Protein 2JO7 (pdb70)

Structure (mmCIF, N/CA/C/O backbone):
data_2JO7
#
_entry.id   2JO7
#
_cell.length_a   1.000
_cell.length_b   1.000
_cell.length_c   1.000
_cell.angle_alpha   90.00
_cell.angle_beta   90.00
_cell.angle_gamma   90.00
#
_symmetry.space_group_name_H-M   'P 1'
#
loop_
_atom_site.group_PDB
_atom_site.id
_atom_site.type_symbol
_atom_site.label_atom_id
_atom_site.label_alt_id
_atom_site.label_comp_id
_atom_site.label_asym_id
_atom_site.label_entity_id
_atom_site.label_seq_id
_atom_site.pdbx_PDB_ins_code
_atom_site.Cartn_x
_atom_site.Cartn_y
_atom_site.Cartn_z
_atom_site.occupancy
_atom_site.B_iso_or_equiv
_atom_site.auth_seq_id
_atom_site.auth_comp_id
_atom_site.auth_asym_id
_atom_site.auth_atom_id
_atom_site.pdbx_PDB_model_num
ATOM 1 N N . VAL A 1 1 ? 3.517 22.359 -19.857 1.00 0.00 69 VAL A N 1
ATOM 2 C CA . VAL A 1 1 ? 4.353 21.131 -19.629 1.00 0.00 69 VAL A CA 1
ATOM 3 C C . VAL A 1 1 ? 4.020 20.463 -18.285 1.00 0.00 69 VAL A C 1
ATOM 4 O O . VAL A 1 1 ? 3.612 21.144 -17.344 1.00 0.00 69 VAL A O 1
ATOM 17 N N . LYS A 1 2 ? 4.181 19.133 -18.180 1.00 0.00 70 LYS A N 1
ATOM 18 C CA . LYS A 1 2 ? 3.989 18.367 -16.926 1.00 0.00 70 LYS A CA 1
ATOM 19 C C . LYS A 1 2 ? 5.002 18.781 -15.838 1.00 0.00 70 LYS A C 1
ATOM 20 O O . LYS A 1 2 ? 6.111 19.219 -16.148 1.00 0.00 70 LYS A O 1
ATOM 39 N N . THR A 1 3 ? 4.630 18.602 -14.568 1.00 0.00 71 THR A N 1
ATOM 40 C CA . THR A 1 3 ? 5.452 18.889 -13.376 1.00 0.00 71 THR A CA 1
ATOM 41 C C . THR A 1 3 ? 5.323 17.758 -12.353 1.00 0.00 71 THR A C 1
ATOM 42 O O . THR A 1 3 ? 4.423 16.921 -12.446 1.00 0.00 71 THR A O 1
ATOM 53 N N . LEU A 1 4 ? 6.170 17.774 -11.319 1.00 0.00 72 LEU A N 1
ATOM 54 C CA . LEU A 1 4 ? 6.090 16.839 -10.187 1.00 0.00 72 LEU A CA 1
ATOM 55 C C . LEU A 1 4 ? 4.724 16.876 -9.475 1.00 0.00 72 LEU A C 1
ATOM 56 O O . LEU A 1 4 ? 4.219 15.839 -9.061 1.00 0.00 72 LEU A O 1
ATOM 72 N N . ASP A 1 5 ? 4.076 18.041 -9.383 1.00 0.00 73 ASP A N 1
ATOM 73 C CA . ASP A 1 5 ? 2.746 18.162 -8.769 1.00 0.00 73 ASP A CA 1
ATOM 74 C C . ASP A 1 5 ? 1.629 17.670 -9.698 1.00 0.00 73 ASP A C 1
ATOM 75 O O . ASP A 1 5 ? 0.634 17.125 -9.220 1.00 0.00 73 ASP A O 1
ATOM 84 N N . VAL A 1 6 ? 1.812 17.779 -11.020 1.00 0.00 74 VAL A N 1
ATOM 85 C CA . VAL A 1 6 ? 0.879 17.198 -11.996 1.00 0.00 74 VAL A CA 1
ATOM 86 C C . VAL A 1 6 ? 0.965 15.665 -11.934 1.00 0.00 74 VAL A C 1
ATOM 87 O O . VAL A 1 6 ? -0.064 14.996 -11.936 1.00 0.00 74 VAL A O 1
ATOM 100 N N . LEU A 1 7 ? 2.169 15.099 -11.768 1.00 0.00 75 LEU A N 1
ATOM 101 C CA . LEU A 1 7 ? 2.390 13.656 -11.565 1.00 0.00 75 LEU A CA 1
ATOM 102 C C . LEU A 1 7 ? 1.742 13.122 -10.281 1.00 0.00 75 LEU A C 1
ATOM 103 O O . LEU A 1 7 ? 1.134 12.052 -10.265 1.00 0.00 75 LEU A O 1
ATOM 119 N N . ARG A 1 8 ? 1.863 13.916 -9.213 1.00 0.00 76 ARG A N 1
ATOM 120 C CA . ARG A 1 8 ? 1.171 13.616 -7.944 1.00 0.00 76 ARG A CA 1
ATOM 121 C C . ARG A 1 8 ? -0.353 13.667 -8.141 1.00 0.00 76 ARG A C 1
ATOM 122 O O . ARG A 1 8 ? -1.072 12.787 -7.679 1.00 0.00 76 ARG A O 1
ATOM 143 N N . GLY A 1 9 ? -0.807 14.658 -8.905 1.00 0.00 77 GLY A N 1
ATOM 144 C CA . GLY A 1 9 ? -2.225 14.747 -9.283 1.00 0.00 77 GLY A CA 1
ATOM 145 C C . GLY A 1 9 ? -2.725 13.533 -10.067 1.00 0.00 77 GLY A C 1
ATOM 146 O O . GLY A 1 9 ? -3.796 13.004 -9.773 1.00 0.00 77 GLY A O 1
ATOM 150 N N . GLU A 1 10 ? -1.918 13.026 -11.001 1.00 0.00 78 GLU A N 1
ATOM 151 C CA . GLU A 1 10 ? -2.274 11.815 -11.759 1.00 0.00 78 GLU A CA 1
ATOM 152 C C . GLU A 1 10 ? -2.340 10.569 -10.866 1.00 0.00 78 GLU A C 1
ATOM 153 O O . GLU A 1 10 ? -3.254 9.752 -11.005 1.00 0.00 78 GLU A O 1
ATOM 165 N N . LEU A 1 11 ? -1.430 10.459 -9.890 1.00 0.00 79 LEU A N 1
ATOM 166 C CA . LEU A 1 11 ? -1.443 9.401 -8.876 1.00 0.00 79 LEU A CA 1
ATOM 167 C C . LEU A 1 11 ? -2.733 9.473 -8.046 1.00 0.00 79 LEU A C 1
ATOM 168 O O . LEU A 1 11 ? -3.390 8.457 -7.822 1.00 0.00 79 LEU A O 1
ATOM 184 N N . ARG A 1 12 ? -3.148 10.684 -7.655 1.00 0.00 80 ARG A N 1
ATOM 185 C CA . ARG A 1 12 ? -4.422 10.884 -6.942 1.00 0.00 80 ARG A CA 1
ATOM 186 C C . ARG A 1 12 ? -5.650 10.526 -7.770 1.00 0.00 80 ARG A C 1
ATOM 187 O O . ARG A 1 12 ? -6.610 10.007 -7.219 1.00 0.00 80 ARG A O 1
ATOM 208 N N . GLY A 1 13 ? -5.575 10.723 -9.083 1.00 0.00 81 GLY A N 1
ATOM 209 C CA . GLY A 1 13 ? -6.637 10.279 -9.987 1.00 0.00 81 GLY A CA 1
ATOM 210 C C . GLY A 1 13 ? -6.761 8.753 -9.965 1.00 0.00 81 GLY A C 1
ATOM 211 O O . GLY A 1 13 ? -7.850 8.208 -9.811 1.00 0.00 81 GLY A O 1
ATOM 215 N N . GLN A 1 14 ? -5.605 8.086 -10.031 1.00 0.00 82 GLN A N 1
ATOM 216 C CA . GLN A 1 14 ? -5.578 6.613 -9.984 1.00 0.00 82 GLN A CA 1
ATOM 217 C C . GLN A 1 14 ? -6.117 6.058 -8.665 1.00 0.00 82 GLN A C 1
ATOM 218 O O . GLN A 1 14 ? -6.869 5.085 -8.647 1.00 0.00 82 GLN A O 1
ATOM 232 N N . ARG A 1 15 ? -5.787 6.727 -7.558 1.00 0.00 83 ARG A N 1
ATOM 233 C CA . ARG A 1 15 ? -6.343 6.384 -6.234 1.00 0.00 83 ARG A CA 1
ATOM 234 C C . ARG A 1 15 ? -7.846 6.651 -6.160 1.00 0.00 83 ARG A C 1
ATOM 235 O O . ARG A 1 15 ? -8.613 5.793 -5.732 1.00 0.00 83 ARG A O 1
ATOM 256 N N . GLU A 1 16 ? -8.263 7.807 -6.655 1.00 0.00 84 GLU A N 1
ATOM 257 C CA . GLU A 1 16 ? -9.682 8.167 -6.674 1.00 0.00 84 GLU A CA 1
ATOM 258 C C . GLU A 1 16 ? -10.501 7.208 -7.534 1.00 0.00 84 GLU A C 1
ATOM 259 O O . GLU A 1 16 ? -11.624 6.898 -7.164 1.00 0.00 84 GLU A O 1
ATOM 271 N N . ALA A 1 17 ? -9.950 6.685 -8.630 1.00 0.00 85 ALA A N 1
ATOM 272 C CA . ALA A 1 17 ? -10.644 5.677 -9.434 1.00 0.00 85 ALA A CA 1
ATOM 273 C C . ALA A 1 17 ? -10.964 4.404 -8.634 1.00 0.00 85 ALA A C 1
ATOM 274 O O . ALA A 1 17 ? -12.089 3.905 -8.711 1.00 0.00 85 ALA A O 1
ATOM 281 N N . PHE A 1 18 ? -10.023 3.916 -7.809 1.00 0.00 86 PHE A N 1
ATOM 282 C CA . PHE A 1 18 ? -10.351 2.772 -6.916 1.00 0.00 86 PHE A CA 1
ATOM 283 C C . PHE A 1 18 ? -11.354 3.183 -5.824 1.00 0.00 86 PHE A C 1
ATOM 284 O O . PHE A 1 18 ? -12.269 2.424 -5.520 1.00 0.00 86 PHE A O 1
ATOM 301 N N . LEU A 1 19 ? -11.251 4.397 -5.268 1.00 0.00 87 LEU A N 1
ATOM 302 C CA . LEU A 1 19 ? -12.208 4.874 -4.255 1.00 0.00 87 LEU A CA 1
ATOM 303 C C . LEU A 1 19 ? -13.626 5.070 -4.824 1.00 0.00 87 LEU A C 1
ATOM 304 O O . LEU A 1 19 ? -14.610 4.759 -4.155 1.00 0.00 87 LEU A O 1
ATOM 320 N N . SER A 1 20 ? -13.714 5.526 -6.076 1.00 0.00 88 SER A N 1
ATOM 321 C CA . SER A 1 20 ? -14.988 5.620 -6.791 1.00 0.00 88 SER A CA 1
ATOM 322 C C . SER A 1 20 ? -15.597 4.226 -6.979 1.00 0.00 88 SER A C 1
ATOM 323 O O . SER A 1 20 ? -16.774 4.004 -6.706 1.00 0.00 88 SER A O 1
ATOM 331 N N . GLU A 1 21 ? -14.760 3.263 -7.377 1.00 0.00 89 GLU A N 1
ATOM 332 C CA . GLU A 1 21 ? -15.230 1.879 -7.535 1.00 0.00 89 GLU A CA 1
ATOM 333 C C . GLU A 1 21 ? -15.675 1.262 -6.211 1.00 0.00 89 GLU A C 1
ATOM 334 O O . GLU A 1 21 ? -16.651 0.519 -6.182 1.00 0.00 89 GLU A O 1
ATOM 346 N N . ILE A 1 22 ? -15.020 1.627 -5.113 1.00 0.00 90 ILE A N 1
ATOM 347 C CA . ILE A 1 22 ? -15.424 1.228 -3.766 1.00 0.00 90 ILE A CA 1
ATOM 348 C C . ILE A 1 22 ? -16.817 1.786 -3.444 1.00 0.00 90 ILE A C 1
ATOM 349 O O . ILE A 1 22 ? -17.658 1.062 -2.910 1.00 0.00 90 ILE A O 1
ATOM 365 N N . ILE A 1 23 ? -17.103 3.044 -3.808 1.00 0.00 91 ILE A N 1
ATOM 366 C CA . ILE A 1 23 ? -18.438 3.621 -3.545 1.00 0.00 91 ILE A CA 1
ATOM 367 C C . ILE A 1 23 ? -19.512 3.079 -4.493 1.00 0.00 91 ILE A C 1
ATOM 368 O O . ILE A 1 23 ? -20.643 2.853 -4.057 1.00 0.00 91 ILE A O 1
ATOM 384 N N . LYS A 1 24 ? -19.149 2.798 -5.750 1.00 0.00 92 LYS A N 1
ATOM 385 C CA . LYS A 1 24 ? -20.073 2.139 -6.691 1.00 0.00 92 LYS A CA 1
ATOM 386 C C . LYS A 1 24 ? -20.262 0.631 -6.425 1.00 0.00 92 LYS A C 1
ATOM 387 O O . LYS A 1 24 ? -21.250 0.061 -6.890 1.00 0.00 92 LYS A O 1
ATOM 406 N N . SER A 1 25 ? -19.360 -0.013 -5.676 1.00 0.00 93 SER A N 1
ATOM 407 C CA . SER A 1 25 ? -19.348 -1.467 -5.464 1.00 0.00 93 SER A CA 1
ATOM 408 C C . SER A 1 25 ? -18.820 -1.865 -4.081 1.00 0.00 93 SER A C 1
ATOM 409 O O . SER A 1 25 ? -17.622 -1.827 -3.794 1.00 0.00 93 SER A O 1
ATOM 417 N N . ASP A 1 26 ? -19.749 -2.295 -3.227 1.00 0.00 94 ASP A N 1
ATOM 418 C CA . ASP A 1 26 ? -19.563 -2.624 -1.815 1.00 0.00 94 ASP A CA 1
ATOM 419 C C . ASP A 1 26 ? -19.755 -4.133 -1.528 1.00 0.00 94 ASP A C 1
ATOM 420 O O . ASP A 1 26 ? -20.229 -4.545 -0.466 1.00 0.00 94 ASP A O 1
ATOM 429 N N . GLY A 1 27 ? -19.441 -4.947 -2.536 1.00 0.00 95 GLY A N 1
ATOM 430 C CA . GLY A 1 27 ? -19.553 -6.412 -2.550 1.00 0.00 95 GLY A CA 1
ATOM 431 C C . GLY A 1 27 ? -18.444 -7.128 -1.758 1.00 0.00 95 GLY A C 1
ATOM 432 O O . GLY A 1 27 ? -17.743 -6.483 -0.981 1.00 0.00 95 GLY A O 1
ATOM 436 N N . PRO A 1 28 ? -18.279 -8.455 -1.938 1.00 0.00 96 PRO A N 1
ATOM 437 C CA . PRO A 1 28 ? -17.211 -9.300 -1.378 1.00 0.00 96 PRO A CA 1
ATOM 438 C C . PRO A 1 28 ? -15.764 -8.752 -1.413 1.00 0.00 96 PRO A C 1
ATOM 439 O O . PRO A 1 28 ? -14.940 -9.154 -2.236 1.00 0.00 96 PRO A O 1
ATOM 450 N N . PHE A 1 29 ? -15.444 -7.836 -0.494 1.00 0.00 97 PHE A N 1
ATOM 451 C CA . PHE A 1 29 ? -14.120 -7.257 -0.224 1.00 0.00 97 PHE A CA 1
ATOM 452 C C . PHE A 1 29 ? -13.097 -8.320 0.227 1.00 0.00 97 PHE A C 1
ATOM 453 O O . PHE A 1 29 ? -12.802 -8.434 1.418 1.00 0.00 97 PHE A O 1
ATOM 470 N N . THR A 1 30 ? -12.561 -9.114 -0.712 1.00 0.00 98 THR A N 1
ATOM 471 C CA . THR A 1 30 ? -11.495 -10.103 -0.440 1.00 0.00 98 THR A CA 1
ATOM 472 C C . THR A 1 30 ? -10.351 -9.481 0.354 1.00 0.00 98 THR A C 1
ATOM 473 O O . THR A 1 30 ? -10.061 -8.291 0.221 1.00 0.00 98 THR A O 1
ATOM 484 N N . ILE A 1 31 ? -9.621 -10.262 1.154 1.00 0.00 99 ILE A N 1
ATOM 485 C CA . ILE A 1 31 ? -8.593 -9.709 2.057 1.00 0.00 99 ILE A CA 1
ATOM 486 C C . ILE A 1 31 ? -7.338 -9.158 1.368 1.00 0.00 99 ILE A C 1
ATOM 487 O O . ILE A 1 31 ? -6.383 -8.809 2.058 1.00 0.00 99 ILE A O 1
ATOM 503 N N . LEU A 1 32 ? -7.380 -9.021 0.033 1.00 0.00 100 LEU A N 1
ATOM 504 C CA . LEU A 1 32 ? -6.214 -8.355 -0.577 1.00 0.00 100 LEU A CA 1
ATOM 505 C C . LEU A 1 32 ? -6.795 -6.940 -0.883 1.00 0.00 100 LEU A C 1
ATOM 506 O O . LEU A 1 32 ? -6.268 -5.920 -0.458 1.00 0.00 100 LEU A O 1
ATOM 522 N N . GLN A 1 33 ? -7.992 -6.892 -1.509 1.00 0.00 101 GLN A N 1
ATOM 523 C CA . GLN A 1 33 ? -8.826 -5.696 -1.779 1.00 0.00 101 GLN A CA 1
ATOM 524 C C . GLN A 1 33 ? -9.230 -4.950 -0.505 1.00 0.00 101 GLN A C 1
ATOM 525 O O . GLN A 1 33 ? -9.438 -3.742 -0.560 1.00 0.00 101 GLN A O 1
ATOM 539 N N . LEU A 1 34 ? -9.302 -5.601 0.661 1.00 0.00 102 LEU A N 1
ATOM 540 C CA . LEU A 1 34 ? -9.597 -4.913 1.926 1.00 0.00 102 LEU A CA 1
ATOM 541 C C . LEU A 1 34 ? -8.438 -3.981 2.314 1.00 0.00 102 LEU A C 1
ATOM 542 O O . LEU A 1 34 ? -8.661 -2.789 2.479 1.00 0.00 102 LEU A O 1
ATOM 558 N N . VAL A 1 35 ? -7.182 -4.462 2.340 1.00 0.00 103 VAL A N 1
ATOM 559 C CA . VAL A 1 35 ? -5.976 -3.585 2.501 1.00 0.00 103 VAL A CA 1
ATOM 560 C C . VAL A 1 35 ? -5.797 -2.647 1.251 1.00 0.00 103 VAL A C 1
ATOM 561 O O . VAL A 1 35 ? -5.126 -1.625 1.247 1.00 0.00 103 VAL A O 1
ATOM 574 N N . GLY A 1 36 ? -6.577 -3.096 0.278 1.00 0.00 104 GLY A N 1
ATOM 575 C CA . GLY A 1 36 ? -6.779 -2.370 -0.971 1.00 0.00 104 GLY A CA 1
ATOM 576 C C . GLY A 1 36 ? -7.469 -1.021 -0.712 1.00 0.00 104 GLY A C 1
ATOM 577 O O . GLY A 1 36 ? -6.908 0.013 -1.047 1.00 0.00 104 GLY A O 1
ATOM 581 N N . TYR A 1 37 ? -8.596 -0.987 -0.003 1.00 0.00 105 TYR A N 1
ATOM 582 C CA . TYR A 1 37 ? -9.279 0.265 0.408 1.00 0.00 105 TYR A CA 1
ATOM 583 C C . TYR A 1 37 ? -8.332 1.201 1.177 1.00 0.00 105 TYR A C 1
ATOM 584 O O . TYR A 1 37 ? -8.239 2.392 0.881 1.00 0.00 105 TYR A O 1
ATOM 602 N N . LEU A 1 38 ? -7.576 0.638 2.124 1.00 0.00 106 LEU A N 1
ATOM 603 C CA . LEU A 1 38 ? -6.606 1.446 2.880 1.00 0.00 106 LEU A CA 1
ATOM 604 C C . LEU A 1 38 ? -5.350 1.852 2.097 1.00 0.00 106 LEU A C 1
ATOM 605 O O . LEU A 1 38 ? -4.800 2.900 2.379 1.00 0.00 106 LEU A O 1
ATOM 621 N N . ARG A 1 39 ? -4.942 1.110 1.065 1.00 0.00 107 ARG A N 1
ATOM 622 C CA . ARG A 1 39 ? -3.823 1.447 0.134 1.00 0.00 107 ARG A CA 1
ATOM 623 C C . ARG A 1 39 ? -4.110 2.745 -0.587 1.00 0.00 107 ARG A C 1
ATOM 624 O O . ARG A 1 39 ? -3.219 3.556 -0.809 1.00 0.00 107 ARG A O 1
ATOM 645 N N . VAL A 1 40 ? -5.387 2.917 -0.912 1.00 0.00 108 VAL A N 1
ATOM 646 C CA . VAL A 1 40 ? -5.871 4.179 -1.483 1.00 0.00 108 VAL A CA 1
ATOM 647 C C . VAL A 1 40 ? -5.515 5.348 -0.573 1.00 0.00 108 VAL A C 1
ATOM 648 O O . VAL A 1 40 ? -4.808 6.245 -1.012 1.00 0.00 108 VAL A O 1
ATOM 661 N N . VAL A 1 41 ? -5.917 5.305 0.699 1.00 0.00 109 VAL A N 1
ATOM 662 C CA . VAL A 1 41 ? -5.630 6.410 1.637 1.00 0.00 109 VAL A CA 1
ATOM 663 C C . VAL A 1 41 ? -4.155 6.465 2.050 1.00 0.00 109 VAL A C 1
ATOM 664 O O . VAL A 1 41 ? -3.575 7.548 2.097 1.00 0.00 109 VAL A O 1
ATOM 677 N N . ASP A 1 42 ? -3.521 5.317 2.295 1.00 0.00 110 ASP A N 1
ATOM 678 C CA . ASP A 1 42 ? -2.140 5.333 2.791 1.00 0.00 110 ASP A CA 1
ATOM 679 C C . ASP A 1 42 ? -1.118 5.895 1.802 1.00 0.00 110 ASP A C 1
ATOM 680 O O . ASP A 1 42 ? -0.187 6.586 2.213 1.00 0.00 110 ASP A O 1
ATOM 689 N N . THR A 1 43 ? -1.312 5.652 0.500 1.00 0.00 111 THR A N 1
ATOM 690 C CA . THR A 1 43 ? -0.443 6.241 -0.531 1.00 0.00 111 THR A CA 1
ATOM 691 C C . THR A 1 43 ? -0.845 7.702 -0.852 1.00 0.00 111 THR A C 1
ATOM 692 O O . THR A 1 43 ? 0.016 8.539 -1.103 1.00 0.00 111 THR A O 1
ATOM 703 N N . ASP A 1 44 ? -2.139 8.046 -0.773 1.00 0.00 112 ASP A N 1
ATOM 704 C CA . ASP A 1 44 ? -2.712 9.404 -0.908 1.00 0.00 112 ASP A CA 1
ATOM 705 C C . ASP A 1 44 ? -2.232 10.377 0.188 1.00 0.00 112 ASP A C 1
ATOM 706 O O . ASP A 1 44 ? -2.209 11.593 -0.015 1.00 0.00 112 ASP A O 1
ATOM 715 N N . LEU A 1 45 ? -1.744 9.858 1.325 1.00 0.00 113 LEU A N 1
ATOM 716 C CA . LEU A 1 45 ? -1.118 10.642 2.401 1.00 0.00 113 LEU A CA 1
ATOM 717 C C . LEU A 1 45 ? 0.086 11.468 1.910 1.00 0.00 113 LEU A C 1
ATOM 718 O O . LEU A 1 45 ? 0.401 12.508 2.487 1.00 0.00 113 LEU A O 1
ATOM 734 N N . LEU A 1 46 ? 0.724 11.061 0.804 1.00 0.00 114 LEU A N 1
ATOM 735 C CA . LEU A 1 46 ? 1.823 11.803 0.168 1.00 0.00 114 LEU A CA 1
ATOM 736 C C . LEU A 1 46 ? 1.371 13.056 -0.620 1.00 0.00 114 LEU A C 1
ATOM 737 O O . LEU A 1 46 ? 2.206 13.731 -1.223 1.00 0.00 114 LEU A O 1
ATOM 753 N N . LEU A 1 47 ? 0.079 13.401 -0.614 1.00 0.00 115 LEU A N 1
ATOM 754 C CA . LEU A 1 47 ? -0.450 14.635 -1.206 1.00 0.00 115 LEU A CA 1
ATOM 755 C C . LEU A 1 47 ? -1.511 15.261 -0.289 1.00 0.00 115 LEU A C 1
ATOM 756 O O . LEU A 1 47 ? -1.242 16.309 0.298 1.00 0.00 115 LEU A O 1
ATOM 772 N N . LYS A 1 48 ? -2.671 14.608 -0.122 1.00 0.00 116 LYS A N 1
ATOM 773 C CA . LYS A 1 48 ? -3.729 15.020 0.836 1.00 0.00 116 LYS A CA 1
ATOM 774 C C . LYS A 1 48 ? -4.779 13.921 1.000 1.00 0.00 116 LYS A C 1
ATOM 775 O O . LYS A 1 48 ? -5.219 13.368 0.004 1.00 0.00 116 LYS A O 1
ATOM 794 N N . VAL A 1 49 ? -5.232 13.650 2.226 1.00 0.00 117 VAL A N 1
ATOM 795 C CA . VAL A 1 49 ? -6.226 12.607 2.523 1.00 0.00 117 VAL A CA 1
ATOM 796 C C . VAL A 1 49 ? -7.564 13.217 2.933 1.00 0.00 117 VAL A C 1
ATOM 797 O O . VAL A 1 49 ? -7.730 13.702 4.052 1.00 0.00 117 VAL A O 1
ATOM 810 N N . ASP A 1 50 ? -8.520 13.237 2.000 1.00 0.00 118 ASP A N 1
ATOM 811 C CA . ASP A 1 50 ? -9.859 13.791 2.239 1.00 0.00 118 ASP A CA 1
ATOM 812 C C . ASP A 1 50 ? -10.655 12.865 3.175 1.00 0.00 118 ASP A C 1
ATOM 813 O O . ASP A 1 50 ? -10.992 11.726 2.842 1.00 0.00 118 ASP A O 1
ATOM 822 N N . SER A 1 51 ? -10.959 13.377 4.360 1.00 0.00 119 SER A N 1
ATOM 823 C CA . SER A 1 51 ? -11.591 12.631 5.457 1.00 0.00 119 SER A CA 1
ATOM 824 C C . SER A 1 51 ? -12.984 12.113 5.098 1.00 0.00 119 SER A C 1
ATOM 825 O O . SER A 1 51 ? -13.290 10.947 5.341 1.00 0.00 119 SER A O 1
ATOM 833 N N . THR A 1 52 ? -13.811 12.941 4.459 1.00 0.00 120 THR A N 1
ATOM 834 C CA . THR A 1 52 ? -15.194 12.607 4.087 1.00 0.00 120 THR A CA 1
ATOM 835 C C . THR A 1 52 ? -15.260 11.497 3.041 1.00 0.00 120 THR A C 1
ATOM 836 O O . THR A 1 52 ? -16.052 10.569 3.195 1.00 0.00 120 THR A O 1
ATOM 847 N N . LYS A 1 53 ? -14.410 11.535 2.003 1.00 0.00 121 LYS A N 1
ATOM 848 C CA . LYS A 1 53 ? -14.404 10.501 0.948 1.00 0.00 121 LYS A CA 1
ATOM 849 C C . LYS A 1 53 ? -13.842 9.165 1.437 1.00 0.00 121 LYS A C 1
ATOM 850 O O . LYS A 1 53 ? -14.397 8.118 1.116 1.00 0.00 121 LYS A O 1
ATOM 869 N N . VAL A 1 54 ? -12.786 9.186 2.253 1.00 0.00 122 VAL A N 1
ATOM 870 C CA . VAL A 1 54 ? -12.247 7.973 2.904 1.00 0.00 122 VAL A CA 1
ATOM 871 C C . VAL A 1 54 ? -13.275 7.393 3.883 1.00 0.00 122 VAL A C 1
ATOM 872 O O . VAL A 1 54 ? -13.465 6.183 3.894 1.00 0.00 122 VAL A O 1
ATOM 885 N N . ASP A 1 55 ? -14.011 8.226 4.623 1.00 0.00 123 ASP A N 1
ATOM 886 C CA . ASP A 1 55 ? -15.083 7.747 5.504 1.00 0.00 123 ASP A CA 1
ATOM 887 C C . ASP A 1 55 ? -16.240 7.108 4.715 1.00 0.00 123 ASP A C 1
ATOM 888 O O . ASP A 1 55 ? -16.659 5.993 5.019 1.00 0.00 123 ASP A O 1
ATOM 897 N N . GLU A 1 56 ? -16.702 7.802 3.670 1.00 0.00 124 GLU A N 1
ATOM 898 C CA . GLU A 1 56 ? -17.765 7.277 2.799 1.00 0.00 124 GLU A CA 1
ATOM 899 C C . GLU A 1 56 ? -17.375 5.944 2.148 1.00 0.00 124 GLU A C 1
ATOM 900 O O . GLU A 1 56 ? -18.178 5.015 2.113 1.00 0.00 124 GLU A O 1
ATOM 912 N N . ALA A 1 57 ? -16.139 5.824 1.663 1.00 0.00 125 ALA A N 1
ATOM 913 C CA . ALA A 1 57 ? -15.597 4.575 1.133 1.00 0.00 125 ALA A CA 1
ATOM 914 C C . ALA A 1 57 ? -15.401 3.479 2.188 1.00 0.00 125 ALA A C 1
ATOM 915 O O . ALA A 1 57 ? -15.780 2.328 1.968 1.00 0.00 125 ALA A O 1
ATOM 922 N N . GLY A 1 58 ? -14.883 3.830 3.363 1.00 0.00 126 GLY A N 1
ATOM 923 C CA . GLY A 1 58 ? -14.714 2.910 4.486 1.00 0.00 126 GLY A CA 1
ATOM 924 C C . GLY A 1 58 ? -16.061 2.388 4.987 1.00 0.00 126 GLY A C 1
ATOM 925 O O . GLY A 1 58 ? -16.194 1.208 5.302 1.00 0.00 126 GLY A O 1
ATOM 929 N N . LYS A 1 59 ? -17.097 3.233 4.948 1.00 0.00 127 LYS A N 1
ATOM 930 C CA . LYS A 1 59 ? -18.471 2.796 5.264 1.00 0.00 127 LYS A CA 1
ATOM 931 C C . LYS A 1 59 ? -18.937 1.682 4.328 1.00 0.00 127 LYS A C 1
ATOM 932 O O . LYS A 1 59 ? -19.634 0.788 4.781 1.00 0.00 127 LYS A O 1
ATOM 951 N N . LYS A 1 60 ? -18.494 1.676 3.065 1.00 0.00 128 LYS A N 1
ATOM 952 C CA . LYS A 1 60 ? -18.797 0.547 2.150 1.00 0.00 128 LYS A CA 1
ATOM 953 C C . LYS A 1 60 ? -18.127 -0.747 2.591 1.00 0.00 128 LYS A C 1
ATOM 954 O O . LYS A 1 60 ? -18.764 -1.796 2.607 1.00 0.00 128 LYS A O 1
ATOM 973 N N . VAL A 1 61 ? -16.872 -0.660 3.033 1.00 0.00 129 VAL A N 1
ATOM 974 C CA . VAL A 1 61 ? -16.154 -1.800 3.620 1.00 0.00 129 VAL A CA 1
ATOM 975 C C . VAL A 1 61 ? -16.888 -2.314 4.851 1.00 0.00 129 VAL A C 1
ATOM 976 O O . VAL A 1 61 ? -17.167 -3.506 4.961 1.00 0.00 129 VAL A O 1
ATOM 989 N N . LYS A 1 62 ? -17.265 -1.419 5.767 1.00 0.00 130 LYS A N 1
ATOM 990 C CA . LYS A 1 62 ? -17.943 -1.826 7.004 1.00 0.00 130 LYS A CA 1
ATOM 991 C C . LYS A 1 62 ? -19.343 -2.365 6.736 1.00 0.00 130 LYS A C 1
ATOM 992 O O . LYS A 1 62 ? -19.752 -3.339 7.357 1.00 0.00 130 LYS A O 1
ATOM 1011 N N . ALA A 1 63 ? -20.031 -1.782 5.758 1.00 0.00 131 ALA A N 1
ATOM 1012 C CA . ALA A 1 63 ? -21.329 -2.242 5.291 1.00 0.00 131 ALA A CA 1
ATOM 1013 C C . ALA A 1 63 ? -21.247 -3.657 4.724 1.00 0.00 131 ALA A C 1
ATOM 1014 O O . ALA A 1 63 ? -22.144 -4.446 4.992 1.00 0.00 131 ALA A O 1
ATOM 1021 N N . TYR A 1 64 ? -20.167 -4.025 4.028 1.00 0.00 132 TYR A N 1
ATOM 1022 C CA . TYR A 1 64 ? -19.969 -5.407 3.583 1.00 0.00 132 TYR A CA 1
ATOM 1023 C C . TYR A 1 64 ? -19.853 -6.363 4.780 1.00 0.00 132 TYR A C 1
ATOM 1024 O O . TYR A 1 64 ? -20.539 -7.385 4.827 1.00 0.00 132 TYR A O 1
ATOM 1042 N N . LEU A 1 65 ? -19.038 -6.004 5.779 1.00 0.00 133 LEU A N 1
ATOM 1043 C CA . LEU A 1 65 ? -18.862 -6.824 6.982 1.00 0.00 133 LEU A CA 1
ATOM 1044 C C . LEU A 1 65 ? -20.196 -6.997 7.732 1.00 0.00 133 LEU A C 1
ATOM 1045 O O . LEU A 1 65 ? -20.549 -8.100 8.140 1.00 0.00 133 LEU A O 1
ATOM 1061 N N . GLU A 1 66 ? -20.964 -5.913 7.843 1.00 0.00 134 GLU A N 1
ATOM 1062 C CA . GLU A 1 66 ? -22.318 -5.984 8.414 1.00 0.00 134 GLU A CA 1
ATOM 1063 C C . GLU A 1 66 ? -23.290 -6.868 7.619 1.00 0.00 134 GLU A C 1
ATOM 1064 O O . GLU A 1 66 ? -23.984 -7.730 8.161 1.00 0.00 134 GLU A O 1
ATOM 1076 N N . LYS A 1 67 ? -23.243 -6.629 6.313 1.00 0.00 135 LYS A N 1
ATOM 1077 C CA . LYS A 1 67 ? -24.094 -7.349 5.353 1.00 0.00 135 LYS A CA 1
ATOM 1078 C C . LYS A 1 67 ? -23.876 -8.867 5.395 1.00 0.00 135 LYS A C 1
ATOM 1079 O O . LYS A 1 67 ? -24.835 -9.631 5.273 1.00 0.00 135 LYS A O 1
ATOM 1098 N N . ILE A 1 68 ? -22.635 -9.295 5.630 1.00 0.00 136 ILE A N 1
ATOM 1099 C CA . ILE A 1 68 ? -22.238 -10.702 5.744 1.00 0.00 136 ILE A CA 1
ATOM 1100 C C . ILE A 1 68 ? -22.223 -11.227 7.201 1.00 0.00 136 ILE A C 1
ATOM 1101 O O . ILE A 1 68 ? -22.051 -12.430 7.405 1.00 0.00 136 ILE A O 1
ATOM 1117 N N . GLY A 1 69 ? -22.434 -10.383 8.228 1.00 0.00 137 GLY A N 1
ATOM 1118 C CA . GLY A 1 69 ? -22.278 -10.848 9.622 1.00 0.00 137 GLY A CA 1
ATOM 1119 C C . GLY A 1 69 ? -22.142 -9.826 10.764 1.00 0.00 137 GLY A C 1
ATOM 1120 O O . GLY A 1 69 ? -21.368 -10.112 11.675 1.00 0.00 137 GLY A O 1
ATOM 1124 N N . ILE A 1 70 ? -22.814 -8.663 10.710 1.00 0.00 138 ILE A N 1
ATOM 1125 C CA . ILE A 1 70 ? -22.899 -7.570 11.740 1.00 0.00 138 ILE A CA 1
ATOM 1126 C C . ILE A 1 70 ? -21.954 -7.713 12.952 1.00 0.00 138 ILE A C 1
ATOM 1127 O O . ILE A 1 70 ? -22.141 -8.563 13.829 1.00 0.00 138 ILE A O 1
ATOM 1143 N N . ARG A 1 71 ? -20.972 -6.812 13.021 1.00 0.00 139 ARG A N 1
ATOM 1144 C CA . ARG A 1 71 ? -19.852 -6.785 13.992 1.00 0.00 139 ARG A CA 1
ATOM 1145 C C . ARG A 1 71 ? -19.724 -5.436 14.731 1.00 0.00 139 ARG A C 1
ATOM 1146 O O . ARG A 1 71 ? -20.054 -4.379 14.192 1.00 0.00 139 ARG A O 1
ATOM 1167 N N . GLY A 1 72 ? -19.195 -5.482 15.959 1.00 0.00 140 GLY A N 1
ATOM 1168 C CA . GLY A 1 72 ? -19.096 -4.347 16.900 1.00 0.00 140 GLY A CA 1
ATOM 1169 C C . GLY A 1 72 ? -17.972 -3.331 16.660 1.00 0.00 140 GLY A C 1
ATOM 1170 O O . GLY A 1 72 ? -18.025 -2.204 17.156 1.00 0.00 140 GLY A O 1
ATOM 1174 N N . ASP A 1 73 ? -16.946 -3.756 15.930 1.00 0.00 141 ASP A N 1
ATOM 1175 C CA . ASP A 1 73 ? -15.786 -2.967 15.476 1.00 0.00 141 ASP A CA 1
ATOM 1176 C C . ASP A 1 73 ? -16.124 -1.742 14.585 1.00 0.00 141 ASP A C 1
ATOM 1177 O O . ASP A 1 73 ? -17.286 -1.421 14.325 1.00 0.00 141 ASP A O 1
ATOM 1186 N N . SER A 1 74 ? -15.086 -1.053 14.094 1.00 0.00 142 SER A N 1
ATOM 1187 C CA . SER A 1 74 ? -15.120 0.178 13.306 1.00 0.00 142 SER A CA 1
ATOM 1188 C C . SER A 1 74 ? -14.131 0.095 12.146 1.00 0.00 142 SER A C 1
ATOM 1189 O O . SER A 1 74 ? -13.224 -0.736 12.167 1.00 0.00 142 SER A O 1
ATOM 1197 N N . VAL A 1 75 ? -14.228 0.980 11.147 1.00 0.00 143 VAL A N 1
ATOM 1198 C CA . VAL A 1 75 ? -13.221 1.059 10.063 1.00 0.00 143 VAL A CA 1
ATOM 1199 C C . VAL A 1 75 ? -11.825 1.366 10.616 1.00 0.00 143 VAL A C 1
ATOM 1200 O O . VAL A 1 75 ? -10.837 0.888 10.067 1.00 0.00 143 VAL A O 1
ATOM 1213 N N . GLU A 1 76 ? -11.739 2.109 11.727 1.00 0.00 144 GLU A N 1
ATOM 1214 C CA . GLU A 1 76 ? -10.416 2.411 12.292 1.00 0.00 144 GLU A CA 1
ATOM 1215 C C . GLU A 1 76 ? -9.776 1.157 12.906 1.00 0.00 144 GLU A C 1
ATOM 1216 O O . GLU A 1 76 ? -8.595 0.884 12.689 1.00 0.00 144 GLU A O 1
ATOM 1228 N N . ALA A 1 77 ? -10.563 0.363 13.642 1.00 0.00 145 ALA A N 1
ATOM 1229 C CA . ALA A 1 77 ? -10.098 -0.903 14.191 1.00 0.00 145 ALA A CA 1
ATOM 1230 C C . ALA A 1 77 ? -9.831 -1.963 13.120 1.00 0.00 145 ALA A C 1
ATOM 1231 O O . ALA A 1 77 ? -8.804 -2.644 13.166 1.00 0.00 145 ALA A O 1
ATOM 1238 N N . ALA A 1 78 ? -10.711 -2.075 12.122 1.00 0.00 146 ALA A N 1
ATOM 1239 C CA . ALA A 1 78 ? -10.542 -3.041 11.052 1.00 0.00 146 ALA A CA 1
ATOM 1240 C C . ALA A 1 78 ? -9.320 -2.741 10.183 1.00 0.00 146 ALA A C 1
ATOM 1241 O O . ALA A 1 78 ? -8.600 -3.670 9.823 1.00 0.00 146 ALA A O 1
ATOM 1248 N N . LEU A 1 79 ? -9.040 -1.467 9.875 1.00 0.00 147 LEU A N 1
ATOM 1249 C CA . LEU A 1 79 ? -7.913 -1.141 9.001 1.00 0.00 147 LEU A CA 1
ATOM 1250 C C . LEU A 1 79 ? -6.568 -1.452 9.656 1.00 0.00 147 LEU A C 1
ATOM 1251 O O . LEU A 1 79 ? -5.668 -1.961 8.988 1.00 0.00 147 LEU A O 1
ATOM 1267 N N . ASP A 1 80 ? -6.448 -1.226 10.968 1.00 0.00 148 ASP A N 1
ATOM 1268 C CA . ASP A 1 80 ? -5.222 -1.543 11.688 1.00 0.00 148 ASP A CA 1
ATOM 1269 C C . ASP A 1 80 ? -5.038 -3.048 11.826 1.00 0.00 148 ASP A C 1
ATOM 1270 O O . ASP A 1 80 ? -3.983 -3.591 11.491 1.00 0.00 148 ASP A O 1
ATOM 1279 N N . ASN A 1 81 ? -6.104 -3.730 12.249 1.00 0.00 149 ASN A N 1
ATOM 1280 C CA . ASN A 1 81 ? -6.065 -5.163 12.482 1.00 0.00 149 ASN A CA 1
ATOM 1281 C C . ASN A 1 81 ? -5.798 -5.940 11.201 1.00 0.00 149 ASN A C 1
ATOM 1282 O O . ASN A 1 81 ? -4.982 -6.856 11.198 1.00 0.00 149 ASN A O 1
ATOM 1293 N N . LEU A 1 82 ? -6.437 -5.553 10.098 1.00 0.00 150 LEU A N 1
ATOM 1294 C CA . LEU A 1 82 ? -6.291 -6.271 8.839 1.00 0.00 150 LEU A CA 1
ATOM 1295 C C . LEU A 1 82 ? -4.877 -6.148 8.266 1.00 0.00 150 LEU A C 1
ATOM 1296 O O . LEU A 1 82 ? -4.344 -7.140 7.769 1.00 0.00 150 LEU A O 1
ATOM 1312 N N . MET A 1 83 ? -4.223 -4.988 8.405 1.00 0.00 151 MET A N 1
ATOM 1313 C CA . MET A 1 83 ? -2.837 -4.846 7.960 1.00 0.00 151 MET A CA 1
ATOM 1314 C C . MET A 1 83 ? -1.906 -5.806 8.687 1.00 0.00 151 MET A C 1
ATOM 1315 O O . MET A 1 83 ? -1.196 -6.592 8.053 1.00 0.00 151 MET A O 1
ATOM 1329 N N . ILE A 1 84 ? -2.021 -5.842 10.012 1.00 0.00 152 ILE A N 1
ATOM 1330 C CA . ILE A 1 84 ? -1.156 -6.678 10.829 1.00 0.00 152 ILE A CA 1
ATOM 1331 C C . ILE A 1 84 ? -1.538 -8.144 10.683 1.00 0.00 152 ILE A C 1
ATOM 1332 O O . ILE A 1 84 ? -0.663 -8.997 10.751 1.00 0.00 152 ILE A O 1
ATOM 1348 N N . LYS A 1 85 ? -2.819 -8.441 10.418 1.00 0.00 153 LYS A N 1
ATOM 1349 C CA . LYS A 1 85 ? -3.264 -9.810 10.193 1.00 0.00 153 LYS A CA 1
ATOM 1350 C C . LYS A 1 85 ? -2.7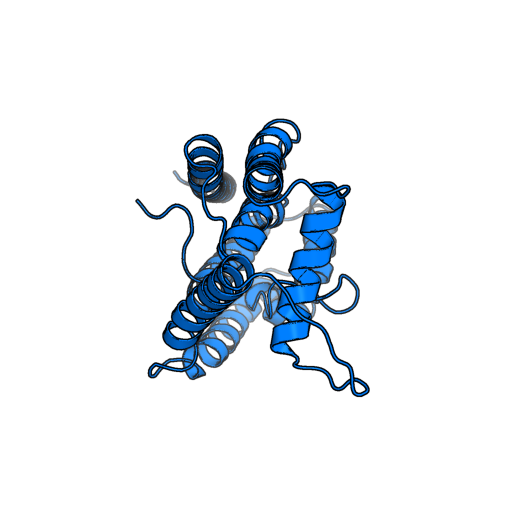08 -10.374 8.905 1.00 0.00 153 LYS A C 1
ATOM 1351 O O . LYS A 1 85 ? -2.236 -11.506 8.929 1.00 0.00 153 LYS A O 1
ATOM 1370 N N . VAL A 1 86 ? -2.653 -9.631 7.797 1.00 0.00 154 VAL A N 1
ATOM 1371 C CA . VAL A 1 86 ? -2.051 -10.146 6.552 1.00 0.00 154 VAL A CA 1
ATOM 1372 C C . VAL A 1 86 ? -0.550 -10.352 6.753 1.00 0.00 154 VAL A C 1
ATOM 1373 O O . VAL A 1 86 ? -0.001 -11.384 6.372 1.00 0.00 154 VAL A O 1
ATOM 1386 N N . TYR A 1 87 ? 0.090 -9.388 7.414 1.00 0.00 155 TYR A N 1
ATOM 1387 C CA . TYR A 1 87 ? 1.515 -9.520 7.725 1.00 0.00 155 TYR A CA 1
ATOM 1388 C C . TYR A 1 87 ? 1.809 -10.722 8.632 1.00 0.00 155 TYR A C 1
ATOM 1389 O O . TYR A 1 87 ? 2.727 -11.492 8.364 1.00 0.00 155 TYR A O 1
ATOM 1407 N N . GLU A 1 88 ? 0.972 -10.957 9.638 1.00 0.00 156 GLU A N 1
ATOM 1408 C CA . GLU A 1 88 ? 1.095 -12.103 10.543 1.00 0.00 156 GLU A CA 1
ATOM 1409 C C . GLU A 1 88 ? 0.910 -13.433 9.797 1.00 0.00 156 GLU A C 1
ATOM 1410 O O . GLU A 1 88 ? 1.673 -14.376 10.009 1.00 0.00 156 GLU A O 1
ATOM 1422 N N . ILE A 1 89 ? -0.051 -13.491 8.866 1.00 0.00 157 ILE A N 1
ATOM 1423 C CA . ILE A 1 89 ? -0.256 -14.646 7.983 1.00 0.00 157 ILE A CA 1
ATOM 1424 C C . ILE A 1 89 ? 0.996 -14.868 7.117 1.00 0.00 157 ILE A C 1
ATOM 1425 O O . ILE A 1 89 ? 1.446 -16.003 6.958 1.00 0.00 157 ILE A O 1
ATOM 1441 N N . THR A 1 90 ? 1.590 -13.779 6.611 1.00 0.00 158 THR A N 1
ATOM 1442 C CA . THR A 1 90 ? 2.818 -13.866 5.802 1.00 0.00 158 THR A CA 1
ATOM 1443 C C . THR A 1 90 ? 4.012 -14.384 6.616 1.00 0.00 158 THR A C 1
ATOM 1444 O O . THR A 1 90 ? 4.808 -15.170 6.097 1.00 0.00 158 THR A O 1
ATOM 1455 N N . LYS A 1 91 ? 4.124 -14.001 7.899 1.00 0.00 159 LYS A N 1
ATOM 1456 C CA . LYS A 1 91 ? 5.160 -14.524 8.814 1.00 0.00 159 LYS A CA 1
ATOM 1457 C C . LYS A 1 91 ? 4.934 -15.977 9.242 1.00 0.00 159 LYS A C 1
ATOM 1458 O O . LYS A 1 91 ? 5.894 -16.716 9.464 1.00 0.00 159 LYS A O 1
ATOM 1477 N N . GLY A 1 92 ? 3.671 -16.381 9.327 1.00 0.00 160 GLY A N 1
ATOM 1478 C CA . GLY A 1 92 ? 3.224 -17.720 9.721 1.00 0.00 160 GLY A CA 1
ATOM 1479 C C . GLY A 1 92 ? 3.709 -18.118 11.120 1.00 0.00 160 GLY A C 1
ATOM 1480 O O . GLY A 1 92 ? 4.123 -19.258 11.342 1.00 0.00 160 GLY A O 1
ATOM 1484 N N . THR A 1 93 ? 3.714 -17.146 12.038 1.00 0.00 161 THR A N 1
ATOM 1485 C CA . THR A 1 93 ? 4.256 -17.243 13.407 1.00 0.00 161 THR A CA 1
ATOM 1486 C C . THR A 1 93 ? 3.721 -18.449 14.197 1.00 0.00 161 THR A C 1
ATOM 1487 O O . THR A 1 93 ? 2.552 -18.829 14.083 1.00 0.00 161 THR A O 1
ATOM 1498 N N . VAL A 1 94 ? 4.585 -19.037 15.030 1.00 0.00 162 VAL A N 1
ATOM 1499 C CA . VAL A 1 94 ? 4.299 -20.205 15.872 1.00 0.00 162 VAL A CA 1
ATOM 1500 C C . VAL A 1 94 ? 3.544 -19.771 17.132 1.00 0.00 162 VAL A C 1
ATOM 1501 O O . VAL A 1 94 ? 3.923 -18.816 17.813 1.00 0.00 162 VAL A O 1
ATOM 1514 N N . GLU A 1 95 ? 2.492 -20.518 17.453 1.00 0.00 163 GLU A N 1
ATOM 1515 C CA . GLU A 1 95 ? 1.649 -20.376 18.649 1.00 0.00 163 GLU A CA 1
ATOM 1516 C C . GLU A 1 95 ? 1.263 -21.751 19.238 1.00 0.00 163 GLU A C 1
ATOM 1517 O O . GLU A 1 95 ? 1.373 -22.784 18.569 1.00 0.00 163 GLU A O 1
ATOM 1529 N N . SER A 1 96 ? 0.801 -21.769 20.496 1.00 0.00 164 SER A N 1
ATOM 1530 C CA . SER A 1 96 ? 0.308 -22.978 21.175 1.00 0.00 164 SER A CA 1
ATOM 1531 C C . SER A 1 96 ? -0.935 -23.586 20.494 1.00 0.00 164 SER A C 1
ATOM 1532 O O . SER A 1 96 ? -1.668 -22.901 19.771 1.00 0.00 164 SER A O 1
ATOM 1540 N N . SER A 1 97 ? -1.186 -24.879 20.731 1.00 0.00 165 SER A N 1
ATOM 1541 C CA . SER A 1 97 ? -2.329 -25.621 20.175 1.00 0.00 165 SER A CA 1
ATOM 1542 C C . SER A 1 97 ? -3.687 -25.030 20.600 1.00 0.00 165 SER A C 1
ATOM 1543 O O . SER A 1 97 ? -3.859 -24.582 21.739 1.00 0.00 165 SER A O 1
ATOM 1551 N N . ALA A 1 98 ? -4.661 -25.050 19.683 1.00 0.00 166 ALA A N 1
ATOM 1552 C CA . ALA A 1 98 ? -6.026 -24.550 19.874 1.00 0.00 166 ALA A CA 1
ATOM 1553 C C . ALA A 1 98 ? -7.031 -25.281 18.957 1.00 0.00 166 ALA A C 1
ATOM 1554 O O . ALA A 1 98 ? -6.641 -25.949 17.994 1.00 0.00 166 ALA A O 1
ATOM 1561 N N . GLN A 1 99 ? -8.330 -25.133 19.240 1.00 0.00 167 GLN A N 1
ATOM 1562 C CA . GLN A 1 99 ? -9.449 -25.702 18.468 1.00 0.00 167 GLN A CA 1
ATOM 1563 C C . GLN A 1 99 ? -10.633 -24.716 18.385 1.00 0.00 167 GLN A C 1
ATOM 1564 O O . GLN A 1 99 ? -10.807 -23.850 19.249 1.00 0.00 167 GLN A O 1
ATOM 1578 N N . GLY A 1 100 ? -11.463 -24.867 17.349 1.00 0.00 168 GLY A N 1
ATOM 1579 C CA . GLY A 1 100 ? -12.663 -24.056 17.096 1.00 0.00 168 GLY A CA 1
ATOM 1580 C C . GLY A 1 100 ? -13.311 -24.364 15.739 1.00 0.00 168 GLY A C 1
ATOM 1581 O O . GLY A 1 100 ? -12.768 -25.136 14.943 1.00 0.00 168 GLY A O 1
ATOM 1585 N N . THR A 1 101 ? -14.478 -23.768 15.468 1.00 0.00 169 THR A N 1
ATOM 1586 C CA . THR A 1 101 ? -15.231 -23.946 14.214 1.00 0.00 169 THR A CA 1
ATOM 1587 C C . THR A 1 101 ? -16.101 -22.737 13.844 1.00 0.00 169 THR A C 1
ATOM 1588 O O . THR A 1 101 ? -16.279 -21.795 14.621 1.00 0.00 169 THR A O 1
ATOM 1599 N N . ASP A 1 102 ? -16.649 -22.786 12.633 1.00 0.00 170 ASP A N 1
ATOM 1600 C CA . ASP A 1 102 ? -17.470 -21.790 11.955 1.00 0.00 170 ASP A CA 1
ATOM 1601 C C . ASP A 1 102 ? -18.474 -22.479 11.005 1.00 0.00 170 ASP A C 1
ATOM 1602 O O . ASP A 1 102 ? -18.306 -23.651 10.650 1.00 0.00 170 ASP A O 1
ATOM 1611 N N . SER A 1 103 ? -19.515 -21.751 10.576 1.00 0.00 171 SER A N 1
ATOM 1612 C CA . SER A 1 103 ? -20.467 -22.227 9.565 1.00 0.00 171 SER A CA 1
ATOM 1613 C C . SER A 1 103 ? -19.744 -22.594 8.268 1.00 0.00 171 SER A C 1
ATOM 1614 O O . SER A 1 103 ? -18.790 -21.929 7.864 1.00 0.00 171 SER A O 1
ATOM 1622 N N . GLU A 1 104 ? -20.211 -23.653 7.611 1.00 0.00 172 GLU A N 1
ATOM 1623 C CA . GLU A 1 104 ? -19.562 -24.169 6.394 1.00 0.00 172 GLU A CA 1
ATOM 1624 C C . GLU A 1 104 ? -19.499 -23.134 5.260 1.00 0.00 172 GLU A C 1
ATOM 1625 O O . GLU A 1 104 ? -18.494 -23.034 4.555 1.00 0.00 172 GLU A O 1
ATOM 1637 N N . GLU A 1 105 ? -20.548 -22.320 5.133 1.00 0.00 173 GLU A N 1
ATOM 1638 C CA . GLU A 1 105 ? -20.566 -21.220 4.164 1.00 0.00 173 GLU A CA 1
ATOM 1639 C C . GLU A 1 105 ? -19.564 -20.118 4.535 1.00 0.00 173 GLU A C 1
ATOM 1640 O O . GLU A 1 105 ? -18.763 -19.705 3.698 1.00 0.00 173 GLU A O 1
ATOM 1652 N N . LEU A 1 106 ? -19.574 -19.706 5.809 1.00 0.00 174 LEU A N 1
ATOM 1653 C CA . LEU A 1 106 ? -18.629 -18.673 6.271 1.00 0.00 174 LEU A CA 1
ATOM 1654 C C . LEU A 1 106 ? -17.170 -19.142 6.111 1.00 0.00 174 LEU A C 1
ATOM 1655 O O . LEU A 1 106 ? -16.316 -18.397 5.628 1.00 0.00 174 LEU A O 1
ATOM 1671 N N . LYS A 1 107 ? -16.909 -20.417 6.415 1.00 0.00 175 LYS A N 1
ATOM 1672 C CA . LYS A 1 107 ? -15.575 -21.012 6.233 1.00 0.00 175 LYS A CA 1
ATOM 1673 C C . LYS A 1 107 ? -15.169 -21.067 4.761 1.00 0.00 175 LYS A C 1
ATOM 1674 O O . LYS A 1 107 ? -14.064 -20.675 4.396 1.00 0.00 175 LYS A O 1
ATOM 1693 N N . THR A 1 108 ? -16.110 -21.509 3.930 1.00 0.00 176 THR A N 1
ATOM 1694 C CA . THR A 1 108 ? -15.908 -21.542 2.469 1.00 0.00 176 THR A CA 1
ATOM 1695 C C . THR A 1 108 ? -15.597 -20.146 1.937 1.00 0.00 176 THR A C 1
ATOM 1696 O O . THR A 1 108 ? -14.688 -19.983 1.125 1.00 0.00 176 THR A O 1
ATOM 1707 N N . LEU A 1 109 ? -16.282 -19.124 2.454 1.00 0.00 177 LEU A N 1
ATOM 1708 C CA . LEU A 1 109 ? -16.026 -17.741 2.042 1.00 0.00 177 LEU A CA 1
ATOM 1709 C C . LEU A 1 109 ? -14.647 -17.243 2.487 1.00 0.00 177 LEU A C 1
ATOM 1710 O O . LEU A 1 109 ? -13.972 -16.562 1.719 1.00 0.00 177 LEU A O 1
ATOM 1726 N N . LEU A 1 110 ? -14.189 -17.626 3.680 1.00 0.00 178 LEU A N 1
ATOM 1727 C CA . LEU A 1 110 ? -12.835 -17.316 4.142 1.00 0.00 178 LEU A CA 1
ATOM 1728 C C . LEU A 1 110 ? -11.770 -18.045 3.312 1.00 0.00 178 LEU A C 1
ATOM 1729 O O . LEU A 1 110 ? -10.729 -17.465 3.012 1.00 0.00 178 LEU A O 1
ATOM 1745 N N . LEU A 1 111 ? -12.034 -19.280 2.875 1.00 0.00 179 LEU A N 1
ATOM 1746 C CA . LEU A 1 111 ? -11.130 -19.985 1.961 1.00 0.00 179 LEU A CA 1
ATOM 1747 C C . LEU A 1 111 ? -11.081 -19.295 0.592 1.00 0.00 179 LEU A C 1
ATOM 1748 O O . LEU A 1 111 ? -10.007 -19.115 0.040 1.00 0.00 179 LEU A O 1
ATOM 1764 N N . LYS A 1 112 ? -12.241 -18.844 0.111 1.00 0.00 180 LYS A N 1
ATOM 1765 C CA . LYS A 1 112 ? -12.318 -18.037 -1.121 1.00 0.00 180 LYS A CA 1
ATOM 1766 C C . LYS A 1 112 ? -11.494 -16.747 -0.975 1.00 0.00 180 LYS A C 1
ATOM 1767 O O . LYS A 1 112 ? -10.688 -16.419 -1.841 1.00 0.00 180 LYS A O 1
ATOM 1786 N N . PHE A 1 113 ? -11.628 -16.088 0.175 1.00 0.00 181 PHE A N 1
ATOM 1787 C CA . PHE A 1 113 ? -10.798 -14.915 0.492 1.00 0.00 181 PHE A CA 1
ATOM 1788 C C . PHE A 1 113 ? -9.296 -15.210 0.525 1.00 0.00 181 PHE A C 1
ATOM 1789 O O . PHE A 1 113 ? -8.506 -14.473 -0.066 1.00 0.00 181 PHE A O 1
ATOM 1806 N N . SER A 1 114 ? -8.922 -16.319 1.152 1.00 0.00 182 SER A N 1
ATOM 1807 C CA . SER A 1 114 ? -7.510 -16.723 1.227 1.00 0.00 182 SER A CA 1
ATOM 1808 C C . SER A 1 114 ? -6.961 -17.155 -0.140 1.00 0.00 182 SER A C 1
ATOM 1809 O O . SER A 1 114 ? -5.839 -16.815 -0.515 1.00 0.00 182 SER A O 1
ATOM 1817 N N . GLU A 1 115 ? -7.791 -17.836 -0.930 1.00 0.00 183 GLU A N 1
ATOM 1818 C CA . GLU A 1 115 ? -7.480 -18.323 -2.269 1.00 0.00 183 GLU A CA 1
ATOM 1819 C C . GLU A 1 115 ? -7.293 -17.172 -3.253 1.00 0.00 183 GLU A C 1
ATOM 1820 O O . GLU A 1 115 ? -6.385 -17.232 -4.074 1.00 0.00 183 GLU A O 1
ATOM 1832 N N . ASP A 1 116 ? -8.081 -16.100 -3.138 1.00 0.00 184 ASP A N 1
ATOM 1833 C CA . ASP A 1 116 ? -7.884 -14.903 -3.950 1.00 0.00 184 ASP A CA 1
ATOM 1834 C C . ASP A 1 116 ? -6.524 -14.256 -3.675 1.00 0.00 184 ASP A C 1
ATOM 1835 O O . ASP A 1 116 ? -5.767 -13.966 -4.607 1.00 0.00 184 ASP A O 1
ATOM 1844 N N . LEU A 1 117 ? -6.190 -14.086 -2.390 1.00 0.00 185 LEU A N 1
ATOM 1845 C CA . LEU A 1 117 ? -4.913 -13.467 -2.028 1.00 0.00 185 LEU A CA 1
ATOM 1846 C C . LEU A 1 117 ? -3.732 -14.320 -2.479 1.00 0.00 185 LEU A C 1
ATOM 1847 O O . LEU A 1 117 ? -2.770 -13.795 -3.042 1.00 0.00 185 LEU A O 1
ATOM 1863 N N . LYS A 1 118 ? -3.829 -15.638 -2.296 1.00 0.00 186 LYS A N 1
ATOM 1864 C CA . LYS A 1 118 ? -2.806 -16.586 -2.745 1.00 0.00 186 LYS A CA 1
ATOM 1865 C C . LYS A 1 118 ? -2.667 -16.555 -4.265 1.00 0.00 186 LYS A C 1
ATOM 1866 O O . LYS A 1 118 ? -1.557 -16.543 -4.772 1.00 0.00 186 LYS A O 1
ATOM 1885 N N . ALA A 1 119 ? -3.808 -16.551 -4.941 1.00 0.00 187 ALA A N 1
ATOM 1886 C CA . ALA A 1 119 ? -3.786 -16.655 -6.404 1.00 0.00 187 ALA A CA 1
ATOM 1887 C C . ALA A 1 119 ? -3.065 -15.459 -7.046 1.00 0.00 187 ALA A C 1
ATOM 1888 O O . ALA A 1 119 ? -2.305 -15.628 -8.001 1.00 0.00 187 ALA A O 1
ATOM 1895 N N . GLU A 1 120 ? -3.262 -14.259 -6.497 1.00 0.00 188 GLU A N 1
ATOM 1896 C CA . GLU A 1 120 ? -2.514 -13.075 -6.928 1.00 0.00 188 GLU A CA 1
ATOM 1897 C C . GLU A 1 120 ? -1.056 -13.124 -6.487 1.00 0.00 188 GLU A C 1
ATOM 1898 O O . GLU A 1 120 ? -0.162 -12.809 -7.278 1.00 0.00 188 GLU A O 1
ATOM 1910 N N . GLN A 1 121 ? -0.794 -13.519 -5.240 1.00 0.00 189 GLN A N 1
ATOM 1911 C CA . GLN A 1 121 ? 0.582 -13.553 -4.743 1.00 0.00 189 GLN A CA 1
ATOM 1912 C C . GLN A 1 121 ? 1.420 -14.605 -5.490 1.00 0.00 189 GLN A C 1
ATOM 1913 O O . GLN A 1 121 ? 2.578 -14.341 -5.788 1.00 0.00 189 GLN A O 1
ATOM 1927 N N . GLU A 1 122 ? 0.817 -15.734 -5.875 1.00 0.00 190 GLU A N 1
ATOM 1928 C CA . GLU A 1 122 ? 1.541 -16.746 -6.665 1.00 0.00 190 GLU A CA 1
ATOM 1929 C C . GLU A 1 122 ? 1.936 -16.220 -8.049 1.00 0.00 190 GLU A C 1
ATOM 1930 O O . GLU A 1 122 ? 3.060 -16.427 -8.508 1.00 0.00 190 GLU A O 1
ATOM 1942 N N . LEU A 1 123 ? 1.042 -15.452 -8.675 1.00 0.00 191 LEU A N 1
ATOM 1943 C CA . LEU A 1 123 ? 1.323 -14.769 -9.939 1.00 0.00 191 LEU A CA 1
ATOM 1944 C C . LEU A 1 123 ? 2.460 -13.736 -9.783 1.00 0.00 191 LEU A C 1
ATOM 1945 O O . LEU A 1 123 ? 3.282 -13.572 -10.685 1.00 0.00 191 LEU A O 1
ATOM 1961 N N . HIS A 1 124 ? 2.528 -13.070 -8.620 1.00 0.00 192 HIS A N 1
ATOM 1962 C CA . HIS A 1 124 ? 3.547 -12.055 -8.294 1.00 0.00 192 HIS A CA 1
ATOM 1963 C C . HIS A 1 124 ? 4.902 -12.601 -7.801 1.00 0.00 192 HIS A C 1
ATOM 1964 O O . HIS A 1 124 ? 5.922 -11.970 -8.070 1.00 0.00 192 HIS A O 1
ATOM 1979 N N . SER A 1 125 ? 4.941 -13.743 -7.097 1.00 0.00 193 SER A N 1
ATOM 1980 C CA . SER A 1 125 ? 6.166 -14.268 -6.463 1.00 0.00 193 SER A CA 1
ATOM 1981 C C . SER A 1 125 ? 6.388 -15.791 -6.493 1.00 0.00 193 SER A C 1
ATOM 1982 O O . SER A 1 125 ? 7.100 -16.341 -5.652 1.00 0.00 193 SER A O 1
ATOM 1990 N N . GLU A 1 126 ? 5.823 -16.488 -7.479 1.00 0.00 194 GLU A N 1
ATOM 1991 C CA . GLU A 1 126 ? 6.080 -17.926 -7.688 1.00 0.00 194 GLU A CA 1
ATOM 1992 C C . GLU A 1 126 ? 6.114 -18.333 -9.175 1.00 0.00 194 GLU A C 1
ATOM 1993 O O . GLU A 1 126 ? 6.964 -19.125 -9.584 1.00 0.00 194 GLU A O 1
ATOM 2005 N N . ALA A 1 127 ? 5.232 -17.761 -10.001 1.00 0.00 195 ALA A N 1
ATOM 2006 C CA . ALA A 1 127 ? 5.082 -18.014 -11.436 1.00 0.00 195 ALA A CA 1
ATOM 2007 C C . ALA A 1 127 ? 6.231 -17.438 -12.309 1.00 0.00 195 ALA A C 1
ATOM 2008 O O . ALA A 1 127 ? 5.999 -16.570 -13.156 1.00 0.00 195 ALA A O 1
ATOM 2015 N N . LYS A 1 128 ? 7.474 -17.906 -12.092 1.00 0.00 196 LYS A N 1
ATOM 2016 C CA . LYS A 1 128 ? 8.712 -17.472 -12.785 1.00 0.00 196 LYS A CA 1
ATOM 2017 C C . LYS A 1 128 ? 8.887 -15.943 -12.735 1.00 0.00 196 LYS A C 1
ATOM 2018 O O . LYS A 1 128 ? 8.871 -15.252 -13.756 1.00 0.00 196 LYS A O 1
ATOM 2037 N N . GLY A 1 129 ? 9.019 -15.423 -11.509 1.00 0.00 197 GLY A N 1
ATOM 2038 C CA . GLY A 1 129 ? 9.056 -13.976 -11.244 1.00 0.00 197 GLY A CA 1
ATOM 2039 C C . GLY A 1 129 ? 9.373 -13.480 -9.823 1.00 0.00 197 GLY A C 1
ATOM 2040 O O . GLY A 1 129 ? 9.620 -12.287 -9.690 1.00 0.00 197 GLY A O 1
ATOM 2044 N N . GLY A 1 130 ? 9.437 -14.302 -8.759 1.00 0.00 198 GLY A N 1
ATOM 2045 C CA . GLY A 1 130 ? 9.839 -13.804 -7.419 1.00 0.00 198 GLY A CA 1
ATOM 2046 C C . GLY A 1 130 ? 11.195 -13.093 -7.363 1.00 0.00 198 GLY A C 1
ATOM 2047 O O . GLY A 1 130 ? 11.354 -12.105 -6.649 1.00 0.00 198 GLY A O 1
ATOM 2051 N N . GLU A 1 131 ? 12.153 -13.515 -8.192 1.00 0.00 199 GLU A N 1
ATOM 2052 C CA . GLU A 1 131 ? 13.457 -12.852 -8.351 1.00 0.00 199 GLU A CA 1
ATOM 2053 C C . GLU A 1 131 ? 13.332 -11.399 -8.856 1.00 0.00 199 GLU A C 1
ATOM 2054 O O . GLU A 1 131 ? 14.207 -10.571 -8.602 1.00 0.00 199 GLU A O 1
ATOM 2066 N N . ALA A 1 132 ? 12.230 -11.050 -9.529 1.00 0.00 200 ALA A N 1
ATOM 2067 C CA . ALA A 1 132 ? 11.930 -9.695 -9.981 1.00 0.00 200 ALA A CA 1
ATOM 2068 C C . ALA A 1 132 ? 11.690 -8.722 -8.819 1.00 0.00 200 ALA A C 1
ATOM 2069 O O . ALA A 1 132 ? 12.002 -7.540 -8.946 1.00 0.00 200 ALA A O 1
ATOM 2076 N N . LEU A 1 133 ? 11.197 -9.205 -7.669 1.00 0.00 201 LEU A N 1
ATOM 2077 C CA . LEU A 1 133 ? 11.058 -8.383 -6.464 1.00 0.00 201 LEU A CA 1
ATOM 2078 C C . LEU A 1 133 ? 12.439 -7.940 -5.976 1.00 0.00 201 LEU A C 1
ATOM 2079 O O . LEU A 1 133 ? 12.686 -6.748 -5.789 1.00 0.00 201 LEU A O 1
ATOM 2095 N N . LEU A 1 134 ? 13.366 -8.903 -5.899 1.00 0.00 202 LEU A N 1
ATOM 2096 C CA . LEU A 1 134 ? 14.737 -8.571 -5.488 1.00 0.00 202 LEU A CA 1
ATOM 2097 C C . LEU A 1 134 ? 15.464 -7.725 -6.528 1.00 0.00 202 LEU A C 1
ATOM 2098 O O . LEU A 1 134 ? 16.186 -6.787 -6.188 1.00 0.00 202 LEU A O 1
ATOM 2114 N N . SER A 1 135 ? 15.219 -8.023 -7.800 1.00 0.00 203 SER A N 1
ATOM 2115 C CA . SER A 1 135 ? 15.827 -7.287 -8.899 1.00 0.00 203 SER A CA 1
ATOM 2116 C C . SER A 1 135 ? 15.364 -5.839 -8.910 1.00 0.00 203 SER A C 1
ATOM 2117 O O . SER A 1 135 ? 16.201 -4.944 -8.995 1.00 0.00 203 SER A O 1
ATOM 2125 N N . SER A 1 136 ? 14.063 -5.588 -8.721 1.00 0.00 204 SER A N 1
ATOM 2126 C CA . SER A 1 136 ? 13.520 -4.229 -8.780 1.00 0.00 204 SER A CA 1
ATOM 2127 C C . SER A 1 136 ? 14.057 -3.375 -7.638 1.00 0.00 204 SER A C 1
ATOM 2128 O O . SER A 1 136 ? 14.509 -2.247 -7.841 1.00 0.00 204 SER A O 1
ATOM 2136 N N . MET A 1 137 ? 14.125 -3.947 -6.431 1.00 0.00 205 MET A N 1
ATOM 2137 C CA . MET A 1 137 ? 14.636 -3.224 -5.271 1.00 0.00 205 MET A CA 1
ATOM 2138 C C . MET A 1 137 ? 16.119 -2.883 -5.404 1.00 0.00 205 MET A C 1
ATOM 2139 O O . MET A 1 137 ? 16.518 -1.773 -5.053 1.00 0.00 205 MET A O 1
ATOM 2153 N N . LYS A 1 138 ? 16.925 -3.768 -6.005 1.00 0.00 206 LYS A N 1
ATOM 2154 C CA . LYS A 1 138 ? 18.338 -3.492 -6.262 1.00 0.00 206 LYS A CA 1
ATOM 2155 C C . LYS A 1 138 ? 18.548 -2.454 -7.359 1.00 0.00 206 LYS A C 1
ATOM 2156 O O . LYS A 1 138 ? 19.284 -1.493 -7.141 1.00 0.00 206 LYS A O 1
ATOM 2175 N N . THR A 1 139 ? 17.863 -2.577 -8.494 1.00 0.00 207 THR A N 1
ATOM 2176 C CA . THR A 1 139 ? 18.066 -1.674 -9.633 1.00 0.00 207 THR A CA 1
ATOM 2177 C C . THR A 1 139 ? 17.503 -0.287 -9.361 1.00 0.00 207 THR A C 1
ATOM 2178 O O . THR A 1 139 ? 18.127 0.708 -9.730 1.00 0.00 207 THR A O 1
ATOM 2189 N N . GLN A 1 140 ? 16.379 -0.191 -8.638 1.00 0.00 208 GLN A N 1
ATOM 2190 C CA . GLN A 1 140 ? 15.809 1.101 -8.286 1.00 0.00 208 GLN A CA 1
ATOM 2191 C C . GLN A 1 140 ? 16.649 1.815 -7.242 1.00 0.00 208 GLN A C 1
ATOM 2192 O O . GLN A 1 140 ? 16.848 3.020 -7.348 1.00 0.00 208 GLN A O 1
ATOM 2206 N N . HIS A 1 141 ? 17.189 1.084 -6.262 1.00 0.00 209 HIS A N 1
ATOM 2207 C CA . HIS A 1 141 ? 18.114 1.666 -5.295 1.00 0.00 209 HIS A CA 1
ATOM 2208 C C . HIS A 1 141 ? 19.365 2.186 -5.971 1.00 0.00 209 HIS A C 1
ATOM 2209 O O . HIS A 1 141 ? 19.720 3.338 -5.775 1.00 0.00 209 HIS A O 1
ATOM 2224 N N . ASP A 1 142 ? 19.982 1.358 -6.802 1.00 0.00 210 ASP A N 1
ATOM 2225 C CA . ASP A 1 142 ? 21.276 1.767 -7.354 1.00 0.00 210 ASP A CA 1
ATOM 2226 C C . ASP A 1 142 ? 21.204 2.964 -8.298 1.00 0.00 210 ASP A C 1
ATOM 2227 O O . ASP A 1 142 ? 22.122 3.781 -8.308 1.00 0.00 210 ASP A O 1
ATOM 2236 N N . GLU A 1 143 ? 20.123 3.124 -9.058 1.00 0.00 211 GLU A N 1
ATOM 2237 C CA . GLU A 1 143 ? 19.936 4.324 -9.875 1.00 0.00 211 GLU A CA 1
ATOM 2238 C C . GLU A 1 143 ? 19.461 5.512 -9.047 1.00 0.00 211 GLU A C 1
ATOM 2239 O O . GLU A 1 143 ? 19.993 6.613 -9.201 1.00 0.00 211 GLU A O 1
ATOM 2251 N N . LEU A 1 144 ? 18.513 5.314 -8.125 1.00 0.00 212 LEU A N 1
ATOM 2252 C CA . LEU A 1 144 ? 17.936 6.435 -7.388 1.00 0.00 212 LEU A CA 1
ATOM 2253 C C . LEU A 1 144 ? 18.955 6.973 -6.380 1.00 0.00 212 LEU A C 1
ATOM 2254 O O . LEU A 1 144 ? 19.060 8.184 -6.227 1.00 0.00 212 LEU A O 1
ATOM 2270 N N . LEU A 1 145 ? 19.807 6.122 -5.794 1.00 0.00 213 LEU A N 1
ATOM 2271 C CA . LEU A 1 145 ? 20.859 6.553 -4.875 1.00 0.00 213 LEU A CA 1
ATOM 2272 C C . LEU A 1 145 ? 21.835 7.521 -5.543 1.00 0.00 213 LEU A C 1
ATOM 2273 O O . LEU A 1 145 ? 22.172 8.538 -4.941 1.00 0.00 213 LEU A O 1
ATOM 2289 N N . LYS A 1 146 ? 22.211 7.275 -6.808 1.00 0.00 214 LYS A N 1
ATOM 2290 C CA . LYS A 1 146 ? 23.057 8.216 -7.550 1.00 0.00 214 LYS A CA 1
ATOM 2291 C C . LYS A 1 146 ? 22.368 9.558 -7.711 1.00 0.00 214 LYS A C 1
ATOM 2292 O O . LYS A 1 146 ? 22.971 10.579 -7.410 1.00 0.00 214 LYS A O 1
ATOM 2311 N N . LYS A 1 147 ? 21.087 9.572 -8.086 1.00 0.00 215 LYS A N 1
ATOM 2312 C CA . LYS A 1 147 ? 20.340 10.832 -8.255 1.00 0.00 215 LYS A CA 1
ATOM 2313 C C . LYS A 1 147 ? 20.192 11.601 -6.936 1.00 0.00 215 LYS A C 1
ATOM 2314 O O . LYS A 1 147 ? 20.515 12.783 -6.863 1.00 0.00 215 LYS A O 1
ATOM 2333 N N . PHE A 1 148 ? 19.763 10.915 -5.878 1.00 0.00 216 PHE A N 1
ATOM 2334 C CA . PHE A 1 148 ? 19.495 11.497 -4.556 1.00 0.00 216 PHE A CA 1
ATOM 2335 C C . PHE A 1 148 ? 20.778 11.981 -3.845 1.00 0.00 216 PHE A C 1
ATOM 2336 O O . PHE A 1 148 ? 20.707 12.913 -3.043 1.00 0.00 216 PHE A O 1
ATOM 2353 N N . ALA A 1 149 ? 21.948 11.394 -4.146 1.00 0.00 217 ALA A N 1
ATOM 2354 C CA . ALA A 1 149 ? 23.244 11.831 -3.616 1.00 0.00 217 ALA A CA 1
ATOM 2355 C C . ALA A 1 149 ? 24.004 12.803 -4.544 1.00 0.00 217 ALA A C 1
ATOM 2356 O O . ALA A 1 149 ? 24.824 13.580 -4.059 1.00 0.00 217 ALA A O 1
ATOM 2363 N N . ALA A 1 150 ? 23.729 12.815 -5.855 1.00 0.00 218 ALA A N 1
ATOM 2364 C CA . ALA A 1 150 ? 24.313 13.775 -6.798 1.00 0.00 218 ALA A CA 1
ATOM 2365 C C . ALA A 1 150 ? 23.712 15.185 -6.645 1.00 0.00 218 ALA A C 1
ATOM 2366 O O . ALA A 1 150 ? 24.387 16.184 -6.899 1.00 0.00 218 ALA A O 1
ATOM 2373 N N . LEU A 1 151 ? 22.459 15.261 -6.177 1.00 0.00 219 LEU A N 1
ATOM 2374 C CA . LEU A 1 151 ? 21.722 16.490 -5.897 1.00 0.00 219 LEU A CA 1
ATOM 2375 C C . LEU A 1 151 ? 21.627 16.701 -4.373 1.00 0.00 219 LEU A C 1
ATOM 2376 O O . LEU A 1 151 ? 20.553 16.709 -3.771 1.00 0.00 219 LEU A O 1
ATOM 2392 N N . THR A 1 152 ? 22.805 16.792 -3.755 1.00 0.00 220 THR A N 1
ATOM 2393 C CA . THR A 1 152 ? 23.043 17.113 -2.340 1.00 0.00 220 THR A CA 1
ATOM 2394 C C . THR A 1 152 ? 22.199 18.286 -1.780 1.00 0.00 220 THR A C 1
ATOM 2395 O O . THR A 1 152 ? 21.824 19.196 -2.532 1.00 0.00 220 THR A O 1
ATOM 2406 N N . PRO A 1 153 ? 21.949 18.326 -0.450 1.00 0.00 221 PRO A N 1
ATOM 2407 C CA . PRO A 1 153 ? 22.339 17.322 0.546 1.00 0.00 221 PRO A CA 1
ATOM 2408 C C . PRO A 1 153 ? 21.585 15.997 0.389 1.00 0.00 221 PRO A C 1
ATOM 2409 O O . PRO A 1 153 ? 20.426 15.953 -0.021 1.00 0.00 221 PRO A O 1
ATOM 2420 N N . THR A 1 154 ? 22.279 14.905 0.710 1.00 0.00 222 THR A N 1
ATOM 2421 C CA . THR A 1 154 ? 21.756 13.533 0.615 1.00 0.00 222 THR A CA 1
ATOM 2422 C C . THR A 1 154 ? 20.625 13.349 1.635 1.00 0.00 222 THR A C 1
ATOM 2423 O O . THR A 1 154 ? 20.868 13.260 2.838 1.00 0.00 222 THR A O 1
ATOM 2434 N N . PHE A 1 155 ? 19.381 13.324 1.146 1.00 0.00 223 PHE A N 1
ATOM 2435 C CA . PHE A 1 155 ? 18.152 13.309 1.965 1.00 0.00 223 PHE A CA 1
ATOM 2436 C C . PHE A 1 155 ? 18.056 12.208 3.044 1.00 0.00 223 PHE A C 1
ATOM 2437 O O . PHE A 1 155 ? 17.492 12.443 4.114 1.00 0.00 223 PHE A O 1
ATOM 2454 N N . LEU A 1 156 ? 18.582 11.009 2.755 1.00 0.00 224 LEU A N 1
ATOM 2455 C CA . LEU A 1 156 ? 18.458 9.792 3.576 1.00 0.00 224 LEU A CA 1
ATOM 2456 C C . LEU A 1 156 ? 19.697 8.865 3.532 1.00 0.00 224 LEU A C 1
ATOM 2457 O O . LEU A 1 156 ? 20.606 9.068 2.727 1.00 0.00 224 LEU A O 1
ATOM 2473 N N . THR A 1 157 ? 19.722 7.830 4.387 1.00 0.00 225 THR A N 1
ATOM 2474 C CA . THR A 1 157 ? 20.741 6.761 4.394 1.00 0.00 225 THR A CA 1
ATOM 2475 C C . THR A 1 157 ? 20.540 5.811 3.212 1.00 0.00 225 THR A C 1
ATOM 2476 O O . THR A 1 157 ? 19.494 5.817 2.559 1.00 0.00 225 THR A O 1
ATOM 2487 N N . SER A 1 158 ? 21.529 4.954 2.939 1.00 0.00 226 SER A N 1
ATOM 2488 C CA . SER A 1 158 ? 21.450 4.014 1.817 1.00 0.00 226 SER A CA 1
ATOM 2489 C C . SER A 1 158 ? 20.301 3.024 1.977 1.00 0.00 226 SER A C 1
ATOM 2490 O O . SER A 1 158 ? 19.516 2.867 1.038 1.00 0.00 226 SER A O 1
ATOM 2498 N N . GLU A 1 159 ? 20.098 2.446 3.168 1.00 0.00 227 GLU A N 1
ATOM 2499 C CA . GLU A 1 159 ? 18.948 1.550 3.362 1.00 0.00 227 GLU A CA 1
ATOM 2500 C C . GLU A 1 159 ? 17.613 2.285 3.483 1.00 0.00 227 GLU A C 1
ATOM 2501 O O . GLU A 1 159 ? 16.581 1.724 3.124 1.00 0.00 227 GLU A O 1
ATOM 2513 N N . ASP A 1 160 ? 17.590 3.537 3.947 1.00 0.00 228 ASP A N 1
ATOM 2514 C CA . ASP A 1 160 ? 16.344 4.299 3.939 1.00 0.00 228 ASP A CA 1
ATOM 2515 C C . ASP A 1 160 ? 15.893 4.625 2.509 1.00 0.00 228 ASP A C 1
ATOM 2516 O O . ASP A 1 160 ? 14.692 4.635 2.236 1.00 0.00 228 ASP A O 1
ATOM 2525 N N . ILE A 1 161 ? 16.830 4.840 1.576 1.00 0.00 229 ILE A N 1
ATOM 2526 C CA . ILE A 1 161 ? 16.501 5.025 0.164 1.00 0.00 229 ILE A CA 1
ATOM 2527 C C . ILE A 1 161 ? 16.024 3.719 -0.462 1.00 0.00 229 ILE A C 1
ATOM 2528 O O . ILE A 1 161 ? 14.976 3.725 -1.112 1.00 0.00 229 ILE A O 1
ATOM 2544 N N . SER A 1 162 ? 16.703 2.586 -0.240 1.00 0.00 230 SER A N 1
ATOM 2545 C CA . SER A 1 162 ? 16.207 1.311 -0.769 1.00 0.00 230 SER A CA 1
ATOM 2546 C C . SER A 1 162 ? 14.864 0.955 -0.148 1.00 0.00 230 SER A C 1
ATOM 2547 O O . SER A 1 162 ? 13.915 0.648 -0.869 1.00 0.00 230 SER A O 1
ATOM 2555 N N . GLY A 1 163 ? 14.742 1.085 1.173 1.00 0.00 231 GLY A N 1
ATOM 2556 C CA . GLY A 1 163 ? 13.485 0.671 1.782 1.00 0.00 231 GLY A CA 1
ATOM 2557 C C . GLY A 1 163 ? 12.296 1.538 1.456 1.00 0.00 231 GLY A C 1
ATOM 2558 O O . GLY A 1 163 ? 11.184 1.013 1.499 1.00 0.00 231 GLY A O 1
ATOM 2562 N N . TYR A 1 164 ? 12.495 2.818 1.104 1.00 0.00 232 TYR A N 1
ATOM 2563 C CA . TYR A 1 164 ? 11.309 3.539 0.652 1.00 0.00 232 TYR A CA 1
ATOM 2564 C C . TYR A 1 164 ? 10.847 2.937 -0.687 1.00 0.00 232 TYR A C 1
ATOM 2565 O O . TYR A 1 164 ? 9.670 2.641 -0.886 1.00 0.00 232 TYR A O 1
ATOM 2583 N N . LEU A 1 165 ? 11.814 2.724 -1.601 1.00 0.00 233 LEU A N 1
ATOM 2584 C CA . LEU A 1 165 ? 11.574 2.178 -2.944 1.00 0.00 233 LEU A CA 1
ATOM 2585 C C . LEU A 1 165 ? 10.943 0.778 -2.924 1.00 0.00 233 LEU A C 1
ATOM 2586 O O . LEU A 1 165 ? 10.126 0.437 -3.773 1.00 0.00 233 LEU A O 1
ATOM 2602 N N . THR A 1 166 ? 11.312 -0.022 -1.927 1.00 0.00 234 THR A N 1
ATOM 2603 C CA . THR A 1 166 ? 10.916 -1.430 -1.801 1.00 0.00 234 THR A CA 1
ATOM 2604 C C . THR A 1 166 ? 9.438 -1.627 -1.431 1.00 0.00 234 THR A C 1
ATOM 2605 O O . THR A 1 166 ? 8.864 -2.627 -1.851 1.00 0.00 234 THR A O 1
ATOM 2616 N N . VAL A 1 167 ? 8.818 -0.694 -0.680 1.00 0.00 235 VAL A N 1
ATOM 2617 C CA . VAL A 1 167 ? 7.443 -0.772 -0.118 1.00 0.00 235 VAL A CA 1
ATOM 2618 C C . VAL A 1 167 ? 7.108 -2.231 0.328 1.00 0.00 235 VAL A C 1
ATOM 2619 O O . VAL A 1 167 ? 6.160 -2.851 -0.161 1.00 0.00 235 VAL A O 1
ATOM 2632 N N . PRO A 1 168 ? 7.939 -2.825 1.218 1.00 0.00 236 PRO A N 1
ATOM 2633 C CA . PRO A 1 168 ? 7.861 -4.238 1.601 1.00 0.00 236 PRO A CA 1
ATOM 2634 C C . PRO A 1 168 ? 6.655 -4.629 2.466 1.00 0.00 236 PRO A C 1
ATOM 2635 O O . PRO A 1 168 ? 6.140 -3.828 3.243 1.00 0.00 236 PRO A O 1
ATOM 2646 N N . GLU A 1 169 ? 6.281 -5.913 2.346 1.00 0.00 237 GLU A N 1
ATOM 2647 C CA . GLU A 1 169 ? 5.265 -6.656 3.121 1.00 0.00 237 GLU A CA 1
ATOM 2648 C C . GLU A 1 169 ? 4.097 -5.793 3.657 1.00 0.00 237 GLU A C 1
ATOM 2649 O O . GLU A 1 169 ? 3.853 -5.729 4.866 1.00 0.00 237 GLU A O 1
ATOM 2661 N N . TYR A 1 170 ? 3.409 -5.079 2.752 1.00 0.00 238 TYR A N 1
ATOM 2662 C CA . TYR A 1 170 ? 2.349 -4.102 3.053 1.00 0.00 238 TYR A CA 1
ATOM 2663 C C . TYR A 1 170 ? 1.320 -4.641 4.079 1.00 0.00 238 TYR A C 1
ATOM 2664 O O . TYR A 1 170 ? 0.491 -5.501 3.775 1.00 0.00 238 TYR A O 1
ATOM 2682 N N . GLY A 1 171 ? 1.425 -4.145 5.322 1.00 0.00 239 GLY A N 1
ATOM 2683 C CA . GLY A 1 171 ? 0.670 -4.599 6.504 1.00 0.00 239 GLY A CA 1
ATOM 2684 C C . GLY A 1 171 ? 1.516 -4.639 7.788 1.00 0.00 239 GLY A C 1
ATOM 2685 O O . GLY A 1 171 ? 0.956 -4.677 8.881 1.00 0.00 239 GLY A O 1
ATOM 2689 N N . ALA A 1 172 ? 2.852 -4.606 7.678 1.00 0.00 240 ALA A N 1
ATOM 2690 C CA . ALA A 1 172 ? 3.766 -4.628 8.826 1.00 0.00 240 ALA A CA 1
ATOM 2691 C C . ALA A 1 172 ? 3.444 -3.551 9.902 1.00 0.00 240 ALA A C 1
ATOM 2692 O O . ALA A 1 172 ? 3.053 -2.436 9.542 1.00 0.00 240 ALA A O 1
ATOM 2699 N N . PRO A 1 173 ? 3.622 -3.860 11.209 1.00 0.00 241 PRO A N 1
ATOM 2700 C CA . PRO A 1 173 ? 3.436 -2.931 12.326 1.00 0.00 241 PRO A CA 1
ATOM 2701 C C . PRO A 1 173 ? 4.160 -1.587 12.164 1.00 0.00 241 PRO A C 1
ATOM 2702 O O . PRO A 1 173 ? 5.238 -1.526 11.570 1.00 0.00 241 PRO A O 1
ATOM 2713 N N . MET A 1 174 ? 3.682 -0.526 12.823 1.00 0.00 242 MET A N 1
ATOM 2714 C CA . MET A 1 174 ? 4.328 0.808 12.839 1.00 0.00 242 MET A CA 1
ATOM 2715 C C . MET A 1 174 ? 5.537 0.907 13.802 1.00 0.00 242 MET A C 1
ATOM 2716 O O . MET A 1 174 ? 5.827 1.934 14.416 1.00 0.00 242 MET A O 1
ATOM 2730 N N . ASN A 1 175 ? 6.252 -0.213 13.895 1.00 0.00 243 ASN A N 1
ATOM 2731 C CA . ASN A 1 175 ? 7.523 -0.447 14.598 1.00 0.00 243 ASN A CA 1
ATOM 2732 C C . ASN A 1 175 ? 8.289 -1.610 13.919 1.00 0.00 243 ASN A C 1
ATOM 2733 O O . ASN A 1 175 ? 8.889 -2.475 14.559 1.00 0.00 243 ASN A O 1
ATOM 2744 N N . ALA A 1 176 ? 8.169 -1.639 12.587 1.00 0.00 244 ALA A N 1
ATOM 2745 C CA . ALA A 1 176 ? 8.660 -2.675 11.664 1.00 0.00 244 ALA A CA 1
ATOM 2746 C C . ALA A 1 176 ? 8.594 -2.208 10.192 1.00 0.00 244 ALA A C 1
ATOM 2747 O O . ALA A 1 176 ? 9.501 -2.484 9.408 1.00 0.00 244 ALA A O 1
ATOM 2754 N N . ALA A 1 177 ? 7.538 -1.465 9.824 1.00 0.00 245 ALA A N 1
ATOM 2755 C CA . ALA A 1 177 ? 7.334 -0.819 8.521 1.00 0.00 245 ALA A CA 1
ATOM 2756 C C . ALA A 1 177 ? 8.349 0.306 8.217 1.00 0.00 245 ALA A C 1
ATOM 2757 O O . ALA A 1 177 ? 8.012 1.492 8.234 1.00 0.00 245 ALA A O 1
ATOM 2764 N N . LYS A 1 178 ? 9.602 -0.059 7.906 1.00 0.00 246 LYS A N 1
ATOM 2765 C CA . LYS A 1 178 ? 10.703 0.883 7.593 1.00 0.00 246 LYS A CA 1
ATOM 2766 C C . LYS A 1 178 ? 10.345 1.924 6.537 1.00 0.00 246 LYS A C 1
ATOM 2767 O O . LYS A 1 178 ? 10.661 3.098 6.697 1.00 0.00 246 LYS A O 1
ATOM 2786 N N . TRP A 1 179 ? 9.613 1.518 5.502 1.00 0.00 247 TRP A N 1
ATOM 2787 C CA . TRP A 1 179 ? 9.196 2.428 4.420 1.00 0.00 247 TRP A CA 1
ATOM 2788 C C . TRP A 1 179 ? 8.306 3.546 4.950 1.00 0.00 247 TRP A C 1
ATOM 2789 O O . TRP A 1 179 ? 8.565 4.714 4.679 1.00 0.00 247 TRP A O 1
ATOM 2810 N N . LYS A 1 180 ? 7.324 3.201 5.790 1.00 0.00 248 LYS A N 1
ATOM 2811 C CA . LYS A 1 180 ? 6.448 4.209 6.400 1.00 0.00 248 LYS A CA 1
ATOM 2812 C C . LYS A 1 180 ? 7.184 5.112 7.397 1.00 0.00 248 LYS A C 1
ATOM 2813 O O . LYS A 1 180 ? 6.898 6.305 7.456 1.00 0.00 248 LYS A O 1
ATOM 2832 N N . LYS A 1 181 ? 8.192 4.600 8.117 1.00 0.00 249 LYS A N 1
ATOM 2833 C CA . LYS A 1 181 ? 9.033 5.450 8.997 1.00 0.00 249 LYS A CA 1
ATOM 2834 C C . LYS A 1 181 ? 9.815 6.482 8.181 1.00 0.00 249 LYS A C 1
ATOM 2835 O O . LYS A 1 181 ? 9.831 7.666 8.519 1.00 0.00 249 LYS A O 1
ATOM 2854 N N . VAL A 1 182 ? 10.389 6.049 7.058 1.00 0.00 250 VAL A N 1
ATOM 2855 C CA . VAL A 1 182 ? 11.049 6.937 6.091 1.00 0.00 250 VAL A CA 1
ATOM 2856 C C . VAL A 1 182 ? 10.038 7.907 5.466 1.00 0.00 250 VAL A C 1
ATOM 2857 O O . VAL A 1 182 ? 10.354 9.079 5.287 1.00 0.00 250 VAL A O 1
ATOM 2870 N N . GLU A 1 183 ? 8.809 7.462 5.187 1.00 0.00 251 GLU A N 1
ATOM 2871 C CA . GLU A 1 183 ? 7.769 8.338 4.636 1.00 0.00 251 GLU A CA 1
ATOM 2872 C C . GLU A 1 183 ? 7.422 9.490 5.576 1.00 0.00 251 GLU A C 1
ATOM 2873 O O . GLU A 1 183 ? 7.335 10.635 5.132 1.00 0.00 251 GLU A O 1
ATOM 2885 N N . GLY A 1 184 ? 7.354 9.221 6.882 1.00 0.00 252 GLY A N 1
ATOM 2886 C CA . GLY A 1 184 ? 7.160 10.262 7.887 1.00 0.00 252 GLY A CA 1
ATOM 2887 C C . GLY A 1 184 ? 8.293 11.288 7.896 1.00 0.00 252 GLY A C 1
ATOM 2888 O O . GLY A 1 184 ? 8.035 12.492 7.917 1.00 0.00 252 GLY A O 1
ATOM 2892 N N . MET A 1 185 ? 9.542 10.830 7.767 1.00 0.00 253 MET A N 1
ATOM 2893 C CA . MET A 1 185 ? 10.695 11.734 7.630 1.00 0.00 253 MET A CA 1
ATOM 2894 C C . MET A 1 185 ? 10.678 12.542 6.320 1.00 0.00 253 MET A C 1
ATOM 2895 O O . MET A 1 185 ? 10.996 13.732 6.312 1.00 0.00 253 MET A O 1
ATOM 2909 N N . ILE A 1 186 ? 10.236 11.914 5.226 1.00 0.00 254 ILE A N 1
ATOM 2910 C CA . ILE A 1 186 ? 10.100 12.603 3.928 1.00 0.00 254 ILE A CA 1
ATOM 2911 C C . ILE A 1 186 ? 9.046 13.707 4.010 1.00 0.00 254 ILE A C 1
ATOM 2912 O O . ILE A 1 186 ? 9.295 14.842 3.603 1.00 0.00 254 ILE A O 1
ATOM 2928 N N . HIS A 1 187 ? 7.896 13.398 4.610 1.00 0.00 255 HIS A N 1
ATOM 2929 C CA . HIS A 1 187 ? 6.804 14.353 4.787 1.00 0.00 255 HIS A CA 1
ATOM 2930 C C . HIS A 1 187 ? 7.218 15.483 5.738 1.00 0.00 255 HIS A C 1
ATOM 2931 O O . HIS A 1 187 ? 6.987 16.653 5.447 1.00 0.00 255 HIS A O 1
ATOM 2946 N N . GLY A 1 188 ? 7.954 15.149 6.801 1.00 0.00 256 GLY A N 1
ATOM 2947 C CA . GLY A 1 188 ? 8.433 16.102 7.801 1.00 0.00 256 GLY A CA 1
ATOM 2948 C C . GLY A 1 188 ? 9.494 17.065 7.278 1.00 0.00 256 GLY A C 1
ATOM 2949 O O . GLY A 1 188 ? 9.422 18.258 7.574 1.00 0.00 256 GLY A O 1
ATOM 2953 N N . LYS A 1 189 ? 10.426 16.595 6.434 1.00 0.00 257 LYS A N 1
ATOM 2954 C CA . LYS A 1 189 ? 11.409 17.477 5.790 1.00 0.00 257 LYS A CA 1
ATOM 2955 C C . LYS A 1 189 ? 10.755 18.434 4.790 1.00 0.00 257 LYS A C 1
ATOM 2956 O O . LYS A 1 189 ? 11.106 19.611 4.772 1.00 0.00 257 LYS A O 1
ATOM 2975 N N . LEU A 1 190 ? 9.765 17.961 4.024 1.00 0.00 258 LEU A N 1
ATOM 2976 C CA . LEU A 1 190 ? 9.029 18.817 3.086 1.00 0.00 258 LEU A CA 1
ATOM 2977 C C . LEU A 1 190 ? 8.115 19.837 3.798 1.00 0.00 258 LEU A C 1
ATOM 2978 O O . LEU A 1 190 ? 7.943 20.953 3.307 1.00 0.00 258 LEU A O 1
ATOM 2994 N N . GLU A 1 191 ? 7.577 19.495 4.973 1.00 0.00 259 GLU A N 1
ATOM 2995 C CA . GLU A 1 191 ? 6.801 20.399 5.836 1.00 0.00 259 GLU A CA 1
ATOM 2996 C C . GLU A 1 191 ? 7.660 21.416 6.623 1.00 0.00 259 GLU A C 1
ATOM 2997 O O . GLU A 1 191 ? 7.105 22.304 7.279 1.00 0.00 259 GLU A O 1
ATOM 3009 N N . SER A 1 192 ? 8.994 21.320 6.546 1.00 0.00 260 SER A N 1
ATOM 3010 C CA . SER A 1 192 ? 9.939 22.128 7.344 1.00 0.00 260 SER A CA 1
ATOM 3011 C C . SER A 1 192 ? 10.982 22.872 6.487 1.00 0.00 260 SER A C 1
ATOM 3012 O O . SER A 1 192 ? 10.713 23.992 6.043 1.00 0.00 260 SER A O 1
ATOM 3020 N N . SER A 1 193 ? 12.175 22.301 6.272 1.00 0.00 261 SER A N 1
ATOM 3021 C CA . SER A 1 193 ? 13.303 22.944 5.580 1.00 0.00 261 SER A CA 1
ATOM 3022 C C . SER A 1 193 ? 13.047 23.211 4.088 1.00 0.00 261 SER A C 1
ATOM 3023 O O . SER A 1 193 ? 12.252 22.527 3.439 1.00 0.00 261 SER A O 1
ATOM 3031 N N . GLU A 1 194 ? 13.750 24.198 3.520 1.00 0.00 262 GLU A N 1
ATOM 3032 C CA . GLU A 1 194 ? 13.719 24.477 2.079 1.00 0.00 262 GLU A CA 1
ATOM 3033 C C . GLU A 1 194 ? 14.364 23.334 1.261 1.00 0.00 262 GLU A C 1
ATOM 3034 O O . GLU A 1 194 ? 15.341 22.716 1.695 1.00 0.00 262 GLU A O 1
ATOM 3046 N N . VAL A 1 195 ? 13.825 23.060 0.064 1.00 0.00 263 VAL A N 1
ATOM 3047 C CA . VAL A 1 195 ? 14.269 21.977 -0.840 1.00 0.00 263 VAL A CA 1
ATOM 3048 C C . VAL A 1 195 ? 14.173 22.463 -2.303 1.00 0.00 263 VAL A C 1
ATOM 3049 O O . VAL A 1 195 ? 13.116 22.981 -2.677 1.00 0.00 263 VAL A O 1
ATOM 3062 N N . PRO A 1 196 ? 15.225 22.309 -3.143 1.00 0.00 264 PRO A N 1
ATOM 3063 C CA . PRO A 1 196 ? 15.184 22.673 -4.568 1.00 0.00 264 PRO A CA 1
ATOM 3064 C C . PRO A 1 196 ? 14.045 21.988 -5.324 1.00 0.00 264 PRO A C 1
ATOM 3065 O O . PRO A 1 196 ? 13.773 20.816 -5.076 1.00 0.00 264 PRO A O 1
ATOM 3076 N N . ALA A 1 197 ? 13.442 22.645 -6.317 1.00 0.00 265 ALA A N 1
ATOM 3077 C CA . ALA A 1 197 ? 12.374 22.055 -7.138 1.00 0.00 265 ALA A CA 1
ATOM 3078 C C . ALA A 1 197 ? 12.828 20.780 -7.874 1.00 0.00 265 ALA A C 1
ATOM 3079 O O . ALA A 1 197 ? 12.095 19.794 -7.933 1.00 0.00 265 ALA A O 1
ATOM 3086 N N . ASN A 1 198 ? 14.081 20.752 -8.342 1.00 0.00 266 ASN A N 1
ATOM 3087 C CA . ASN A 1 198 ? 14.675 19.563 -8.962 1.00 0.00 266 ASN A CA 1
ATOM 3088 C C . ASN A 1 198 ? 14.846 18.405 -7.958 1.00 0.00 266 ASN A C 1
ATOM 3089 O O . ASN A 1 198 ? 14.532 17.260 -8.269 1.00 0.00 266 ASN A O 1
ATOM 3100 N N . LEU A 1 199 ? 15.229 18.693 -6.707 1.00 0.00 267 LEU A N 1
ATOM 3101 C CA . LEU A 1 199 ? 15.285 17.676 -5.643 1.00 0.00 267 LEU A CA 1
ATOM 3102 C C . LEU A 1 199 ? 13.871 17.155 -5.312 1.00 0.00 267 LEU A C 1
ATOM 3103 O O . LEU A 1 199 ? 13.677 15.955 -5.168 1.00 0.00 267 LEU A O 1
ATOM 3119 N N . LYS A 1 200 ? 12.853 18.027 -5.299 1.00 0.00 268 LYS A N 1
ATOM 3120 C CA . LYS A 1 200 ? 11.448 17.596 -5.133 1.00 0.00 268 LYS A CA 1
ATOM 3121 C C . LYS A 1 200 ? 11.014 16.664 -6.270 1.00 0.00 268 LYS A C 1
ATOM 3122 O O . LYS A 1 200 ? 10.295 15.702 -6.023 1.00 0.00 268 LYS A O 1
ATOM 3141 N N . ALA A 1 201 ? 11.472 16.899 -7.503 1.00 0.00 269 ALA A N 1
ATOM 3142 C CA . ALA A 1 201 ? 11.232 15.985 -8.617 1.00 0.00 269 ALA A CA 1
ATOM 3143 C C . ALA A 1 201 ? 11.904 14.627 -8.346 1.00 0.00 269 ALA A C 1
ATOM 3144 O O . ALA A 1 201 ? 11.286 13.590 -8.558 1.00 0.00 269 ALA A O 1
ATOM 3151 N N . LEU A 1 202 ? 13.137 14.642 -7.824 1.00 0.00 270 LEU A N 1
ATOM 3152 C CA . LEU A 1 202 ? 13.776 13.385 -7.408 1.00 0.00 270 LEU A CA 1
ATOM 3153 C C . LEU A 1 202 ? 12.966 12.669 -6.325 1.00 0.00 270 LEU A C 1
ATOM 3154 O O . LEU A 1 202 ? 12.845 11.448 -6.376 1.00 0.00 270 LEU A O 1
ATOM 3170 N N . VAL A 1 203 ? 12.374 13.396 -5.371 1.00 0.00 271 VAL A N 1
ATOM 3171 C CA . VAL A 1 203 ? 11.460 12.807 -4.374 1.00 0.00 271 VAL A CA 1
ATOM 3172 C C . VAL A 1 203 ? 10.246 12.195 -5.073 1.00 0.00 271 VAL A C 1
ATOM 3173 O O . VAL A 1 203 ? 9.873 11.071 -4.755 1.00 0.00 271 VAL A O 1
ATOM 3186 N N . ALA A 1 204 ? 9.668 12.865 -6.071 1.00 0.00 272 ALA A N 1
ATOM 3187 C CA . ALA A 1 204 ? 8.595 12.290 -6.879 1.00 0.00 272 ALA A CA 1
ATOM 3188 C C . ALA A 1 204 ? 9.066 11.030 -7.638 1.00 0.00 272 ALA A C 1
ATOM 3189 O O . ALA A 1 204 ? 8.322 10.059 -7.744 1.00 0.00 272 ALA A O 1
ATOM 3196 N N . GLU A 1 205 ? 10.317 11.005 -8.103 1.00 0.00 273 GLU A N 1
ATOM 3197 C CA . GLU A 1 205 ? 10.873 9.791 -8.714 1.00 0.00 273 GLU A CA 1
ATOM 3198 C C . GLU A 1 205 ? 11.005 8.663 -7.683 1.00 0.00 273 GLU A C 1
ATOM 3199 O O . GLU A 1 205 ? 10.681 7.512 -7.976 1.00 0.00 273 GLU A O 1
ATOM 3211 N N . LEU A 1 206 ? 11.413 8.980 -6.449 1.00 0.00 274 LEU A N 1
ATOM 3212 C CA . LEU A 1 206 ? 11.425 8.005 -5.364 1.00 0.00 274 LEU A CA 1
ATOM 3213 C C . LEU A 1 206 ? 10.014 7.460 -5.104 1.00 0.00 274 LEU A C 1
ATOM 3214 O O . LEU A 1 206 ? 9.858 6.254 -4.902 1.00 0.00 274 LEU A O 1
ATOM 3230 N N . ILE A 1 207 ? 8.977 8.308 -5.166 1.00 0.00 275 ILE A N 1
ATOM 3231 C CA . ILE A 1 207 ? 7.598 7.844 -5.016 1.00 0.00 275 ILE A CA 1
ATOM 3232 C C . ILE A 1 207 ? 7.144 7.021 -6.211 1.00 0.00 275 ILE A C 1
ATOM 3233 O O . ILE A 1 207 ? 6.482 6.004 -6.008 1.00 0.00 275 ILE A O 1
ATOM 3249 N N . GLU A 1 208 ? 7.525 7.343 -7.450 1.00 0.00 276 GLU A N 1
ATOM 3250 C CA . GLU A 1 208 ? 7.004 6.580 -8.595 1.00 0.00 276 GLU A CA 1
ATOM 3251 C C . GLU A 1 208 ? 7.700 5.226 -8.750 1.00 0.00 276 GLU A C 1
ATOM 3252 O O . GLU A 1 208 ? 7.065 4.247 -9.137 1.00 0.00 276 GLU A O 1
ATOM 3264 N N . LEU A 1 209 ? 8.978 5.124 -8.373 1.00 0.00 277 LEU A N 1
ATOM 3265 C CA . LEU A 1 209 ? 9.673 3.843 -8.361 1.00 0.00 277 LEU A CA 1
ATOM 3266 C C . LEU A 1 209 ? 9.028 2.900 -7.329 1.00 0.00 277 LEU A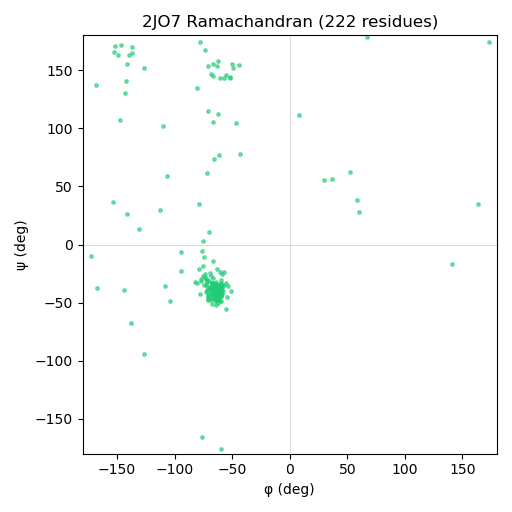 C 1
ATOM 3267 O O . LEU A 1 209 ? 8.798 1.729 -7.640 1.00 0.00 277 LEU A O 1
ATOM 3283 N N . ARG A 1 210 ? 8.632 3.403 -6.144 1.00 0.00 278 ARG A N 1
ATOM 3284 C CA . ARG A 1 210 ? 7.881 2.591 -5.177 1.00 0.00 278 ARG A CA 1
ATOM 3285 C C . ARG A 1 210 ? 6.516 2.184 -5.724 1.00 0.00 278 ARG A C 1
ATOM 3286 O O . ARG A 1 210 ? 6.090 1.072 -5.462 1.00 0.00 278 ARG A O 1
ATOM 3307 N N . GLU A 1 211 ? 5.812 3.039 -6.474 1.00 0.00 279 GLU A N 1
ATOM 3308 C CA . GLU A 1 211 ? 4.559 2.657 -7.144 1.00 0.00 279 GLU A CA 1
ATOM 3309 C C . GLU A 1 211 ? 4.784 1.507 -8.131 1.00 0.00 279 GLU A C 1
ATOM 3310 O O . GLU A 1 211 ? 4.044 0.525 -8.100 1.00 0.00 279 GLU A O 1
ATOM 3322 N N . GLN A 1 212 ? 5.855 1.566 -8.933 1.00 0.00 280 GLN A N 1
ATOM 3323 C CA . GLN A 1 212 ? 6.217 0.467 -9.838 1.00 0.00 280 GLN A CA 1
ATOM 3324 C C . GLN A 1 212 ? 6.486 -0.833 -9.064 1.00 0.00 280 GLN A C 1
ATOM 3325 O O . GLN A 1 212 ? 6.016 -1.904 -9.445 1.00 0.00 280 GLN A O 1
ATOM 3339 N N . MET A 1 213 ? 7.187 -0.733 -7.932 1.00 0.00 281 MET A N 1
ATOM 3340 C CA . MET A 1 213 ? 7.436 -1.857 -7.034 1.00 0.00 281 MET A CA 1
ATOM 3341 C C . MET A 1 213 ? 6.152 -2.366 -6.365 1.00 0.00 281 MET A C 1
ATOM 3342 O O . MET A 1 213 ? 5.966 -3.570 -6.242 1.00 0.00 281 MET A O 1
ATOM 3356 N N . MET A 1 214 ? 5.226 -1.482 -5.980 1.00 0.00 282 MET A N 1
ATOM 3357 C CA . MET A 1 214 ? 3.950 -1.861 -5.363 1.00 0.00 282 MET A CA 1
ATOM 3358 C C . MET A 1 214 ? 3.045 -2.598 -6.348 1.00 0.00 282 MET A C 1
ATOM 3359 O O . MET A 1 214 ? 2.298 -3.480 -5.953 1.00 0.00 282 MET A O 1
ATOM 3373 N N . ASP A 1 215 ? 3.124 -2.250 -7.627 1.00 0.00 283 ASP A N 1
ATOM 3374 C CA . ASP A 1 215 ? 2.425 -2.986 -8.675 1.00 0.00 283 ASP A CA 1
ATOM 3375 C C . ASP A 1 215 ? 3.069 -4.359 -8.891 1.00 0.00 283 ASP A C 1
ATOM 3376 O O . ASP A 1 215 ? 2.404 -5.392 -8.938 1.00 0.00 283 ASP A O 1
ATOM 3385 N N . LEU A 1 216 ? 4.396 -4.368 -8.956 1.00 0.00 284 LEU A N 1
ATOM 3386 C CA . LEU A 1 216 ? 5.126 -5.617 -9.201 1.00 0.00 284 LEU A CA 1
ATOM 3387 C C . LEU A 1 216 ? 5.184 -6.583 -8.013 1.00 0.00 284 LEU A C 1
ATOM 3388 O O . LEU A 1 216 ? 5.551 -7.745 -8.169 1.00 0.00 284 LEU A O 1
ATOM 3404 N N . LEU A 1 217 ? 4.763 -6.093 -6.853 1.00 0.00 285 LEU A N 1
ATOM 3405 C CA . LEU A 1 217 ? 4.633 -6.919 -5.655 1.00 0.00 285 LEU A CA 1
ATOM 3406 C C . LEU A 1 217 ? 3.174 -7.180 -5.273 1.00 0.00 285 LEU A C 1
ATOM 3407 O O . LEU A 1 217 ? 2.858 -8.291 -4.849 1.00 0.00 285 LEU A O 1
ATOM 3423 N N . TYR A 1 218 ? 2.314 -6.180 -5.492 1.00 0.00 286 TYR A N 1
ATOM 3424 C CA . TYR A 1 218 ? 0.930 -6.342 -5.008 1.00 0.00 286 TYR A CA 1
ATOM 3425 C C . TYR A 1 218 ? -0.139 -6.016 -6.064 1.00 0.00 286 TYR A C 1
ATOM 3426 O O . TYR A 1 218 ? -1.320 -5.880 -5.740 1.00 0.00 286 TYR A O 1
ATOM 3444 N N . GLY A 1 219 ? 0.264 -5.905 -7.336 1.00 0.00 287 GLY A N 1
ATOM 3445 C CA . GLY A 1 219 ? -0.650 -5.687 -8.472 1.00 0.00 287 GLY A CA 1
ATOM 3446 C C . GLY A 1 219 ? -1.362 -4.325 -8.511 1.00 0.00 287 GLY A C 1
ATOM 3447 O O . GLY A 1 219 ? -1.170 -3.488 -7.619 1.00 0.00 287 GLY A O 1
ATOM 3451 N N . PRO A 1 220 ? -2.182 -4.085 -9.552 1.00 0.00 288 PRO A N 1
ATOM 3452 C CA . PRO A 1 220 ? -2.959 -2.859 -9.720 1.00 0.00 288 PRO A CA 1
ATOM 3453 C C . PRO A 1 220 ? -4.223 -2.832 -8.843 1.00 0.00 288 PRO A C 1
ATOM 3454 O O . PRO A 1 220 ? -4.597 -3.814 -8.201 1.00 0.00 288 PRO A O 1
ATOM 3465 N N . ILE A 1 221 ? -4.904 -1.684 -8.872 1.00 0.00 289 ILE A N 1
ATOM 3466 C CA . ILE A 1 221 ? -6.200 -1.413 -8.217 1.00 0.00 289 ILE A CA 1
ATOM 3467 C C . ILE A 1 221 ? -7.064 -0.514 -9.112 1.00 0.00 289 ILE A C 1
ATOM 3468 O O . ILE A 1 221 ? -6.539 0.407 -9.728 1.00 0.00 289 ILE A O 1
ATOM 3484 N N . GLY A 1 222 ? -8.377 -0.759 -9.190 1.00 0.00 290 GLY A N 1
ATOM 3485 C CA . GLY A 1 222 ? -9.313 0.027 -10.020 1.00 0.00 290 GLY A CA 1
ATOM 3486 C C . GLY A 1 222 ? -8.993 0.024 -11.525 1.00 0.00 290 GLY A C 1
ATOM 3487 O O . GLY A 1 222 ? -9.277 1.000 -12.219 1.00 0.00 290 GLY A O 1
ATOM 3491 N N . HIS A 1 223 ? -8.358 -1.046 -12.025 1.00 0.00 291 HIS A N 1
ATOM 3492 C CA . HIS A 1 223 ? -7.853 -1.177 -13.404 1.00 0.00 291 HIS A CA 1
ATOM 3493 C C . HIS A 1 223 ? -8.967 -1.116 -14.469 1.00 0.00 291 HIS A C 1
ATOM 3494 O O . HIS A 1 223 ? -9.766 -2.048 -14.593 1.00 0.00 291 HIS A O 1
ATOM 3509 N N . HIS A 1 224 ? -8.968 -0.041 -15.264 1.00 0.00 292 HIS A N 1
ATOM 3510 C CA . HIS A 1 224 ? -9.838 0.196 -16.431 1.00 0.00 292 HIS A CA 1
ATOM 3511 C C . HIS A 1 224 ? -9.087 0.956 -17.542 1.00 0.00 292 HIS A C 1
ATOM 3512 O O . HIS A 1 224 ? -8.336 1.910 -17.230 1.00 0.00 292 HIS A O 1
ATOM 3527 N N . VAL A 1 1 ? 3.969 20.608 -21.889 1.00 0.00 69 VAL A N 2
ATOM 3528 C CA . VAL A 1 1 ? 4.257 19.162 -22.173 1.00 0.00 69 VAL A CA 2
ATOM 3529 C C . VAL A 1 1 ? 4.160 18.310 -20.903 1.00 0.00 69 VAL A C 2
ATOM 3530 O O . VAL A 1 1 ? 4.332 18.806 -19.790 1.00 0.00 69 VAL A O 2
ATOM 3543 N N . LYS A 1 2 ? 3.850 17.022 -21.079 1.00 0.00 70 LYS A N 2
ATOM 3544 C CA . LYS A 1 2 ? 3.722 16.011 -20.002 1.00 0.00 70 LYS A CA 2
ATOM 3545 C C . LYS A 1 2 ? 5.062 15.771 -19.275 1.00 0.00 70 LYS A C 2
ATOM 3546 O O . LYS A 1 2 ? 6.128 15.851 -19.888 1.00 0.00 70 LYS A O 2
ATOM 3565 N N . THR A 1 3 ? 5.003 15.450 -17.980 1.00 0.00 71 THR A N 2
ATOM 3566 C CA . THR A 1 3 ? 6.163 15.220 -17.091 1.00 0.00 71 THR A CA 2
ATOM 3567 C C . THR A 1 3 ? 5.863 14.107 -16.081 1.00 0.00 71 THR A C 2
ATOM 3568 O O . THR A 1 3 ? 4.719 13.668 -15.948 1.00 0.00 71 THR A O 2
ATOM 3579 N N . LEU A 1 4 ? 6.866 13.693 -15.299 1.00 0.00 72 LEU A N 2
ATOM 3580 C CA . LEU A 1 4 ? 6.681 12.738 -14.196 1.00 0.00 72 LEU A CA 2
ATOM 3581 C C . LEU A 1 4 ? 5.718 13.302 -13.130 1.00 0.00 72 LEU A C 2
ATOM 3582 O O . LEU A 1 4 ? 4.908 12.568 -12.569 1.00 0.00 72 LEU A O 2
ATOM 3598 N N . ASP A 1 5 ? 5.730 14.622 -12.897 1.00 0.00 73 ASP A N 2
ATOM 3599 C CA . ASP A 1 5 ? 4.772 15.277 -11.992 1.00 0.00 73 ASP A CA 2
ATOM 3600 C C . ASP A 1 5 ? 3.324 15.208 -12.509 1.00 0.00 73 ASP A C 2
ATOM 3601 O O . ASP A 1 5 ? 2.385 15.063 -11.724 1.00 0.00 73 ASP A O 2
ATOM 3610 N N . VAL A 1 6 ? 3.143 15.265 -13.834 1.00 0.00 74 VAL A N 2
ATOM 3611 C CA . VAL A 1 6 ? 1.827 15.053 -14.448 1.00 0.00 74 VAL A CA 2
ATOM 3612 C C . VAL A 1 6 ? 1.406 13.585 -14.335 1.00 0.00 74 VAL A C 2
ATOM 3613 O O . VAL A 1 6 ? 0.254 13.293 -14.025 1.00 0.00 74 VAL A O 2
ATOM 3626 N N . LEU A 1 7 ? 2.339 12.646 -14.533 1.00 0.00 75 LEU A N 2
ATOM 3627 C CA . LEU A 1 7 ? 2.075 11.210 -14.452 1.00 0.00 75 LEU A CA 2
ATOM 3628 C C . LEU A 1 7 ? 1.704 10.737 -13.046 1.00 0.00 75 LEU A C 2
ATOM 3629 O O . LEU A 1 7 ? 0.793 9.924 -12.902 1.00 0.00 75 LEU A O 2
ATOM 3645 N N . ARG A 1 8 ? 2.343 11.268 -11.996 1.00 0.00 76 ARG A N 2
ATOM 3646 C CA . ARG A 1 8 ? 1.936 10.969 -10.608 1.00 0.00 76 ARG A CA 2
ATOM 3647 C C . ARG A 1 8 ? 0.535 11.540 -10.343 1.00 0.00 76 ARG A C 2
ATOM 3648 O O . ARG A 1 8 ? -0.303 10.860 -9.766 1.00 0.00 76 ARG A O 2
ATOM 3669 N N . GLY A 1 9 ? 0.280 12.743 -10.865 1.00 0.00 77 GLY A N 2
ATOM 3670 C CA . GLY A 1 9 ? -1.077 13.320 -10.795 1.00 0.00 77 GLY A CA 2
ATOM 3671 C C . GLY A 1 9 ? -2.139 12.456 -11.484 1.00 0.00 77 GLY A C 2
ATOM 3672 O O . GLY A 1 9 ? -3.254 12.320 -10.986 1.00 0.00 77 GLY A O 2
ATOM 3676 N N . GLU A 1 10 ? -1.777 11.799 -12.586 1.00 0.00 78 GLU A N 2
ATOM 3677 C CA . GLU A 1 10 ? -2.667 10.835 -13.243 1.00 0.00 78 GLU A CA 2
ATOM 3678 C C . GLU A 1 10 ? -2.855 9.558 -12.404 1.00 0.00 78 GLU A C 2
ATOM 3679 O O . GLU A 1 10 ? -3.964 9.031 -12.310 1.00 0.00 78 GLU A O 2
ATOM 3691 N N . LEU A 1 11 ? -1.804 9.099 -11.714 1.00 0.00 79 LEU A N 2
ATOM 3692 C CA . LEU A 1 11 ? -1.867 7.978 -10.773 1.00 0.00 79 LEU A CA 2
ATOM 3693 C C . LEU A 1 11 ? -2.802 8.316 -9.598 1.00 0.00 79 LEU A C 2
ATOM 3694 O O . LEU A 1 11 ? -3.637 7.500 -9.222 1.00 0.00 79 LEU A O 2
ATOM 3710 N N . ARG A 1 12 ? -2.751 9.550 -9.078 1.00 0.00 80 ARG A N 2
ATOM 3711 C CA . ARG A 1 12 ? -3.719 10.004 -8.045 1.00 0.00 80 ARG A CA 2
ATOM 3712 C C . ARG A 1 12 ? -5.164 9.954 -8.550 1.00 0.00 80 ARG A C 2
ATOM 3713 O O . ARG A 1 12 ? -6.072 9.593 -7.809 1.00 0.00 80 ARG A O 2
ATOM 3734 N N . GLY A 1 13 ? -5.303 10.227 -9.842 1.00 0.00 81 GLY A N 2
ATOM 3735 C CA . GLY A 1 13 ? -6.597 10.074 -10.506 1.00 0.00 81 GLY A CA 2
ATOM 3736 C C . GLY A 1 13 ? -7.059 8.609 -10.530 1.00 0.00 81 GLY A C 2
ATOM 3737 O O . GLY A 1 13 ? -8.218 8.318 -10.255 1.00 0.00 81 GLY A O 2
ATOM 3741 N N . GLN A 1 14 ? -6.124 7.690 -10.787 1.00 0.00 82 GLN A N 2
ATOM 3742 C CA . GLN A 1 14 ? -6.415 6.254 -10.730 1.00 0.00 82 GLN A CA 2
ATOM 3743 C C . GLN A 1 14 ? -6.785 5.765 -9.326 1.00 0.00 82 GLN A C 2
ATOM 3744 O O . GLN A 1 14 ? -7.696 4.952 -9.165 1.00 0.00 82 GLN A O 2
ATOM 3758 N N . ARG A 1 15 ? -6.111 6.290 -8.297 1.00 0.00 83 ARG A N 2
ATOM 3759 C CA . ARG A 1 15 ? -6.470 6.004 -6.889 1.00 0.00 83 ARG A CA 2
ATOM 3760 C C . ARG A 1 15 ? -7.880 6.534 -6.586 1.00 0.00 83 ARG A C 2
ATOM 3761 O O . ARG A 1 15 ? -8.715 5.817 -6.040 1.00 0.00 83 ARG A O 2
ATOM 3782 N N . GLU A 1 16 ? -8.150 7.761 -7.029 1.00 0.00 84 GLU A N 2
ATOM 3783 C CA . GLU A 1 16 ? -9.497 8.344 -6.857 1.00 0.00 84 GLU A CA 2
ATOM 3784 C C . GLU A 1 16 ? -10.567 7.547 -7.619 1.00 0.00 84 GLU A C 2
ATOM 3785 O O . GLU A 1 16 ? -11.670 7.345 -7.109 1.00 0.00 84 GLU A O 2
ATOM 3797 N N . ALA A 1 17 ? -10.218 7.017 -8.794 1.00 0.00 85 ALA A N 2
ATOM 3798 C CA . ALA A 1 17 ? -11.112 6.146 -9.548 1.00 0.00 85 ALA A CA 2
ATOM 3799 C C . ALA A 1 17 ? -11.433 4.857 -8.779 1.00 0.00 85 ALA A C 2
ATOM 3800 O O . ALA A 1 17 ? -12.598 4.471 -8.720 1.00 0.00 85 ALA A O 2
ATOM 3807 N N . PHE A 1 18 ? -10.450 4.245 -8.102 1.00 0.00 86 PHE A N 2
ATOM 3808 C CA . PHE A 1 18 ? -10.717 3.082 -7.239 1.00 0.00 86 PHE A CA 2
ATOM 3809 C C . PHE A 1 18 ? -11.639 3.443 -6.066 1.00 0.00 86 PHE A C 2
ATOM 3810 O O . PHE A 1 18 ? -12.535 2.670 -5.753 1.00 0.00 86 PHE A O 2
ATOM 3827 N N . LEU A 1 19 ? -11.503 4.630 -5.464 1.00 0.00 87 LEU A N 2
ATOM 3828 C CA . LEU A 1 19 ? -12.424 5.083 -4.405 1.00 0.00 87 LEU A CA 2
ATOM 3829 C C . LEU A 1 19 ? -13.862 5.277 -4.918 1.00 0.00 87 LEU A C 2
ATOM 3830 O O . LEU A 1 19 ? -14.821 4.820 -4.295 1.00 0.00 87 LEU A O 2
ATOM 3846 N N . SER A 1 20 ? -13.974 5.885 -6.097 1.00 0.00 88 SER A N 2
ATOM 3847 C CA . SER A 1 20 ? -15.267 6.020 -6.773 1.00 0.00 88 SER A CA 2
ATOM 3848 C C . SER A 1 20 ? -15.891 4.641 -7.040 1.00 0.00 88 SER A C 2
ATOM 3849 O O . SER A 1 20 ? -17.053 4.391 -6.717 1.00 0.00 88 SER A O 2
ATOM 3857 N N . GLU A 1 21 ? -15.077 3.717 -7.551 1.00 0.00 89 GLU A N 2
ATOM 3858 C CA . GLU A 1 21 ? -15.565 2.370 -7.855 1.00 0.00 89 GLU A CA 2
ATOM 3859 C C . GLU A 1 21 ? -15.871 1.563 -6.596 1.00 0.00 89 GLU A C 2
ATOM 3860 O O . GLU A 1 21 ? -16.786 0.753 -6.622 1.00 0.00 89 GLU A O 2
ATOM 3872 N N . ILE A 1 22 ? -15.154 1.780 -5.492 1.00 0.00 90 ILE A N 2
ATOM 3873 C CA . ILE A 1 22 ? -15.466 1.177 -4.190 1.00 0.00 90 ILE A CA 2
ATOM 3874 C C . ILE A 1 22 ? -16.864 1.641 -3.765 1.00 0.00 90 ILE A C 2
ATOM 3875 O O . ILE A 1 22 ? -17.704 0.822 -3.397 1.00 0.00 90 ILE A O 2
ATOM 3891 N N . ILE A 1 23 ? -17.133 2.947 -3.888 1.00 0.00 91 ILE A N 2
ATOM 3892 C CA . ILE A 1 23 ? -18.461 3.498 -3.575 1.00 0.00 91 ILE A CA 2
ATOM 3893 C C . ILE A 1 23 ? -19.548 2.904 -4.488 1.00 0.00 91 ILE A C 2
ATOM 3894 O O . ILE A 1 23 ? -20.633 2.564 -4.014 1.00 0.00 91 ILE A O 2
ATOM 3910 N N . LYS A 1 24 ? -19.221 2.721 -5.771 1.00 0.00 92 LYS A N 2
ATOM 3911 C CA . LYS A 1 24 ? -20.166 2.133 -6.746 1.00 0.00 92 LYS A CA 2
ATOM 3912 C C . LYS A 1 24 ? -20.211 0.586 -6.769 1.00 0.00 92 LYS A C 2
ATOM 3913 O O . LYS A 1 24 ? -21.056 0.013 -7.457 1.00 0.00 92 LYS A O 2
ATOM 3932 N N . SER A 1 25 ? -19.346 -0.104 -6.017 1.00 0.00 93 SER A N 2
ATOM 3933 C CA . SER A 1 25 ? -19.176 -1.568 -6.065 1.00 0.00 93 SER A CA 2
ATOM 3934 C C . SER A 1 25 ? -18.784 -2.179 -4.712 1.00 0.00 93 SER A C 2
ATOM 3935 O O . SER A 1 25 ? -17.814 -2.927 -4.573 1.00 0.00 93 SER A O 2
ATOM 3943 N N . ASP A 1 26 ? -19.587 -1.871 -3.697 1.00 0.00 94 ASP A N 2
ATOM 3944 C CA . ASP A 1 26 ? -19.539 -2.369 -2.313 1.00 0.00 94 ASP A CA 2
ATOM 3945 C C . ASP A 1 26 ? -19.921 -3.859 -2.115 1.00 0.00 94 ASP A C 2
ATOM 3946 O O . ASP A 1 26 ? -20.325 -4.273 -1.025 1.00 0.00 94 ASP A O 2
ATOM 3955 N N . GLY A 1 27 ? -19.837 -4.649 -3.187 1.00 0.00 95 GLY A N 2
ATOM 3956 C CA . GLY A 1 27 ? -20.050 -6.105 -3.216 1.00 0.00 95 GLY A CA 2
ATOM 3957 C C . GLY A 1 27 ? -19.060 -6.913 -2.352 1.00 0.00 95 GLY A C 2
ATOM 3958 O O . GLY A 1 27 ? -18.238 -6.322 -1.661 1.00 0.00 95 GLY A O 2
ATOM 3962 N N . PRO A 1 28 ? -19.085 -8.259 -2.408 1.00 0.00 96 PRO A N 2
ATOM 3963 C CA . PRO A 1 28 ? -18.309 -9.199 -1.570 1.00 0.00 96 PRO A CA 2
ATOM 3964 C C . PRO A 1 28 ? -16.787 -9.014 -1.330 1.00 0.00 96 PRO A C 2
ATOM 3965 O O . PRO A 1 28 ? -16.226 -9.810 -0.579 1.00 0.00 96 PRO A O 2
ATOM 3976 N N . PHE A 1 29 ? -16.112 -8.012 -1.923 1.00 0.00 97 PHE A N 2
ATOM 3977 C CA . PHE A 1 29 ? -14.670 -7.706 -1.784 1.00 0.00 97 PHE A CA 2
ATOM 3978 C C . PHE A 1 29 ? -13.721 -8.934 -1.929 1.00 0.00 97 PHE A C 2
ATOM 3979 O O . PHE A 1 29 ? -14.092 -9.981 -2.463 1.00 0.00 97 PHE A O 2
ATOM 3996 N N . THR A 1 30 ? -12.453 -8.767 -1.531 1.00 0.00 98 THR A N 2
ATOM 3997 C CA . THR A 1 30 ? -11.382 -9.780 -1.442 1.00 0.00 98 THR A CA 2
ATOM 3998 C C . THR A 1 30 ? -10.360 -9.282 -0.434 1.00 0.00 98 THR A C 2
ATOM 3999 O O . THR A 1 30 ? -10.185 -8.071 -0.286 1.00 0.00 98 THR A O 2
ATOM 4010 N N . ILE A 1 31 ? -9.584 -10.159 0.200 1.00 0.00 99 ILE A N 2
ATOM 4011 C CA . ILE A 1 31 ? -8.529 -9.730 1.134 1.00 0.00 99 ILE A CA 2
ATOM 4012 C C . ILE A 1 31 ? -7.440 -8.885 0.471 1.00 0.00 99 ILE A C 2
ATOM 4013 O O . ILE A 1 31 ? -6.620 -8.318 1.195 1.00 0.00 99 ILE A O 2
ATOM 4029 N N . LEU A 1 32 ? -7.464 -8.764 -0.870 1.00 0.00 100 LEU A N 2
ATOM 4030 C CA . LEU A 1 32 ? -6.297 -8.085 -1.440 1.00 0.00 100 LEU A CA 2
ATOM 4031 C C . LEU A 1 32 ? -6.827 -6.649 -1.705 1.00 0.00 100 LEU A C 2
ATOM 4032 O O . LEU A 1 32 ? -6.218 -5.667 -1.298 1.00 0.00 100 LEU A O 2
ATOM 4048 N N . GLN A 1 33 ? -8.051 -6.530 -2.261 1.00 0.00 101 GLN A N 2
ATOM 4049 C CA . GLN A 1 33 ? -8.792 -5.268 -2.459 1.00 0.00 101 GLN A CA 2
ATOM 4050 C C . GLN A 1 33 ? -9.218 -4.617 -1.127 1.00 0.00 101 GLN A C 2
ATOM 4051 O O . GLN A 1 33 ? -9.413 -3.409 -1.110 1.00 0.00 101 GLN A O 2
ATOM 4065 N N . LEU A 1 34 ? -9.300 -5.338 0.005 1.00 0.00 102 LEU A N 2
ATOM 4066 C CA . LEU A 1 34 ? -9.559 -4.708 1.321 1.00 0.00 102 LEU A CA 2
ATOM 4067 C C . LEU A 1 34 ? -8.378 -3.807 1.728 1.00 0.00 102 LEU A C 2
ATOM 4068 O O . LEU A 1 34 ? -8.566 -2.627 2.010 1.00 0.00 102 LEU A O 2
ATOM 4084 N N . VAL A 1 35 ? -7.139 -4.319 1.690 1.00 0.00 103 VAL A N 2
ATOM 4085 C CA . VAL A 1 35 ? -5.929 -3.468 1.882 1.00 0.00 103 VAL A CA 2
ATOM 4086 C C . VAL A 1 35 ? -5.754 -2.490 0.676 1.00 0.00 103 VAL A C 2
ATOM 4087 O O . VAL A 1 35 ? -5.126 -1.451 0.732 1.00 0.00 103 VAL A O 2
ATOM 4100 N N . GLY A 1 36 ? -6.465 -2.901 -0.362 1.00 0.00 104 GLY A N 2
ATOM 4101 C CA . GLY A 1 36 ? -6.634 -2.093 -1.576 1.00 0.00 104 GLY A CA 2
ATOM 4102 C C . GLY A 1 36 ? -7.348 -0.768 -1.245 1.00 0.00 104 GLY A C 2
ATOM 4103 O O . GLY A 1 36 ? -6.808 0.301 -1.506 1.00 0.00 104 GLY A O 2
ATOM 4107 N N . TYR A 1 37 ? -8.496 -0.815 -0.566 1.00 0.00 105 TYR A N 2
ATOM 4108 C CA . TYR A 1 37 ? -9.223 0.364 -0.056 1.00 0.00 105 TYR A CA 2
ATOM 4109 C C . TYR A 1 37 ? -8.312 1.220 0.837 1.00 0.00 105 TYR A C 2
ATOM 4110 O O . TYR A 1 37 ? -8.206 2.432 0.660 1.00 0.00 105 TYR A O 2
ATOM 4128 N N . LEU A 1 38 ? -7.617 0.572 1.774 1.00 0.00 106 LEU A N 2
ATOM 4129 C CA . LEU A 1 38 ? -6.735 1.297 2.684 1.00 0.00 106 LEU A CA 2
ATOM 4130 C C . LEU A 1 38 ? -5.422 1.811 2.063 1.00 0.00 106 LEU A C 2
ATOM 4131 O O . LEU A 1 38 ? -4.872 2.780 2.564 1.00 0.00 106 LEU A O 2
ATOM 4147 N N . ARG A 1 39 ? -4.967 1.264 0.929 1.00 0.00 107 ARG A N 2
ATOM 4148 C CA . ARG A 1 39 ? -3.809 1.737 0.132 1.00 0.00 107 ARG A CA 2
ATOM 4149 C C . ARG A 1 39 ? -4.130 3.060 -0.519 1.00 0.00 107 ARG A C 2
ATOM 4150 O O . ARG A 1 39 ? -3.280 3.936 -0.587 1.00 0.00 107 ARG A O 2
ATOM 4171 N N . VAL A 1 40 ? -5.380 3.199 -0.945 1.00 0.00 108 VAL A N 2
ATOM 4172 C CA . VAL A 1 40 ? -5.863 4.478 -1.492 1.00 0.00 108 VAL A CA 2
ATOM 4173 C C . VAL A 1 40 ? -5.620 5.610 -0.490 1.00 0.00 108 VAL A C 2
ATOM 4174 O O . VAL A 1 40 ? -5.057 6.629 -0.874 1.00 0.00 108 VAL A O 2
ATOM 4187 N N . VAL A 1 41 ? -5.973 5.431 0.787 1.00 0.00 109 VAL A N 2
ATOM 4188 C CA . VAL A 1 41 ? -5.620 6.430 1.818 1.00 0.00 109 VAL A CA 2
ATOM 4189 C C . VAL A 1 41 ? -4.135 6.408 2.204 1.00 0.00 109 VAL A C 2
ATOM 4190 O O . VAL A 1 41 ? -3.499 7.458 2.231 1.00 0.00 109 VAL A O 2
ATOM 4203 N N . ASP A 1 42 ? -3.561 5.230 2.456 1.00 0.00 110 ASP A N 2
ATOM 4204 C CA . ASP A 1 42 ? -2.180 5.152 2.970 1.00 0.00 110 ASP A CA 2
ATOM 4205 C C . ASP A 1 42 ? -1.108 5.750 2.059 1.00 0.00 110 ASP A C 2
ATOM 4206 O O . ASP A 1 42 ? -0.138 6.339 2.531 1.00 0.00 110 ASP A O 2
ATOM 4215 N N . THR A 1 43 ? -1.300 5.621 0.749 1.00 0.00 111 THR A N 2
ATOM 4216 C CA . THR A 1 43 ? -0.397 6.217 -0.243 1.00 0.00 111 THR A CA 2
ATOM 4217 C C . THR A 1 43 ? -0.641 7.725 -0.421 1.00 0.00 111 THR A C 2
ATOM 4218 O O . THR A 1 43 ? 0.307 8.486 -0.597 1.00 0.00 111 THR A O 2
ATOM 4229 N N . ASP A 1 44 ? -1.899 8.185 -0.364 1.00 0.00 112 ASP A N 2
ATOM 4230 C CA . ASP A 1 44 ? -2.293 9.591 -0.479 1.00 0.00 112 ASP A CA 2
ATOM 4231 C C . ASP A 1 44 ? -2.040 10.409 0.796 1.00 0.00 112 ASP A C 2
ATOM 4232 O O . ASP A 1 44 ? -2.083 11.636 0.748 1.00 0.00 112 ASP A O 2
ATOM 4241 N N . LEU A 1 45 ? -1.701 9.753 1.917 1.00 0.00 113 LEU A N 2
ATOM 4242 C CA . LEU A 1 45 ? -1.285 10.383 3.179 1.00 0.00 113 LEU A CA 2
ATOM 4243 C C . LEU A 1 45 ? -0.153 11.401 2.936 1.00 0.00 113 LEU A C 2
ATOM 4244 O O . LEU A 1 45 ? -0.114 12.458 3.565 1.00 0.00 113 LEU A O 2
ATOM 4260 N N . LEU A 1 46 ? 0.730 11.116 1.966 1.00 0.00 114 LEU A N 2
ATOM 4261 C CA . LEU A 1 46 ? 1.846 12.004 1.596 1.00 0.00 114 LEU A CA 2
ATOM 4262 C C . LEU A 1 46 ? 1.436 13.243 0.767 1.00 0.00 114 LEU A C 2
ATOM 4263 O O . LEU A 1 46 ? 2.272 14.101 0.486 1.00 0.00 114 LEU A O 2
ATOM 4279 N N . LEU A 1 47 ? 0.165 13.331 0.369 1.00 0.00 115 LEU A N 2
ATOM 4280 C CA . LEU A 1 47 ? -0.391 14.346 -0.525 1.00 0.00 115 LEU A CA 2
ATOM 4281 C C . LEU A 1 47 ? -1.442 15.176 0.225 1.00 0.00 115 LEU A C 2
ATOM 4282 O O . LEU A 1 47 ? -1.231 16.373 0.437 1.00 0.00 115 LEU A O 2
ATOM 4298 N N . LYS A 1 48 ? -2.541 14.544 0.668 1.00 0.00 116 LYS A N 2
ATOM 4299 C CA . LYS A 1 48 ? -3.568 15.173 1.523 1.00 0.00 116 LYS A CA 2
ATOM 4300 C C . LYS A 1 48 ? -4.365 14.133 2.329 1.00 0.00 116 LYS A C 2
ATOM 4301 O O . LYS A 1 48 ? -4.886 13.169 1.768 1.00 0.00 116 LYS A O 2
ATOM 4320 N N . VAL A 1 49 ? -4.472 14.338 3.647 1.00 0.00 117 VAL A N 2
ATOM 4321 C CA . VAL A 1 49 ? -5.309 13.517 4.544 1.00 0.00 117 VAL A CA 2
ATOM 4322 C C . VAL A 1 49 ? -6.810 13.654 4.250 1.00 0.00 117 VAL A C 2
ATOM 4323 O O . VAL A 1 49 ? -7.269 14.660 3.706 1.00 0.00 117 VAL A O 2
ATOM 4336 N N . ASP A 1 50 ? -7.586 12.651 4.667 1.00 0.00 118 ASP A N 2
ATOM 4337 C CA . ASP A 1 50 ? -9.050 12.664 4.611 1.00 0.00 118 ASP A CA 2
ATOM 4338 C C . ASP A 1 50 ? -9.659 11.806 5.732 1.00 0.00 118 ASP A C 2
ATOM 4339 O O . ASP A 1 50 ? -9.060 10.857 6.244 1.00 0.00 118 ASP A O 2
ATOM 4348 N N . SER A 1 51 ? -10.884 12.179 6.078 1.00 0.00 119 SER A N 2
ATOM 4349 C CA . SER A 1 51 ? -11.721 11.610 7.147 1.00 0.00 119 SER A CA 2
ATOM 4350 C C . SER A 1 51 ? -13.221 11.558 6.784 1.00 0.00 119 SER A C 2
ATOM 4351 O O . SER A 1 51 ? -14.066 11.380 7.667 1.00 0.00 119 SER A O 2
ATOM 4359 N N . THR A 1 52 ? -13.566 11.668 5.490 1.00 0.00 120 THR A N 2
ATOM 4360 C CA . THR A 1 52 ? -14.954 11.768 4.997 1.00 0.00 120 THR A CA 2
ATOM 4361 C C . THR A 1 52 ? -15.201 10.892 3.770 1.00 0.00 120 THR A C 2
ATOM 4362 O O . THR A 1 52 ? -16.035 9.995 3.832 1.00 0.00 120 THR A O 2
ATOM 4373 N N . LYS A 1 53 ? -14.455 11.067 2.673 1.00 0.00 121 LYS A N 2
ATOM 4374 C CA . LYS A 1 53 ? -14.551 10.187 1.487 1.00 0.00 121 LYS A CA 2
ATOM 4375 C C . LYS A 1 53 ? -13.956 8.807 1.764 1.00 0.00 121 LYS A C 2
ATOM 4376 O O . LYS A 1 53 ? -14.522 7.797 1.356 1.00 0.00 121 LYS A O 2
ATOM 4395 N N . VAL A 1 54 ? -12.855 8.753 2.512 1.00 0.00 122 VAL A N 2
ATOM 4396 C CA . VAL A 1 54 ? -12.239 7.502 2.997 1.00 0.00 122 VAL A CA 2
ATOM 4397 C C . VAL A 1 54 ? -13.185 6.805 3.977 1.00 0.00 122 VAL A C 2
ATOM 4398 O O . VAL A 1 54 ? -13.347 5.595 3.896 1.00 0.00 122 VAL A O 2
ATOM 4411 N N . ASP A 1 55 ? -13.887 7.552 4.833 1.00 0.00 123 ASP A N 2
ATOM 4412 C CA . ASP A 1 55 ? -14.902 6.973 5.721 1.00 0.00 123 ASP A CA 2
ATOM 4413 C C . ASP A 1 55 ? -16.089 6.388 4.931 1.00 0.00 123 ASP A C 2
ATOM 4414 O O . ASP A 1 55 ? -16.477 5.246 5.150 1.00 0.00 123 ASP A O 2
ATOM 4423 N N . GLU A 1 56 ? -16.608 7.155 3.969 1.00 0.00 124 GLU A N 2
ATOM 4424 C CA . GLU A 1 56 ? -17.686 6.663 3.090 1.00 0.00 124 GLU A CA 2
ATOM 4425 C C . GLU A 1 56 ? -17.267 5.402 2.312 1.00 0.00 124 GLU A C 2
ATOM 4426 O O . GLU A 1 56 ? -18.051 4.463 2.181 1.00 0.00 124 GLU A O 2
ATOM 4438 N N . ALA A 1 57 ? -16.029 5.347 1.816 1.00 0.00 125 ALA A N 2
ATOM 4439 C CA . ALA A 1 57 ? -15.468 4.146 1.187 1.00 0.00 125 ALA A CA 2
ATOM 4440 C C . ALA A 1 57 ? -15.251 2.981 2.170 1.00 0.00 125 ALA A C 2
ATOM 4441 O O . ALA A 1 57 ? -15.564 1.833 1.851 1.00 0.00 125 ALA A O 2
ATOM 4448 N N . GLY A 1 58 ? -14.799 3.259 3.392 1.00 0.00 126 GLY A N 2
ATOM 4449 C CA . GLY A 1 58 ? -14.619 2.257 4.444 1.00 0.00 126 GLY A CA 2
ATOM 4450 C C . GLY A 1 58 ? -15.964 1.669 4.883 1.00 0.00 126 GLY A C 2
ATOM 4451 O O . GLY A 1 58 ? -16.093 0.464 5.091 1.00 0.00 126 GLY A O 2
ATOM 4455 N N . LYS A 1 59 ? -17.003 2.511 4.917 1.00 0.00 127 LYS A N 2
ATOM 4456 C CA . LYS A 1 59 ? -18.381 2.044 5.172 1.00 0.00 127 LYS A CA 2
ATOM 4457 C C . LYS A 1 59 ? -18.833 1.012 4.143 1.00 0.00 127 LYS A C 2
ATOM 4458 O O . LYS A 1 59 ? -19.557 0.096 4.504 1.00 0.00 127 LYS A O 2
ATOM 4477 N N . LYS A 1 60 ? -18.369 1.110 2.890 1.00 0.00 128 LYS A N 2
ATOM 4478 C CA . LYS A 1 60 ? -18.656 0.062 1.887 1.00 0.00 128 LYS A CA 2
ATOM 4479 C C . LYS A 1 60 ? -18.031 -1.274 2.270 1.00 0.00 128 LYS A C 2
ATOM 4480 O O . LYS A 1 60 ? -18.695 -2.305 2.194 1.00 0.00 128 LYS A O 2
ATOM 4499 N N . VAL A 1 61 ? -16.796 -1.253 2.771 1.00 0.00 129 VAL A N 2
ATOM 4500 C CA . VAL A 1 61 ? -16.145 -2.458 3.315 1.00 0.00 129 VAL A CA 2
ATOM 4501 C C . VAL A 1 61 ? -16.943 -3.011 4.498 1.00 0.00 129 VAL A C 2
ATOM 4502 O O . VAL A 1 61 ? -17.248 -4.202 4.545 1.00 0.00 129 VAL A O 2
ATOM 4515 N N . LYS A 1 62 ? -17.345 -2.140 5.428 1.00 0.00 130 LYS A N 2
ATOM 4516 C CA . LYS A 1 62 ? -18.090 -2.584 6.624 1.00 0.00 130 LYS A CA 2
ATOM 4517 C C . LYS A 1 62 ? -19.482 -3.119 6.277 1.00 0.00 130 LYS A C 2
ATOM 4518 O O . LYS A 1 62 ? -19.922 -4.107 6.856 1.00 0.00 130 LYS A O 2
ATOM 4537 N N . ALA A 1 63 ? -20.127 -2.519 5.281 1.00 0.00 131 ALA A N 2
ATOM 4538 C CA . ALA A 1 63 ? -21.398 -2.971 4.726 1.00 0.00 131 ALA A CA 2
ATOM 4539 C C . ALA A 1 63 ? -21.275 -4.361 4.087 1.00 0.00 131 ALA A C 2
ATOM 4540 O O . ALA A 1 63 ? -22.184 -5.175 4.227 1.00 0.00 131 ALA A O 2
ATOM 4547 N N . TYR A 1 64 ? -20.143 -4.667 3.442 1.00 0.00 132 TYR A N 2
ATOM 4548 C CA . TYR A 1 64 ? -19.884 -6.017 2.937 1.00 0.00 132 TYR A CA 2
ATOM 4549 C C . TYR A 1 64 ? -19.828 -7.019 4.100 1.00 0.00 132 TYR A C 2
ATOM 4550 O O . TYR A 1 64 ? -20.492 -8.055 4.050 1.00 0.00 132 TYR A O 2
ATOM 4568 N N . LEU A 1 65 ? -19.117 -6.689 5.184 1.00 0.00 133 LEU A N 2
ATOM 4569 C CA . LEU A 1 65 ? -19.054 -7.558 6.361 1.00 0.00 133 LEU A CA 2
ATOM 4570 C C . LEU A 1 65 ? -20.456 -7.765 6.959 1.00 0.00 133 LEU A C 2
ATOM 4571 O O . LEU A 1 65 ? -20.863 -8.889 7.228 1.00 0.00 133 LEU A O 2
ATOM 4587 N N . GLU A 1 66 ? -21.225 -6.682 7.085 1.00 0.00 134 GLU A N 2
ATOM 4588 C CA . GLU A 1 66 ? -22.628 -6.769 7.533 1.00 0.00 134 GLU A CA 2
ATOM 4589 C C . GLU A 1 66 ? -23.481 -7.684 6.643 1.00 0.00 134 GLU A C 2
ATOM 4590 O O . GLU A 1 66 ? -24.300 -8.458 7.146 1.00 0.00 134 GLU A O 2
ATOM 4602 N N . LYS A 1 67 ? -23.216 -7.640 5.335 1.00 0.00 135 LYS A N 2
ATOM 4603 C CA . LYS A 1 67 ? -23.916 -8.496 4.368 1.00 0.00 135 LYS A CA 2
ATOM 4604 C C . LYS A 1 67 ? -23.637 -9.991 4.574 1.00 0.00 135 LYS A C 2
ATOM 4605 O O . LYS A 1 67 ? -24.552 -10.801 4.421 1.00 0.00 135 LYS A O 2
ATOM 4624 N N . ILE A 1 68 ? -22.416 -10.359 4.982 1.00 0.00 136 ILE A N 2
ATOM 4625 C CA . ILE A 1 68 ? -22.034 -11.753 5.257 1.00 0.00 136 ILE A CA 2
ATOM 4626 C C . ILE A 1 68 ? -22.199 -12.196 6.728 1.00 0.00 136 ILE A C 2
ATOM 4627 O O . ILE A 1 68 ? -21.981 -13.373 7.024 1.00 0.00 136 ILE A O 2
ATOM 4643 N N . GLY A 1 69 ? -22.593 -11.299 7.645 1.00 0.00 137 GLY A N 2
ATOM 4644 C CA . GLY A 1 69 ? -22.904 -11.651 9.046 1.00 0.00 137 GLY A CA 2
ATOM 4645 C C . GLY A 1 69 ? -22.476 -10.669 10.152 1.00 0.00 137 GLY A C 2
ATOM 4646 O O . GLY A 1 69 ? -22.733 -10.960 11.318 1.00 0.00 137 GLY A O 2
ATOM 4650 N N . ILE A 1 70 ? -21.853 -9.535 9.791 1.00 0.00 138 ILE A N 2
ATOM 4651 C CA . ILE A 1 70 ? -21.289 -8.464 10.702 1.00 0.00 138 ILE A CA 2
ATOM 4652 C C . ILE A 1 70 ? -20.114 -8.929 11.595 1.00 0.00 138 ILE A C 2
ATOM 4653 O O . ILE A 1 70 ? -19.882 -10.117 11.812 1.00 0.00 138 ILE A O 2
ATOM 4669 N N . ARG A 1 71 ? -19.350 -7.950 12.104 1.00 0.00 139 ARG A N 2
ATOM 4670 C CA . ARG A 1 71 ? -18.213 -8.078 13.045 1.00 0.00 139 ARG A CA 2
ATOM 4671 C C . ARG A 1 71 ? -18.234 -6.897 14.035 1.00 0.00 139 ARG A C 2
ATOM 4672 O O . ARG A 1 71 ? -18.750 -5.829 13.703 1.00 0.00 139 ARG A O 2
ATOM 4693 N N . GLY A 1 72 ? -17.630 -7.070 15.211 1.00 0.00 140 GLY A N 2
ATOM 4694 C CA . GLY A 1 72 ? -17.613 -6.085 16.313 1.00 0.00 140 GLY A CA 2
ATOM 4695 C C . GLY A 1 72 ? -16.778 -4.817 16.083 1.00 0.00 140 GLY A C 2
ATOM 4696 O O . GLY A 1 72 ? -16.975 -3.800 16.750 1.00 0.00 140 GLY A O 2
ATOM 4700 N N . ASP A 1 73 ? -15.823 -4.911 15.161 1.00 0.00 141 ASP A N 2
ATOM 4701 C CA . ASP A 1 73 ? -14.827 -3.894 14.785 1.00 0.00 141 ASP A CA 2
ATOM 4702 C C . ASP A 1 73 ? -15.401 -2.557 14.237 1.00 0.00 141 ASP A C 2
ATOM 4703 O O . ASP A 1 73 ? -16.609 -2.347 14.121 1.00 0.00 141 ASP A O 2
ATOM 4712 N N . SER A 1 74 ? -14.490 -1.675 13.819 1.00 0.00 142 SER A N 2
ATOM 4713 C CA . SER A 1 74 ? -14.641 -0.384 13.145 1.00 0.00 142 SER A CA 2
ATOM 4714 C C . SER A 1 74 ? -13.719 -0.371 11.928 1.00 0.00 142 SER A C 2
ATOM 4715 O O . SER A 1 74 ? -12.795 -1.182 11.867 1.00 0.00 142 SER A O 2
ATOM 4723 N N . VAL A 1 75 ? -13.866 0.542 10.960 1.00 0.00 143 VAL A N 2
ATOM 4724 C CA . VAL A 1 75 ? -12.899 0.671 9.846 1.00 0.00 143 VAL A CA 2
ATOM 4725 C C . VAL A 1 75 ? -11.483 0.951 10.355 1.00 0.00 143 VAL A C 2
ATOM 4726 O O . VAL A 1 75 ? -10.525 0.513 9.730 1.00 0.00 143 VAL A O 2
ATOM 4739 N N . GLU A 1 76 ? -11.338 1.621 11.505 1.00 0.00 144 GLU A N 2
ATOM 4740 C CA . GLU A 1 76 ? -9.988 1.888 12.023 1.00 0.00 144 GLU A CA 2
ATOM 4741 C C . GLU A 1 76 ? -9.314 0.603 12.519 1.00 0.00 144 GLU A C 2
ATOM 4742 O O . GLU A 1 76 ? -8.161 0.331 12.176 1.00 0.00 144 GLU A O 2
ATOM 4754 N N . ALA A 1 77 ? -10.045 -0.226 13.276 1.00 0.00 145 ALA A N 2
ATOM 4755 C CA . ALA A 1 77 ? -9.541 -1.519 13.724 1.00 0.00 145 ALA A CA 2
ATOM 4756 C C . ALA A 1 77 ? -9.367 -2.516 12.569 1.00 0.00 145 ALA A C 2
ATOM 4757 O O . ALA A 1 77 ? -8.373 -3.244 12.523 1.00 0.00 145 ALA A O 2
ATOM 4764 N N . ALA A 1 78 ? -10.286 -2.509 11.595 1.00 0.00 146 ALA A N 2
ATOM 4765 C CA . ALA A 1 78 ? -10.172 -3.363 10.425 1.00 0.00 146 ALA A CA 2
ATOM 4766 C C . ALA A 1 78 ? -8.979 -2.985 9.544 1.00 0.00 146 ALA A C 2
ATOM 4767 O O . ALA A 1 78 ? -8.302 -3.872 9.040 1.00 0.00 146 ALA A O 2
ATOM 4774 N N . LEU A 1 79 ? -8.683 -1.694 9.372 1.00 0.00 147 LEU A N 2
ATOM 4775 C CA . LEU A 1 79 ? -7.572 -1.218 8.567 1.00 0.00 147 LEU A CA 2
ATOM 4776 C C . LEU A 1 79 ? -6.235 -1.751 9.075 1.00 0.00 147 LEU A C 2
ATOM 4777 O O . LEU A 1 79 ? -5.438 -2.269 8.291 1.00 0.00 147 LEU A O 2
ATOM 4793 N N . ASP A 1 80 ? -6.020 -1.689 10.388 1.00 0.00 148 ASP A N 2
ATOM 4794 C CA . ASP A 1 80 ? -4.799 -2.210 10.994 1.00 0.00 148 ASP A CA 2
ATOM 4795 C C . ASP A 1 80 ? -4.728 -3.733 10.903 1.00 0.00 148 ASP A C 2
ATOM 4796 O O . ASP A 1 80 ? -3.706 -4.307 10.519 1.00 0.00 148 ASP A O 2
ATOM 4805 N N . ASN A 1 81 ? -5.857 -4.385 11.184 1.00 0.00 149 ASN A N 2
ATOM 4806 C CA . ASN A 1 81 ? -5.964 -5.831 11.129 1.00 0.00 149 ASN A CA 2
ATOM 4807 C C . ASN A 1 81 ? -5.693 -6.365 9.731 1.00 0.00 149 ASN A C 2
ATOM 4808 O O . ASN A 1 81 ? -4.904 -7.289 9.591 1.00 0.00 149 ASN A O 2
ATOM 4819 N N . LEU A 1 82 ? -6.285 -5.773 8.695 1.00 0.00 150 LEU A N 2
ATOM 4820 C CA . LEU A 1 82 ? -6.165 -6.292 7.333 1.00 0.00 150 LEU A CA 2
ATOM 4821 C C . LEU A 1 82 ? -4.734 -6.238 6.806 1.00 0.00 150 LEU A C 2
ATOM 4822 O O . LEU A 1 82 ? -4.302 -7.172 6.130 1.00 0.00 150 LEU A O 2
ATOM 4838 N N . MET A 1 83 ? -3.978 -5.190 7.150 1.00 0.00 151 MET A N 2
ATOM 4839 C CA . MET A 1 83 ? -2.566 -5.124 6.779 1.00 0.00 151 MET A CA 2
ATOM 4840 C C . MET A 1 83 ? -1.771 -6.265 7.407 1.00 0.00 151 MET A C 2
ATOM 4841 O O . MET A 1 83 ? -1.090 -7.023 6.713 1.00 0.00 151 MET A O 2
ATOM 4855 N N . ILE A 1 84 ? -1.981 -6.476 8.701 1.00 0.00 152 ILE A N 2
ATOM 4856 C CA . ILE A 1 84 ? -1.282 -7.509 9.455 1.00 0.00 152 ILE A CA 2
ATOM 4857 C C . ILE A 1 84 ? -1.766 -8.888 9.026 1.00 0.00 152 ILE A C 2
ATOM 4858 O O . ILE A 1 84 ? -0.967 -9.815 8.976 1.00 0.00 152 ILE A O 2
ATOM 4874 N N . LYS A 1 85 ? -3.038 -9.024 8.633 1.00 0.00 153 LYS A N 2
ATOM 4875 C CA . LYS A 1 85 ? -3.575 -10.299 8.173 1.00 0.00 153 LYS A CA 2
ATOM 4876 C C . LYS A 1 85 ? -2.926 -10.727 6.877 1.00 0.00 153 LYS A C 2
ATOM 4877 O O . LYS A 1 85 ? -2.575 -11.898 6.756 1.00 0.00 153 LYS A O 2
ATOM 4896 N N . VAL A 1 86 ? -2.655 -9.820 5.935 1.00 0.00 154 VAL A N 2
ATOM 4897 C CA . VAL A 1 86 ? -1.955 -10.196 4.695 1.00 0.00 154 VAL A CA 2
ATOM 4898 C C . VAL A 1 86 ? -0.528 -10.627 5.027 1.00 0.00 154 VAL A C 2
ATOM 4899 O O . VAL A 1 86 ? -0.048 -11.664 4.568 1.00 0.00 154 VAL A O 2
ATOM 4912 N N . TYR A 1 87 ? 0.111 -9.823 5.871 1.00 0.00 155 TYR A N 2
ATOM 4913 C CA . TYR A 1 87 ? 1.485 -10.127 6.280 1.00 0.00 155 TYR A CA 2
ATOM 4914 C C . TYR A 1 87 ? 1.593 -11.464 7.028 1.00 0.00 155 TYR A C 2
ATOM 4915 O O . TYR A 1 87 ? 2.512 -12.245 6.787 1.00 0.00 155 TYR A O 2
ATOM 4933 N N . GLU A 1 88 ? 0.609 -11.775 7.865 1.00 0.00 156 GLU A N 2
ATOM 4934 C CA . GLU A 1 88 ? 0.537 -13.030 8.615 1.00 0.00 156 GLU A CA 2
ATOM 4935 C C . GLU A 1 88 ? 0.405 -14.232 7.675 1.00 0.00 156 GLU A C 2
ATOM 4936 O O . GLU A 1 88 ? 1.080 -15.245 7.869 1.00 0.00 156 GLU A O 2
ATOM 4948 N N . ILE A 1 89 ? -0.402 -14.103 6.614 1.00 0.00 157 ILE A N 2
ATOM 4949 C CA . ILE A 1 89 ? -0.504 -15.130 5.573 1.00 0.00 157 ILE A CA 2
ATOM 4950 C C . ILE A 1 89 ? 0.844 -15.268 4.847 1.00 0.00 157 ILE A C 2
ATOM 4951 O O . ILE A 1 89 ? 1.304 -16.385 4.607 1.00 0.00 157 ILE A O 2
ATOM 4967 N N . THR A 1 90 ? 1.507 -14.140 4.558 1.00 0.00 158 THR A N 2
ATOM 4968 C CA . THR A 1 90 ? 2.818 -14.159 3.879 1.00 0.00 158 THR A CA 2
ATOM 4969 C C . THR A 1 90 ? 3.887 -14.877 4.711 1.00 0.00 158 THR A C 2
ATOM 4970 O O . THR A 1 90 ? 4.688 -15.641 4.168 1.00 0.00 158 THR A O 2
ATOM 4981 N N . LYS A 1 91 ? 3.871 -14.679 6.037 1.00 0.00 159 LYS A N 2
ATOM 4982 C CA . LYS A 1 91 ? 4.751 -15.365 7.000 1.00 0.00 159 LYS A CA 2
ATOM 4983 C C . LYS A 1 91 ? 4.321 -16.804 7.329 1.00 0.00 159 LYS A C 2
ATOM 4984 O O . LYS A 1 91 ? 5.112 -17.585 7.858 1.00 0.00 159 LYS A O 2
ATOM 5003 N N . GLY A 1 92 ? 3.080 -17.153 6.996 1.00 0.00 160 GLY A N 2
ATOM 5004 C CA . GLY A 1 92 ? 2.422 -18.431 7.282 1.00 0.00 160 GLY A CA 2
ATOM 5005 C C . GLY A 1 92 ? 2.317 -18.758 8.775 1.00 0.00 160 GLY A C 2
ATOM 5006 O O . GLY A 1 92 ? 2.355 -19.926 9.171 1.00 0.00 160 GLY A O 2
ATOM 5010 N N . THR A 1 93 ? 2.230 -17.718 9.601 1.00 0.00 161 THR A N 2
ATOM 5011 C CA . THR A 1 93 ? 2.246 -17.803 11.069 1.00 0.00 161 THR A CA 2
ATOM 5012 C C . THR A 1 93 ? 0.974 -18.455 11.625 1.00 0.00 161 THR A C 2
ATOM 5013 O O . THR A 1 93 ? -0.118 -18.276 11.079 1.00 0.00 161 THR A O 2
ATOM 5024 N N . VAL A 1 94 ? 1.099 -19.190 12.736 1.00 0.00 162 VAL A N 2
ATOM 5025 C CA . VAL A 1 94 ? -0.038 -19.758 13.470 1.00 0.00 162 VAL A CA 2
ATOM 5026 C C . VAL A 1 94 ? -0.900 -18.613 14.021 1.00 0.00 162 VAL A C 2
ATOM 5027 O O . VAL A 1 94 ? -0.403 -17.670 14.644 1.00 0.00 162 VAL A O 2
ATOM 5040 N N . GLU A 1 95 ? -2.194 -18.667 13.722 1.00 0.00 163 GLU A N 2
ATOM 5041 C CA . GLU A 1 95 ? -3.162 -17.619 14.084 1.00 0.00 163 GLU A CA 2
ATOM 5042 C C . GLU A 1 95 ? -3.300 -17.440 15.612 1.00 0.00 163 GLU A C 2
ATOM 5043 O O . GLU A 1 95 ? -3.175 -18.399 16.383 1.00 0.00 163 GLU A O 2
ATOM 5055 N N . SER A 1 96 ? -3.572 -16.205 16.053 1.00 0.00 164 SER A N 2
ATOM 5056 C CA . SER A 1 96 ? -3.730 -15.858 17.474 1.00 0.00 164 SER A CA 2
ATOM 5057 C C . SER A 1 96 ? -4.929 -16.560 18.145 1.00 0.00 164 SER A C 2
ATOM 5058 O O . SER A 1 96 ? -5.885 -16.975 17.479 1.00 0.00 164 SER A O 2
ATOM 5066 N N . SER A 1 97 ? -4.886 -16.681 19.476 1.00 0.00 165 SER A N 2
ATOM 5067 C CA . SER A 1 97 ? -5.961 -17.263 20.298 1.00 0.00 165 SER A CA 2
ATOM 5068 C C . SER A 1 97 ? -7.274 -16.455 20.227 1.00 0.00 165 SER A C 2
ATOM 5069 O O . SER A 1 97 ? -7.274 -15.260 19.912 1.00 0.00 165 SER A O 2
ATOM 5077 N N . ALA A 1 98 ? -8.398 -17.105 20.545 1.00 0.00 166 ALA A N 2
ATOM 5078 C CA . ALA A 1 98 ? -9.749 -16.536 20.508 1.00 0.00 166 ALA A CA 2
ATOM 5079 C C . ALA A 1 98 ? -10.675 -17.160 21.574 1.00 0.00 166 ALA A C 2
ATOM 5080 O O . ALA A 1 98 ? -10.368 -18.204 22.156 1.00 0.00 166 ALA A O 2
ATOM 5087 N N . GLN A 1 99 ? -11.832 -16.528 21.811 1.00 0.00 167 GLN A N 2
ATOM 5088 C CA . GLN A 1 99 ? -12.873 -16.951 22.767 1.00 0.00 167 GLN A CA 2
ATOM 5089 C C . GLN A 1 99 ? -14.268 -16.837 22.124 1.00 0.00 167 GLN A C 2
ATOM 5090 O O . GLN A 1 99 ? -15.178 -16.166 22.619 1.00 0.00 167 GLN A O 2
ATOM 5104 N N . GLY A 1 100 ? -14.401 -17.482 20.965 1.00 0.00 168 GLY A N 2
ATOM 5105 C CA . GLY A 1 100 ? -15.604 -17.502 20.123 1.00 0.00 168 GLY A CA 2
ATOM 5106 C C . GLY A 1 100 ? -15.494 -18.476 18.942 1.00 0.00 168 GLY A C 2
ATOM 5107 O O . GLY A 1 100 ? -14.459 -19.122 18.746 1.00 0.00 168 GLY A O 2
ATOM 5111 N N . THR A 1 101 ? -16.567 -18.586 18.152 1.00 0.00 169 THR A N 2
ATOM 5112 C CA . THR A 1 101 ? -16.705 -19.537 17.032 1.00 0.00 169 THR A CA 2
ATOM 5113 C C . THR A 1 101 ? -17.581 -18.948 15.913 1.00 0.00 169 THR A C 2
ATOM 5114 O O . THR A 1 101 ? -18.451 -18.112 16.164 1.00 0.00 169 THR A O 2
ATOM 5125 N N . ASP A 1 102 ? -17.382 -19.415 14.677 1.00 0.00 170 ASP A N 2
ATOM 5126 C CA . ASP A 1 102 ? -18.133 -19.058 13.475 1.00 0.00 170 ASP A CA 2
ATOM 5127 C C . ASP A 1 102 ? -18.434 -20.305 12.614 1.00 0.00 170 ASP A C 2
ATOM 5128 O O . ASP A 1 102 ? -17.805 -21.356 12.769 1.00 0.00 170 ASP A O 2
ATOM 5137 N N . SER A 1 103 ? -19.405 -20.186 11.701 1.00 0.00 171 SER A N 2
ATOM 5138 C CA . SER A 1 103 ? -19.820 -21.247 10.775 1.00 0.00 171 SER A CA 2
ATOM 5139 C C . SER A 1 103 ? -18.691 -21.715 9.844 1.00 0.00 171 SER A C 2
ATOM 5140 O O . SER A 1 103 ? -17.794 -20.954 9.478 1.00 0.00 171 SER A O 2
ATOM 5148 N N . GLU A 1 104 ? -18.794 -22.972 9.406 1.00 0.00 172 GLU A N 2
ATOM 5149 C CA . GLU A 1 104 ? -17.876 -23.526 8.398 1.00 0.00 172 GLU A CA 2
ATOM 5150 C C . GLU A 1 104 ? -17.936 -22.748 7.068 1.00 0.00 172 GLU A C 2
ATOM 5151 O O . GLU A 1 104 ? -16.947 -22.644 6.348 1.00 0.00 172 GLU A O 2
ATOM 5163 N N . GLU A 1 105 ? -19.108 -22.178 6.780 1.00 0.00 173 GLU A N 2
ATOM 5164 C CA . GLU A 1 105 ? -19.295 -21.324 5.603 1.00 0.00 173 GLU A CA 2
ATOM 5165 C C . GLU A 1 105 ? -18.386 -20.085 5.701 1.00 0.00 173 GLU A C 2
ATOM 5166 O O . GLU A 1 105 ? -17.555 -19.831 4.829 1.00 0.00 173 GLU A O 2
ATOM 5178 N N . LEU A 1 106 ? -18.492 -19.369 6.827 1.00 0.00 174 LEU A N 2
ATOM 5179 C CA . LEU A 1 106 ? -17.625 -18.205 7.092 1.00 0.00 174 LEU A CA 2
ATOM 5180 C C . LEU A 1 106 ? -16.131 -18.582 7.167 1.00 0.00 174 LEU A C 2
ATOM 5181 O O . LEU A 1 106 ? -15.280 -17.868 6.636 1.00 0.00 174 LEU A O 2
ATOM 5197 N N . LYS A 1 107 ? -15.824 -19.747 7.753 1.00 0.00 175 LYS A N 2
ATOM 5198 C CA . LYS A 1 107 ? -14.441 -20.248 7.788 1.00 0.00 175 LYS A CA 2
ATOM 5199 C C . LYS A 1 107 ? -13.896 -20.511 6.380 1.00 0.00 175 LYS A C 2
ATOM 5200 O O . LYS A 1 107 ? -12.802 -20.073 6.031 1.00 0.00 175 LYS A O 2
ATOM 5219 N N . THR A 1 108 ? -14.713 -21.171 5.562 1.00 0.00 176 THR A N 2
ATOM 5220 C CA . THR A 1 108 ? -14.373 -21.427 4.154 1.00 0.00 176 THR A CA 2
ATOM 5221 C C . THR A 1 108 ? -14.211 -20.131 3.366 1.00 0.00 176 THR A C 2
ATOM 5222 O O . THR A 1 108 ? -13.292 -20.030 2.557 1.00 0.00 176 THR A O 2
ATOM 5233 N N . LEU A 1 109 ? -15.031 -19.114 3.643 1.00 0.00 177 LEU A N 2
ATOM 5234 C CA . LEU A 1 109 ? -14.873 -17.795 3.023 1.00 0.00 177 LEU A CA 2
ATOM 5235 C C . LEU A 1 109 ? -13.528 -17.156 3.386 1.00 0.00 177 LEU A C 2
ATOM 5236 O O . LEU A 1 109 ? -12.834 -16.649 2.506 1.00 0.00 177 LEU A O 2
ATOM 5252 N N . LEU A 1 110 ? -13.106 -17.239 4.650 1.00 0.00 178 LEU A N 2
ATOM 5253 C CA . LEU A 1 110 ? -11.798 -16.749 5.083 1.00 0.00 178 LEU A CA 2
ATOM 5254 C C . LEU A 1 110 ? -10.636 -17.548 4.475 1.00 0.00 178 LEU A C 2
ATOM 5255 O O . LEU A 1 110 ? -9.619 -16.960 4.118 1.00 0.00 178 LEU A O 2
ATOM 5271 N N . LEU A 1 111 ? -10.787 -18.864 4.296 1.00 0.00 179 LEU A N 2
ATOM 5272 C CA . LEU A 1 111 ? -9.788 -19.672 3.591 1.00 0.00 179 LEU A CA 2
ATOM 5273 C C . LEU A 1 111 ? -9.705 -19.251 2.113 1.00 0.00 179 LEU A C 2
ATOM 5274 O O . LEU A 1 111 ? -8.614 -19.077 1.577 1.00 0.00 179 LEU A O 2
ATOM 5290 N N . LYS A 1 112 ? -10.872 -19.010 1.505 1.00 0.00 180 LYS A N 2
ATOM 5291 C CA . LYS A 1 112 ? -10.942 -18.509 0.118 1.00 0.00 180 LYS A CA 2
ATOM 5292 C C . LYS A 1 112 ? -10.201 -17.170 0.018 1.00 0.00 180 LYS A C 2
ATOM 5293 O O . LYS A 1 112 ? -9.387 -16.974 -0.876 1.00 0.00 180 LYS A O 2
ATOM 5312 N N . PHE A 1 113 ? -10.411 -16.304 1.007 1.00 0.00 181 PHE A N 2
ATOM 5313 C CA . PHE A 1 113 ? -9.655 -15.047 1.120 1.00 0.00 181 PHE A CA 2
ATOM 5314 C C . PHE A 1 113 ? -8.133 -15.246 1.289 1.00 0.00 181 PHE A C 2
ATOM 5315 O O . PHE A 1 113 ? -7.350 -14.490 0.722 1.00 0.00 181 PHE A O 2
ATOM 5332 N N . SER A 1 114 ? -7.728 -16.307 1.990 1.00 0.00 182 SER A N 2
ATOM 5333 C CA . SER A 1 114 ? -6.290 -16.614 2.093 1.00 0.00 182 SER A CA 2
ATOM 5334 C C . SER A 1 114 ? -5.706 -17.162 0.777 1.00 0.00 182 SER A C 2
ATOM 5335 O O . SER A 1 114 ? -4.626 -16.761 0.342 1.00 0.00 182 SER A O 2
ATOM 5343 N N . GLU A 1 115 ? -6.458 -18.028 0.092 1.00 0.00 183 GLU A N 2
ATOM 5344 C CA . GLU A 1 115 ? -6.094 -18.629 -1.196 1.00 0.00 183 GLU A CA 2
ATOM 5345 C C . GLU A 1 115 ? -6.008 -17.576 -2.310 1.00 0.00 183 GLU A C 2
ATOM 5346 O O . GLU A 1 115 ? -5.112 -17.618 -3.145 1.00 0.00 183 GLU A O 2
ATOM 5358 N N . ASP A 1 116 ? -6.925 -16.611 -2.262 1.00 0.00 184 ASP A N 2
ATOM 5359 C CA . ASP A 1 116 ? -6.937 -15.500 -3.206 1.00 0.00 184 ASP A CA 2
ATOM 5360 C C . ASP A 1 116 ? -5.641 -14.687 -3.127 1.00 0.00 184 ASP A C 2
ATOM 5361 O O . ASP A 1 116 ? -5.002 -14.422 -4.151 1.00 0.00 184 ASP A O 2
ATOM 5370 N N . LEU A 1 117 ? -5.209 -14.371 -1.901 1.00 0.00 185 LEU A N 2
ATOM 5371 C CA . LEU A 1 117 ? -3.941 -13.670 -1.705 1.00 0.00 185 LEU A CA 2
ATOM 5372 C C . LEU A 1 117 ? -2.763 -14.512 -2.167 1.00 0.00 185 LEU A C 2
ATOM 5373 O O . LEU A 1 117 ? -1.889 -14.005 -2.871 1.00 0.00 185 LEU A O 2
ATOM 5389 N N . LYS A 1 118 ? -2.748 -15.794 -1.790 1.00 0.00 186 LYS A N 2
ATOM 5390 C CA . LYS A 1 118 ? -1.660 -16.701 -2.153 1.00 0.00 186 LYS A CA 2
ATOM 5391 C C . LYS A 1 118 ? -1.536 -16.800 -3.671 1.00 0.00 186 LYS A C 2
ATOM 5392 O O . LYS A 1 118 ? -0.434 -16.745 -4.198 1.00 0.00 186 LYS A O 2
ATOM 5411 N N . ALA A 1 119 ? -2.678 -16.909 -4.343 1.00 0.00 187 ALA A N 2
ATOM 5412 C CA . ALA A 1 119 ? -2.653 -17.143 -5.785 1.00 0.00 187 ALA A CA 2
ATOM 5413 C C . ALA A 1 119 ? -2.070 -15.951 -6.558 1.00 0.00 187 ALA A C 2
ATOM 5414 O O . ALA A 1 119 ? -1.314 -16.139 -7.514 1.00 0.00 187 ALA A O 2
ATOM 5421 N N . GLU A 1 120 ? -2.371 -14.725 -6.122 1.00 0.00 188 GLU A N 2
ATOM 5422 C CA . GLU A 1 120 ? -1.766 -13.523 -6.699 1.00 0.00 188 GLU A CA 2
ATOM 5423 C C . GLU A 1 120 ? -0.292 -13.379 -6.319 1.00 0.00 188 GLU A C 2
ATOM 5424 O O . GLU A 1 120 ? 0.550 -13.092 -7.175 1.00 0.00 188 GLU A O 2
ATOM 5436 N N . GLN A 1 121 ? 0.023 -13.604 -5.041 1.00 0.00 189 GLN A N 2
ATOM 5437 C CA . GLN A 1 121 ? 1.401 -13.483 -4.560 1.00 0.00 189 GLN A CA 2
ATOM 5438 C C . GLN A 1 121 ? 2.328 -14.525 -5.204 1.00 0.00 189 GLN A C 2
ATOM 5439 O O . GLN A 1 121 ? 3.450 -14.190 -5.563 1.00 0.00 189 GLN A O 2
ATOM 5453 N N . GLU A 1 122 ? 1.851 -15.753 -5.428 1.00 0.00 190 GLU A N 2
ATOM 5454 C CA . GLU A 1 122 ? 2.668 -16.789 -6.079 1.00 0.00 190 GLU A CA 2
ATOM 5455 C C . GLU A 1 122 ? 2.958 -16.455 -7.547 1.00 0.00 190 GLU A C 2
ATOM 5456 O O . GLU A 1 122 ? 4.084 -16.621 -8.019 1.00 0.00 190 GLU A O 2
ATOM 5468 N N . LEU A 1 123 ? 1.967 -15.899 -8.253 1.00 0.00 191 LEU A N 2
ATOM 5469 C CA . LEU A 1 123 ? 2.138 -15.424 -9.625 1.00 0.00 191 LEU A CA 2
ATOM 5470 C C . LEU A 1 123 ? 3.162 -14.276 -9.698 1.00 0.00 191 LEU A C 2
ATOM 5471 O O . LEU A 1 123 ? 3.936 -14.189 -10.652 1.00 0.00 191 LEU A O 2
ATOM 5487 N N . HIS A 1 124 ? 3.194 -13.422 -8.665 1.00 0.00 192 HIS A N 2
ATOM 5488 C CA . HIS A 1 124 ? 4.103 -12.269 -8.572 1.00 0.00 192 HIS A CA 2
ATOM 5489 C C . HIS A 1 124 ? 5.506 -12.562 -8.012 1.00 0.00 192 HIS A C 2
ATOM 5490 O O . HIS A 1 124 ? 6.451 -11.890 -8.422 1.00 0.00 192 HIS A O 2
ATOM 5505 N N . SER A 1 125 ? 5.665 -13.548 -7.119 1.00 0.00 193 SER A N 2
ATOM 5506 C CA . SER A 1 125 ? 6.935 -13.818 -6.423 1.00 0.00 193 SER A CA 2
ATOM 5507 C C . SER A 1 125 ? 7.390 -15.285 -6.324 1.00 0.00 193 SER A C 2
ATOM 5508 O O . SER A 1 125 ? 8.189 -15.647 -5.459 1.00 0.00 193 SER A O 2
ATOM 5516 N N . GLU A 1 126 ? 6.926 -16.146 -7.235 1.00 0.00 194 GLU A N 2
ATOM 5517 C CA . GLU A 1 126 ? 7.401 -17.541 -7.326 1.00 0.00 194 GLU A CA 2
ATOM 5518 C C . GLU A 1 126 ? 7.348 -18.146 -8.744 1.00 0.00 194 GLU A C 2
ATOM 5519 O O . GLU A 1 126 ? 8.232 -18.918 -9.116 1.00 0.00 194 GLU A O 2
ATOM 5531 N N . ALA A 1 127 ? 6.349 -17.780 -9.553 1.00 0.00 195 ALA A N 2
ATOM 5532 C CA . ALA A 1 127 ? 6.077 -18.305 -10.898 1.00 0.00 195 ALA A CA 2
ATOM 5533 C C . ALA A 1 127 ? 7.084 -17.849 -11.989 1.00 0.00 195 ALA A C 2
ATOM 5534 O O . ALA A 1 127 ? 6.704 -17.201 -12.969 1.00 0.00 195 ALA A O 2
ATOM 5541 N N . LYS A 1 128 ? 8.375 -18.181 -11.816 1.00 0.00 196 LYS A N 2
ATOM 5542 C CA . LYS A 1 128 ? 9.503 -17.854 -12.721 1.00 0.00 196 LYS A CA 2
ATOM 5543 C C . LYS A 1 128 ? 9.546 -16.349 -13.061 1.00 0.00 196 LYS A C 2
ATOM 5544 O O . LYS A 1 128 ? 9.480 -15.940 -14.223 1.00 0.00 196 LYS A O 2
ATOM 5563 N N . GLY A 1 129 ? 9.618 -15.523 -12.010 1.00 0.00 197 GLY A N 2
ATOM 5564 C CA . GLY A 1 129 ? 9.535 -14.058 -12.118 1.00 0.00 197 GLY A CA 2
ATOM 5565 C C . GLY A 1 129 ? 9.755 -13.221 -10.850 1.00 0.00 197 GLY A C 2
ATOM 5566 O O . GLY A 1 129 ? 9.922 -12.014 -10.992 1.00 0.00 197 GLY A O 2
ATOM 5570 N N . GLY A 1 130 ? 9.817 -13.782 -9.626 1.00 0.00 198 GLY A N 2
ATOM 5571 C CA . GLY A 1 130 ? 10.077 -12.982 -8.406 1.00 0.00 198 GLY A CA 2
ATOM 5572 C C . GLY A 1 130 ? 11.361 -12.150 -8.424 1.00 0.00 198 GLY A C 2
ATOM 5573 O O . GLY A 1 130 ? 11.401 -11.062 -7.851 1.00 0.00 198 GLY A O 2
ATOM 5577 N N . GLU A 1 131 ? 12.385 -12.602 -9.153 1.00 0.00 199 GLU A N 2
ATOM 5578 C CA . GLU A 1 131 ? 13.630 -11.853 -9.376 1.00 0.00 199 GLU A CA 2
ATOM 5579 C C . GLU A 1 131 ? 13.379 -10.458 -9.989 1.00 0.00 199 GLU A C 2
ATOM 5580 O O . GLU A 1 131 ? 14.150 -9.532 -9.740 1.00 0.00 199 GLU A O 2
ATOM 5592 N N . ALA A 1 132 ? 12.269 -10.272 -10.718 1.00 0.00 200 ALA A N 2
ATOM 5593 C CA . ALA A 1 132 ? 11.874 -8.986 -11.290 1.00 0.00 200 ALA A CA 2
ATOM 5594 C C . ALA A 1 132 ? 11.589 -7.904 -10.232 1.00 0.00 200 ALA A C 2
ATOM 5595 O O . ALA A 1 132 ? 11.825 -6.718 -10.475 1.00 0.00 200 ALA A O 2
ATOM 5602 N N . LEU A 1 133 ? 11.106 -8.293 -9.041 1.00 0.00 201 LEU A N 2
ATOM 5603 C CA . LEU A 1 133 ? 10.931 -7.357 -7.932 1.00 0.00 201 LEU A CA 2
ATOM 5604 C C . LEU A 1 133 ? 12.300 -6.857 -7.454 1.00 0.00 201 LEU A C 2
ATOM 5605 O O . LEU A 1 133 ? 12.499 -5.653 -7.304 1.00 0.00 201 LEU A O 2
ATOM 5621 N N . LEU A 1 134 ? 13.260 -7.773 -7.281 1.00 0.00 202 LEU A N 2
ATOM 5622 C CA . LEU A 1 134 ? 14.597 -7.401 -6.823 1.00 0.00 202 LEU A CA 2
ATOM 5623 C C . LEU A 1 134 ? 15.353 -6.582 -7.870 1.00 0.00 202 LEU A C 2
ATOM 5624 O O . LEU A 1 134 ? 15.986 -5.588 -7.520 1.00 0.00 202 LEU A O 2
ATOM 5640 N N . SER A 1 135 ? 15.242 -6.924 -9.154 1.00 0.00 203 SER A N 2
ATOM 5641 C CA . SER A 1 135 ? 15.891 -6.155 -10.217 1.00 0.00 203 SER A CA 2
ATOM 5642 C C . SER A 1 135 ? 15.315 -4.741 -10.328 1.00 0.00 203 SER A C 2
ATOM 5643 O O . SER A 1 135 ? 16.074 -3.781 -10.478 1.00 0.00 203 SER A O 2
ATOM 5651 N N . SER A 1 136 ? 13.998 -4.578 -10.142 1.00 0.00 204 SER A N 2
ATOM 5652 C CA . SER A 1 136 ? 13.376 -3.251 -10.098 1.00 0.00 204 SER A CA 2
ATOM 5653 C C . SER A 1 136 ? 13.796 -2.465 -8.857 1.00 0.00 204 SER A C 2
ATOM 5654 O O . SER A 1 136 ? 14.164 -1.298 -8.952 1.00 0.00 204 SER A O 2
ATOM 5662 N N . MET A 1 137 ? 13.886 -3.141 -7.712 1.00 0.00 205 MET A N 2
ATOM 5663 C CA . MET A 1 137 ? 14.364 -2.515 -6.476 1.00 0.00 205 MET A CA 2
ATOM 5664 C C . MET A 1 137 ? 15.799 -2.026 -6.637 1.00 0.00 205 MET A C 2
ATOM 5665 O O . MET A 1 137 ? 16.093 -0.873 -6.329 1.00 0.00 205 MET A O 2
ATOM 5679 N N . LYS A 1 138 ? 16.676 -2.844 -7.222 1.00 0.00 206 LYS A N 2
ATOM 5680 C CA . LYS A 1 138 ? 18.080 -2.489 -7.444 1.00 0.00 206 LYS A CA 2
ATOM 5681 C C . LYS A 1 138 ? 18.227 -1.352 -8.447 1.00 0.00 206 LYS A C 2
ATOM 5682 O O . LYS A 1 138 ? 18.956 -0.398 -8.188 1.00 0.00 206 LYS A O 2
ATOM 5701 N N . THR A 1 139 ? 17.473 -1.406 -9.541 1.00 0.00 207 THR A N 2
ATOM 5702 C CA . THR A 1 139 ? 17.547 -0.408 -10.615 1.00 0.00 207 THR A CA 2
ATOM 5703 C C . THR A 1 139 ? 16.936 0.921 -10.191 1.00 0.00 207 THR A C 2
ATOM 5704 O O . THR A 1 139 ? 17.512 1.975 -10.461 1.00 0.00 207 THR A O 2
ATOM 5715 N N . GLN A 1 140 ? 15.812 0.898 -9.463 1.00 0.00 208 GLN A N 2
ATOM 5716 C CA . GLN A 1 140 ? 15.193 2.125 -8.983 1.00 0.00 208 GLN A CA 2
ATOM 5717 C C . GLN A 1 140 ? 16.002 2.734 -7.846 1.00 0.00 208 GLN A C 2
ATOM 5718 O O . GLN A 1 140 ? 16.112 3.953 -7.779 1.00 0.00 208 GLN A O 2
ATOM 5732 N N . HIS A 1 141 ? 16.630 1.916 -6.989 1.00 0.00 209 HIS A N 2
ATOM 5733 C CA . HIS A 1 141 ? 17.533 2.421 -5.957 1.00 0.00 209 HIS A CA 2
ATOM 5734 C C . HIS A 1 141 ? 18.714 3.121 -6.598 1.00 0.00 209 HIS A C 2
ATOM 5735 O O . HIS A 1 141 ? 19.003 4.249 -6.242 1.00 0.00 209 HIS A O 2
ATOM 5750 N N . ASP A 1 142 ? 19.353 2.463 -7.558 1.00 0.00 210 ASP A N 2
ATOM 5751 C CA . ASP A 1 142 ? 20.582 3.062 -8.101 1.00 0.00 210 ASP A CA 2
ATOM 5752 C C . ASP A 1 142 ? 20.344 4.393 -8.819 1.00 0.00 210 ASP A C 2
ATOM 5753 O O . ASP A 1 142 ? 21.161 5.307 -8.718 1.00 0.00 210 ASP A O 2
ATOM 5762 N N . GLU A 1 143 ? 19.200 4.558 -9.481 1.00 0.00 211 GLU A N 2
ATOM 5763 C CA . GLU A 1 143 ? 18.876 5.841 -10.111 1.00 0.00 211 GLU A CA 2
ATOM 5764 C C . GLU A 1 143 ? 18.390 6.879 -9.102 1.00 0.00 211 GLU A C 2
ATOM 5765 O O . GLU A 1 143 ? 18.818 8.033 -9.155 1.00 0.00 211 GLU A O 2
ATOM 5777 N N . LEU A 1 144 ? 17.566 6.469 -8.133 1.00 0.00 212 LEU A N 2
ATOM 5778 C CA . LEU A 1 144 ? 17.043 7.398 -7.131 1.00 0.00 212 LEU A CA 2
ATOM 5779 C C . LEU A 1 144 ? 18.165 7.847 -6.194 1.00 0.00 212 LEU A C 2
ATOM 5780 O O . LEU A 1 144 ? 18.289 9.035 -5.922 1.00 0.00 212 LEU A O 2
ATOM 5796 N N . LEU A 1 145 ? 19.052 6.944 -5.773 1.00 0.00 213 LEU A N 2
ATOM 5797 C CA . LEU A 1 145 ? 20.136 7.248 -4.841 1.00 0.00 213 LEU A CA 2
ATOM 5798 C C . LEU A 1 145 ? 21.101 8.275 -5.423 1.00 0.00 213 LEU A C 2
ATOM 5799 O O . LEU A 1 145 ? 21.484 9.199 -4.710 1.00 0.00 213 LEU A O 2
ATOM 5815 N N . LYS A 1 146 ? 21.439 8.181 -6.719 1.00 0.00 214 LYS A N 2
ATOM 5816 C CA . LYS A 1 146 ? 22.318 9.175 -7.349 1.00 0.00 214 LYS A CA 2
ATOM 5817 C C . LYS A 1 146 ? 21.694 10.568 -7.323 1.00 0.00 214 LYS A C 2
ATOM 5818 O O . LYS A 1 146 ? 22.374 11.524 -6.971 1.00 0.00 214 LYS A O 2
ATOM 5837 N N . LYS A 1 147 ? 20.382 10.676 -7.564 1.00 0.00 215 LYS A N 2
ATOM 5838 C CA . LYS A 1 147 ? 19.641 11.942 -7.430 1.00 0.00 215 LYS A CA 2
ATOM 5839 C C . LYS A 1 147 ? 19.618 12.432 -5.976 1.00 0.00 215 LYS A C 2
ATOM 5840 O O . LYS A 1 147 ? 20.037 13.548 -5.683 1.00 0.00 215 LYS A O 2
ATOM 5859 N N . PHE A 1 148 ? 19.196 11.572 -5.049 1.00 0.00 216 PHE A N 2
ATOM 5860 C CA . PHE A 1 148 ? 19.002 11.899 -3.627 1.00 0.00 216 PHE A CA 2
ATOM 5861 C C . PHE A 1 148 ? 20.315 12.246 -2.895 1.00 0.00 216 PHE A C 2
ATOM 5862 O O . PHE A 1 148 ? 20.297 13.009 -1.929 1.00 0.00 216 PHE A O 2
ATOM 5879 N N . ALA A 1 149 ? 21.453 11.720 -3.362 1.00 0.00 217 ALA A N 2
ATOM 5880 C CA . ALA A 1 149 ? 22.784 12.028 -2.849 1.00 0.00 217 ALA A CA 2
ATOM 5881 C C . ALA A 1 149 ? 23.469 13.187 -3.598 1.00 0.00 217 ALA A C 2
ATOM 5882 O O . ALA A 1 149 ? 24.279 13.884 -2.996 1.00 0.00 217 ALA A O 2
ATOM 5889 N N . ALA A 1 150 ? 23.131 13.450 -4.868 1.00 0.00 218 ALA A N 2
ATOM 5890 C CA . ALA A 1 150 ? 23.643 14.614 -5.598 1.00 0.00 218 ALA A CA 2
ATOM 5891 C C . ALA A 1 150 ? 23.087 15.931 -5.025 1.00 0.00 218 ALA A C 2
ATOM 5892 O O . ALA A 1 150 ? 23.799 16.934 -4.948 1.00 0.00 218 ALA A O 2
ATOM 5899 N N . LEU A 1 151 ? 21.834 15.905 -4.553 1.00 0.00 219 LEU A N 2
ATOM 5900 C CA . LEU A 1 151 ? 21.162 17.010 -3.862 1.00 0.00 219 LEU A CA 2
ATOM 5901 C C . LEU A 1 151 ? 21.472 16.974 -2.347 1.00 0.00 219 LEU A C 2
ATOM 5902 O O . LEU A 1 151 ? 20.584 16.937 -1.494 1.00 0.00 219 LEU A O 2
ATOM 5918 N N . THR A 1 152 ? 22.767 16.905 -2.036 1.00 0.00 220 THR A N 2
ATOM 5919 C CA . THR A 1 152 ? 23.372 16.956 -0.698 1.00 0.00 220 THR A CA 2
ATOM 5920 C C . THR A 1 152 ? 22.755 17.989 0.280 1.00 0.00 220 THR A C 2
ATOM 5921 O O . THR A 1 152 ? 22.304 19.059 -0.148 1.00 0.00 220 THR A O 2
ATOM 5932 N N . PRO A 1 153 ? 22.790 17.720 1.606 1.00 0.00 221 PRO A N 2
ATOM 5933 C CA . PRO A 1 153 ? 23.263 16.480 2.234 1.00 0.00 221 PRO A CA 2
ATOM 5934 C C . PRO A 1 153 ? 22.314 15.300 1.981 1.00 0.00 221 PRO A C 2
ATOM 5935 O O . PRO A 1 153 ? 21.108 15.471 1.805 1.00 0.00 221 PRO A O 2
ATOM 5946 N N . THR A 1 154 ? 22.881 14.093 1.942 1.00 0.00 222 THR A N 2
ATOM 5947 C CA . THR A 1 154 ? 22.154 12.843 1.645 1.00 0.00 222 THR A CA 2
ATOM 5948 C C . THR A 1 154 ? 21.019 12.617 2.656 1.00 0.00 222 THR A C 2
ATOM 5949 O O . THR A 1 154 ? 21.257 12.380 3.840 1.00 0.00 222 THR A O 2
ATOM 5960 N N . PHE A 1 155 ? 19.778 12.708 2.166 1.00 0.00 223 PHE A N 2
ATOM 5961 C CA . PHE A 1 155 ? 18.524 12.675 2.943 1.00 0.00 223 PHE A CA 2
ATOM 5962 C C . PHE A 1 155 ? 18.373 11.510 3.950 1.00 0.00 223 PHE A C 2
ATOM 5963 O O . PHE A 1 155 ? 17.921 11.725 5.076 1.00 0.00 223 PHE A O 2
ATOM 5980 N N . LEU A 1 156 ? 18.735 10.286 3.537 1.00 0.00 224 LEU A N 2
ATOM 5981 C CA . LEU A 1 156 ? 18.559 9.017 4.271 1.00 0.00 224 LEU A CA 2
ATOM 5982 C C . LEU A 1 156 ? 19.715 8.018 4.023 1.00 0.00 224 LEU A C 2
ATOM 5983 O O . LEU A 1 156 ? 20.595 8.286 3.202 1.00 0.00 224 LEU A O 2
ATOM 5999 N N . THR A 1 157 ? 19.741 6.872 4.726 1.00 0.00 225 THR A N 2
ATOM 6000 C CA . THR A 1 157 ? 20.750 5.818 4.515 1.00 0.00 225 THR A CA 2
ATOM 6001 C C . THR A 1 157 ? 20.508 5.088 3.196 1.00 0.00 225 THR A C 2
ATOM 6002 O O . THR A 1 157 ? 19.420 5.153 2.618 1.00 0.00 225 THR A O 2
ATOM 6013 N N . SER A 1 158 ? 21.518 4.359 2.714 1.00 0.00 226 SER A N 2
ATOM 6014 C CA . SER A 1 158 ? 21.415 3.644 1.444 1.00 0.00 226 SER A CA 2
ATOM 6015 C C . SER A 1 158 ? 20.337 2.581 1.481 1.00 0.00 226 SER A C 2
ATOM 6016 O O . SER A 1 158 ? 19.502 2.558 0.571 1.00 0.00 226 SER A O 2
ATOM 6024 N N . GLU A 1 159 ? 20.219 1.774 2.539 1.00 0.00 227 GLU A N 2
ATOM 6025 C CA . GLU A 1 159 ? 19.135 0.796 2.604 1.00 0.00 227 GLU A CA 2
ATOM 6026 C C . GLU A 1 159 ? 17.781 1.425 2.900 1.00 0.00 227 GLU A C 2
ATOM 6027 O O . GLU A 1 159 ? 16.792 0.937 2.367 1.00 0.00 227 GLU A O 2
ATOM 6039 N N . ASP A 1 160 ? 17.699 2.509 3.677 1.00 0.00 228 ASP A N 2
ATOM 6040 C CA . ASP A 1 160 ? 16.406 3.141 3.949 1.00 0.00 228 ASP A CA 2
ATOM 6041 C C . ASP A 1 160 ? 15.792 3.721 2.668 1.00 0.00 228 ASP A C 2
ATOM 6042 O O . ASP A 1 160 ? 14.575 3.669 2.494 1.00 0.00 228 ASP A O 2
ATOM 6051 N N . ILE A 1 161 ? 16.619 4.226 1.740 1.00 0.00 229 ILE A N 2
ATOM 6052 C CA . ILE A 1 161 ? 16.155 4.671 0.426 1.00 0.00 229 ILE A CA 2
ATOM 6053 C C . ILE A 1 161 ? 15.760 3.478 -0.440 1.00 0.00 229 ILE A C 2
ATOM 6054 O O . ILE A 1 161 ? 14.732 3.538 -1.117 1.00 0.00 229 ILE A O 2
ATOM 6070 N N . SER A 1 162 ? 16.523 2.377 -0.407 1.00 0.00 230 SER A N 2
ATOM 6071 C CA . SER A 1 162 ? 16.139 1.177 -1.163 1.00 0.00 230 SER A CA 2
ATOM 6072 C C . SER A 1 162 ? 14.840 0.567 -0.637 1.00 0.00 230 SER A C 2
ATOM 6073 O O . SER A 1 162 ? 13.895 0.394 -1.401 1.00 0.00 230 SER A O 2
ATOM 6081 N N . GLY A 1 163 ? 14.707 0.410 0.685 1.00 0.00 231 GLY A N 2
ATOM 6082 C CA . GLY A 1 163 ? 13.475 -0.203 1.199 1.00 0.00 231 GLY A CA 2
ATOM 6083 C C . GLY A 1 163 ? 12.235 0.667 1.133 1.00 0.00 231 GLY A C 2
ATOM 6084 O O . GLY A 1 163 ? 11.130 0.129 1.211 1.00 0.00 231 GLY A O 2
ATOM 6088 N N . TYR A 1 164 ? 12.391 1.991 0.990 1.00 0.00 232 TYR A N 2
ATOM 6089 C CA . TYR A 1 164 ? 11.198 2.797 0.763 1.00 0.00 232 TYR A CA 2
ATOM 6090 C C . TYR A 1 164 ? 10.610 2.433 -0.613 1.00 0.00 232 TYR A C 2
ATOM 6091 O O . TYR A 1 164 ? 9.399 2.289 -0.752 1.00 0.00 232 TYR A O 2
ATOM 6109 N N . LEU A 1 165 ? 11.480 2.213 -1.619 1.00 0.00 233 LEU A N 2
ATOM 6110 C CA . LEU A 1 165 ? 11.083 1.783 -2.967 1.00 0.00 233 LEU A CA 2
ATOM 6111 C C . LEU A 1 165 ? 10.387 0.413 -3.038 1.00 0.00 233 LEU A C 2
ATOM 6112 O O . LEU A 1 165 ? 9.483 0.225 -3.848 1.00 0.00 233 LEU A O 2
ATOM 6128 N N . THR A 1 166 ? 10.783 -0.528 -2.185 1.00 0.00 234 THR A N 2
ATOM 6129 C CA . THR A 1 166 ? 10.319 -1.931 -2.210 1.00 0.00 234 THR A CA 2
ATOM 6130 C C . THR A 1 166 ? 8.909 -2.165 -1.655 1.00 0.00 234 THR A C 2
ATOM 6131 O O . THR A 1 166 ? 8.248 -3.113 -2.071 1.00 0.00 234 THR A O 2
ATOM 6142 N N . VAL A 1 167 ? 8.439 -1.313 -0.727 1.00 0.00 235 VAL A N 2
ATOM 6143 C CA . VAL A 1 167 ? 7.176 -1.448 0.038 1.00 0.00 235 VAL A CA 2
ATOM 6144 C C . VAL A 1 167 ? 6.976 -2.912 0.538 1.00 0.00 235 VAL A C 2
ATOM 6145 O O . VAL A 1 167 ? 6.012 -3.570 0.141 1.00 0.00 235 VAL A O 2
ATOM 6158 N N . PRO A 1 168 ? 7.908 -3.458 1.361 1.00 0.00 236 PRO A N 2
ATOM 6159 C CA . PRO A 1 168 ? 7.957 -4.863 1.808 1.00 0.00 236 PRO A CA 2
ATOM 6160 C C . PRO A 1 168 ? 6.616 -5.561 2.111 1.00 0.00 236 PRO A C 2
ATOM 6161 O O . PRO A 1 168 ? 6.051 -5.403 3.193 1.00 0.00 236 PRO A O 2
ATOM 6172 N N . GLU A 1 169 ? 6.131 -6.354 1.143 1.00 0.00 237 GLU A N 2
ATOM 6173 C CA . GLU A 1 169 ? 4.896 -7.168 1.180 1.00 0.00 237 GLU A CA 2
ATOM 6174 C C . GLU A 1 169 ? 3.694 -6.491 1.885 1.00 0.00 237 GLU A C 2
ATOM 6175 O O . GLU A 1 169 ? 2.981 -7.126 2.664 1.00 0.00 237 GLU A O 2
ATOM 6187 N N . TYR A 1 170 ? 3.518 -5.185 1.617 1.00 0.00 238 TYR A N 2
ATOM 6188 C CA . TYR A 1 170 ? 2.496 -4.249 2.140 1.00 0.00 238 TYR A CA 2
ATOM 6189 C C . TYR A 1 170 ? 1.492 -4.826 3.164 1.00 0.00 238 TYR A C 2
ATOM 6190 O O . TYR A 1 170 ? 0.440 -5.379 2.829 1.00 0.00 238 TYR A O 2
ATOM 6208 N N . GLY A 1 171 ? 1.848 -4.670 4.445 1.00 0.00 239 GLY A N 2
ATOM 6209 C CA . GLY A 1 171 ? 1.076 -5.172 5.589 1.00 0.00 239 GLY A CA 2
ATOM 6210 C C . GLY A 1 171 ? 1.881 -5.360 6.880 1.00 0.00 239 GLY A C 2
ATOM 6211 O O . GLY A 1 171 ? 1.291 -5.532 7.945 1.00 0.00 239 GLY A O 2
ATOM 6215 N N . ALA A 1 172 ? 3.217 -5.341 6.795 1.00 0.00 240 ALA A N 2
ATOM 6216 C CA . ALA A 1 172 ? 4.108 -5.639 7.923 1.00 0.00 240 ALA A CA 2
ATOM 6217 C C . ALA A 1 172 ? 3.871 -4.775 9.197 1.00 0.00 240 ALA A C 2
ATOM 6218 O O . ALA A 1 172 ? 3.605 -3.572 9.082 1.00 0.00 240 ALA A O 2
ATOM 6225 N N . PRO A 1 173 ? 3.995 -5.366 10.408 1.00 0.00 241 PRO A N 2
ATOM 6226 C CA . PRO A 1 173 ? 3.810 -4.704 11.698 1.00 0.00 241 PRO A CA 2
ATOM 6227 C C . PRO A 1 173 ? 5.026 -3.840 12.097 1.00 0.00 241 PRO A C 2
ATOM 6228 O O . PRO A 1 173 ? 6.036 -3.777 11.388 1.00 0.00 241 PRO A O 2
ATOM 6239 N N . MET A 1 174 ? 4.941 -3.181 13.260 1.00 0.00 242 MET A N 2
ATOM 6240 C CA . MET A 1 174 ? 6.065 -2.436 13.854 1.00 0.00 242 MET A CA 2
ATOM 6241 C C . MET A 1 174 ? 7.255 -3.374 14.159 1.00 0.00 242 MET A C 2
ATOM 6242 O O . MET A 1 174 ? 7.069 -4.573 14.376 1.00 0.00 242 MET A O 2
ATOM 6256 N N . ASN A 1 175 ? 8.474 -2.810 14.194 1.00 0.00 243 ASN A N 2
ATOM 6257 C CA . ASN A 1 175 ? 9.762 -3.557 14.395 1.00 0.00 243 ASN A CA 2
ATOM 6258 C C . ASN A 1 175 ? 9.849 -4.917 13.654 1.00 0.00 243 ASN A C 2
ATOM 6259 O O . ASN A 1 175 ? 10.282 -5.933 14.204 1.00 0.00 243 ASN A O 2
ATOM 6270 N N . ALA A 1 176 ? 9.465 -4.890 12.374 1.00 0.00 244 ALA A N 2
ATOM 6271 C CA . ALA A 1 176 ? 9.549 -6.013 11.424 1.00 0.00 244 ALA A CA 2
ATOM 6272 C C . ALA A 1 176 ? 9.898 -5.563 9.988 1.00 0.00 244 ALA A C 2
ATOM 6273 O O . ALA A 1 176 ? 10.578 -6.286 9.255 1.00 0.00 244 ALA A O 2
ATOM 6280 N N . ALA A 1 177 ? 9.477 -4.350 9.604 1.00 0.00 245 ALA A N 2
ATOM 6281 C CA . ALA A 1 177 ? 9.808 -3.673 8.345 1.00 0.00 245 ALA A CA 2
ATOM 6282 C C . ALA A 1 177 ? 10.036 -2.167 8.594 1.00 0.00 245 ALA A C 2
ATOM 6283 O O . ALA A 1 177 ? 9.683 -1.649 9.656 1.00 0.00 245 ALA A O 2
ATOM 6290 N N . LYS A 1 178 ? 10.596 -1.456 7.601 1.00 0.00 246 LYS A N 2
ATOM 6291 C CA . LYS A 1 178 ? 11.008 -0.039 7.741 1.00 0.00 246 LYS A CA 2
ATOM 6292 C C . LYS A 1 178 ? 10.282 0.990 6.885 1.00 0.00 246 LYS A C 2
ATOM 6293 O O . LYS A 1 178 ? 10.359 2.160 7.229 1.00 0.00 246 LYS A O 2
ATOM 6312 N N . TRP A 1 179 ? 9.575 0.634 5.811 1.00 0.00 247 TRP A N 2
ATOM 6313 C CA . TRP A 1 179 ? 8.980 1.631 4.887 1.00 0.00 247 TRP A CA 2
ATOM 6314 C C . TRP A 1 179 ? 8.057 2.610 5.603 1.00 0.00 247 TRP A C 2
ATOM 6315 O O . TRP A 1 179 ? 8.182 3.818 5.438 1.00 0.00 247 TRP A O 2
ATOM 6336 N N . LYS A 1 180 ? 7.207 2.085 6.490 1.00 0.00 248 LYS A N 2
ATOM 6337 C CA . LYS A 1 180 ? 6.283 2.940 7.257 1.00 0.00 248 LYS A CA 2
ATOM 6338 C C . LYS A 1 180 ? 7.018 3.880 8.227 1.00 0.00 248 LYS A C 2
ATOM 6339 O O . LYS A 1 180 ? 6.634 5.038 8.362 1.00 0.00 248 LYS A O 2
ATOM 6358 N N . LYS A 1 181 ? 8.123 3.419 8.831 1.00 0.00 249 LYS A N 2
ATOM 6359 C CA . LYS A 1 181 ? 8.967 4.287 9.698 1.00 0.00 249 LYS A CA 2
ATOM 6360 C C . LYS A 1 181 ? 9.752 5.336 8.908 1.00 0.00 249 LYS A C 2
ATOM 6361 O O . LYS A 1 181 ? 9.771 6.510 9.269 1.00 0.00 249 LYS A O 2
ATOM 6380 N N . VAL A 1 182 ? 10.342 4.924 7.787 1.00 0.00 250 VAL A N 2
ATOM 6381 C CA . VAL A 1 182 ? 11.028 5.797 6.824 1.00 0.00 250 VAL A CA 2
ATOM 6382 C C . VAL A 1 182 ? 10.067 6.849 6.270 1.00 0.00 250 VAL A C 2
ATOM 6383 O O . VAL A 1 182 ? 10.448 8.002 6.110 1.00 0.00 250 VAL A O 2
ATOM 6396 N N . GLU A 1 183 ? 8.801 6.499 6.031 1.00 0.00 251 GLU A N 2
ATOM 6397 C CA . GLU A 1 183 ? 7.789 7.479 5.604 1.00 0.00 251 GLU A CA 2
ATOM 6398 C C . GLU A 1 183 ? 7.615 8.603 6.628 1.00 0.00 251 GLU A C 2
ATOM 6399 O O . GLU A 1 183 ? 7.567 9.778 6.262 1.00 0.00 251 GLU A O 2
ATOM 6411 N N . GLY A 1 184 ? 7.614 8.251 7.915 1.00 0.00 252 GLY A N 2
ATOM 6412 C CA . GLY A 1 184 ? 7.594 9.222 9.006 1.00 0.00 252 GLY A CA 2
ATOM 6413 C C . GLY A 1 184 ? 8.820 10.135 8.985 1.00 0.00 252 GLY A C 2
ATOM 6414 O O . GLY A 1 184 ? 8.684 11.352 9.106 1.00 0.00 252 GLY A O 2
ATOM 6418 N N . MET A 1 185 ? 10.003 9.572 8.718 1.00 0.00 253 MET A N 2
ATOM 6419 C CA . MET A 1 185 ? 11.227 10.371 8.537 1.00 0.00 253 MET A CA 2
ATOM 6420 C C . MET A 1 185 ? 11.135 11.314 7.329 1.00 0.00 253 MET A C 2
ATOM 6421 O O . MET A 1 185 ? 11.531 12.472 7.411 1.00 0.00 253 MET A O 2
ATOM 6435 N N . ILE A 1 186 ? 10.552 10.832 6.230 1.00 0.00 254 ILE A N 2
ATOM 6436 C CA . ILE A 1 186 ? 10.398 11.636 5.006 1.00 0.00 254 ILE A CA 2
ATOM 6437 C C . ILE A 1 186 ? 9.442 12.809 5.242 1.00 0.00 254 ILE A C 2
ATOM 6438 O O . ILE A 1 186 ? 9.734 13.935 4.838 1.00 0.00 254 ILE A O 2
ATOM 6454 N N . HIS A 1 187 ? 8.352 12.585 5.985 1.00 0.00 255 HIS A N 2
ATOM 6455 C CA . HIS A 1 187 ? 7.427 13.652 6.376 1.00 0.00 255 HIS A CA 2
ATOM 6456 C C . HIS A 1 187 ? 8.090 14.635 7.357 1.00 0.00 255 HIS A C 2
ATOM 6457 O O . HIS A 1 187 ? 7.985 15.847 7.186 1.00 0.00 255 HIS A O 2
ATOM 6472 N N . GLY A 1 188 ? 8.883 14.122 8.303 1.00 0.00 256 GLY A N 2
ATOM 6473 C CA . GLY A 1 188 ? 9.639 14.908 9.283 1.00 0.00 256 GLY A CA 2
ATOM 6474 C C . GLY A 1 188 ? 10.700 15.810 8.653 1.00 0.00 256 GLY A C 2
ATOM 6475 O O . GLY A 1 188 ? 10.814 16.978 9.019 1.00 0.00 256 GLY A O 2
ATOM 6479 N N . LYS A 1 189 ? 11.425 15.317 7.637 1.00 0.00 257 LYS A N 2
ATOM 6480 C CA . LYS A 1 189 ? 12.417 16.106 6.889 1.00 0.00 257 LYS A CA 2
ATOM 6481 C C . LYS A 1 189 ? 11.788 17.286 6.142 1.00 0.00 257 LYS A C 2
ATOM 6482 O O . LYS A 1 189 ? 12.387 18.359 6.099 1.00 0.00 257 LYS A O 2
ATOM 6501 N N . LEU A 1 190 ? 10.570 17.117 5.614 1.00 0.00 258 LEU A N 2
ATOM 6502 C CA . LEU A 1 190 ? 9.830 18.222 4.996 1.00 0.00 258 LEU A CA 2
ATOM 6503 C C . LEU A 1 190 ? 9.227 19.203 6.018 1.00 0.00 258 LEU A C 2
ATOM 6504 O O . LEU A 1 190 ? 9.149 20.399 5.742 1.00 0.00 258 LEU A O 2
ATOM 6520 N N . GLU A 1 191 ? 8.846 18.730 7.208 1.00 0.00 259 GLU A N 2
ATOM 6521 C CA . GLU A 1 191 ? 8.384 19.584 8.312 1.00 0.00 259 GLU A CA 2
ATOM 6522 C C . GLU A 1 191 ? 9.517 20.379 8.993 1.00 0.00 259 GLU A C 2
ATOM 6523 O O . GLU A 1 191 ? 9.261 21.363 9.693 1.00 0.00 259 GLU A O 2
ATOM 6535 N N . SER A 1 192 ? 10.766 19.959 8.779 1.00 0.00 260 SER A N 2
ATOM 6536 C CA . SER A 1 192 ? 11.962 20.506 9.453 1.00 0.00 260 SER A CA 2
ATOM 6537 C C . SER A 1 192 ? 12.236 22.008 9.220 1.00 0.00 260 SER A C 2
ATOM 6538 O O . SER A 1 192 ? 12.364 22.774 10.181 1.00 0.00 260 SER A O 2
ATOM 6546 N N . SER A 1 193 ? 12.338 22.439 7.957 1.00 0.00 261 SER A N 2
ATOM 6547 C CA . SER A 1 193 ? 12.714 23.782 7.503 1.00 0.00 261 SER A CA 2
ATOM 6548 C C . SER A 1 193 ? 12.397 23.925 6.008 1.00 0.00 261 SER A C 2
ATOM 6549 O O . SER A 1 193 ? 11.863 23.005 5.383 1.00 0.00 261 SER A O 2
ATOM 6557 N N . GLU A 1 194 ? 12.703 25.087 5.440 1.00 0.00 262 GLU A N 2
ATOM 6558 C CA . GLU A 1 194 ? 12.605 25.371 3.999 1.00 0.00 262 GLU A CA 2
ATOM 6559 C C . GLU A 1 194 ? 13.330 24.301 3.146 1.00 0.00 262 GLU A C 2
ATOM 6560 O O . GLU A 1 194 ? 14.381 23.781 3.540 1.00 0.00 262 GLU A O 2
ATOM 6572 N N . VAL A 1 195 ? 12.797 23.999 1.951 1.00 0.00 263 VAL A N 2
ATOM 6573 C CA . VAL A 1 195 ? 13.278 22.909 1.072 1.00 0.00 263 VAL A CA 2
ATOM 6574 C C . VAL A 1 195 ? 13.446 23.399 -0.379 1.00 0.00 263 VAL A C 2
ATOM 6575 O O . VAL A 1 195 ? 12.514 24.017 -0.905 1.00 0.00 263 VAL A O 2
ATOM 6588 N N . PRO A 1 196 ? 14.593 23.138 -1.048 1.00 0.00 264 PRO A N 2
ATOM 6589 C CA . PRO A 1 196 ? 14.781 23.445 -2.471 1.00 0.00 264 PRO A CA 2
ATOM 6590 C C . PRO A 1 196 ? 13.715 22.775 -3.341 1.00 0.00 264 PRO A C 2
ATOM 6591 O O . PRO A 1 196 ? 13.396 21.607 -3.119 1.00 0.00 264 PRO A O 2
ATOM 6602 N N . ALA A 1 197 ? 13.231 23.441 -4.390 1.00 0.00 265 ALA A N 2
ATOM 6603 C CA . ALA A 1 197 ? 12.240 22.861 -5.306 1.00 0.00 265 ALA A CA 2
ATOM 6604 C C . ALA A 1 197 ? 12.742 21.563 -5.967 1.00 0.00 265 ALA A C 2
ATOM 6605 O O . ALA A 1 197 ? 11.987 20.601 -6.113 1.00 0.00 265 ALA A O 2
ATOM 6612 N N . ASN A 1 198 ? 14.045 21.491 -6.273 1.00 0.00 266 ASN A N 2
ATOM 6613 C CA . ASN A 1 198 ? 14.671 20.278 -6.812 1.00 0.00 266 ASN A CA 2
ATOM 6614 C C . ASN A 1 198 ? 14.698 19.120 -5.807 1.00 0.00 266 ASN A C 2
ATOM 6615 O O . ASN A 1 198 ? 14.433 17.979 -6.183 1.00 0.00 266 ASN A O 2
ATOM 6626 N N . LEU A 1 199 ? 14.939 19.395 -4.519 1.00 0.00 267 LEU A N 2
ATOM 6627 C CA . LEU A 1 199 ? 14.850 18.365 -3.480 1.00 0.00 267 LEU A CA 2
ATOM 6628 C C . LEU A 1 199 ? 13.402 17.884 -3.292 1.00 0.00 267 LEU A C 2
ATOM 6629 O O . LEU A 1 199 ? 13.164 16.689 -3.153 1.00 0.00 267 LEU A O 2
ATOM 6645 N N . LYS A 1 200 ? 12.427 18.799 -3.363 1.00 0.00 268 LYS A N 2
ATOM 6646 C CA . LYS A 1 200 ? 11.004 18.428 -3.266 1.00 0.00 268 LYS A CA 2
ATOM 6647 C C . LYS A 1 200 ? 10.574 17.540 -4.436 1.00 0.00 268 LYS A C 2
ATOM 6648 O O . LYS A 1 200 ? 9.871 16.555 -4.227 1.00 0.00 268 LYS A O 2
ATOM 6667 N N . ALA A 1 201 ? 11.063 17.822 -5.644 1.00 0.00 269 ALA A N 2
ATOM 6668 C CA . ALA A 1 201 ? 10.838 16.972 -6.809 1.00 0.00 269 ALA A CA 2
ATOM 6669 C C . ALA A 1 201 ? 11.471 15.585 -6.612 1.00 0.00 269 ALA A C 2
ATOM 6670 O O . ALA A 1 201 ? 10.824 14.574 -6.859 1.00 0.00 269 ALA A O 2
ATOM 6677 N N . LEU A 1 202 ? 12.702 15.561 -6.094 1.00 0.00 270 LEU A N 2
ATOM 6678 C CA . LEU A 1 202 ? 13.347 14.291 -5.737 1.00 0.00 270 LEU A CA 2
ATOM 6679 C C . LEU A 1 202 ? 12.511 13.462 -4.767 1.00 0.00 270 LEU A C 2
ATOM 6680 O O . LEU A 1 202 ? 12.344 12.262 -4.966 1.00 0.00 270 LEU A O 2
ATOM 6696 N N . VAL A 1 203 ? 11.961 14.095 -3.732 1.00 0.00 271 VAL A N 2
ATOM 6697 C CA . VAL A 1 203 ? 11.060 13.425 -2.782 1.00 0.00 271 VAL A CA 2
ATOM 6698 C C . VAL A 1 203 ? 9.796 12.934 -3.485 1.00 0.00 271 VAL A C 2
ATOM 6699 O O . VAL A 1 203 ? 9.387 11.796 -3.267 1.00 0.00 271 VAL A O 2
ATOM 6712 N N . ALA A 1 204 ? 9.225 13.727 -4.392 1.00 0.00 272 ALA A N 2
ATOM 6713 C CA . ALA A 1 204 ? 8.090 13.303 -5.201 1.00 0.00 272 ALA A CA 2
ATOM 6714 C C . ALA A 1 204 ? 8.432 12.076 -6.069 1.00 0.00 272 ALA A C 2
ATOM 6715 O O . ALA A 1 204 ? 7.633 11.149 -6.176 1.00 0.00 272 ALA A O 2
ATOM 6722 N N . GLU A 1 205 ? 9.643 12.034 -6.628 1.00 0.00 273 GLU A N 2
ATOM 6723 C CA . GLU A 1 205 ? 10.102 10.859 -7.373 1.00 0.00 273 GLU A CA 2
ATOM 6724 C C . GLU A 1 205 ? 10.291 9.645 -6.470 1.00 0.00 273 GLU A C 2
ATOM 6725 O O . GLU A 1 205 ? 9.876 8.551 -6.843 1.00 0.00 273 GLU A O 2
ATOM 6737 N N . LEU A 1 206 ? 10.835 9.809 -5.260 1.00 0.00 274 LEU A N 2
ATOM 6738 C CA . LEU A 1 206 ? 10.938 8.695 -4.318 1.00 0.00 274 LEU A CA 2
ATOM 6739 C C . LEU A 1 206 ? 9.566 8.103 -3.977 1.00 0.00 274 LEU A C 2
ATOM 6740 O O . LEU A 1 206 ? 9.410 6.879 -3.956 1.00 0.00 274 LEU A O 2
ATOM 6756 N N . ILE A 1 207 ? 8.560 8.954 -3.769 1.00 0.00 275 ILE A N 2
ATOM 6757 C CA . ILE A 1 207 ? 7.201 8.493 -3.503 1.00 0.00 275 ILE A CA 2
ATOM 6758 C C . ILE A 1 207 ? 6.485 7.958 -4.736 1.00 0.00 275 ILE A C 2
ATOM 6759 O O . ILE A 1 207 ? 5.648 7.071 -4.583 1.00 0.00 275 ILE A O 2
ATOM 6775 N N . GLU A 1 208 ? 6.813 8.389 -5.955 1.00 0.00 276 GLU A N 2
ATOM 6776 C CA . GLU A 1 208 ? 6.219 7.778 -7.146 1.00 0.00 276 GLU A CA 2
ATOM 6777 C C . GLU A 1 208 ? 6.862 6.444 -7.523 1.00 0.00 276 GLU A C 2
ATOM 6778 O O . GLU A 1 208 ? 6.155 5.496 -7.861 1.00 0.00 276 GLU A O 2
ATOM 6790 N N . LEU A 1 209 ? 8.191 6.334 -7.445 1.00 0.00 277 LEU A N 2
ATOM 6791 C CA . LEU A 1 209 ? 8.888 5.129 -7.893 1.00 0.00 277 LEU A CA 2
ATOM 6792 C C . LEU A 1 209 ? 8.518 3.931 -7.009 1.00 0.00 277 LEU A C 2
ATOM 6793 O O . LEU A 1 209 ? 8.414 2.807 -7.510 1.00 0.00 277 LEU A O 2
ATOM 6809 N N . ARG A 1 210 ? 8.241 4.152 -5.710 1.00 0.00 278 ARG A N 2
ATOM 6810 C CA . ARG A 1 210 ? 7.735 3.084 -4.841 1.00 0.00 278 ARG A CA 2
ATOM 6811 C C . ARG A 1 210 ? 6.318 2.671 -5.232 1.00 0.00 278 ARG A C 2
ATOM 6812 O O . ARG A 1 210 ? 6.019 1.486 -5.227 1.00 0.00 278 ARG A O 2
ATOM 6833 N N . GLU A 1 211 ? 5.451 3.610 -5.625 1.00 0.00 279 GLU A N 2
ATOM 6834 C CA . GLU A 1 211 ? 4.112 3.289 -6.133 1.00 0.00 279 GLU A CA 2
ATOM 6835 C C . GLU A 1 211 ? 4.181 2.448 -7.402 1.00 0.00 279 GLU A C 2
ATOM 6836 O O . GLU A 1 211 ? 3.489 1.442 -7.507 1.00 0.00 279 GLU A O 2
ATOM 6848 N N . GLN A 1 212 ? 5.053 2.815 -8.340 1.00 0.00 280 GLN A N 2
ATOM 6849 C CA . GLN A 1 212 ? 5.171 2.119 -9.622 1.00 0.00 280 GLN A CA 2
ATOM 6850 C C . GLN A 1 212 ? 5.640 0.670 -9.444 1.00 0.00 280 GLN A C 2
ATOM 6851 O O . GLN A 1 212 ? 5.118 -0.230 -10.104 1.00 0.00 280 GLN A O 2
ATOM 6865 N N . MET A 1 213 ? 6.570 0.425 -8.513 1.00 0.00 281 MET A N 2
ATOM 6866 C CA . MET A 1 213 ? 6.980 -0.934 -8.165 1.00 0.00 281 MET A CA 2
ATOM 6867 C C . MET A 1 213 ? 5.898 -1.666 -7.373 1.00 0.00 281 MET A C 2
ATOM 6868 O O . MET A 1 213 ? 5.651 -2.840 -7.628 1.00 0.00 281 MET A O 2
ATOM 6882 N N . MET A 1 214 ? 5.233 -0.986 -6.438 1.00 0.00 282 MET A N 2
ATOM 6883 C CA . MET A 1 214 ? 4.183 -1.563 -5.599 1.00 0.00 282 MET A CA 2
ATOM 6884 C C . MET A 1 214 ? 2.995 -2.027 -6.433 1.00 0.00 282 MET A C 2
ATOM 6885 O O . MET A 1 214 ? 2.398 -3.051 -6.129 1.00 0.00 282 MET A O 2
ATOM 6899 N N . ASP A 1 215 ? 2.664 -1.270 -7.473 1.00 0.00 283 ASP A N 2
ATOM 6900 C CA . ASP A 1 215 ? 1.496 -1.583 -8.281 1.00 0.00 283 ASP A CA 2
ATOM 6901 C C . ASP A 1 215 ? 1.688 -2.858 -9.083 1.00 0.00 283 ASP A C 2
ATOM 6902 O O . ASP A 1 215 ? 0.768 -3.660 -9.213 1.00 0.00 283 ASP A O 2
ATOM 6911 N N . LEU A 1 216 ? 2.908 -3.081 -9.564 1.00 0.00 284 LEU A N 2
ATOM 6912 C CA . LEU A 1 216 ? 3.225 -4.350 -10.233 1.00 0.00 284 LEU A CA 2
ATOM 6913 C C . LEU A 1 216 ? 3.320 -5.484 -9.198 1.00 0.00 284 LEU A C 2
ATOM 6914 O O . LEU A 1 216 ? 2.742 -6.551 -9.360 1.00 0.00 284 LEU A O 2
ATOM 6930 N N . LEU A 1 217 ? 4.053 -5.142 -8.143 1.00 0.00 285 LEU A N 2
ATOM 6931 C CA . LEU A 1 217 ? 4.393 -6.117 -7.094 1.00 0.00 285 LEU A CA 2
ATOM 6932 C C . LEU A 1 217 ? 3.108 -6.685 -6.465 1.00 0.00 285 LEU A C 2
ATOM 6933 O O . LEU A 1 217 ? 2.990 -7.899 -6.301 1.00 0.00 285 LEU A O 2
ATOM 6949 N N . TYR A 1 218 ? 2.133 -5.809 -6.202 1.00 0.00 286 TYR A N 2
ATOM 6950 C CA . TYR A 1 218 ? 0.925 -6.270 -5.486 1.00 0.00 286 TYR A CA 2
ATOM 6951 C C . TYR A 1 218 ? -0.330 -6.382 -6.375 1.00 0.00 286 TYR A C 2
ATOM 6952 O O . TYR A 1 218 ? -1.368 -6.877 -5.936 1.00 0.00 286 TYR A O 2
ATOM 6970 N N . GLY A 1 219 ? -0.229 -5.969 -7.639 1.00 0.00 287 GLY A N 2
ATOM 6971 C CA . GLY A 1 219 ? -1.326 -5.933 -8.612 1.00 0.00 287 GLY A CA 2
ATOM 6972 C C . GLY A 1 219 ? -2.021 -4.557 -8.701 1.00 0.00 287 GLY A C 2
ATOM 6973 O O . GLY A 1 219 ? -1.993 -3.776 -7.737 1.00 0.00 287 GLY A O 2
ATOM 6977 N N . PRO A 1 220 ? -2.656 -4.247 -9.849 1.00 0.00 288 PRO A N 2
ATOM 6978 C CA . PRO A 1 220 ? -3.243 -2.939 -10.122 1.00 0.00 288 PRO A CA 2
ATOM 6979 C C . PRO A 1 220 ? -4.548 -2.682 -9.353 1.00 0.00 288 PRO A C 2
ATOM 6980 O O . PRO A 1 220 ? -5.166 -3.582 -8.778 1.00 0.00 288 PRO A O 2
ATOM 6991 N N . ILE A 1 221 ? -4.983 -1.422 -9.410 1.00 0.00 289 ILE A N 2
ATOM 6992 C CA . ILE A 1 221 ? -6.225 -0.892 -8.821 1.00 0.00 289 ILE A CA 2
ATOM 6993 C C . ILE A 1 221 ? -6.949 0.042 -9.804 1.00 0.00 289 ILE A C 2
ATOM 6994 O O . ILE A 1 221 ? -6.325 0.619 -10.695 1.00 0.00 289 ILE A O 2
ATOM 7010 N N . GLY A 1 222 ? -8.260 0.221 -9.620 1.00 0.00 290 GLY A N 2
ATOM 7011 C CA . GLY A 1 222 ? -9.064 1.158 -10.425 1.00 0.00 290 GLY A CA 2
ATOM 7012 C C . GLY A 1 222 ? -10.557 0.827 -10.486 1.00 0.00 290 GLY A C 2
ATOM 7013 O O . GLY A 1 222 ? -11.372 1.741 -10.534 1.00 0.00 290 GLY A O 2
ATOM 7017 N N . HIS A 1 223 ? -10.917 -0.464 -10.433 1.00 0.00 291 HIS A N 2
ATOM 7018 C CA . HIS A 1 223 ? -12.293 -0.990 -10.500 1.00 0.00 291 HIS A CA 2
ATOM 7019 C C . HIS A 1 223 ? -12.449 -2.293 -9.682 1.00 0.00 291 HIS A C 2
ATOM 7020 O O . HIS A 1 223 ? -11.462 -2.971 -9.391 1.00 0.00 291 HIS A O 2
ATOM 7035 N N . HIS A 1 224 ? -13.695 -2.638 -9.338 1.00 0.00 292 HIS A N 2
ATOM 7036 C CA . HIS A 1 224 ? -14.110 -3.884 -8.676 1.00 0.00 292 HIS A CA 2
ATOM 7037 C C . HIS A 1 224 ? -15.422 -4.404 -9.300 1.00 0.00 292 HIS A C 2
ATOM 7038 O O . HIS A 1 224 ? -16.436 -3.670 -9.258 1.00 0.00 292 HIS A O 2
ATOM 7053 N N . VAL A 1 1 ? 5.766 18.805 -22.413 1.00 0.00 69 VAL A N 3
ATOM 7054 C CA . VAL A 1 1 ? 6.219 17.413 -22.085 1.00 0.00 69 VAL A CA 3
ATOM 7055 C C . VAL A 1 1 ? 5.742 16.993 -20.686 1.00 0.00 69 VAL A C 3
ATOM 7056 O O . VAL A 1 1 ? 5.637 17.831 -19.790 1.00 0.00 69 VAL A O 3
ATOM 7069 N N . LYS A 1 2 ? 5.443 15.702 -20.490 1.00 0.00 70 LYS A N 3
ATOM 7070 C CA . LYS A 1 2 ? 5.064 15.114 -19.184 1.00 0.00 70 LYS A CA 3
ATOM 7071 C C . LYS A 1 2 ? 6.214 15.206 -18.157 1.00 0.00 70 LYS A C 3
ATOM 7072 O O . LYS A 1 2 ? 7.386 15.213 -18.533 1.00 0.00 70 LYS A O 3
ATOM 7091 N N . THR A 1 3 ? 5.874 15.247 -16.865 1.00 0.00 71 THR A N 3
ATOM 7092 C CA . THR A 1 3 ? 6.814 15.382 -15.734 1.00 0.00 71 THR A CA 3
ATOM 7093 C C . THR A 1 3 ? 6.416 14.454 -14.582 1.00 0.00 71 THR A C 3
ATOM 7094 O O . THR A 1 3 ? 5.322 13.892 -14.573 1.00 0.00 71 THR A O 3
ATOM 7105 N N . LEU A 1 4 ? 7.269 14.338 -13.562 1.00 0.00 72 LEU A N 3
ATOM 7106 C CA . LEU A 1 4 ? 6.968 13.594 -12.327 1.00 0.00 72 LEU A CA 3
ATOM 7107 C C . LEU A 1 4 ? 5.762 14.181 -11.569 1.00 0.00 72 LEU A C 3
ATOM 7108 O O . LEU A 1 4 ? 4.965 13.436 -11.007 1.00 0.00 72 LEU A O 3
ATOM 7124 N N . ASP A 1 5 ? 5.577 15.504 -11.609 1.00 0.00 73 ASP A N 3
ATOM 7125 C CA . ASP A 1 5 ? 4.398 16.170 -11.033 1.00 0.00 73 ASP A CA 3
ATOM 7126 C C . ASP A 1 5 ? 3.105 15.789 -11.775 1.00 0.00 73 ASP A C 3
ATOM 7127 O O . ASP A 1 5 ? 2.083 15.512 -11.143 1.00 0.00 73 ASP A O 3
ATOM 7136 N N . VAL A 1 6 ? 3.174 15.684 -13.110 1.00 0.00 74 VAL A N 3
ATOM 7137 C CA . VAL A 1 6 ? 2.053 15.200 -13.927 1.00 0.00 74 VAL A CA 3
ATOM 7138 C C . VAL A 1 6 ? 1.790 13.710 -13.676 1.00 0.00 74 VAL A C 3
ATOM 7139 O O . VAL A 1 6 ? 0.635 13.314 -13.540 1.00 0.00 74 VAL A O 3
ATOM 7152 N N . LEU A 1 7 ? 2.835 12.883 -13.541 1.00 0.00 75 LEU A N 3
ATOM 7153 C CA . LEU A 1 7 ? 2.703 11.457 -13.218 1.00 0.00 75 LEU A CA 3
ATOM 7154 C C . LEU A 1 7 ? 2.046 11.223 -11.852 1.00 0.00 75 LEU A C 3
ATOM 7155 O O . LEU A 1 7 ? 1.189 10.345 -11.730 1.00 0.00 75 LEU A O 3
ATOM 7171 N N . ARG A 1 8 ? 2.388 12.040 -10.845 1.00 0.00 76 ARG A N 3
ATOM 7172 C CA . ARG A 1 8 ? 1.704 11.997 -9.545 1.00 0.00 76 ARG A CA 3
ATOM 7173 C C . ARG A 1 8 ? 0.234 12.381 -9.726 1.00 0.00 76 ARG A C 3
ATOM 7174 O O . ARG A 1 8 ? -0.647 11.725 -9.187 1.00 0.00 76 ARG A O 3
ATOM 7195 N N . GLY A 1 9 ? -0.003 13.420 -10.525 1.00 0.00 77 GLY A N 3
ATOM 7196 C CA . GLY A 1 9 ? -1.375 13.829 -10.851 1.00 0.00 77 GLY A CA 3
ATOM 7197 C C . GLY A 1 9 ? -2.201 12.698 -11.470 1.00 0.00 77 GLY A C 3
ATOM 7198 O O . GLY A 1 9 ? -3.340 12.460 -11.069 1.00 0.00 77 GLY A O 3
ATOM 7202 N N . GLU A 1 10 ? -1.590 11.931 -12.373 1.00 0.00 78 GLU A N 3
ATOM 7203 C CA . GLU A 1 10 ? -2.246 10.759 -12.967 1.00 0.00 78 GLU A CA 3
ATOM 7204 C C . GLU A 1 10 ? -2.452 9.612 -11.967 1.00 0.00 78 GLU A C 3
ATOM 7205 O O . GLU A 1 10 ? -3.508 8.976 -11.975 1.00 0.00 78 GLU A O 3
ATOM 7217 N N . LEU A 1 11 ? -1.504 9.396 -11.047 1.00 0.00 79 LEU A N 3
ATOM 7218 C CA . LEU A 1 11 ? -1.640 8.425 -9.957 1.00 0.00 79 LEU A CA 3
ATOM 7219 C C . LEU A 1 11 ? -2.829 8.799 -9.068 1.00 0.00 79 LEU A C 3
ATOM 7220 O O . LEU A 1 11 ? -3.653 7.951 -8.728 1.00 0.00 79 LEU A O 3
ATOM 7236 N N . ARG A 1 12 ? -2.935 10.090 -8.729 1.00 0.00 80 ARG A N 3
ATOM 7237 C CA . ARG A 1 12 ? -4.035 10.583 -7.876 1.00 0.00 80 ARG A CA 3
ATOM 7238 C C . ARG A 1 12 ? -5.395 10.367 -8.506 1.00 0.00 80 ARG A C 3
ATOM 7239 O O . ARG A 1 12 ? -6.314 9.957 -7.810 1.00 0.00 80 ARG A O 3
ATOM 7260 N N . GLY A 1 13 ? -5.437 10.525 -9.820 1.00 0.00 81 GLY A N 3
ATOM 7261 C CA . GLY A 1 13 ? -6.646 10.216 -10.583 1.00 0.00 81 GLY A CA 3
ATOM 7262 C C . GLY A 1 13 ? -6.992 8.728 -10.558 1.00 0.00 81 GLY A C 3
ATOM 7263 O O . GLY A 1 13 ? -8.132 8.360 -10.293 1.00 0.00 81 GLY A O 3
ATOM 7267 N N . GLN A 1 14 ? -5.985 7.868 -10.743 1.00 0.00 82 GLN A N 3
ATOM 7268 C CA . GLN A 1 14 ? -6.217 6.415 -10.726 1.00 0.00 82 GLN A CA 3
ATOM 7269 C C . GLN A 1 14 ? -6.673 5.908 -9.351 1.00 0.00 82 GLN A C 3
ATOM 7270 O O . GLN A 1 14 ? -7.557 5.060 -9.233 1.00 0.00 82 GLN A O 3
ATOM 7284 N N . ARG A 1 15 ? -6.100 6.491 -8.297 1.00 0.00 83 ARG A N 3
ATOM 7285 C CA . ARG A 1 15 ? -6.492 6.243 -6.895 1.00 0.00 83 ARG A CA 3
ATOM 7286 C C . ARG A 1 15 ? -7.935 6.709 -6.657 1.00 0.00 83 ARG A C 3
ATOM 7287 O O . ARG A 1 15 ? -8.752 5.980 -6.106 1.00 0.00 83 ARG A O 3
ATOM 7308 N N . GLU A 1 16 ? -8.228 7.907 -7.159 1.00 0.00 84 GLU A N 3
ATOM 7309 C CA . GLU A 1 16 ? -9.594 8.459 -7.054 1.00 0.00 84 GLU A CA 3
ATOM 7310 C C . GLU A 1 16 ? -10.610 7.573 -7.778 1.00 0.00 84 GLU A C 3
ATOM 7311 O O . GLU A 1 16 ? -11.716 7.382 -7.288 1.00 0.00 84 GLU A O 3
ATOM 7323 N N . ALA A 1 17 ? -10.211 6.977 -8.904 1.00 0.00 85 ALA A N 3
ATOM 7324 C CA . ALA A 1 17 ? -11.072 6.052 -9.634 1.00 0.00 85 ALA A CA 3
ATOM 7325 C C . ALA A 1 17 ? -11.391 4.787 -8.822 1.00 0.00 85 ALA A C 3
ATOM 7326 O O . ALA A 1 17 ? -12.549 4.371 -8.784 1.00 0.00 85 ALA A O 3
ATOM 7333 N N . PHE A 1 18 ? -10.414 4.223 -8.095 1.00 0.00 86 PHE A N 3
ATOM 7334 C CA . PHE A 1 18 ? -10.707 3.089 -7.197 1.00 0.00 86 PHE A CA 3
ATOM 7335 C C . PHE A 1 18 ? -11.605 3.519 -6.027 1.00 0.00 86 PHE A C 3
ATOM 7336 O O . PHE A 1 18 ? -12.523 2.795 -5.660 1.00 0.00 86 PHE A O 3
ATOM 7353 N N . LEU A 1 19 ? -11.397 4.724 -5.483 1.00 0.00 87 LEU A N 3
ATOM 7354 C CA . LEU A 1 19 ? -12.267 5.268 -4.430 1.00 0.00 87 LEU A CA 3
ATOM 7355 C C . LEU A 1 19 ? -13.706 5.486 -4.937 1.00 0.00 87 LEU A C 3
ATOM 7356 O O . LEU A 1 19 ? -14.664 5.123 -4.259 1.00 0.00 87 LEU A O 3
ATOM 7372 N N . SER A 1 20 ? -13.826 5.991 -6.164 1.00 0.00 88 SER A N 3
ATOM 7373 C CA . SER A 1 20 ? -15.125 6.124 -6.831 1.00 0.00 88 SER A CA 3
ATOM 7374 C C . SER A 1 20 ? -15.818 4.762 -6.954 1.00 0.00 88 SER A C 3
ATOM 7375 O O . SER A 1 20 ? -16.991 4.611 -6.617 1.00 0.00 88 SER A O 3
ATOM 7383 N N . GLU A 1 21 ? -15.058 3.744 -7.364 1.00 0.00 89 GLU A N 3
ATOM 7384 C CA . GLU A 1 21 ? -15.617 2.392 -7.494 1.00 0.00 89 GLU A CA 3
ATOM 7385 C C . GLU A 1 21 ? -15.988 1.771 -6.151 1.00 0.00 89 GLU A C 3
ATOM 7386 O O . GLU A 1 21 ? -16.978 1.049 -6.072 1.00 0.00 89 GLU A O 3
ATOM 7398 N N . ILE A 1 22 ? -15.247 2.091 -5.092 1.00 0.00 90 ILE A N 3
ATOM 7399 C CA . ILE A 1 22 ? -15.578 1.686 -3.728 1.00 0.00 90 ILE A CA 3
ATOM 7400 C C . ILE A 1 22 ? -16.916 2.316 -3.324 1.00 0.00 90 ILE A C 3
ATOM 7401 O O . ILE A 1 22 ? -17.787 1.629 -2.794 1.00 0.00 90 ILE A O 3
ATOM 7417 N N . ILE A 1 23 ? -17.114 3.610 -3.610 1.00 0.00 91 ILE A N 3
ATOM 7418 C CA . ILE A 1 23 ? -18.367 4.274 -3.189 1.00 0.00 91 ILE A CA 3
ATOM 7419 C C . ILE A 1 23 ? -19.558 3.854 -4.059 1.00 0.00 91 ILE A C 3
ATOM 7420 O O . ILE A 1 23 ? -20.674 3.734 -3.549 1.00 0.00 91 ILE A O 3
ATOM 7436 N N . LYS A 1 24 ? -19.306 3.564 -5.342 1.00 0.00 92 LYS A N 3
ATOM 7437 C CA . LYS A 1 24 ? -20.340 3.016 -6.236 1.00 0.00 92 LYS A CA 3
ATOM 7438 C C . LYS A 1 24 ? -20.629 1.519 -6.009 1.00 0.00 92 LYS A C 3
ATOM 7439 O O . LYS A 1 24 ? -21.691 1.051 -6.426 1.00 0.00 92 LYS A O 3
ATOM 7458 N N . SER A 1 25 ? -19.738 0.765 -5.351 1.00 0.00 93 SER A N 3
ATOM 7459 C CA . SER A 1 25 ? -19.860 -0.693 -5.207 1.00 0.00 93 SER A CA 3
ATOM 7460 C C . SER A 1 25 ? -19.249 -1.231 -3.908 1.00 0.00 93 SER A C 3
ATOM 7461 O O . SER A 1 25 ? -18.035 -1.201 -3.695 1.00 0.00 93 SER A O 3
ATOM 7469 N N . ASP A 1 26 ? -20.112 -1.785 -3.052 1.00 0.00 94 ASP A N 3
ATOM 7470 C CA . ASP A 1 26 ? -19.812 -2.253 -1.701 1.00 0.00 94 ASP A CA 3
ATOM 7471 C C . ASP A 1 26 ? -20.014 -3.780 -1.531 1.00 0.00 94 ASP A C 3
ATOM 7472 O O . ASP A 1 26 ? -20.457 -4.271 -0.489 1.00 0.00 94 ASP A O 3
ATOM 7481 N N . GLY A 1 27 ? -19.751 -4.507 -2.618 1.00 0.00 95 GLY A N 3
ATOM 7482 C CA . GLY A 1 27 ? -19.867 -5.968 -2.764 1.00 0.00 95 GLY A CA 3
ATOM 7483 C C . GLY A 1 27 ? -18.880 -6.791 -1.911 1.00 0.00 95 GLY A C 3
ATOM 7484 O O . GLY A 1 27 ? -18.298 -6.266 -0.962 1.00 0.00 95 GLY A O 3
ATOM 7488 N N . PRO A 1 28 ? -18.685 -8.095 -2.209 1.00 0.00 96 PRO A N 3
ATOM 7489 C CA . PRO A 1 28 ? -17.806 -8.999 -1.455 1.00 0.00 96 PRO A CA 3
ATOM 7490 C C . PRO A 1 28 ? -16.306 -8.633 -1.550 1.00 0.00 96 PRO A C 3
ATOM 7491 O O . PRO A 1 28 ? -15.536 -9.259 -2.283 1.00 0.00 96 PRO A O 3
ATOM 7502 N N . PHE A 1 29 ? -15.893 -7.601 -0.808 1.00 0.00 97 PHE A N 3
ATOM 7503 C CA . PHE A 1 29 ? -14.518 -7.111 -0.671 1.00 0.00 97 PHE A CA 3
ATOM 7504 C C . PHE A 1 29 ? -13.525 -8.211 -0.251 1.00 0.00 97 PHE A C 3
ATOM 7505 O O . PHE A 1 29 ? -13.417 -8.547 0.931 1.00 0.00 97 PHE A O 3
ATOM 7522 N N . THR A 1 30 ? -12.791 -8.781 -1.211 1.00 0.00 98 THR A N 3
ATOM 7523 C CA . THR A 1 30 ? -11.702 -9.734 -0.932 1.00 0.00 98 THR A CA 3
ATOM 7524 C C . THR A 1 30 ? -10.685 -9.154 0.061 1.00 0.00 98 THR A C 3
ATOM 7525 O O . THR A 1 30 ? -10.475 -7.939 0.131 1.00 0.00 98 THR A O 3
ATOM 7536 N N . ILE A 1 31 ? -9.930 -10.011 0.759 1.00 0.00 99 ILE A N 3
ATOM 7537 C CA . ILE A 1 31 ? -8.823 -9.553 1.632 1.00 0.00 99 ILE A CA 3
ATOM 7538 C C . ILE A 1 31 ? -7.664 -8.911 0.846 1.00 0.00 99 ILE A C 3
ATOM 7539 O O . ILE A 1 31 ? -6.678 -8.490 1.448 1.00 0.00 99 ILE A O 3
ATOM 7555 N N . LEU A 1 32 ? -7.817 -8.799 -0.483 1.00 0.00 100 LEU A N 3
ATOM 7556 C CA . LEU A 1 32 ? -6.703 -8.192 -1.223 1.00 0.00 100 LEU A CA 3
ATOM 7557 C C . LEU A 1 32 ? -7.155 -6.730 -1.472 1.00 0.00 100 LEU A C 3
ATOM 7558 O O . LEU A 1 32 ? -6.434 -5.775 -1.214 1.00 0.00 100 LEU A O 3
ATOM 7574 N N . GLN A 1 33 ? -8.428 -6.559 -1.878 1.00 0.00 101 GLN A N 3
ATOM 7575 C CA . GLN A 1 33 ? -9.135 -5.276 -2.033 1.00 0.00 101 GLN A CA 3
ATOM 7576 C C . GLN A 1 33 ? -9.342 -4.563 -0.697 1.00 0.00 101 GLN A C 3
ATOM 7577 O O . GLN A 1 33 ? -9.454 -3.346 -0.701 1.00 0.00 101 GLN A O 3
ATOM 7591 N N . LEU A 1 34 ? -9.349 -5.244 0.457 1.00 0.00 102 LEU A N 3
ATOM 7592 C CA . LEU A 1 34 ? -9.427 -4.572 1.768 1.00 0.00 102 LEU A CA 3
ATOM 7593 C C . LEU A 1 34 ? -8.203 -3.673 2.001 1.00 0.00 102 LEU A C 3
ATOM 7594 O O . LEU A 1 34 ? -8.339 -2.473 2.231 1.00 0.00 102 LEU A O 3
ATOM 7610 N N . VAL A 1 35 ? -6.990 -4.227 1.842 1.00 0.00 103 VAL A N 3
ATOM 7611 C CA . VAL A 1 35 ? -5.732 -3.442 1.864 1.00 0.00 103 VAL A CA 3
ATOM 7612 C C . VAL A 1 35 ? -5.640 -2.518 0.621 1.00 0.00 103 VAL A C 3
ATOM 7613 O O . VAL A 1 35 ? -4.897 -1.553 0.555 1.00 0.00 103 VAL A O 3
ATOM 7626 N N . GLY A 1 36 ? -6.549 -2.818 -0.300 1.00 0.00 104 GLY A N 3
ATOM 7627 C CA . GLY A 1 36 ? -6.761 -1.991 -1.473 1.00 0.00 104 GLY A CA 3
ATOM 7628 C C . GLY A 1 36 ? -7.471 -0.678 -1.091 1.00 0.00 104 GLY A C 3
ATOM 7629 O O . GLY A 1 36 ? -6.955 0.402 -1.361 1.00 0.00 104 GLY A O 3
ATOM 7633 N N . TYR A 1 37 ? -8.588 -0.747 -0.363 1.00 0.00 105 TYR A N 3
ATOM 7634 C CA . TYR A 1 37 ? -9.281 0.430 0.192 1.00 0.00 105 TYR A CA 3
ATOM 7635 C C . TYR A 1 37 ? -8.320 1.239 1.071 1.00 0.00 105 TYR A C 3
ATOM 7636 O O . TYR A 1 37 ? -8.246 2.460 0.974 1.00 0.00 105 TYR A O 3
ATOM 7654 N N . LEU A 1 38 ? -7.545 0.564 1.923 1.00 0.00 106 LEU A N 3
ATOM 7655 C CA . LEU A 1 38 ? -6.604 1.245 2.802 1.00 0.00 106 LEU A CA 3
ATOM 7656 C C . LEU A 1 38 ? -5.348 1.808 2.108 1.00 0.00 106 LEU A C 3
ATOM 7657 O O . LEU A 1 38 ? -4.816 2.801 2.590 1.00 0.00 106 LEU A O 3
ATOM 7673 N N . ARG A 1 39 ? -4.928 1.306 0.932 1.00 0.00 107 ARG A N 3
ATOM 7674 C CA . ARG A 1 39 ? -3.819 1.914 0.154 1.00 0.00 107 ARG A CA 3
ATOM 7675 C C . ARG A 1 39 ? -4.242 3.221 -0.492 1.00 0.00 107 ARG A C 3
ATOM 7676 O O . ARG A 1 39 ? -3.452 4.147 -0.620 1.00 0.00 107 ARG A O 3
ATOM 7697 N N . VAL A 1 40 ? -5.523 3.271 -0.853 1.00 0.00 108 VAL A N 3
ATOM 7698 C CA . VAL A 1 40 ? -6.140 4.508 -1.360 1.00 0.00 108 VAL A CA 3
ATOM 7699 C C . VAL A 1 40 ? -5.948 5.648 -0.358 1.00 0.00 108 VAL A C 3
ATOM 7700 O O . VAL A 1 40 ? -5.618 6.743 -0.788 1.00 0.00 108 VAL A O 3
ATOM 7713 N N . VAL A 1 41 ? -6.146 5.427 0.949 1.00 0.00 109 VAL A N 3
ATOM 7714 C CA . VAL A 1 41 ? -5.806 6.441 1.972 1.00 0.00 109 VAL A CA 3
ATOM 7715 C C . VAL A 1 41 ? -4.297 6.525 2.243 1.00 0.00 109 VAL A C 3
ATOM 7716 O O . VAL A 1 41 ? -3.744 7.620 2.263 1.00 0.00 109 VAL A O 3
ATOM 7729 N N . ASP A 1 42 ? -3.617 5.385 2.416 1.00 0.00 110 ASP A N 3
ATOM 7730 C CA . ASP A 1 42 ? -2.194 5.397 2.820 1.00 0.00 110 ASP A CA 3
ATOM 7731 C C . ASP A 1 42 ? -1.261 6.158 1.867 1.00 0.00 110 ASP A C 3
ATOM 7732 O O . ASP A 1 42 ? -0.359 6.875 2.298 1.00 0.00 110 ASP A O 3
ATOM 7741 N N . THR A 1 43 ? -1.512 6.044 0.562 1.00 0.00 111 THR A N 3
ATOM 7742 C CA . THR A 1 43 ? -0.752 6.771 -0.471 1.00 0.00 111 THR A CA 3
ATOM 7743 C C . THR A 1 43 ? -1.153 8.251 -0.575 1.00 0.00 111 THR A C 3
ATOM 7744 O O . THR A 1 43 ? -0.348 9.082 -0.987 1.00 0.00 111 THR A O 3
ATOM 7755 N N . ASP A 1 44 ? -2.379 8.603 -0.176 1.00 0.00 112 ASP A N 3
ATOM 7756 C CA . ASP A 1 44 ? -2.910 9.968 -0.133 1.00 0.00 112 ASP A CA 3
ATOM 7757 C C . ASP A 1 44 ? -2.378 10.774 1.068 1.00 0.00 112 ASP A C 3
ATOM 7758 O O . ASP A 1 44 ? -2.173 11.983 0.971 1.00 0.00 112 ASP A O 3
ATOM 7767 N N . LEU A 1 45 ? -2.108 10.097 2.195 1.00 0.00 113 LEU A N 3
ATOM 7768 C CA . LEU A 1 45 ? -1.646 10.677 3.467 1.00 0.00 113 LEU A CA 3
ATOM 7769 C C . LEU A 1 45 ? -0.368 11.512 3.296 1.00 0.00 113 LEU A C 3
ATOM 7770 O O . LEU A 1 45 ? -0.205 12.553 3.934 1.00 0.00 113 LEU A O 3
ATOM 7786 N N . LEU A 1 46 ? 0.511 11.104 2.378 1.00 0.00 114 LEU A N 3
ATOM 7787 C CA . LEU A 1 46 ? 1.757 11.808 2.061 1.00 0.00 114 LEU A CA 3
ATOM 7788 C C . LEU A 1 46 ? 1.596 13.016 1.109 1.00 0.00 114 LEU A C 3
ATOM 7789 O O . LEU A 1 46 ? 2.597 13.612 0.709 1.00 0.00 114 LEU A O 3
ATOM 7805 N N . LEU A 1 47 ? 0.356 13.406 0.776 1.00 0.00 115 LEU A N 3
ATOM 7806 C CA . LEU A 1 47 ? 0.037 14.535 -0.104 1.00 0.00 115 LEU A CA 3
ATOM 7807 C C . LEU A 1 47 ? -1.085 15.402 0.499 1.00 0.00 115 LEU A C 3
ATOM 7808 O O . LEU A 1 47 ? -0.825 16.541 0.889 1.00 0.00 115 LEU A O 3
ATOM 7824 N N . LYS A 1 48 ? -2.304 14.855 0.627 1.00 0.00 116 LYS A N 3
ATOM 7825 C CA . LYS A 1 48 ? -3.467 15.478 1.295 1.00 0.00 116 LYS A CA 3
ATOM 7826 C C . LYS A 1 48 ? -4.546 14.427 1.598 1.00 0.00 116 LYS A C 3
ATOM 7827 O O . LYS A 1 48 ? -4.859 13.604 0.744 1.00 0.00 116 LYS A O 3
ATOM 7846 N N . VAL A 1 49 ? -5.165 14.504 2.779 1.00 0.00 117 VAL A N 3
ATOM 7847 C CA . VAL A 1 49 ? -6.305 13.674 3.195 1.00 0.00 117 VAL A CA 3
ATOM 7848 C C . VAL A 1 49 ? -7.385 14.501 3.896 1.00 0.00 117 VAL A C 3
ATOM 7849 O O . VAL A 1 49 ? -7.121 15.591 4.407 1.00 0.00 117 VAL A O 3
ATOM 7862 N N . ASP A 1 50 ? -8.597 13.952 3.941 1.00 0.00 118 ASP A N 3
ATOM 7863 C CA . ASP A 1 50 ? -9.755 14.456 4.661 1.00 0.00 118 ASP A CA 3
ATOM 7864 C C . ASP A 1 50 ? -10.513 13.259 5.255 1.00 0.00 118 ASP A C 3
ATOM 7865 O O . ASP A 1 50 ? -10.502 12.150 4.714 1.00 0.00 118 ASP A O 3
ATOM 7874 N N . SER A 1 51 ? -11.196 13.498 6.367 1.00 0.00 119 SER A N 3
ATOM 7875 C CA . SER A 1 51 ? -11.867 12.460 7.164 1.00 0.00 119 SER A CA 3
ATOM 7876 C C . SER A 1 51 ? -13.134 11.888 6.521 1.00 0.00 119 SER A C 3
ATOM 7877 O O . SER A 1 51 ? -13.291 10.669 6.466 1.00 0.00 119 SER A O 3
ATOM 7885 N N . THR A 1 52 ? -14.010 12.732 5.967 1.00 0.00 120 THR A N 3
ATOM 7886 C CA . THR A 1 52 ? -15.331 12.326 5.446 1.00 0.00 120 THR A CA 3
ATOM 7887 C C . THR A 1 52 ? -15.230 11.328 4.295 1.00 0.00 120 THR A C 3
ATOM 7888 O O . THR A 1 52 ? -16.004 10.377 4.232 1.00 0.00 120 THR A O 3
ATOM 7899 N N . LYS A 1 53 ? -14.256 11.506 3.393 1.00 0.00 121 LYS A N 3
ATOM 7900 C CA . LYS A 1 53 ? -14.105 10.645 2.200 1.00 0.00 121 LYS A CA 3
ATOM 7901 C C . LYS A 1 53 ? -13.602 9.232 2.536 1.00 0.00 121 LYS A C 3
ATOM 7902 O O . LYS A 1 53 ? -14.165 8.246 2.069 1.00 0.00 121 LYS A O 3
ATOM 7921 N N . VAL A 1 54 ? -12.587 9.134 3.394 1.00 0.00 122 VAL A N 3
ATOM 7922 C CA . VAL A 1 54 ? -12.058 7.856 3.932 1.00 0.00 122 VAL A CA 3
ATOM 7923 C C . VAL A 1 54 ? -13.098 7.176 4.828 1.00 0.00 122 VAL A C 3
ATOM 7924 O O . VAL A 1 54 ? -13.212 5.954 4.791 1.00 0.00 122 VAL A O 3
ATOM 7937 N N . ASP A 1 55 ? -13.891 7.957 5.566 1.00 0.00 123 ASP A N 3
ATOM 7938 C CA . ASP A 1 55 ? -14.983 7.416 6.378 1.00 0.00 123 ASP A CA 3
ATOM 7939 C C . ASP A 1 55 ? -16.103 6.824 5.511 1.00 0.00 123 ASP A C 3
ATOM 7940 O O . ASP A 1 55 ? -16.496 5.682 5.720 1.00 0.00 123 ASP A O 3
ATOM 7949 N N . GLU A 1 56 ? -16.554 7.563 4.495 1.00 0.00 124 GLU A N 3
ATOM 7950 C CA . GLU A 1 56 ? -17.563 7.060 3.551 1.00 0.00 124 GLU A CA 3
ATOM 7951 C C . GLU A 1 56 ? -17.094 5.791 2.836 1.00 0.00 124 GLU A C 3
ATOM 7952 O O . GLU A 1 56 ? -17.814 4.796 2.814 1.00 0.00 124 GLU A O 3
ATOM 7964 N N . ALA A 1 57 ? -15.878 5.792 2.288 1.00 0.00 125 ALA A N 3
ATOM 7965 C CA . ALA A 1 57 ? -15.325 4.630 1.588 1.00 0.00 125 ALA A CA 3
ATOM 7966 C C . ALA A 1 57 ? -15.079 3.429 2.516 1.00 0.00 125 ALA A C 3
ATOM 7967 O O . ALA A 1 57 ? -15.392 2.293 2.156 1.00 0.00 125 ALA A O 3
ATOM 7974 N N . GLY A 1 58 ? -14.627 3.674 3.747 1.00 0.00 126 GLY A N 3
ATOM 7975 C CA . GLY A 1 58 ? -14.454 2.625 4.753 1.00 0.00 126 GLY A CA 3
ATOM 7976 C C . GLY A 1 58 ? -15.796 2.078 5.237 1.00 0.00 126 GLY A C 3
ATOM 7977 O O . GLY A 1 58 ? -15.944 0.877 5.439 1.00 0.00 126 GLY A O 3
ATOM 7981 N N . LYS A 1 59 ? -16.819 2.934 5.324 1.00 0.00 127 LYS A N 3
ATOM 7982 C CA . LYS A 1 59 ? -18.190 2.488 5.635 1.00 0.00 127 LYS A CA 3
ATOM 7983 C C . LYS A 1 59 ? -18.731 1.516 4.590 1.00 0.00 127 LYS A C 3
ATOM 7984 O O . LYS A 1 59 ? -19.459 0.606 4.961 1.00 0.00 127 LYS A O 3
ATOM 8003 N N . LYS A 1 60 ? -18.347 1.645 3.312 1.00 0.00 128 LYS A N 3
ATOM 8004 C CA . LYS A 1 60 ? -18.728 0.640 2.289 1.00 0.00 128 LYS A CA 3
ATOM 8005 C C . LYS A 1 60 ? -18.131 -0.729 2.622 1.00 0.00 128 LYS A C 3
ATOM 8006 O O . LYS A 1 60 ? -18.830 -1.738 2.579 1.00 0.00 128 LYS A O 3
ATOM 8025 N N . VAL A 1 61 ? -16.869 -0.756 3.057 1.00 0.00 129 VAL A N 3
ATOM 8026 C CA . VAL A 1 61 ? -16.220 -1.984 3.548 1.00 0.00 129 VAL A CA 3
ATOM 8027 C C . VAL A 1 61 ? -16.935 -2.524 4.790 1.00 0.00 129 VAL A C 3
ATOM 8028 O O . VAL A 1 61 ? -17.240 -3.712 4.868 1.00 0.00 129 VAL A O 3
ATOM 8041 N N . LYS A 1 62 ? -17.264 -1.650 5.747 1.00 0.00 130 LYS A N 3
ATOM 8042 C CA . LYS A 1 62 ? -17.932 -2.081 6.988 1.00 0.00 130 LYS A CA 3
ATOM 8043 C C . LYS A 1 62 ? -19.357 -2.593 6.740 1.00 0.00 130 LYS A C 3
ATOM 8044 O O . LYS A 1 62 ? -19.785 -3.569 7.350 1.00 0.00 130 LYS A O 3
ATOM 8063 N N . ALA A 1 63 ? -20.060 -1.978 5.792 1.00 0.00 131 ALA A N 3
ATOM 8064 C CA . ALA A 1 63 ? -21.372 -2.410 5.330 1.00 0.00 131 ALA A CA 3
ATOM 8065 C C . ALA A 1 63 ? -21.298 -3.800 4.685 1.00 0.00 131 ALA A C 3
ATOM 8066 O O . ALA A 1 63 ? -22.170 -4.627 4.926 1.00 0.00 131 ALA A O 3
ATOM 8073 N N . TYR A 1 64 ? -20.234 -4.094 3.928 1.00 0.00 132 TYR A N 3
ATOM 8074 C CA . TYR A 1 64 ? -20.009 -5.442 3.393 1.00 0.00 132 TYR A CA 3
ATOM 8075 C C . TYR A 1 64 ? -19.897 -6.472 4.524 1.00 0.00 132 TYR A C 3
ATOM 8076 O O . TYR A 1 64 ? -20.554 -7.512 4.465 1.00 0.00 132 TYR A O 3
ATOM 8094 N N . LEU A 1 65 ? -19.137 -6.159 5.581 1.00 0.00 133 LEU A N 3
ATOM 8095 C CA . LEU A 1 65 ? -18.980 -7.056 6.727 1.00 0.00 133 LEU A CA 3
ATOM 8096 C C . LEU A 1 65 ? -20.344 -7.334 7.381 1.00 0.00 133 LEU A C 3
ATOM 8097 O O . LEU A 1 65 ? -20.694 -8.486 7.632 1.00 0.00 133 LEU A O 3
ATOM 8113 N N . GLU A 1 66 ? -21.166 -6.299 7.553 1.00 0.00 134 GLU A N 3
ATOM 8114 C CA . GLU A 1 66 ? -22.528 -6.481 8.076 1.00 0.00 134 GLU A CA 3
ATOM 8115 C C . GLU A 1 66 ? -23.434 -7.291 7.128 1.00 0.00 134 GLU A C 3
ATOM 8116 O O . GLU A 1 66 ? -24.219 -8.126 7.585 1.00 0.00 134 GLU A O 3
ATOM 8128 N N . LYS A 1 67 ? -23.275 -7.089 5.814 1.00 0.00 135 LYS A N 3
ATOM 8129 C CA . LYS A 1 67 ? -24.046 -7.835 4.807 1.00 0.00 135 LYS A CA 3
ATOM 8130 C C . LYS A 1 67 ? -23.725 -9.329 4.763 1.00 0.00 135 LYS A C 3
ATOM 8131 O O . LYS A 1 67 ? -24.633 -10.145 4.592 1.00 0.00 135 LYS A O 3
ATOM 8150 N N . ILE A 1 68 ? -22.456 -9.686 4.952 1.00 0.00 136 ILE A N 3
ATOM 8151 C CA . ILE A 1 68 ? -22.020 -11.095 5.034 1.00 0.00 136 ILE A CA 3
ATOM 8152 C C . ILE A 1 68 ? -22.309 -11.743 6.407 1.00 0.00 136 ILE A C 3
ATOM 8153 O O . ILE A 1 68 ? -22.362 -12.970 6.508 1.00 0.00 136 ILE A O 3
ATOM 8169 N N . GLY A 1 69 ? -22.551 -10.937 7.452 1.00 0.00 137 GLY A N 3
ATOM 8170 C CA . GLY A 1 69 ? -22.985 -11.395 8.782 1.00 0.00 137 GLY A CA 3
ATOM 8171 C C . GLY A 1 69 ? -22.024 -11.146 9.954 1.00 0.00 137 GLY A C 3
ATOM 8172 O O . GLY A 1 69 ? -22.013 -11.935 10.901 1.00 0.00 137 GLY A O 3
ATOM 8176 N N . ILE A 1 70 ? -21.209 -10.086 9.904 1.00 0.00 138 ILE A N 3
ATOM 8177 C CA . ILE A 1 70 ? -20.145 -9.778 10.881 1.00 0.00 138 ILE A CA 3
ATOM 8178 C C . ILE A 1 70 ? -20.354 -8.367 11.462 1.00 0.00 138 ILE A C 3
ATOM 8179 O O . ILE A 1 70 ? -20.688 -7.426 10.741 1.00 0.00 138 ILE A O 3
ATOM 8195 N N . ARG A 1 71 ? -20.126 -8.217 12.774 1.00 0.00 139 ARG A N 3
ATOM 8196 C CA . ARG A 1 71 ? -20.242 -6.957 13.543 1.00 0.00 139 ARG A CA 3
ATOM 8197 C C . ARG A 1 71 ? -19.111 -6.808 14.575 1.00 0.00 139 ARG A C 3
ATOM 8198 O O . ARG A 1 71 ? -18.483 -7.790 14.974 1.00 0.00 139 ARG A O 3
ATOM 8219 N N . GLY A 1 72 ? -18.868 -5.563 14.992 1.00 0.00 140 GLY A N 3
ATOM 8220 C CA . GLY A 1 72 ? -17.768 -5.136 15.870 1.00 0.00 140 GLY A CA 3
ATOM 8221 C C . GLY A 1 72 ? -16.988 -3.967 15.253 1.00 0.00 140 GLY A C 3
ATOM 8222 O O . GLY A 1 72 ? -17.432 -3.383 14.265 1.00 0.00 140 GLY A O 3
ATOM 8226 N N . ASP A 1 73 ? -15.825 -3.652 15.831 1.00 0.00 141 ASP A N 3
ATOM 8227 C CA . ASP A 1 73 ? -14.808 -2.684 15.389 1.00 0.00 141 ASP A CA 3
ATOM 8228 C C . ASP A 1 73 ? -15.243 -1.293 14.839 1.00 0.00 141 ASP A C 3
ATOM 8229 O O . ASP A 1 73 ? -16.387 -0.849 14.960 1.00 0.00 141 ASP A O 3
ATOM 8238 N N . SER A 1 74 ? -14.268 -0.567 14.282 1.00 0.00 142 SER A N 3
ATOM 8239 C CA . SER A 1 74 ? -14.330 0.731 13.612 1.00 0.00 142 SER A CA 3
ATOM 8240 C C . SER A 1 74 ? -13.505 0.671 12.323 1.00 0.00 142 SER A C 3
ATOM 8241 O O . SER A 1 74 ? -12.597 -0.152 12.215 1.00 0.00 142 SER A O 3
ATOM 8249 N N . VAL A 1 75 ? -13.732 1.568 11.354 1.00 0.00 143 VAL A N 3
ATOM 8250 C CA . VAL A 1 75 ? -12.882 1.651 10.140 1.00 0.00 143 VAL A CA 3
ATOM 8251 C C . VAL A 1 75 ? -11.401 1.876 10.476 1.00 0.00 143 VAL A C 3
ATOM 8252 O O . VAL A 1 75 ? -10.529 1.369 9.770 1.00 0.00 143 VAL A O 3
ATOM 8265 N N . GLU A 1 76 ? -11.117 2.579 11.580 1.00 0.00 144 GLU A N 3
ATOM 8266 C CA . GLU A 1 76 ? -9.713 2.786 11.962 1.00 0.00 144 GLU A CA 3
ATOM 8267 C C . GLU A 1 76 ? -9.070 1.482 12.455 1.00 0.00 144 GLU A C 3
ATOM 8268 O O . GLU A 1 76 ? -7.961 1.133 12.044 1.00 0.00 144 GLU A O 3
ATOM 8280 N N . ALA A 1 77 ? -9.784 0.727 13.299 1.00 0.00 145 ALA A N 3
ATOM 8281 C CA . ALA A 1 77 ? -9.315 -0.561 13.786 1.00 0.00 145 ALA A CA 3
ATOM 8282 C C . ALA A 1 77 ? -9.254 -1.627 12.691 1.00 0.00 145 ALA A C 3
ATOM 8283 O O . ALA A 1 77 ? -8.296 -2.399 12.633 1.00 0.00 145 ALA A O 3
ATOM 8290 N N . ALA A 1 78 ? -10.236 -1.644 11.789 1.00 0.00 146 ALA A N 3
ATOM 8291 C CA . ALA A 1 78 ? -10.292 -2.632 10.730 1.00 0.00 146 ALA A CA 3
ATOM 8292 C C . ALA A 1 78 ? -9.144 -2.463 9.745 1.00 0.00 146 ALA A C 3
ATOM 8293 O O . ALA A 1 78 ? -8.525 -3.456 9.376 1.00 0.00 146 ALA A O 3
ATOM 8300 N N . LEU A 1 79 ? -8.798 -1.232 9.352 1.00 0.00 147 LEU A N 3
ATOM 8301 C CA . LEU A 1 79 ? -7.737 -1.042 8.374 1.00 0.00 147 LEU A CA 3
ATOM 8302 C C . LEU A 1 79 ? -6.364 -1.389 8.952 1.00 0.00 147 LEU A C 3
ATOM 8303 O O . LEU A 1 79 ? -5.542 -1.988 8.263 1.00 0.00 147 LEU A O 3
ATOM 8319 N N . ASP A 1 80 ? -6.144 -1.119 10.239 1.00 0.00 148 ASP A N 3
ATOM 8320 C CA . ASP A 1 80 ? -4.906 -1.504 10.901 1.00 0.00 148 ASP A CA 3
ATOM 8321 C C . ASP A 1 80 ? -4.799 -3.015 11.075 1.00 0.00 148 ASP A C 3
ATOM 8322 O O . ASP A 1 80 ? -3.815 -3.641 10.678 1.00 0.00 148 ASP A O 3
ATOM 8331 N N . ASN A 1 81 ? -5.856 -3.620 11.609 1.00 0.00 149 ASN A N 3
ATOM 8332 C CA . ASN A 1 81 ? -5.851 -5.041 11.892 1.00 0.00 149 ASN A CA 3
ATOM 8333 C C . ASN A 1 81 ? -5.769 -5.866 10.618 1.00 0.00 149 ASN A C 3
ATOM 8334 O O . ASN A 1 81 ? -4.972 -6.792 10.532 1.00 0.00 149 ASN A O 3
ATOM 8345 N N . LEU A 1 82 ? -6.577 -5.519 9.619 1.00 0.00 150 LEU A N 3
ATOM 8346 C CA . LEU A 1 82 ? -6.637 -6.267 8.372 1.00 0.00 150 LEU A CA 3
ATOM 8347 C C . LEU A 1 82 ? -5.342 -6.150 7.563 1.00 0.00 150 LEU A C 3
ATOM 8348 O O . LEU A 1 82 ? -4.900 -7.151 7.000 1.00 0.00 150 LEU A O 3
ATOM 8364 N N . MET A 1 83 ? -4.674 -4.986 7.553 1.00 0.00 151 MET A N 3
ATOM 8365 C CA . MET A 1 83 ? -3.379 -4.879 6.880 1.00 0.00 151 MET A CA 3
ATOM 8366 C C . MET A 1 83 ? -2.311 -5.733 7.577 1.00 0.00 151 MET A C 3
ATOM 8367 O O . MET A 1 83 ? -1.585 -6.478 6.915 1.00 0.00 151 MET A O 3
ATOM 8381 N N . ILE A 1 84 ? -2.289 -5.710 8.915 1.00 0.00 152 ILE A N 3
ATOM 8382 C CA . ILE A 1 84 ? -1.384 -6.529 9.718 1.00 0.00 152 ILE A CA 3
ATOM 8383 C C . ILE A 1 84 ? -1.706 -8.013 9.565 1.00 0.00 152 ILE A C 3
ATOM 8384 O O . ILE A 1 84 ? -0.782 -8.816 9.475 1.00 0.00 152 ILE A O 3
ATOM 8400 N N . LYS A 1 85 ? -2.985 -8.394 9.466 1.00 0.00 153 LYS A N 3
ATOM 8401 C CA . LYS A 1 85 ? -3.363 -9.793 9.276 1.00 0.00 153 LYS A CA 3
ATOM 8402 C C . LYS A 1 85 ? -2.888 -10.328 7.933 1.00 0.00 153 LYS A C 3
ATOM 8403 O O . LYS A 1 85 ? -2.388 -11.448 7.888 1.00 0.00 153 LYS A O 3
ATOM 8422 N N . VAL A 1 86 ? -2.950 -9.540 6.856 1.00 0.00 154 VAL A N 3
ATOM 8423 C CA . VAL A 1 86 ? -2.380 -9.947 5.561 1.00 0.00 154 VAL A CA 3
ATOM 8424 C C . VAL A 1 86 ? -0.878 -10.159 5.713 1.00 0.00 154 VAL A C 3
ATOM 8425 O O . VAL A 1 86 ? -0.375 -11.229 5.386 1.00 0.00 154 VAL A O 3
ATOM 8438 N N . TYR A 1 87 ? -0.205 -9.169 6.303 1.00 0.00 155 TYR A N 3
ATOM 8439 C CA . TYR A 1 87 ? 1.247 -9.240 6.484 1.00 0.00 155 TYR A CA 3
ATOM 8440 C C . TYR A 1 87 ? 1.677 -10.423 7.368 1.00 0.00 155 TYR A C 3
ATOM 8441 O O . TYR A 1 87 ? 2.674 -11.083 7.082 1.00 0.00 155 TYR A O 3
ATOM 8459 N N . GLU A 1 88 ? 0.889 -10.758 8.391 1.00 0.00 156 GLU A N 3
ATOM 8460 C CA . GLU A 1 88 ? 1.116 -11.923 9.248 1.00 0.00 156 GLU A CA 3
ATOM 8461 C C . GLU A 1 88 ? 1.044 -13.235 8.454 1.00 0.00 156 GLU A C 3
ATOM 8462 O O . GLU A 1 88 ? 1.888 -14.120 8.628 1.00 0.00 156 GLU A O 3
ATOM 8474 N N . ILE A 1 89 ? 0.074 -13.348 7.540 1.00 0.00 157 ILE A N 3
ATOM 8475 C CA . ILE A 1 89 ? -0.023 -14.482 6.623 1.00 0.00 157 ILE A CA 3
ATOM 8476 C C . ILE A 1 89 ? 1.184 -14.484 5.665 1.00 0.00 157 ILE A C 3
ATOM 8477 O O . ILE A 1 89 ? 1.769 -15.543 5.433 1.00 0.00 157 ILE A O 3
ATOM 8493 N N . THR A 1 90 ? 1.624 -13.314 5.178 1.00 0.00 158 THR A N 3
ATOM 8494 C CA . THR A 1 90 ? 2.800 -13.232 4.287 1.00 0.00 158 THR A CA 3
ATOM 8495 C C . THR A 1 90 ? 4.083 -13.706 4.978 1.00 0.00 158 THR A C 3
ATOM 8496 O O . THR A 1 90 ? 4.896 -14.395 4.356 1.00 0.00 158 THR A O 3
ATOM 8507 N N . LYS A 1 91 ? 4.239 -13.412 6.280 1.00 0.00 159 LYS A N 3
ATOM 8508 C CA . LYS A 1 91 ? 5.350 -13.907 7.119 1.00 0.00 159 LYS A CA 3
ATOM 8509 C C . LYS A 1 91 ? 5.342 -15.428 7.351 1.00 0.00 159 LYS A C 3
ATOM 8510 O O . LYS A 1 91 ? 6.347 -15.984 7.794 1.00 0.00 159 LYS A O 3
ATOM 8529 N N . GLY A 1 92 ? 4.238 -16.105 7.032 1.00 0.00 160 GLY A N 3
ATOM 8530 C CA . GLY A 1 92 ? 4.104 -17.562 7.070 1.00 0.00 160 GLY A CA 3
ATOM 8531 C C . GLY A 1 92 ? 4.130 -18.132 8.490 1.00 0.00 160 GLY A C 3
ATOM 8532 O O . GLY A 1 92 ? 4.758 -19.165 8.736 1.00 0.00 160 GLY A O 3
ATOM 8536 N N . THR A 1 93 ? 3.506 -17.414 9.432 1.00 0.00 161 THR A N 3
ATOM 8537 C CA . THR A 1 93 ? 3.484 -17.783 10.862 1.00 0.00 161 THR A CA 3
ATOM 8538 C C . THR A 1 93 ? 2.891 -19.174 11.152 1.00 0.00 161 THR A C 3
ATOM 8539 O O . THR A 1 93 ? 2.201 -19.781 10.327 1.00 0.00 161 THR A O 3
ATOM 8550 N N . VAL A 1 94 ? 3.165 -19.669 12.360 1.00 0.00 162 VAL A N 3
ATOM 8551 C CA . VAL A 1 94 ? 2.745 -20.976 12.873 1.00 0.00 162 VAL A CA 3
ATOM 8552 C C . VAL A 1 94 ? 1.219 -21.109 12.920 1.00 0.00 162 VAL A C 3
ATOM 8553 O O . VAL A 1 94 ? 0.496 -20.263 13.449 1.00 0.00 162 VAL A O 3
ATOM 8566 N N . GLU A 1 95 ? 0.736 -22.216 12.370 1.00 0.00 163 GLU A N 3
ATOM 8567 C CA . GLU A 1 95 ? -0.669 -22.651 12.334 1.00 0.00 163 GLU A CA 3
ATOM 8568 C C . GLU A 1 95 ? -1.161 -23.224 13.683 1.00 0.00 163 GLU A C 3
ATOM 8569 O O . GLU A 1 95 ? -1.685 -24.337 13.782 1.00 0.00 163 GLU A O 3
ATOM 8581 N N . SER A 1 96 ? -0.946 -22.447 14.746 1.00 0.00 164 SER A N 3
ATOM 8582 C CA . SER A 1 96 ? -1.262 -22.798 16.136 1.00 0.00 164 SER A CA 3
ATOM 8583 C C . SER A 1 96 ? -2.759 -23.086 16.348 1.00 0.00 164 SER A C 3
ATOM 8584 O O . SER A 1 96 ? -3.617 -22.293 15.944 1.00 0.00 164 SER A O 3
ATOM 8592 N N . SER A 1 97 ? -3.070 -24.215 16.994 1.00 0.00 165 SER A N 3
ATOM 8593 C CA . SER A 1 97 ? -4.430 -24.712 17.237 1.00 0.00 165 SER A CA 3
ATOM 8594 C C . SER A 1 97 ? -4.591 -25.383 18.611 1.00 0.00 165 SER A C 3
ATOM 8595 O O . SER A 1 97 ? -3.608 -25.747 19.265 1.00 0.00 165 SER A O 3
ATOM 8603 N N . ALA A 1 98 ? -5.846 -25.580 19.030 1.00 0.00 166 ALA A N 3
ATOM 8604 C CA . ALA A 1 98 ? -6.236 -26.244 20.279 1.00 0.00 166 ALA A CA 3
ATOM 8605 C C . ALA A 1 98 ? -7.530 -27.065 20.098 1.00 0.00 166 ALA A C 3
ATOM 8606 O O . ALA A 1 98 ? -8.508 -26.922 20.837 1.00 0.00 166 ALA A O 3
ATOM 8613 N N . GLN A 1 99 ? -7.514 -27.906 19.058 1.00 0.00 167 GLN A N 3
ATOM 8614 C CA . GLN A 1 99 ? -8.641 -28.721 18.565 1.00 0.00 167 GLN A CA 3
ATOM 8615 C C . GLN A 1 99 ? -9.961 -27.929 18.452 1.00 0.00 167 GLN A C 3
ATOM 8616 O O . GLN A 1 99 ? -11.003 -28.296 19.007 1.00 0.00 167 GLN A O 3
ATOM 8630 N N . GLY A 1 100 ? -9.882 -26.800 17.740 1.00 0.00 168 GLY A N 3
ATOM 8631 C CA . GLY A 1 100 ? -10.981 -25.844 17.549 1.00 0.00 168 GLY A CA 3
ATOM 8632 C C . GLY A 1 100 ? -12.024 -26.261 16.497 1.00 0.00 168 GLY A C 3
ATOM 8633 O O . GLY A 1 100 ? -11.896 -27.296 15.834 1.00 0.00 168 GLY A O 3
ATOM 8637 N N . THR A 1 101 ? -13.044 -25.412 16.329 1.00 0.00 169 THR A N 3
ATOM 8638 C CA . THR A 1 101 ? -14.204 -25.614 15.438 1.00 0.00 169 THR A CA 3
ATOM 8639 C C . THR A 1 101 ? -14.611 -24.284 14.781 1.00 0.00 169 THR A C 3
ATOM 8640 O O . THR A 1 101 ? -14.344 -23.206 15.320 1.00 0.00 169 THR A O 3
ATOM 8651 N N . ASP A 1 102 ? -15.273 -24.344 13.624 1.00 0.00 170 ASP A N 3
ATOM 8652 C CA . ASP A 1 102 ? -15.670 -23.207 12.796 1.00 0.00 170 ASP A CA 3
ATOM 8653 C C . ASP A 1 102 ? -17.050 -23.399 12.134 1.00 0.00 170 ASP A C 3
ATOM 8654 O O . ASP A 1 102 ? -17.494 -24.520 11.867 1.00 0.00 170 ASP A O 3
ATOM 8663 N N . SER A 1 103 ? -17.734 -22.277 11.874 1.00 0.00 171 SER A N 3
ATOM 8664 C CA . SER A 1 103 ? -18.993 -22.218 11.131 1.00 0.00 171 SER A CA 3
ATOM 8665 C C . SER A 1 103 ? -18.736 -22.271 9.620 1.00 0.00 171 SER A C 3
ATOM 8666 O O . SER A 1 103 ? -17.677 -21.857 9.142 1.00 0.00 171 SER A O 3
ATOM 8674 N N . GLU A 1 104 ? -19.726 -22.735 8.856 1.00 0.00 172 GLU A N 3
ATOM 8675 C CA . GLU A 1 104 ? -19.619 -22.798 7.390 1.00 0.00 172 GLU A CA 3
ATOM 8676 C C . GLU A 1 104 ? -19.254 -21.436 6.775 1.00 0.00 172 GLU A C 3
ATOM 8677 O O . GLU A 1 104 ? -18.254 -21.319 6.071 1.00 0.00 172 GLU A O 3
ATOM 8689 N N . GLU A 1 105 ? -20.000 -20.391 7.151 1.00 0.00 173 GLU A N 3
ATOM 8690 C CA . GLU A 1 105 ? -19.752 -19.023 6.652 1.00 0.00 173 GLU A CA 3
ATOM 8691 C C . GLU A 1 105 ? -18.474 -18.357 7.218 1.00 0.00 173 GLU A C 3
ATOM 8692 O O . GLU A 1 105 ? -18.118 -17.237 6.839 1.00 0.00 173 GLU A O 3
ATOM 8704 N N . LEU A 1 106 ? -17.822 -19.083 8.137 1.00 0.00 174 LEU A N 3
ATOM 8705 C CA . LEU A 1 106 ? -16.522 -18.611 8.609 1.00 0.00 174 LEU A CA 3
ATOM 8706 C C . LEU A 1 106 ? -15.421 -19.273 7.777 1.00 0.00 174 LEU A C 3
ATOM 8707 O O . LEU A 1 106 ? -14.508 -18.607 7.284 1.00 0.00 174 LEU A O 3
ATOM 8723 N N . LYS A 1 107 ? -15.566 -20.586 7.558 1.00 0.00 175 LYS A N 3
ATOM 8724 C CA . LYS A 1 107 ? -14.583 -21.366 6.807 1.00 0.00 175 LYS A CA 3
ATOM 8725 C C . LYS A 1 107 ? -14.520 -20.978 5.343 1.00 0.00 175 LYS A C 3
ATOM 8726 O O . LYS A 1 107 ? -13.429 -20.788 4.811 1.00 0.00 175 LYS A O 3
ATOM 8745 N N . THR A 1 108 ? -15.684 -20.795 4.723 1.00 0.00 176 THR A N 3
ATOM 8746 C CA . THR A 1 108 ? -15.761 -20.317 3.345 1.00 0.00 176 THR A CA 3
ATOM 8747 C C . THR A 1 108 ? -15.086 -18.966 3.211 1.00 0.00 176 THR A C 3
ATOM 8748 O O . THR A 1 108 ? -14.293 -18.775 2.288 1.00 0.00 176 THR A O 3
ATOM 8759 N N . LEU A 1 109 ? -15.321 -18.055 4.162 1.00 0.00 177 LEU A N 3
ATOM 8760 C CA . LEU A 1 109 ? -14.770 -16.708 4.022 1.00 0.00 177 LEU A CA 3
ATOM 8761 C C . LEU A 1 109 ? -13.258 -16.681 4.210 1.00 0.00 177 LEU A C 3
ATOM 8762 O O . LEU A 1 109 ? -12.555 -15.999 3.468 1.00 0.00 177 LEU A O 3
ATOM 8778 N N . LEU A 1 110 ? -12.747 -17.479 5.143 1.00 0.00 178 LEU A N 3
ATOM 8779 C CA . LEU A 1 110 ? -11.316 -17.582 5.381 1.00 0.00 178 LEU A CA 3
ATOM 8780 C C . LEU A 1 110 ? -10.615 -18.313 4.235 1.00 0.00 178 LEU A C 3
ATOM 8781 O O . LEU A 1 110 ? -9.512 -17.931 3.856 1.00 0.00 178 LEU A O 3
ATOM 8797 N N . LEU A 1 111 ? -11.262 -19.319 3.643 1.00 0.00 179 LEU A N 3
ATOM 8798 C CA . LEU A 1 111 ? -10.724 -19.987 2.458 1.00 0.00 179 LEU A CA 3
ATOM 8799 C C . LEU A 1 111 ? -10.677 -19.039 1.259 1.00 0.00 179 LEU A C 3
ATOM 8800 O O . LEU A 1 111 ? -9.661 -18.983 0.574 1.00 0.00 179 LEU A O 3
ATOM 8816 N N . LYS A 1 112 ? -11.732 -18.239 1.069 1.00 0.00 180 LYS A N 3
ATOM 8817 C CA . LYS A 1 112 ? -11.740 -17.194 0.040 1.00 0.00 180 LYS A CA 3
ATOM 8818 C C . LYS A 1 112 ? -10.592 -16.209 0.293 1.00 0.00 180 LYS A C 3
ATOM 8819 O O . LYS A 1 112 ? -9.802 -15.929 -0.604 1.00 0.00 180 LYS A O 3
ATOM 8838 N N . PHE A 1 113 ? -10.453 -15.771 1.548 1.00 0.00 181 PHE A N 3
ATOM 8839 C CA . PHE A 1 113 ? -9.384 -14.846 1.908 1.00 0.00 181 PHE A CA 3
ATOM 8840 C C . PHE A 1 113 ? -7.988 -15.421 1.661 1.00 0.00 181 PHE A C 3
ATOM 8841 O O . PHE A 1 113 ? -7.124 -14.751 1.096 1.00 0.00 181 PHE A O 3
ATOM 8858 N N . SER A 1 114 ? -7.796 -16.688 2.012 1.00 0.00 182 SER A N 3
ATOM 8859 C CA . SER A 1 114 ? -6.505 -17.360 1.825 1.00 0.00 182 SER A CA 3
ATOM 8860 C C . SER A 1 114 ? -6.206 -17.616 0.350 1.00 0.00 182 SER A C 3
ATOM 8861 O O . SER A 1 114 ? -5.066 -17.472 -0.086 1.00 0.00 182 SER A O 3
ATOM 8869 N N . GLU A 1 115 ? -7.233 -17.931 -0.437 1.00 0.00 183 GLU A N 3
ATOM 8870 C CA . GLU A 1 115 ? -7.131 -18.139 -1.877 1.00 0.00 183 GLU A CA 3
ATOM 8871 C C . GLU A 1 115 ? -6.728 -16.860 -2.601 1.00 0.00 183 GLU A C 3
ATOM 8872 O O . GLU A 1 115 ? -5.814 -16.896 -3.417 1.00 0.00 183 GLU A O 3
ATOM 8884 N N . ASP A 1 116 ? -7.355 -15.729 -2.274 1.00 0.00 184 ASP A N 3
ATOM 8885 C CA . ASP A 1 116 ? -7.013 -14.454 -2.901 1.00 0.00 184 ASP A CA 3
ATOM 8886 C C . ASP A 1 116 ? -5.588 -14.024 -2.543 1.00 0.00 184 ASP A C 3
ATOM 8887 O O . ASP A 1 116 ? -4.814 -13.612 -3.411 1.00 0.00 184 ASP A O 3
ATOM 8896 N N . LEU A 1 117 ? -5.242 -14.170 -1.260 1.00 0.00 185 LEU A N 3
ATOM 8897 C CA . LEU A 1 117 ? -3.923 -13.755 -0.790 1.00 0.00 185 LEU A CA 3
ATOM 8898 C C . LEU A 1 117 ? -2.818 -14.603 -1.420 1.00 0.00 185 LEU A C 3
ATOM 8899 O O . LEU A 1 117 ? -1.827 -14.057 -1.909 1.00 0.00 185 LEU A O 3
ATOM 8915 N N . LYS A 1 118 ? -3.027 -15.921 -1.504 1.00 0.00 186 LYS A N 3
ATOM 8916 C CA . LYS A 1 118 ? -2.087 -16.825 -2.169 1.00 0.00 186 LYS A CA 3
ATOM 8917 C C . LYS A 1 118 ? -2.016 -16.533 -3.669 1.00 0.00 186 LYS A C 3
ATOM 8918 O O . LYS A 1 118 ? -0.928 -16.480 -4.228 1.00 0.00 186 LYS A O 3
ATOM 8937 N N . ALA A 1 119 ? -3.183 -16.319 -4.267 1.00 0.00 187 ALA A N 3
ATOM 8938 C CA . ALA A 1 119 ? -3.258 -16.152 -5.718 1.00 0.00 187 ALA A CA 3
ATOM 8939 C C . ALA A 1 119 ? -2.500 -14.907 -6.197 1.00 0.00 187 ALA A C 3
ATOM 8940 O O . ALA A 1 119 ? -1.870 -14.940 -7.255 1.00 0.00 187 ALA A O 3
ATOM 8947 N N . GLU A 1 120 ? -2.536 -13.815 -5.427 1.00 0.00 188 GLU A N 3
ATOM 8948 C CA . GLU A 1 120 ? -1.713 -12.646 -5.752 1.00 0.00 188 GLU A CA 3
ATOM 8949 C C . GLU A 1 120 ? -0.230 -12.919 -5.485 1.00 0.00 188 GLU A C 3
ATOM 8950 O O . GLU A 1 120 ? 0.631 -12.634 -6.322 1.00 0.00 188 GLU A O 3
ATOM 8962 N N . GLN A 1 121 ? 0.061 -13.498 -4.314 1.00 0.00 189 GLN A N 3
ATOM 8963 C CA . GLN A 1 121 ? 1.446 -13.742 -3.919 1.00 0.00 189 GLN A CA 3
ATOM 8964 C C . GLN A 1 121 ? 2.146 -14.671 -4.921 1.00 0.00 189 GLN A C 3
ATOM 8965 O O . GLN A 1 121 ? 3.289 -14.417 -5.281 1.00 0.00 189 GLN A O 3
ATOM 8979 N N . GLU A 1 122 ? 1.463 -15.705 -5.412 1.00 0.00 190 GLU A N 3
ATOM 8980 C CA . GLU A 1 122 ? 2.085 -16.637 -6.367 1.00 0.00 190 GLU A CA 3
ATOM 8981 C C . GLU A 1 122 ? 2.315 -15.998 -7.739 1.00 0.00 190 GLU A C 3
ATOM 8982 O O . GLU A 1 122 ? 3.348 -16.226 -8.368 1.00 0.00 190 GLU A O 3
ATOM 8994 N N . LEU A 1 123 ? 1.392 -15.135 -8.179 1.00 0.00 191 LEU A N 3
ATOM 8995 C CA . LEU A 1 123 ? 1.515 -14.406 -9.436 1.00 0.00 191 LEU A CA 3
ATOM 8996 C C . LEU A 1 123 ? 2.716 -13.448 -9.399 1.00 0.00 191 LEU A C 3
ATOM 8997 O O . LEU A 1 123 ? 3.446 -13.331 -10.385 1.00 0.00 191 LEU A O 3
ATOM 9013 N N . HIS A 1 124 ? 2.930 -12.783 -8.255 1.00 0.00 192 HIS A N 3
ATOM 9014 C CA . HIS A 1 124 ? 4.027 -11.822 -8.065 1.00 0.00 192 HIS A CA 3
ATOM 9015 C C . HIS A 1 124 ? 5.357 -12.405 -7.550 1.00 0.00 192 HIS A C 3
ATOM 9016 O O . HIS A 1 124 ? 6.402 -11.802 -7.786 1.00 0.00 192 HIS A O 3
ATOM 9031 N N . SER A 1 125 ? 5.344 -13.561 -6.877 1.00 0.00 193 SER A N 3
ATOM 9032 C CA . SER A 1 125 ? 6.519 -14.157 -6.217 1.00 0.00 193 SER A CA 3
ATOM 9033 C C . SER A 1 125 ? 6.673 -15.690 -6.320 1.00 0.00 193 SER A C 3
ATOM 9034 O O . SER A 1 125 ? 7.302 -16.313 -5.464 1.00 0.00 193 SER A O 3
ATOM 9042 N N . GLU A 1 126 ? 6.143 -16.322 -7.375 1.00 0.00 194 GLU A N 3
ATOM 9043 C CA . GLU A 1 126 ? 6.359 -17.766 -7.624 1.00 0.00 194 GLU A CA 3
ATOM 9044 C C . GLU A 1 126 ? 6.258 -18.190 -9.105 1.00 0.00 194 GLU A C 3
ATOM 9045 O O . GLU A 1 126 ? 6.966 -19.103 -9.529 1.00 0.00 194 GLU A O 3
ATOM 9057 N N . ALA A 1 127 ? 5.415 -17.523 -9.903 1.00 0.00 195 ALA A N 3
ATOM 9058 C CA . ALA A 1 127 ? 5.096 -17.814 -11.308 1.00 0.00 195 ALA A CA 3
ATOM 9059 C C . ALA A 1 127 ? 6.251 -17.542 -12.310 1.00 0.00 195 ALA A C 3
ATOM 9060 O O . ALA A 1 127 ? 6.134 -16.705 -13.210 1.00 0.00 195 ALA A O 3
ATOM 9067 N N . LYS A 1 128 ? 7.376 -18.258 -12.145 1.00 0.00 196 LYS A N 3
ATOM 9068 C CA . LYS A 1 128 ? 8.574 -18.246 -13.023 1.00 0.00 196 LYS A CA 3
ATOM 9069 C C . LYS A 1 128 ? 9.132 -16.826 -13.253 1.00 0.00 196 LYS A C 3
ATOM 9070 O O . LYS A 1 128 ? 9.418 -16.414 -14.380 1.00 0.00 196 LYS A O 3
ATOM 9089 N N . GLY A 1 129 ? 9.255 -16.073 -12.156 1.00 0.00 197 GLY A N 3
ATOM 9090 C CA . GLY A 1 129 ? 9.641 -14.656 -12.161 1.00 0.00 197 GLY A CA 3
ATOM 9091 C C . GLY A 1 129 ? 9.674 -13.915 -10.816 1.00 0.00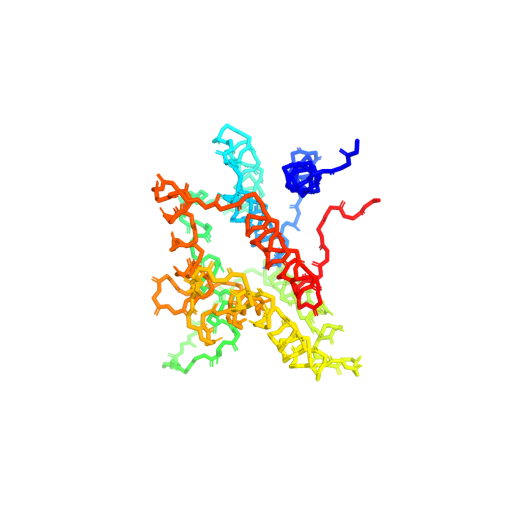 197 GLY A C 3
ATOM 9092 O O . GLY A 1 129 ? 9.865 -12.704 -10.844 1.00 0.00 197 GLY A O 3
ATOM 9096 N N . GLY A 1 130 ? 9.534 -14.558 -9.641 1.00 0.00 198 GLY A N 3
ATOM 9097 C CA . GLY A 1 130 ? 9.661 -13.860 -8.342 1.00 0.00 198 GLY A CA 3
ATOM 9098 C C . GLY A 1 130 ? 10.966 -13.094 -8.138 1.00 0.00 198 GLY A C 3
ATOM 9099 O O . GLY A 1 130 ? 10.967 -12.048 -7.496 1.00 0.00 198 GLY A O 3
ATOM 9103 N N . GLU A 1 131 ? 12.061 -13.535 -8.760 1.00 0.00 199 GLU A N 3
ATOM 9104 C CA . GLU A 1 131 ? 13.342 -12.811 -8.758 1.00 0.00 199 GLU A CA 3
ATOM 9105 C C . GLU A 1 131 ? 13.200 -11.368 -9.291 1.00 0.00 199 GLU A C 3
ATOM 9106 O O . GLU A 1 131 ? 13.933 -10.477 -8.869 1.00 0.00 199 GLU A O 3
ATOM 9118 N N . ALA A 1 132 ? 12.207 -11.103 -10.152 1.00 0.00 200 ALA A N 3
ATOM 9119 C CA . ALA A 1 132 ? 11.927 -9.781 -10.703 1.00 0.00 200 ALA A CA 3
ATOM 9120 C C . ALA A 1 132 ? 11.501 -8.757 -9.643 1.00 0.00 200 ALA A C 3
ATOM 9121 O O . ALA A 1 132 ? 11.828 -7.577 -9.785 1.00 0.00 200 ALA A O 3
ATOM 9128 N N . LEU A 1 133 ? 10.828 -9.183 -8.562 1.00 0.00 201 LEU A N 3
ATOM 9129 C CA . LEU A 1 133 ? 10.510 -8.287 -7.447 1.00 0.00 201 LEU A CA 3
ATOM 9130 C C . LEU A 1 133 ? 11.809 -7.784 -6.815 1.00 0.00 201 LEU A C 3
ATOM 9131 O O . LEU A 1 133 ? 11.991 -6.574 -6.673 1.00 0.00 201 LEU A O 3
ATOM 9147 N N . LEU A 1 134 ? 12.753 -8.701 -6.567 1.00 0.00 202 LEU A N 3
ATOM 9148 C CA . LEU A 1 134 ? 14.034 -8.315 -5.975 1.00 0.00 202 LEU A CA 3
ATOM 9149 C C . LEU A 1 134 ? 14.878 -7.474 -6.929 1.00 0.00 202 LEU A C 3
ATOM 9150 O O . LEU A 1 134 ? 15.487 -6.486 -6.516 1.00 0.00 202 LEU A O 3
ATOM 9166 N N . SER A 1 135 ? 14.870 -7.822 -8.212 1.00 0.00 203 SER A N 3
ATOM 9167 C CA . SER A 1 135 ? 15.631 -7.082 -9.211 1.00 0.00 203 SER A CA 3
ATOM 9168 C C . SER A 1 135 ? 15.115 -5.662 -9.377 1.00 0.00 203 SER A C 3
ATOM 9169 O O . SER A 1 135 ? 15.919 -4.734 -9.394 1.00 0.00 203 SER A O 3
ATOM 9177 N N . SER A 1 136 ? 13.793 -5.463 -9.396 1.00 0.00 204 SER A N 3
ATOM 9178 C CA . SER A 1 136 ? 13.214 -4.128 -9.559 1.00 0.00 204 SER A CA 3
ATOM 9179 C C . SER A 1 136 ? 13.547 -3.231 -8.373 1.00 0.00 204 SER A C 3
ATOM 9180 O O . SER A 1 136 ? 13.935 -2.079 -8.541 1.00 0.00 204 SER A O 3
ATOM 9188 N N . MET A 1 137 ? 13.447 -3.781 -7.160 1.00 0.00 205 MET A N 3
ATOM 9189 C CA . MET A 1 137 ? 13.755 -3.021 -5.950 1.00 0.00 205 MET A CA 3
ATOM 9190 C C . MET A 1 137 ? 15.240 -2.676 -5.881 1.00 0.00 205 MET A C 3
ATOM 9191 O O . MET A 1 137 ? 15.584 -1.541 -5.558 1.00 0.00 205 MET A O 3
ATOM 9205 N N . LYS A 1 138 ? 16.120 -3.595 -6.293 1.00 0.00 206 LYS A N 3
ATOM 9206 C CA . LYS A 1 138 ? 17.565 -3.370 -6.287 1.00 0.00 206 LYS A CA 3
ATOM 9207 C C . LYS A 1 138 ? 17.996 -2.328 -7.310 1.00 0.00 206 LYS A C 3
ATOM 9208 O O . LYS A 1 138 ? 18.720 -1.403 -6.951 1.00 0.00 206 LYS A O 3
ATOM 9227 N N . THR A 1 139 ? 17.507 -2.412 -8.546 1.00 0.00 207 THR A N 3
ATOM 9228 C CA . THR A 1 139 ? 17.895 -1.468 -9.598 1.00 0.00 207 THR A CA 3
ATOM 9229 C C . THR A 1 139 ? 17.314 -0.087 -9.344 1.00 0.00 207 THR A C 3
ATOM 9230 O O . THR A 1 139 ? 18.017 0.913 -9.489 1.00 0.00 207 THR A O 3
ATOM 9241 N N . GLN A 1 140 ? 16.064 -0.013 -8.872 1.00 0.00 208 GLN A N 3
ATOM 9242 C CA . GLN A 1 140 ? 15.421 1.270 -8.626 1.00 0.00 208 GLN A CA 3
ATOM 9243 C C . GLN A 1 140 ? 16.023 1.950 -7.399 1.00 0.00 208 GLN A C 3
ATOM 9244 O O . GLN A 1 140 ? 16.172 3.170 -7.397 1.00 0.00 208 GLN A O 3
ATOM 9258 N N . HIS A 1 141 ? 16.442 1.179 -6.386 1.00 0.00 209 HIS A N 3
ATOM 9259 C CA . HIS A 1 141 ? 17.170 1.730 -5.243 1.00 0.00 209 HIS A CA 3
ATOM 9260 C C . HIS A 1 141 ? 18.511 2.278 -5.696 1.00 0.00 209 HIS A C 3
ATOM 9261 O O . HIS A 1 141 ? 18.815 3.424 -5.403 1.00 0.00 209 HIS A O 3
ATOM 9276 N N . ASP A 1 142 ? 19.267 1.477 -6.436 1.00 0.00 210 ASP A N 3
ATOM 9277 C CA . ASP A 1 142 ? 20.619 1.915 -6.808 1.00 0.00 210 ASP A CA 3
ATOM 9278 C C . ASP A 1 142 ? 20.642 3.179 -7.673 1.00 0.00 210 ASP A C 3
ATOM 9279 O O . ASP A 1 142 ? 21.479 4.058 -7.463 1.00 0.00 210 ASP A O 3
ATOM 9288 N N . GLU A 1 143 ? 19.686 3.321 -8.589 1.00 0.00 211 GLU A N 3
ATOM 9289 C CA . GLU A 1 143 ? 19.591 4.521 -9.420 1.00 0.00 211 GLU A CA 3
ATOM 9290 C C . GLU A 1 143 ? 19.060 5.714 -8.632 1.00 0.00 211 GLU A C 3
ATOM 9291 O O . GLU A 1 143 ? 19.608 6.813 -8.743 1.00 0.00 211 GLU A O 3
ATOM 9303 N N . LEU A 1 144 ? 18.045 5.509 -7.785 1.00 0.00 212 LEU A N 3
ATOM 9304 C CA . LEU A 1 144 ? 17.471 6.600 -7.001 1.00 0.00 212 LEU A CA 3
ATOM 9305 C C . LEU A 1 144 ? 18.478 7.084 -5.960 1.00 0.00 212 LEU A C 3
ATOM 9306 O O . LEU A 1 144 ? 18.660 8.287 -5.810 1.00 0.00 212 LEU A O 3
ATOM 9322 N N . LEU A 1 145 ? 19.217 6.173 -5.322 1.00 0.00 213 LEU A N 3
ATOM 9323 C CA . LEU A 1 145 ? 20.187 6.491 -4.275 1.00 0.00 213 LEU A CA 3
ATOM 9324 C C . LEU A 1 145 ? 21.268 7.421 -4.806 1.00 0.00 213 LEU A C 3
ATOM 9325 O O . LEU A 1 145 ? 21.554 8.436 -4.174 1.00 0.00 213 LEU A O 3
ATOM 9341 N N . LYS A 1 146 ? 21.806 7.143 -5.999 1.00 0.00 214 LYS A N 3
ATOM 9342 C CA . LYS A 1 146 ? 22.843 7.997 -6.584 1.00 0.00 214 LYS A CA 3
ATOM 9343 C C . LYS A 1 146 ? 22.329 9.404 -6.866 1.00 0.00 214 LYS A C 3
ATOM 9344 O O . LYS A 1 146 ? 23.013 10.374 -6.558 1.00 0.00 214 LYS A O 3
ATOM 9363 N N . LYS A 1 147 ? 21.092 9.535 -7.351 1.00 0.00 215 LYS A N 3
ATOM 9364 C CA . LYS A 1 147 ? 20.442 10.837 -7.581 1.00 0.00 215 LYS A CA 3
ATOM 9365 C C . LYS A 1 147 ? 20.124 11.592 -6.280 1.00 0.00 215 LYS A C 3
ATOM 9366 O O . LYS A 1 147 ? 20.467 12.764 -6.150 1.00 0.00 215 LYS A O 3
ATOM 9385 N N . PHE A 1 148 ? 19.560 10.913 -5.277 1.00 0.00 216 PHE A N 3
ATOM 9386 C CA . PHE A 1 148 ? 19.242 11.480 -3.952 1.00 0.00 216 PHE A CA 3
ATOM 9387 C C . PHE A 1 148 ? 20.505 11.928 -3.182 1.00 0.00 216 PHE A C 3
ATOM 9388 O O . PHE A 1 148 ? 20.458 12.891 -2.419 1.00 0.00 216 PHE A O 3
ATOM 9405 N N . ALA A 1 149 ? 21.639 11.252 -3.404 1.00 0.00 217 ALA A N 3
ATOM 9406 C CA . ALA A 1 149 ? 22.944 11.581 -2.828 1.00 0.00 217 ALA A CA 3
ATOM 9407 C C . ALA A 1 149 ? 23.716 12.636 -3.643 1.00 0.00 217 ALA A C 3
ATOM 9408 O O . ALA A 1 149 ? 24.482 13.412 -3.070 1.00 0.00 217 ALA A O 3
ATOM 9415 N N . ALA A 1 150 ? 23.478 12.733 -4.959 1.00 0.00 218 ALA A N 3
ATOM 9416 C CA . ALA A 1 150 ? 24.069 13.769 -5.805 1.00 0.00 218 ALA A CA 3
ATOM 9417 C C . ALA A 1 150 ? 23.507 15.154 -5.439 1.00 0.00 218 ALA A C 3
ATOM 9418 O O . ALA A 1 150 ? 24.241 16.143 -5.428 1.00 0.00 218 ALA A O 3
ATOM 9425 N N . LEU A 1 151 ? 22.228 15.210 -5.041 1.00 0.00 219 LEU A N 3
ATOM 9426 C CA . LEU A 1 151 ? 21.567 16.414 -4.522 1.00 0.00 219 LEU A CA 3
ATOM 9427 C C . LEU A 1 151 ? 21.765 16.510 -2.989 1.00 0.00 219 LEU A C 3
ATOM 9428 O O . LEU A 1 151 ? 20.828 16.651 -2.203 1.00 0.00 219 LEU A O 3
ATOM 9444 N N . THR A 1 152 ? 23.025 16.348 -2.577 1.00 0.00 220 THR A N 3
ATOM 9445 C CA . THR A 1 152 ? 23.531 16.434 -1.195 1.00 0.00 220 THR A CA 3
ATOM 9446 C C . THR A 1 152 ? 23.070 17.714 -0.449 1.00 0.00 220 THR A C 3
ATOM 9447 O O . THR A 1 152 ? 22.947 18.769 -1.086 1.00 0.00 220 THR A O 3
ATOM 9458 N N . PRO A 1 153 ? 22.834 17.672 0.885 1.00 0.00 221 PRO A N 3
ATOM 9459 C CA . PRO A 1 153 ? 22.958 16.508 1.768 1.00 0.00 221 PRO A CA 3
ATOM 9460 C C . PRO A 1 153 ? 21.916 15.422 1.504 1.00 0.00 221 PRO A C 3
ATOM 9461 O O . PRO A 1 153 ? 20.752 15.686 1.196 1.00 0.00 221 PRO A O 3
ATOM 9472 N N . THR A 1 154 ? 22.372 14.178 1.621 1.00 0.00 222 THR A N 3
ATOM 9473 C CA . THR A 1 154 ? 21.582 12.972 1.338 1.00 0.00 222 THR A CA 3
ATOM 9474 C C . THR A 1 154 ? 20.405 12.868 2.316 1.00 0.00 222 THR A C 3
ATOM 9475 O O . THR A 1 154 ? 20.604 12.738 3.524 1.00 0.00 222 THR A O 3
ATOM 9486 N N . PHE A 1 155 ? 19.181 12.942 1.782 1.00 0.00 223 PHE A N 3
ATOM 9487 C CA . PHE A 1 155 ? 17.916 12.995 2.550 1.00 0.00 223 PHE A CA 3
ATOM 9488 C C . PHE A 1 155 ? 17.794 11.921 3.659 1.00 0.00 223 PHE A C 3
ATOM 9489 O O . PHE A 1 155 ? 17.348 12.217 4.769 1.00 0.00 223 PHE A O 3
ATOM 9506 N N . LEU A 1 156 ? 18.190 10.675 3.354 1.00 0.00 224 LEU A N 3
ATOM 9507 C CA . LEU A 1 156 ? 18.050 9.474 4.195 1.00 0.00 224 LEU A CA 3
ATOM 9508 C C . LEU A 1 156 ? 19.245 8.501 4.016 1.00 0.00 224 LEU A C 3
ATOM 9509 O O . LEU A 1 156 ? 20.091 8.720 3.149 1.00 0.00 224 LEU A O 3
ATOM 9525 N N . THR A 1 157 ? 19.329 7.424 4.814 1.00 0.00 225 THR A N 3
ATOM 9526 C CA . THR A 1 157 ? 20.347 6.363 4.651 1.00 0.00 225 THR A CA 3
ATOM 9527 C C . THR A 1 157 ? 20.059 5.512 3.417 1.00 0.00 225 THR A C 3
ATOM 9528 O O . THR A 1 157 ? 18.958 5.553 2.864 1.00 0.00 225 THR A O 3
ATOM 9539 N N . SER A 1 158 ? 21.029 4.706 2.976 1.00 0.00 226 SER A N 3
ATOM 9540 C CA . SER A 1 158 ? 20.852 3.858 1.793 1.00 0.00 226 SER A CA 3
ATOM 9541 C C . SER A 1 158 ? 19.714 2.862 1.982 1.00 0.00 226 SER A C 3
ATOM 9542 O O . SER A 1 158 ? 18.842 2.763 1.115 1.00 0.00 226 SER A O 3
ATOM 9550 N N . GLU A 1 159 ? 19.623 2.203 3.144 1.00 0.00 227 GLU A N 3
ATOM 9551 C CA . GLU A 1 159 ? 18.494 1.298 3.385 1.00 0.00 227 GLU A CA 3
ATOM 9552 C C . GLU A 1 159 ? 17.179 2.027 3.649 1.00 0.00 227 GLU A C 3
ATOM 9553 O O . GLU A 1 159 ? 16.135 1.522 3.251 1.00 0.00 227 GLU A O 3
ATOM 9565 N N . ASP A 1 160 ? 17.194 3.218 4.252 1.00 0.00 228 ASP A N 3
ATOM 9566 C CA . ASP A 1 160 ? 15.972 4.015 4.410 1.00 0.00 228 ASP A CA 3
ATOM 9567 C C . ASP A 1 160 ? 15.408 4.463 3.052 1.00 0.00 228 ASP A C 3
ATOM 9568 O O . ASP A 1 160 ? 14.193 4.467 2.851 1.00 0.00 228 ASP A O 3
ATOM 9577 N N . ILE A 1 161 ? 16.272 4.792 2.087 1.00 0.00 229 ILE A N 3
ATOM 9578 C CA . ILE A 1 161 ? 15.869 5.110 0.716 1.00 0.00 229 ILE A CA 3
ATOM 9579 C C . ILE A 1 161 ? 15.301 3.874 0.008 1.00 0.00 229 ILE A C 3
ATOM 9580 O O . ILE A 1 161 ? 14.239 3.964 -0.612 1.00 0.00 229 ILE A O 3
ATOM 9596 N N . SER A 1 162 ? 15.942 2.705 0.138 1.00 0.00 230 SER A N 3
ATOM 9597 C CA . SER A 1 162 ? 15.392 1.467 -0.437 1.00 0.00 230 SER A CA 3
ATOM 9598 C C . SER A 1 162 ? 14.058 1.097 0.217 1.00 0.00 230 SER A C 3
ATOM 9599 O O . SER A 1 162 ? 13.070 0.828 -0.465 1.00 0.00 230 SER A O 3
ATOM 9607 N N . GLY A 1 163 ? 14.015 1.161 1.548 1.00 0.00 231 GLY A N 3
ATOM 9608 C CA . GLY A 1 163 ? 12.780 0.840 2.256 1.00 0.00 231 GLY A CA 3
ATOM 9609 C C . GLY A 1 163 ? 11.605 1.751 1.966 1.00 0.00 231 GLY A C 3
ATOM 9610 O O . GLY A 1 163 ? 10.476 1.274 2.069 1.00 0.00 231 GLY A O 3
ATOM 9614 N N . TYR A 1 164 ? 11.824 3.016 1.569 1.00 0.00 232 TYR A N 3
ATOM 9615 C CA . TYR A 1 164 ? 10.665 3.801 1.143 1.00 0.00 232 TYR A CA 3
ATOM 9616 C C . TYR A 1 164 ? 10.115 3.177 -0.145 1.00 0.00 232 TYR A C 3
ATOM 9617 O O . TYR A 1 164 ? 8.927 2.903 -0.267 1.00 0.00 232 TYR A O 3
ATOM 9635 N N . LEU A 1 165 ? 11.029 2.899 -1.083 1.00 0.00 233 LEU A N 3
ATOM 9636 C CA . LEU A 1 165 ? 10.752 2.416 -2.435 1.00 0.00 233 LEU A CA 3
ATOM 9637 C C . LEU A 1 165 ? 10.084 1.028 -2.472 1.00 0.00 233 LEU A C 3
ATOM 9638 O O . LEU A 1 165 ? 9.157 0.789 -3.234 1.00 0.00 233 LEU A O 3
ATOM 9654 N N . THR A 1 166 ? 10.523 0.132 -1.598 1.00 0.00 234 THR A N 3
ATOM 9655 C CA . THR A 1 166 ? 10.137 -1.289 -1.561 1.00 0.00 234 THR A CA 3
ATOM 9656 C C . THR A 1 166 ? 8.748 -1.603 -0.980 1.00 0.00 234 THR A C 3
ATOM 9657 O O . THR A 1 166 ? 8.187 -2.646 -1.302 1.00 0.00 234 THR A O 3
ATOM 9668 N N . VAL A 1 167 ? 8.164 -0.715 -0.159 1.00 0.00 235 VAL A N 3
ATOM 9669 C CA . VAL A 1 167 ? 6.904 -0.921 0.597 1.00 0.00 235 VAL A CA 3
ATOM 9670 C C . VAL A 1 167 ? 6.848 -2.350 1.218 1.00 0.00 235 VAL A C 3
ATOM 9671 O O . VAL A 1 167 ? 5.921 -3.107 0.921 1.00 0.00 235 VAL A O 3
ATOM 9684 N N . PRO A 1 168 ? 7.862 -2.770 2.016 1.00 0.00 236 PRO A N 3
ATOM 9685 C CA . PRO A 1 168 ? 8.012 -4.141 2.538 1.00 0.00 236 PRO A CA 3
ATOM 9686 C C . PRO A 1 168 ? 6.725 -4.876 2.953 1.00 0.00 236 PRO A C 3
ATOM 9687 O O . PRO A 1 168 ? 6.118 -4.563 3.978 1.00 0.00 236 PRO A O 3
ATOM 9698 N N . GLU A 1 169 ? 6.340 -5.878 2.147 1.00 0.00 237 GLU A N 3
ATOM 9699 C CA . GLU A 1 169 ? 5.211 -6.804 2.377 1.00 0.00 237 GLU A CA 3
ATOM 9700 C C . GLU A 1 169 ? 3.897 -6.088 2.791 1.00 0.00 237 GLU A C 3
ATOM 9701 O O . GLU A 1 169 ? 3.188 -6.558 3.681 1.00 0.00 237 GLU A O 3
ATOM 9713 N N . TYR A 1 170 ? 3.619 -4.928 2.163 1.00 0.00 238 TYR A N 3
ATOM 9714 C CA . TYR A 1 170 ? 2.519 -3.966 2.423 1.00 0.00 238 TYR A CA 3
ATOM 9715 C C . TYR A 1 170 ? 1.426 -4.433 3.419 1.00 0.00 238 TYR A C 3
ATOM 9716 O O . TYR A 1 170 ? 0.504 -5.178 3.076 1.00 0.00 238 TYR A O 3
ATOM 9734 N N . GLY A 1 171 ? 1.560 -3.978 4.675 1.00 0.00 239 GLY A N 3
ATOM 9735 C CA . GLY A 1 171 ? 0.723 -4.392 5.813 1.00 0.00 239 GLY A CA 3
ATOM 9736 C C . GLY A 1 171 ? 1.450 -4.415 7.164 1.00 0.00 239 GLY A C 3
ATOM 9737 O O . GLY A 1 171 ? 0.797 -4.584 8.189 1.00 0.00 239 GLY A O 3
ATOM 9741 N N . ALA A 1 172 ? 2.781 -4.248 7.186 1.00 0.00 240 ALA A N 3
ATOM 9742 C CA . ALA A 1 172 ? 3.589 -4.270 8.410 1.00 0.00 240 ALA A CA 3
ATOM 9743 C C . ALA A 1 172 ? 3.069 -3.312 9.517 1.00 0.00 240 ALA A C 3
ATOM 9744 O O . ALA A 1 172 ? 2.655 -2.190 9.201 1.00 0.00 240 ALA A O 3
ATOM 9751 N N . PRO A 1 173 ? 3.121 -3.713 10.809 1.00 0.00 241 PRO A N 3
ATOM 9752 C CA . PRO A 1 173 ? 2.769 -2.875 11.957 1.00 0.00 241 PRO A CA 3
ATOM 9753 C C . PRO A 1 173 ? 3.423 -1.483 11.948 1.00 0.00 241 PRO A C 3
ATOM 9754 O O . PRO A 1 173 ? 4.602 -1.345 11.623 1.00 0.00 241 PRO A O 3
ATOM 9765 N N . MET A 1 174 ? 2.681 -0.446 12.357 1.00 0.00 242 MET A N 3
ATOM 9766 C CA . MET A 1 174 ? 3.158 0.950 12.415 1.00 0.00 242 MET A CA 3
ATOM 9767 C C . MET A 1 174 ? 4.032 1.216 13.661 1.00 0.00 242 MET A C 3
ATOM 9768 O O . MET A 1 174 ? 3.695 2.014 14.536 1.00 0.00 242 MET A O 3
ATOM 9782 N N . ASN A 1 175 ? 5.167 0.512 13.733 1.00 0.00 243 ASN A N 3
ATOM 9783 C CA . ASN A 1 175 ? 6.135 0.526 14.834 1.00 0.00 243 ASN A CA 3
ATOM 9784 C C . ASN A 1 175 ? 7.559 0.737 14.273 1.00 0.00 243 ASN A C 3
ATOM 9785 O O . ASN A 1 175 ? 8.379 -0.182 14.237 1.00 0.00 243 ASN A O 3
ATOM 9796 N N . ALA A 1 176 ? 7.803 1.952 13.757 1.00 0.00 244 ALA A N 3
ATOM 9797 C CA . ALA A 1 176 ? 9.055 2.359 13.073 1.00 0.00 244 ALA A CA 3
ATOM 9798 C C . ALA A 1 176 ? 9.474 1.425 11.903 1.00 0.00 244 ALA A C 3
ATOM 9799 O O . ALA A 1 176 ? 10.662 1.189 11.670 1.00 0.00 244 ALA A O 3
ATOM 9806 N N . ALA A 1 177 ? 8.490 0.895 11.160 1.00 0.00 245 ALA A N 3
ATOM 9807 C CA . ALA A 1 177 ? 8.704 0.002 10.010 1.00 0.00 245 ALA A CA 3
ATOM 9808 C C . ALA A 1 177 ? 9.445 0.682 8.840 1.00 0.00 245 ALA A C 3
ATOM 9809 O O . ALA A 1 177 ? 9.297 1.881 8.607 1.00 0.00 245 ALA A O 3
ATOM 9816 N N . LYS A 1 178 ? 10.170 -0.111 8.036 1.00 0.00 246 LYS A N 3
ATOM 9817 C CA . LYS A 1 178 ? 11.066 0.330 6.935 1.00 0.00 246 LYS A CA 3
ATOM 9818 C C . LYS A 1 178 ? 10.459 1.225 5.842 1.00 0.00 246 LYS A C 3
ATOM 9819 O O . LYS A 1 178 ? 11.215 1.885 5.141 1.00 0.00 246 LYS A O 3
ATOM 9838 N N . TRP A 1 179 ? 9.130 1.276 5.710 1.00 0.00 247 TRP A N 3
ATOM 9839 C CA . TRP A 1 179 ? 8.409 2.186 4.791 1.00 0.00 247 TRP A CA 3
ATOM 9840 C C . TRP A 1 179 ? 7.688 3.307 5.541 1.00 0.00 247 TRP A C 3
ATOM 9841 O O . TRP A 1 179 ? 7.962 4.482 5.301 1.00 0.00 247 TRP A O 3
ATOM 9862 N N . LYS A 1 180 ? 6.829 2.963 6.507 1.00 0.00 248 LYS A N 3
ATOM 9863 C CA . LYS A 1 180 ? 6.035 3.997 7.197 1.00 0.00 248 LYS A CA 3
ATOM 9864 C C . LYS A 1 180 ? 6.902 5.004 7.967 1.00 0.00 248 LYS A C 3
ATOM 9865 O O . LYS A 1 180 ? 6.581 6.191 7.995 1.00 0.00 248 LYS A O 3
ATOM 9884 N N . LYS A 1 181 ? 8.044 4.550 8.508 1.00 0.00 249 LYS A N 3
ATOM 9885 C CA . LYS A 1 181 ? 8.986 5.445 9.236 1.00 0.00 249 LYS A CA 3
ATOM 9886 C C . LYS A 1 181 ? 9.560 6.522 8.316 1.00 0.00 249 LYS A C 3
ATOM 9887 O O . LYS A 1 181 ? 9.510 7.709 8.620 1.00 0.00 249 LYS A O 3
ATOM 9906 N N . VAL A 1 182 ? 10.058 6.102 7.155 1.00 0.00 250 VAL A N 3
ATOM 9907 C CA . VAL A 1 182 ? 10.686 6.985 6.169 1.00 0.00 250 VAL A CA 3
ATOM 9908 C C . VAL A 1 182 ? 9.663 7.906 5.520 1.00 0.00 250 VAL A C 3
ATOM 9909 O O . VAL A 1 182 ? 9.960 9.076 5.321 1.00 0.00 250 VAL A O 3
ATOM 9922 N N . GLU A 1 183 ? 8.442 7.431 5.249 1.00 0.00 251 GLU A N 3
ATOM 9923 C CA . GLU A 1 183 ? 7.367 8.302 4.766 1.00 0.00 251 GLU A CA 3
ATOM 9924 C C . GLU A 1 183 ? 7.076 9.424 5.765 1.00 0.00 251 GLU A C 3
ATOM 9925 O O . GLU A 1 183 ? 7.005 10.586 5.367 1.00 0.00 251 GLU A O 3
ATOM 9937 N N . GLY A 1 184 ? 7.082 9.114 7.064 1.00 0.00 252 GLY A N 3
ATOM 9938 C CA . GLY A 1 184 ? 6.954 10.118 8.121 1.00 0.00 252 GLY A CA 3
ATOM 9939 C C . GLY A 1 184 ? 8.109 11.125 8.149 1.00 0.00 252 GLY A C 3
ATOM 9940 O O . GLY A 1 184 ? 7.877 12.328 8.266 1.00 0.00 252 GLY A O 3
ATOM 9944 N N . MET A 1 185 ? 9.345 10.660 7.941 1.00 0.00 253 MET A N 3
ATOM 9945 C CA . MET A 1 185 ? 10.515 11.555 7.837 1.00 0.00 253 MET A CA 3
ATOM 9946 C C . MET A 1 185 ? 10.449 12.473 6.600 1.00 0.00 253 MET A C 3
ATOM 9947 O O . MET A 1 185 ? 10.768 13.658 6.672 1.00 0.00 253 MET A O 3
ATOM 9961 N N . ILE A 1 186 ? 9.954 11.920 5.491 1.00 0.00 254 ILE A N 3
ATOM 9962 C CA . ILE A 1 186 ? 9.723 12.701 4.264 1.00 0.00 254 ILE A CA 3
ATOM 9963 C C . ILE A 1 186 ? 8.618 13.743 4.489 1.00 0.00 254 ILE A C 3
ATOM 9964 O O . ILE A 1 186 ? 8.781 14.905 4.116 1.00 0.00 254 ILE A O 3
ATOM 9980 N N . HIS A 1 187 ? 7.554 13.378 5.212 1.00 0.00 255 HIS A N 3
ATOM 9981 C CA . HIS A 1 187 ? 6.482 14.292 5.625 1.00 0.00 255 HIS A CA 3
ATOM 9982 C C . HIS A 1 187 ? 7.021 15.434 6.495 1.00 0.00 255 HIS A C 3
ATOM 9983 O O . HIS A 1 187 ? 6.736 16.600 6.235 1.00 0.00 255 HIS A O 3
ATOM 9998 N N . GLY A 1 188 ? 7.882 15.107 7.461 1.00 0.00 256 GLY A N 3
ATOM 9999 C CA . GLY A 1 188 ? 8.477 16.077 8.378 1.00 0.00 256 GLY A CA 3
ATOM 10000 C C . GLY A 1 188 ? 9.435 17.045 7.693 1.00 0.00 256 GLY A C 3
ATOM 10001 O O . GLY A 1 188 ? 9.410 18.239 7.995 1.00 0.00 256 GLY A O 3
ATOM 10005 N N . LYS A 1 189 ? 10.219 16.579 6.711 1.00 0.00 257 LYS A N 3
ATOM 10006 C CA . LYS A 1 189 ? 11.070 17.469 5.909 1.00 0.00 257 LYS A CA 3
ATOM 10007 C C . LYS A 1 189 ? 10.242 18.452 5.074 1.00 0.00 257 LYS A C 3
ATOM 10008 O O . LYS A 1 189 ? 10.589 19.628 5.015 1.00 0.00 257 LYS A O 3
ATOM 10027 N N . LEU A 1 190 ? 9.121 18.003 4.495 1.00 0.00 258 LEU A N 3
ATOM 10028 C CA . LEU A 1 190 ? 8.225 18.892 3.742 1.00 0.00 258 LEU A CA 3
ATOM 10029 C C . LEU A 1 190 ? 7.477 19.893 4.650 1.00 0.00 258 LEU A C 3
ATOM 10030 O O . LEU A 1 190 ? 7.218 21.022 4.237 1.00 0.00 258 LEU A O 3
ATOM 10046 N N . GLU A 1 191 ? 7.169 19.512 5.895 1.00 0.00 259 GLU A N 3
ATOM 10047 C CA . GLU A 1 191 ? 6.582 20.392 6.917 1.00 0.00 259 GLU A CA 3
ATOM 10048 C C . GLU A 1 191 ? 7.578 21.407 7.522 1.00 0.00 259 GLU A C 3
ATOM 10049 O O . GLU A 1 191 ? 7.169 22.356 8.197 1.00 0.00 259 GLU A O 3
ATOM 10061 N N . SER A 1 192 ? 8.875 21.244 7.252 1.00 0.00 260 SER A N 3
ATOM 10062 C CA . SER A 1 192 ? 9.981 22.076 7.767 1.00 0.00 260 SER A CA 3
ATOM 10063 C C . SER A 1 192 ? 10.367 23.194 6.777 1.00 0.00 260 SER A C 3
ATOM 10064 O O . SER A 1 192 ? 11.547 23.395 6.471 1.00 0.00 260 SER A O 3
ATOM 10072 N N . SER A 1 193 ? 9.361 23.926 6.275 1.00 0.00 261 SER A N 3
ATOM 10073 C CA . SER A 1 193 ? 9.476 24.951 5.218 1.00 0.00 261 SER A CA 3
ATOM 10074 C C . SER A 1 193 ? 9.872 24.372 3.848 1.00 0.00 261 SER A C 3
ATOM 10075 O O . SER A 1 193 ? 10.053 23.163 3.674 1.00 0.00 261 SER A O 3
ATOM 10083 N N . GLU A 1 194 ? 9.921 25.242 2.841 1.00 0.00 262 GLU A N 3
ATOM 10084 C CA . GLU A 1 194 ? 10.241 24.896 1.450 1.00 0.00 262 GLU A CA 3
ATOM 10085 C C . GLU A 1 194 ? 11.606 24.202 1.258 1.00 0.00 262 GLU A C 3
ATOM 10086 O O . GLU A 1 194 ? 12.532 24.324 2.069 1.00 0.00 262 GLU A O 3
ATOM 10098 N N . VAL A 1 195 ? 11.728 23.503 0.125 1.00 0.00 263 VAL A N 3
ATOM 10099 C CA . VAL A 1 195 ? 12.862 22.634 -0.253 1.00 0.00 263 VAL A CA 3
ATOM 10100 C C . VAL A 1 195 ? 13.289 22.934 -1.710 1.00 0.00 263 VAL A C 3
ATOM 10101 O O . VAL A 1 195 ? 12.429 23.323 -2.506 1.00 0.00 263 VAL A O 3
ATOM 10114 N N . PRO A 1 196 ? 14.573 22.748 -2.100 1.00 0.00 264 PRO A N 3
ATOM 10115 C CA . PRO A 1 196 ? 15.033 22.892 -3.489 1.00 0.00 264 PRO A CA 3
ATOM 10116 C C . PRO A 1 196 ? 14.143 22.163 -4.499 1.00 0.00 264 PRO A C 3
ATOM 10117 O O . PRO A 1 196 ? 13.858 20.983 -4.320 1.00 0.00 264 PRO A O 3
ATOM 10128 N N . ALA A 1 197 ? 13.743 22.827 -5.586 1.00 0.00 265 ALA A N 3
ATOM 10129 C CA . ALA A 1 197 ? 12.796 22.275 -6.563 1.00 0.00 265 ALA A CA 3
ATOM 10130 C C . ALA A 1 197 ? 13.312 20.991 -7.234 1.00 0.00 265 ALA A C 3
ATOM 10131 O O . ALA A 1 197 ? 12.549 20.050 -7.455 1.00 0.00 265 ALA A O 3
ATOM 10138 N N . ASN A 1 198 ? 14.626 20.907 -7.472 1.00 0.00 266 ASN A N 3
ATOM 10139 C CA . ASN A 1 198 ? 15.256 19.687 -7.987 1.00 0.00 266 ASN A CA 3
ATOM 10140 C C . ASN A 1 198 ? 15.157 18.523 -6.989 1.00 0.00 266 ASN A C 3
ATOM 10141 O O . ASN A 1 198 ? 14.780 17.415 -7.365 1.00 0.00 266 ASN A O 3
ATOM 10152 N N . LEU A 1 199 ? 15.382 18.786 -5.697 1.00 0.00 267 LEU A N 3
ATOM 10153 C CA . LEU A 1 199 ? 15.204 17.776 -4.648 1.00 0.00 267 LEU A CA 3
ATOM 10154 C C . LEU A 1 199 ? 13.737 17.337 -4.517 1.00 0.00 267 LEU A C 3
ATOM 10155 O O . LEU A 1 199 ? 13.469 16.154 -4.335 1.00 0.00 267 LEU A O 3
ATOM 10171 N N . LYS A 1 200 ? 12.783 18.263 -4.682 1.00 0.00 268 LYS A N 3
ATOM 10172 C CA . LYS A 1 200 ? 11.348 17.921 -4.672 1.00 0.00 268 LYS A CA 3
ATOM 10173 C C . LYS A 1 200 ? 10.979 16.999 -5.834 1.00 0.00 268 LYS A C 3
ATOM 10174 O O . LYS A 1 200 ? 10.221 16.051 -5.642 1.00 0.00 268 LYS A O 3
ATOM 10193 N N . ALA A 1 201 ? 11.568 17.209 -7.012 1.00 0.00 269 ALA A N 3
ATOM 10194 C CA . ALA A 1 201 ? 11.404 16.302 -8.142 1.00 0.00 269 ALA A CA 3
ATOM 10195 C C . ALA A 1 201 ? 12.003 14.926 -7.808 1.00 0.00 269 ALA A C 3
ATOM 10196 O O . ALA A 1 201 ? 11.360 13.909 -8.032 1.00 0.00 269 ALA A O 3
ATOM 10203 N N . LEU A 1 202 ? 13.201 14.914 -7.215 1.00 0.00 270 LEU A N 3
ATOM 10204 C CA . LEU A 1 202 ? 13.797 13.641 -6.783 1.00 0.00 270 LEU A CA 3
ATOM 10205 C C . LEU A 1 202 ? 12.906 12.892 -5.787 1.00 0.00 270 LEU A C 3
ATOM 10206 O O . LEU A 1 202 ? 12.754 11.679 -5.902 1.00 0.00 270 LEU A O 3
ATOM 10222 N N . VAL A 1 203 ? 12.266 13.600 -4.854 1.00 0.00 271 VAL A N 3
ATOM 10223 C CA . VAL A 1 203 ? 11.272 13.015 -3.930 1.00 0.00 271 VAL A CA 3
ATOM 10224 C C . VAL A 1 203 ? 10.087 12.442 -4.707 1.00 0.00 271 VAL A C 3
ATOM 10225 O O . VAL A 1 203 ? 9.662 11.323 -4.430 1.00 0.00 271 VAL A O 3
ATOM 10238 N N . ALA A 1 204 ? 9.589 13.155 -5.721 1.00 0.00 272 ALA A N 3
ATOM 10239 C CA . ALA A 1 204 ? 8.556 12.629 -6.605 1.00 0.00 272 ALA A CA 3
ATOM 10240 C C . ALA A 1 204 ? 9.050 11.385 -7.367 1.00 0.00 272 ALA A C 3
ATOM 10241 O O . ALA A 1 204 ? 8.290 10.443 -7.553 1.00 0.00 272 ALA A O 3
ATOM 10248 N N . GLU A 1 205 ? 10.325 11.349 -7.766 1.00 0.00 273 GLU A N 3
ATOM 10249 C CA . GLU A 1 205 ? 10.868 10.153 -8.426 1.00 0.00 273 GLU A CA 3
ATOM 10250 C C . GLU A 1 205 ? 10.935 8.966 -7.471 1.00 0.00 273 GLU A C 3
ATOM 10251 O O . GLU A 1 205 ? 10.587 7.854 -7.857 1.00 0.00 273 GLU A O 3
ATOM 10263 N N . LEU A 1 206 ? 11.318 9.192 -6.211 1.00 0.00 274 LEU A N 3
ATOM 10264 C CA . LEU A 1 206 ? 11.269 8.140 -5.198 1.00 0.00 274 LEU A CA 3
ATOM 10265 C C . LEU A 1 206 ? 9.838 7.625 -5.005 1.00 0.00 274 LEU A C 3
ATOM 10266 O O . LEU A 1 206 ? 9.625 6.417 -4.909 1.00 0.00 274 LEU A O 3
ATOM 10282 N N . ILE A 1 207 ? 8.865 8.539 -5.002 1.00 0.00 275 ILE A N 3
ATOM 10283 C CA . ILE A 1 207 ? 7.454 8.174 -4.962 1.00 0.00 275 ILE A CA 3
ATOM 10284 C C . ILE A 1 207 ? 7.080 7.370 -6.202 1.00 0.00 275 ILE A C 3
ATOM 10285 O O . ILE A 1 207 ? 6.471 6.315 -6.068 1.00 0.00 275 ILE A O 3
ATOM 10301 N N . GLU A 1 208 ? 7.490 7.756 -7.408 1.00 0.00 276 GLU A N 3
ATOM 10302 C CA . GLU A 1 208 ? 7.079 7.010 -8.608 1.00 0.00 276 GLU A CA 3
ATOM 10303 C C . GLU A 1 208 ? 7.733 5.633 -8.683 1.00 0.00 276 GLU A C 3
ATOM 10304 O O . GLU A 1 208 ? 7.094 4.659 -9.084 1.00 0.00 276 GLU A O 3
ATOM 10316 N N . LEU A 1 209 ? 8.986 5.523 -8.246 1.00 0.00 277 LEU A N 3
ATOM 10317 C CA . LEU A 1 209 ? 9.670 4.244 -8.136 1.00 0.00 277 LEU A CA 3
ATOM 10318 C C . LEU A 1 209 ? 8.964 3.380 -7.080 1.00 0.00 277 LEU A C 3
ATOM 10319 O O . LEU A 1 209 ? 8.803 2.178 -7.291 1.00 0.00 277 LEU A O 3
ATOM 10335 N N . ARG A 1 210 ? 8.451 3.974 -5.989 1.00 0.00 278 ARG A N 3
ATOM 10336 C CA . ARG A 1 210 ? 7.622 3.254 -5.022 1.00 0.00 278 ARG A CA 3
ATOM 10337 C C . ARG A 1 210 ? 6.378 2.694 -5.706 1.00 0.00 278 ARG A C 3
ATOM 10338 O O . ARG A 1 210 ? 6.058 1.527 -5.506 1.00 0.00 278 ARG A O 3
ATOM 10359 N N . GLU A 1 211 ? 5.697 3.477 -6.544 1.00 0.00 279 GLU A N 3
ATOM 10360 C CA . GLU A 1 211 ? 4.544 2.979 -7.295 1.00 0.00 279 GLU A CA 3
ATOM 10361 C C . GLU A 1 211 ? 4.913 1.817 -8.213 1.00 0.00 279 GLU A C 3
ATOM 10362 O O . GLU A 1 211 ? 4.197 0.818 -8.246 1.00 0.00 279 GLU A O 3
ATOM 10374 N N . GLN A 1 212 ? 6.051 1.903 -8.905 1.00 0.00 280 GLN A N 3
ATOM 10375 C CA . GLN A 1 212 ? 6.515 0.816 -9.761 1.00 0.00 280 GLN A CA 3
ATOM 10376 C C . GLN A 1 212 ? 6.810 -0.456 -8.959 1.00 0.00 280 GLN A C 3
ATOM 10377 O O . GLN A 1 212 ? 6.429 -1.547 -9.375 1.00 0.00 280 GLN A O 3
ATOM 10391 N N . MET A 1 213 ? 7.415 -0.332 -7.777 1.00 0.00 281 MET A N 3
ATOM 10392 C CA . MET A 1 213 ? 7.658 -1.466 -6.890 1.00 0.00 281 MET A CA 3
ATOM 10393 C C . MET A 1 213 ? 6.353 -2.034 -6.319 1.00 0.00 281 MET A C 3
ATOM 10394 O O . MET A 1 213 ? 6.173 -3.249 -6.287 1.00 0.00 281 MET A O 3
ATOM 10408 N N . MET A 1 214 ? 5.407 -1.173 -5.922 1.00 0.00 282 MET A N 3
ATOM 10409 C CA . MET A 1 214 ? 4.123 -1.606 -5.368 1.00 0.00 282 MET A CA 3
ATOM 10410 C C . MET A 1 214 ? 3.259 -2.298 -6.423 1.00 0.00 282 MET A C 3
ATOM 10411 O O . MET A 1 214 ? 2.555 -3.244 -6.104 1.00 0.00 282 MET A O 3
ATOM 10425 N N . ASP A 1 215 ? 3.340 -1.868 -7.677 1.00 0.00 283 ASP A N 3
ATOM 10426 C CA . ASP A 1 215 ? 2.674 -2.556 -8.778 1.00 0.00 283 ASP A CA 3
ATOM 10427 C C . ASP A 1 215 ? 3.338 -3.910 -9.047 1.00 0.00 283 ASP A C 3
ATOM 10428 O O . ASP A 1 215 ? 2.689 -4.948 -9.161 1.00 0.00 283 ASP A O 3
ATOM 10437 N N . LEU A 1 216 ? 4.666 -3.890 -9.096 1.00 0.00 284 LEU A N 3
ATOM 10438 C CA . LEU A 1 216 ? 5.418 -5.102 -9.428 1.00 0.00 284 LEU A CA 3
ATOM 10439 C C . LEU A 1 216 ? 5.505 -6.140 -8.308 1.00 0.00 284 LEU A C 3
ATOM 10440 O O . LEU A 1 216 ? 6.094 -7.204 -8.492 1.00 0.00 284 LEU A O 3
ATOM 10456 N N . LEU A 1 217 ? 4.944 -5.799 -7.151 1.00 0.00 285 LEU A N 3
ATOM 10457 C CA . LEU A 1 217 ? 4.815 -6.739 -6.037 1.00 0.00 285 LEU A CA 3
ATOM 10458 C C . LEU A 1 217 ? 3.347 -6.974 -5.643 1.00 0.00 285 LEU A C 3
ATOM 10459 O O . LEU A 1 217 ? 2.993 -8.089 -5.266 1.00 0.00 285 LEU A O 3
ATOM 10475 N N . TYR A 1 218 ? 2.506 -5.943 -5.792 1.00 0.00 286 TYR A N 3
ATOM 10476 C CA . TYR A 1 218 ? 1.108 -6.095 -5.344 1.00 0.00 286 TYR A CA 3
ATOM 10477 C C . TYR A 1 218 ? 0.075 -5.530 -6.338 1.00 0.00 286 TYR A C 3
ATOM 10478 O O . TYR A 1 218 ? -1.069 -5.246 -5.972 1.00 0.00 286 TYR A O 3
ATOM 10496 N N . GLY A 1 219 ? 0.480 -5.360 -7.602 1.00 0.00 287 GLY A N 3
ATOM 10497 C CA . GLY A 1 219 ? -0.410 -4.966 -8.710 1.00 0.00 287 GLY A CA 3
ATOM 10498 C C . GLY A 1 219 ? -1.114 -3.593 -8.625 1.00 0.00 287 GLY A C 3
ATOM 10499 O O . GLY A 1 219 ? -0.944 -2.842 -7.655 1.00 0.00 287 GLY A O 3
ATOM 10503 N N . PRO A 1 220 ? -1.906 -3.250 -9.661 1.00 0.00 288 PRO A N 3
ATOM 10504 C CA . PRO A 1 220 ? -2.623 -1.977 -9.789 1.00 0.00 288 PRO A CA 3
ATOM 10505 C C . PRO A 1 220 ? -3.957 -1.936 -9.017 1.00 0.00 288 PRO A C 3
ATOM 10506 O O . PRO A 1 220 ? -4.410 -2.922 -8.435 1.00 0.00 288 PRO A O 3
ATOM 10517 N N . ILE A 1 221 ? -4.600 -0.763 -9.068 1.00 0.00 289 ILE A N 3
ATOM 10518 C CA . ILE A 1 221 ? -5.949 -0.467 -8.546 1.00 0.00 289 ILE A CA 3
ATOM 10519 C C . ILE A 1 221 ? -6.741 0.399 -9.541 1.00 0.00 289 ILE A C 3
ATOM 10520 O O . ILE A 1 221 ? -6.148 1.059 -10.394 1.00 0.00 289 ILE A O 3
ATOM 10536 N N . GLY A 1 222 ? -8.075 0.429 -9.424 1.00 0.00 290 GLY A N 3
ATOM 10537 C CA . GLY A 1 222 ? -8.947 1.319 -10.217 1.00 0.00 290 GLY A CA 3
ATOM 10538 C C . GLY A 1 222 ? -8.917 1.082 -11.734 1.00 0.00 290 GLY A C 3
ATOM 10539 O O . GLY A 1 222 ? -9.101 2.025 -12.508 1.00 0.00 290 GLY A O 3
ATOM 10543 N N . HIS A 1 223 ? -8.627 -0.155 -12.159 1.00 0.00 291 HIS A N 3
ATOM 10544 C CA . HIS A 1 223 ? -8.459 -0.556 -13.565 1.00 0.00 291 HIS A CA 3
ATOM 10545 C C . HIS A 1 223 ? -8.830 -2.034 -13.787 1.00 0.00 291 HIS A C 3
ATOM 10546 O O . HIS A 1 223 ? -8.739 -2.845 -12.860 1.00 0.00 291 HIS A O 3
ATOM 10561 N N . HIS A 1 224 ? -9.227 -2.382 -15.018 1.00 0.00 292 HIS A N 3
ATOM 10562 C CA . HIS A 1 224 ? -9.483 -3.768 -15.449 1.00 0.00 292 HIS A CA 3
ATOM 10563 C C . HIS A 1 224 ? -8.203 -4.633 -15.364 1.00 0.00 292 HIS A C 3
ATOM 10564 O O . HIS A 1 224 ? -7.090 -4.095 -15.587 1.00 0.00 292 HIS A O 3
ATOM 10579 N N . VAL A 1 1 ? 3.683 20.255 -21.765 1.00 0.00 69 VAL A N 4
ATOM 10580 C CA . VAL A 1 1 ? 4.481 18.985 -21.672 1.00 0.00 69 VAL A CA 4
ATOM 10581 C C . VAL A 1 1 ? 4.292 18.300 -20.309 1.00 0.00 69 VAL A C 4
ATOM 10582 O O . VAL A 1 1 ? 4.054 18.974 -19.308 1.00 0.00 69 VAL A O 4
ATOM 10595 N N . LYS A 1 2 ? 4.391 16.961 -20.251 1.00 0.00 70 LYS A N 4
ATOM 10596 C CA . LYS A 1 2 ? 4.332 16.175 -18.997 1.00 0.00 70 LYS A CA 4
ATOM 10597 C C . LYS A 1 2 ? 5.518 16.492 -18.066 1.00 0.00 70 LYS A C 4
ATOM 10598 O O . LYS A 1 2 ? 6.624 16.773 -18.530 1.00 0.00 70 LYS A O 4
ATOM 10617 N N . THR A 1 3 ? 5.287 16.401 -16.755 1.00 0.00 71 THR A N 4
ATOM 10618 C CA . THR A 1 3 ? 6.266 16.622 -15.671 1.00 0.00 71 THR A CA 4
ATOM 10619 C C . THR A 1 3 ? 5.995 15.654 -14.515 1.00 0.00 71 THR A C 4
ATOM 10620 O O . THR A 1 3 ? 4.956 14.992 -14.481 1.00 0.00 71 THR A O 4
ATOM 10631 N N . LEU A 1 4 ? 6.883 15.608 -13.519 1.00 0.00 72 LEU A N 4
ATOM 10632 C CA . LEU A 1 4 ? 6.675 14.828 -12.291 1.00 0.00 72 LEU A CA 4
ATOM 10633 C C . LEU A 1 4 ? 5.419 15.276 -11.522 1.00 0.00 72 LEU A C 4
ATOM 10634 O O . LEU A 1 4 ? 4.690 14.438 -11.005 1.00 0.00 72 LEU A O 4
ATOM 10650 N N . ASP A 1 5 ? 5.104 16.575 -11.510 1.00 0.00 73 ASP A N 4
ATOM 10651 C CA . ASP A 1 5 ? 3.863 17.100 -10.914 1.00 0.00 73 ASP A CA 4
ATOM 10652 C C . ASP A 1 5 ? 2.610 16.598 -11.655 1.00 0.00 73 ASP A C 4
ATOM 10653 O O . ASP A 1 5 ? 1.621 16.212 -11.026 1.00 0.00 73 ASP A O 4
ATOM 10662 N N . VAL A 1 6 ? 2.685 16.522 -12.992 1.00 0.00 74 VAL A N 4
ATOM 10663 C CA . VAL A 1 6 ? 1.617 15.932 -13.814 1.00 0.00 74 VAL A CA 4
ATOM 10664 C C . VAL A 1 6 ? 1.497 14.424 -13.553 1.00 0.00 74 VAL A C 4
ATOM 10665 O O . VAL A 1 6 ? 0.388 13.898 -13.543 1.00 0.00 74 VAL A O 4
ATOM 10678 N N . LEU A 1 7 ? 2.604 13.723 -13.274 1.00 0.00 75 LEU A N 4
ATOM 10679 C CA . LEU A 1 7 ? 2.595 12.304 -12.895 1.00 0.00 75 LEU A CA 4
ATOM 10680 C C . LEU A 1 7 ? 1.848 12.051 -11.587 1.00 0.00 75 LEU A C 4
ATOM 10681 O O . LEU A 1 7 ? 1.063 11.109 -11.490 1.00 0.00 75 LEU A O 4
ATOM 10697 N N . ARG A 1 8 ? 2.063 12.915 -10.590 1.00 0.00 76 ARG A N 4
ATOM 10698 C CA . ARG A 1 8 ? 1.291 12.862 -9.331 1.00 0.00 76 ARG A CA 4
ATOM 10699 C C . ARG A 1 8 ? -0.196 13.105 -9.616 1.00 0.00 76 ARG A C 4
ATOM 10700 O O . ARG A 1 8 ? -1.059 12.407 -9.097 1.00 0.00 76 ARG A O 4
ATOM 10721 N N . GLY A 1 9 ? -0.443 14.084 -10.482 1.00 0.00 77 GLY A N 4
ATOM 10722 C CA . GLY A 1 9 ? -1.811 14.357 -10.953 1.00 0.00 77 GLY A CA 4
ATOM 10723 C C . GLY A 1 9 ? -2.470 13.121 -11.577 1.00 0.00 77 GLY A C 4
ATOM 10724 O O . GLY A 1 9 ? -3.620 12.798 -11.279 1.00 0.00 77 GLY A O 4
ATOM 10728 N N . GLU A 1 10 ? -1.702 12.375 -12.368 1.00 0.00 78 GLU A N 4
ATOM 10729 C CA . GLU A 1 10 ? -2.193 11.119 -12.951 1.00 0.00 78 GLU A CA 4
ATOM 10730 C C . GLU A 1 10 ? -2.443 10.039 -11.886 1.00 0.00 78 GLU A C 4
ATOM 10731 O O . GLU A 1 10 ? -3.448 9.328 -11.944 1.00 0.00 78 GLU A O 4
ATOM 10743 N N . LEU A 1 11 ? -1.581 9.958 -10.864 1.00 0.00 79 LEU A N 4
ATOM 10744 C CA . LEU A 1 11 ? -1.777 9.073 -9.712 1.00 0.00 79 LEU A CA 4
ATOM 10745 C C . LEU A 1 11 ? -3.064 9.447 -8.969 1.00 0.00 79 LEU A C 4
ATOM 10746 O O . LEU A 1 11 ? -3.833 8.567 -8.592 1.00 0.00 79 LEU A O 4
ATOM 10762 N N . ARG A 1 12 ? -3.340 10.747 -8.808 1.00 0.00 80 ARG A N 4
ATOM 10763 C CA . ARG A 1 12 ? -4.595 11.197 -8.168 1.00 0.00 80 ARG A CA 4
ATOM 10764 C C . ARG A 1 12 ? -5.827 10.697 -8.911 1.00 0.00 80 ARG A C 4
ATOM 10765 O O . ARG A 1 12 ? -6.786 10.251 -8.297 1.00 0.00 80 ARG A O 4
ATOM 10786 N N . GLY A 1 13 ? -5.732 10.692 -10.231 1.00 0.00 81 GLY A N 4
ATOM 10787 C CA . GLY A 1 13 ? -6.774 10.095 -11.076 1.00 0.00 81 GLY A CA 4
ATOM 10788 C C . GLY A 1 13 ? -6.887 8.577 -10.851 1.00 0.00 81 GLY A C 4
ATOM 10789 O O . GLY A 1 13 ? -7.978 8.031 -10.701 1.00 0.00 81 GLY A O 4
ATOM 10793 N N . GLN A 1 14 ? -5.728 7.919 -10.763 1.00 0.00 82 GLN A N 4
ATOM 10794 C CA . GLN A 1 14 ? -5.691 6.468 -10.520 1.00 0.00 82 GLN A CA 4
ATOM 10795 C C . GLN A 1 14 ? -6.280 6.075 -9.156 1.00 0.00 82 GLN A C 4
ATOM 10796 O O . GLN A 1 14 ? -6.978 5.069 -9.030 1.00 0.00 82 GLN A O 4
ATOM 10810 N N . ARG A 1 15 ? -6.041 6.910 -8.139 1.00 0.00 83 ARG A N 4
ATOM 10811 C CA . ARG A 1 15 ? -6.636 6.778 -6.795 1.00 0.00 83 ARG A CA 4
ATOM 10812 C C . ARG A 1 15 ? -8.151 6.951 -6.883 1.00 0.00 83 ARG A C 4
ATOM 10813 O O . ARG A 1 15 ? -8.913 6.134 -6.374 1.00 0.00 83 ARG A O 4
ATOM 10834 N N . GLU A 1 16 ? -8.527 8.005 -7.605 1.00 0.00 84 GLU A N 4
ATOM 10835 C CA . GLU A 1 16 ? -9.961 8.304 -7.747 1.00 0.00 84 GLU A CA 4
ATOM 10836 C C . GLU A 1 16 ? -10.685 7.144 -8.421 1.00 0.00 84 GLU A C 4
ATOM 10837 O O . GLU A 1 16 ? -11.800 6.803 -8.034 1.00 0.00 84 GLU A O 4
ATOM 10849 N N . ALA A 1 17 ? -10.010 6.484 -9.360 1.00 0.00 85 ALA A N 4
ATOM 10850 C CA . ALA A 1 17 ? -10.596 5.348 -10.053 1.00 0.00 85 ALA A CA 4
ATOM 10851 C C . ALA A 1 17 ? -10.824 4.158 -9.123 1.00 0.00 85 ALA A C 4
ATOM 10852 O O . ALA A 1 17 ? -11.905 3.573 -9.151 1.00 0.00 85 ALA A O 4
ATOM 10859 N N . PHE A 1 18 ? -9.874 3.842 -8.238 1.00 0.00 86 PHE A N 4
ATOM 10860 C CA . PHE A 1 18 ? -10.095 2.733 -7.291 1.00 0.00 86 PHE A CA 4
ATOM 10861 C C . PHE A 1 18 ? -11.174 3.088 -6.260 1.00 0.00 86 PHE A C 4
ATOM 10862 O O . PHE A 1 18 ? -12.003 2.248 -5.916 1.00 0.00 86 PHE A O 4
ATOM 10879 N N . LEU A 1 19 ? -11.216 4.344 -5.794 1.00 0.00 87 LEU A N 4
ATOM 10880 C CA . LEU A 1 19 ? -12.224 4.770 -4.814 1.00 0.00 87 LEU A CA 4
ATOM 10881 C C . LEU A 1 19 ? -13.631 4.807 -5.429 1.00 0.00 87 LEU A C 4
ATOM 10882 O O . LEU A 1 19 ? -14.600 4.398 -4.790 1.00 0.00 87 LEU A O 4
ATOM 10898 N N . SER A 1 20 ? -13.726 5.227 -6.692 1.00 0.00 88 SER A N 4
ATOM 10899 C CA . SER A 1 20 ? -14.983 5.175 -7.439 1.00 0.00 88 SER A CA 4
ATOM 10900 C C . SER A 1 20 ? -15.428 3.723 -7.626 1.00 0.00 88 SER A C 4
ATOM 10901 O O . SER A 1 20 ? -16.590 3.399 -7.407 1.00 0.00 88 SER A O 4
ATOM 10909 N N . GLU A 1 21 ? -14.485 2.839 -7.967 1.00 0.00 89 GLU A N 4
ATOM 10910 C CA . GLU A 1 21 ? -14.834 1.422 -8.163 1.00 0.00 89 GLU A CA 4
ATOM 10911 C C . GLU A 1 21 ? -15.316 0.767 -6.871 1.00 0.00 89 GLU A C 4
ATOM 10912 O O . GLU A 1 21 ? -16.210 -0.070 -6.915 1.00 0.00 89 GLU A O 4
ATOM 10924 N N . ILE A 1 22 ? -14.789 1.186 -5.721 1.00 0.00 90 ILE A N 4
ATOM 10925 C CA . ILE A 1 22 ? -15.288 0.749 -4.410 1.00 0.00 90 ILE A CA 4
ATOM 10926 C C . ILE A 1 22 ? -16.731 1.232 -4.233 1.00 0.00 90 ILE A C 4
ATOM 10927 O O . ILE A 1 22 ? -17.603 0.458 -3.844 1.00 0.00 90 ILE A O 4
ATOM 10943 N N . ILE A 1 23 ? -16.986 2.506 -4.552 1.00 0.00 91 ILE A N 4
ATOM 10944 C CA . ILE A 1 23 ? -18.327 3.085 -4.386 1.00 0.00 91 ILE A CA 4
ATOM 10945 C C . ILE A 1 23 ? -19.344 2.389 -5.311 1.00 0.00 91 ILE A C 4
ATOM 10946 O O . ILE A 1 23 ? -20.441 2.028 -4.878 1.00 0.00 91 ILE A O 4
ATOM 10962 N N . LYS A 1 24 ? -18.931 2.150 -6.559 1.00 0.00 92 LYS A N 4
ATOM 10963 C CA . LYS A 1 24 ? -19.760 1.418 -7.536 1.00 0.00 92 LYS A CA 4
ATOM 10964 C C . LYS A 1 24 ? -19.856 -0.103 -7.298 1.00 0.00 92 LYS A C 4
ATOM 10965 O O . LYS A 1 24 ? -20.761 -0.746 -7.830 1.00 0.00 92 LYS A O 4
ATOM 10984 N N . SER A 1 25 ? -18.959 -0.681 -6.493 1.00 0.00 93 SER A N 4
ATOM 10985 C CA . SER A 1 25 ? -18.824 -2.132 -6.292 1.00 0.00 93 SER A CA 4
ATOM 10986 C C . SER A 1 25 ? -18.586 -2.512 -4.827 1.00 0.00 93 SER A C 4
ATOM 10987 O O . SER A 1 25 ? -17.610 -3.161 -4.449 1.00 0.00 93 SER A O 4
ATOM 10995 N N . ASP A 1 26 ? -19.538 -2.121 -3.984 1.00 0.00 94 ASP A N 4
ATOM 10996 C CA . ASP A 1 26 ? -19.640 -2.455 -2.556 1.00 0.00 94 ASP A CA 4
ATOM 10997 C C . ASP A 1 26 ? -20.079 -3.921 -2.280 1.00 0.00 94 ASP A C 4
ATOM 10998 O O . ASP A 1 26 ? -20.761 -4.222 -1.297 1.00 0.00 94 ASP A O 4
ATOM 11007 N N . GLY A 1 27 ? -19.733 -4.810 -3.215 1.00 0.00 95 GLY A N 4
ATOM 11008 C CA . GLY A 1 27 ? -20.085 -6.235 -3.300 1.00 0.00 95 GLY A CA 4
ATOM 11009 C C . GLY A 1 27 ? -19.400 -7.136 -2.253 1.00 0.00 95 GLY A C 4
ATOM 11010 O O . GLY A 1 27 ? -19.019 -6.664 -1.186 1.00 0.00 95 GLY A O 4
ATOM 11014 N N . PRO A 1 28 ? -19.222 -8.445 -2.526 1.00 0.00 96 PRO A N 4
ATOM 11015 C CA . PRO A 1 28 ? -18.636 -9.398 -1.572 1.00 0.00 96 PRO A CA 4
ATOM 11016 C C . PRO A 1 28 ? -17.146 -9.171 -1.217 1.00 0.00 96 PRO A C 4
ATOM 11017 O O . PRO A 1 28 ? -16.634 -9.877 -0.349 1.00 0.00 96 PRO A O 4
ATOM 11028 N N . PHE A 1 29 ? -16.455 -8.205 -1.855 1.00 0.00 97 PHE A N 4
ATOM 11029 C CA . PHE A 1 29 ? -15.029 -7.877 -1.648 1.00 0.00 97 PHE A CA 4
ATOM 11030 C C . PHE A 1 29 ? -14.071 -9.104 -1.717 1.00 0.00 97 PHE A C 4
ATOM 11031 O O . PHE A 1 29 ? -14.438 -10.192 -2.168 1.00 0.00 97 PHE A O 4
ATOM 11048 N N . THR A 1 30 ? -12.801 -8.907 -1.340 1.00 0.00 98 THR A N 4
ATOM 11049 C CA . THR A 1 30 ? -11.739 -9.927 -1.228 1.00 0.00 98 THR A CA 4
ATOM 11050 C C . THR A 1 30 ? -10.709 -9.481 -0.200 1.00 0.00 98 THR A C 4
ATOM 11051 O O . THR A 1 30 ? -10.519 -8.278 0.002 1.00 0.00 98 THR A O 4
ATOM 11062 N N . ILE A 1 31 ? -9.974 -10.417 0.406 1.00 0.00 99 ILE A N 4
ATOM 11063 C CA . ILE A 1 31 ? -8.943 -10.043 1.387 1.00 0.00 99 ILE A CA 4
ATOM 11064 C C . ILE A 1 31 ? -7.859 -9.100 0.866 1.00 0.00 99 ILE A C 4
ATOM 11065 O O . ILE A 1 31 ? -7.169 -8.507 1.696 1.00 0.00 99 ILE A O 4
ATOM 11081 N N . LEU A 1 32 ? -7.699 -8.941 -0.458 1.00 0.00 100 LEU A N 4
ATOM 11082 C CA . LEU A 1 32 ? -6.580 -8.099 -0.886 1.00 0.00 100 LEU A CA 4
ATOM 11083 C C . LEU A 1 32 ? -7.202 -6.730 -1.220 1.00 0.00 100 LEU A C 4
ATOM 11084 O O . LEU A 1 32 ? -6.665 -5.700 -0.844 1.00 0.00 100 LEU A O 4
ATOM 11100 N N . GLN A 1 33 ? -8.400 -6.707 -1.829 1.00 0.00 101 GLN A N 4
ATOM 11101 C CA . GLN A 1 33 ? -9.193 -5.497 -2.097 1.00 0.00 101 GLN A CA 4
ATOM 11102 C C . GLN A 1 33 ? -9.642 -4.786 -0.814 1.00 0.00 101 GLN A C 4
ATOM 11103 O O . GLN A 1 33 ? -9.839 -3.577 -0.863 1.00 0.00 101 GLN A O 4
ATOM 11117 N N . LEU A 1 34 ? -9.763 -5.453 0.345 1.00 0.00 102 LEU A N 4
ATOM 11118 C CA . LEU A 1 34 ? -10.050 -4.762 1.622 1.00 0.00 102 LEU A CA 4
ATOM 11119 C C . LEU A 1 34 ? -8.885 -3.819 1.983 1.00 0.00 102 LEU A C 4
ATOM 11120 O O . LEU A 1 34 ? -9.082 -2.626 2.194 1.00 0.00 102 LEU A O 4
ATOM 11136 N N . VAL A 1 35 ? -7.646 -4.323 1.999 1.00 0.00 103 VAL A N 4
ATOM 11137 C CA . VAL A 1 35 ? -6.436 -3.482 2.151 1.00 0.00 103 VAL A CA 4
ATOM 11138 C C . VAL A 1 35 ? -6.216 -2.607 0.894 1.00 0.00 103 VAL A C 4
ATOM 11139 O O . VAL A 1 35 ? -5.642 -1.539 0.935 1.00 0.00 103 VAL A O 4
ATOM 11152 N N . GLY A 1 36 ? -6.853 -3.080 -0.163 1.00 0.00 104 GLY A N 4
ATOM 11153 C CA . GLY A 1 36 ? -6.952 -2.343 -1.424 1.00 0.00 104 GLY A CA 4
ATOM 11154 C C . GLY A 1 36 ? -7.667 -1.009 -1.186 1.00 0.00 104 GLY A C 4
ATOM 11155 O O . GLY A 1 36 ? -7.146 0.033 -1.558 1.00 0.00 104 GLY A O 4
ATOM 11159 N N . TYR A 1 37 ? -8.793 -0.992 -0.466 1.00 0.00 105 TYR A N 4
ATOM 11160 C CA . TYR A 1 37 ? -9.472 0.249 -0.052 1.00 0.00 105 TYR A CA 4
ATOM 11161 C C . TYR A 1 37 ? -8.537 1.122 0.802 1.00 0.00 105 TYR A C 4
ATOM 11162 O O . TYR A 1 37 ? -8.375 2.314 0.539 1.00 0.00 105 TYR A O 4
ATOM 11180 N N . LEU A 1 38 ? -7.867 0.514 1.786 1.00 0.00 106 LEU A N 4
ATOM 11181 C CA . LEU A 1 38 ? -6.998 1.272 2.687 1.00 0.00 106 LEU A CA 4
ATOM 11182 C C . LEU A 1 38 ? -5.679 1.736 2.033 1.00 0.00 106 LEU A C 4
ATOM 11183 O O . LEU A 1 38 ? -5.101 2.717 2.476 1.00 0.00 106 LEU A O 4
ATOM 11199 N N . ARG A 1 39 ? -5.263 1.120 0.919 1.00 0.00 107 ARG A N 4
ATOM 11200 C CA . ARG A 1 39 ? -4.121 1.477 0.048 1.00 0.00 107 ARG A CA 4
ATOM 11201 C C . ARG A 1 39 ? -4.400 2.798 -0.610 1.00 0.00 107 ARG A C 4
ATOM 11202 O O . ARG A 1 39 ? -3.509 3.634 -0.704 1.00 0.00 107 ARG A O 4
ATOM 11223 N N . VAL A 1 40 ? -5.650 2.976 -1.030 1.00 0.00 108 VAL A N 4
ATOM 11224 C CA . VAL A 1 40 ? -6.081 4.237 -1.634 1.00 0.00 108 VAL A CA 4
ATOM 11225 C C . VAL A 1 40 ? -5.792 5.405 -0.701 1.00 0.00 108 VAL A C 4
ATOM 11226 O O . VAL A 1 40 ? -5.164 6.356 -1.137 1.00 0.00 108 VAL A O 4
ATOM 11239 N N . VAL A 1 41 ? -6.171 5.321 0.579 1.00 0.00 109 VAL A N 4
ATOM 11240 C CA . VAL A 1 41 ? -5.796 6.365 1.555 1.00 0.00 109 VAL A CA 4
ATOM 11241 C C . VAL A 1 41 ? -4.327 6.333 1.988 1.00 0.00 109 VAL A C 4
ATOM 11242 O O . VAL A 1 41 ? -3.677 7.375 2.012 1.00 0.00 109 VAL A O 4
ATOM 11255 N N . ASP A 1 42 ? -3.774 5.158 2.295 1.00 0.00 110 ASP A N 4
ATOM 11256 C CA . ASP A 1 42 ? -2.416 5.088 2.858 1.00 0.00 110 ASP A CA 4
ATOM 11257 C C . ASP A 1 42 ? -1.325 5.617 1.934 1.00 0.00 110 ASP A C 4
ATOM 11258 O O . ASP A 1 42 ? -0.394 6.283 2.386 1.00 0.00 110 ASP A O 4
ATOM 11267 N N . THR A 1 43 ? -1.466 5.359 0.632 1.00 0.00 111 THR A N 4
ATOM 11268 C CA . THR A 1 43 ? -0.506 5.863 -0.358 1.00 0.00 111 THR A CA 4
ATOM 11269 C C . THR A 1 43 ? -0.783 7.338 -0.711 1.00 0.00 111 THR A C 4
ATOM 11270 O O . THR A 1 43 ? 0.148 8.092 -0.986 1.00 0.00 111 THR A O 4
ATOM 11281 N N . ASP A 1 44 ? -2.045 7.785 -0.624 1.00 0.00 112 ASP A N 4
ATOM 11282 C CA . ASP A 1 44 ? -2.501 9.167 -0.840 1.00 0.00 112 ASP A CA 4
ATOM 11283 C C . ASP A 1 44 ? -2.132 10.147 0.289 1.00 0.00 112 ASP A C 4
ATOM 11284 O O . ASP A 1 44 ? -2.080 11.353 0.053 1.00 0.00 112 ASP A O 4
ATOM 11293 N N . LEU A 1 45 ? -1.800 9.658 1.496 1.00 0.00 113 LEU A N 4
ATOM 11294 C CA . LEU A 1 45 ? -1.289 10.488 2.608 1.00 0.00 113 LEU A CA 4
ATOM 11295 C C . LEU A 1 45 ? -0.077 11.342 2.151 1.00 0.00 113 LEU A C 4
ATOM 11296 O O . LEU A 1 45 ? 0.143 12.460 2.609 1.00 0.00 113 LEU A O 4
ATOM 11312 N N . LEU A 1 46 ? 0.684 10.821 1.181 1.00 0.00 114 LEU A N 4
ATOM 11313 C CA . LEU A 1 46 ? 1.859 11.437 0.556 1.00 0.00 114 LEU A CA 4
ATOM 11314 C C . LEU A 1 46 ? 1.523 12.376 -0.620 1.00 0.00 114 LEU A C 4
ATOM 11315 O O . LEU A 1 46 ? 2.397 12.702 -1.422 1.00 0.00 114 LEU A O 4
ATOM 11331 N N . LEU A 1 47 ? 0.260 12.775 -0.763 1.00 0.00 115 LEU A N 4
ATOM 11332 C CA . LEU A 1 47 ? -0.236 13.746 -1.744 1.00 0.00 115 LEU A CA 4
ATOM 11333 C C . LEU A 1 47 ? -1.178 14.758 -1.064 1.00 0.00 115 LEU A C 4
ATOM 11334 O O . LEU A 1 47 ? -0.838 15.941 -0.996 1.00 0.00 115 LEU A O 4
ATOM 11350 N N . LYS A 1 48 ? -2.316 14.309 -0.513 1.00 0.00 116 LYS A N 4
ATOM 11351 C CA . LYS A 1 48 ? -3.253 15.130 0.288 1.00 0.00 116 LYS A CA 4
ATOM 11352 C C . LYS A 1 48 ? -4.180 14.231 1.128 1.00 0.00 116 LYS A C 4
ATOM 11353 O O . LYS A 1 48 ? -4.766 13.296 0.595 1.00 0.00 116 LYS A O 4
ATOM 11372 N N . VAL A 1 49 ? -4.331 14.506 2.430 1.00 0.00 117 VAL A N 4
ATOM 11373 C CA . VAL A 1 49 ? -5.233 13.742 3.322 1.00 0.00 117 VAL A CA 4
ATOM 11374 C C . VAL A 1 49 ? -6.727 13.941 3.015 1.00 0.00 117 VAL A C 4
ATOM 11375 O O . VAL A 1 49 ? -7.137 14.953 2.444 1.00 0.00 117 VAL A O 4
ATOM 11388 N N . ASP A 1 50 ? -7.546 12.984 3.461 1.00 0.00 118 ASP A N 4
ATOM 11389 C CA . ASP A 1 50 ? -9.012 13.036 3.413 1.00 0.00 118 ASP A CA 4
ATOM 11390 C C . ASP A 1 50 ? -9.626 12.274 4.600 1.00 0.00 118 ASP A C 4
ATOM 11391 O O . ASP A 1 50 ? -9.033 11.361 5.180 1.00 0.00 118 ASP A O 4
ATOM 11400 N N . SER A 1 51 ? -10.844 12.683 4.929 1.00 0.00 119 SER A N 4
ATOM 11401 C CA . SER A 1 51 ? -11.660 12.220 6.063 1.00 0.00 119 SER A CA 4
ATOM 11402 C C . SER A 1 51 ? -13.169 12.112 5.745 1.00 0.00 119 SER A C 4
ATOM 11403 O O . SER A 1 51 ? -13.980 11.958 6.661 1.00 0.00 119 SER A O 4
ATOM 11411 N N . THR A 1 52 ? -13.560 12.167 4.460 1.00 0.00 120 THR A N 4
ATOM 11412 C CA . THR A 1 52 ? -14.973 12.210 4.018 1.00 0.00 120 THR A CA 4
ATOM 11413 C C . THR A 1 52 ? -15.257 11.276 2.842 1.00 0.00 120 THR A C 4
ATOM 11414 O O . THR A 1 52 ? -16.131 10.417 2.950 1.00 0.00 120 THR A O 4
ATOM 11425 N N . LYS A 1 53 ? -14.511 11.370 1.734 1.00 0.00 121 LYS A N 4
ATOM 11426 C CA . LYS A 1 53 ? -14.626 10.426 0.602 1.00 0.00 121 LYS A CA 4
ATOM 11427 C C . LYS A 1 53 ? -14.051 9.056 0.961 1.00 0.00 121 LYS A C 4
ATOM 11428 O O . LYS A 1 53 ? -14.635 8.030 0.621 1.00 0.00 121 LYS A O 4
ATOM 11447 N N . VAL A 1 54 ? -12.940 9.037 1.701 1.00 0.00 122 VAL A N 4
ATOM 11448 C CA . VAL A 1 54 ? -12.343 7.809 2.260 1.00 0.00 122 VAL A CA 4
ATOM 11449 C C . VAL A 1 54 ? -13.320 7.165 3.245 1.00 0.00 122 VAL A C 4
ATOM 11450 O O . VAL A 1 54 ? -13.526 5.960 3.185 1.00 0.00 122 VAL A O 4
ATOM 11463 N N . ASP A 1 55 ? -14.001 7.960 4.077 1.00 0.00 123 ASP A N 4
ATOM 11464 C CA . ASP A 1 55 ? -15.040 7.440 4.975 1.00 0.00 123 ASP A CA 4
ATOM 11465 C C . ASP A 1 55 ? -16.222 6.835 4.195 1.00 0.00 123 ASP A C 4
ATOM 11466 O O . ASP A 1 55 ? -16.640 5.718 4.476 1.00 0.00 123 ASP A O 4
ATOM 11475 N N . GLU A 1 56 ? -16.708 7.564 3.189 1.00 0.00 124 GLU A N 4
ATOM 11476 C CA . GLU A 1 56 ? -17.824 7.069 2.362 1.00 0.00 124 GLU A CA 4
ATOM 11477 C C . GLU A 1 56 ? -17.485 5.736 1.673 1.00 0.00 124 GLU A C 4
ATOM 11478 O O . GLU A 1 56 ? -18.291 4.806 1.675 1.00 0.00 124 GLU A O 4
ATOM 11490 N N . ALA A 1 57 ? -16.281 5.618 1.115 1.00 0.00 125 ALA A N 4
ATOM 11491 C CA . ALA A 1 57 ? -15.772 4.364 0.545 1.00 0.00 125 ALA A CA 4
ATOM 11492 C C . ALA A 1 57 ? -15.511 3.266 1.590 1.00 0.00 125 ALA A C 4
ATOM 11493 O O . ALA A 1 57 ? -15.846 2.104 1.364 1.00 0.00 125 ALA A O 4
ATOM 11500 N N . GLY A 1 58 ? -14.994 3.618 2.768 1.00 0.00 126 GLY A N 4
ATOM 11501 C CA . GLY A 1 58 ? -14.791 2.690 3.884 1.00 0.00 126 GLY A CA 4
ATOM 11502 C C . GLY A 1 58 ? -16.124 2.133 4.384 1.00 0.00 126 GLY A C 4
ATOM 11503 O O . GLY A 1 58 ? -16.253 0.944 4.659 1.00 0.00 126 GLY A O 4
ATOM 11507 N N . LYS A 1 59 ? -17.153 2.983 4.401 1.00 0.00 127 LYS A N 4
ATOM 11508 C CA . LYS A 1 59 ? -18.526 2.541 4.709 1.00 0.00 127 LYS A CA 4
ATOM 11509 C C . LYS A 1 59 ? -19.013 1.474 3.732 1.00 0.00 127 LYS A C 4
ATOM 11510 O O . LYS A 1 59 ? -19.753 0.591 4.142 1.00 0.00 127 LYS A O 4
ATOM 11529 N N . LYS A 1 60 ? -18.572 1.514 2.467 1.00 0.00 128 LYS A N 4
ATOM 11530 C CA . LYS A 1 60 ? -18.886 0.413 1.525 1.00 0.00 128 LYS A CA 4
ATOM 11531 C C . LYS A 1 60 ? -18.282 -0.913 1.981 1.00 0.00 128 LYS A C 4
ATOM 11532 O O . LYS A 1 60 ? -18.960 -1.937 1.953 1.00 0.00 128 LYS A O 4
ATOM 11551 N N . VAL A 1 61 ? -17.043 -0.889 2.480 1.00 0.00 129 VAL A N 4
ATOM 11552 C CA . VAL A 1 61 ? -16.417 -2.075 3.094 1.00 0.00 129 VAL A CA 4
ATOM 11553 C C . VAL A 1 61 ? -17.224 -2.517 4.318 1.00 0.00 129 VAL A C 4
ATOM 11554 O O . VAL A 1 61 ? -17.567 -3.690 4.452 1.00 0.00 129 VAL A O 4
ATOM 11567 N N . LYS A 1 62 ? -17.591 -1.569 5.187 1.00 0.00 130 LYS A N 4
ATOM 11568 C CA . LYS A 1 62 ? -18.322 -1.920 6.424 1.00 0.00 130 LYS A CA 4
ATOM 11569 C C . LYS A 1 62 ? -19.719 -2.474 6.144 1.00 0.00 130 LYS A C 4
ATOM 11570 O O . LYS A 1 62 ? -20.162 -3.406 6.809 1.00 0.00 130 LYS A O 4
ATOM 11589 N N . ALA A 1 63 ? -20.370 -1.941 5.116 1.00 0.00 131 ALA A N 4
ATOM 11590 C CA . ALA A 1 63 ? -21.649 -2.424 4.618 1.00 0.00 131 ALA A CA 4
ATOM 11591 C C . ALA A 1 63 ? -21.541 -3.864 4.103 1.00 0.00 131 ALA A C 4
ATOM 11592 O O . ALA A 1 63 ? -22.457 -4.652 4.327 1.00 0.00 131 ALA A O 4
ATOM 11599 N N . TYR A 1 64 ? -20.418 -4.243 3.479 1.00 0.00 132 TYR A N 4
ATOM 11600 C CA . TYR A 1 64 ? -20.182 -5.634 3.088 1.00 0.00 132 TYR A CA 4
ATOM 11601 C C . TYR A 1 64 ? -20.082 -6.538 4.322 1.00 0.00 132 TYR A C 4
ATOM 11602 O O . TYR A 1 64 ? -20.737 -7.581 4.365 1.00 0.00 132 TYR A O 4
ATOM 11620 N N . LEU A 1 65 ? -19.346 -6.117 5.358 1.00 0.00 133 LEU A N 4
ATOM 11621 C CA . LEU A 1 65 ? -19.223 -6.904 6.587 1.00 0.00 133 LEU A CA 4
ATOM 11622 C C . LEU A 1 65 ? -20.611 -7.115 7.218 1.00 0.00 133 LEU A C 4
ATOM 11623 O O . LEU A 1 65 ? -20.991 -8.239 7.542 1.00 0.00 133 LEU A O 4
ATOM 11639 N N . GLU A 1 66 ? -21.402 -6.044 7.286 1.00 0.00 134 GLU A N 4
ATOM 11640 C CA . GLU A 1 66 ? -22.775 -6.150 7.803 1.00 0.00 134 GLU A CA 4
ATOM 11641 C C . GLU A 1 66 ? -23.662 -7.064 6.936 1.00 0.00 134 GLU A C 4
ATOM 11642 O O . GLU A 1 66 ? -24.464 -7.843 7.457 1.00 0.00 134 GLU A O 4
ATOM 11654 N N . LYS A 1 67 ? -23.452 -7.004 5.616 1.00 0.00 135 LYS A N 4
ATOM 11655 C CA . LYS A 1 67 ? -24.195 -7.848 4.668 1.00 0.00 135 LYS A CA 4
ATOM 11656 C C . LYS A 1 67 ? -23.901 -9.345 4.848 1.00 0.00 135 LYS A C 4
ATOM 11657 O O . LYS A 1 67 ? -24.822 -10.159 4.751 1.00 0.00 135 LYS A O 4
ATOM 11676 N N . ILE A 1 68 ? -22.654 -9.708 5.168 1.00 0.00 136 ILE A N 4
ATOM 11677 C CA . ILE A 1 68 ? -22.249 -11.095 5.471 1.00 0.00 136 ILE A CA 4
ATOM 11678 C C . ILE A 1 68 ? -22.467 -11.483 6.957 1.00 0.00 136 ILE A C 4
ATOM 11679 O O . ILE A 1 68 ? -22.170 -12.608 7.360 1.00 0.00 136 ILE A O 4
ATOM 11695 N N . GLY A 1 69 ? -23.024 -10.580 7.777 1.00 0.00 137 GLY A N 4
ATOM 11696 C CA . GLY A 1 69 ? -23.418 -10.852 9.169 1.00 0.00 137 GLY A CA 4
ATOM 11697 C C . GLY A 1 69 ? -22.342 -10.587 10.230 1.00 0.00 137 GLY A C 4
ATOM 11698 O O . GLY A 1 69 ? -22.344 -11.241 11.275 1.00 0.00 137 GLY A O 4
ATOM 11702 N N . ILE A 1 70 ? -21.421 -9.649 9.978 1.00 0.00 138 ILE A N 4
ATOM 11703 C CA . ILE A 1 70 ? -20.273 -9.322 10.845 1.00 0.00 138 ILE A CA 4
ATOM 11704 C C . ILE A 1 70 ? -20.342 -7.846 11.274 1.00 0.00 138 ILE A C 4
ATOM 11705 O O . ILE A 1 70 ? -20.605 -6.956 10.465 1.00 0.00 138 ILE A O 4
ATOM 11721 N N . ARG A 1 71 ? -20.092 -7.600 12.566 1.00 0.00 139 ARG A N 4
ATOM 11722 C CA . ARG A 1 71 ? -20.124 -6.274 13.225 1.00 0.00 139 ARG A CA 4
ATOM 11723 C C . ARG A 1 71 ? -19.344 -6.243 14.552 1.00 0.00 139 ARG A C 4
ATOM 11724 O O . ARG A 1 71 ? -19.067 -7.290 15.137 1.00 0.00 139 ARG A O 4
ATOM 11745 N N . GLY A 1 72 ? -19.008 -5.037 15.018 1.00 0.00 140 GLY A N 4
ATOM 11746 C CA . GLY A 1 72 ? -18.324 -4.764 16.297 1.00 0.00 140 GLY A CA 4
ATOM 11747 C C . GLY A 1 72 ? -17.212 -3.712 16.176 1.00 0.00 140 GLY A C 4
ATOM 11748 O O . GLY A 1 72 ? -17.021 -2.886 17.068 1.00 0.00 140 GLY A O 4
ATOM 11752 N N . ASP A 1 73 ? -16.498 -3.734 15.047 1.00 0.00 141 ASP A N 4
ATOM 11753 C CA . ASP A 1 73 ? -15.392 -2.823 14.713 1.00 0.00 141 ASP A CA 4
ATOM 11754 C C . ASP A 1 73 ? -15.869 -1.484 14.096 1.00 0.00 141 ASP A C 4
ATOM 11755 O O . ASP A 1 73 ? -17.064 -1.208 13.969 1.00 0.00 141 ASP A O 4
ATOM 11764 N N . SER A 1 74 ? -14.906 -0.679 13.644 1.00 0.00 142 SER A N 4
ATOM 11765 C CA . SER A 1 74 ? -14.995 0.575 12.899 1.00 0.00 142 SER A CA 4
ATOM 11766 C C . SER A 1 74 ? -14.053 0.455 11.703 1.00 0.00 142 SER A C 4
ATOM 11767 O O . SER A 1 74 ? -13.141 -0.370 11.748 1.00 0.00 142 SER A O 4
ATOM 11775 N N . VAL A 1 75 ? -14.152 1.256 10.637 1.00 0.00 143 VAL A N 4
ATOM 11776 C CA . VAL A 1 75 ? -13.152 1.238 9.545 1.00 0.00 143 VAL A CA 4
ATOM 11777 C C . VAL A 1 75 ? -11.740 1.543 10.056 1.00 0.00 143 VAL A C 4
ATOM 11778 O O . VAL A 1 75 ? -10.773 1.042 9.491 1.00 0.00 143 VAL A O 4
ATOM 11791 N N . GLU A 1 76 ? -11.625 2.328 11.135 1.00 0.00 144 GLU A N 4
ATOM 11792 C CA . GLU A 1 76 ? -10.267 2.636 11.608 1.00 0.00 144 GLU A CA 4
ATOM 11793 C C . GLU A 1 76 ? -9.623 1.383 12.218 1.00 0.00 144 GLU A C 4
ATOM 11794 O O . GLU A 1 76 ? -8.474 1.047 11.929 1.00 0.00 144 GLU A O 4
ATOM 11806 N N . ALA A 1 77 ? -10.390 0.654 13.037 1.00 0.00 145 ALA A N 4
ATOM 11807 C CA . ALA A 1 77 ? -9.943 -0.610 13.601 1.00 0.00 145 ALA A CA 4
ATOM 11808 C C . ALA A 1 77 ? -9.796 -1.729 12.566 1.00 0.00 145 ALA A C 4
ATOM 11809 O O . ALA A 1 77 ? -8.843 -2.510 12.634 1.00 0.00 145 ALA A O 4
ATOM 11816 N N . ALA A 1 78 ? -10.697 -1.796 11.584 1.00 0.00 146 ALA A N 4
ATOM 11817 C CA . ALA A 1 78 ? -10.641 -2.819 10.558 1.00 0.00 146 ALA A CA 4
ATOM 11818 C C . ALA A 1 78 ? -9.474 -2.608 9.595 1.00 0.00 146 ALA A C 4
ATOM 11819 O O . ALA A 1 78 ? -8.828 -3.583 9.225 1.00 0.00 146 ALA A O 4
ATOM 11826 N N . LEU A 1 79 ? -9.154 -1.365 9.211 1.00 0.00 147 LEU A N 4
ATOM 11827 C CA . LEU A 1 79 ? -8.060 -1.120 8.281 1.00 0.00 147 LEU A CA 4
ATOM 11828 C C . LEU A 1 79 ? -6.713 -1.496 8.909 1.00 0.00 147 LEU A C 4
ATOM 11829 O O . LEU A 1 79 ? -5.894 -2.154 8.265 1.00 0.00 147 LEU A O 4
ATOM 11845 N N . ASP A 1 80 ? -6.510 -1.184 10.191 1.00 0.00 148 ASP A N 4
ATOM 11846 C CA . ASP A 1 80 ? -5.237 -1.491 10.829 1.00 0.00 148 ASP A CA 4
ATOM 11847 C C . ASP A 1 80 ? -5.046 -2.991 11.019 1.00 0.00 148 ASP A C 4
ATOM 11848 O O . ASP A 1 80 ? -4.002 -3.552 10.679 1.00 0.00 148 ASP A O 4
ATOM 11857 N N . ASN A 1 81 ? -6.095 -3.660 11.498 1.00 0.00 149 ASN A N 4
ATOM 11858 C CA . ASN A 1 81 ? -6.044 -5.097 11.681 1.00 0.00 149 ASN A CA 4
ATOM 11859 C C . ASN A 1 81 ? -5.953 -5.850 10.361 1.00 0.00 149 ASN A C 4
ATOM 11860 O O . ASN A 1 81 ? -5.153 -6.770 10.261 1.00 0.00 149 ASN A O 4
ATOM 11871 N N . LEU A 1 82 ? -6.707 -5.467 9.329 1.00 0.00 150 LEU A N 4
ATOM 11872 C CA . LEU A 1 82 ? -6.711 -6.217 8.076 1.00 0.00 150 LEU A CA 4
ATOM 11873 C C . LEU A 1 82 ? -5.363 -6.129 7.358 1.00 0.00 150 LEU A C 4
ATOM 11874 O O . LEU A 1 82 ? -4.872 -7.152 6.879 1.00 0.00 150 LEU A O 4
ATOM 11890 N N . MET A 1 83 ? -4.712 -4.956 7.335 1.00 0.00 151 MET A N 4
ATOM 11891 C CA . MET A 1 83 ? -3.421 -4.846 6.651 1.00 0.00 151 MET A CA 4
ATOM 11892 C C . MET A 1 83 ? -2.355 -5.720 7.331 1.00 0.00 151 MET A C 4
ATOM 11893 O O . MET A 1 83 ? -1.637 -6.469 6.666 1.00 0.00 151 MET A O 4
ATOM 11907 N N . ILE A 1 84 ? -2.347 -5.721 8.667 1.00 0.00 152 ILE A N 4
ATOM 11908 C CA . ILE A 1 84 ? -1.469 -6.549 9.492 1.00 0.00 152 ILE A CA 4
ATOM 11909 C C . ILE A 1 84 ? -1.851 -8.023 9.398 1.00 0.00 152 ILE A C 4
ATOM 11910 O O . ILE A 1 84 ? -0.966 -8.872 9.395 1.00 0.00 152 ILE A O 4
ATOM 11926 N N . LYS A 1 85 ? -3.140 -8.348 9.249 1.00 0.00 153 LYS A N 4
ATOM 11927 C CA . LYS A 1 85 ? -3.577 -9.732 9.078 1.00 0.00 153 LYS A CA 4
ATOM 11928 C C . LYS A 1 85 ? -3.101 -10.336 7.771 1.00 0.00 153 LYS A C 4
ATOM 11929 O O . LYS A 1 85 ? -2.684 -11.490 7.791 1.00 0.00 153 LYS A O 4
ATOM 11948 N N . VAL A 1 86 ? -3.038 -9.609 6.651 1.00 0.00 154 VAL A N 4
ATOM 11949 C CA . VAL A 1 86 ? -2.452 -10.146 5.409 1.00 0.00 154 VAL A CA 4
ATOM 11950 C C . VAL A 1 86 ? -0.958 -10.403 5.594 1.00 0.00 154 VAL A C 4
ATOM 11951 O O . VAL A 1 86 ? -0.459 -11.463 5.221 1.00 0.00 154 VAL A O 4
ATOM 11964 N N . TYR A 1 87 ? -0.273 -9.452 6.231 1.00 0.00 155 TYR A N 4
ATOM 11965 C CA . TYR A 1 87 ? 1.150 -9.640 6.543 1.00 0.00 155 TYR A CA 4
ATOM 11966 C C . TYR A 1 87 ? 1.381 -10.837 7.474 1.00 0.00 155 TYR A C 4
ATOM 11967 O O . TYR A 1 87 ? 2.271 -11.647 7.232 1.00 0.00 155 TYR A O 4
ATOM 11985 N N . GLU A 1 88 ? 0.519 -11.023 8.470 1.00 0.00 156 GLU A N 4
ATOM 11986 C CA . GLU A 1 88 ? 0.590 -12.148 9.403 1.00 0.00 156 GLU A CA 4
ATOM 11987 C C . GLU A 1 88 ? 0.383 -13.493 8.694 1.00 0.00 156 GLU A C 4
ATOM 11988 O O . GLU A 1 88 ? 1.104 -14.454 8.972 1.00 0.00 156 GLU A O 4
ATOM 12000 N N . ILE A 1 89 ? -0.538 -13.549 7.725 1.00 0.00 157 ILE A N 4
ATOM 12001 C CA . ILE A 1 89 ? -0.733 -14.732 6.881 1.00 0.00 157 ILE A CA 4
ATOM 12002 C C . ILE A 1 89 ? 0.523 -14.971 6.028 1.00 0.00 157 ILE A C 4
ATOM 12003 O O . ILE A 1 89 ? 0.998 -16.104 5.929 1.00 0.00 157 ILE A O 4
ATOM 12019 N N . THR A 1 90 ? 1.098 -13.901 5.462 1.00 0.00 158 THR A N 4
ATOM 12020 C CA . THR A 1 90 ? 2.294 -14.022 4.608 1.00 0.00 158 THR A CA 4
ATOM 12021 C C . THR A 1 90 ? 3.524 -14.517 5.379 1.00 0.00 158 THR A C 4
ATOM 12022 O O . THR A 1 90 ? 4.308 -15.306 4.847 1.00 0.00 158 THR A O 4
ATOM 12033 N N . LYS A 1 91 ? 3.682 -14.092 6.641 1.00 0.00 159 LYS A N 4
ATOM 12034 C CA . LYS A 1 91 ? 4.806 -14.477 7.515 1.00 0.00 159 LYS A CA 4
ATOM 12035 C C . LYS A 1 91 ? 4.566 -15.769 8.312 1.00 0.00 159 LYS A C 4
ATOM 12036 O O . LYS A 1 91 ? 5.508 -16.344 8.858 1.00 0.00 159 LYS A O 4
ATOM 12055 N N . GLY A 1 92 ? 3.323 -16.250 8.331 1.00 0.00 160 GLY A N 4
ATOM 12056 C CA . GLY A 1 92 ? 2.889 -17.501 8.960 1.00 0.00 160 GLY A CA 4
ATOM 12057 C C . GLY A 1 92 ? 3.085 -17.534 10.477 1.00 0.00 160 GLY A C 4
ATOM 12058 O O . GLY A 1 92 ? 3.382 -18.583 11.053 1.00 0.00 160 GLY A O 4
ATOM 12062 N N . THR A 1 93 ? 2.963 -16.368 11.112 1.00 0.00 161 THR A N 4
ATOM 12063 C CA . THR A 1 93 ? 3.201 -16.156 12.550 1.00 0.00 161 THR A CA 4
ATOM 12064 C C . THR A 1 93 ? 2.238 -16.983 13.417 1.00 0.00 161 THR A C 4
ATOM 12065 O O . THR A 1 93 ? 1.082 -17.205 13.044 1.00 0.00 161 THR A O 4
ATOM 12076 N N . VAL A 1 94 ? 2.699 -17.421 14.595 1.00 0.00 162 VAL A N 4
ATOM 12077 C CA . VAL A 1 94 ? 1.973 -18.317 15.507 1.00 0.00 162 VAL A CA 4
ATOM 12078 C C . VAL A 1 94 ? 2.207 -17.966 16.985 1.00 0.00 162 VAL A C 4
ATOM 12079 O O . VAL A 1 94 ? 3.271 -17.476 17.366 1.00 0.00 162 VAL A O 4
ATOM 12092 N N . GLU A 1 95 ? 1.199 -18.229 17.817 1.00 0.00 163 GLU A N 4
ATOM 12093 C CA . GLU A 1 95 ? 1.167 -17.991 19.267 1.00 0.00 163 GLU A CA 4
ATOM 12094 C C . GLU A 1 95 ? 0.439 -19.135 20.002 1.00 0.00 163 GLU A C 4
ATOM 12095 O O . GLU A 1 95 ? -0.221 -19.974 19.379 1.00 0.00 163 GLU A O 4
ATOM 12107 N N . SER A 1 96 ? 0.540 -19.165 21.336 1.00 0.00 164 SER A N 4
ATOM 12108 C CA . SER A 1 96 ? -0.195 -20.109 22.197 1.00 0.00 164 SER A CA 4
ATOM 12109 C C . SER A 1 96 ? -1.712 -20.055 21.936 1.00 0.00 164 SER A C 4
ATOM 12110 O O . SER A 1 96 ? -2.309 -18.972 21.909 1.00 0.00 164 SER A O 4
ATOM 12118 N N . SER A 1 97 ? -2.338 -21.223 21.749 1.00 0.00 165 SER A N 4
ATOM 12119 C CA . SER A 1 97 ? -3.746 -21.376 21.356 1.00 0.00 165 SER A CA 4
ATOM 12120 C C . SER A 1 97 ? -4.466 -22.527 22.078 1.00 0.00 165 SER A C 4
ATOM 12121 O O . SER A 1 97 ? -3.859 -23.304 22.822 1.00 0.00 165 SER A O 4
ATOM 12129 N N . ALA A 1 98 ? -5.774 -22.632 21.839 1.00 0.00 166 ALA A N 4
ATOM 12130 C CA . ALA A 1 98 ? -6.685 -23.630 22.411 1.00 0.00 166 ALA A CA 4
ATOM 12131 C C . ALA A 1 98 ? -7.740 -24.107 21.387 1.00 0.00 166 ALA A C 4
ATOM 12132 O O . ALA A 1 98 ? -7.923 -23.503 20.324 1.00 0.00 166 ALA A O 4
ATOM 12139 N N . GLN A 1 99 ? -8.434 -25.205 21.709 1.00 0.00 167 GLN A N 4
ATOM 12140 C CA . GLN A 1 99 ? -9.476 -25.802 20.857 1.00 0.00 167 GLN A CA 4
ATOM 12141 C C . GLN A 1 99 ? -10.682 -24.862 20.629 1.00 0.00 167 GLN A C 4
ATOM 12142 O O . GLN A 1 99 ? -11.006 -24.015 21.468 1.00 0.00 167 GLN A O 4
ATOM 12156 N N . GLY A 1 100 ? -11.373 -25.048 19.500 1.00 0.00 168 GLY A N 4
ATOM 12157 C CA . GLY A 1 100 ? -12.560 -24.281 19.096 1.00 0.00 168 GLY A CA 4
ATOM 12158 C C . GLY A 1 100 ? -13.170 -24.774 17.776 1.00 0.00 168 GLY A C 4
ATOM 12159 O O . GLY A 1 100 ? -12.628 -25.678 17.131 1.00 0.00 168 GLY A O 4
ATOM 12163 N N . THR A 1 101 ? -14.298 -24.178 17.371 1.00 0.00 169 THR A N 4
ATOM 12164 C CA . THR A 1 101 ? -15.075 -24.559 16.175 1.00 0.00 169 THR A CA 4
ATOM 12165 C C . THR A 1 101 ? -15.683 -23.328 15.483 1.00 0.00 169 THR A C 4
ATOM 12166 O O . THR A 1 101 ? -16.014 -22.335 16.132 1.00 0.00 169 THR A O 4
ATOM 12177 N N . ASP A 1 102 ? -15.881 -23.417 14.166 1.00 0.00 170 ASP A N 4
ATOM 12178 C CA . ASP A 1 102 ? -16.515 -22.426 13.299 1.00 0.00 170 ASP A CA 4
ATOM 12179 C C . ASP A 1 102 ? -17.420 -23.122 12.261 1.00 0.00 170 ASP A C 4
ATOM 12180 O O . ASP A 1 102 ? -17.195 -24.284 11.908 1.00 0.00 170 ASP A O 4
ATOM 12189 N N . SER A 1 103 ? -18.444 -22.415 11.766 1.00 0.00 171 SER A N 4
ATOM 12190 C CA . SER A 1 103 ? -19.358 -22.922 10.737 1.00 0.00 171 SER A CA 4
ATOM 12191 C C . SER A 1 103 ? -18.636 -23.237 9.425 1.00 0.00 171 SER A C 4
ATOM 12192 O O . SER A 1 103 ? -17.692 -22.550 9.036 1.00 0.00 171 SER A O 4
ATOM 12200 N N . GLU A 1 104 ? -19.110 -24.271 8.730 1.00 0.00 172 GLU A N 4
ATOM 12201 C CA . GLU A 1 104 ? -18.495 -24.720 7.468 1.00 0.00 172 GLU A CA 4
ATOM 12202 C C . GLU A 1 104 ? -18.479 -23.617 6.394 1.00 0.00 172 GLU A C 4
ATOM 12203 O O . GLU A 1 104 ? -17.494 -23.447 5.679 1.00 0.00 172 GLU A O 4
ATOM 12215 N N . GLU A 1 105 ? -19.557 -22.831 6.346 1.00 0.00 173 GLU A N 4
ATOM 12216 C CA . GLU A 1 105 ? -19.645 -21.685 5.431 1.00 0.00 173 GLU A CA 4
ATOM 12217 C C . GLU A 1 105 ? -18.645 -20.575 5.800 1.00 0.00 173 GLU A C 4
ATOM 12218 O O . GLU A 1 105 ? -17.863 -20.144 4.951 1.00 0.00 173 GLU A O 4
ATOM 12230 N N . LEU A 1 106 ? -18.610 -20.187 7.084 1.00 0.00 174 LEU A N 4
ATOM 12231 C CA . LEU A 1 106 ? -17.656 -19.150 7.532 1.00 0.00 174 LEU A CA 4
ATOM 12232 C C . LEU A 1 106 ? -16.195 -19.584 7.319 1.00 0.00 174 LEU A C 4
ATOM 12233 O O . LEU A 1 106 ? -15.371 -18.813 6.821 1.00 0.00 174 LEU A O 4
ATOM 12249 N N . LYS A 1 107 ? -15.910 -20.856 7.614 1.00 0.00 175 LYS A N 4
ATOM 12250 C CA . LYS A 1 107 ? -14.574 -21.426 7.400 1.00 0.00 175 LYS A CA 4
ATOM 12251 C C . LYS A 1 107 ? -14.193 -21.442 5.924 1.00 0.00 175 LYS A C 4
ATOM 12252 O O . LYS A 1 107 ? -13.114 -20.992 5.549 1.00 0.00 175 LYS A O 4
ATOM 12271 N N . THR A 1 108 ? -15.118 -21.923 5.097 1.00 0.00 176 THR A N 4
ATOM 12272 C CA . THR A 1 108 ? -14.918 -21.964 3.641 1.00 0.00 176 THR A CA 4
ATOM 12273 C C . THR A 1 108 ? -14.691 -20.569 3.079 1.00 0.00 176 THR A C 4
ATOM 12274 O O . THR A 1 108 ? -13.812 -20.394 2.239 1.00 0.00 176 THR A O 4
ATOM 12285 N N . LEU A 1 109 ? -15.403 -19.559 3.583 1.00 0.00 177 LEU A N 4
ATOM 12286 C CA . LEU A 1 109 ? -15.226 -18.184 3.112 1.00 0.00 177 LEU A CA 4
ATOM 12287 C C . LEU A 1 109 ? -13.851 -17.617 3.474 1.00 0.00 177 LEU A C 4
ATOM 12288 O O . LEU A 1 109 ? -13.217 -16.969 2.645 1.00 0.00 177 LEU A O 4
ATOM 12304 N N . LEU A 1 110 ? -13.356 -17.905 4.677 1.00 0.00 178 LEU A N 4
ATOM 12305 C CA . LEU A 1 110 ? -12.025 -17.490 5.113 1.00 0.00 178 LEU A CA 4
ATOM 12306 C C . LEU A 1 110 ? -10.931 -18.241 4.353 1.00 0.00 178 LEU A C 4
ATOM 12307 O O . LEU A 1 110 ? -9.921 -17.642 3.991 1.00 0.00 178 LEU A O 4
ATOM 12323 N N . LEU A 1 111 ? -11.138 -19.519 4.027 1.00 0.00 179 LEU A N 4
ATOM 12324 C CA . LEU A 1 111 ? -10.209 -20.262 3.176 1.00 0.00 179 LEU A CA 4
ATOM 12325 C C . LEU A 1 111 ? -10.196 -19.668 1.761 1.00 0.00 179 LEU A C 4
ATOM 12326 O O . LEU A 1 111 ? -9.133 -19.444 1.201 1.00 0.00 179 LEU A O 4
ATOM 12342 N N . LYS A 1 112 ? -11.383 -19.327 1.254 1.00 0.00 180 LYS A N 4
ATOM 12343 C CA . LYS A 1 112 ? -11.511 -18.672 -0.060 1.00 0.00 180 LYS A CA 4
ATOM 12344 C C . LYS A 1 112 ? -10.725 -17.351 -0.053 1.00 0.00 180 LYS A C 4
ATOM 12345 O O . LYS A 1 112 ? -9.939 -17.081 -0.957 1.00 0.00 180 LYS A O 4
ATOM 12364 N N . PHE A 1 113 ? -10.863 -16.596 1.039 1.00 0.00 181 PHE A N 4
ATOM 12365 C CA . PHE A 1 113 ? -10.068 -15.379 1.247 1.00 0.00 181 PHE A CA 4
ATOM 12366 C C . PHE A 1 113 ? -8.551 -15.644 1.385 1.00 0.00 181 PHE A C 4
ATOM 12367 O O . PHE A 1 113 ? -7.742 -14.885 0.859 1.00 0.00 181 PHE A O 4
ATOM 12384 N N . SER A 1 114 ? -8.168 -16.766 1.994 1.00 0.00 182 SER A N 4
ATOM 12385 C CA . SER A 1 114 ? -6.747 -17.141 2.094 1.00 0.00 182 SER A CA 4
ATOM 12386 C C . SER A 1 114 ? -6.153 -17.599 0.751 1.00 0.00 182 SER A C 4
ATOM 12387 O O . SER A 1 114 ? -5.024 -17.252 0.412 1.00 0.00 182 SER A O 4
ATOM 12395 N N . GLU A 1 115 ? -6.922 -18.341 -0.047 1.00 0.00 183 GLU A N 4
ATOM 12396 C CA . GLU A 1 115 ? -6.539 -18.814 -1.382 1.00 0.00 183 GLU A CA 4
ATOM 12397 C C . GLU A 1 115 ? -6.408 -17.651 -2.370 1.00 0.00 183 GLU A C 4
ATOM 12398 O O . GLU A 1 115 ? -5.520 -17.656 -3.214 1.00 0.00 183 GLU A O 4
ATOM 12410 N N . ASP A 1 116 ? -7.267 -16.644 -2.214 1.00 0.00 184 ASP A N 4
ATOM 12411 C CA . ASP A 1 116 ? -7.171 -15.415 -3.000 1.00 0.00 184 ASP A CA 4
ATOM 12412 C C . ASP A 1 116 ? -5.830 -14.698 -2.772 1.00 0.00 184 ASP A C 4
ATOM 12413 O O . ASP A 1 116 ? -5.134 -14.345 -3.729 1.00 0.00 184 ASP A O 4
ATOM 12422 N N . LEU A 1 117 ? -5.437 -14.566 -1.498 1.00 0.00 185 LEU A N 4
ATOM 12423 C CA . LEU A 1 117 ? -4.144 -13.970 -1.160 1.00 0.00 185 LEU A CA 4
ATOM 12424 C C . LEU A 1 117 ? -2.985 -14.753 -1.738 1.00 0.00 185 LEU A C 4
ATOM 12425 O O . LEU A 1 117 ? -2.094 -14.163 -2.352 1.00 0.00 185 LEU A O 4
ATOM 12441 N N . LYS A 1 118 ? -3.019 -16.076 -1.590 1.00 0.00 186 LYS A N 4
ATOM 12442 C CA . LYS A 1 118 ? -1.947 -16.928 -2.099 1.00 0.00 186 LYS A CA 4
ATOM 12443 C C . LYS A 1 118 ? -1.868 -16.854 -3.620 1.00 0.00 186 LYS A C 4
ATOM 12444 O O . LYS A 1 118 ? -0.784 -16.753 -4.177 1.00 0.00 186 LYS A O 4
ATOM 12463 N N . ALA A 1 119 ? -3.035 -16.873 -4.253 1.00 0.00 187 ALA A N 4
ATOM 12464 C CA . ALA A 1 119 ? -3.075 -16.941 -5.713 1.00 0.00 187 ALA A CA 4
ATOM 12465 C C . ALA A 1 119 ? -2.519 -15.670 -6.367 1.00 0.00 187 ALA A C 4
ATOM 12466 O O . ALA A 1 119 ? -1.814 -15.755 -7.374 1.00 0.00 187 ALA A O 4
ATOM 12473 N N . GLU A 1 120 ? -2.780 -14.498 -5.778 1.00 0.00 188 GLU A N 4
ATOM 12474 C CA . GLU A 1 120 ? -2.176 -13.257 -6.264 1.00 0.00 188 GLU A CA 4
ATOM 12475 C C . GLU A 1 120 ? -0.680 -13.195 -5.949 1.00 0.00 188 GLU A C 4
ATOM 12476 O O . GLU A 1 120 ? 0.124 -12.824 -6.811 1.00 0.00 188 GLU A O 4
ATOM 12488 N N . GLN A 1 121 ? -0.318 -13.564 -4.715 1.00 0.00 189 GLN A N 4
ATOM 12489 C CA . GLN A 1 121 ? 1.085 -13.469 -4.296 1.00 0.00 189 GLN A CA 4
ATOM 12490 C C . GLN A 1 121 ? 1.973 -14.453 -5.076 1.00 0.00 189 GLN A C 4
ATOM 12491 O O . GLN A 1 121 ? 3.088 -14.099 -5.444 1.00 0.00 189 GLN A O 4
ATOM 12505 N N . GLU A 1 122 ? 1.455 -15.639 -5.414 1.00 0.00 190 GLU A N 4
ATOM 12506 C CA . GLU A 1 122 ? 2.199 -16.600 -6.243 1.00 0.00 190 GLU A CA 4
ATOM 12507 C C . GLU A 1 122 ? 2.419 -16.075 -7.665 1.00 0.00 190 GLU A C 4
ATOM 12508 O O . GLU A 1 122 ? 3.524 -16.165 -8.203 1.00 0.00 190 GLU A O 4
ATOM 12520 N N . LEU A 1 123 ? 1.390 -15.454 -8.254 1.00 0.00 191 LEU A N 4
ATOM 12521 C CA . LEU A 1 123 ? 1.484 -14.839 -9.578 1.00 0.00 191 LEU A CA 4
ATOM 12522 C C . LEU A 1 123 ? 2.502 -13.684 -9.600 1.00 0.00 191 LEU A C 4
ATOM 12523 O O . LEU A 1 123 ? 3.198 -13.485 -10.597 1.00 0.00 191 LEU A O 4
ATOM 12539 N N . HIS A 1 124 ? 2.615 -12.947 -8.485 1.00 0.00 192 HIS A N 4
ATOM 12540 C CA . HIS A 1 124 ? 3.529 -11.802 -8.338 1.00 0.00 192 HIS A CA 4
ATOM 12541 C C . HIS A 1 124 ? 4.957 -12.145 -7.889 1.00 0.00 192 HIS A C 4
ATOM 12542 O O . HIS A 1 124 ? 5.879 -11.440 -8.287 1.00 0.00 192 HIS A O 4
ATOM 12557 N N . SER A 1 125 ? 5.162 -13.201 -7.093 1.00 0.00 193 SER A N 4
ATOM 12558 C CA . SER A 1 125 ? 6.471 -13.525 -6.503 1.00 0.00 193 SER A CA 4
ATOM 12559 C C . SER A 1 125 ? 6.881 -15.011 -6.489 1.00 0.00 193 SER A C 4
ATOM 12560 O O . SER A 1 125 ? 7.674 -15.428 -5.643 1.00 0.00 193 SER A O 4
ATOM 12568 N N . GLU A 1 126 ? 6.392 -15.818 -7.439 1.00 0.00 194 GLU A N 4
ATOM 12569 C CA . GLU A 1 126 ? 6.830 -17.223 -7.591 1.00 0.00 194 GLU A CA 4
ATOM 12570 C C . GLU A 1 126 ? 6.682 -17.794 -9.017 1.00 0.00 194 GLU A C 4
ATOM 12571 O O . GLU A 1 126 ? 7.507 -18.604 -9.437 1.00 0.00 194 GLU A O 4
ATOM 12583 N N . ALA A 1 127 ? 5.667 -17.362 -9.776 1.00 0.00 195 ALA A N 4
ATOM 12584 C CA . ALA A 1 127 ? 5.311 -17.821 -11.125 1.00 0.00 195 ALA A CA 4
ATOM 12585 C C . ALA A 1 127 ? 6.321 -17.428 -12.238 1.00 0.00 195 ALA A C 4
ATOM 12586 O O . ALA A 1 127 ? 5.991 -16.687 -13.168 1.00 0.00 195 ALA A O 4
ATOM 12593 N N . LYS A 1 128 ? 7.561 -17.931 -12.133 1.00 0.00 196 LYS A N 4
ATOM 12594 C CA . LYS A 1 128 ? 8.668 -17.783 -13.109 1.00 0.00 196 LYS A CA 4
ATOM 12595 C C . LYS A 1 128 ? 8.942 -16.316 -13.498 1.00 0.00 196 LYS A C 4
ATOM 12596 O O . LYS A 1 128 ? 9.029 -15.963 -14.677 1.00 0.00 196 LYS A O 4
ATOM 12615 N N . GLY A 1 129 ? 9.047 -15.456 -12.479 1.00 0.00 197 GLY A N 4
ATOM 12616 C CA . GLY A 1 129 ? 9.202 -14.003 -12.645 1.00 0.00 197 GLY A CA 4
ATOM 12617 C C . GLY A 1 129 ? 9.298 -13.142 -11.377 1.00 0.00 197 GLY A C 4
ATOM 12618 O O . GLY A 1 129 ? 9.504 -11.940 -11.518 1.00 0.00 197 GLY A O 4
ATOM 12622 N N . GLY A 1 130 ? 9.197 -13.679 -10.147 1.00 0.00 198 GLY A N 4
ATOM 12623 C CA . GLY A 1 130 ? 9.283 -12.854 -8.923 1.00 0.00 198 GLY A CA 4
ATOM 12624 C C . GLY A 1 130 ? 10.568 -12.039 -8.773 1.00 0.00 198 GLY A C 4
ATOM 12625 O O . GLY A 1 130 ? 10.545 -10.923 -8.260 1.00 0.00 198 GLY A O 4
ATOM 12629 N N . GLU A 1 131 ? 11.681 -12.555 -9.300 1.00 0.00 199 GLU A N 4
ATOM 12630 C CA . GLU A 1 131 ? 12.972 -11.854 -9.360 1.00 0.00 199 GLU A CA 4
ATOM 12631 C C . GLU A 1 131 ? 12.882 -10.498 -10.087 1.00 0.00 199 GLU A C 4
ATOM 12632 O O . GLU A 1 131 ? 13.645 -9.585 -9.780 1.00 0.00 199 GLU A O 4
ATOM 12644 N N . ALA A 1 132 ? 11.926 -10.324 -11.008 1.00 0.00 200 ALA A N 4
ATOM 12645 C CA . ALA A 1 132 ? 11.702 -9.070 -11.727 1.00 0.00 200 ALA A CA 4
ATOM 12646 C C . ALA A 1 132 ? 11.225 -7.926 -10.817 1.00 0.00 200 ALA A C 4
ATOM 12647 O O . ALA A 1 132 ? 11.591 -6.771 -11.036 1.00 0.00 200 ALA A O 4
ATOM 12654 N N . LEU A 1 133 ? 10.451 -8.238 -9.771 1.00 0.00 201 LEU A N 4
ATOM 12655 C CA . LEU A 1 133 ? 9.961 -7.266 -8.792 1.00 0.00 201 LEU A CA 4
ATOM 12656 C C . LEU A 1 133 ? 11.131 -6.707 -7.978 1.00 0.00 201 LEU A C 4
ATOM 12657 O O . LEU A 1 133 ? 11.292 -5.489 -7.885 1.00 0.00 201 LEU A O 4
ATOM 12673 N N . LEU A 1 134 ? 12.021 -7.583 -7.503 1.00 0.00 202 LEU A N 4
ATOM 12674 C CA . LEU A 1 134 ? 13.243 -7.150 -6.826 1.00 0.00 202 LEU A CA 4
ATOM 12675 C C . LEU A 1 134 ? 14.223 -6.453 -7.777 1.00 0.00 202 LEU A C 4
ATOM 12676 O O . LEU A 1 134 ? 14.824 -5.447 -7.406 1.00 0.00 202 LEU A O 4
ATOM 12692 N N . SER A 1 135 ? 14.348 -6.934 -9.014 1.00 0.00 203 SER A N 4
ATOM 12693 C CA . SER A 1 135 ? 15.252 -6.349 -10.008 1.00 0.00 203 SER A CA 4
ATOM 12694 C C . SER A 1 135 ? 14.830 -4.937 -10.406 1.00 0.00 203 SER A C 4
ATOM 12695 O O . SER A 1 135 ? 15.681 -4.056 -10.488 1.00 0.00 203 SER A O 4
ATOM 12703 N N . SER A 1 136 ? 13.526 -4.686 -10.563 1.00 0.00 204 SER A N 4
ATOM 12704 C CA . SER A 1 136 ? 13.026 -3.343 -10.885 1.00 0.00 204 SER A CA 4
ATOM 12705 C C . SER A 1 136 ? 13.273 -2.379 -9.724 1.00 0.00 204 SER A C 4
ATOM 12706 O O . SER A 1 136 ? 13.691 -1.239 -9.909 1.00 0.00 204 SER A O 4
ATOM 12714 N N . MET A 1 137 ? 13.085 -2.884 -8.503 1.00 0.00 205 MET A N 4
ATOM 12715 C CA . MET A 1 137 ? 13.389 -2.112 -7.297 1.00 0.00 205 MET A CA 4
ATOM 12716 C C . MET A 1 137 ? 14.879 -1.763 -7.251 1.00 0.00 205 MET A C 4
ATOM 12717 O O . MET A 1 137 ? 15.237 -0.604 -7.056 1.00 0.00 205 MET A O 4
ATOM 12731 N N . LYS A 1 138 ? 15.750 -2.733 -7.540 1.00 0.00 206 LYS A N 4
ATOM 12732 C CA . LYS A 1 138 ? 17.207 -2.558 -7.527 1.00 0.00 206 LYS A CA 4
ATOM 12733 C C . LYS A 1 138 ? 17.675 -1.537 -8.559 1.00 0.00 206 LYS A C 4
ATOM 12734 O O . LYS A 1 138 ? 18.455 -0.651 -8.215 1.00 0.00 206 LYS A O 4
ATOM 12753 N N . THR A 1 139 ? 17.157 -1.596 -9.783 1.00 0.00 207 THR A N 4
ATOM 12754 C CA . THR A 1 139 ? 17.540 -0.666 -10.853 1.00 0.00 207 THR A CA 4
ATOM 12755 C C . THR A 1 139 ? 16.983 0.735 -10.628 1.00 0.00 207 THR A C 4
ATOM 12756 O O . THR A 1 139 ? 17.687 1.718 -10.865 1.00 0.00 207 THR A O 4
ATOM 12767 N N . GLN A 1 140 ? 15.759 0.856 -10.097 1.00 0.00 208 GLN A N 4
ATOM 12768 C CA . GLN A 1 140 ? 15.181 2.157 -9.778 1.00 0.00 208 GLN A CA 4
ATOM 12769 C C . GLN A 1 140 ? 15.876 2.792 -8.572 1.00 0.00 208 GLN A C 4
ATOM 12770 O O . GLN A 1 140 ? 16.087 4.003 -8.560 1.00 0.00 208 GLN A O 4
ATOM 12784 N N . HIS A 1 141 ? 16.301 1.986 -7.587 1.00 0.00 209 HIS A N 4
ATOM 12785 C CA . HIS A 1 141 ? 17.106 2.480 -6.468 1.00 0.00 209 HIS A CA 4
ATOM 12786 C C . HIS A 1 141 ? 18.427 3.023 -6.988 1.00 0.00 209 HIS A C 4
ATOM 12787 O O . HIS A 1 141 ? 18.784 4.142 -6.668 1.00 0.00 209 HIS A O 4
ATOM 12802 N N . ASP A 1 142 ? 19.107 2.228 -7.805 1.00 0.00 210 ASP A N 4
ATOM 12803 C CA . ASP A 1 142 ? 20.443 2.655 -8.256 1.00 0.00 210 ASP A CA 4
ATOM 12804 C C . ASP A 1 142 ? 20.451 3.976 -9.041 1.00 0.00 210 ASP A C 4
ATOM 12805 O O . ASP A 1 142 ? 21.350 4.800 -8.861 1.00 0.00 210 ASP A O 4
ATOM 12814 N N . GLU A 1 143 ? 19.410 4.227 -9.840 1.00 0.00 211 GLU A N 4
ATOM 12815 C CA . GLU A 1 143 ? 19.255 5.511 -10.537 1.00 0.00 211 GLU A CA 4
ATOM 12816 C C . GLU A 1 143 ? 18.849 6.635 -9.582 1.00 0.00 211 GLU A C 4
ATOM 12817 O O . GLU A 1 143 ? 19.439 7.717 -9.610 1.00 0.00 211 GLU A O 4
ATOM 12829 N N . LEU A 1 144 ? 17.880 6.383 -8.699 1.00 0.00 212 LEU A N 4
ATOM 12830 C CA . LEU A 1 144 ? 17.409 7.395 -7.758 1.00 0.00 212 LEU A CA 4
ATOM 12831 C C . LEU A 1 144 ? 18.511 7.771 -6.764 1.00 0.00 212 LEU A C 4
ATOM 12832 O O . LEU A 1 144 ? 18.694 8.950 -6.478 1.00 0.00 212 LEU A O 4
ATOM 12848 N N . LEU A 1 145 ? 19.297 6.804 -6.291 1.00 0.00 213 LEU A N 4
ATOM 12849 C CA . LEU A 1 145 ? 20.386 7.005 -5.341 1.00 0.00 213 LEU A CA 4
ATOM 12850 C C . LEU A 1 145 ? 21.449 7.943 -5.907 1.00 0.00 213 LEU A C 4
ATOM 12851 O O . LEU A 1 145 ? 21.892 8.847 -5.201 1.00 0.00 213 LEU A O 4
ATOM 12867 N N . LYS A 1 146 ? 21.792 7.801 -7.194 1.00 0.00 214 LYS A N 4
ATOM 12868 C CA . LYS A 1 146 ? 22.738 8.702 -7.860 1.00 0.00 214 LYS A CA 4
ATOM 12869 C C . LYS A 1 146 ? 22.214 10.135 -7.873 1.00 0.00 214 LYS A C 4
ATOM 12870 O O . LYS A 1 146 ? 22.956 11.050 -7.532 1.00 0.00 214 LYS A O 4
ATOM 12889 N N . LYS A 1 147 ? 20.918 10.328 -8.140 1.00 0.00 215 LYS A N 4
ATOM 12890 C CA . LYS A 1 147 ? 20.269 11.651 -8.054 1.00 0.00 215 LYS A CA 4
ATOM 12891 C C . LYS A 1 147 ? 20.254 12.199 -6.618 1.00 0.00 215 LYS A C 4
ATOM 12892 O O . LYS A 1 147 ? 20.692 13.319 -6.376 1.00 0.00 215 LYS A O 4
ATOM 12911 N N . PHE A 1 148 ? 19.822 11.391 -5.647 1.00 0.00 216 PHE A N 4
ATOM 12912 C CA . PHE A 1 148 ? 19.715 11.759 -4.224 1.00 0.00 216 PHE A CA 4
ATOM 12913 C C . PHE A 1 148 ? 21.078 12.130 -3.602 1.00 0.00 216 PHE A C 4
ATOM 12914 O O . PHE A 1 148 ? 21.145 13.009 -2.744 1.00 0.00 216 PHE A O 4
ATOM 12931 N N . ALA A 1 149 ? 22.161 11.490 -4.055 1.00 0.00 217 ALA A N 4
ATOM 12932 C CA . ALA A 1 149 ? 23.532 11.768 -3.631 1.00 0.00 217 ALA A CA 4
ATOM 12933 C C . ALA A 1 149 ? 24.175 12.929 -4.416 1.00 0.00 217 ALA A C 4
ATOM 12934 O O . ALA A 1 149 ? 25.005 13.654 -3.868 1.00 0.00 217 ALA A O 4
ATOM 12941 N N . ALA A 1 150 ? 23.763 13.162 -5.671 1.00 0.00 218 ALA A N 4
ATOM 12942 C CA . ALA A 1 150 ? 24.228 14.298 -6.466 1.00 0.00 218 ALA A CA 4
ATOM 12943 C C . ALA A 1 150 ? 23.712 15.629 -5.889 1.00 0.00 218 ALA A C 4
ATOM 12944 O O . ALA A 1 150 ? 24.428 16.632 -5.898 1.00 0.00 218 ALA A O 4
ATOM 12951 N N . LEU A 1 151 ? 22.504 15.613 -5.308 1.00 0.00 219 LEU A N 4
ATOM 12952 C CA . LEU A 1 151 ? 21.900 16.741 -4.588 1.00 0.00 219 LEU A CA 4
ATOM 12953 C C . LEU A 1 151 ? 22.159 16.618 -3.067 1.00 0.00 219 LEU A C 4
ATOM 12954 O O . LEU A 1 151 ? 21.262 16.773 -2.240 1.00 0.00 219 LEU A O 4
ATOM 12970 N N . THR A 1 152 ? 23.412 16.306 -2.714 1.00 0.00 220 THR A N 4
ATOM 12971 C CA . THR A 1 152 ? 23.956 16.239 -1.344 1.00 0.00 220 THR A CA 4
ATOM 12972 C C . THR A 1 152 ? 23.576 17.465 -0.470 1.00 0.00 220 THR A C 4
ATOM 12973 O O . THR A 1 152 ? 23.514 18.583 -1.000 1.00 0.00 220 THR A O 4
ATOM 12984 N N . PRO A 1 153 ? 23.334 17.309 0.854 1.00 0.00 221 PRO A N 4
ATOM 12985 C CA . PRO A 1 153 ? 23.454 16.076 1.639 1.00 0.00 221 PRO A CA 4
ATOM 12986 C C . PRO A 1 153 ? 22.404 15.016 1.304 1.00 0.00 221 PRO A C 4
ATOM 12987 O O . PRO A 1 153 ? 21.233 15.300 1.054 1.00 0.00 221 PRO A O 4
ATOM 12998 N N . THR A 1 154 ? 22.865 13.767 1.308 1.00 0.00 222 THR A N 4
ATOM 12999 C CA . THR A 1 154 ? 22.066 12.583 0.970 1.00 0.00 222 THR A CA 4
ATOM 13000 C C . THR A 1 154 ? 20.998 12.356 2.046 1.00 0.00 222 THR A C 4
ATOM 13001 O O . THR A 1 154 ? 21.318 12.016 3.185 1.00 0.00 222 THR A O 4
ATOM 13012 N N . PHE A 1 155 ? 19.729 12.573 1.680 1.00 0.00 223 PHE A N 4
ATOM 13013 C CA . PHE A 1 155 ? 18.556 12.544 2.583 1.00 0.00 223 PHE A CA 4
ATOM 13014 C C . PHE A 1 155 ? 18.476 11.341 3.552 1.00 0.00 223 PHE A C 4
ATOM 13015 O O . PHE A 1 155 ? 18.038 11.489 4.694 1.00 0.00 223 PHE A O 4
ATOM 13032 N N . LEU A 1 156 ? 18.878 10.151 3.084 1.00 0.00 224 LEU A N 4
ATOM 13033 C CA . LEU A 1 156 ? 18.768 8.856 3.772 1.00 0.00 224 LEU A CA 4
ATOM 13034 C C . LEU A 1 156 ? 19.957 7.914 3.474 1.00 0.00 224 LEU A C 4
ATOM 13035 O O . LEU A 1 156 ? 20.763 8.185 2.581 1.00 0.00 224 LEU A O 4
ATOM 13051 N N . THR A 1 157 ? 20.055 6.793 4.204 1.00 0.00 225 THR A N 4
ATOM 13052 C CA . THR A 1 157 ? 21.042 5.724 3.951 1.00 0.00 225 THR A CA 4
ATOM 13053 C C . THR A 1 157 ? 20.685 4.944 2.685 1.00 0.00 225 THR A C 4
ATOM 13054 O O . THR A 1 157 ? 19.550 4.992 2.205 1.00 0.00 225 THR A O 4
ATOM 13065 N N . SER A 1 158 ? 21.639 4.182 2.137 1.00 0.00 226 SER A N 4
ATOM 13066 C CA . SER A 1 158 ? 21.409 3.421 0.904 1.00 0.00 226 SER A CA 4
ATOM 13067 C C . SER A 1 158 ? 20.286 2.400 1.054 1.00 0.00 226 SER A C 4
ATOM 13068 O O . SER A 1 158 ? 19.394 2.371 0.201 1.00 0.00 226 SER A O 4
ATOM 13076 N N . GLU A 1 159 ? 20.230 1.642 2.157 1.00 0.00 227 GLU A N 4
ATOM 13077 C CA . GLU A 1 159 ? 19.132 0.699 2.380 1.00 0.00 227 GLU A CA 4
ATOM 13078 C C . GLU A 1 159 ? 17.813 1.366 2.791 1.00 0.00 227 GLU A C 4
ATOM 13079 O O . GLU A 1 159 ? 16.748 0.828 2.495 1.00 0.00 227 GLU A O 4
ATOM 13091 N N . ASP A 1 160 ? 17.832 2.538 3.440 1.00 0.00 228 ASP A N 4
ATOM 13092 C CA . ASP A 1 160 ? 16.586 3.253 3.714 1.00 0.00 228 ASP A CA 4
ATOM 13093 C C . ASP A 1 160 ? 15.940 3.763 2.422 1.00 0.00 228 ASP A C 4
ATOM 13094 O O . ASP A 1 160 ? 14.714 3.770 2.316 1.00 0.00 228 ASP A O 4
ATOM 13103 N N . ILE A 1 161 ? 16.741 4.146 1.419 1.00 0.00 229 ILE A N 4
ATOM 13104 C CA . ILE A 1 161 ? 16.225 4.522 0.103 1.00 0.00 229 ILE A CA 4
ATOM 13105 C C . ILE A 1 161 ? 15.701 3.297 -0.648 1.00 0.00 229 ILE A C 4
ATOM 13106 O O . ILE A 1 161 ? 14.595 3.356 -1.188 1.00 0.00 229 ILE A O 4
ATOM 13122 N N . SER A 1 162 ? 16.433 2.172 -0.668 1.00 0.00 230 SER A N 4
ATOM 13123 C CA . SER A 1 162 ? 15.929 0.956 -1.326 1.00 0.00 230 SER A CA 4
ATOM 13124 C C . SER A 1 162 ? 14.667 0.443 -0.641 1.00 0.00 230 SER A C 4
ATOM 13125 O O . SER A 1 162 ? 13.654 0.211 -1.304 1.00 0.00 230 SER A O 4
ATOM 13133 N N . GLY A 1 163 ? 14.661 0.377 0.691 1.00 0.00 231 GLY A N 4
ATOM 13134 C CA . GLY A 1 163 ? 13.470 -0.107 1.382 1.00 0.00 231 GLY A CA 4
ATOM 13135 C C . GLY A 1 163 ? 12.268 0.813 1.296 1.00 0.00 231 GLY A C 4
ATOM 13136 O O . GLY A 1 163 ? 11.147 0.310 1.380 1.00 0.00 231 GLY A O 4
ATOM 13140 N N . TYR A 1 164 ? 12.462 2.125 1.094 1.00 0.00 232 TYR A N 4
ATOM 13141 C CA . TYR A 1 164 ? 11.287 2.955 0.863 1.00 0.00 232 TYR A CA 4
ATOM 13142 C C . TYR A 1 164 ? 10.646 2.563 -0.483 1.00 0.00 232 TYR A C 4
ATOM 13143 O O . TYR A 1 164 ? 9.440 2.357 -0.577 1.00 0.00 232 TYR A O 4
ATOM 13161 N N . LEU A 1 165 ? 11.491 2.385 -1.515 1.00 0.00 233 LEU A N 4
ATOM 13162 C CA . LEU A 1 165 ? 11.110 1.922 -2.859 1.00 0.00 233 LEU A CA 4
ATOM 13163 C C . LEU A 1 165 ? 10.432 0.538 -2.869 1.00 0.00 233 LEU A C 4
ATOM 13164 O O . LEU A 1 165 ? 9.524 0.281 -3.655 1.00 0.00 233 LEU A O 4
ATOM 13180 N N . THR A 1 166 ? 10.873 -0.346 -1.976 1.00 0.00 234 THR A N 4
ATOM 13181 C CA . THR A 1 166 ? 10.459 -1.759 -1.893 1.00 0.00 234 THR A CA 4
ATOM 13182 C C . THR A 1 166 ? 9.020 -1.966 -1.399 1.00 0.00 234 THR A C 4
ATOM 13183 O O . THR A 1 166 ? 8.364 -2.904 -1.847 1.00 0.00 234 THR A O 4
ATOM 13194 N N . VAL A 1 167 ? 8.520 -1.096 -0.507 1.00 0.00 235 VAL A N 4
ATOM 13195 C CA . VAL A 1 167 ? 7.221 -1.200 0.198 1.00 0.00 235 VAL A CA 4
ATOM 13196 C C . VAL A 1 167 ? 6.992 -2.659 0.692 1.00 0.00 235 VAL A C 4
ATOM 13197 O O . VAL A 1 167 ? 6.075 -3.332 0.218 1.00 0.00 235 VAL A O 4
ATOM 13210 N N . PRO A 1 168 ? 7.868 -3.191 1.582 1.00 0.00 236 PRO A N 4
ATOM 13211 C CA . PRO A 1 168 ? 7.885 -4.592 2.034 1.00 0.00 236 PRO A CA 4
ATOM 13212 C C . PRO A 1 168 ? 6.515 -5.235 2.309 1.00 0.00 236 PRO A C 4
ATOM 13213 O O . PRO A 1 168 ? 5.857 -4.920 3.302 1.00 0.00 236 PRO A O 4
ATOM 13224 N N . GLU A 1 169 ? 6.115 -6.145 1.411 1.00 0.00 237 GLU A N 4
ATOM 13225 C CA . GLU A 1 169 ? 4.884 -6.956 1.412 1.00 0.00 237 GLU A CA 4
ATOM 13226 C C . GLU A 1 169 ? 3.653 -6.248 2.043 1.00 0.00 237 GLU A C 4
ATOM 13227 O O . GLU A 1 169 ? 3.031 -6.773 2.970 1.00 0.00 237 GLU A O 4
ATOM 13239 N N . TYR A 1 170 ? 3.359 -5.028 1.562 1.00 0.00 238 TYR A N 4
ATOM 13240 C CA . TYR A 1 170 ? 2.340 -4.063 2.034 1.00 0.00 238 TYR A CA 4
ATOM 13241 C C . TYR A 1 170 ? 1.294 -4.585 3.058 1.00 0.00 238 TYR A C 4
ATOM 13242 O O . TYR A 1 170 ? 0.375 -5.339 2.725 1.00 0.00 238 TYR A O 4
ATOM 13260 N N . GLY A 1 171 ? 1.449 -4.153 4.322 1.00 0.00 239 GLY A N 4
ATOM 13261 C CA . GLY A 1 171 ? 0.634 -4.584 5.475 1.00 0.00 239 GLY A CA 4
ATOM 13262 C C . GLY A 1 171 ? 1.385 -4.637 6.811 1.00 0.00 239 GLY A C 4
ATOM 13263 O O . GLY A 1 171 ? 0.741 -4.733 7.852 1.00 0.00 239 GLY A O 4
ATOM 13267 N N . ALA A 1 172 ? 2.722 -4.577 6.800 1.00 0.00 240 ALA A N 4
ATOM 13268 C CA . ALA A 1 172 ? 3.564 -4.719 7.994 1.00 0.00 240 ALA A CA 4
ATOM 13269 C C . ALA A 1 172 ? 3.184 -3.782 9.185 1.00 0.00 240 ALA A C 4
ATOM 13270 O O . ALA A 1 172 ? 2.761 -2.641 8.965 1.00 0.00 240 ALA A O 4
ATOM 13277 N N . PRO A 1 173 ? 3.350 -4.248 10.444 1.00 0.00 241 PRO A N 4
ATOM 13278 C CA . PRO A 1 173 ? 2.935 -3.557 11.669 1.00 0.00 241 PRO A CA 4
ATOM 13279 C C . PRO A 1 173 ? 3.833 -2.367 12.059 1.00 0.00 241 PRO A C 4
ATOM 13280 O O . PRO A 1 173 ? 4.950 -2.205 11.560 1.00 0.00 241 PRO A O 4
ATOM 13291 N N . MET A 1 174 ? 3.339 -1.530 12.981 1.00 0.00 242 MET A N 4
ATOM 13292 C CA . MET A 1 174 ? 4.062 -0.361 13.515 1.00 0.00 242 MET A CA 4
ATOM 13293 C C . MET A 1 174 ? 5.399 -0.729 14.196 1.00 0.00 242 MET A C 4
ATOM 13294 O O . MET A 1 174 ? 5.563 -1.835 14.714 1.00 0.00 242 MET A O 4
ATOM 13308 N N . ASN A 1 175 ? 6.348 0.225 14.188 1.00 0.00 243 ASN A N 4
ATOM 13309 C CA . ASN A 1 175 ? 7.759 0.042 14.673 1.00 0.00 243 ASN A CA 4
ATOM 13310 C C . ASN A 1 175 ? 8.373 -1.327 14.290 1.00 0.00 243 ASN A C 4
ATOM 13311 O O . ASN A 1 175 ? 9.038 -2.001 15.081 1.00 0.00 243 ASN A O 4
ATOM 13322 N N . ALA A 1 176 ? 8.141 -1.698 13.028 1.00 0.00 244 ALA A N 4
ATOM 13323 C CA . ALA A 1 176 ? 8.653 -2.899 12.353 1.00 0.00 244 ALA A CA 4
ATOM 13324 C C . ALA A 1 176 ? 8.664 -2.710 10.822 1.00 0.00 244 ALA A C 4
ATOM 13325 O O . ALA A 1 176 ? 9.627 -3.090 10.157 1.00 0.00 244 ALA A O 4
ATOM 13332 N N . ALA A 1 177 ? 7.616 -2.079 10.270 1.00 0.00 245 ALA A N 4
ATOM 13333 C CA . ALA A 1 177 ? 7.503 -1.682 8.864 1.00 0.00 245 ALA A CA 4
ATOM 13334 C C . ALA A 1 177 ? 8.554 -0.617 8.484 1.00 0.00 245 ALA A C 4
ATOM 13335 O O . ALA A 1 177 ? 8.316 0.582 8.636 1.00 0.00 245 ALA A O 4
ATOM 13342 N N . LYS A 1 178 ? 9.722 -1.038 7.978 1.00 0.00 246 LYS A N 4
ATOM 13343 C CA . LYS A 1 178 ? 10.866 -0.143 7.686 1.00 0.00 246 LYS A CA 4
ATOM 13344 C C . LYS A 1 178 ? 10.519 1.018 6.757 1.00 0.00 246 LYS A C 4
ATOM 13345 O O . LYS A 1 178 ? 10.901 2.153 7.017 1.00 0.00 246 LYS A O 4
ATOM 13364 N N . TRP A 1 179 ? 9.709 0.754 5.732 1.00 0.00 247 TRP A N 4
ATOM 13365 C CA . TRP A 1 179 ? 9.250 1.798 4.795 1.00 0.00 247 TRP A CA 4
ATOM 13366 C C . TRP A 1 179 ? 8.374 2.838 5.482 1.00 0.00 247 TRP A C 4
ATOM 13367 O O . TRP A 1 179 ? 8.593 4.027 5.298 1.00 0.00 247 TRP A O 4
ATOM 13388 N N . LYS A 1 180 ? 7.462 2.400 6.356 1.00 0.00 248 LYS A N 4
ATOM 13389 C CA . LYS A 1 180 ? 6.631 3.329 7.141 1.00 0.00 248 LYS A CA 4
ATOM 13390 C C . LYS A 1 180 ? 7.459 4.162 8.129 1.00 0.00 248 LYS A C 4
ATOM 13391 O O . LYS A 1 180 ? 7.197 5.350 8.287 1.00 0.00 248 LYS A O 4
ATOM 13410 N N . LYS A 1 181 ? 8.517 3.589 8.721 1.00 0.00 249 LYS A N 4
ATOM 13411 C CA . LYS A 1 181 ? 9.406 4.378 9.616 1.00 0.00 249 LYS A CA 4
ATOM 13412 C C . LYS A 1 181 ? 10.199 5.430 8.840 1.00 0.00 249 LYS A C 4
ATOM 13413 O O . LYS A 1 181 ? 10.271 6.588 9.248 1.00 0.00 249 LYS A O 4
ATOM 13432 N N . VAL A 1 182 ? 10.719 5.041 7.675 1.00 0.00 250 VAL A N 4
ATOM 13433 C CA . VAL A 1 182 ? 11.378 5.954 6.728 1.00 0.00 250 VAL A CA 4
ATOM 13434 C C . VAL A 1 182 ? 10.384 7.014 6.237 1.00 0.00 250 VAL A C 4
ATOM 13435 O O . VAL A 1 182 ? 10.750 8.176 6.095 1.00 0.00 250 VAL A O 4
ATOM 13448 N N . GLU A 1 183 ? 9.118 6.646 6.020 1.00 0.00 251 GLU A N 4
ATOM 13449 C CA . GLU A 1 183 ? 8.090 7.604 5.593 1.00 0.00 251 GLU A CA 4
ATOM 13450 C C . GLU A 1 183 ? 7.890 8.719 6.613 1.00 0.00 251 GLU A C 4
ATOM 13451 O O . GLU A 1 183 ? 7.839 9.888 6.237 1.00 0.00 251 GLU A O 4
ATOM 13463 N N . GLY A 1 184 ? 7.873 8.375 7.901 1.00 0.00 252 GLY A N 4
ATOM 13464 C CA . GLY A 1 184 ? 7.808 9.366 8.971 1.00 0.00 252 GLY A CA 4
ATOM 13465 C C . GLY A 1 184 ? 8.992 10.329 8.934 1.00 0.00 252 GLY A C 4
ATOM 13466 O O . GLY A 1 184 ? 8.806 11.543 9.022 1.00 0.00 252 GLY A O 4
ATOM 13470 N N . MET A 1 185 ? 10.196 9.807 8.684 1.00 0.00 253 MET A N 4
ATOM 13471 C CA . MET A 1 185 ? 11.386 10.649 8.493 1.00 0.00 253 MET A CA 4
ATOM 13472 C C . MET A 1 185 ? 11.301 11.548 7.250 1.00 0.00 253 MET A C 4
ATOM 13473 O O . MET A 1 185 ? 11.664 12.723 7.304 1.00 0.00 253 MET A O 4
ATOM 13487 N N . ILE A 1 186 ? 10.752 11.027 6.149 1.00 0.00 254 ILE A N 4
ATOM 13488 C CA . ILE A 1 186 ? 10.588 11.807 4.911 1.00 0.00 254 ILE A CA 4
ATOM 13489 C C . ILE A 1 186 ? 9.579 12.937 5.114 1.00 0.00 254 ILE A C 4
ATOM 13490 O O . ILE A 1 186 ? 9.841 14.085 4.758 1.00 0.00 254 ILE A O 4
ATOM 13506 N N . HIS A 1 187 ? 8.448 12.626 5.749 1.00 0.00 255 HIS A N 4
ATOM 13507 C CA . HIS A 1 187 ? 7.378 13.593 5.996 1.00 0.00 255 HIS A CA 4
ATOM 13508 C C . HIS A 1 187 ? 7.836 14.650 7.010 1.00 0.00 255 HIS A C 4
ATOM 13509 O O . HIS A 1 187 ? 7.625 15.842 6.807 1.00 0.00 255 HIS A O 4
ATOM 13524 N N . GLY A 1 188 ? 8.594 14.225 8.025 1.00 0.00 256 GLY A N 4
ATOM 13525 C CA . GLY A 1 188 ? 9.130 15.086 9.075 1.00 0.00 256 GLY A CA 4
ATOM 13526 C C . GLY A 1 188 ? 10.192 16.065 8.582 1.00 0.00 256 GLY A C 4
ATOM 13527 O O . GLY A 1 188 ? 10.166 17.234 8.970 1.00 0.00 256 GLY A O 4
ATOM 13531 N N . LYS A 1 189 ? 11.079 15.641 7.670 1.00 0.00 257 LYS A N 4
ATOM 13532 C CA . LYS A 1 189 ? 12.073 16.543 7.073 1.00 0.00 257 LYS A CA 4
ATOM 13533 C C . LYS A 1 189 ? 11.445 17.601 6.161 1.00 0.00 257 LYS A C 4
ATOM 13534 O O . LYS A 1 189 ? 11.883 18.747 6.195 1.00 0.00 257 LYS A O 4
ATOM 13553 N N . LEU A 1 190 ? 10.392 17.252 5.412 1.00 0.00 258 LEU A N 4
ATOM 13554 C CA . LEU A 1 190 ? 9.661 18.231 4.600 1.00 0.00 258 LEU A CA 4
ATOM 13555 C C . LEU A 1 190 ? 8.809 19.198 5.453 1.00 0.00 258 LEU A C 4
ATOM 13556 O O . LEU A 1 190 ? 8.673 20.369 5.100 1.00 0.00 258 LEU A O 4
ATOM 13572 N N . GLU A 1 191 ? 8.286 18.743 6.597 1.00 0.00 259 GLU A N 4
ATOM 13573 C CA . GLU A 1 191 ? 7.568 19.568 7.581 1.00 0.00 259 GLU A CA 4
ATOM 13574 C C . GLU A 1 191 ? 8.480 20.458 8.461 1.00 0.00 259 GLU A C 4
ATOM 13575 O O . GLU A 1 191 ? 7.971 21.249 9.260 1.00 0.00 259 GLU A O 4
ATOM 13587 N N . SER A 1 192 ? 9.810 20.355 8.326 1.00 0.00 260 SER A N 4
ATOM 13588 C CA . SER A 1 192 ? 10.786 21.046 9.193 1.00 0.00 260 SER A CA 4
ATOM 13589 C C . SER A 1 192 ? 11.990 21.652 8.442 1.00 0.00 260 SER A C 4
ATOM 13590 O O . SER A 1 192 ? 11.914 22.816 8.038 1.00 0.00 260 SER A O 4
ATOM 13598 N N . SER A 1 193 ? 13.100 20.918 8.259 1.00 0.00 261 SER A N 4
ATOM 13599 C CA . SER A 1 193 ? 14.353 21.428 7.674 1.00 0.00 261 SER A CA 4
ATOM 13600 C C . SER A 1 193 ? 14.200 22.042 6.270 1.00 0.00 261 SER A C 4
ATOM 13601 O O . SER A 1 193 ? 13.448 21.549 5.427 1.00 0.00 261 SER A O 4
ATOM 13609 N N . GLU A 1 194 ? 14.963 23.107 5.993 1.00 0.00 262 GLU A N 4
ATOM 13610 C CA . GLU A 1 194 ? 15.039 23.732 4.666 1.00 0.00 262 GLU A CA 4
ATOM 13611 C C . GLU A 1 194 ? 15.624 22.762 3.618 1.00 0.00 262 GLU A C 4
ATOM 13612 O O . GLU A 1 194 ? 16.579 22.030 3.899 1.00 0.00 262 GLU A O 4
ATOM 13624 N N . VAL A 1 195 ? 15.071 22.773 2.396 1.00 0.00 263 VAL A N 4
ATOM 13625 C CA . VAL A 1 195 ? 15.412 21.831 1.317 1.00 0.00 263 VAL A CA 4
ATOM 13626 C C . VAL A 1 195 ? 15.527 22.516 -0.063 1.00 0.00 263 VAL A C 4
ATOM 13627 O O . VAL A 1 195 ? 14.684 23.360 -0.387 1.00 0.00 263 VAL A O 4
ATOM 13640 N N . PRO A 1 196 ? 16.554 22.199 -0.886 1.00 0.00 264 PRO A N 4
ATOM 13641 C CA . PRO A 1 196 ? 16.652 22.688 -2.266 1.00 0.00 264 PRO A CA 4
ATOM 13642 C C . PRO A 1 196 ? 15.446 22.238 -3.095 1.00 0.00 264 PRO A C 4
ATOM 13643 O O . PRO A 1 196 ? 14.987 21.109 -2.928 1.00 0.00 264 PRO A O 4
ATOM 13654 N N . ALA A 1 197 ? 14.985 23.037 -4.061 1.00 0.00 265 ALA A N 4
ATOM 13655 C CA . ALA A 1 197 ? 13.860 22.657 -4.929 1.00 0.00 265 ALA A CA 4
ATOM 13656 C C . ALA A 1 197 ? 14.154 21.386 -5.752 1.00 0.00 265 ALA A C 4
ATOM 13657 O O . ALA A 1 197 ? 13.297 20.510 -5.881 1.00 0.00 265 ALA A O 4
ATOM 13664 N N . ASN A 1 198 ? 15.396 21.230 -6.226 1.00 0.00 266 ASN A N 4
ATOM 13665 C CA . ASN A 1 198 ? 15.831 20.024 -6.946 1.00 0.00 266 ASN A CA 4
ATOM 13666 C C . ASN A 1 198 ? 15.841 18.771 -6.057 1.00 0.00 266 ASN A C 4
ATOM 13667 O O . ASN A 1 198 ? 15.425 17.699 -6.495 1.00 0.00 266 ASN A O 4
ATOM 13678 N N . LEU A 1 199 ? 16.239 18.901 -4.786 1.00 0.00 267 LEU A N 4
ATOM 13679 C CA . LEU A 1 199 ? 16.163 17.797 -3.821 1.00 0.00 267 LEU A CA 4
ATOM 13680 C C . LEU A 1 199 ? 14.707 17.449 -3.465 1.00 0.00 267 LEU A C 4
ATOM 13681 O O . LEU A 1 199 ? 14.375 16.274 -3.359 1.00 0.00 267 LEU A O 4
ATOM 13697 N N . LYS A 1 200 ? 13.817 18.444 -3.364 1.00 0.00 268 LYS A N 4
ATOM 13698 C CA . LYS A 1 200 ? 12.381 18.196 -3.148 1.00 0.00 268 LYS A CA 4
ATOM 13699 C C . LYS A 1 200 ? 11.743 17.450 -4.324 1.00 0.00 268 LYS A C 4
ATOM 13700 O O . LYS A 1 200 ? 10.973 16.518 -4.105 1.00 0.00 268 LYS A O 4
ATOM 13719 N N . ALA A 1 201 ? 12.118 17.788 -5.559 1.00 0.00 269 ALA A N 4
ATOM 13720 C CA . ALA A 1 201 ? 11.684 17.054 -6.746 1.00 0.00 269 ALA A CA 4
ATOM 13721 C C . ALA A 1 201 ? 12.193 15.607 -6.699 1.00 0.00 269 ALA A C 4
ATOM 13722 O O . ALA A 1 201 ? 11.431 14.676 -6.929 1.00 0.00 269 ALA A O 4
ATOM 13729 N N . LEU A 1 202 ? 13.464 15.434 -6.325 1.00 0.00 270 LEU A N 4
ATOM 13730 C CA . LEU A 1 202 ? 14.009 14.088 -6.116 1.00 0.00 270 LEU A CA 4
ATOM 13731 C C . LEU A 1 202 ? 13.222 13.297 -5.081 1.00 0.00 270 LEU A C 4
ATOM 13732 O O . LEU A 1 202 ? 12.915 12.136 -5.324 1.00 0.00 270 LEU A O 4
ATOM 13748 N N . VAL A 1 203 ? 12.857 13.912 -3.957 1.00 0.00 271 VAL A N 4
ATOM 13749 C CA . VAL A 1 203 ? 12.018 13.268 -2.933 1.00 0.00 271 VAL A CA 4
ATOM 13750 C C . VAL A 1 203 ? 10.670 12.864 -3.519 1.00 0.00 271 VAL A C 4
ATOM 13751 O O . VAL A 1 203 ? 10.219 11.747 -3.283 1.00 0.00 271 VAL A O 4
ATOM 13764 N N . ALA A 1 204 ? 10.059 13.709 -4.349 1.00 0.00 272 ALA A N 4
ATOM 13765 C CA . ALA A 1 204 ? 8.844 13.334 -5.059 1.00 0.00 272 ALA A CA 4
ATOM 13766 C C . ALA A 1 204 ? 9.100 12.175 -6.038 1.00 0.00 272 ALA A C 4
ATOM 13767 O O . ALA A 1 204 ? 8.281 11.267 -6.122 1.00 0.00 272 ALA A O 4
ATOM 13774 N N . GLU A 1 205 ? 10.249 12.146 -6.719 1.00 0.00 273 GLU A N 4
ATOM 13775 C CA . GLU A 1 205 ? 10.575 11.026 -7.615 1.00 0.00 273 GLU A CA 4
ATOM 13776 C C . GLU A 1 205 ? 10.737 9.726 -6.828 1.00 0.00 273 GLU A C 4
ATOM 13777 O O . GLU A 1 205 ? 10.189 8.706 -7.224 1.00 0.00 273 GLU A O 4
ATOM 13789 N N . LEU A 1 206 ? 11.413 9.762 -5.679 1.00 0.00 274 LEU A N 4
ATOM 13790 C CA . LEU A 1 206 ? 11.517 8.619 -4.767 1.00 0.00 274 LEU A CA 4
ATOM 13791 C C . LEU A 1 206 ? 10.124 8.145 -4.307 1.00 0.00 274 LEU A C 4
ATOM 13792 O O . LEU A 1 206 ? 9.837 6.945 -4.302 1.00 0.00 274 LEU A O 4
ATOM 13808 N N . ILE A 1 207 ? 9.230 9.092 -4.015 1.00 0.00 275 ILE A N 4
ATOM 13809 C CA . ILE A 1 207 ? 7.835 8.779 -3.691 1.00 0.00 275 ILE A CA 4
ATOM 13810 C C . ILE A 1 207 ? 7.085 8.170 -4.875 1.00 0.00 275 ILE A C 4
ATOM 13811 O O . ILE A 1 207 ? 6.337 7.213 -4.683 1.00 0.00 275 ILE A O 4
ATOM 13827 N N . GLU A 1 208 ? 7.286 8.613 -6.112 1.00 0.00 276 GLU A N 4
ATOM 13828 C CA . GLU A 1 208 ? 6.586 8.022 -7.253 1.00 0.00 276 GLU A CA 4
ATOM 13829 C C . GLU A 1 208 ? 7.226 6.707 -7.716 1.00 0.00 276 GLU A C 4
ATOM 13830 O O . GLU A 1 208 ? 6.530 5.833 -8.219 1.00 0.00 276 GLU A O 4
ATOM 13842 N N . LEU A 1 209 ? 8.524 6.493 -7.496 1.00 0.00 277 LEU A N 4
ATOM 13843 C CA . LEU A 1 209 ? 9.188 5.221 -7.776 1.00 0.00 277 LEU A CA 4
ATOM 13844 C C . LEU A 1 209 ? 8.636 4.121 -6.864 1.00 0.00 277 LEU A C 4
ATOM 13845 O O . LEU A 1 209 ? 8.324 3.034 -7.349 1.00 0.00 277 LEU A O 4
ATOM 13861 N N . ARG A 1 210 ? 8.426 4.399 -5.566 1.00 0.00 278 ARG A N 4
ATOM 13862 C CA . ARG A 1 210 ? 7.761 3.437 -4.675 1.00 0.00 278 ARG A CA 4
ATOM 13863 C C . ARG A 1 210 ? 6.323 3.223 -5.095 1.00 0.00 278 ARG A C 4
ATOM 13864 O O . ARG A 1 210 ? 5.857 2.096 -5.053 1.00 0.00 278 ARG A O 4
ATOM 13885 N N . GLU A 1 211 ? 5.623 4.263 -5.543 1.00 0.00 279 GLU A N 4
ATOM 13886 C CA . GLU A 1 211 ? 4.272 4.113 -6.075 1.00 0.00 279 GLU A CA 4
ATOM 13887 C C . GLU A 1 211 ? 4.242 3.179 -7.281 1.00 0.00 279 GLU A C 4
ATOM 13888 O O . GLU A 1 211 ? 3.492 2.206 -7.273 1.00 0.00 279 GLU A O 4
ATOM 13900 N N . GLN A 1 212 ? 5.114 3.402 -8.265 1.00 0.00 280 GLN A N 4
ATOM 13901 C CA . GLN A 1 212 ? 5.099 2.609 -9.492 1.00 0.00 280 GLN A CA 4
ATOM 13902 C C . GLN A 1 212 ? 5.498 1.152 -9.237 1.00 0.00 280 GLN A C 4
ATOM 13903 O O . GLN A 1 212 ? 4.925 0.231 -9.820 1.00 0.00 280 GLN A O 4
ATOM 13917 N N . MET A 1 213 ? 6.444 0.936 -8.318 1.00 0.00 281 MET A N 4
ATOM 13918 C CA . MET A 1 213 ? 6.888 -0.394 -7.915 1.00 0.00 281 MET A CA 4
ATOM 13919 C C . MET A 1 213 ? 5.843 -1.121 -7.074 1.00 0.00 281 MET A C 4
ATOM 13920 O O . MET A 1 213 ? 5.588 -2.301 -7.292 1.00 0.00 281 MET A O 4
ATOM 13934 N N . MET A 1 214 ? 5.202 -0.413 -6.144 1.00 0.00 282 MET A N 4
ATOM 13935 C CA . MET A 1 214 ? 4.171 -0.957 -5.268 1.00 0.00 282 MET A CA 4
ATOM 13936 C C . MET A 1 214 ? 2.937 -1.364 -6.057 1.00 0.00 282 MET A C 4
ATOM 13937 O O . MET A 1 214 ? 2.316 -2.367 -5.732 1.00 0.00 282 MET A O 4
ATOM 13951 N N . ASP A 1 215 ? 2.592 -0.594 -7.084 1.00 0.00 283 ASP A N 4
ATOM 13952 C CA . ASP A 1 215 ? 1.388 -0.863 -7.854 1.00 0.00 283 ASP A CA 4
ATOM 13953 C C . ASP A 1 215 ? 1.511 -2.170 -8.615 1.00 0.00 283 ASP A C 4
ATOM 13954 O O . ASP A 1 215 ? 0.599 -2.987 -8.598 1.00 0.00 283 ASP A O 4
ATOM 13963 N N . LEU A 1 216 ? 2.680 -2.441 -9.191 1.00 0.00 284 LEU A N 4
ATOM 13964 C CA . LEU A 1 216 ? 2.923 -3.733 -9.846 1.00 0.00 284 LEU A CA 4
ATOM 13965 C C . LEU A 1 216 ? 2.999 -4.860 -8.797 1.00 0.00 284 LEU A C 4
ATOM 13966 O O . LEU A 1 216 ? 2.411 -5.924 -8.954 1.00 0.00 284 LEU A O 4
ATOM 13982 N N . LEU A 1 217 ? 3.752 -4.530 -7.748 1.00 0.00 285 LEU A N 4
ATOM 13983 C CA . LEU A 1 217 ? 4.069 -5.514 -6.697 1.00 0.00 285 LEU A CA 4
ATOM 13984 C C . LEU A 1 217 ? 2.774 -6.013 -6.024 1.00 0.00 285 LEU A C 4
ATOM 13985 O O . LEU A 1 217 ? 2.618 -7.215 -5.816 1.00 0.00 285 LEU A O 4
ATOM 14001 N N . TYR A 1 218 ? 1.816 -5.110 -5.789 1.00 0.00 286 TYR A N 4
ATOM 14002 C CA . TYR A 1 218 ? 0.567 -5.522 -5.111 1.00 0.00 286 TYR A CA 4
ATOM 14003 C C . TYR A 1 218 ? -0.621 -5.812 -6.056 1.00 0.00 286 TYR A C 4
ATOM 14004 O O . TYR A 1 218 ? -1.595 -6.448 -5.647 1.00 0.00 286 TYR A O 4
ATOM 14022 N N . GLY A 1 219 ? -0.540 -5.383 -7.319 1.00 0.00 287 GLY A N 4
ATOM 14023 C CA . GLY A 1 219 ? -1.621 -5.458 -8.314 1.00 0.00 287 GLY A CA 4
ATOM 14024 C C . GLY A 1 219 ? -2.067 -4.041 -8.726 1.00 0.00 287 GLY A C 4
ATOM 14025 O O . GLY A 1 219 ? -2.487 -3.279 -7.848 1.00 0.00 287 GLY A O 4
ATOM 14029 N N . PRO A 1 220 ? -2.010 -3.673 -10.025 1.00 0.00 288 PRO A N 4
ATOM 14030 C CA . PRO A 1 220 ? -2.265 -2.312 -10.483 1.00 0.00 288 PRO A CA 4
ATOM 14031 C C . PRO A 1 220 ? -3.702 -1.849 -10.226 1.00 0.00 288 PRO A C 4
ATOM 14032 O O . PRO A 1 220 ? -4.660 -2.406 -10.773 1.00 0.00 288 PRO A O 4
ATOM 14043 N N . ILE A 1 221 ? -3.855 -0.819 -9.390 1.00 0.00 289 ILE A N 4
ATOM 14044 C CA . ILE A 1 221 ? -5.167 -0.240 -9.053 1.00 0.00 289 ILE A CA 4
ATOM 14045 C C . ILE A 1 221 ? -5.847 0.383 -10.293 1.00 0.00 289 ILE A C 4
ATOM 14046 O O . ILE A 1 221 ? -5.213 1.115 -11.053 1.00 0.00 289 ILE A O 4
ATOM 14062 N N . GLY A 1 222 ? -7.145 0.115 -10.497 1.00 0.00 290 GLY A N 4
ATOM 14063 C CA . GLY A 1 222 ? -7.919 0.727 -11.595 1.00 0.00 290 GLY A CA 4
ATOM 14064 C C . GLY A 1 222 ? -9.334 0.177 -11.841 1.00 0.00 290 GLY A C 4
ATOM 14065 O O . GLY A 1 222 ? -10.193 0.930 -12.299 1.00 0.00 290 GLY A O 4
ATOM 14069 N N . HIS A 1 223 ? -9.604 -1.101 -11.523 1.00 0.00 291 HIS A N 4
ATOM 14070 C CA . HIS A 1 223 ? -10.909 -1.757 -11.731 1.00 0.00 291 HIS A CA 4
ATOM 14071 C C . HIS A 1 223 ? -11.247 -2.789 -10.636 1.00 0.00 291 HIS A C 4
ATOM 14072 O O . HIS A 1 223 ? -10.362 -3.525 -10.193 1.00 0.00 291 HIS A O 4
ATOM 14087 N N . HIS A 1 224 ? -12.536 -2.864 -10.272 1.00 0.00 292 HIS A N 4
ATOM 14088 C CA . HIS A 1 224 ? -13.155 -3.802 -9.317 1.00 0.00 292 HIS A CA 4
ATOM 14089 C C . HIS A 1 224 ? -12.307 -4.054 -8.039 1.00 0.00 292 HIS A C 4
ATOM 14090 O O . HIS A 1 224 ? -12.020 -5.226 -7.689 1.00 0.00 292 HIS A O 4
ATOM 14105 N N . VAL A 1 1 ? 5.964 16.252 -25.405 1.00 0.00 69 VAL A N 5
ATOM 14106 C CA . VAL A 1 1 ? 6.228 14.788 -25.204 1.00 0.00 69 VAL A CA 5
ATOM 14107 C C . VAL A 1 1 ? 5.912 14.398 -23.750 1.00 0.00 69 VAL A C 5
ATOM 14108 O O . VAL A 1 1 ? 6.083 15.207 -22.838 1.00 0.00 69 VAL A O 5
ATOM 14121 N N . LYS A 1 2 ? 5.435 13.168 -23.529 1.00 0.00 70 LYS A N 5
ATOM 14122 C CA . LYS A 1 2 ? 5.119 12.601 -22.196 1.00 0.00 70 LYS A CA 5
ATOM 14123 C C . LYS A 1 2 ? 6.375 12.472 -21.310 1.00 0.00 70 LYS A C 5
ATOM 14124 O O . LYS A 1 2 ? 7.479 12.285 -21.824 1.00 0.00 70 LYS A O 5
ATOM 14143 N N . THR A 1 3 ? 6.207 12.537 -19.985 1.00 0.00 71 THR A N 5
ATOM 14144 C CA . THR A 1 3 ? 7.296 12.473 -18.988 1.00 0.00 71 THR A CA 5
ATOM 14145 C C . THR A 1 3 ? 6.885 11.646 -17.766 1.00 0.00 71 THR A C 5
ATOM 14146 O O . THR A 1 3 ? 5.712 11.313 -17.586 1.00 0.00 71 THR A O 5
ATOM 14157 N N . LEU A 1 4 ? 7.843 11.364 -16.878 1.00 0.00 72 LEU A N 5
ATOM 14158 C CA . LEU A 1 4 ? 7.585 10.706 -15.589 1.00 0.00 72 LEU A CA 5
ATOM 14159 C C . LEU A 1 4 ? 6.620 11.531 -14.722 1.00 0.00 72 LEU A C 5
ATOM 14160 O O . LEU A 1 4 ? 5.780 10.960 -14.038 1.00 0.00 72 LEU A O 5
ATOM 14176 N N . ASP A 1 5 ? 6.667 12.865 -14.795 1.00 0.00 73 ASP A N 5
ATOM 14177 C CA . ASP A 1 5 ? 5.711 13.742 -14.102 1.00 0.00 73 ASP A CA 5
ATOM 14178 C C . ASP A 1 5 ? 4.278 13.579 -14.625 1.00 0.00 73 ASP A C 5
ATOM 14179 O O . ASP A 1 5 ? 3.333 13.650 -13.839 1.00 0.00 73 ASP A O 5
ATOM 14188 N N . VAL A 1 6 ? 4.095 13.290 -15.922 1.00 0.00 74 VAL A N 5
ATOM 14189 C CA . VAL A 1 6 ? 2.768 12.958 -16.466 1.00 0.00 74 VAL A CA 5
ATOM 14190 C C . VAL A 1 6 ? 2.300 11.621 -15.879 1.00 0.00 74 VAL A C 5
ATOM 14191 O O . VAL A 1 6 ? 1.148 11.500 -15.465 1.00 0.00 74 VAL A O 5
ATOM 14204 N N . LEU A 1 7 ? 3.205 10.642 -15.729 1.00 0.00 75 LEU A N 5
ATOM 14205 C CA . LEU A 1 7 ? 2.925 9.364 -15.062 1.00 0.00 75 LEU A CA 5
ATOM 14206 C C . LEU A 1 7 ? 2.493 9.585 -13.602 1.00 0.00 75 LEU A C 5
ATOM 14207 O O . LEU A 1 7 ? 1.508 9.006 -13.158 1.00 0.00 75 LEU A O 5
ATOM 14223 N N . ARG A 1 8 ? 3.160 10.496 -12.877 1.00 0.00 76 ARG A N 5
ATOM 14224 C CA . ARG A 1 8 ? 2.733 10.882 -11.508 1.00 0.00 76 ARG A CA 5
ATOM 14225 C C . ARG A 1 8 ? 1.321 11.478 -11.449 1.00 0.00 76 ARG A C 5
ATOM 14226 O O . ARG A 1 8 ? 0.617 11.313 -10.455 1.00 0.00 76 ARG A O 5
ATOM 14247 N N . GLY A 1 9 ? 0.940 12.122 -12.551 1.00 0.00 77 GLY A N 5
ATOM 14248 C CA . GLY A 1 9 ? -0.429 12.617 -12.643 1.00 0.00 77 GLY A CA 5
ATOM 14249 C C . GLY A 1 9 ? -1.433 11.496 -12.900 1.00 0.00 77 GLY A C 5
ATOM 14250 O O . GLY A 1 9 ? -2.487 11.441 -12.267 1.00 0.00 77 GLY A O 5
ATOM 14254 N N . GLU A 1 10 ? -1.070 10.544 -13.759 1.00 0.00 78 GLU A N 5
ATOM 14255 C CA . GLU A 1 10 ? -1.950 9.416 -14.071 1.00 0.00 78 GLU A CA 5
ATOM 14256 C C . GLU A 1 10 ? -2.098 8.446 -12.904 1.00 0.00 78 GLU A C 5
ATOM 14257 O O . GLU A 1 10 ? -3.197 7.954 -12.658 1.00 0.00 78 GLU A O 5
ATOM 14269 N N . LEU A 1 11 ? -1.033 8.230 -12.129 1.00 0.00 79 LEU A N 5
ATOM 14270 C CA . LEU A 1 11 ? -1.072 7.384 -10.942 1.00 0.00 79 LEU A CA 5
ATOM 14271 C C . LEU A 1 11 ? -2.018 7.989 -9.893 1.00 0.00 79 LEU A C 5
ATOM 14272 O O . LEU A 1 11 ? -2.841 7.279 -9.321 1.00 0.00 79 LEU A O 5
ATOM 14288 N N . ARG A 1 12 ? -1.986 9.320 -9.723 1.00 0.00 80 ARG A N 5
ATOM 14289 C CA . ARG A 1 12 ? -2.929 9.993 -8.795 1.00 0.00 80 ARG A CA 5
ATOM 14290 C C . ARG A 1 12 ? -4.384 9.819 -9.205 1.00 0.00 80 ARG A C 5
ATOM 14291 O O . ARG A 1 12 ? -5.247 9.540 -8.379 1.00 0.00 80 ARG A O 5
ATOM 14312 N N . GLY A 1 13 ? -4.587 9.921 -10.507 1.00 0.00 81 GLY A N 5
ATOM 14313 C CA . GLY A 1 13 ? -5.900 9.643 -11.093 1.00 0.00 81 GLY A CA 5
ATOM 14314 C C . GLY A 1 13 ? -6.342 8.194 -10.852 1.00 0.00 81 GLY A C 5
ATOM 14315 O O . GLY A 1 13 ? -7.475 7.943 -10.468 1.00 0.00 81 GLY A O 5
ATOM 14319 N N . GLN A 1 14 ? -5.406 7.258 -11.022 1.00 0.00 82 GLN A N 5
ATOM 14320 C CA . GLN A 1 14 ? -5.715 5.833 -10.806 1.00 0.00 82 GLN A CA 5
ATOM 14321 C C . GLN A 1 14 ? -6.025 5.506 -9.344 1.00 0.00 82 GLN A C 5
ATOM 14322 O O . GLN A 1 14 ? -6.922 4.712 -9.061 1.00 0.00 82 GLN A O 5
ATOM 14336 N N . ARG A 1 15 ? -5.326 6.155 -8.410 1.00 0.00 83 ARG A N 5
ATOM 14337 C CA . ARG A 1 15 ? -5.598 6.045 -6.961 1.00 0.00 83 ARG A CA 5
ATOM 14338 C C . ARG A 1 15 ? -6.978 6.612 -6.631 1.00 0.00 83 ARG A C 5
ATOM 14339 O O . ARG A 1 15 ? -7.789 5.963 -5.976 1.00 0.00 83 ARG A O 5
ATOM 14360 N N . GLU A 1 16 ? -7.248 7.777 -7.208 1.00 0.00 84 GLU A N 5
ATOM 14361 C CA . GLU A 1 16 ? -8.571 8.408 -7.028 1.00 0.00 84 GLU A CA 5
ATOM 14362 C C . GLU A 1 16 ? -9.691 7.546 -7.640 1.00 0.00 84 GLU A C 5
ATOM 14363 O O . GLU A 1 16 ? -10.762 7.392 -7.051 1.00 0.00 84 GLU A O 5
ATOM 14375 N N . ALA A 1 17 ? -9.405 6.901 -8.775 1.00 0.00 85 ALA A N 5
ATOM 14376 C CA . ALA A 1 17 ? -10.379 6.028 -9.427 1.00 0.00 85 ALA A CA 5
ATOM 14377 C C . ALA A 1 17 ? -10.671 4.761 -8.612 1.00 0.00 85 ALA A C 5
ATOM 14378 O O . ALA A 1 17 ? -11.822 4.336 -8.557 1.00 0.00 85 ALA A O 5
ATOM 14385 N N . PHE A 1 18 ? -9.673 4.187 -7.925 1.00 0.00 86 PHE A N 5
ATOM 14386 C CA . PHE A 1 18 ? -9.908 3.052 -7.010 1.00 0.00 86 PHE A CA 5
ATOM 14387 C C . PHE A 1 18 ? -10.817 3.475 -5.842 1.00 0.00 86 PHE A C 5
ATOM 14388 O O . PHE A 1 18 ? -11.700 2.721 -5.440 1.00 0.00 86 PHE A O 5
ATOM 14405 N N . LEU A 1 19 ? -10.654 4.704 -5.330 1.00 0.00 87 LEU A N 5
ATOM 14406 C CA . LEU A 1 19 ? -11.559 5.249 -4.311 1.00 0.00 87 LEU A CA 5
ATOM 14407 C C . LEU A 1 19 ? -12.992 5.414 -4.836 1.00 0.00 87 LEU A C 5
ATOM 14408 O O . LEU A 1 19 ? -13.944 5.023 -4.161 1.00 0.00 87 LEU A O 5
ATOM 14424 N N . SER A 1 20 ? -13.164 5.902 -6.066 1.00 0.00 88 SER A N 5
ATOM 14425 C CA . SER A 1 20 ? -14.486 5.971 -6.696 1.00 0.00 88 SER A CA 5
ATOM 14426 C C . SER A 1 20 ? -15.097 4.572 -6.842 1.00 0.00 88 SER A C 5
ATOM 14427 O O . SER A 1 20 ? -16.266 4.372 -6.524 1.00 0.00 88 SER A O 5
ATOM 14435 N N . GLU A 1 21 ? -14.276 3.606 -7.269 1.00 0.00 89 GLU A N 5
ATOM 14436 C CA . GLU A 1 21 ? -14.795 2.239 -7.455 1.00 0.00 89 GLU A CA 5
ATOM 14437 C C . GLU A 1 21 ? -15.279 1.620 -6.147 1.00 0.00 89 GLU A C 5
ATOM 14438 O O . GLU A 1 21 ? -16.260 0.879 -6.149 1.00 0.00 89 GLU A O 5
ATOM 14450 N N . ILE A 1 22 ? -14.637 1.967 -5.033 1.00 0.00 90 ILE A N 5
ATOM 14451 C CA . ILE A 1 22 ? -15.097 1.566 -3.700 1.00 0.00 90 ILE A CA 5
ATOM 14452 C C . ILE A 1 22 ? -16.466 2.192 -3.415 1.00 0.00 90 ILE A C 5
ATOM 14453 O O . ILE A 1 22 ? -17.380 1.502 -2.967 1.00 0.00 90 ILE A O 5
ATOM 14469 N N . ILE A 1 23 ? -16.633 3.488 -3.699 1.00 0.00 91 ILE A N 5
ATOM 14470 C CA . ILE A 1 23 ? -17.903 4.179 -3.456 1.00 0.00 91 ILE A CA 5
ATOM 14471 C C . ILE A 1 23 ? -19.019 3.625 -4.348 1.00 0.00 91 ILE A C 5
ATOM 14472 O O . ILE A 1 23 ? -20.114 3.349 -3.854 1.00 0.00 91 ILE A O 5
ATOM 14488 N N . LYS A 1 24 ? -18.724 3.388 -5.632 1.00 0.00 92 LYS A N 5
ATOM 14489 C CA . LYS A 1 24 ? -19.721 2.805 -6.545 1.00 0.00 92 LYS A CA 5
ATOM 14490 C C . LYS A 1 24 ? -19.977 1.301 -6.348 1.00 0.00 92 LYS A C 5
ATOM 14491 O O . LYS A 1 24 ? -20.989 0.800 -6.841 1.00 0.00 92 LYS A O 5
ATOM 14510 N N . SER A 1 25 ? -19.108 0.576 -5.634 1.00 0.00 93 SER A N 5
ATOM 14511 C CA . SER A 1 25 ? -19.197 -0.884 -5.509 1.00 0.00 93 SER A CA 5
ATOM 14512 C C . SER A 1 25 ? -18.704 -1.397 -4.156 1.00 0.00 93 SER A C 5
ATOM 14513 O O . SER A 1 25 ? -17.508 -1.413 -3.856 1.00 0.00 93 SER A O 5
ATOM 14521 N N . ASP A 1 26 ? -19.659 -1.861 -3.348 1.00 0.00 94 ASP A N 5
ATOM 14522 C CA . ASP A 1 26 ? -19.467 -2.355 -1.987 1.00 0.00 94 ASP A CA 5
ATOM 14523 C C . ASP A 1 26 ? -19.721 -3.879 -1.855 1.00 0.00 94 ASP A C 5
ATOM 14524 O O . ASP A 1 26 ? -20.053 -4.389 -0.783 1.00 0.00 94 ASP A O 5
ATOM 14533 N N . GLY A 1 27 ? -19.633 -4.584 -2.986 1.00 0.00 95 GLY A N 5
ATOM 14534 C CA . GLY A 1 27 ? -19.852 -6.031 -3.147 1.00 0.00 95 GLY A CA 5
ATOM 14535 C C . GLY A 1 27 ? -18.751 -6.922 -2.537 1.00 0.00 95 GLY A C 5
ATOM 14536 O O . GLY A 1 27 ? -17.953 -6.439 -1.737 1.00 0.00 95 GLY A O 5
ATOM 14540 N N . PRO A 1 28 ? -18.709 -8.226 -2.891 1.00 0.00 96 PRO A N 5
ATOM 14541 C CA . PRO A 1 28 ? -17.681 -9.225 -2.534 1.00 0.00 96 PRO A CA 5
ATOM 14542 C C . PRO A 1 28 ? -16.189 -8.825 -2.691 1.00 0.00 96 PRO A C 5
ATOM 14543 O O . PRO A 1 28 ? -15.470 -9.348 -3.546 1.00 0.00 96 PRO A O 5
ATOM 14554 N N . PHE A 1 29 ? -15.704 -7.909 -1.851 1.00 0.00 97 PHE A N 5
ATOM 14555 C CA . PHE A 1 29 ? -14.312 -7.459 -1.773 1.00 0.00 97 PHE A CA 5
ATOM 14556 C C . PHE A 1 29 ? -13.334 -8.617 -1.510 1.00 0.00 97 PHE A C 5
ATOM 14557 O O . PHE A 1 29 ? -13.331 -9.203 -0.423 1.00 0.00 97 PHE A O 5
ATOM 14574 N N . THR A 1 30 ? -12.483 -8.947 -2.485 1.00 0.00 98 THR A N 5
ATOM 14575 C CA . THR A 1 30 ? -11.405 -9.930 -2.286 1.00 0.00 98 THR A CA 5
ATOM 14576 C C . THR A 1 30 ? -10.464 -9.490 -1.159 1.00 0.00 98 THR A C 5
ATOM 14577 O O . THR A 1 30 ? -10.267 -8.293 -0.921 1.00 0.00 98 THR A O 5
ATOM 14588 N N . ILE A 1 31 ? -9.779 -10.445 -0.520 1.00 0.00 99 ILE A N 5
ATOM 14589 C CA . ILE A 1 31 ? -8.738 -10.123 0.465 1.00 0.00 99 ILE A CA 5
ATOM 14590 C C . ILE A 1 31 ? -7.687 -9.112 0.071 1.00 0.00 99 ILE A C 5
ATOM 14591 O O . ILE A 1 31 ? -7.085 -8.514 0.964 1.00 0.00 99 ILE A O 5
ATOM 14607 N N . LEU A 1 32 ? -7.501 -8.882 -1.236 1.00 0.00 100 LEU A N 5
ATOM 14608 C CA . LEU A 1 32 ? -6.342 -8.030 -1.516 1.00 0.00 100 LEU A CA 5
ATOM 14609 C C . LEU A 1 32 ? -6.891 -6.582 -1.595 1.00 0.00 100 LEU A C 5
ATOM 14610 O O . LEU A 1 32 ? -6.247 -5.652 -1.122 1.00 0.00 100 LEU A O 5
ATOM 14626 N N . GLN A 1 33 ? -8.139 -6.411 -2.076 1.00 0.00 101 GLN A N 5
ATOM 14627 C CA . GLN A 1 33 ? -8.911 -5.163 -2.124 1.00 0.00 101 GLN A CA 5
ATOM 14628 C C . GLN A 1 33 ? -9.369 -4.651 -0.752 1.00 0.00 101 GLN A C 5
ATOM 14629 O O . GLN A 1 33 ? -9.563 -3.450 -0.610 1.00 0.00 101 GLN A O 5
ATOM 14643 N N . LEU A 1 34 ? -9.532 -5.512 0.263 1.00 0.00 102 LEU A N 5
ATOM 14644 C CA . LEU A 1 34 ? -9.892 -5.057 1.621 1.00 0.00 102 LEU A CA 5
ATOM 14645 C C . LEU A 1 34 ? -8.813 -4.107 2.153 1.00 0.00 102 LEU A C 5
ATOM 14646 O O . LEU A 1 34 ? -9.110 -2.976 2.520 1.00 0.00 102 LEU A O 5
ATOM 14662 N N . VAL A 1 35 ? -7.543 -4.528 2.152 1.00 0.00 103 VAL A N 5
ATOM 14663 C CA . VAL A 1 35 ? -6.425 -3.608 2.464 1.00 0.00 103 VAL A CA 5
ATOM 14664 C C . VAL A 1 35 ? -6.215 -2.615 1.283 1.00 0.00 103 VAL A C 5
ATOM 14665 O O . VAL A 1 35 ? -5.750 -1.505 1.428 1.00 0.00 103 VAL A O 5
ATOM 14678 N N . GLY A 1 36 ? -6.643 -3.113 0.131 1.00 0.00 104 GLY A N 5
ATOM 14679 C CA . GLY A 1 36 ? -6.642 -2.297 -1.101 1.00 0.00 104 GLY A CA 5
ATOM 14680 C C . GLY A 1 36 ? -7.383 -0.955 -0.873 1.00 0.00 104 GLY A C 5
ATOM 14681 O O . GLY A 1 36 ? -6.961 0.082 -1.373 1.00 0.00 104 GLY A O 5
ATOM 14685 N N . TYR A 1 37 ? -8.393 -0.932 0.004 1.00 0.00 105 TYR A N 5
ATOM 14686 C CA . TYR A 1 37 ? -9.080 0.311 0.449 1.00 0.00 105 TYR A CA 5
ATOM 14687 C C . TYR A 1 37 ? -8.149 1.207 1.299 1.00 0.00 105 TYR A C 5
ATOM 14688 O O . TYR A 1 37 ? -8.073 2.416 1.070 1.00 0.00 105 TYR A O 5
ATOM 14706 N N . LEU A 1 38 ? -7.392 0.573 2.206 1.00 0.00 106 LEU A N 5
ATOM 14707 C CA . LEU A 1 38 ? -6.437 1.402 2.958 1.00 0.00 106 LEU A CA 5
ATOM 14708 C C . LEU A 1 38 ? -5.237 1.827 2.113 1.00 0.00 106 LEU A C 5
ATOM 14709 O O . LEU A 1 38 ? -4.761 2.928 2.276 1.00 0.00 106 LEU A O 5
ATOM 14725 N N . ARG A 1 39 ? -4.794 1.019 1.156 1.00 0.00 107 ARG A N 5
ATOM 14726 C CA . ARG A 1 39 ? -3.671 1.223 0.217 1.00 0.00 107 ARG A CA 5
ATOM 14727 C C . ARG A 1 39 ? -3.809 2.507 -0.587 1.00 0.00 107 ARG A C 5
ATOM 14728 O O . ARG A 1 39 ? -2.818 3.084 -1.022 1.00 0.00 107 ARG A O 5
ATOM 14749 N N . VAL A 1 40 ? -5.063 2.864 -0.846 1.00 0.00 108 VAL A N 5
ATOM 14750 C CA . VAL A 1 40 ? -5.381 4.143 -1.478 1.00 0.00 108 VAL A CA 5
ATOM 14751 C C . VAL A 1 40 ? -5.127 5.330 -0.548 1.00 0.00 108 VAL A C 5
ATOM 14752 O O . VAL A 1 40 ? -4.536 6.311 -0.986 1.00 0.00 108 VAL A O 5
ATOM 14765 N N . VAL A 1 41 ? -5.554 5.261 0.718 1.00 0.00 109 VAL A N 5
ATOM 14766 C CA . VAL A 1 41 ? -5.261 6.324 1.702 1.00 0.00 109 VAL A CA 5
ATOM 14767 C C . VAL A 1 41 ? -3.806 6.306 2.169 1.00 0.00 109 VAL A C 5
ATOM 14768 O O . VAL A 1 41 ? -3.163 7.351 2.200 1.00 0.00 109 VAL A O 5
ATOM 14781 N N . ASP A 1 42 ? -3.265 5.128 2.478 1.00 0.00 110 ASP A N 5
ATOM 14782 C CA . ASP A 1 42 ? -1.929 5.070 3.066 1.00 0.00 110 ASP A CA 5
ATOM 14783 C C . ASP A 1 42 ? -0.798 5.720 2.289 1.00 0.00 110 ASP A C 5
ATOM 14784 O O . ASP A 1 42 ? 0.063 6.348 2.907 1.00 0.00 110 ASP A O 5
ATOM 14793 N N . THR A 1 43 ? -0.810 5.621 0.959 1.00 0.00 111 THR A N 5
ATOM 14794 C CA . THR A 1 43 ? 0.229 6.282 0.161 1.00 0.00 111 THR A CA 5
ATOM 14795 C C . THR A 1 43 ? -0.082 7.767 -0.081 1.00 0.00 111 THR A C 5
ATOM 14796 O O . THR A 1 43 ? 0.836 8.568 -0.259 1.00 0.00 111 THR A O 5
ATOM 14807 N N . ASP A 1 44 ? -1.361 8.154 -0.054 1.00 0.00 112 ASP A N 5
ATOM 14808 C CA . ASP A 1 44 ? -1.877 9.515 -0.187 1.00 0.00 112 ASP A CA 5
ATOM 14809 C C . ASP A 1 44 ? -1.719 10.364 1.088 1.00 0.00 112 ASP A C 5
ATOM 14810 O O . ASP A 1 44 ? -1.762 11.590 1.017 1.00 0.00 112 ASP A O 5
ATOM 14819 N N . LEU A 1 45 ? -1.474 9.734 2.248 1.00 0.00 113 LEU A N 5
ATOM 14820 C CA . LEU A 1 45 ? -1.251 10.392 3.547 1.00 0.00 113 LEU A CA 5
ATOM 14821 C C . LEU A 1 45 ? -0.085 11.404 3.525 1.00 0.00 113 LEU A C 5
ATOM 14822 O O . LEU A 1 45 ? -0.063 12.361 4.300 1.00 0.00 113 LEU A O 5
ATOM 14838 N N . LEU A 1 46 ? 0.891 11.196 2.631 1.00 0.00 114 LEU A N 5
ATOM 14839 C CA . LEU A 1 46 ? 2.012 12.122 2.381 1.00 0.00 114 LEU A CA 5
ATOM 14840 C C . LEU A 1 46 ? 1.708 13.241 1.349 1.00 0.00 114 LEU A C 5
ATOM 14841 O O . LEU A 1 46 ? 2.541 14.113 1.112 1.00 0.00 114 LEU A O 5
ATOM 14857 N N . LEU A 1 47 ? 0.509 13.245 0.760 1.00 0.00 115 LEU A N 5
ATOM 14858 C CA . LEU A 1 47 ? 0.081 14.159 -0.303 1.00 0.00 115 LEU A CA 5
ATOM 14859 C C . LEU A 1 47 ? -1.010 15.105 0.219 1.00 0.00 115 LEU A C 5
ATOM 14860 O O . LEU A 1 47 ? -0.794 16.318 0.258 1.00 0.00 115 LEU A O 5
ATOM 14876 N N . LYS A 1 48 ? -2.145 14.557 0.679 1.00 0.00 116 LYS A N 5
ATOM 14877 C CA . LYS A 1 48 ? -3.229 15.313 1.335 1.00 0.00 116 LYS A CA 5
ATOM 14878 C C . LYS A 1 48 ? -4.016 14.438 2.326 1.00 0.00 116 LYS A C 5
ATOM 14879 O O . LYS A 1 48 ? -4.526 13.379 1.962 1.00 0.00 116 LYS A O 5
ATOM 14898 N N . VAL A 1 49 ? -4.117 14.884 3.585 1.00 0.00 117 VAL A N 5
ATOM 14899 C CA . VAL A 1 49 ? -4.945 14.233 4.622 1.00 0.00 117 VAL A CA 5
ATOM 14900 C C . VAL A 1 49 ? -6.446 14.266 4.304 1.00 0.00 117 VAL A C 5
ATOM 14901 O O . VAL A 1 49 ? -6.941 15.173 3.634 1.00 0.00 117 VAL A O 5
ATOM 14914 N N . ASP A 1 50 ? -7.180 13.293 4.848 1.00 0.00 118 ASP A N 5
ATOM 14915 C CA . ASP A 1 50 ? -8.643 13.223 4.793 1.00 0.00 118 ASP A CA 5
ATOM 14916 C C . ASP A 1 50 ? -9.205 12.448 5.994 1.00 0.00 118 ASP A C 5
ATOM 14917 O O . ASP A 1 50 ? -8.543 11.599 6.600 1.00 0.00 118 ASP A O 5
ATOM 14926 N N . SER A 1 51 ? -10.449 12.776 6.313 1.00 0.00 119 SER A N 5
ATOM 14927 C CA . SER A 1 51 ? -11.209 12.282 7.474 1.00 0.00 119 SER A CA 5
ATOM 14928 C C . SER A 1 51 ? -12.702 11.992 7.206 1.00 0.00 119 SER A C 5
ATOM 14929 O O . SER A 1 51 ? -13.434 11.672 8.147 1.00 0.00 119 SER A O 5
ATOM 14937 N N . THR A 1 52 ? -13.175 12.054 5.952 1.00 0.00 120 THR A N 5
ATOM 14938 C CA . THR A 1 52 ? -14.595 11.934 5.586 1.00 0.00 120 THR A CA 5
ATOM 14939 C C . THR A 1 52 ? -14.831 11.104 4.323 1.00 0.00 120 THR A C 5
ATOM 14940 O O . THR A 1 52 ? -15.701 10.234 4.325 1.00 0.00 120 THR A O 5
ATOM 14951 N N . LYS A 1 53 ? -14.041 11.297 3.261 1.00 0.00 121 LYS A N 5
ATOM 14952 C CA . LYS A 1 53 ? -14.081 10.485 2.027 1.00 0.00 121 LYS A CA 5
ATOM 14953 C C . LYS A 1 53 ? -13.508 9.095 2.281 1.00 0.00 121 LYS A C 5
ATOM 14954 O O . LYS A 1 53 ? -14.068 8.096 1.840 1.00 0.00 121 LYS A O 5
ATOM 14973 N N . VAL A 1 54 ? -12.419 9.034 3.049 1.00 0.00 122 VAL A N 5
ATOM 14974 C CA . VAL A 1 54 ? -11.808 7.779 3.526 1.00 0.00 122 VAL A CA 5
ATOM 14975 C C . VAL A 1 54 ? -12.795 7.035 4.430 1.00 0.00 122 VAL A C 5
ATOM 14976 O O . VAL A 1 54 ? -12.968 5.832 4.275 1.00 0.00 122 VAL A O 5
ATOM 14989 N N . ASP A 1 55 ? -13.517 7.749 5.300 1.00 0.00 123 ASP A N 5
ATOM 14990 C CA . ASP A 1 55 ? -14.540 7.133 6.156 1.00 0.00 123 ASP A CA 5
ATOM 14991 C C . ASP A 1 55 ? -15.712 6.564 5.334 1.00 0.00 123 ASP A C 5
ATOM 14992 O O . ASP A 1 55 ? -16.094 5.408 5.506 1.00 0.00 123 ASP A O 5
ATOM 15001 N N . GLU A 1 56 ? -16.217 7.359 4.388 1.00 0.00 124 GLU A N 5
ATOM 15002 C CA . GLU A 1 56 ? -17.276 6.910 3.473 1.00 0.00 124 GLU A CA 5
ATOM 15003 C C . GLU A 1 56 ? -16.857 5.678 2.655 1.00 0.00 124 GLU A C 5
ATOM 15004 O O . GLU A 1 56 ? -17.633 4.734 2.526 1.00 0.00 124 GLU A O 5
ATOM 15016 N N . ALA A 1 57 ? -15.624 5.650 2.142 1.00 0.00 125 ALA A N 5
ATOM 15017 C CA . ALA A 1 57 ? -15.062 4.497 1.435 1.00 0.00 125 ALA A CA 5
ATOM 15018 C C . ALA A 1 57 ? -14.838 3.275 2.334 1.00 0.00 125 ALA A C 5
ATOM 15019 O O . ALA A 1 57 ? -15.200 2.158 1.962 1.00 0.00 125 ALA A O 5
ATOM 15026 N N . GLY A 1 58 ? -14.328 3.475 3.547 1.00 0.00 126 GLY A N 5
ATOM 15027 C CA . GLY A 1 58 ? -14.118 2.402 4.516 1.00 0.00 126 GLY A CA 5
ATOM 15028 C C . GLY A 1 58 ? -15.447 1.781 4.945 1.00 0.00 126 GLY A C 5
ATOM 15029 O O . GLY A 1 58 ? -15.557 0.564 5.082 1.00 0.00 126 GLY A O 5
ATOM 15033 N N . LYS A 1 59 ? -16.491 2.613 5.049 1.00 0.00 127 LYS A N 5
ATOM 15034 C CA . LYS A 1 59 ? -17.854 2.125 5.320 1.00 0.00 127 LYS A CA 5
ATOM 15035 C C . LYS A 1 59 ? -18.357 1.165 4.247 1.00 0.00 127 LYS A C 5
ATOM 15036 O O . LYS A 1 59 ? -19.052 0.220 4.589 1.00 0.00 127 LYS A O 5
ATOM 15055 N N . LYS A 1 60 ? -17.963 1.329 2.978 1.00 0.00 128 LYS A N 5
ATOM 15056 C CA . LYS A 1 60 ? -18.304 0.343 1.920 1.00 0.00 128 LYS A CA 5
ATOM 15057 C C . LYS A 1 60 ? -17.652 -1.011 2.187 1.00 0.00 128 LYS A C 5
ATOM 15058 O O . LYS A 1 60 ? -18.314 -2.042 2.111 1.00 0.00 128 LYS A O 5
ATOM 15077 N N . VAL A 1 61 ? -16.381 -1.009 2.597 1.00 0.00 129 VAL A N 5
ATOM 15078 C CA . VAL A 1 61 ? -15.688 -2.240 3.025 1.00 0.00 129 VAL A CA 5
ATOM 15079 C C . VAL A 1 61 ? -16.373 -2.863 4.240 1.00 0.00 129 VAL A C 5
ATOM 15080 O O . VAL A 1 61 ? -16.642 -4.063 4.260 1.00 0.00 129 VAL A O 5
ATOM 15093 N N . LYS A 1 62 ? -16.724 -2.043 5.232 1.00 0.00 130 LYS A N 5
ATOM 15094 C CA . LYS A 1 62 ? -17.380 -2.543 6.449 1.00 0.00 130 LYS A CA 5
ATOM 15095 C C . LYS A 1 62 ? -18.779 -3.080 6.165 1.00 0.00 130 LYS A C 5
ATOM 15096 O O . LYS A 1 62 ? -19.153 -4.114 6.705 1.00 0.00 130 LYS A O 5
ATOM 15115 N N . ALA A 1 63 ? -19.508 -2.439 5.257 1.00 0.00 131 ALA A N 5
ATOM 15116 C CA . ALA A 1 63 ? -20.813 -2.894 4.804 1.00 0.00 131 ALA A CA 5
ATOM 15117 C C . ALA A 1 63 ? -20.722 -4.271 4.152 1.00 0.00 131 ALA A C 5
ATOM 15118 O O . ALA A 1 63 ? -21.586 -5.103 4.398 1.00 0.00 131 ALA A O 5
ATOM 15125 N N . TYR A 1 64 ? -19.656 -4.565 3.402 1.00 0.00 132 TYR A N 5
ATOM 15126 C CA . TYR A 1 64 ? -19.440 -5.912 2.860 1.00 0.00 132 TYR A CA 5
ATOM 15127 C C . TYR A 1 64 ? -19.264 -6.940 3.982 1.00 0.00 132 TYR A C 5
ATOM 15128 O O . TYR A 1 64 ? -19.918 -7.984 3.968 1.00 0.00 132 TYR A O 5
ATOM 15146 N N . LEU A 1 65 ? -18.440 -6.624 4.987 1.00 0.00 133 LEU A N 5
ATOM 15147 C CA . LEU A 1 65 ? -18.225 -7.516 6.127 1.00 0.00 133 LEU A CA 5
ATOM 15148 C C . LEU A 1 65 ? -19.546 -7.782 6.875 1.00 0.00 133 LEU A C 5
ATOM 15149 O O . LEU A 1 65 ? -19.859 -8.921 7.210 1.00 0.00 133 LEU A O 5
ATOM 15165 N N . GLU A 1 66 ? -20.348 -6.735 7.071 1.00 0.00 134 GLU A N 5
ATOM 15166 C CA . GLU A 1 66 ? -21.675 -6.900 7.693 1.00 0.00 134 GLU A CA 5
ATOM 15167 C C . GLU A 1 66 ? -22.659 -7.703 6.835 1.00 0.00 134 GLU A C 5
ATOM 15168 O O . GLU A 1 66 ? -23.436 -8.516 7.336 1.00 0.00 134 GLU A O 5
ATOM 15180 N N . LYS A 1 67 ? -22.576 -7.491 5.528 1.00 0.00 135 LYS A N 5
ATOM 15181 C CA . LYS A 1 67 ? -23.415 -8.215 4.561 1.00 0.00 135 LYS A CA 5
ATOM 15182 C C . LYS A 1 67 ? -23.170 -9.717 4.537 1.00 0.00 135 LYS A C 5
ATOM 15183 O O . LYS A 1 67 ? -24.112 -10.506 4.438 1.00 0.00 135 LYS A O 5
ATOM 15202 N N . ILE A 1 68 ? -21.905 -10.097 4.664 1.00 0.00 136 ILE A N 5
ATOM 15203 C CA . ILE A 1 68 ? -21.458 -11.498 4.676 1.00 0.00 136 ILE A CA 5
ATOM 15204 C C . ILE A 1 68 ? -21.325 -12.105 6.088 1.00 0.00 136 ILE A C 5
ATOM 15205 O O . ILE A 1 68 ? -21.122 -13.313 6.224 1.00 0.00 136 ILE A O 5
ATOM 15221 N N . GLY A 1 69 ? -21.472 -11.299 7.146 1.00 0.00 137 GLY A N 5
ATOM 15222 C CA . GLY A 1 69 ? -21.219 -11.764 8.519 1.00 0.00 137 GLY A CA 5
ATOM 15223 C C . GLY A 1 69 ? -21.566 -10.863 9.720 1.00 0.00 137 GLY A C 5
ATOM 15224 O O . GLY A 1 69 ? -20.993 -11.070 10.792 1.00 0.00 137 GLY A O 5
ATOM 15228 N N . ILE A 1 70 ? -22.527 -9.938 9.574 1.00 0.00 138 ILE A N 5
ATOM 15229 C CA . ILE A 1 70 ? -23.089 -9.064 10.671 1.00 0.00 138 ILE A CA 5
ATOM 15230 C C . ILE A 1 70 ? -22.061 -8.127 11.373 1.00 0.00 138 ILE A C 5
ATOM 15231 O O . ILE A 1 70 ? -20.844 -8.229 11.204 1.00 0.00 138 ILE A O 5
ATOM 15247 N N . ARG A 1 71 ? -22.584 -7.111 12.085 1.00 0.00 139 ARG A N 5
ATOM 15248 C CA . ARG A 1 71 ? -21.827 -6.044 12.782 1.00 0.00 139 ARG A CA 5
ATOM 15249 C C . ARG A 1 71 ? -20.970 -6.523 13.971 1.00 0.00 139 ARG A C 5
ATOM 15250 O O . ARG A 1 71 ? -21.151 -7.626 14.489 1.00 0.00 139 ARG A O 5
ATOM 15271 N N . GLY A 1 72 ? -20.070 -5.644 14.428 1.00 0.00 140 GLY A N 5
ATOM 15272 C CA . GLY A 1 72 ? -19.235 -5.831 15.627 1.00 0.00 140 GLY A CA 5
ATOM 15273 C C . GLY A 1 72 ? -17.961 -4.973 15.640 1.00 0.00 140 GLY A C 5
ATOM 15274 O O . GLY A 1 72 ? -17.555 -4.463 16.684 1.00 0.00 140 GLY A O 5
ATOM 15278 N N . ASP A 1 73 ? -17.344 -4.799 14.467 1.00 0.00 141 ASP A N 5
ATOM 15279 C CA . ASP A 1 73 ? -16.083 -4.066 14.266 1.00 0.00 141 ASP A CA 5
ATOM 15280 C C . ASP A 1 73 ? -16.269 -2.542 14.047 1.00 0.00 141 ASP A C 5
ATOM 15281 O O . ASP A 1 73 ? -17.375 -2.004 14.105 1.00 0.00 141 ASP A O 5
ATOM 15290 N N . SER A 1 74 ? -15.161 -1.858 13.739 1.00 0.00 142 SER A N 5
ATOM 15291 C CA . SER A 1 74 ? -15.007 -0.451 13.350 1.00 0.00 142 SER A CA 5
ATOM 15292 C C . SER A 1 74 ? -14.110 -0.373 12.104 1.00 0.00 142 SER A C 5
ATOM 15293 O O . SER A 1 74 ? -13.259 -1.238 11.914 1.00 0.00 142 SER A O 5
ATOM 15301 N N . VAL A 1 75 ? -14.252 0.671 11.276 1.00 0.00 143 VAL A N 5
ATOM 15302 C CA . VAL A 1 75 ? -13.334 0.896 10.124 1.00 0.00 143 VAL A CA 5
ATOM 15303 C C . VAL A 1 75 ? -11.874 1.014 10.579 1.00 0.00 143 VAL A C 5
ATOM 15304 O O . VAL A 1 75 ? -10.985 0.570 9.856 1.00 0.00 143 VAL A O 5
ATOM 15317 N N . GLU A 1 76 ? -11.613 1.521 11.792 1.00 0.00 144 GLU A N 5
ATOM 15318 C CA . GLU A 1 76 ? -10.227 1.562 12.288 1.00 0.00 144 GLU A CA 5
ATOM 15319 C C . GLU A 1 76 ? -9.702 0.153 12.614 1.00 0.00 144 GLU A C 5
ATOM 15320 O O . GLU A 1 76 ? -8.583 -0.209 12.245 1.00 0.00 144 GLU A O 5
ATOM 15332 N N . ALA A 1 77 ? -10.532 -0.669 13.273 1.00 0.00 145 ALA A N 5
ATOM 15333 C CA . ALA A 1 77 ? -10.199 -2.045 13.627 1.00 0.00 145 ALA A CA 5
ATOM 15334 C C . ALA A 1 77 ? -10.024 -2.940 12.394 1.00 0.00 145 ALA A C 5
ATOM 15335 O O . ALA A 1 77 ? -9.042 -3.673 12.286 1.00 0.00 145 ALA A O 5
ATOM 15342 N N . ALA A 1 78 ? -10.950 -2.839 11.435 1.00 0.00 146 ALA A N 5
ATOM 15343 C CA . ALA A 1 78 ? -10.897 -3.635 10.218 1.00 0.00 146 ALA A CA 5
ATOM 15344 C C . ALA A 1 78 ? -9.674 -3.285 9.374 1.00 0.00 146 ALA A C 5
ATOM 15345 O O . ALA A 1 78 ? -9.031 -4.176 8.835 1.00 0.00 146 ALA A O 5
ATOM 15352 N N . LEU A 1 79 ? -9.314 -2.005 9.303 1.00 0.00 147 LEU A N 5
ATOM 15353 C CA . LEU A 1 79 ? -8.108 -1.546 8.621 1.00 0.00 147 LEU A CA 5
ATOM 15354 C C . LEU A 1 79 ? -6.850 -2.202 9.186 1.00 0.00 147 LEU A C 5
ATOM 15355 O O . LEU A 1 79 ? -6.063 -2.788 8.440 1.00 0.00 147 LEU A O 5
ATOM 15371 N N . ASP A 1 80 ? -6.691 -2.165 10.503 1.00 0.00 148 ASP A N 5
ATOM 15372 C CA . ASP A 1 80 ? -5.512 -2.717 11.156 1.00 0.00 148 ASP A CA 5
ATOM 15373 C C . ASP A 1 80 ? -5.456 -4.235 11.023 1.00 0.00 148 ASP A C 5
ATOM 15374 O O . ASP A 1 80 ? -4.427 -4.818 10.675 1.00 0.00 148 ASP A O 5
ATOM 15383 N N . ASN A 1 81 ? -6.608 -4.868 11.220 1.00 0.00 149 ASN A N 5
ATOM 15384 C CA . ASN A 1 81 ? -6.725 -6.307 11.129 1.00 0.00 149 ASN A CA 5
ATOM 15385 C C . ASN A 1 81 ? -6.464 -6.801 9.718 1.00 0.00 149 ASN A C 5
ATOM 15386 O O . ASN A 1 81 ? -5.681 -7.724 9.534 1.00 0.00 149 ASN A O 5
ATOM 15397 N N . LEU A 1 82 ? -7.080 -6.189 8.706 1.00 0.00 150 LEU A N 5
ATOM 15398 C CA . LEU A 1 82 ? -6.953 -6.702 7.348 1.00 0.00 150 LEU A CA 5
ATOM 15399 C C . LEU A 1 82 ? -5.533 -6.557 6.815 1.00 0.00 150 LEU A C 5
ATOM 15400 O O . LEU A 1 82 ? -5.060 -7.464 6.131 1.00 0.00 150 LEU A O 5
ATOM 15416 N N . MET A 1 83 ? -4.827 -5.472 7.150 1.00 0.00 151 MET A N 5
ATOM 15417 C CA . MET A 1 83 ? -3.442 -5.350 6.714 1.00 0.00 151 MET A CA 5
ATOM 15418 C C . MET A 1 83 ? -2.550 -6.408 7.369 1.00 0.00 151 MET A C 5
ATOM 15419 O O . MET A 1 83 ? -1.794 -7.092 6.674 1.00 0.00 151 MET A O 5
ATOM 15433 N N . ILE A 1 84 ? -2.719 -6.625 8.676 1.00 0.00 152 ILE A N 5
ATOM 15434 C CA . ILE A 1 84 ? -1.961 -7.636 9.407 1.00 0.00 152 ILE A CA 5
ATOM 15435 C C . ILE A 1 84 ? -2.322 -9.037 8.927 1.00 0.00 152 ILE A C 5
ATOM 15436 O O . ILE A 1 84 ? -1.428 -9.855 8.760 1.00 0.00 152 ILE A O 5
ATOM 15452 N N . LYS A 1 85 ? -3.595 -9.317 8.623 1.00 0.00 153 LYS A N 5
ATOM 15453 C CA . LYS A 1 85 ? -4.001 -10.650 8.161 1.00 0.00 153 LYS A CA 5
ATOM 15454 C C . LYS A 1 85 ? -3.405 -10.961 6.800 1.00 0.00 153 LYS A C 5
ATOM 15455 O O . LYS A 1 85 ? -2.945 -12.079 6.595 1.00 0.00 153 LYS A O 5
ATOM 15474 N N . VAL A 1 86 ? -3.306 -9.984 5.897 1.00 0.00 154 VAL A N 5
ATOM 15475 C CA . VAL A 1 86 ? -2.616 -10.175 4.612 1.00 0.00 154 VAL A CA 5
ATOM 15476 C C . VAL A 1 86 ? -1.145 -10.522 4.859 1.00 0.00 154 VAL A C 5
ATOM 15477 O O . VAL A 1 86 ? -0.627 -11.494 4.310 1.00 0.00 154 VAL A O 5
ATOM 15490 N N . TYR A 1 87 ? -0.508 -9.764 5.748 1.00 0.00 155 TYR A N 5
ATOM 15491 C CA . TYR A 1 87 ? 0.882 -10.044 6.128 1.00 0.00 155 TYR A CA 5
ATOM 15492 C C . TYR A 1 87 ? 1.058 -11.423 6.790 1.00 0.00 155 TYR A C 5
ATOM 15493 O O . TYR A 1 87 ? 1.989 -12.151 6.454 1.00 0.00 155 TYR A O 5
ATOM 15511 N N . GLU A 1 88 ? 0.134 -11.839 7.653 1.00 0.00 156 GLU A N 5
ATOM 15512 C CA . GLU A 1 88 ? 0.202 -13.135 8.335 1.00 0.00 156 GLU A CA 5
ATOM 15513 C C . GLU A 1 88 ? 0.005 -14.301 7.362 1.00 0.00 156 GLU A C 5
ATOM 15514 O O . GLU A 1 88 ? 0.686 -15.322 7.463 1.00 0.00 156 GLU A O 5
ATOM 15526 N N . ILE A 1 89 ? -0.875 -14.139 6.369 1.00 0.00 157 ILE A N 5
ATOM 15527 C CA . ILE A 1 89 ? -1.056 -15.126 5.303 1.00 0.00 157 ILE A CA 5
ATOM 15528 C C . ILE A 1 89 ? 0.202 -15.161 4.415 1.00 0.00 157 ILE A C 5
ATOM 15529 O O . ILE A 1 89 ? 0.666 -16.240 4.047 1.00 0.00 157 ILE A O 5
ATOM 15545 N N . THR A 1 90 ? 0.806 -13.994 4.143 1.00 0.00 158 THR A N 5
ATOM 15546 C CA . THR A 1 90 ? 2.084 -13.921 3.407 1.00 0.00 158 THR A CA 5
ATOM 15547 C C . THR A 1 90 ? 3.214 -14.656 4.139 1.00 0.00 158 THR A C 5
ATOM 15548 O O . THR A 1 90 ? 3.985 -15.384 3.511 1.00 0.00 158 THR A O 5
ATOM 15559 N N . LYS A 1 91 ? 3.289 -14.521 5.473 1.00 0.00 159 LYS A N 5
ATOM 15560 C CA . LYS A 1 91 ? 4.231 -15.263 6.335 1.00 0.00 159 LYS A CA 5
ATOM 15561 C C . LYS A 1 91 ? 3.853 -16.737 6.553 1.00 0.00 159 LYS A C 5
ATOM 15562 O O . LYS A 1 91 ? 4.682 -17.529 7.002 1.00 0.00 159 LYS A O 5
ATOM 15581 N N . GLY A 1 92 ? 2.618 -17.105 6.218 1.00 0.00 160 GLY A N 5
ATOM 15582 C CA . GLY A 1 92 ? 2.025 -18.422 6.446 1.00 0.00 160 GLY A CA 5
ATOM 15583 C C . GLY A 1 92 ? 1.972 -18.810 7.927 1.00 0.00 160 GLY A C 5
ATOM 15584 O O . GLY A 1 92 ? 2.215 -19.966 8.277 1.00 0.00 160 GLY A O 5
ATOM 15588 N N . THR A 1 93 ? 1.719 -17.828 8.798 1.00 0.00 161 THR A N 5
ATOM 15589 C CA . THR A 1 93 ? 1.753 -17.978 10.264 1.00 0.00 161 THR A CA 5
ATOM 15590 C C . THR A 1 93 ? 0.718 -18.995 10.776 1.00 0.00 161 THR A C 5
ATOM 15591 O O . THR A 1 93 ? -0.394 -19.095 10.251 1.00 0.00 161 THR A O 5
ATOM 15602 N N . VAL A 1 94 ? 1.081 -19.720 11.839 1.00 0.00 162 VAL A N 5
ATOM 15603 C CA . VAL A 1 94 ? 0.290 -20.769 12.514 1.00 0.00 162 VAL A CA 5
ATOM 15604 C C . VAL A 1 94 ? 0.570 -20.727 14.025 1.00 0.00 162 VAL A C 5
ATOM 15605 O O . VAL A 1 94 ? 1.695 -20.447 14.444 1.00 0.00 162 VAL A O 5
ATOM 15618 N N . GLU A 1 95 ? -0.439 -21.037 14.845 1.00 0.00 163 GLU A N 5
ATOM 15619 C CA . GLU A 1 95 ? -0.355 -21.113 16.311 1.00 0.00 163 GLU A CA 5
ATOM 15620 C C . GLU A 1 95 ? -1.032 -22.386 16.862 1.00 0.00 163 GLU A C 5
ATOM 15621 O O . GLU A 1 95 ? -1.825 -23.039 16.173 1.00 0.00 163 GLU A O 5
ATOM 15633 N N . SER A 1 96 ? -0.708 -22.750 18.110 1.00 0.00 164 SER A N 5
ATOM 15634 C CA . SER A 1 96 ? -1.245 -23.936 18.797 1.00 0.00 164 SER A CA 5
ATOM 15635 C C . SER A 1 96 ? -2.769 -23.875 19.033 1.00 0.00 164 SER A C 5
ATOM 15636 O O . SER A 1 96 ? -3.384 -22.802 19.002 1.00 0.00 164 SER A O 5
ATOM 15644 N N . SER A 1 97 ? -3.383 -25.036 19.288 1.00 0.00 165 SER A N 5
ATOM 15645 C CA . SER A 1 97 ? -4.814 -25.180 19.605 1.00 0.00 165 SER A CA 5
ATOM 15646 C C . SER A 1 97 ? -5.220 -24.454 20.905 1.00 0.00 165 SER A C 5
ATOM 15647 O O . SER A 1 97 ? -4.385 -24.183 21.776 1.00 0.00 165 SER A O 5
ATOM 15655 N N . ALA A 1 98 ? -6.516 -24.155 21.048 1.00 0.00 166 ALA A N 5
ATOM 15656 C CA . ALA A 1 98 ? -7.101 -23.424 22.177 1.00 0.00 166 ALA A CA 5
ATOM 15657 C C . ALA A 1 98 ? -8.546 -23.875 22.486 1.00 0.00 166 ALA A C 5
ATOM 15658 O O . ALA A 1 98 ? -9.198 -24.543 21.677 1.00 0.00 166 ALA A O 5
ATOM 15665 N N . GLN A 1 99 ? -9.061 -23.484 23.659 1.00 0.00 167 GLN A N 5
ATOM 15666 C CA . GLN A 1 99 ? -10.419 -23.792 24.136 1.00 0.00 167 GLN A CA 5
ATOM 15667 C C . GLN A 1 99 ? -11.482 -22.873 23.493 1.00 0.00 167 GLN A C 5
ATOM 15668 O O . GLN A 1 99 ? -12.112 -22.044 24.156 1.00 0.00 167 GLN A O 5
ATOM 15682 N N . GLY A 1 100 ? -11.662 -23.008 22.178 1.00 0.00 168 GLY A N 5
ATOM 15683 C CA . GLY A 1 100 ? -12.631 -22.251 21.375 1.00 0.00 168 GLY A CA 5
ATOM 15684 C C . GLY A 1 100 ? -12.873 -22.839 19.975 1.00 0.00 168 GLY A C 5
ATOM 15685 O O . GLY A 1 100 ? -12.164 -23.747 19.533 1.00 0.00 168 GLY A O 5
ATOM 15689 N N . THR A 1 101 ? -13.888 -22.309 19.282 1.00 0.00 169 THR A N 5
ATOM 15690 C CA . THR A 1 101 ? -14.371 -22.773 17.966 1.00 0.00 169 THR A CA 5
ATOM 15691 C C . THR A 1 101 ? -14.852 -21.583 17.116 1.00 0.00 169 THR A C 5
ATOM 15692 O O . THR A 1 101 ? -15.256 -20.550 17.654 1.00 0.00 169 THR A O 5
ATOM 15703 N N . ASP A 1 102 ? -14.860 -21.734 15.787 1.00 0.00 170 ASP A N 5
ATOM 15704 C CA . ASP A 1 102 ? -15.322 -20.754 14.807 1.00 0.00 170 ASP A CA 5
ATOM 15705 C C . ASP A 1 102 ? -16.280 -21.399 13.786 1.00 0.00 170 ASP A C 5
ATOM 15706 O O . ASP A 1 102 ? -16.190 -22.597 13.496 1.00 0.00 170 ASP A O 5
ATOM 15715 N N . SER A 1 103 ? -17.201 -20.598 13.241 1.00 0.00 171 SER A N 5
ATOM 15716 C CA . SER A 1 103 ? -18.197 -21.034 12.256 1.00 0.00 171 SER A CA 5
ATOM 15717 C C . SER A 1 103 ? -17.565 -21.560 10.964 1.00 0.00 171 SER A C 5
ATOM 15718 O O . SER A 1 103 ? -16.553 -21.045 10.482 1.00 0.00 171 SER A O 5
ATOM 15726 N N . GLU A 1 104 ? -18.221 -22.562 10.377 1.00 0.00 172 GLU A N 5
ATOM 15727 C CA . GLU A 1 104 ? -17.828 -23.097 9.063 1.00 0.00 172 GLU A CA 5
ATOM 15728 C C . GLU A 1 104 ? -17.805 -22.016 7.970 1.00 0.00 172 GLU A C 5
ATOM 15729 O O . GLU A 1 104 ? -16.931 -21.996 7.107 1.00 0.00 172 GLU A O 5
ATOM 15741 N N . GLU A 1 105 ? -18.738 -21.074 8.054 1.00 0.00 173 GLU A N 5
ATOM 15742 C CA . GLU A 1 105 ? -18.784 -19.941 7.129 1.00 0.00 173 GLU A CA 5
ATOM 15743 C C . GLU A 1 105 ? -17.588 -18.997 7.321 1.00 0.00 173 GLU A C 5
ATOM 15744 O O . GLU A 1 105 ? -16.885 -18.671 6.366 1.00 0.00 173 GLU A O 5
ATOM 15756 N N . LEU A 1 106 ? -17.329 -18.612 8.574 1.00 0.00 174 LEU A N 5
ATOM 15757 C CA . LEU A 1 106 ? -16.204 -17.710 8.856 1.00 0.00 174 LEU A CA 5
ATOM 15758 C C . LEU A 1 106 ? -14.865 -18.337 8.453 1.00 0.00 174 LEU A C 5
ATOM 15759 O O . LEU A 1 106 ? -14.032 -17.676 7.827 1.00 0.00 174 LEU A O 5
ATOM 15775 N N . LYS A 1 107 ? -14.680 -19.629 8.752 1.00 0.00 175 LYS A N 5
ATOM 15776 C CA . LYS A 1 107 ? -13.436 -20.329 8.415 1.00 0.00 175 LYS A CA 5
ATOM 15777 C C . LYS A 1 107 ? -13.240 -20.484 6.921 1.00 0.00 175 LYS A C 5
ATOM 15778 O O . LYS A 1 107 ? -12.175 -20.192 6.386 1.00 0.00 175 LYS A O 5
ATOM 15797 N N . THR A 1 108 ? -14.304 -20.909 6.253 1.00 0.00 176 THR A N 5
ATOM 15798 C CA . THR A 1 108 ? -14.284 -21.078 4.793 1.00 0.00 176 THR A CA 5
ATOM 15799 C C . THR A 1 108 ? -14.059 -19.754 4.076 1.00 0.00 176 THR A C 5
ATOM 15800 O O . THR A 1 108 ? -13.302 -19.721 3.107 1.00 0.00 176 THR A O 5
ATOM 15811 N N . LEU A 1 109 ? -14.608 -18.647 4.585 1.00 0.00 177 LEU A N 5
ATOM 15812 C CA . LEU A 1 109 ? -14.345 -17.323 4.016 1.00 0.00 177 LEU A CA 5
ATOM 15813 C C . LEU A 1 109 ? -12.883 -16.898 4.201 1.00 0.00 177 LEU A C 5
ATOM 15814 O O . LEU A 1 109 ? -12.278 -16.382 3.265 1.00 0.00 177 LEU A O 5
ATOM 15830 N N . LEU A 1 110 ? -12.281 -17.171 5.361 1.00 0.00 178 LEU A N 5
ATOM 15831 C CA . LEU A 1 110 ? -10.857 -16.919 5.596 1.00 0.00 178 LEU A CA 5
ATOM 15832 C C . LEU A 1 110 ? -9.955 -17.811 4.731 1.00 0.00 178 LEU A C 5
ATOM 15833 O O . LEU A 1 110 ? -8.917 -17.355 4.259 1.00 0.00 178 LEU A O 5
ATOM 15849 N N . LEU A 1 111 ? -10.341 -19.062 4.477 1.00 0.00 179 LEU A N 5
ATOM 15850 C CA . LEU A 1 111 ? -9.613 -19.925 3.545 1.00 0.00 179 LEU A CA 5
ATOM 15851 C C . LEU A 1 111 ? -9.726 -19.378 2.114 1.00 0.00 179 LEU A C 5
ATOM 15852 O O . LEU A 1 111 ? -8.727 -19.288 1.410 1.00 0.00 179 LEU A O 5
ATOM 15868 N N . LYS A 1 112 ? -10.926 -18.922 1.740 1.00 0.00 180 LYS A N 5
ATOM 15869 C CA . LYS A 1 112 ? -11.142 -18.266 0.441 1.00 0.00 180 LYS A CA 5
ATOM 15870 C C . LYS A 1 112 ? -10.242 -17.030 0.322 1.00 0.00 180 LYS A C 5
ATOM 15871 O O . LYS A 1 112 ? -9.538 -16.869 -0.672 1.00 0.00 180 LYS A O 5
ATOM 15890 N N . PHE A 1 113 ? -10.165 -16.234 1.390 1.00 0.00 181 PHE A N 5
ATOM 15891 C CA . PHE A 1 113 ? -9.238 -15.107 1.442 1.00 0.00 181 PHE A CA 5
ATOM 15892 C C . PHE A 1 113 ? -7.762 -15.534 1.365 1.00 0.00 181 PHE A C 5
ATOM 15893 O O . PHE A 1 113 ? -6.950 -14.854 0.747 1.00 0.00 181 PHE A O 5
ATOM 15910 N N . SER A 1 114 ? -7.409 -16.676 1.946 1.00 0.00 182 SER A N 5
ATOM 15911 C CA . SER A 1 114 ? -6.033 -17.174 1.866 1.00 0.00 182 SER A CA 5
ATOM 15912 C C . SER A 1 114 ? -5.688 -17.690 0.468 1.00 0.00 182 SER A C 5
ATOM 15913 O O . SER A 1 114 ? -4.593 -17.446 -0.033 1.00 0.00 182 SER A O 5
ATOM 15921 N N . GLU A 1 115 ? -6.644 -18.337 -0.198 1.00 0.00 183 GLU A N 5
ATOM 15922 C CA . GLU A 1 115 ? -6.518 -18.831 -1.565 1.00 0.00 183 GLU A CA 5
ATOM 15923 C C . GLU A 1 115 ? -6.396 -17.683 -2.567 1.00 0.00 183 GLU A C 5
ATOM 15924 O O . GLU A 1 115 ? -5.535 -17.724 -3.445 1.00 0.00 183 GLU A O 5
ATOM 15936 N N . ASP A 1 116 ? -7.204 -16.636 -2.394 1.00 0.00 184 ASP A N 5
ATOM 15937 C CA . ASP A 1 116 ? -7.141 -15.458 -3.253 1.00 0.00 184 ASP A CA 5
ATOM 15938 C C . ASP A 1 116 ? -5.775 -14.777 -3.141 1.00 0.00 184 ASP A C 5
ATOM 15939 O O . ASP A 1 116 ? -5.141 -14.463 -4.152 1.00 0.00 184 ASP A O 5
ATOM 15948 N N . LEU A 1 117 ? -5.315 -14.582 -1.899 1.00 0.00 185 LEU A N 5
ATOM 15949 C CA . LEU A 1 117 ? -4.043 -13.898 -1.679 1.00 0.00 185 LEU A CA 5
ATOM 15950 C C . LEU A 1 117 ? -2.891 -14.719 -2.238 1.00 0.00 185 LEU A C 5
ATOM 15951 O O . LEU A 1 117 ? -2.029 -14.164 -2.918 1.00 0.00 185 LEU A O 5
ATOM 15967 N N . LYS A 1 118 ? -2.914 -16.039 -2.033 1.00 0.00 186 LYS A N 5
ATOM 15968 C CA . LYS A 1 118 ? -1.893 -16.931 -2.586 1.00 0.00 186 LYS A CA 5
ATOM 15969 C C . LYS A 1 118 ? -1.888 -16.872 -4.107 1.00 0.00 186 LYS A C 5
ATOM 15970 O O . LYS A 1 118 ? -0.828 -16.786 -4.703 1.00 0.00 186 LYS A O 5
ATOM 15989 N N . ALA A 1 119 ? -3.074 -16.897 -4.702 1.00 0.00 187 ALA A N 5
ATOM 15990 C CA . ALA A 1 119 ? -3.154 -16.979 -6.161 1.00 0.00 187 ALA A CA 5
ATOM 15991 C C . ALA A 1 119 ? -2.561 -15.739 -6.849 1.00 0.00 187 ALA A C 5
ATOM 15992 O O . ALA A 1 119 ? -1.859 -15.863 -7.854 1.00 0.00 187 ALA A O 5
ATOM 15999 N N . GLU A 1 120 ? -2.803 -14.549 -6.296 1.00 0.00 188 GLU A N 5
ATOM 16000 C CA . GLU A 1 120 ? -2.169 -13.319 -6.784 1.00 0.00 188 GLU A CA 5
ATOM 16001 C C . GLU A 1 120 ? -0.682 -13.255 -6.441 1.00 0.00 188 GLU A C 5
ATOM 16002 O O . GLU A 1 120 ? 0.139 -12.888 -7.286 1.00 0.00 188 GLU A O 5
ATOM 16014 N N . GLN A 1 121 ? -0.329 -13.610 -5.208 1.00 0.00 189 GLN A N 5
ATOM 16015 C CA . GLN A 1 121 ? 1.072 -13.547 -4.779 1.00 0.00 189 GLN A CA 5
ATOM 16016 C C . GLN A 1 121 ? 1.942 -14.540 -5.565 1.00 0.00 189 GLN A C 5
ATOM 16017 O O . GLN A 1 121 ? 3.056 -14.198 -5.946 1.00 0.00 189 GLN A O 5
ATOM 16031 N N . GLU A 1 122 ? 1.403 -15.718 -5.897 1.00 0.00 190 GLU A N 5
ATOM 16032 C CA . GLU A 1 122 ? 2.139 -16.690 -6.720 1.00 0.00 190 GLU A CA 5
ATOM 16033 C C . GLU A 1 122 ? 2.358 -16.183 -8.152 1.00 0.00 190 GLU A C 5
ATOM 16034 O O . GLU A 1 122 ? 3.441 -16.338 -8.718 1.00 0.00 190 GLU A O 5
ATOM 16046 N N . LEU A 1 123 ? 1.364 -15.487 -8.710 1.00 0.00 191 LEU A N 5
ATOM 16047 C CA . LEU A 1 123 ? 1.482 -14.829 -10.012 1.00 0.00 191 LEU A CA 5
ATOM 16048 C C . LEU A 1 123 ? 2.562 -13.725 -9.996 1.00 0.00 191 LEU A C 5
ATOM 16049 O O . LEU A 1 123 ? 3.280 -13.546 -10.980 1.00 0.00 191 LEU A O 5
ATOM 16065 N N . HIS A 1 124 ? 2.704 -13.016 -8.866 1.00 0.00 192 HIS A N 5
ATOM 16066 C CA . HIS A 1 124 ? 3.701 -11.945 -8.682 1.00 0.00 192 HIS A CA 5
ATOM 16067 C C . HIS A 1 124 ? 5.115 -12.419 -8.292 1.00 0.00 192 HIS A C 5
ATOM 16068 O O . HIS A 1 124 ? 6.083 -11.814 -8.745 1.00 0.00 192 HIS A O 5
ATOM 16083 N N . SER A 1 125 ? 5.252 -13.487 -7.493 1.00 0.00 193 SER A N 5
ATOM 16084 C CA . SER A 1 125 ? 6.537 -13.938 -6.925 1.00 0.00 193 SER A CA 5
ATOM 16085 C C . SER A 1 125 ? 6.858 -15.443 -7.004 1.00 0.00 193 SER A C 5
ATOM 16086 O O . SER A 1 125 ? 7.625 -15.975 -6.200 1.00 0.00 193 SER A O 5
ATOM 16094 N N . GLU A 1 126 ? 6.309 -16.149 -7.997 1.00 0.00 194 GLU A N 5
ATOM 16095 C CA . GLU A 1 126 ? 6.652 -17.564 -8.248 1.00 0.00 194 GLU A CA 5
ATOM 16096 C C . GLU A 1 126 ? 6.513 -17.994 -9.721 1.00 0.00 194 GLU A C 5
ATOM 16097 O O . GLU A 1 126 ? 7.309 -18.798 -10.208 1.00 0.00 194 GLU A O 5
ATOM 16109 N N . ALA A 1 127 ? 5.535 -17.443 -10.451 1.00 0.00 195 ALA A N 5
ATOM 16110 C CA . ALA A 1 127 ? 5.211 -17.743 -11.850 1.00 0.00 195 ALA A CA 5
ATOM 16111 C C . ALA A 1 127 ? 6.261 -17.241 -12.879 1.00 0.00 195 ALA A C 5
ATOM 16112 O O . ALA A 1 127 ? 5.966 -16.393 -13.726 1.00 0.00 195 ALA A O 5
ATOM 16119 N N . LYS A 1 128 ? 7.496 -17.766 -12.798 1.00 0.00 196 LYS A N 5
ATOM 16120 C CA . LYS A 1 128 ? 8.643 -17.484 -13.694 1.00 0.00 196 LYS A CA 5
ATOM 16121 C C . LYS A 1 128 ? 8.910 -15.975 -13.864 1.00 0.00 196 LYS A C 5
ATOM 16122 O O . LYS A 1 128 ? 8.935 -15.444 -14.978 1.00 0.00 196 LYS A O 5
ATOM 16141 N N . GLY A 1 129 ? 9.072 -15.283 -12.732 1.00 0.00 197 GLY A N 5
ATOM 16142 C CA . GLY A 1 129 ? 9.204 -13.818 -12.687 1.00 0.00 197 GLY A CA 5
ATOM 16143 C C . GLY A 1 129 ? 9.431 -13.138 -11.327 1.00 0.00 197 GLY A C 5
ATOM 16144 O O . GLY A 1 129 ? 9.671 -11.934 -11.335 1.00 0.00 197 GLY A O 5
ATOM 16148 N N . GLY A 1 130 ? 9.409 -13.818 -10.165 1.00 0.00 198 GLY A N 5
ATOM 16149 C CA . GLY A 1 130 ? 9.629 -13.142 -8.864 1.00 0.00 198 GLY A CA 5
ATOM 16150 C C . GLY A 1 130 ? 10.942 -12.375 -8.717 1.00 0.00 198 GLY A C 5
ATOM 16151 O O . GLY A 1 130 ? 10.982 -11.349 -8.039 1.00 0.00 198 GLY A O 5
ATOM 16155 N N . GLU A 1 131 ? 12.001 -12.797 -9.411 1.00 0.00 199 GLU A N 5
ATOM 16156 C CA . GLU A 1 131 ? 13.273 -12.064 -9.459 1.00 0.00 199 GLU A CA 5
ATOM 16157 C C . GLU A 1 131 ? 13.104 -10.630 -10.000 1.00 0.00 199 GLU A C 5
ATOM 16158 O O . GLU A 1 131 ? 13.853 -9.735 -9.616 1.00 0.00 199 GLU A O 5
ATOM 16170 N N . ALA A 1 132 ? 12.082 -10.382 -10.832 1.00 0.00 200 ALA A N 5
ATOM 16171 C CA . ALA A 1 132 ? 11.785 -9.064 -11.388 1.00 0.00 200 ALA A CA 5
ATOM 16172 C C . ALA A 1 132 ? 11.393 -8.035 -10.314 1.00 0.00 200 ALA A C 5
ATOM 16173 O O . ALA A 1 132 ? 11.709 -6.858 -10.466 1.00 0.00 200 ALA A O 5
ATOM 16180 N N . LEU A 1 133 ? 10.761 -8.476 -9.217 1.00 0.00 201 LEU A N 5
ATOM 16181 C CA . LEU A 1 133 ? 10.444 -7.640 -8.053 1.00 0.00 201 LEU A CA 5
ATOM 16182 C C . LEU A 1 133 ? 11.723 -7.078 -7.433 1.00 0.00 201 LEU A C 5
ATOM 16183 O O . LEU A 1 133 ? 11.830 -5.880 -7.162 1.00 0.00 201 LEU A O 5
ATOM 16199 N N . LEU A 1 134 ? 12.722 -7.947 -7.257 1.00 0.00 202 LEU A N 5
ATOM 16200 C CA . LEU A 1 134 ? 14.027 -7.521 -6.761 1.00 0.00 202 LEU A CA 5
ATOM 16201 C C . LEU A 1 134 ? 14.764 -6.645 -7.775 1.00 0.00 202 LEU A C 5
ATOM 16202 O O . LEU A 1 134 ? 15.390 -5.655 -7.398 1.00 0.00 202 LEU A O 5
ATOM 16218 N N . SER A 1 135 ? 14.660 -6.961 -9.064 1.00 0.00 203 SER A N 5
ATOM 16219 C CA . SER A 1 135 ? 15.341 -6.193 -10.098 1.00 0.00 203 SER A CA 5
ATOM 16220 C C . SER A 1 135 ? 14.773 -4.794 -10.254 1.00 0.00 203 SER A C 5
ATOM 16221 O O . SER A 1 135 ? 15.549 -3.849 -10.410 1.00 0.00 203 SER A O 5
ATOM 16229 N N . SER A 1 136 ? 13.455 -4.606 -10.149 1.00 0.00 204 SER A N 5
ATOM 16230 C CA . SER A 1 136 ? 12.858 -3.281 -10.253 1.00 0.00 204 SER A CA 5
ATOM 16231 C C . SER A 1 136 ? 13.229 -2.439 -9.041 1.00 0.00 204 SER A C 5
ATOM 16232 O O . SER A 1 136 ? 13.713 -1.315 -9.186 1.00 0.00 204 SER A O 5
ATOM 16240 N N . MET A 1 137 ? 13.145 -3.025 -7.844 1.00 0.00 205 MET A N 5
ATOM 16241 C CA . MET A 1 137 ? 13.398 -2.272 -6.614 1.00 0.00 205 MET A CA 5
ATOM 16242 C C . MET A 1 137 ? 14.863 -1.845 -6.521 1.00 0.00 205 MET A C 5
ATOM 16243 O O . MET A 1 137 ? 15.149 -0.712 -6.137 1.00 0.00 205 MET A O 5
ATOM 16257 N N . LYS A 1 138 ? 15.796 -2.690 -6.984 1.00 0.00 206 LYS A N 5
ATOM 16258 C CA . LYS A 1 138 ? 17.220 -2.354 -7.054 1.00 0.00 206 LYS A CA 5
ATOM 16259 C C . LYS A 1 138 ? 17.523 -1.305 -8.119 1.00 0.00 206 LYS A C 5
ATOM 16260 O O . LYS A 1 138 ? 18.217 -0.336 -7.829 1.00 0.00 206 LYS A O 5
ATOM 16279 N N . THR A 1 139 ? 16.942 -1.432 -9.310 1.00 0.00 207 THR A N 5
ATOM 16280 C CA . THR A 1 139 ? 17.204 -0.501 -10.422 1.00 0.00 207 THR A CA 5
ATOM 16281 C C . THR A 1 139 ? 16.627 0.887 -10.148 1.00 0.00 207 THR A C 5
ATOM 16282 O O . THR A 1 139 ? 17.297 1.892 -10.384 1.00 0.00 207 THR A O 5
ATOM 16293 N N . GLN A 1 140 ? 15.417 0.969 -9.578 1.00 0.00 208 GLN A N 5
ATOM 16294 C CA . GLN A 1 140 ? 14.808 2.253 -9.225 1.00 0.00 208 GLN A CA 5
ATOM 16295 C C . GLN A 1 140 ? 15.476 2.863 -7.986 1.00 0.00 208 GLN A C 5
ATOM 16296 O O . GLN A 1 140 ? 15.594 4.083 -7.902 1.00 0.00 208 GLN A O 5
ATOM 16310 N N . HIS A 1 141 ? 15.978 2.030 -7.062 1.00 0.00 209 HIS A N 5
ATOM 16311 C CA . HIS A 1 141 ? 16.771 2.515 -5.927 1.00 0.00 209 HIS A CA 5
ATOM 16312 C C . HIS A 1 141 ? 18.057 3.155 -6.418 1.00 0.00 209 HIS A C 5
ATOM 16313 O O . HIS A 1 141 ? 18.334 4.284 -6.049 1.00 0.00 209 HIS A O 5
ATOM 16328 N N . ASP A 1 142 ? 18.795 2.456 -7.273 1.00 0.00 210 ASP A N 5
ATOM 16329 C CA . ASP A 1 142 ? 20.104 2.992 -7.677 1.00 0.00 210 ASP A CA 5
ATOM 16330 C C . ASP A 1 142 ? 20.015 4.317 -8.445 1.00 0.00 210 ASP A C 5
ATOM 16331 O O . ASP A 1 142 ? 20.823 5.222 -8.223 1.00 0.00 210 ASP A O 5
ATOM 16340 N N . GLU A 1 143 ? 18.985 4.477 -9.278 1.00 0.00 211 GLU A N 5
ATOM 16341 C CA . GLU A 1 143 ? 18.769 5.729 -10.007 1.00 0.00 211 GLU A CA 5
ATOM 16342 C C . GLU A 1 143 ? 18.250 6.838 -9.093 1.00 0.00 211 GLU A C 5
ATOM 16343 O O . GLU A 1 143 ? 18.747 7.963 -9.159 1.00 0.00 211 GLU A O 5
ATOM 16355 N N . LEU A 1 144 ? 17.315 6.530 -8.188 1.00 0.00 212 LEU A N 5
ATOM 16356 C CA . LEU A 1 144 ? 16.785 7.528 -7.262 1.00 0.00 212 LEU A CA 5
ATOM 16357 C C . LEU A 1 144 ? 17.856 7.951 -6.252 1.00 0.00 212 LEU A C 5
ATOM 16358 O O . LEU A 1 144 ? 18.021 9.141 -6.002 1.00 0.00 212 LEU A O 5
ATOM 16374 N N . LEU A 1 145 ? 18.643 7.006 -5.728 1.00 0.00 213 LEU A N 5
ATOM 16375 C CA . LEU A 1 145 ? 19.700 7.255 -4.747 1.00 0.00 213 LEU A CA 5
ATOM 16376 C C . LEU A 1 145 ? 20.753 8.209 -5.301 1.00 0.00 213 LEU A C 5
ATOM 16377 O O . LEU A 1 145 ? 21.165 9.132 -4.606 1.00 0.00 213 LEU A O 5
ATOM 16393 N N . LYS A 1 146 ? 21.117 8.046 -6.575 1.00 0.00 214 LYS A N 5
ATOM 16394 C CA . LYS A 1 146 ? 22.080 8.918 -7.247 1.00 0.00 214 LYS A CA 5
ATOM 16395 C C . LYS A 1 146 ? 21.576 10.354 -7.293 1.00 0.00 214 LYS A C 5
ATOM 16396 O O . LYS A 1 146 ? 22.322 11.261 -6.946 1.00 0.00 214 LYS A O 5
ATOM 16415 N N . LYS A 1 147 ? 20.290 10.565 -7.591 1.00 0.00 215 LYS A N 5
ATOM 16416 C CA . LYS A 1 147 ? 19.677 11.902 -7.531 1.00 0.00 215 LYS A CA 5
ATOM 16417 C C . LYS A 1 147 ? 19.627 12.445 -6.095 1.00 0.00 215 LYS A C 5
ATOM 16418 O O . LYS A 1 147 ? 20.088 13.553 -5.832 1.00 0.00 215 LYS A O 5
ATOM 16437 N N . PHE A 1 148 ? 19.127 11.643 -5.152 1.00 0.00 216 PHE A N 5
ATOM 16438 C CA . PHE A 1 148 ? 18.919 12.021 -3.742 1.00 0.00 216 PHE A CA 5
ATOM 16439 C C . PHE A 1 148 ? 20.239 12.321 -2.997 1.00 0.00 216 PHE A C 5
ATOM 16440 O O . PHE A 1 148 ? 20.243 13.111 -2.053 1.00 0.00 216 PHE A O 5
ATOM 16457 N N . ALA A 1 149 ? 21.359 11.724 -3.429 1.00 0.00 217 ALA A N 5
ATOM 16458 C CA . ALA A 1 149 ? 22.696 11.960 -2.887 1.00 0.00 217 ALA A CA 5
ATOM 16459 C C . ALA A 1 149 ? 23.479 13.035 -3.666 1.00 0.00 217 ALA A C 5
ATOM 16460 O O . ALA A 1 149 ? 24.327 13.712 -3.083 1.00 0.00 217 ALA A O 5
ATOM 16467 N N . ALA A 1 150 ? 23.173 13.255 -4.953 1.00 0.00 218 ALA A N 5
ATOM 16468 C CA . ALA A 1 150 ? 23.784 14.326 -5.742 1.00 0.00 218 ALA A CA 5
ATOM 16469 C C . ALA A 1 150 ? 23.337 15.709 -5.242 1.00 0.00 218 ALA A C 5
ATOM 16470 O O . ALA A 1 150 ? 24.144 16.638 -5.182 1.00 0.00 218 ALA A O 5
ATOM 16477 N N . LEU A 1 151 ? 22.079 15.825 -4.791 1.00 0.00 219 LEU A N 5
ATOM 16478 C CA . LEU A 1 151 ? 21.533 17.032 -4.159 1.00 0.00 219 LEU A CA 5
ATOM 16479 C C . LEU A 1 151 ? 21.761 17.015 -2.628 1.00 0.00 219 LEU A C 5
ATOM 16480 O O . LEU A 1 151 ? 20.853 17.236 -1.827 1.00 0.00 219 LEU A O 5
ATOM 16496 N N . THR A 1 152 ? 22.998 16.679 -2.248 1.00 0.00 220 THR A N 5
ATOM 16497 C CA . THR A 1 152 ? 23.535 16.623 -0.875 1.00 0.00 220 THR A CA 5
ATOM 16498 C C . THR A 1 152 ? 23.197 17.876 -0.023 1.00 0.00 220 THR A C 5
ATOM 16499 O O . THR A 1 152 ? 23.147 18.982 -0.578 1.00 0.00 220 THR A O 5
ATOM 16510 N N . PRO A 1 153 ? 22.982 17.755 1.310 1.00 0.00 221 PRO A N 5
ATOM 16511 C CA . PRO A 1 153 ? 23.072 16.534 2.119 1.00 0.00 221 PRO A CA 5
ATOM 16512 C C . PRO A 1 153 ? 21.993 15.499 1.803 1.00 0.00 221 PRO A C 5
ATOM 16513 O O . PRO A 1 153 ? 20.833 15.815 1.538 1.00 0.00 221 PRO A O 5
ATOM 16524 N N . THR A 1 154 ? 22.418 14.238 1.820 1.00 0.00 222 THR A N 5
ATOM 16525 C CA . THR A 1 154 ? 21.590 13.077 1.468 1.00 0.00 222 THR A CA 5
ATOM 16526 C C . THR A 1 154 ? 20.457 12.916 2.485 1.00 0.00 222 THR A C 5
ATOM 16527 O O . THR A 1 154 ? 20.709 12.738 3.677 1.00 0.00 222 THR A O 5
ATOM 16538 N N . PHE A 1 155 ? 19.208 12.995 2.010 1.00 0.00 223 PHE A N 5
ATOM 16539 C CA . PHE A 1 155 ? 17.991 12.997 2.852 1.00 0.00 223 PHE A CA 5
ATOM 16540 C C . PHE A 1 155 ? 17.930 11.856 3.900 1.00 0.00 223 PHE A C 5
ATOM 16541 O O . PHE A 1 155 ? 17.504 12.077 5.034 1.00 0.00 223 PHE A O 5
ATOM 16558 N N . LEU A 1 156 ? 18.353 10.641 3.509 1.00 0.00 224 LEU A N 5
ATOM 16559 C CA . LEU A 1 156 ? 18.261 9.381 4.272 1.00 0.00 224 LEU A CA 5
ATOM 16560 C C . LEU A 1 156 ? 19.449 8.416 4.012 1.00 0.00 224 LEU A C 5
ATOM 16561 O O . LEU A 1 156 ? 20.293 8.688 3.157 1.00 0.00 224 LEU A O 5
ATOM 16577 N N . THR A 1 157 ? 19.532 7.290 4.743 1.00 0.00 225 THR A N 5
ATOM 16578 C CA . THR A 1 157 ? 20.524 6.216 4.523 1.00 0.00 225 THR A CA 5
ATOM 16579 C C . THR A 1 157 ? 20.207 5.431 3.253 1.00 0.00 225 THR A C 5
ATOM 16580 O O . THR A 1 157 ? 19.104 5.520 2.711 1.00 0.00 225 THR A O 5
ATOM 16591 N N . SER A 1 158 ? 21.158 4.625 2.772 1.00 0.00 226 SER A N 5
ATOM 16592 C CA . SER A 1 158 ? 20.976 3.876 1.528 1.00 0.00 226 SER A CA 5
ATOM 16593 C C . SER A 1 158 ? 19.824 2.888 1.626 1.00 0.00 226 SER A C 5
ATOM 16594 O O . SER A 1 158 ? 18.960 2.905 0.743 1.00 0.00 226 SER A O 5
ATOM 16602 N N . GLU A 1 159 ? 19.697 2.125 2.720 1.00 0.00 227 GLU A N 5
ATOM 16603 C CA . GLU A 1 159 ? 18.538 1.238 2.865 1.00 0.00 227 GLU A CA 5
ATOM 16604 C C . GLU A 1 159 ? 17.237 1.942 3.234 1.00 0.00 227 GLU A C 5
ATOM 16605 O O . GLU A 1 159 ? 16.167 1.441 2.900 1.00 0.00 227 GLU A O 5
ATOM 16617 N N . ASP A 1 160 ? 17.281 3.094 3.907 1.00 0.00 228 ASP A N 5
ATOM 16618 C CA . ASP A 1 160 ? 16.050 3.841 4.146 1.00 0.00 228 ASP A CA 5
ATOM 16619 C C . ASP A 1 160 ? 15.487 4.399 2.834 1.00 0.00 228 ASP A C 5
ATOM 16620 O O . ASP A 1 160 ? 14.270 4.466 2.664 1.00 0.00 228 ASP A O 5
ATOM 16629 N N . ILE A 1 161 ? 16.355 4.753 1.878 1.00 0.00 229 ILE A N 5
ATOM 16630 C CA . ILE A 1 161 ? 15.935 5.171 0.546 1.00 0.00 229 ILE A CA 5
ATOM 16631 C C . ILE A 1 161 ? 15.392 3.995 -0.266 1.00 0.00 229 ILE A C 5
ATOM 16632 O O . ILE A 1 161 ? 14.325 4.139 -0.864 1.00 0.00 229 ILE A O 5
ATOM 16648 N N . SER A 1 162 ? 16.042 2.820 -0.274 1.00 0.00 230 SER A N 5
ATOM 16649 C CA . SER A 1 162 ? 15.453 1.656 -0.950 1.00 0.00 230 SER A CA 5
ATOM 16650 C C . SER A 1 162 ? 14.163 1.226 -0.272 1.00 0.00 230 SER A C 5
ATOM 16651 O O . SER A 1 162 ? 13.143 1.075 -0.946 1.00 0.00 230 SER A O 5
ATOM 16659 N N . GLY A 1 163 ? 14.164 1.133 1.056 1.00 0.00 231 GLY A N 5
ATOM 16660 C CA . GLY A 1 163 ? 12.947 0.640 1.690 1.00 0.00 231 GLY A CA 5
ATOM 16661 C C . GLY A 1 163 ? 11.770 1.575 1.626 1.00 0.00 231 GLY A C 5
ATOM 16662 O O . GLY A 1 163 ? 10.652 1.067 1.605 1.00 0.00 231 GLY A O 5
ATOM 16666 N N . TYR A 1 164 ? 12.001 2.893 1.509 1.00 0.00 232 TYR A N 5
ATOM 16667 C CA . TYR A 1 164 ? 10.806 3.708 1.308 1.00 0.00 232 TYR A CA 5
ATOM 16668 C C . TYR A 1 164 ? 10.221 3.364 -0.077 1.00 0.00 232 TYR A C 5
ATOM 16669 O O . TYR A 1 164 ? 9.031 3.108 -0.243 1.00 0.00 232 TYR A O 5
ATOM 16687 N N . LEU A 1 165 ? 11.116 3.331 -1.076 1.00 0.00 233 LEU A N 5
ATOM 16688 C CA . LEU A 1 165 ? 10.833 3.085 -2.487 1.00 0.00 233 LEU A CA 5
ATOM 16689 C C . LEU A 1 165 ? 10.265 1.688 -2.779 1.00 0.00 233 LEU A C 5
ATOM 16690 O O . LEU A 1 165 ? 9.664 1.489 -3.826 1.00 0.00 233 LEU A O 5
ATOM 16706 N N . THR A 1 166 ? 10.409 0.735 -1.861 1.00 0.00 234 THR A N 5
ATOM 16707 C CA . THR A 1 166 ? 10.040 -0.673 -2.055 1.00 0.00 234 THR A CA 5
ATOM 16708 C C . THR A 1 166 ? 8.699 -1.081 -1.430 1.00 0.00 234 THR A C 5
ATOM 16709 O O . THR A 1 166 ? 8.074 -2.018 -1.925 1.00 0.00 234 THR A O 5
ATOM 16720 N N . VAL A 1 167 ? 8.223 -0.379 -0.390 1.00 0.00 235 VAL A N 5
ATOM 16721 C CA . VAL A 1 167 ? 7.027 -0.732 0.415 1.00 0.00 235 VAL A CA 5
ATOM 16722 C C . VAL A 1 167 ? 7.016 -2.252 0.767 1.00 0.00 235 VAL A C 5
ATOM 16723 O O . VAL A 1 167 ? 6.113 -2.979 0.344 1.00 0.00 235 VAL A O 5
ATOM 16736 N N . PRO A 1 168 ? 8.059 -2.788 1.448 1.00 0.00 236 PRO A N 5
ATOM 16737 C CA . PRO A 1 168 ? 8.208 -4.230 1.703 1.00 0.00 236 PRO A CA 5
ATOM 16738 C C . PRO A 1 168 ? 6.982 -4.910 2.343 1.00 0.00 236 PRO A C 5
ATOM 16739 O O . PRO A 1 168 ? 6.477 -4.447 3.366 1.00 0.00 236 PRO A O 5
ATOM 16750 N N . GLU A 1 169 ? 6.557 -6.039 1.753 1.00 0.00 237 GLU A N 5
ATOM 16751 C CA . GLU A 1 169 ? 5.495 -6.958 2.222 1.00 0.00 237 GLU A CA 5
ATOM 16752 C C . GLU A 1 169 ? 4.308 -6.265 2.946 1.00 0.00 237 GLU A C 5
ATOM 16753 O O . GLU A 1 169 ? 3.994 -6.567 4.102 1.00 0.00 237 GLU A O 5
ATOM 16765 N N . TYR A 1 170 ? 3.681 -5.294 2.265 1.00 0.00 238 TYR A N 5
ATOM 16766 C CA . TYR A 1 170 ? 2.615 -4.406 2.770 1.00 0.00 238 TYR A CA 5
ATOM 16767 C C . TYR A 1 170 ? 1.591 -5.089 3.711 1.00 0.00 238 TYR A C 5
ATOM 16768 O O . TYR A 1 170 ? 0.911 -6.043 3.322 1.00 0.00 238 TYR A O 5
ATOM 16786 N N . GLY A 1 171 ? 1.493 -4.589 4.956 1.00 0.00 239 GLY A N 5
ATOM 16787 C CA . GLY A 1 171 ? 0.616 -5.130 6.011 1.00 0.00 239 GLY A CA 5
ATOM 16788 C C . GLY A 1 171 ? 1.266 -5.370 7.380 1.00 0.00 239 GLY A C 5
ATOM 16789 O O . GLY A 1 171 ? 0.557 -5.696 8.327 1.00 0.00 239 GLY A O 5
ATOM 16793 N N . ALA A 1 172 ? 2.591 -5.229 7.505 1.00 0.00 240 ALA A N 5
ATOM 16794 C CA . ALA A 1 172 ? 3.334 -5.564 8.727 1.00 0.00 240 ALA A CA 5
ATOM 16795 C C . ALA A 1 172 ? 2.796 -4.925 10.045 1.00 0.00 240 ALA A C 5
ATOM 16796 O O . ALA A 1 172 ? 2.425 -3.744 10.051 1.00 0.00 240 ALA A O 5
ATOM 16803 N N . PRO A 1 173 ? 2.799 -5.679 11.171 1.00 0.00 241 PRO A N 5
ATOM 16804 C CA . PRO A 1 173 ? 2.457 -5.225 12.520 1.00 0.00 241 PRO A CA 5
ATOM 16805 C C . PRO A 1 173 ? 3.621 -4.426 13.155 1.00 0.00 241 PRO A C 5
ATOM 16806 O O . PRO A 1 173 ? 4.547 -3.994 12.465 1.00 0.00 241 PRO A O 5
ATOM 16817 N N . MET A 1 174 ? 3.599 -4.243 14.484 1.00 0.00 242 MET A N 5
ATOM 16818 C CA . MET A 1 174 ? 4.679 -3.635 15.288 1.00 0.00 242 MET A CA 5
ATOM 16819 C C . MET A 1 174 ? 5.925 -4.555 15.362 1.00 0.00 242 MET A C 5
ATOM 16820 O O . MET A 1 174 ? 6.237 -5.143 16.400 1.00 0.00 242 MET A O 5
ATOM 16834 N N . ASN A 1 175 ? 6.609 -4.711 14.227 1.00 0.00 243 ASN A N 5
ATOM 16835 C CA . ASN A 1 175 ? 7.751 -5.603 13.984 1.00 0.00 243 ASN A CA 5
ATOM 16836 C C . ASN A 1 175 ? 8.857 -4.868 13.187 1.00 0.00 243 ASN A C 5
ATOM 16837 O O . ASN A 1 175 ? 8.757 -3.670 12.921 1.00 0.00 243 ASN A O 5
ATOM 16848 N N . ALA A 1 176 ? 9.920 -5.587 12.817 1.00 0.00 244 ALA A N 5
ATOM 16849 C CA . ALA A 1 176 ? 11.135 -5.100 12.145 1.00 0.00 244 ALA A CA 5
ATOM 16850 C C . ALA A 1 176 ? 10.954 -4.312 10.819 1.00 0.00 244 ALA A C 5
ATOM 16851 O O . ALA A 1 176 ? 11.926 -3.720 10.339 1.00 0.00 244 ALA A O 5
ATOM 16858 N N . ALA A 1 177 ? 9.760 -4.295 10.207 1.00 0.00 245 ALA A N 5
ATOM 16859 C CA . ALA A 1 177 ? 9.456 -3.466 9.029 1.00 0.00 245 ALA A CA 5
ATOM 16860 C C . ALA A 1 177 ? 9.726 -1.966 9.309 1.00 0.00 245 ALA A C 5
ATOM 16861 O O . ALA A 1 177 ? 9.509 -1.491 10.429 1.00 0.00 245 ALA A O 5
ATOM 16868 N N . LYS A 1 178 ? 10.142 -1.202 8.282 1.00 0.00 246 LYS A N 5
ATOM 16869 C CA . LYS A 1 178 ? 10.586 0.203 8.458 1.00 0.00 246 LYS A CA 5
ATOM 16870 C C . LYS A 1 178 ? 10.051 1.265 7.497 1.00 0.00 246 LYS A C 5
ATOM 16871 O O . LYS A 1 178 ? 10.135 2.439 7.838 1.00 0.00 246 LYS A O 5
ATOM 16890 N N . TRP A 1 179 ? 9.495 0.930 6.330 1.00 0.00 247 TRP A N 5
ATOM 16891 C CA . TRP A 1 179 ? 9.111 1.943 5.316 1.00 0.00 247 TRP A CA 5
ATOM 16892 C C . TRP A 1 179 ? 8.187 3.025 5.877 1.00 0.00 247 TRP A C 5
ATOM 16893 O O . TRP A 1 179 ? 8.433 4.212 5.687 1.00 0.00 247 TRP A O 5
ATOM 16914 N N . LYS A 1 180 ? 7.184 2.615 6.662 1.00 0.00 248 LYS A N 5
ATOM 16915 C CA . LYS A 1 180 ? 6.254 3.584 7.283 1.00 0.00 248 LYS A CA 5
ATOM 16916 C C . LYS A 1 180 ? 6.926 4.483 8.336 1.00 0.00 248 LYS A C 5
ATOM 16917 O O . LYS A 1 180 ? 6.600 5.664 8.432 1.00 0.00 248 LYS A O 5
ATOM 16936 N N . LYS A 1 181 ? 7.924 3.955 9.056 1.00 0.00 249 LYS A N 5
ATOM 16937 C CA . LYS A 1 181 ? 8.738 4.770 9.988 1.00 0.00 249 LYS A CA 5
ATOM 16938 C C . LYS A 1 181 ? 9.596 5.773 9.212 1.00 0.00 249 LYS A C 5
ATOM 16939 O O . LYS A 1 181 ? 9.674 6.936 9.599 1.00 0.00 249 LYS A O 5
ATOM 16958 N N . VAL A 1 182 ? 10.160 5.360 8.071 1.00 0.00 250 VAL A N 5
ATOM 16959 C CA . VAL A 1 182 ? 10.883 6.254 7.157 1.00 0.00 250 VAL A CA 5
ATOM 16960 C C . VAL A 1 182 ? 9.930 7.306 6.588 1.00 0.00 250 VAL A C 5
ATOM 16961 O O . VAL A 1 182 ? 10.294 8.474 6.516 1.00 0.00 250 VAL A O 5
ATOM 16974 N N . GLU A 1 183 ? 8.680 6.951 6.269 1.00 0.00 251 GLU A N 5
ATOM 16975 C CA . GLU A 1 183 ? 7.692 7.929 5.802 1.00 0.00 251 GLU A CA 5
ATOM 16976 C C . GLU A 1 183 ? 7.406 8.985 6.865 1.00 0.00 251 GLU A C 5
ATOM 16977 O O . GLU A 1 183 ? 7.314 10.163 6.532 1.00 0.00 251 GLU A O 5
ATOM 16989 N N . GLY A 1 184 ? 7.372 8.603 8.143 1.00 0.00 252 GLY A N 5
ATOM 16990 C CA . GLY A 1 184 ? 7.248 9.556 9.243 1.00 0.00 252 GLY A CA 5
ATOM 16991 C C . GLY A 1 184 ? 8.415 10.545 9.278 1.00 0.00 252 GLY A C 5
ATOM 16992 O O . GLY A 1 184 ? 8.195 11.745 9.450 1.00 0.00 252 GLY A O 5
ATOM 16996 N N . MET A 1 185 ? 9.638 10.077 9.005 1.00 0.00 253 MET A N 5
ATOM 16997 C CA . MET A 1 185 ? 10.798 10.969 8.872 1.00 0.00 253 MET A CA 5
ATOM 16998 C C . MET A 1 185 ? 10.673 11.909 7.666 1.00 0.00 253 MET A C 5
ATOM 16999 O O . MET A 1 185 ? 10.992 13.090 7.767 1.00 0.00 253 MET A O 5
ATOM 17013 N N . ILE A 1 186 ? 10.156 11.406 6.541 1.00 0.00 254 ILE A N 5
ATOM 17014 C CA . ILE A 1 186 ? 9.968 12.228 5.331 1.00 0.00 254 ILE A CA 5
ATOM 17015 C C . ILE A 1 186 ? 8.880 13.285 5.553 1.00 0.00 254 ILE A C 5
ATOM 17016 O O . ILE A 1 186 ? 9.073 14.454 5.218 1.00 0.00 254 ILE A O 5
ATOM 17032 N N . HIS A 1 187 ? 7.782 12.909 6.213 1.00 0.00 255 HIS A N 5
ATOM 17033 C CA . HIS A 1 187 ? 6.683 13.818 6.556 1.00 0.00 255 HIS A CA 5
ATOM 17034 C C . HIS A 1 187 ? 7.169 14.897 7.532 1.00 0.00 255 HIS A C 5
ATOM 17035 O O . HIS A 1 187 ? 6.928 16.084 7.320 1.00 0.00 255 HIS A O 5
ATOM 17050 N N . GLY A 1 188 ? 7.974 14.497 8.519 1.00 0.00 256 GLY A N 5
ATOM 17051 C CA . GLY A 1 188 ? 8.575 15.398 9.497 1.00 0.00 256 GLY A CA 5
ATOM 17052 C C . GLY A 1 188 ? 9.614 16.341 8.898 1.00 0.00 256 GLY A C 5
ATOM 17053 O O . GLY A 1 188 ? 9.601 17.532 9.210 1.00 0.00 256 GLY A O 5
ATOM 17057 N N . LYS A 1 189 ? 10.461 15.863 7.974 1.00 0.00 257 LYS A N 5
ATOM 17058 C CA . LYS A 1 189 ? 11.453 16.716 7.310 1.00 0.00 257 LYS A CA 5
ATOM 17059 C C . LYS A 1 189 ? 10.784 17.764 6.419 1.00 0.00 257 LYS A C 5
ATOM 17060 O O . LYS A 1 189 ? 11.238 18.905 6.390 1.00 0.00 257 LYS A O 5
ATOM 17079 N N . LEU A 1 190 ? 9.673 17.415 5.760 1.00 0.00 258 LEU A N 5
ATOM 17080 C CA . LEU A 1 190 ? 8.942 18.365 4.919 1.00 0.00 258 LEU A CA 5
ATOM 17081 C C . LEU A 1 190 ? 8.176 19.422 5.733 1.00 0.00 258 LEU A C 5
ATOM 17082 O O . LEU A 1 190 ? 8.072 20.572 5.308 1.00 0.00 258 LEU A O 5
ATOM 17098 N N . GLU A 1 191 ? 7.686 19.058 6.921 1.00 0.00 259 GLU A N 5
ATOM 17099 C CA . GLU A 1 191 ? 7.056 19.989 7.863 1.00 0.00 259 GLU A CA 5
ATOM 17100 C C . GLU A 1 191 ? 8.066 20.886 8.608 1.00 0.00 259 GLU A C 5
ATOM 17101 O O . GLU A 1 191 ? 7.686 21.899 9.200 1.00 0.00 259 GLU A O 5
ATOM 17113 N N . SER A 1 192 ? 9.351 20.521 8.573 1.00 0.00 260 SER A N 5
ATOM 17114 C CA . SER A 1 192 ? 10.423 21.185 9.345 1.00 0.00 260 SER A CA 5
ATOM 17115 C C . SER A 1 192 ? 10.712 22.654 8.970 1.00 0.00 260 SER A C 5
ATOM 17116 O O . SER A 1 192 ? 10.625 23.540 9.826 1.00 0.00 260 SER A O 5
ATOM 17124 N N . SER A 1 193 ? 11.065 22.931 7.709 1.00 0.00 261 SER A N 5
ATOM 17125 C CA . SER A 1 193 ? 11.497 24.231 7.186 1.00 0.00 261 SER A CA 5
ATOM 17126 C C . SER A 1 193 ? 11.400 24.250 5.655 1.00 0.00 261 SER A C 5
ATOM 17127 O O . SER A 1 193 ? 10.985 23.273 5.027 1.00 0.00 261 SER A O 5
ATOM 17135 N N . GLU A 1 194 ? 11.765 25.379 5.055 1.00 0.00 262 GLU A N 5
ATOM 17136 C CA . GLU A 1 194 ? 11.873 25.571 3.600 1.00 0.00 262 GLU A CA 5
ATOM 17137 C C . GLU A 1 194 ? 12.758 24.504 2.912 1.00 0.00 262 GLU A C 5
ATOM 17138 O O . GLU A 1 194 ? 13.743 24.020 3.483 1.00 0.00 262 GLU A O 5
ATOM 17150 N N . VAL A 1 195 ? 12.428 24.165 1.657 1.00 0.00 263 VAL A N 5
ATOM 17151 C CA . VAL A 1 195 ? 13.082 23.108 0.850 1.00 0.00 263 VAL A CA 5
ATOM 17152 C C . VAL A 1 195 ? 13.273 23.610 -0.596 1.00 0.00 263 VAL A C 5
ATOM 17153 O O . VAL A 1 195 ? 12.321 24.168 -1.148 1.00 0.00 263 VAL A O 5
ATOM 17166 N N . PRO A 1 196 ? 14.450 23.412 -1.237 1.00 0.00 264 PRO A N 5
ATOM 17167 C CA . PRO A 1 196 ? 14.667 23.742 -2.653 1.00 0.00 264 PRO A CA 5
ATOM 17168 C C . PRO A 1 196 ? 13.626 23.100 -3.567 1.00 0.00 264 PRO A C 5
ATOM 17169 O O . PRO A 1 196 ? 13.333 21.919 -3.404 1.00 0.00 264 PRO A O 5
ATOM 17180 N N . ALA A 1 197 ? 13.133 23.803 -4.588 1.00 0.00 265 ALA A N 5
ATOM 17181 C CA . ALA A 1 197 ? 12.157 23.249 -5.536 1.00 0.00 265 ALA A CA 5
ATOM 17182 C C . ALA A 1 197 ? 12.681 21.999 -6.270 1.00 0.00 265 ALA A C 5
ATOM 17183 O O . ALA A 1 197 ? 11.927 21.061 -6.533 1.00 0.00 265 ALA A O 5
ATOM 17190 N N . ASN A 1 198 ? 13.994 21.941 -6.524 1.00 0.00 266 ASN A N 5
ATOM 17191 C CA . ASN A 1 198 ? 14.645 20.757 -7.094 1.00 0.00 266 ASN A CA 5
ATOM 17192 C C . ASN A 1 198 ? 14.585 19.555 -6.138 1.00 0.00 266 ASN A C 5
ATOM 17193 O O . ASN A 1 198 ? 14.193 18.460 -6.534 1.00 0.00 266 ASN A O 5
ATOM 17204 N N . LEU A 1 199 ? 14.860 19.769 -4.845 1.00 0.00 267 LEU A N 5
ATOM 17205 C CA . LEU A 1 199 ? 14.737 18.714 -3.830 1.00 0.00 267 LEU A CA 5
ATOM 17206 C C . LEU A 1 199 ? 13.278 18.260 -3.662 1.00 0.00 267 LEU A C 5
ATOM 17207 O O . LEU A 1 199 ? 13.032 17.071 -3.489 1.00 0.00 267 LEU A O 5
ATOM 17223 N N . LYS A 1 200 ? 12.311 19.178 -3.803 1.00 0.00 268 LYS A N 5
ATOM 17224 C CA . LYS A 1 200 ? 10.883 18.811 -3.763 1.00 0.00 268 LYS A CA 5
ATOM 17225 C C . LYS A 1 200 ? 10.514 17.876 -4.906 1.00 0.00 268 LYS A C 5
ATOM 17226 O O . LYS A 1 200 ? 9.795 16.906 -4.686 1.00 0.00 268 LYS A O 5
ATOM 17245 N N . ALA A 1 201 ? 11.050 18.115 -6.102 1.00 0.00 269 ALA A N 5
ATOM 17246 C CA . ALA A 1 201 ? 10.871 17.205 -7.226 1.00 0.00 269 ALA A CA 5
ATOM 17247 C C . ALA A 1 201 ? 11.516 15.841 -6.934 1.00 0.00 269 ALA A C 5
ATOM 17248 O O . ALA A 1 201 ? 10.900 14.807 -7.171 1.00 0.00 269 ALA A O 5
ATOM 17255 N N . LEU A 1 202 ? 12.732 15.863 -6.379 1.00 0.00 270 LEU A N 5
ATOM 17256 C CA . LEU A 1 202 ? 13.381 14.596 -6.018 1.00 0.00 270 LEU A CA 5
ATOM 17257 C C . LEU A 1 202 ? 12.546 13.801 -5.012 1.00 0.00 270 LEU A C 5
ATOM 17258 O O . LEU A 1 202 ? 12.370 12.595 -5.173 1.00 0.00 270 LEU A O 5
ATOM 17274 N N . VAL A 1 203 ? 11.978 14.478 -4.015 1.00 0.00 271 VAL A N 5
ATOM 17275 C CA . VAL A 1 203 ? 11.046 13.875 -3.054 1.00 0.00 271 VAL A CA 5
ATOM 17276 C C . VAL A 1 203 ? 9.797 13.360 -3.757 1.00 0.00 271 VAL A C 5
ATOM 17277 O O . VAL A 1 203 ? 9.405 12.224 -3.513 1.00 0.00 271 VAL A O 5
ATOM 17290 N N . ALA A 1 204 ? 9.219 14.123 -4.685 1.00 0.00 272 ALA A N 5
ATOM 17291 C CA . ALA A 1 204 ? 8.087 13.671 -5.485 1.00 0.00 272 ALA A CA 5
ATOM 17292 C C . ALA A 1 204 ? 8.421 12.382 -6.254 1.00 0.00 272 ALA A C 5
ATOM 17293 O O . ALA A 1 204 ? 7.627 11.443 -6.299 1.00 0.00 272 ALA A O 5
ATOM 17300 N N . GLU A 1 205 ? 9.630 12.321 -6.812 1.00 0.00 273 GLU A N 5
ATOM 17301 C CA . GLU A 1 205 ? 10.063 11.133 -7.540 1.00 0.00 273 GLU A CA 5
ATOM 17302 C C . GLU A 1 205 ? 10.254 9.934 -6.618 1.00 0.00 273 GLU A C 5
ATOM 17303 O O . GLU A 1 205 ? 9.805 8.843 -6.951 1.00 0.00 273 GLU A O 5
ATOM 17315 N N . LEU A 1 206 ? 10.819 10.124 -5.428 1.00 0.00 274 LEU A N 5
ATOM 17316 C CA . LEU A 1 206 ? 10.926 9.054 -4.437 1.00 0.00 274 LEU A CA 5
ATOM 17317 C C . LEU A 1 206 ? 9.542 8.504 -4.047 1.00 0.00 274 LEU A C 5
ATOM 17318 O O . LEU A 1 206 ? 9.318 7.291 -4.049 1.00 0.00 274 LEU A O 5
ATOM 17334 N N . ILE A 1 207 ? 8.588 9.400 -3.800 1.00 0.00 275 ILE A N 5
ATOM 17335 C CA . ILE A 1 207 ? 7.255 8.993 -3.354 1.00 0.00 275 ILE A CA 5
ATOM 17336 C C . ILE A 1 207 ? 6.409 8.381 -4.467 1.00 0.00 275 ILE A C 5
ATOM 17337 O O . ILE A 1 207 ? 5.566 7.532 -4.173 1.00 0.00 275 ILE A O 5
ATOM 17353 N N . GLU A 1 208 ? 6.633 8.717 -5.738 1.00 0.00 276 GLU A N 5
ATOM 17354 C CA . GLU A 1 208 ? 5.939 8.044 -6.838 1.00 0.00 276 GLU A CA 5
ATOM 17355 C C . GLU A 1 208 ? 6.668 6.779 -7.294 1.00 0.00 276 GLU A C 5
ATOM 17356 O O . GLU A 1 208 ? 6.002 5.827 -7.687 1.00 0.00 276 GLU A O 5
ATOM 17368 N N . LEU A 1 209 ? 7.999 6.684 -7.176 1.00 0.00 277 LEU A N 5
ATOM 17369 C CA . LEU A 1 209 ? 8.701 5.424 -7.445 1.00 0.00 277 LEU A CA 5
ATOM 17370 C C . LEU A 1 209 ? 8.238 4.383 -6.412 1.00 0.00 277 LEU A C 5
ATOM 17371 O O . LEU A 1 209 ? 8.061 3.221 -6.768 1.00 0.00 277 LEU A O 5
ATOM 17387 N N . ARG A 1 210 ? 7.909 4.814 -5.181 1.00 0.00 278 ARG A N 5
ATOM 17388 C CA . ARG A 1 210 ? 7.293 3.962 -4.150 1.00 0.00 278 ARG A CA 5
ATOM 17389 C C . ARG A 1 210 ? 5.982 3.405 -4.685 1.00 0.00 278 ARG A C 5
ATOM 17390 O O . ARG A 1 210 ? 5.756 2.202 -4.623 1.00 0.00 278 ARG A O 5
ATOM 17411 N N . GLU A 1 211 ? 5.142 4.264 -5.256 1.00 0.00 279 GLU A N 5
ATOM 17412 C CA . GLU A 1 211 ? 3.883 3.836 -5.861 1.00 0.00 279 GLU A CA 5
ATOM 17413 C C . GLU A 1 211 ? 4.081 2.889 -7.047 1.00 0.00 279 GLU A C 5
ATOM 17414 O O . GLU A 1 211 ? 3.356 1.905 -7.159 1.00 0.00 279 GLU A O 5
ATOM 17426 N N . GLN A 1 212 ? 5.088 3.118 -7.894 1.00 0.00 280 GLN A N 5
ATOM 17427 C CA . GLN A 1 212 ? 5.368 2.243 -9.035 1.00 0.00 280 GLN A CA 5
ATOM 17428 C C . GLN A 1 212 ? 5.832 0.853 -8.590 1.00 0.00 280 GLN A C 5
ATOM 17429 O O . GLN A 1 212 ? 5.380 -0.153 -9.134 1.00 0.00 280 GLN A O 5
ATOM 17443 N N . MET A 1 213 ? 6.697 0.776 -7.575 1.00 0.00 281 MET A N 5
ATOM 17444 C CA . MET A 1 213 ? 7.131 -0.505 -7.020 1.00 0.00 281 MET A CA 5
ATOM 17445 C C . MET A 1 213 ? 5.986 -1.199 -6.285 1.00 0.00 281 MET A C 5
ATOM 17446 O O . MET A 1 213 ? 5.843 -2.415 -6.387 1.00 0.00 281 MET A O 5
ATOM 17460 N N . MET A 1 214 ? 5.136 -0.437 -5.591 1.00 0.00 282 MET A N 5
ATOM 17461 C CA . MET A 1 214 ? 3.956 -0.976 -4.926 1.00 0.00 282 MET A CA 5
ATOM 17462 C C . MET A 1 214 ? 2.922 -1.505 -5.923 1.00 0.00 282 MET A C 5
ATOM 17463 O O . MET A 1 214 ? 2.315 -2.530 -5.655 1.00 0.00 282 MET A O 5
ATOM 17477 N N . ASP A 1 215 ? 2.747 -0.869 -7.082 1.00 0.00 283 ASP A N 5
ATOM 17478 C CA . ASP A 1 215 ? 1.881 -1.400 -8.140 1.00 0.00 283 ASP A CA 5
ATOM 17479 C C . ASP A 1 215 ? 2.433 -2.729 -8.690 1.00 0.00 283 ASP A C 5
ATOM 17480 O O . ASP A 1 215 ? 1.732 -3.736 -8.763 1.00 0.00 283 ASP A O 5
ATOM 17489 N N . LEU A 1 216 ? 3.736 -2.742 -8.982 1.00 0.00 284 LEU A N 5
ATOM 17490 C CA . LEU A 1 216 ? 4.349 -3.945 -9.587 1.00 0.00 284 LEU A CA 5
ATOM 17491 C C . LEU A 1 216 ? 4.533 -5.136 -8.626 1.00 0.00 284 LEU A C 5
ATOM 17492 O O . LEU A 1 216 ? 4.804 -6.259 -9.051 1.00 0.00 284 LEU A O 5
ATOM 17508 N N . LEU A 1 217 ? 4.327 -4.843 -7.345 1.00 0.00 285 LEU A N 5
ATOM 17509 C CA . LEU A 1 217 ? 4.341 -5.868 -6.300 1.00 0.00 285 LEU A CA 5
ATOM 17510 C C . LEU A 1 217 ? 2.916 -6.256 -5.866 1.00 0.00 285 LEU A C 5
ATOM 17511 O O . LEU A 1 217 ? 2.635 -7.440 -5.690 1.00 0.00 285 LEU A O 5
ATOM 17527 N N . TYR A 1 218 ? 2.015 -5.270 -5.787 1.00 0.00 286 TYR A N 5
ATOM 17528 C CA . TYR A 1 218 ? 0.670 -5.552 -5.243 1.00 0.00 286 TYR A CA 5
ATOM 17529 C C . TYR A 1 218 ? -0.457 -5.646 -6.295 1.00 0.00 286 TYR A C 5
ATOM 17530 O O . TYR A 1 218 ? -1.596 -5.975 -5.959 1.00 0.00 286 TYR A O 5
ATOM 17548 N N . GLY A 1 219 ? -0.146 -5.390 -7.569 1.00 0.00 287 GLY A N 5
ATOM 17549 C CA . GLY A 1 219 ? -1.100 -5.365 -8.689 1.00 0.00 287 GLY A CA 5
ATOM 17550 C C . GLY A 1 219 ? -1.582 -3.949 -9.062 1.00 0.00 287 GLY A C 5
ATOM 17551 O O . GLY A 1 219 ? -1.408 -3.001 -8.285 1.00 0.00 287 GLY A O 5
ATOM 17555 N N . PRO A 1 220 ? -2.204 -3.792 -10.250 1.00 0.00 288 PRO A N 5
ATOM 17556 C CA . PRO A 1 220 ? -2.673 -2.508 -10.751 1.00 0.00 288 PRO A CA 5
ATOM 17557 C C . PRO A 1 220 ? -3.921 -2.010 -10.013 1.00 0.00 288 PRO A C 5
ATOM 17558 O O . PRO A 1 220 ? -4.673 -2.771 -9.398 1.00 0.00 288 PRO A O 5
ATOM 17569 N N . ILE A 1 221 ? -4.155 -0.705 -10.147 1.00 0.00 289 ILE A N 5
ATOM 17570 C CA . ILE A 1 221 ? -5.290 0.037 -9.580 1.00 0.00 289 ILE A CA 5
ATOM 17571 C C . ILE A 1 221 ? -5.884 1.029 -10.598 1.00 0.00 289 ILE A C 5
ATOM 17572 O O . ILE A 1 221 ? -5.196 1.490 -11.505 1.00 0.00 289 ILE A O 5
ATOM 17588 N N . GLY A 1 222 ? -7.169 1.375 -10.445 1.00 0.00 290 GLY A N 5
ATOM 17589 C CA . GLY A 1 222 ? -7.847 2.409 -11.248 1.00 0.00 290 GLY A CA 5
ATOM 17590 C C . GLY A 1 222 ? -8.412 1.955 -12.602 1.00 0.00 290 GLY A C 5
ATOM 17591 O O . GLY A 1 222 ? -8.874 2.797 -13.370 1.00 0.00 290 GLY A O 5
ATOM 17595 N N . HIS A 1 223 ? -8.396 0.647 -12.906 1.00 0.00 291 HIS A N 5
ATOM 17596 C CA . HIS A 1 223 ? -8.863 0.081 -14.192 1.00 0.00 291 HIS A CA 5
ATOM 17597 C C . HIS A 1 223 ? -10.328 0.408 -14.527 1.00 0.00 291 HIS A C 5
ATOM 17598 O O . HIS A 1 223 ? -10.638 0.672 -15.691 1.00 0.00 291 HIS A O 5
ATOM 17613 N N . HIS A 1 224 ? -11.196 0.392 -13.503 1.00 0.00 292 HIS A N 5
ATOM 17614 C CA . HIS A 1 224 ? -12.664 0.524 -13.596 1.00 0.00 292 HIS A CA 5
ATOM 17615 C C . HIS A 1 224 ? -13.261 -0.300 -14.769 1.00 0.00 292 HIS A C 5
ATOM 17616 O O . HIS A 1 224 ? -12.808 -1.459 -14.950 1.00 0.00 292 HIS A O 5
ATOM 17631 N N . VAL A 1 1 ? 0.161 24.039 -20.860 1.00 0.00 69 VAL A N 6
ATOM 17632 C CA . VAL A 1 1 ? 1.388 23.890 -20.009 1.00 0.00 69 VAL A CA 6
ATOM 17633 C C . VAL A 1 1 ? 1.183 22.818 -18.927 1.00 0.00 69 VAL A C 6
ATOM 17634 O O . VAL A 1 1 ? 0.062 22.613 -18.462 1.00 0.00 69 VAL A O 6
ATOM 17647 N N . LYS A 1 2 ? 2.263 22.134 -18.524 1.00 0.00 70 LYS A N 6
ATOM 17648 C CA . LYS A 1 2 ? 2.273 21.029 -17.540 1.00 0.00 70 LYS A CA 6
ATOM 17649 C C . LYS A 1 2 ? 3.352 21.234 -16.464 1.00 0.00 70 LYS A C 6
ATOM 17650 O O . LYS A 1 2 ? 4.398 21.825 -16.735 1.00 0.00 70 LYS A O 6
ATOM 17669 N N . THR A 1 3 ? 3.106 20.719 -15.257 1.00 0.00 71 THR A N 6
ATOM 17670 C CA . THR A 1 3 ? 4.011 20.776 -14.090 1.00 0.00 71 THR A CA 6
ATOM 17671 C C . THR A 1 3 ? 3.923 19.473 -13.290 1.00 0.00 71 THR A C 6
ATOM 17672 O O . THR A 1 3 ? 3.013 18.668 -13.500 1.00 0.00 71 THR A O 6
ATOM 17683 N N . LEU A 1 4 ? 4.825 19.272 -12.323 1.00 0.00 72 LEU A N 6
ATOM 17684 C CA . LEU A 1 4 ? 4.795 18.121 -11.405 1.00 0.00 72 LEU A CA 6
ATOM 17685 C C . LEU A 1 4 ? 3.455 18.017 -10.652 1.00 0.00 72 LEU A C 6
ATOM 17686 O O . LEU A 1 4 ? 2.927 16.924 -10.477 1.00 0.00 72 LEU A O 6
ATOM 17702 N N . ASP A 1 5 ? 2.836 19.144 -10.290 1.00 0.00 73 ASP A N 6
ATOM 17703 C CA . ASP A 1 5 ? 1.509 19.155 -9.657 1.00 0.00 73 ASP A CA 6
ATOM 17704 C C . ASP A 1 5 ? 0.392 18.605 -10.567 1.00 0.00 73 ASP A C 6
ATOM 17705 O O . ASP A 1 5 ? -0.558 17.993 -10.075 1.00 0.00 73 ASP A O 6
ATOM 17714 N N . VAL A 1 6 ? 0.525 18.752 -11.893 1.00 0.00 74 VAL A N 6
ATOM 17715 C CA . VAL A 1 6 ? -0.407 18.138 -12.852 1.00 0.00 74 VAL A CA 6
ATOM 17716 C C . VAL A 1 6 ? -0.279 16.609 -12.802 1.00 0.00 74 VAL A C 6
ATOM 17717 O O . VAL A 1 6 ? -1.291 15.909 -12.788 1.00 0.00 74 VAL A O 6
ATOM 17730 N N . LEU A 1 7 ? 0.949 16.080 -12.684 1.00 0.00 75 LEU A N 6
ATOM 17731 C CA . LEU A 1 7 ? 1.194 14.648 -12.492 1.00 0.00 75 LEU A CA 6
ATOM 17732 C C . LEU A 1 7 ? 0.602 14.136 -11.170 1.00 0.00 75 LEU A C 6
ATOM 17733 O O . LEU A 1 7 ? 0.042 13.039 -11.141 1.00 0.00 75 LEU A O 6
ATOM 17749 N N . ARG A 1 8 ? 0.681 14.924 -10.084 1.00 0.00 76 ARG A N 6
ATOM 17750 C CA . ARG A 1 8 ? 0.004 14.575 -8.818 1.00 0.00 76 ARG A CA 6
ATOM 17751 C C . ARG A 1 8 ? -1.511 14.481 -9.033 1.00 0.00 76 ARG A C 6
ATOM 17752 O O . ARG A 1 8 ? -2.142 13.522 -8.598 1.00 0.00 76 ARG A O 6
ATOM 17773 N N . GLY A 1 9 ? -2.046 15.466 -9.752 1.00 0.00 77 GLY A N 6
ATOM 17774 C CA . GLY A 1 9 ? -3.471 15.461 -10.114 1.00 0.00 77 GLY A CA 6
ATOM 17775 C C . GLY A 1 9 ? -3.893 14.225 -10.912 1.00 0.00 77 GLY A C 6
ATOM 17776 O O . GLY A 1 9 ? -4.952 13.653 -10.661 1.00 0.00 77 GLY A O 6
ATOM 17780 N N . GLU A 1 10 ? -3.035 13.751 -11.814 1.00 0.00 78 GLU A N 6
ATOM 17781 C CA . GLU A 1 10 ? -3.294 12.502 -12.541 1.00 0.00 78 GLU A CA 6
ATOM 17782 C C . GLU A 1 10 ? -3.213 11.256 -11.644 1.00 0.00 78 GLU A C 6
ATOM 17783 O O . GLU A 1 10 ? -4.040 10.350 -11.767 1.00 0.00 78 GLU A O 6
ATOM 17795 N N . LEU A 1 11 ? -2.288 11.236 -10.676 1.00 0.00 79 LEU A N 6
ATOM 17796 C CA . LEU A 1 11 ? -2.184 10.172 -9.671 1.00 0.00 79 LEU A CA 6
ATOM 17797 C C . LEU A 1 11 ? -3.442 10.123 -8.783 1.00 0.00 79 LEU A C 6
ATOM 17798 O O . LEU A 1 11 ? -3.982 9.053 -8.504 1.00 0.00 79 LEU A O 6
ATOM 17814 N N . ARG A 1 12 ? -3.944 11.306 -8.401 1.00 0.00 80 ARG A N 6
ATOM 17815 C CA . ARG A 1 12 ? -5.218 11.420 -7.661 1.00 0.00 80 ARG A CA 6
ATOM 17816 C C . ARG A 1 12 ? -6.411 10.893 -8.441 1.00 0.00 80 ARG A C 6
ATOM 17817 O O . ARG A 1 12 ? -7.292 10.289 -7.846 1.00 0.00 80 ARG A O 6
ATOM 17838 N N . GLY A 1 13 ? -6.366 11.043 -9.760 1.00 0.00 81 GLY A N 6
ATOM 17839 C CA . GLY A 1 13 ? -7.385 10.446 -10.622 1.00 0.00 81 GLY A CA 6
ATOM 17840 C C . GLY A 1 13 ? -7.379 8.920 -10.514 1.00 0.00 81 GLY A C 6
ATOM 17841 O O . GLY A 1 13 ? -8.425 8.299 -10.351 1.00 0.00 81 GLY A O 6
ATOM 17845 N N . GLN A 1 14 ? -6.176 8.338 -10.517 1.00 0.00 82 GLN A N 6
ATOM 17846 C CA . GLN A 1 14 ? -6.056 6.879 -10.415 1.00 0.00 82 GLN A CA 6
ATOM 17847 C C . GLN A 1 14 ? -6.569 6.329 -9.083 1.00 0.00 82 GLN A C 6
ATOM 17848 O O . GLN A 1 14 ? -7.246 5.302 -9.036 1.00 0.00 82 GLN A O 6
ATOM 17862 N N . ARG A 1 15 ? -6.264 7.045 -7.997 1.00 0.00 83 ARG A N 6
ATOM 17863 C CA . ARG A 1 15 ? -6.766 6.693 -6.648 1.00 0.00 83 ARG A CA 6
ATOM 17864 C C . ARG A 1 15 ? -8.283 6.852 -6.568 1.00 0.00 83 ARG A C 6
ATOM 17865 O O . ARG A 1 15 ? -8.992 5.965 -6.106 1.00 0.00 83 ARG A O 6
ATOM 17886 N N . GLU A 1 16 ? -8.743 7.976 -7.101 1.00 0.00 84 GLU A N 6
ATOM 17887 C CA . GLU A 1 16 ? -10.179 8.285 -7.109 1.00 0.00 84 GLU A CA 6
ATOM 17888 C C . GLU A 1 16 ? -10.970 7.264 -7.927 1.00 0.00 84 GLU A C 6
ATOM 17889 O O . GLU A 1 16 ? -12.066 6.890 -7.531 1.00 0.00 84 GLU A O 6
ATOM 17901 N N . ALA A 1 17 ? -10.393 6.742 -9.011 1.00 0.00 85 ALA A N 6
ATOM 17902 C CA . ALA A 1 17 ? -11.033 5.675 -9.785 1.00 0.00 85 ALA A CA 6
ATOM 17903 C C . ALA A 1 17 ? -11.185 4.360 -9.002 1.00 0.00 85 ALA A C 6
ATOM 17904 O O . ALA A 1 17 ? -12.243 3.733 -9.070 1.00 0.00 85 ALA A O 6
ATOM 17911 N N . PHE A 1 18 ? -10.179 3.969 -8.208 1.00 0.00 86 PHE A N 6
ATOM 17912 C CA . PHE A 1 18 ? -10.304 2.790 -7.319 1.00 0.00 86 PHE A CA 6
ATOM 17913 C C . PHE A 1 18 ? -11.313 3.048 -6.183 1.00 0.00 86 PHE A C 6
ATOM 17914 O O . PHE A 1 18 ? -12.098 2.170 -5.833 1.00 0.00 86 PHE A O 6
ATOM 17931 N N . LEU A 1 19 ? -11.339 4.273 -5.638 1.00 0.00 87 LEU A N 6
ATOM 17932 C CA . LEU A 1 19 ? -12.338 4.661 -4.628 1.00 0.00 87 LEU A CA 6
ATOM 17933 C C . LEU A 1 19 ? -13.766 4.663 -5.197 1.00 0.00 87 LEU A C 6
ATOM 17934 O O . LEU A 1 19 ? -14.689 4.156 -4.563 1.00 0.00 87 LEU A O 6
ATOM 17950 N N . SER A 1 20 ? -13.895 5.163 -6.425 1.00 0.00 88 SER A N 6
ATOM 17951 C CA . SER A 1 20 ? -15.162 5.114 -7.163 1.00 0.00 88 SER A CA 6
ATOM 17952 C C . SER A 1 20 ? -15.633 3.663 -7.312 1.00 0.00 88 SER A C 6
ATOM 17953 O O . SER A 1 20 ? -16.787 3.334 -7.037 1.00 0.00 88 SER A O 6
ATOM 17961 N N . GLU A 1 21 ? -14.688 2.786 -7.668 1.00 0.00 89 GLU A N 6
ATOM 17962 C CA . GLU A 1 21 ? -15.028 1.372 -7.841 1.00 0.00 89 GLU A CA 6
ATOM 17963 C C . GLU A 1 21 ? -15.454 0.718 -6.532 1.00 0.00 89 GLU A C 6
ATOM 17964 O O . GLU A 1 21 ? -16.382 -0.084 -6.520 1.00 0.00 89 GLU A O 6
ATOM 17976 N N . ILE A 1 22 ? -14.838 1.109 -5.418 1.00 0.00 90 ILE A N 6
ATOM 17977 C CA . ILE A 1 22 ? -15.255 0.658 -4.091 1.00 0.00 90 ILE A CA 6
ATOM 17978 C C . ILE A 1 22 ? -16.683 1.115 -3.800 1.00 0.00 90 ILE A C 6
ATOM 17979 O O . ILE A 1 22 ? -17.509 0.308 -3.377 1.00 0.00 90 ILE A O 6
ATOM 17995 N N . ILE A 1 23 ? -17.000 2.388 -4.057 1.00 0.00 91 ILE A N 6
ATOM 17996 C CA . ILE A 1 23 ? -18.315 2.925 -3.668 1.00 0.00 91 ILE A CA 6
ATOM 17997 C C . ILE A 1 23 ? -19.434 2.370 -4.557 1.00 0.00 91 ILE A C 6
ATOM 17998 O O . ILE A 1 23 ? -20.527 2.098 -4.057 1.00 0.00 91 ILE A O 6
ATOM 18014 N N . LYS A 1 24 ? -19.137 2.129 -5.843 1.00 0.00 92 LYS A N 6
ATOM 18015 C CA . LYS A 1 24 ? -20.091 1.467 -6.751 1.00 0.00 92 LYS A CA 6
ATOM 18016 C C . LYS A 1 24 ? -20.104 -0.071 -6.634 1.00 0.00 92 LYS A C 6
ATOM 18017 O O . LYS A 1 24 ? -21.042 -0.701 -7.121 1.00 0.00 92 LYS A O 6
ATOM 18036 N N . SER A 1 25 ? -19.115 -0.686 -5.971 1.00 0.00 93 SER A N 6
ATOM 18037 C CA . SER A 1 25 ? -18.940 -2.147 -5.907 1.00 0.00 93 SER A CA 6
ATOM 18038 C C . SER A 1 25 ? -18.582 -2.641 -4.498 1.00 0.00 93 SER A C 6
ATOM 18039 O O . SER A 1 25 ? -17.594 -3.336 -4.256 1.00 0.00 93 SER A O 6
ATOM 18047 N N . ASP A 1 26 ? -19.444 -2.291 -3.545 1.00 0.00 94 ASP A N 6
ATOM 18048 C CA . ASP A 1 26 ? -19.436 -2.720 -2.138 1.00 0.00 94 ASP A CA 6
ATOM 18049 C C . ASP A 1 26 ? -19.892 -4.184 -1.909 1.00 0.00 94 ASP A C 6
ATOM 18050 O O . ASP A 1 26 ? -20.412 -4.544 -0.848 1.00 0.00 94 ASP A O 6
ATOM 18059 N N . GLY A 1 27 ? -19.733 -5.009 -2.945 1.00 0.00 95 GLY A N 6
ATOM 18060 C CA . GLY A 1 27 ? -20.015 -6.447 -2.991 1.00 0.00 95 GLY A CA 6
ATOM 18061 C C . GLY A 1 27 ? -19.121 -7.304 -2.075 1.00 0.00 95 GLY A C 6
ATOM 18062 O O . GLY A 1 27 ? -18.429 -6.776 -1.208 1.00 0.00 95 GLY A O 6
ATOM 18066 N N . PRO A 1 28 ? -19.108 -8.637 -2.265 1.00 0.00 96 PRO A N 6
ATOM 18067 C CA . PRO A 1 28 ? -18.316 -9.609 -1.495 1.00 0.00 96 PRO A CA 6
ATOM 18068 C C . PRO A 1 28 ? -16.802 -9.368 -1.282 1.00 0.00 96 PRO A C 6
ATOM 18069 O O . PRO A 1 28 ? -16.203 -10.141 -0.537 1.00 0.00 96 PRO A O 6
ATOM 18080 N N . PHE A 1 29 ? -16.168 -8.353 -1.900 1.00 0.00 97 PHE A N 6
ATOM 18081 C CA . PHE A 1 29 ? -14.715 -8.079 -1.830 1.00 0.00 97 PHE A CA 6
ATOM 18082 C C . PHE A 1 29 ? -13.828 -9.322 -2.138 1.00 0.00 97 PHE A C 6
ATOM 18083 O O . PHE A 1 29 ? -14.269 -10.317 -2.717 1.00 0.00 97 PHE A O 6
ATOM 18100 N N . THR A 1 30 ? -12.535 -9.208 -1.831 1.00 0.00 98 THR A N 6
ATOM 18101 C CA . THR A 1 30 ? -11.434 -10.186 -1.994 1.00 0.00 98 THR A CA 6
ATOM 18102 C C . THR A 1 30 ? -10.304 -9.699 -1.105 1.00 0.00 98 THR A C 6
ATOM 18103 O O . THR A 1 30 ? -10.105 -8.488 -0.970 1.00 0.00 98 THR A O 6
ATOM 18114 N N . ILE A 1 31 ? -9.509 -10.588 -0.506 1.00 0.00 99 ILE A N 6
ATOM 18115 C CA . ILE A 1 31 ? -8.531 -10.155 0.491 1.00 0.00 99 ILE A CA 6
ATOM 18116 C C . ILE A 1 31 ? -7.477 -9.186 0.016 1.00 0.00 99 ILE A C 6
ATOM 18117 O O . ILE A 1 31 ? -7.024 -8.423 0.872 1.00 0.00 99 ILE A O 6
ATOM 18133 N N . LEU A 1 32 ? -7.101 -9.148 -1.280 1.00 0.00 100 LEU A N 6
ATOM 18134 C CA . LEU A 1 32 ? -5.955 -8.239 -1.462 1.00 0.00 100 LEU A CA 6
ATOM 18135 C C . LEU A 1 32 ? -6.587 -6.826 -1.617 1.00 0.00 100 LEU A C 6
ATOM 18136 O O . LEU A 1 32 ? -6.067 -5.840 -1.121 1.00 0.00 100 LEU A O 6
ATOM 18152 N N . GLN A 1 33 ? -7.777 -6.733 -2.240 1.00 0.00 101 GLN A N 6
ATOM 18153 C CA . GLN A 1 33 ? -8.616 -5.536 -2.385 1.00 0.00 101 GLN A CA 6
ATOM 18154 C C . GLN A 1 33 ? -9.042 -4.950 -1.036 1.00 0.00 101 GLN A C 6
ATOM 18155 O O . GLN A 1 33 ? -9.333 -3.761 -0.995 1.00 0.00 101 GLN A O 6
ATOM 18169 N N . LEU A 1 34 ? -9.036 -5.691 0.084 1.00 0.00 102 LEU A N 6
ATOM 18170 C CA . LEU A 1 34 ? -9.289 -5.097 1.411 1.00 0.00 102 LEU A CA 6
ATOM 18171 C C . LEU A 1 34 ? -8.145 -4.111 1.745 1.00 0.00 102 LEU A C 6
ATOM 18172 O O . LEU A 1 34 ? -8.387 -2.940 2.017 1.00 0.00 102 LEU A O 6
ATOM 18188 N N . VAL A 1 35 ? -6.877 -4.546 1.645 1.00 0.00 103 VAL A N 6
ATOM 18189 C CA . VAL A 1 35 ? -5.697 -3.641 1.761 1.00 0.00 103 VAL A CA 6
ATOM 18190 C C . VAL A 1 35 ? -5.611 -2.673 0.541 1.00 0.00 103 VAL A C 6
ATOM 18191 O O . VAL A 1 35 ? -5.042 -1.598 0.585 1.00 0.00 103 VAL A O 6
ATOM 18204 N N . GLY A 1 36 ? -6.301 -3.157 -0.482 1.00 0.00 104 GLY A N 6
ATOM 18205 C CA . GLY A 1 36 ? -6.550 -2.395 -1.713 1.00 0.00 104 GLY A CA 6
ATOM 18206 C C . GLY A 1 36 ? -7.294 -1.092 -1.392 1.00 0.00 104 GLY A C 6
ATOM 18207 O O . GLY A 1 36 ? -6.838 -0.018 -1.761 1.00 0.00 104 GLY A O 6
ATOM 18211 N N . TYR A 1 37 ? -8.363 -1.148 -0.592 1.00 0.00 105 TYR A N 6
ATOM 18212 C CA . TYR A 1 37 ? -9.072 0.046 -0.090 1.00 0.00 105 TYR A CA 6
ATOM 18213 C C . TYR A 1 37 ? -8.126 0.946 0.719 1.00 0.00 105 TYR A C 6
ATOM 18214 O O . TYR A 1 37 ? -8.042 2.150 0.485 1.00 0.00 105 TYR A O 6
ATOM 18232 N N . LEU A 1 38 ? -7.376 0.342 1.645 1.00 0.00 106 LEU A N 6
ATOM 18233 C CA . LEU A 1 38 ? -6.473 1.123 2.483 1.00 0.00 106 LEU A CA 6
ATOM 18234 C C . LEU A 1 38 ? -5.203 1.640 1.774 1.00 0.00 106 LEU A C 6
ATOM 18235 O O . LEU A 1 38 ? -4.655 2.631 2.214 1.00 0.00 106 LEU A O 6
ATOM 18251 N N . ARG A 1 39 ? -4.798 1.070 0.627 1.00 0.00 107 ARG A N 6
ATOM 18252 C CA . ARG A 1 39 ? -3.689 1.504 -0.273 1.00 0.00 107 ARG A CA 6
ATOM 18253 C C . ARG A 1 39 ? -4.023 2.817 -0.944 1.00 0.00 107 ARG A C 6
ATOM 18254 O O . ARG A 1 39 ? -3.162 3.672 -1.114 1.00 0.00 107 ARG A O 6
ATOM 18275 N N . VAL A 1 40 ? -5.300 2.945 -1.285 1.00 0.00 108 VAL A N 6
ATOM 18276 C CA . VAL A 1 40 ? -5.822 4.210 -1.814 1.00 0.00 108 VAL A CA 6
ATOM 18277 C C . VAL A 1 40 ? -5.531 5.353 -0.849 1.00 0.00 108 VAL A C 6
ATOM 18278 O O . VAL A 1 40 ? -4.920 6.328 -1.265 1.00 0.00 108 VAL A O 6
ATOM 18291 N N . VAL A 1 41 ? -5.875 5.217 0.436 1.00 0.00 109 VAL A N 6
ATOM 18292 C CA . VAL A 1 41 ? -5.522 6.247 1.434 1.00 0.00 109 VAL A CA 6
ATOM 18293 C C . VAL A 1 41 ? -4.035 6.245 1.798 1.00 0.00 109 VAL A C 6
ATOM 18294 O O . VAL A 1 41 ? -3.429 7.310 1.850 1.00 0.00 109 VAL A O 6
ATOM 18307 N N . ASP A 1 42 ? -3.429 5.076 2.013 1.00 0.00 110 ASP A N 6
ATOM 18308 C CA . ASP A 1 42 ? -2.043 5.049 2.506 1.00 0.00 110 ASP A CA 6
ATOM 18309 C C . ASP A 1 42 ? -1.013 5.698 1.586 1.00 0.00 110 ASP A C 6
ATOM 18310 O O . ASP A 1 42 ? -0.070 6.330 2.060 1.00 0.00 110 ASP A O 6
ATOM 18319 N N . THR A 1 43 ? -1.211 5.581 0.271 1.00 0.00 111 THR A N 6
ATOM 18320 C CA . THR A 1 43 ? -0.331 6.253 -0.694 1.00 0.00 111 THR A CA 6
ATOM 18321 C C . THR A 1 43 ? -0.747 7.714 -0.923 1.00 0.00 111 THR A C 6
ATOM 18322 O O . THR A 1 43 ? 0.110 8.584 -1.068 1.00 0.00 111 THR A O 6
ATOM 18333 N N . ASP A 1 44 ? -2.049 8.021 -0.863 1.00 0.00 112 ASP A N 6
ATOM 18334 C CA . ASP A 1 44 ? -2.601 9.381 -0.928 1.00 0.00 112 ASP A CA 6
ATOM 18335 C C . ASP A 1 44 ? -2.216 10.260 0.280 1.00 0.00 112 ASP A C 6
ATOM 18336 O O . ASP A 1 44 ? -2.142 11.481 0.159 1.00 0.00 112 ASP A O 6
ATOM 18345 N N . LEU A 1 45 ? -1.881 9.661 1.430 1.00 0.00 113 LEU A N 6
ATOM 18346 C CA . LEU A 1 45 ? -1.365 10.358 2.618 1.00 0.00 113 LEU A CA 6
ATOM 18347 C C . LEU A 1 45 ? -0.082 11.156 2.297 1.00 0.00 113 LEU A C 6
ATOM 18348 O O . LEU A 1 45 ? 0.120 12.251 2.820 1.00 0.00 113 LEU A O 6
ATOM 18364 N N . LEU A 1 46 ? 0.749 10.653 1.373 1.00 0.00 114 LEU A N 6
ATOM 18365 C CA . LEU A 1 46 ? 1.942 11.328 0.851 1.00 0.00 114 LEU A CA 6
ATOM 18366 C C . LEU A 1 46 ? 1.641 12.281 -0.334 1.00 0.00 114 LEU A C 6
ATOM 18367 O O . LEU A 1 46 ? 2.567 12.748 -0.999 1.00 0.00 114 LEU A O 6
ATOM 18383 N N . LEU A 1 47 ? 0.364 12.582 -0.608 1.00 0.00 115 LEU A N 6
ATOM 18384 C CA . LEU A 1 47 ? -0.093 13.358 -1.762 1.00 0.00 115 LEU A CA 6
ATOM 18385 C C . LEU A 1 47 ? -1.000 14.522 -1.315 1.00 0.00 115 LEU A C 6
ATOM 18386 O O . LEU A 1 47 ? -0.595 15.681 -1.424 1.00 0.00 115 LEU A O 6
ATOM 18402 N N . LYS A 1 48 ? -2.186 14.217 -0.767 1.00 0.00 116 LYS A N 6
ATOM 18403 C CA . LYS A 1 48 ? -3.139 15.185 -0.174 1.00 0.00 116 LYS A CA 6
ATOM 18404 C C . LYS A 1 48 ? -4.127 14.473 0.764 1.00 0.00 116 LYS A C 6
ATOM 18405 O O . LYS A 1 48 ? -4.791 13.531 0.342 1.00 0.00 116 LYS A O 6
ATOM 18424 N N . VAL A 1 49 ? -4.257 14.912 2.024 1.00 0.00 117 VAL A N 6
ATOM 18425 C CA . VAL A 1 49 ? -5.172 14.265 2.983 1.00 0.00 117 VAL A CA 6
ATOM 18426 C C . VAL A 1 49 ? -6.655 14.496 2.680 1.00 0.00 117 VAL A C 6
ATOM 18427 O O . VAL A 1 49 ? -7.072 15.573 2.256 1.00 0.00 117 VAL A O 6
ATOM 18440 N N . ASP A 1 50 ? -7.451 13.472 2.977 1.00 0.00 118 ASP A N 6
ATOM 18441 C CA . ASP A 1 50 ? -8.903 13.432 2.948 1.00 0.00 118 ASP A CA 6
ATOM 18442 C C . ASP A 1 50 ? -9.372 12.423 4.011 1.00 0.00 118 ASP A C 6
ATOM 18443 O O . ASP A 1 50 ? -8.629 11.528 4.425 1.00 0.00 118 ASP A O 6
ATOM 18452 N N . SER A 1 51 ? -10.630 12.560 4.419 1.00 0.00 119 SER A N 6
ATOM 18453 C CA . SER A 1 51 ? -11.235 11.783 5.519 1.00 0.00 119 SER A CA 6
ATOM 18454 C C . SER A 1 51 ? -12.644 11.258 5.222 1.00 0.00 119 SER A C 6
ATOM 18455 O O . SER A 1 51 ? -12.862 10.052 5.290 1.00 0.00 119 SER A O 6
ATOM 18463 N N . THR A 1 52 ? -13.593 12.103 4.809 1.00 0.00 120 THR A N 6
ATOM 18464 C CA . THR A 1 52 ? -15.009 11.715 4.626 1.00 0.00 120 THR A CA 6
ATOM 18465 C C . THR A 1 52 ? -15.188 10.690 3.504 1.00 0.00 120 THR A C 6
ATOM 18466 O O . THR A 1 52 ? -15.941 9.730 3.649 1.00 0.00 120 THR A O 6
ATOM 18477 N N . LYS A 1 53 ? -14.446 10.843 2.397 1.00 0.00 121 LYS A N 6
ATOM 18478 C CA . LYS A 1 53 ? -14.475 9.877 1.271 1.00 0.00 121 LYS A CA 6
ATOM 18479 C C . LYS A 1 53 ? -13.789 8.550 1.610 1.00 0.00 121 LYS A C 6
ATOM 18480 O O . LYS A 1 53 ? -14.272 7.491 1.225 1.00 0.00 121 LYS A O 6
ATOM 18499 N N . VAL A 1 54 ? -12.698 8.600 2.376 1.00 0.00 122 VAL A N 6
ATOM 18500 C CA . VAL A 1 54 ? -12.000 7.405 2.904 1.00 0.00 122 VAL A CA 6
ATOM 18501 C C . VAL A 1 54 ? -12.892 6.660 3.898 1.00 0.00 122 VAL A C 6
ATOM 18502 O O . VAL A 1 54 ? -12.928 5.433 3.874 1.00 0.00 122 VAL A O 6
ATOM 18515 N N . ASP A 1 55 ? -13.654 7.382 4.719 1.00 0.00 123 ASP A N 6
ATOM 18516 C CA . ASP A 1 55 ? -14.633 6.768 5.612 1.00 0.00 123 ASP A CA 6
ATOM 18517 C C . ASP A 1 55 ? -15.771 6.112 4.824 1.00 0.00 123 ASP A C 6
ATOM 18518 O O . ASP A 1 55 ? -16.081 4.954 5.062 1.00 0.00 123 ASP A O 6
ATOM 18527 N N . GLU A 1 56 ? -16.344 6.832 3.857 1.00 0.00 124 GLU A N 6
ATOM 18528 C CA . GLU A 1 56 ? -17.455 6.281 3.060 1.00 0.00 124 GLU A CA 6
ATOM 18529 C C . GLU A 1 56 ? -17.035 5.029 2.267 1.00 0.00 124 GLU A C 6
ATOM 18530 O O . GLU A 1 56 ? -17.769 4.044 2.211 1.00 0.00 124 GLU A O 6
ATOM 18542 N N . ALA A 1 57 ? -15.835 5.029 1.685 1.00 0.00 125 ALA A N 6
ATOM 18543 C CA . ALA A 1 57 ? -15.270 3.845 1.027 1.00 0.00 125 ALA A CA 6
ATOM 18544 C C . ALA A 1 57 ? -14.939 2.708 2.007 1.00 0.00 125 ALA A C 6
ATOM 18545 O O . ALA A 1 57 ? -15.220 1.545 1.722 1.00 0.00 125 ALA A O 6
ATOM 18552 N N . GLY A 1 58 ? -14.430 3.023 3.201 1.00 0.00 126 GLY A N 6
ATOM 18553 C CA . GLY A 1 58 ? -14.165 2.016 4.235 1.00 0.00 126 GLY A CA 6
ATOM 18554 C C . GLY A 1 58 ? -15.467 1.421 4.777 1.00 0.00 126 GLY A C 6
ATOM 18555 O O . GLY A 1 58 ? -15.570 0.223 5.020 1.00 0.00 126 GLY A O 6
ATOM 18559 N N . LYS A 1 59 ? -16.499 2.264 4.872 1.00 0.00 127 LYS A N 6
ATOM 18560 C CA . LYS A 1 59 ? -17.852 1.810 5.240 1.00 0.00 127 LYS A CA 6
ATOM 18561 C C . LYS A 1 59 ? -18.375 0.750 4.275 1.00 0.00 127 LYS A C 6
ATOM 18562 O O . LYS A 1 59 ? -19.071 -0.154 4.710 1.00 0.00 127 LYS A O 6
ATOM 18581 N N . LYS A 1 60 ? -17.999 0.816 2.991 1.00 0.00 128 LYS A N 6
ATOM 18582 C CA . LYS A 1 60 ? -18.346 -0.255 2.035 1.00 0.00 128 LYS A CA 6
ATOM 18583 C C . LYS A 1 60 ? -17.696 -1.582 2.421 1.00 0.00 128 LYS A C 6
ATOM 18584 O O . LYS A 1 60 ? -18.363 -2.612 2.435 1.00 0.00 128 LYS A O 6
ATOM 18603 N N . VAL A 1 61 ? -16.421 -1.548 2.815 1.00 0.00 129 VAL A N 6
ATOM 18604 C CA . VAL A 1 61 ? -15.729 -2.734 3.351 1.00 0.00 129 VAL A CA 6
ATOM 18605 C C . VAL A 1 61 ? -16.444 -3.236 4.609 1.00 0.00 129 VAL A C 6
ATOM 18606 O O . VAL A 1 61 ? -16.749 -4.421 4.725 1.00 0.00 129 VAL A O 6
ATOM 18619 N N . LYS A 1 62 ? -16.788 -2.326 5.525 1.00 0.00 130 LYS A N 6
ATOM 18620 C CA . LYS A 1 62 ? -17.447 -2.724 6.782 1.00 0.00 130 LYS A CA 6
ATOM 18621 C C . LYS A 1 62 ? -18.849 -3.288 6.548 1.00 0.00 130 LYS A C 6
ATOM 18622 O O . LYS A 1 62 ? -19.241 -4.251 7.198 1.00 0.00 130 LYS A O 6
ATOM 18641 N N . ALA A 1 63 ? -19.564 -2.737 5.572 1.00 0.00 131 ALA A N 6
ATOM 18642 C CA . ALA A 1 63 ? -20.860 -3.232 5.127 1.00 0.00 131 ALA A CA 6
ATOM 18643 C C . ALA A 1 63 ? -20.757 -4.650 4.556 1.00 0.00 131 ALA A C 6
ATOM 18644 O O . ALA A 1 63 ? -21.653 -5.457 4.784 1.00 0.00 131 ALA A O 6
ATOM 18651 N N . TYR A 1 64 ? -19.658 -4.988 3.872 1.00 0.00 132 TYR A N 6
ATOM 18652 C CA . TYR A 1 64 ? -19.420 -6.363 3.420 1.00 0.00 132 TYR A CA 6
ATOM 18653 C C . TYR A 1 64 ? -19.260 -7.312 4.620 1.00 0.00 132 TYR A C 6
ATOM 18654 O O . TYR A 1 64 ? -19.900 -8.362 4.668 1.00 0.00 132 TYR A O 6
ATOM 18672 N N . LEU A 1 65 ? -18.492 -6.920 5.640 1.00 0.00 133 LEU A N 6
ATOM 18673 C CA . LEU A 1 65 ? -18.352 -7.725 6.858 1.00 0.00 133 LEU A CA 6
ATOM 18674 C C . LEU A 1 65 ? -19.716 -7.906 7.559 1.00 0.00 133 LEU A C 6
ATOM 18675 O O . LEU A 1 65 ? -20.102 -9.016 7.929 1.00 0.00 133 LEU A O 6
ATOM 18691 N N . GLU A 1 66 ? -20.476 -6.814 7.663 1.00 0.00 134 GLU A N 6
ATOM 18692 C CA . GLU A 1 66 ? -21.842 -6.874 8.207 1.00 0.00 134 GLU A CA 6
ATOM 18693 C C . GLU A 1 66 ? -22.773 -7.787 7.395 1.00 0.00 134 GLU A C 6
ATOM 18694 O O . GLU A 1 66 ? -23.596 -8.506 7.967 1.00 0.00 134 GLU A O 6
ATOM 18706 N N . LYS A 1 67 ? -22.600 -7.789 6.069 1.00 0.00 135 LYS A N 6
ATOM 18707 C CA . LYS A 1 67 ? -23.349 -8.696 5.182 1.00 0.00 135 LYS A CA 6
ATOM 18708 C C . LYS A 1 67 ? -23.088 -10.177 5.507 1.00 0.00 135 LYS A C 6
ATOM 18709 O O . LYS A 1 67 ? -24.020 -10.982 5.502 1.00 0.00 135 LYS A O 6
ATOM 18728 N N . ILE A 1 68 ? -21.841 -10.527 5.841 1.00 0.00 136 ILE A N 6
ATOM 18729 C CA . ILE A 1 68 ? -21.452 -11.872 6.315 1.00 0.00 136 ILE A CA 6
ATOM 18730 C C . ILE A 1 68 ? -21.972 -12.152 7.747 1.00 0.00 136 ILE A C 6
ATOM 18731 O O . ILE A 1 68 ? -22.094 -13.310 8.149 1.00 0.00 136 ILE A O 6
ATOM 18747 N N . GLY A 1 69 ? -22.342 -11.108 8.497 1.00 0.00 137 GLY A N 6
ATOM 18748 C CA . GLY A 1 69 ? -22.958 -11.171 9.830 1.00 0.00 137 GLY A CA 6
ATOM 18749 C C . GLY A 1 69 ? -22.078 -10.616 10.959 1.00 0.00 137 GLY A C 6
ATOM 18750 O O . GLY A 1 69 ? -22.443 -10.714 12.131 1.00 0.00 137 GLY A O 6
ATOM 18754 N N . ILE A 1 70 ? -20.904 -10.068 10.624 1.00 0.00 138 ILE A N 6
ATOM 18755 C CA . ILE A 1 70 ? -19.886 -9.606 11.586 1.00 0.00 138 ILE A CA 6
ATOM 18756 C C . ILE A 1 70 ? -20.302 -8.248 12.189 1.00 0.00 138 ILE A C 6
ATOM 18757 O O . ILE A 1 70 ? -20.845 -7.390 11.490 1.00 0.00 138 ILE A O 6
ATOM 18773 N N . ARG A 1 71 ? -20.018 -8.039 13.483 1.00 0.00 139 ARG A N 6
ATOM 18774 C CA . ARG A 1 71 ? -20.337 -6.813 14.251 1.00 0.00 139 ARG A CA 6
ATOM 18775 C C . ARG A 1 71 ? -19.166 -6.390 15.154 1.00 0.00 139 ARG A C 6
ATOM 18776 O O . ARG A 1 71 ? -18.348 -7.224 15.548 1.00 0.00 139 ARG A O 6
ATOM 18797 N N . GLY A 1 72 ? -19.101 -5.096 15.479 1.00 0.00 140 GLY A N 6
ATOM 18798 C CA . GLY A 1 72 ? -18.022 -4.462 16.247 1.00 0.00 140 GLY A CA 6
ATOM 18799 C C . GLY A 1 72 ? -17.194 -3.491 15.398 1.00 0.00 140 GLY A C 6
ATOM 18800 O O . GLY A 1 72 ? -17.562 -3.159 14.269 1.00 0.00 140 GLY A O 6
ATOM 18804 N N . ASP A 1 73 ? -16.056 -3.071 15.952 1.00 0.00 141 ASP A N 6
ATOM 18805 C CA . ASP A 1 73 ? -14.993 -2.255 15.361 1.00 0.00 141 ASP A CA 6
ATOM 18806 C C . ASP A 1 73 ? -15.390 -0.936 14.642 1.00 0.00 141 ASP A C 6
ATOM 18807 O O . ASP A 1 73 ? -16.521 -0.450 14.715 1.00 0.00 141 ASP A O 6
ATOM 18816 N N . SER A 1 74 ? -14.412 -0.338 13.954 1.00 0.00 142 SER A N 6
ATOM 18817 C CA . SER A 1 74 ? -14.444 0.894 13.166 1.00 0.00 142 SER A CA 6
ATOM 18818 C C . SER A 1 74 ? -13.627 0.694 11.892 1.00 0.00 142 SER A C 6
ATOM 18819 O O . SER A 1 74 ? -12.833 -0.244 11.817 1.00 0.00 142 SER A O 6
ATOM 18827 N N . VAL A 1 75 ? -13.737 1.565 10.884 1.00 0.00 143 VAL A N 6
ATOM 18828 C CA . VAL A 1 75 ? -12.862 1.504 9.691 1.00 0.00 143 VAL A CA 6
ATOM 18829 C C . VAL A 1 75 ? -11.385 1.688 10.061 1.00 0.00 143 VAL A C 6
ATOM 18830 O O . VAL A 1 75 ? -10.516 1.118 9.406 1.00 0.00 143 VAL A O 6
ATOM 18843 N N . GLU A 1 76 ? -11.099 2.435 11.134 1.00 0.00 144 GLU A N 6
ATOM 18844 C CA . GLU A 1 76 ? -9.698 2.623 11.546 1.00 0.00 144 GLU A CA 6
ATOM 18845 C C . GLU A 1 76 ? -9.119 1.319 12.109 1.00 0.00 144 GLU A C 6
ATOM 18846 O O . GLU A 1 76 ? -8.017 0.900 11.753 1.00 0.00 144 GLU A O 6
ATOM 18858 N N . ALA A 1 77 ? -9.902 0.632 12.946 1.00 0.00 145 ALA A N 6
ATOM 18859 C CA . ALA A 1 77 ? -9.531 -0.679 13.459 1.00 0.00 145 ALA A CA 6
ATOM 18860 C C . ALA A 1 77 ? -9.519 -1.767 12.378 1.00 0.00 145 ALA A C 6
ATOM 18861 O O . ALA A 1 77 ? -8.623 -2.613 12.382 1.00 0.00 145 ALA A O 6
ATOM 18868 N N . ALA A 1 78 ? -10.454 -1.736 11.421 1.00 0.00 146 ALA A N 6
ATOM 18869 C CA . ALA A 1 78 ? -10.449 -2.675 10.308 1.00 0.00 146 ALA A CA 6
ATOM 18870 C C . ALA A 1 78 ? -9.227 -2.500 9.412 1.00 0.00 146 ALA A C 6
ATOM 18871 O O . ALA A 1 78 ? -8.604 -3.494 9.062 1.00 0.00 146 ALA A O 6
ATOM 18878 N N . LEU A 1 79 ? -8.832 -1.271 9.062 1.00 0.00 147 LEU A N 6
ATOM 18879 C CA . LEU A 1 79 ? -7.730 -1.080 8.124 1.00 0.00 147 LEU A CA 6
ATOM 18880 C C . LEU A 1 79 ? -6.392 -1.528 8.722 1.00 0.00 147 LEU A C 6
ATOM 18881 O O . LEU A 1 79 ? -5.578 -2.139 8.032 1.00 0.00 147 LEU A O 6
ATOM 18897 N N . ASP A 1 80 ? -6.210 -1.336 10.029 1.00 0.00 148 ASP A N 6
ATOM 18898 C CA . ASP A 1 80 ? -5.021 -1.805 10.727 1.00 0.00 148 ASP A CA 6
ATOM 18899 C C . ASP A 1 80 ? -4.981 -3.328 10.837 1.00 0.00 148 ASP A C 6
ATOM 18900 O O . ASP A 1 80 ? -3.997 -3.971 10.471 1.00 0.00 148 ASP A O 6
ATOM 18909 N N . ASN A 1 81 ? -6.084 -3.928 11.287 1.00 0.00 149 ASN A N 6
ATOM 18910 C CA . ASN A 1 81 ? -6.136 -5.372 11.452 1.00 0.00 149 ASN A CA 6
ATOM 18911 C C . ASN A 1 81 ? -6.067 -6.105 10.115 1.00 0.00 149 ASN A C 6
ATOM 18912 O O . ASN A 1 81 ? -5.352 -7.095 10.002 1.00 0.00 149 ASN A O 6
ATOM 18923 N N . LEU A 1 82 ? -6.757 -5.622 9.082 1.00 0.00 150 LEU A N 6
ATOM 18924 C CA . LEU A 1 82 ? -6.762 -6.255 7.766 1.00 0.00 150 LEU A CA 6
ATOM 18925 C C . LEU A 1 82 ? -5.405 -6.180 7.065 1.00 0.00 150 LEU A C 6
ATOM 18926 O O . LEU A 1 82 ? -4.984 -7.170 6.465 1.00 0.00 150 LEU A O 6
ATOM 18942 N N . MET A 1 83 ? -4.677 -5.061 7.176 1.00 0.00 151 MET A N 6
ATOM 18943 C CA . MET A 1 83 ? -3.348 -4.971 6.569 1.00 0.00 151 MET A CA 6
ATOM 18944 C C . MET A 1 83 ? -2.373 -5.945 7.250 1.00 0.00 151 MET A C 6
ATOM 18945 O O . MET A 1 83 ? -1.675 -6.707 6.579 1.00 0.00 151 MET A O 6
ATOM 18959 N N . ILE A 1 84 ? -2.435 -6.015 8.582 1.00 0.00 152 ILE A N 6
ATOM 18960 C CA . ILE A 1 84 ? -1.646 -6.940 9.396 1.00 0.00 152 ILE A CA 6
ATOM 18961 C C . ILE A 1 84 ? -2.055 -8.386 9.136 1.00 0.00 152 ILE A C 6
ATOM 18962 O O . ILE A 1 84 ? -1.185 -9.244 9.050 1.00 0.00 152 ILE A O 6
ATOM 18978 N N . LYS A 1 85 ? -3.345 -8.669 8.933 1.00 0.00 153 LYS A N 6
ATOM 18979 C CA . LYS A 1 85 ? -3.804 -10.026 8.634 1.00 0.00 153 LYS A CA 6
ATOM 18980 C C . LYS A 1 85 ? -3.216 -10.537 7.327 1.00 0.00 153 LYS A C 6
ATOM 18981 O O . LYS A 1 85 ? -2.748 -11.668 7.293 1.00 0.00 153 LYS A O 6
ATOM 19000 N N . VAL A 1 86 ? -3.129 -9.712 6.281 1.00 0.00 154 VAL A N 6
ATOM 19001 C CA . VAL A 1 86 ? -2.464 -10.108 5.023 1.00 0.00 154 VAL A CA 6
ATOM 19002 C C . VAL A 1 86 ? -0.992 -10.436 5.276 1.00 0.00 154 VAL A C 6
ATOM 19003 O O . VAL A 1 86 ? -0.497 -11.473 4.836 1.00 0.00 154 VAL A O 6
ATOM 19016 N N . TYR A 1 87 ? -0.324 -9.581 6.047 1.00 0.00 155 TYR A N 6
ATOM 19017 C CA . TYR A 1 87 ? 1.070 -9.831 6.431 1.00 0.00 155 TYR A CA 6
ATOM 19018 C C . TYR A 1 87 ? 1.239 -11.115 7.259 1.00 0.00 155 TYR A C 6
ATOM 19019 O O . TYR A 1 87 ? 2.149 -11.898 6.999 1.00 0.00 155 TYR A O 6
ATOM 19037 N N . GLU A 1 88 ? 0.314 -11.407 8.170 1.00 0.00 156 GLU A N 6
ATOM 19038 C CA . GLU A 1 88 ? 0.332 -12.635 8.970 1.00 0.00 156 GLU A CA 6
ATOM 19039 C C . GLU A 1 88 ? 0.092 -13.887 8.116 1.00 0.00 156 GLU A C 6
ATOM 19040 O O . GLU A 1 88 ? 0.751 -14.906 8.320 1.00 0.00 156 GLU A O 6
ATOM 19052 N N . ILE A 1 89 ? -0.796 -13.821 7.118 1.00 0.00 157 ILE A N 6
ATOM 19053 C CA . ILE A 1 89 ? -0.989 -14.925 6.168 1.00 0.00 157 ILE A CA 6
ATOM 19054 C C . ILE A 1 89 ? 0.280 -15.107 5.318 1.00 0.00 157 ILE A C 6
ATOM 19055 O O . ILE A 1 89 ? 0.718 -16.236 5.102 1.00 0.00 157 ILE A O 6
ATOM 19071 N N . THR A 1 90 ? 0.926 -14.004 4.914 1.00 0.00 158 THR A N 6
ATOM 19072 C CA . THR A 1 90 ? 2.209 -14.065 4.191 1.00 0.00 158 THR A CA 6
ATOM 19073 C C . THR A 1 90 ? 3.321 -14.714 5.030 1.00 0.00 158 THR A C 6
ATOM 19074 O O . THR A 1 90 ? 4.086 -15.528 4.511 1.00 0.00 158 THR A O 6
ATOM 19085 N N . LYS A 1 91 ? 3.383 -14.417 6.339 1.00 0.00 159 LYS A N 6
ATOM 19086 C CA . LYS A 1 91 ? 4.304 -15.057 7.304 1.00 0.00 159 LYS A CA 6
ATOM 19087 C C . LYS A 1 91 ? 3.892 -16.486 7.707 1.00 0.00 159 LYS A C 6
ATOM 19088 O O . LYS A 1 91 ? 4.670 -17.205 8.337 1.00 0.00 159 LYS A O 6
ATOM 19107 N N . GLY A 1 92 ? 2.687 -16.912 7.328 1.00 0.00 160 GLY A N 6
ATOM 19108 C CA . GLY A 1 92 ? 2.096 -18.212 7.644 1.00 0.00 160 GLY A CA 6
ATOM 19109 C C . GLY A 1 92 ? 1.761 -18.413 9.125 1.00 0.00 160 GLY A C 6
ATOM 19110 O O . GLY A 1 92 ? 1.775 -19.537 9.624 1.00 0.00 160 GLY A O 6
ATOM 19114 N N . THR A 1 93 ? 1.423 -17.328 9.824 1.00 0.00 161 THR A N 6
ATOM 19115 C CA . THR A 1 93 ? 1.159 -17.236 11.279 1.00 0.00 161 THR A CA 6
ATOM 19116 C C . THR A 1 93 ? -0.235 -17.728 11.707 1.00 0.00 161 THR A C 6
ATOM 19117 O O . THR A 1 93 ? -0.912 -17.233 12.609 1.00 0.00 161 THR A O 6
ATOM 19128 N N . VAL A 1 94 ? -0.678 -18.712 10.959 1.00 0.00 162 VAL A N 6
ATOM 19129 C CA . VAL A 1 94 ? -1.940 -19.468 11.042 1.00 0.00 162 VAL A CA 6
ATOM 19130 C C . VAL A 1 94 ? -1.903 -20.469 12.217 1.00 0.00 162 VAL A C 6
ATOM 19131 O O . VAL A 1 94 ? -2.018 -21.685 12.050 1.00 0.00 162 VAL A O 6
ATOM 19144 N N . GLU A 1 95 ? -1.650 -19.957 13.422 1.00 0.00 163 GLU A N 6
ATOM 19145 C CA . GLU A 1 95 ? -1.581 -20.744 14.664 1.00 0.00 163 GLU A CA 6
ATOM 19146 C C . GLU A 1 95 ? -2.926 -21.414 15.026 1.00 0.00 163 GLU A C 6
ATOM 19147 O O . GLU A 1 95 ? -4.000 -20.948 14.629 1.00 0.00 163 GLU A O 6
ATOM 19159 N N . SER A 1 96 ? -2.874 -22.503 15.806 1.00 0.00 164 SER A N 6
ATOM 19160 C CA . SER A 1 96 ? -4.064 -23.243 16.257 1.00 0.00 164 SER A CA 6
ATOM 19161 C C . SER A 1 96 ? -5.019 -22.363 17.085 1.00 0.00 164 SER A C 6
ATOM 19162 O O . SER A 1 96 ? -4.590 -21.651 18.001 1.00 0.00 164 SER A O 6
ATOM 19170 N N . SER A 1 97 ? -6.317 -22.400 16.759 1.00 0.00 165 SER A N 6
ATOM 19171 C CA . SER A 1 97 ? -7.357 -21.607 17.437 1.00 0.00 165 SER A CA 6
ATOM 19172 C C . SER A 1 97 ? -7.626 -22.087 18.876 1.00 0.00 165 SER A C 6
ATOM 19173 O O . SER A 1 97 ? -7.493 -23.276 19.185 1.00 0.00 165 SER A O 6
ATOM 19181 N N . ALA A 1 98 ? -8.038 -21.164 19.751 1.00 0.00 166 ALA A N 6
ATOM 19182 C CA . ALA A 1 98 ? -8.406 -21.424 21.147 1.00 0.00 166 ALA A CA 6
ATOM 19183 C C . ALA A 1 98 ? -9.422 -20.390 21.681 1.00 0.00 166 ALA A C 6
ATOM 19184 O O . ALA A 1 98 ? -9.514 -19.270 21.170 1.00 0.00 166 ALA A O 6
ATOM 19191 N N . GLN A 1 99 ? -10.146 -20.763 22.746 1.00 0.00 167 GLN A N 6
ATOM 19192 C CA . GLN A 1 99 ? -11.135 -19.941 23.472 1.00 0.00 167 GLN A CA 6
ATOM 19193 C C . GLN A 1 99 ? -12.098 -19.138 22.572 1.00 0.00 167 GLN A C 6
ATOM 19194 O O . GLN A 1 99 ? -12.304 -17.931 22.733 1.00 0.00 167 GLN A O 6
ATOM 19208 N N . GLY A 1 100 ? -12.691 -19.845 21.609 1.00 0.00 168 GLY A N 6
ATOM 19209 C CA . GLY A 1 100 ? -13.665 -19.314 20.646 1.00 0.00 168 GLY A CA 6
ATOM 19210 C C . GLY A 1 100 ? -14.098 -20.325 19.573 1.00 0.00 168 GLY A C 6
ATOM 19211 O O . GLY A 1 100 ? -13.505 -21.400 19.437 1.00 0.00 168 GLY A O 6
ATOM 19215 N N . THR A 1 101 ? -15.133 -19.965 18.804 1.00 0.00 169 THR A N 6
ATOM 19216 C CA . THR A 1 101 ? -15.723 -20.779 17.721 1.00 0.00 169 THR A CA 6
ATOM 19217 C C . THR A 1 101 ? -16.253 -19.883 16.590 1.00 0.00 169 THR A C 6
ATOM 19218 O O . THR A 1 101 ? -16.691 -18.756 16.830 1.00 0.00 169 THR A O 6
ATOM 19229 N N . ASP A 1 102 ? -16.268 -20.401 15.359 1.00 0.00 170 ASP A N 6
ATOM 19230 C CA . ASP A 1 102 ? -16.788 -19.770 14.147 1.00 0.00 170 ASP A CA 6
ATOM 19231 C C . ASP A 1 102 ? -17.515 -20.805 13.263 1.00 0.00 170 ASP A C 6
ATOM 19232 O O . ASP A 1 102 ? -17.213 -22.002 13.313 1.00 0.00 170 ASP A O 6
ATOM 19241 N N . SER A 1 103 ? -18.465 -20.346 12.438 1.00 0.00 171 SER A N 6
ATOM 19242 C CA . SER A 1 103 ? -19.157 -21.182 11.451 1.00 0.00 171 SER A CA 6
ATOM 19243 C C . SER A 1 103 ? -18.191 -21.755 10.410 1.00 0.00 171 SER A C 6
ATOM 19244 O O . SER A 1 103 ? -17.253 -21.088 9.969 1.00 0.00 171 SER A O 6
ATOM 19252 N N . GLU A 1 104 ? -18.469 -22.980 9.972 1.00 0.00 172 GLU A N 6
ATOM 19253 C CA . GLU A 1 104 ? -17.713 -23.615 8.880 1.00 0.00 172 GLU A CA 6
ATOM 19254 C C . GLU A 1 104 ? -17.782 -22.824 7.563 1.00 0.00 172 GLU A C 6
ATOM 19255 O O . GLU A 1 104 ? -16.813 -22.774 6.810 1.00 0.00 172 GLU A O 6
ATOM 19267 N N . GLU A 1 105 ? -18.917 -22.164 7.326 1.00 0.00 173 GLU A N 6
ATOM 19268 C CA . GLU A 1 105 ? -19.078 -21.284 6.164 1.00 0.00 173 GLU A CA 6
ATOM 19269 C C . GLU A 1 105 ? -18.116 -20.086 6.248 1.00 0.00 173 GLU A C 6
ATOM 19270 O O . GLU A 1 105 ? -17.325 -19.849 5.335 1.00 0.00 173 GLU A O 6
ATOM 19282 N N . LEU A 1 106 ? -18.139 -19.390 7.391 1.00 0.00 174 LEU A N 6
ATOM 19283 C CA . LEU A 1 106 ? -17.225 -18.254 7.618 1.00 0.00 174 LEU A CA 6
ATOM 19284 C C . LEU A 1 106 ? -15.744 -18.683 7.589 1.00 0.00 174 LEU A C 6
ATOM 19285 O O . LEU A 1 106 ? -14.910 -18.000 6.993 1.00 0.00 174 LEU A O 6
ATOM 19301 N N . LYS A 1 107 ? -15.440 -19.861 8.146 1.00 0.00 175 LYS A N 6
ATOM 19302 C CA . LYS A 1 107 ? -14.082 -20.424 8.087 1.00 0.00 175 LYS A CA 6
ATOM 19303 C C . LYS A 1 107 ? -13.645 -20.700 6.648 1.00 0.00 175 LYS A C 6
ATOM 19304 O O . LYS A 1 107 ? -12.568 -20.289 6.220 1.00 0.00 175 LYS A O 6
ATOM 19323 N N . THR A 1 108 ? -14.535 -21.350 5.901 1.00 0.00 176 THR A N 6
ATOM 19324 C CA . THR A 1 108 ? -14.297 -21.641 4.477 1.00 0.00 176 THR A CA 6
ATOM 19325 C C . THR A 1 108 ? -14.107 -20.359 3.679 1.00 0.00 176 THR A C 6
ATOM 19326 O O . THR A 1 108 ? -13.225 -20.299 2.826 1.00 0.00 176 THR A O 6
ATOM 19337 N N . LEU A 1 109 ? -14.862 -19.302 3.994 1.00 0.00 177 LEU A N 6
ATOM 19338 C CA . LEU A 1 109 ? -14.714 -18.017 3.308 1.00 0.00 177 LEU A CA 6
ATOM 19339 C C . LEU A 1 109 ? -13.359 -17.354 3.591 1.00 0.00 177 LEU A C 6
ATOM 19340 O O . LEU A 1 109 ? -12.738 -16.818 2.678 1.00 0.00 177 LEU A O 6
ATOM 19356 N N . LEU A 1 110 ? -12.856 -17.448 4.823 1.00 0.00 178 LEU A N 6
ATOM 19357 C CA . LEU A 1 110 ? -11.517 -16.971 5.172 1.00 0.00 178 LEU A CA 6
ATOM 19358 C C . LEU A 1 110 ? -10.419 -17.816 4.516 1.00 0.00 178 LEU A C 6
ATOM 19359 O O . LEU A 1 110 ? -9.413 -17.261 4.088 1.00 0.00 178 LEU A O 6
ATOM 19375 N N . LEU A 1 111 ? -10.605 -19.132 4.374 1.00 0.00 179 LEU A N 6
ATOM 19376 C CA . LEU A 1 111 ? -9.663 -19.974 3.627 1.00 0.00 179 LEU A CA 6
ATOM 19377 C C . LEU A 1 111 ? -9.669 -19.613 2.131 1.00 0.00 179 LEU A C 6
ATOM 19378 O O . LEU A 1 111 ? -8.613 -19.498 1.522 1.00 0.00 179 LEU A O 6
ATOM 19394 N N . LYS A 1 112 ? -10.864 -19.344 1.598 1.00 0.00 180 LYS A N 6
ATOM 19395 C CA . LYS A 1 112 ? -11.015 -18.856 0.214 1.00 0.00 180 LYS A CA 6
ATOM 19396 C C . LYS A 1 112 ? -10.241 -17.540 0.047 1.00 0.00 180 LYS A C 6
ATOM 19397 O O . LYS A 1 112 ? -9.454 -17.390 -0.882 1.00 0.00 180 LYS A O 6
ATOM 19416 N N . PHE A 1 113 ? -10.382 -16.641 1.020 1.00 0.00 181 PHE A N 6
ATOM 19417 C CA . PHE A 1 113 ? -9.596 -15.399 1.049 1.00 0.00 181 PHE A CA 6
ATOM 19418 C C . PHE A 1 113 ? -8.079 -15.632 1.230 1.00 0.00 181 PHE A C 6
ATOM 19419 O O . PHE A 1 113 ? -7.271 -14.961 0.598 1.00 0.00 181 PHE A O 6
ATOM 19436 N N . SER A 1 114 ? -7.690 -16.646 2.002 1.00 0.00 182 SER A N 6
ATOM 19437 C CA . SER A 1 114 ? -6.265 -16.967 2.185 1.00 0.00 182 SER A CA 6
ATOM 19438 C C . SER A 1 114 ? -5.645 -17.593 0.925 1.00 0.00 182 SER A C 6
ATOM 19439 O O . SER A 1 114 ? -4.510 -17.297 0.560 1.00 0.00 182 SER A O 6
ATOM 19447 N N . GLU A 1 115 ? -6.419 -18.418 0.221 1.00 0.00 183 GLU A N 6
ATOM 19448 C CA . GLU A 1 115 ? -6.068 -19.042 -1.054 1.00 0.00 183 GLU A CA 6
ATOM 19449 C C . GLU A 1 115 ? -5.953 -18.004 -2.176 1.00 0.00 183 GLU A C 6
ATOM 19450 O O . GLU A 1 115 ? -5.052 -18.099 -3.003 1.00 0.00 183 GLU A O 6
ATOM 19462 N N . ASP A 1 116 ? -6.815 -16.985 -2.161 1.00 0.00 184 ASP A N 6
ATOM 19463 C CA . ASP A 1 116 ? -6.719 -15.868 -3.102 1.00 0.00 184 ASP A CA 6
ATOM 19464 C C . ASP A 1 116 ? -5.392 -15.105 -2.946 1.00 0.00 184 ASP A C 6
ATOM 19465 O O . ASP A 1 116 ? -4.693 -14.844 -3.930 1.00 0.00 184 ASP A O 6
ATOM 19474 N N . LEU A 1 117 ? -5.008 -14.826 -1.690 1.00 0.00 185 LEU A N 6
ATOM 19475 C CA . LEU A 1 117 ? -3.711 -14.190 -1.412 1.00 0.00 185 LEU A CA 6
ATOM 19476 C C . LEU A 1 117 ? -2.562 -15.037 -1.912 1.00 0.00 185 LEU A C 6
ATOM 19477 O O . LEU A 1 117 ? -1.677 -14.519 -2.587 1.00 0.00 185 LEU A O 6
ATOM 19493 N N . LYS A 1 118 ? -2.601 -16.336 -1.629 1.00 0.00 186 LYS A N 6
ATOM 19494 C CA . LYS A 1 118 ? -1.551 -17.258 -2.064 1.00 0.00 186 LYS A CA 6
ATOM 19495 C C . LYS A 1 118 ? -1.458 -17.294 -3.589 1.00 0.00 186 LYS A C 6
ATOM 19496 O O . LYS A 1 118 ? -0.370 -17.224 -4.147 1.00 0.00 186 LYS A O 6
ATOM 19515 N N . ALA A 1 119 ? -2.623 -17.357 -4.221 1.00 0.00 187 ALA A N 6
ATOM 19516 C CA . ALA A 1 119 ? -2.664 -17.509 -5.676 1.00 0.00 187 ALA A CA 6
ATOM 19517 C C . ALA A 1 119 ? -2.071 -16.293 -6.406 1.00 0.00 187 ALA A C 6
ATOM 19518 O O . ALA A 1 119 ? -1.332 -16.453 -7.380 1.00 0.00 187 ALA A O 6
ATOM 19525 N N . GLU A 1 120 ? -2.347 -15.082 -5.921 1.00 0.00 188 GLU A N 6
ATOM 19526 C CA . GLU A 1 120 ? -1.723 -13.865 -6.452 1.00 0.00 188 GLU A CA 6
ATOM 19527 C C . GLU A 1 120 ? -0.245 -13.771 -6.065 1.00 0.00 188 GLU A C 6
ATOM 19528 O O . GLU A 1 120 ? 0.597 -13.413 -6.889 1.00 0.00 188 GLU A O 6
ATOM 19540 N N . GLN A 1 121 ? 0.051 -14.072 -4.801 1.00 0.00 189 GLN A N 6
ATOM 19541 C CA . GLN A 1 121 ? 1.429 -13.973 -4.310 1.00 0.00 189 GLN A CA 6
ATOM 19542 C C . GLN A 1 121 ? 2.356 -14.933 -5.072 1.00 0.00 189 GLN A C 6
ATOM 19543 O O . GLN A 1 121 ? 3.466 -14.548 -5.432 1.00 0.00 189 GLN A O 6
ATOM 19557 N N . GLU A 1 122 ? 1.871 -16.127 -5.426 1.00 0.00 190 GLU A N 6
ATOM 19558 C CA . GLU A 1 122 ? 2.648 -17.051 -6.266 1.00 0.00 190 GLU A CA 6
ATOM 19559 C C . GLU A 1 122 ? 2.820 -16.530 -7.695 1.00 0.00 190 GLU A C 6
ATOM 19560 O O . GLU A 1 122 ? 3.910 -16.626 -8.258 1.00 0.00 190 GLU A O 6
ATOM 19572 N N . LEU A 1 123 ? 1.784 -15.909 -8.265 1.00 0.00 191 LEU A N 6
ATOM 19573 C CA . LEU A 1 123 ? 1.864 -15.286 -9.589 1.00 0.00 191 LEU A CA 6
ATOM 19574 C C . LEU A 1 123 ? 2.901 -14.145 -9.629 1.00 0.00 191 LEU A C 6
ATOM 19575 O O . LEU A 1 123 ? 3.560 -13.944 -10.652 1.00 0.00 191 LEU A O 6
ATOM 19591 N N . HIS A 1 124 ? 3.075 -13.426 -8.510 1.00 0.00 192 HIS A N 6
ATOM 19592 C CA . HIS A 1 124 ? 4.026 -12.311 -8.381 1.00 0.00 192 HIS A CA 6
ATOM 19593 C C . HIS A 1 124 ? 5.441 -12.717 -7.929 1.00 0.00 192 HIS A C 6
ATOM 19594 O O . HIS A 1 124 ? 6.399 -12.053 -8.326 1.00 0.00 192 HIS A O 6
ATOM 19609 N N . SER A 1 125 ? 5.598 -13.780 -7.124 1.00 0.00 193 SER A N 6
ATOM 19610 C CA . SER A 1 125 ? 6.892 -14.164 -6.528 1.00 0.00 193 SER A CA 6
ATOM 19611 C C . SER A 1 125 ? 7.164 -15.677 -6.360 1.00 0.00 193 SER A C 6
ATOM 19612 O O . SER A 1 125 ? 7.873 -16.085 -5.439 1.00 0.00 193 SER A O 6
ATOM 19620 N N . GLU A 1 126 ? 6.642 -16.530 -7.249 1.00 0.00 194 GLU A N 6
ATOM 19621 C CA . GLU A 1 126 ? 6.952 -17.977 -7.255 1.00 0.00 194 GLU A CA 6
ATOM 19622 C C . GLU A 1 126 ? 6.906 -18.614 -8.662 1.00 0.00 194 GLU A C 6
ATOM 19623 O O . GLU A 1 126 ? 7.737 -19.462 -8.986 1.00 0.00 194 GLU A O 6
ATOM 19635 N N . ALA A 1 127 ? 5.967 -18.186 -9.516 1.00 0.00 195 ALA A N 6
ATOM 19636 C CA . ALA A 1 127 ? 5.712 -18.668 -10.878 1.00 0.00 195 ALA A CA 6
ATOM 19637 C C . ALA A 1 127 ? 6.823 -18.319 -11.907 1.00 0.00 195 ALA A C 6
ATOM 19638 O O . ALA A 1 127 ? 6.602 -17.549 -12.847 1.00 0.00 195 ALA A O 6
ATOM 19645 N N . LYS A 1 128 ? 8.023 -18.893 -11.722 1.00 0.00 196 LYS A N 6
ATOM 19646 C CA . LYS A 1 128 ? 9.202 -18.788 -12.618 1.00 0.00 196 LYS A CA 6
ATOM 19647 C C . LYS A 1 128 ? 9.597 -17.329 -12.916 1.00 0.00 196 LYS A C 6
ATOM 19648 O O . LYS A 1 128 ? 9.726 -16.908 -14.069 1.00 0.00 196 LYS A O 6
ATOM 19667 N N . GLY A 1 129 ? 9.753 -16.550 -11.842 1.00 0.00 197 GLY A N 6
ATOM 19668 C CA . GLY A 1 129 ? 9.999 -15.102 -11.893 1.00 0.00 197 GLY A CA 6
ATOM 19669 C C . GLY A 1 129 ? 10.166 -14.358 -10.560 1.00 0.00 197 GLY A C 6
ATOM 19670 O O . GLY A 1 129 ? 10.286 -13.137 -10.599 1.00 0.00 197 GLY A O 6
ATOM 19674 N N . GLY A 1 130 ? 10.218 -15.015 -9.387 1.00 0.00 198 GLY A N 6
ATOM 19675 C CA . GLY A 1 130 ? 10.486 -14.330 -8.101 1.00 0.00 198 GLY A CA 6
ATOM 19676 C C . GLY A 1 130 ? 11.762 -13.484 -8.069 1.00 0.00 198 GLY A C 6
ATOM 19677 O O . GLY A 1 130 ? 11.804 -12.446 -7.411 1.00 0.00 198 GLY A O 6
ATOM 19681 N N . GLU A 1 131 ? 12.779 -13.862 -8.848 1.00 0.00 199 GLU A N 6
ATOM 19682 C CA . GLU A 1 131 ? 14.011 -13.079 -9.034 1.00 0.00 199 GLU A CA 6
ATOM 19683 C C . GLU A 1 131 ? 13.754 -11.656 -9.568 1.00 0.00 199 GLU A C 6
ATOM 19684 O O . GLU A 1 131 ? 14.568 -10.758 -9.350 1.00 0.00 199 GLU A O 6
ATOM 19696 N N . ALA A 1 132 ? 12.616 -11.419 -10.231 1.00 0.00 200 ALA A N 6
ATOM 19697 C CA . ALA A 1 132 ? 12.199 -10.104 -10.706 1.00 0.00 200 ALA A CA 6
ATOM 19698 C C . ALA A 1 132 ? 11.895 -9.118 -9.566 1.00 0.00 200 ALA A C 6
ATOM 19699 O O . ALA A 1 132 ? 12.167 -7.926 -9.708 1.00 0.00 200 ALA A O 6
ATOM 19706 N N . LEU A 1 133 ? 11.401 -9.601 -8.419 1.00 0.00 201 LEU A N 6
ATOM 19707 C CA . LEU A 1 133 ? 11.193 -8.778 -7.222 1.00 0.00 201 LEU A CA 6
ATOM 19708 C C . LEU A 1 133 ? 12.533 -8.255 -6.713 1.00 0.00 201 LEU A C 6
ATOM 19709 O O . LEU A 1 133 ? 12.703 -7.045 -6.550 1.00 0.00 201 LEU A O 6
ATOM 19725 N N . LEU A 1 134 ? 13.525 -9.145 -6.613 1.00 0.00 202 LEU A N 6
ATOM 19726 C CA . LEU A 1 134 ? 14.857 -8.736 -6.172 1.00 0.00 202 LEU A CA 6
ATOM 19727 C C . LEU A 1 134 ? 15.542 -7.838 -7.199 1.00 0.00 202 LEU A C 6
ATOM 19728 O O . LEU A 1 134 ? 16.164 -6.842 -6.837 1.00 0.00 202 LEU A O 6
ATOM 19744 N N . SER A 1 135 ? 15.372 -8.147 -8.481 1.00 0.00 203 SER A N 6
ATOM 19745 C CA . SER A 1 135 ? 15.992 -7.372 -9.549 1.00 0.00 203 SER A CA 6
ATOM 19746 C C . SER A 1 135 ? 15.408 -5.972 -9.650 1.00 0.00 203 SER A C 6
ATOM 19747 O O . SER A 1 135 ? 16.157 -5.009 -9.817 1.00 0.00 203 SER A O 6
ATOM 19755 N N . SER A 1 136 ? 14.093 -5.827 -9.463 1.00 0.00 204 SER A N 6
ATOM 19756 C CA . SER A 1 136 ? 13.445 -4.520 -9.523 1.00 0.00 204 SER A CA 6
ATOM 19757 C C . SER A 1 136 ? 13.850 -3.657 -8.335 1.00 0.00 204 SER A C 6
ATOM 19758 O O . SER A 1 136 ? 14.245 -2.502 -8.497 1.00 0.00 204 SER A O 6
ATOM 19766 N N . MET A 1 137 ? 13.863 -4.250 -7.140 1.00 0.00 205 MET A N 6
ATOM 19767 C CA . MET A 1 137 ? 14.196 -3.507 -5.928 1.00 0.00 205 MET A CA 6
ATOM 19768 C C . MET A 1 137 ? 15.673 -3.107 -5.908 1.00 0.00 205 MET A C 6
ATOM 19769 O O . MET A 1 137 ? 15.996 -1.977 -5.547 1.00 0.00 205 MET A O 6
ATOM 19783 N N . LYS A 1 138 ? 16.560 -3.957 -6.446 1.00 0.00 206 LYS A N 6
ATOM 19784 C CA . LYS A 1 138 ? 17.988 -3.657 -6.567 1.00 0.00 206 LYS A CA 6
ATOM 19785 C C . LYS A 1 138 ? 18.265 -2.583 -7.612 1.00 0.00 206 LYS A C 6
ATOM 19786 O O . LYS A 1 138 ? 18.964 -1.617 -7.315 1.00 0.00 206 LYS A O 6
ATOM 19805 N N . THR A 1 139 ? 17.671 -2.692 -8.803 1.00 0.00 207 THR A N 6
ATOM 19806 C CA . THR A 1 139 ? 17.950 -1.744 -9.894 1.00 0.00 207 THR A CA 6
ATOM 19807 C C . THR A 1 139 ? 17.364 -0.361 -9.606 1.00 0.00 207 THR A C 6
ATOM 19808 O O . THR A 1 139 ? 18.007 0.658 -9.860 1.00 0.00 207 THR A O 6
ATOM 19819 N N . GLN A 1 140 ? 16.181 -0.301 -8.970 1.00 0.00 208 GLN A N 6
ATOM 19820 C CA . GLN A 1 140 ? 15.563 0.971 -8.610 1.00 0.00 208 GLN A CA 6
ATOM 19821 C C . GLN A 1 140 ? 16.277 1.628 -7.421 1.00 0.00 208 GLN A C 6
ATOM 19822 O O . GLN A 1 140 ? 16.408 2.851 -7.392 1.00 0.00 208 GLN A O 6
ATOM 19836 N N . HIS A 1 141 ? 16.795 0.830 -6.475 1.00 0.00 209 HIS A N 6
ATOM 19837 C CA . HIS A 1 141 ? 17.628 1.351 -5.383 1.00 0.00 209 HIS A CA 6
ATOM 19838 C C . HIS A 1 141 ? 18.897 1.979 -5.948 1.00 0.00 209 HIS A C 6
ATOM 19839 O O . HIS A 1 141 ? 19.208 3.118 -5.621 1.00 0.00 209 HIS A O 6
ATOM 19854 N N . ASP A 1 142 ? 19.583 1.239 -6.814 1.00 0.00 210 ASP A N 6
ATOM 19855 C CA . ASP A 1 142 ? 20.837 1.755 -7.385 1.00 0.00 210 ASP A CA 6
ATOM 19856 C C . ASP A 1 142 ? 20.665 3.057 -8.185 1.00 0.00 210 ASP A C 6
ATOM 19857 O O . ASP A 1 142 ? 21.492 3.962 -8.073 1.00 0.00 210 ASP A O 6
ATOM 19866 N N . GLU A 1 143 ? 19.559 3.198 -8.924 1.00 0.00 211 GLU A N 6
ATOM 19867 C CA . GLU A 1 143 ? 19.250 4.450 -9.631 1.00 0.00 211 GLU A CA 6
ATOM 19868 C C . GLU A 1 143 ? 18.910 5.575 -8.650 1.00 0.00 211 GLU A C 6
ATOM 19869 O O . GLU A 1 143 ? 19.435 6.686 -8.765 1.00 0.00 211 GLU A O 6
ATOM 19881 N N . LEU A 1 144 ? 18.072 5.280 -7.650 1.00 0.00 212 LEU A N 6
ATOM 19882 C CA . LEU A 1 144 ? 17.686 6.270 -6.648 1.00 0.00 212 LEU A CA 6
ATOM 19883 C C . LEU A 1 144 ? 18.906 6.755 -5.880 1.00 0.00 212 LEU A C 6
ATOM 19884 O O . LEU A 1 144 ? 19.031 7.950 -5.654 1.00 0.00 212 LEU A O 6
ATOM 19900 N N . LEU A 1 145 ? 19.829 5.864 -5.523 1.00 0.00 213 LEU A N 6
ATOM 19901 C CA . LEU A 1 145 ? 21.002 6.217 -4.737 1.00 0.00 213 LEU A CA 6
ATOM 19902 C C . LEU A 1 145 ? 21.836 7.258 -5.460 1.00 0.00 213 LEU A C 6
ATOM 19903 O O . LEU A 1 145 ? 22.207 8.257 -4.850 1.00 0.00 213 LEU A O 6
ATOM 19919 N N . LYS A 1 146 ? 22.043 7.103 -6.769 1.00 0.00 214 LYS A N 6
ATOM 19920 C CA . LYS A 1 146 ? 22.809 8.091 -7.527 1.00 0.00 214 LYS A CA 6
ATOM 19921 C C . LYS A 1 146 ? 22.117 9.443 -7.594 1.00 0.00 214 LYS A C 6
ATOM 19922 O O . LYS A 1 146 ? 22.768 10.460 -7.383 1.00 0.00 214 LYS A O 6
ATOM 19941 N N . LYS A 1 147 ? 20.796 9.468 -7.772 1.00 0.00 215 LYS A N 6
ATOM 19942 C CA . LYS A 1 147 ? 20.022 10.719 -7.793 1.00 0.00 215 LYS A CA 6
ATOM 19943 C C . LYS A 1 147 ? 19.984 11.399 -6.422 1.00 0.00 215 LYS A C 6
ATOM 19944 O O . LYS A 1 147 ? 20.383 12.551 -6.281 1.00 0.00 215 LYS A O 6
ATOM 19963 N N . PHE A 1 148 ? 19.581 10.666 -5.387 1.00 0.00 216 PHE A N 6
ATOM 19964 C CA . PHE A 1 148 ? 19.397 11.180 -4.026 1.00 0.00 216 PHE A CA 6
ATOM 19965 C C . PHE A 1 148 ? 20.734 11.551 -3.345 1.00 0.00 216 PHE A C 6
ATOM 19966 O O . PHE A 1 148 ? 20.747 12.433 -2.487 1.00 0.00 216 PHE A O 6
ATOM 19983 N N . ALA A 1 149 ? 21.859 10.925 -3.731 1.00 0.00 217 ALA A N 6
ATOM 19984 C CA . ALA A 1 149 ? 23.199 11.276 -3.246 1.00 0.00 217 ALA A CA 6
ATOM 19985 C C . ALA A 1 149 ? 23.879 12.382 -4.079 1.00 0.00 217 ALA A C 6
ATOM 19986 O O . ALA A 1 149 ? 24.670 13.149 -3.531 1.00 0.00 217 ALA A O 6
ATOM 19993 N N . ALA A 1 150 ? 23.542 12.534 -5.371 1.00 0.00 218 ALA A N 6
ATOM 19994 C CA . ALA A 1 150 ? 24.046 13.642 -6.188 1.00 0.00 218 ALA A CA 6
ATOM 19995 C C . ALA A 1 150 ? 23.466 14.979 -5.697 1.00 0.00 218 ALA A C 6
ATOM 19996 O O . ALA A 1 150 ? 24.177 15.982 -5.636 1.00 0.00 218 ALA A O 6
ATOM 20003 N N . LEU A 1 151 ? 22.201 14.974 -5.250 1.00 0.00 219 LEU A N 6
ATOM 20004 C CA . LEU A 1 151 ? 21.541 16.125 -4.616 1.00 0.00 219 LEU A CA 6
ATOM 20005 C C . LEU A 1 151 ? 21.849 16.167 -3.097 1.00 0.00 219 LEU A C 6
ATOM 20006 O O . LEU A 1 151 ? 20.969 16.295 -2.246 1.00 0.00 219 LEU A O 6
ATOM 20022 N N . THR A 1 152 ? 23.131 15.981 -2.772 1.00 0.00 220 THR A N 6
ATOM 20023 C CA . THR A 1 152 ? 23.724 16.016 -1.422 1.00 0.00 220 THR A CA 6
ATOM 20024 C C . THR A 1 152 ? 23.299 17.252 -0.588 1.00 0.00 220 THR A C 6
ATOM 20025 O O . THR A 1 152 ? 23.135 18.337 -1.164 1.00 0.00 220 THR A O 6
ATOM 20036 N N . PRO A 1 153 ? 23.141 17.141 0.751 1.00 0.00 221 PRO A N 6
ATOM 20037 C CA . PRO A 1 153 ? 23.321 15.933 1.564 1.00 0.00 221 PRO A CA 6
ATOM 20038 C C . PRO A 1 153 ? 22.263 14.858 1.311 1.00 0.00 221 PRO A C 6
ATOM 20039 O O . PRO A 1 153 ? 21.086 15.136 1.078 1.00 0.00 221 PRO A O 6
ATOM 20050 N N . THR A 1 154 ? 22.722 13.608 1.354 1.00 0.00 222 THR A N 6
ATOM 20051 C CA . THR A 1 154 ? 21.911 12.412 1.085 1.00 0.00 222 THR A CA 6
ATOM 20052 C C . THR A 1 154 ? 20.785 12.296 2.118 1.00 0.00 222 THR A C 6
ATOM 20053 O O . THR A 1 154 ? 21.046 12.118 3.310 1.00 0.00 222 THR A O 6
ATOM 20064 N N . PHE A 1 155 ? 19.534 12.418 1.657 1.00 0.00 223 PHE A N 6
ATOM 20065 C CA . PHE A 1 155 ? 18.320 12.471 2.500 1.00 0.00 223 PHE A CA 6
ATOM 20066 C C . PHE A 1 155 ? 18.248 11.373 3.594 1.00 0.00 223 PHE A C 6
ATOM 20067 O O . PHE A 1 155 ? 17.919 11.663 4.745 1.00 0.00 223 PHE A O 6
ATOM 20084 N N . LEU A 1 156 ? 18.556 10.114 3.233 1.00 0.00 224 LEU A N 6
ATOM 20085 C CA . LEU A 1 156 ? 18.423 8.907 4.072 1.00 0.00 224 LEU A CA 6
ATOM 20086 C C . LEU A 1 156 ? 19.596 7.904 3.891 1.00 0.00 224 LEU A C 6
ATOM 20087 O O . LEU A 1 156 ? 20.456 8.105 3.031 1.00 0.00 224 LEU A O 6
ATOM 20103 N N . THR A 1 157 ? 19.646 6.824 4.691 1.00 0.00 225 THR A N 6
ATOM 20104 C CA . THR A 1 157 ? 20.650 5.743 4.588 1.00 0.00 225 THR A CA 6
ATOM 20105 C C . THR A 1 157 ? 20.415 4.875 3.356 1.00 0.00 225 THR A C 6
ATOM 20106 O O . THR A 1 157 ? 19.355 4.934 2.731 1.00 0.00 225 THR A O 6
ATOM 20117 N N . SER A 1 158 ? 21.396 4.037 3.005 1.00 0.00 226 SER A N 6
ATOM 20118 C CA . SER A 1 158 ? 21.305 3.202 1.808 1.00 0.00 226 SER A CA 6
ATOM 20119 C C . SER A 1 158 ? 20.156 2.218 1.880 1.00 0.00 226 SER A C 6
ATOM 20120 O O . SER A 1 158 ? 19.385 2.134 0.919 1.00 0.00 226 SER A O 6
ATOM 20128 N N . GLU A 1 159 ? 19.913 1.535 3.002 1.00 0.00 227 GLU A N 6
ATOM 20129 C CA . GLU A 1 159 ? 18.738 0.675 3.095 1.00 0.00 227 GLU A CA 6
ATOM 20130 C C . GLU A 1 159 ? 17.449 1.466 3.279 1.00 0.00 227 GLU A C 6
ATOM 20131 O O . GLU A 1 159 ? 16.418 1.004 2.813 1.00 0.00 227 GLU A O 6
ATOM 20143 N N . ASP A 1 160 ? 17.476 2.652 3.892 1.00 0.00 228 ASP A N 6
ATOM 20144 C CA . ASP A 1 160 ? 16.270 3.467 4.028 1.00 0.00 228 ASP A CA 6
ATOM 20145 C C . ASP A 1 160 ? 15.734 3.953 2.677 1.00 0.00 228 ASP A C 6
ATOM 20146 O O . ASP A 1 160 ? 14.520 3.973 2.479 1.00 0.00 228 ASP A O 6
ATOM 20155 N N . ILE A 1 161 ? 16.603 4.323 1.728 1.00 0.00 229 ILE A N 6
ATOM 20156 C CA . ILE A 1 161 ? 16.164 4.661 0.376 1.00 0.00 229 ILE A CA 6
ATOM 20157 C C . ILE A 1 161 ? 15.707 3.426 -0.400 1.00 0.00 229 ILE A C 6
ATOM 20158 O O . ILE A 1 161 ? 14.733 3.509 -1.148 1.00 0.00 229 ILE A O 6
ATOM 20174 N N . SER A 1 162 ? 16.347 2.267 -0.192 1.00 0.00 230 SER A N 6
ATOM 20175 C CA . SER A 1 162 ? 15.860 1.026 -0.810 1.00 0.00 230 SER A CA 6
ATOM 20176 C C . SER A 1 162 ? 14.509 0.610 -0.234 1.00 0.00 230 SER A C 6
ATOM 20177 O O . SER A 1 162 ? 13.552 0.368 -0.972 1.00 0.00 230 SER A O 6
ATOM 20185 N N . GLY A 1 163 ? 14.373 0.640 1.093 1.00 0.00 231 GLY A N 6
ATOM 20186 C CA . GLY A 1 163 ? 13.084 0.248 1.656 1.00 0.00 231 GLY A CA 6
ATOM 20187 C C . GLY A 1 163 ? 11.957 1.225 1.467 1.00 0.00 231 GLY A C 6
ATOM 20188 O O . GLY A 1 163 ? 10.811 0.805 1.634 1.00 0.00 231 GLY A O 6
ATOM 20192 N N . TYR A 1 164 ? 12.245 2.489 1.113 1.00 0.00 232 TYR A N 6
ATOM 20193 C CA . TYR A 1 164 ? 11.091 3.315 0.772 1.00 0.00 232 TYR A CA 6
ATOM 20194 C C . TYR A 1 164 ? 10.489 2.730 -0.518 1.00 0.00 232 TYR A C 6
ATOM 20195 O O . TYR A 1 164 ? 9.281 2.557 -0.619 1.00 0.00 232 TYR A O 6
ATOM 20213 N N . LEU A 1 165 ? 11.353 2.373 -1.488 1.00 0.00 233 LEU A N 6
ATOM 20214 C CA . LEU A 1 165 ? 10.955 1.780 -2.773 1.00 0.00 233 LEU A CA 6
ATOM 20215 C C . LEU A 1 165 ? 10.314 0.395 -2.675 1.00 0.00 233 LEU A C 6
ATOM 20216 O O . LEU A 1 165 ? 9.371 0.094 -3.397 1.00 0.00 233 LEU A O 6
ATOM 20232 N N . THR A 1 166 ? 10.826 -0.442 -1.782 1.00 0.00 234 THR A N 6
ATOM 20233 C CA . THR A 1 166 ? 10.430 -1.854 -1.666 1.00 0.00 234 THR A CA 6
ATOM 20234 C C . THR A 1 166 ? 9.024 -2.080 -1.088 1.00 0.00 234 THR A C 6
ATOM 20235 O O . THR A 1 166 ? 8.409 -3.088 -1.426 1.00 0.00 234 THR A O 6
ATOM 20246 N N . VAL A 1 167 ? 8.498 -1.154 -0.261 1.00 0.00 235 VAL A N 6
ATOM 20247 C CA . VAL A 1 167 ? 7.223 -1.271 0.496 1.00 0.00 235 VAL A CA 6
ATOM 20248 C C . VAL A 1 167 ? 7.016 -2.723 1.026 1.00 0.00 235 VAL A C 6
ATOM 20249 O O . VAL A 1 167 ? 6.022 -3.373 0.698 1.00 0.00 235 VAL A O 6
ATOM 20262 N N . PRO A 1 168 ? 7.991 -3.268 1.800 1.00 0.00 236 PRO A N 6
ATOM 20263 C CA . PRO A 1 168 ? 8.035 -4.672 2.244 1.00 0.00 236 PRO A CA 6
ATOM 20264 C C . PRO A 1 168 ? 6.711 -5.333 2.656 1.00 0.00 236 PRO A C 6
ATOM 20265 O O . PRO A 1 168 ? 6.101 -4.960 3.659 1.00 0.00 236 PRO A O 6
ATOM 20276 N N . GLU A 1 169 ? 6.309 -6.353 1.882 1.00 0.00 237 GLU A N 6
ATOM 20277 C CA . GLU A 1 169 ? 5.155 -7.245 2.127 1.00 0.00 237 GLU A CA 6
ATOM 20278 C C . GLU A 1 169 ? 3.876 -6.495 2.580 1.00 0.00 237 GLU A C 6
ATOM 20279 O O . GLU A 1 169 ? 3.194 -6.928 3.511 1.00 0.00 237 GLU A O 6
ATOM 20291 N N . TYR A 1 170 ? 3.601 -5.346 1.934 1.00 0.00 238 TYR A N 6
ATOM 20292 C CA . TYR A 1 170 ? 2.539 -4.357 2.216 1.00 0.00 238 TYR A CA 6
ATOM 20293 C C . TYR A 1 170 ? 1.410 -4.835 3.159 1.00 0.00 238 TYR A C 6
ATOM 20294 O O . TYR A 1 170 ? 0.474 -5.534 2.761 1.00 0.00 238 TYR A O 6
ATOM 20312 N N . GLY A 1 171 ? 1.536 -4.451 4.437 1.00 0.00 239 GLY A N 6
ATOM 20313 C CA . GLY A 1 171 ? 0.665 -4.891 5.535 1.00 0.00 239 GLY A CA 6
ATOM 20314 C C . GLY A 1 171 ? 1.358 -4.990 6.898 1.00 0.00 239 GLY A C 6
ATOM 20315 O O . GLY A 1 171 ? 0.673 -5.094 7.910 1.00 0.00 239 GLY A O 6
ATOM 20319 N N . ALA A 1 172 ? 2.697 -4.945 6.943 1.00 0.00 240 ALA A N 6
ATOM 20320 C CA . ALA A 1 172 ? 3.471 -5.054 8.185 1.00 0.00 240 ALA A CA 6
ATOM 20321 C C . ALA A 1 172 ? 3.013 -4.063 9.294 1.00 0.00 240 ALA A C 6
ATOM 20322 O O . ALA A 1 172 ? 2.711 -2.905 8.979 1.00 0.00 240 ALA A O 6
ATOM 20329 N N . PRO A 1 173 ? 2.990 -4.484 10.580 1.00 0.00 241 PRO A N 6
ATOM 20330 C CA . PRO A 1 173 ? 2.610 -3.659 11.729 1.00 0.00 241 PRO A CA 6
ATOM 20331 C C . PRO A 1 173 ? 3.303 -2.286 11.780 1.00 0.00 241 PRO A C 6
ATOM 20332 O O . PRO A 1 173 ? 4.510 -2.174 11.559 1.00 0.00 241 PRO A O 6
ATOM 20343 N N . MET A 1 174 ? 2.538 -1.234 12.093 1.00 0.00 242 MET A N 6
ATOM 20344 C CA . MET A 1 174 ? 2.988 0.170 12.101 1.00 0.00 242 MET A CA 6
ATOM 20345 C C . MET A 1 174 ? 3.805 0.515 13.367 1.00 0.00 242 MET A C 6
ATOM 20346 O O . MET A 1 174 ? 3.396 1.314 14.210 1.00 0.00 242 MET A O 6
ATOM 20360 N N . ASN A 1 175 ? 4.970 -0.127 13.501 1.00 0.00 243 ASN A N 6
ATOM 20361 C CA . ASN A 1 175 ? 5.886 -0.039 14.644 1.00 0.00 243 ASN A CA 6
ATOM 20362 C C . ASN A 1 175 ? 7.332 0.184 14.150 1.00 0.00 243 ASN A C 6
ATOM 20363 O O . ASN A 1 175 ? 8.181 -0.707 14.227 1.00 0.00 243 ASN A O 6
ATOM 20374 N N . ALA A 1 176 ? 7.574 1.370 13.569 1.00 0.00 244 ALA A N 6
ATOM 20375 C CA . ALA A 1 176 ? 8.860 1.778 12.954 1.00 0.00 244 ALA A CA 6
ATOM 20376 C C . ALA A 1 176 ? 9.408 0.772 11.908 1.00 0.00 244 ALA A C 6
ATOM 20377 O O . ALA A 1 176 ? 10.615 0.529 11.822 1.00 0.00 244 ALA A O 6
ATOM 20384 N N . ALA A 1 177 ? 8.508 0.183 11.106 1.00 0.00 245 ALA A N 6
ATOM 20385 C CA . ALA A 1 177 ? 8.841 -0.748 10.019 1.00 0.00 245 ALA A CA 6
ATOM 20386 C C . ALA A 1 177 ? 9.651 -0.086 8.880 1.00 0.00 245 ALA A C 6
ATOM 20387 O O . ALA A 1 177 ? 9.620 1.133 8.708 1.00 0.00 245 ALA A O 6
ATOM 20394 N N . LYS A 1 178 ? 10.303 -0.903 8.040 1.00 0.00 246 LYS A N 6
ATOM 20395 C CA . LYS A 1 178 ? 11.245 -0.502 6.960 1.00 0.00 246 LYS A CA 6
ATOM 20396 C C . LYS A 1 178 ? 10.729 0.500 5.909 1.00 0.00 246 LYS A C 6
ATOM 20397 O O . LYS A 1 178 ? 11.538 1.125 5.232 1.00 0.00 246 LYS A O 6
ATOM 20416 N N . TRP A 1 179 ? 9.408 0.673 5.789 1.00 0.00 247 TRP A N 6
ATOM 20417 C CA . TRP A 1 179 ? 8.759 1.683 4.919 1.00 0.00 247 TRP A CA 6
ATOM 20418 C C . TRP A 1 179 ? 8.065 2.792 5.728 1.00 0.00 247 TRP A C 6
ATOM 20419 O O . TRP A 1 179 ? 8.324 3.973 5.498 1.00 0.00 247 TRP A O 6
ATOM 20440 N N . LYS A 1 180 ? 7.283 2.425 6.755 1.00 0.00 248 LYS A N 6
ATOM 20441 C CA . LYS A 1 180 ? 6.592 3.435 7.588 1.00 0.00 248 LYS A CA 6
ATOM 20442 C C . LYS A 1 180 ? 7.546 4.378 8.324 1.00 0.00 248 LYS A C 6
ATOM 20443 O O . LYS A 1 180 ? 7.244 5.561 8.468 1.00 0.00 248 LYS A O 6
ATOM 20462 N N . LYS A 1 181 ? 8.724 3.886 8.723 1.00 0.00 249 LYS A N 6
ATOM 20463 C CA . LYS A 1 181 ? 9.749 4.741 9.361 1.00 0.00 249 LYS A CA 6
ATOM 20464 C C . LYS A 1 181 ? 10.258 5.815 8.397 1.00 0.00 249 LYS A C 6
ATOM 20465 O O . LYS A 1 181 ? 10.319 6.993 8.739 1.00 0.00 249 LYS A O 6
ATOM 20484 N N . VAL A 1 182 ? 10.589 5.414 7.169 1.00 0.00 250 VAL A N 6
ATOM 20485 C CA . VAL A 1 182 ? 11.212 6.303 6.185 1.00 0.00 250 VAL A CA 6
ATOM 20486 C C . VAL A 1 182 ? 10.228 7.293 5.583 1.00 0.00 250 VAL A C 6
ATOM 20487 O O . VAL A 1 182 ? 10.586 8.457 5.432 1.00 0.00 250 VAL A O 6
ATOM 20500 N N . GLU A 1 183 ? 8.976 6.907 5.316 1.00 0.00 251 GLU A N 6
ATOM 20501 C CA . GLU A 1 183 ? 7.956 7.858 4.861 1.00 0.00 251 GLU A CA 6
ATOM 20502 C C . GLU A 1 183 ? 7.621 8.914 5.921 1.00 0.00 251 GLU A C 6
ATOM 20503 O O . GLU A 1 183 ? 7.473 10.090 5.578 1.00 0.00 251 GLU A O 6
ATOM 20515 N N . GLY A 1 184 ? 7.662 8.547 7.208 1.00 0.00 252 GLY A N 6
ATOM 20516 C CA . GLY A 1 184 ? 7.488 9.497 8.303 1.00 0.00 252 GLY A CA 6
ATOM 20517 C C . GLY A 1 184 ? 8.622 10.515 8.392 1.00 0.00 252 GLY A C 6
ATOM 20518 O O . GLY A 1 184 ? 8.365 11.715 8.498 1.00 0.00 252 GLY A O 6
ATOM 20522 N N . MET A 1 185 ? 9.874 10.068 8.242 1.00 0.00 253 MET A N 6
ATOM 20523 C CA . MET A 1 185 ? 11.023 10.982 8.176 1.00 0.00 253 MET A CA 6
ATOM 20524 C C . MET A 1 185 ? 10.972 11.873 6.929 1.00 0.00 253 MET A C 6
ATOM 20525 O O . MET A 1 185 ? 11.254 13.065 7.000 1.00 0.00 253 MET A O 6
ATOM 20539 N N . ILE A 1 186 ? 10.534 11.308 5.802 1.00 0.00 254 ILE A N 6
ATOM 20540 C CA . ILE A 1 186 ? 10.400 12.065 4.548 1.00 0.00 254 ILE A CA 6
ATOM 20541 C C . ILE A 1 186 ? 9.359 13.180 4.674 1.00 0.00 254 ILE A C 6
ATOM 20542 O O . ILE A 1 186 ? 9.625 14.312 4.272 1.00 0.00 254 ILE A O 6
ATOM 20558 N N . HIS A 1 187 ? 8.226 12.910 5.329 1.00 0.00 255 HIS A N 6
ATOM 20559 C CA . HIS A 1 187 ? 7.217 13.934 5.606 1.00 0.00 255 HIS A CA 6
ATOM 20560 C C . HIS A 1 187 ? 7.717 14.959 6.632 1.00 0.00 255 HIS A C 6
ATOM 20561 O O . HIS A 1 187 ? 7.557 16.161 6.434 1.00 0.00 255 HIS A O 6
ATOM 20576 N N . GLY A 1 188 ? 8.415 14.497 7.672 1.00 0.00 256 GLY A N 6
ATOM 20577 C CA . GLY A 1 188 ? 8.909 15.341 8.761 1.00 0.00 256 GLY A CA 6
ATOM 20578 C C . GLY A 1 188 ? 10.005 16.314 8.331 1.00 0.00 256 GLY A C 6
ATOM 20579 O O . GLY A 1 188 ? 9.983 17.478 8.733 1.00 0.00 256 GLY A O 6
ATOM 20583 N N . LYS A 1 189 ? 10.921 15.882 7.451 1.00 0.00 257 LYS A N 6
ATOM 20584 C CA . LYS A 1 189 ? 11.938 16.768 6.869 1.00 0.00 257 LYS A CA 6
ATOM 20585 C C . LYS A 1 189 ? 11.313 17.772 5.904 1.00 0.00 257 LYS A C 6
ATOM 20586 O O . LYS A 1 189 ? 11.693 18.939 5.922 1.00 0.00 257 LYS A O 6
ATOM 20605 N N . LEU A 1 190 ? 10.324 17.349 5.112 1.00 0.00 258 LEU A N 6
ATOM 20606 C CA . LEU A 1 190 ? 9.671 18.232 4.141 1.00 0.00 258 LEU A CA 6
ATOM 20607 C C . LEU A 1 190 ? 8.853 19.349 4.811 1.00 0.00 258 LEU A C 6
ATOM 20608 O O . LEU A 1 190 ? 8.805 20.471 4.307 1.00 0.00 258 LEU A O 6
ATOM 20624 N N . GLU A 1 191 ? 8.257 19.066 5.971 1.00 0.00 259 GLU A N 6
ATOM 20625 C CA . GLU A 1 191 ? 7.563 20.062 6.794 1.00 0.00 259 GLU A CA 6
ATOM 20626 C C . GLU A 1 191 ? 8.503 21.051 7.511 1.00 0.00 259 GLU A C 6
ATOM 20627 O O . GLU A 1 191 ? 8.060 22.133 7.910 1.00 0.00 259 GLU A O 6
ATOM 20639 N N . SER A 1 192 ? 9.794 20.710 7.618 1.00 0.00 260 SER A N 6
ATOM 20640 C CA . SER A 1 192 ? 10.782 21.474 8.419 1.00 0.00 260 SER A CA 6
ATOM 20641 C C . SER A 1 192 ? 12.225 21.551 7.863 1.00 0.00 260 SER A C 6
ATOM 20642 O O . SER A 1 192 ? 13.181 21.248 8.583 1.00 0.00 260 SER A O 6
ATOM 20650 N N . SER A 1 193 ? 12.429 21.959 6.601 1.00 0.00 261 SER A N 6
ATOM 20651 C CA . SER A 1 193 ? 13.764 22.198 6.013 1.00 0.00 261 SER A CA 6
ATOM 20652 C C . SER A 1 193 ? 13.689 22.910 4.654 1.00 0.00 261 SER A C 6
ATOM 20653 O O . SER A 1 193 ? 12.630 22.975 4.025 1.00 0.00 261 SER A O 6
ATOM 20661 N N . GLU A 1 194 ? 14.816 23.470 4.201 1.00 0.00 262 GLU A N 6
ATOM 20662 C CA . GLU A 1 194 ? 14.950 24.047 2.862 1.00 0.00 262 GLU A CA 6
ATOM 20663 C C . GLU A 1 194 ? 15.105 22.912 1.825 1.00 0.00 262 GLU A C 6
ATOM 20664 O O . GLU A 1 194 ? 15.926 22.006 1.995 1.00 0.00 262 GLU A O 6
ATOM 20676 N N . VAL A 1 195 ? 14.307 22.947 0.749 1.00 0.00 263 VAL A N 6
ATOM 20677 C CA . VAL A 1 195 ? 14.233 21.872 -0.264 1.00 0.00 263 VAL A CA 6
ATOM 20678 C C . VAL A 1 195 ? 14.192 22.491 -1.674 1.00 0.00 263 VAL A C 6
ATOM 20679 O O . VAL A 1 195 ? 13.149 23.028 -2.057 1.00 0.00 263 VAL A O 6
ATOM 20692 N N . PRO A 1 196 ? 15.300 22.449 -2.448 1.00 0.00 264 PRO A N 6
ATOM 20693 C CA . PRO A 1 196 ? 15.333 22.892 -3.848 1.00 0.00 264 PRO A CA 6
ATOM 20694 C C . PRO A 1 196 ? 14.265 22.216 -4.708 1.00 0.00 264 PRO A C 6
ATOM 20695 O O . PRO A 1 196 ? 13.939 21.057 -4.467 1.00 0.00 264 PRO A O 6
ATOM 20706 N N . ALA A 1 197 ? 13.808 22.859 -5.785 1.00 0.00 265 ALA A N 6
ATOM 20707 C CA . ALA A 1 197 ? 12.860 22.260 -6.736 1.00 0.00 265 ALA A CA 6
ATOM 20708 C C . ALA A 1 197 ? 13.386 20.943 -7.342 1.00 0.00 265 ALA A C 6
ATOM 20709 O O . ALA A 1 197 ? 12.627 19.991 -7.530 1.00 0.00 265 ALA A O 6
ATOM 20716 N N . ASN A 1 198 ? 14.706 20.845 -7.552 1.00 0.00 266 ASN A N 6
ATOM 20717 C CA . ASN A 1 198 ? 15.352 19.605 -7.998 1.00 0.00 266 ASN A CA 6
ATOM 20718 C C . ASN A 1 198 ? 15.250 18.482 -6.956 1.00 0.00 266 ASN A C 6
ATOM 20719 O O . ASN A 1 198 ? 14.956 17.343 -7.310 1.00 0.00 266 ASN A O 6
ATOM 20730 N N . LEU A 1 199 ? 15.411 18.796 -5.663 1.00 0.00 267 LEU A N 6
ATOM 20731 C CA . LEU A 1 199 ? 15.198 17.821 -4.587 1.00 0.00 267 LEU A CA 6
ATOM 20732 C C . LEU A 1 199 ? 13.718 17.413 -4.482 1.00 0.00 267 LEU A C 6
ATOM 20733 O O . LEU A 1 199 ? 13.432 16.238 -4.273 1.00 0.00 267 LEU A O 6
ATOM 20749 N N . LYS A 1 200 ? 12.780 18.346 -4.716 1.00 0.00 268 LYS A N 6
ATOM 20750 C CA . LYS A 1 200 ? 11.337 18.016 -4.728 1.00 0.00 268 LYS A CA 6
ATOM 20751 C C . LYS A 1 200 ? 10.984 17.031 -5.840 1.00 0.00 268 LYS A C 6
ATOM 20752 O O . LYS A 1 200 ? 10.256 16.068 -5.606 1.00 0.00 268 LYS A O 6
ATOM 20771 N N . ALA A 1 201 ? 11.553 17.225 -7.027 1.00 0.00 269 ALA A N 6
ATOM 20772 C CA . ALA A 1 201 ? 11.403 16.278 -8.128 1.00 0.00 269 ALA A CA 6
ATOM 20773 C C . ALA A 1 201 ? 12.008 14.916 -7.749 1.00 0.00 269 ALA A C 6
ATOM 20774 O O . ALA A 1 201 ? 11.375 13.885 -7.930 1.00 0.00 269 ALA A O 6
ATOM 20781 N N . LEU A 1 202 ? 13.209 14.954 -7.169 1.00 0.00 270 LEU A N 6
ATOM 20782 C CA . LEU A 1 202 ? 13.841 13.720 -6.690 1.00 0.00 270 LEU A CA 6
ATOM 20783 C C . LEU A 1 202 ? 12.981 12.958 -5.679 1.00 0.00 270 LEU A C 6
ATOM 20784 O O . LEU A 1 202 ? 12.909 11.734 -5.734 1.00 0.00 270 LEU A O 6
ATOM 20800 N N . VAL A 1 203 ? 12.314 13.668 -4.769 1.00 0.00 271 VAL A N 6
ATOM 20801 C CA . VAL A 1 203 ? 11.350 13.080 -3.823 1.00 0.00 271 VAL A CA 6
ATOM 20802 C C . VAL A 1 203 ? 10.167 12.460 -4.565 1.00 0.00 271 VAL A C 6
ATOM 20803 O O . VAL A 1 203 ? 9.772 11.338 -4.252 1.00 0.00 271 VAL A O 6
ATOM 20816 N N . ALA A 1 204 ? 9.637 13.138 -5.584 1.00 0.00 272 ALA A N 6
ATOM 20817 C CA . ALA A 1 204 ? 8.602 12.560 -6.430 1.00 0.00 272 ALA A CA 6
ATOM 20818 C C . ALA A 1 204 ? 9.110 11.307 -7.171 1.00 0.00 272 ALA A C 6
ATOM 20819 O O . ALA A 1 204 ? 8.392 10.316 -7.251 1.00 0.00 272 ALA A O 6
ATOM 20826 N N . GLU A 1 205 ? 10.359 11.313 -7.641 1.00 0.00 273 GLU A N 6
ATOM 20827 C CA . GLU A 1 205 ? 10.934 10.127 -8.289 1.00 0.00 273 GLU A CA 6
ATOM 20828 C C . GLU A 1 205 ? 11.104 8.977 -7.298 1.00 0.00 273 GLU A C 6
ATOM 20829 O O . GLU A 1 205 ? 10.809 7.836 -7.640 1.00 0.00 273 GLU A O 6
ATOM 20841 N N . LEU A 1 206 ? 11.518 9.254 -6.059 1.00 0.00 274 LEU A N 6
ATOM 20842 C CA . LEU A 1 206 ? 11.568 8.247 -5.003 1.00 0.00 274 LEU A CA 6
ATOM 20843 C C . LEU A 1 206 ? 10.181 7.632 -4.780 1.00 0.00 274 LEU A C 6
ATOM 20844 O O . LEU A 1 206 ? 10.046 6.412 -4.688 1.00 0.00 274 LEU A O 6
ATOM 20860 N N . ILE A 1 207 ? 9.144 8.470 -4.775 1.00 0.00 275 ILE A N 6
ATOM 20861 C CA . ILE A 1 207 ? 7.764 7.995 -4.695 1.00 0.00 275 ILE A CA 6
ATOM 20862 C C . ILE A 1 207 ? 7.419 7.154 -5.919 1.00 0.00 275 ILE A C 6
ATOM 20863 O O . ILE A 1 207 ? 6.862 6.068 -5.768 1.00 0.00 275 ILE A O 6
ATOM 20879 N N . GLU A 1 208 ? 7.780 7.578 -7.129 1.00 0.00 276 GLU A N 6
ATOM 20880 C CA . GLU A 1 208 ? 7.372 6.836 -8.332 1.00 0.00 276 GLU A CA 6
ATOM 20881 C C . GLU A 1 208 ? 8.127 5.523 -8.503 1.00 0.00 276 GLU A C 6
ATOM 20882 O O . GLU A 1 208 ? 7.570 4.552 -9.011 1.00 0.00 276 GLU A O 6
ATOM 20894 N N . LEU A 1 209 ? 9.368 5.443 -8.028 1.00 0.00 277 LEU A N 6
ATOM 20895 C CA . LEU A 1 209 ? 10.100 4.185 -8.022 1.00 0.00 277 LEU A CA 6
ATOM 20896 C C . LEU A 1 209 ? 9.377 3.187 -7.093 1.00 0.00 277 LEU A C 6
ATOM 20897 O O . LEU A 1 209 ? 9.292 1.995 -7.394 1.00 0.00 277 LEU A O 6
ATOM 20913 N N . ARG A 1 210 ? 8.755 3.671 -6.000 1.00 0.00 278 ARG A N 6
ATOM 20914 C CA . ARG A 1 210 ? 7.899 2.829 -5.156 1.00 0.00 278 ARG A CA 6
ATOM 20915 C C . ARG A 1 210 ? 6.616 2.468 -5.899 1.00 0.00 278 ARG A C 6
ATOM 20916 O O . ARG A 1 210 ? 6.190 1.330 -5.802 1.00 0.00 278 ARG A O 6
ATOM 20937 N N . GLU A 1 211 ? 6.018 3.366 -6.683 1.00 0.00 279 GLU A N 6
ATOM 20938 C CA . GLU A 1 211 ? 4.823 3.039 -7.478 1.00 0.00 279 GLU A CA 6
ATOM 20939 C C . GLU A 1 211 ? 5.107 1.901 -8.462 1.00 0.00 279 GLU A C 6
ATOM 20940 O O . GLU A 1 211 ? 4.349 0.934 -8.527 1.00 0.00 279 GLU A O 6
ATOM 20952 N N . GLN A 1 212 ? 6.242 1.966 -9.162 1.00 0.00 280 GLN A N 6
ATOM 20953 C CA . GLN A 1 212 ? 6.630 0.939 -10.128 1.00 0.00 280 GLN A CA 6
ATOM 20954 C C . GLN A 1 212 ? 6.930 -0.403 -9.447 1.00 0.00 280 GLN A C 6
ATOM 20955 O O . GLN A 1 212 ? 6.544 -1.461 -9.946 1.00 0.00 280 GLN A O 6
ATOM 20969 N N . MET A 1 213 ? 7.565 -0.366 -8.273 1.00 0.00 281 MET A N 6
ATOM 20970 C CA . MET A 1 213 ? 7.834 -1.554 -7.466 1.00 0.00 281 MET A CA 6
ATOM 20971 C C . MET A 1 213 ? 6.559 -2.142 -6.855 1.00 0.00 281 MET A C 6
ATOM 20972 O O . MET A 1 213 ? 6.387 -3.360 -6.828 1.00 0.00 281 MET A O 6
ATOM 20986 N N . MET A 1 214 ? 5.641 -1.289 -6.398 1.00 0.00 282 MET A N 6
ATOM 20987 C CA . MET A 1 214 ? 4.374 -1.708 -5.811 1.00 0.00 282 MET A CA 6
ATOM 20988 C C . MET A 1 214 ? 3.447 -2.311 -6.860 1.00 0.00 282 MET A C 6
ATOM 20989 O O . MET A 1 214 ? 2.705 -3.224 -6.530 1.00 0.00 282 MET A O 6
ATOM 21003 N N . ASP A 1 215 ? 3.476 -1.859 -8.113 1.00 0.00 283 ASP A N 6
ATOM 21004 C CA . ASP A 1 215 ? 2.716 -2.501 -9.186 1.00 0.00 283 ASP A CA 6
ATOM 21005 C C . ASP A 1 215 ? 3.251 -3.908 -9.473 1.00 0.00 283 ASP A C 6
ATOM 21006 O O . ASP A 1 215 ? 2.504 -4.881 -9.532 1.00 0.00 283 ASP A O 6
ATOM 21015 N N . LEU A 1 216 ? 4.573 -4.014 -9.593 1.00 0.00 284 LEU A N 6
ATOM 21016 C CA . LEU A 1 216 ? 5.165 -5.304 -9.977 1.00 0.00 284 LEU A CA 6
ATOM 21017 C C . LEU A 1 216 ? 5.170 -6.360 -8.864 1.00 0.00 284 LEU A C 6
ATOM 21018 O O . LEU A 1 216 ? 5.418 -7.538 -9.123 1.00 0.00 284 LEU A O 6
ATOM 21034 N N . LEU A 1 217 ? 4.853 -5.915 -7.650 1.00 0.00 285 LEU A N 6
ATOM 21035 C CA . LEU A 1 217 ? 4.671 -6.815 -6.509 1.00 0.00 285 LEU A CA 6
ATOM 21036 C C . LEU A 1 217 ? 3.192 -6.988 -6.119 1.00 0.00 285 LEU A C 6
ATOM 21037 O O . LEU A 1 217 ? 2.797 -8.095 -5.758 1.00 0.00 285 LEU A O 6
ATOM 21053 N N . TYR A 1 218 ? 2.391 -5.923 -6.258 1.00 0.00 286 TYR A N 6
ATOM 21054 C CA . TYR A 1 218 ? 1.001 -6.008 -5.769 1.00 0.00 286 TYR A CA 6
ATOM 21055 C C . TYR A 1 218 ? -0.048 -5.536 -6.793 1.00 0.00 286 TYR A C 6
ATOM 21056 O O . TYR A 1 218 ? -1.164 -5.150 -6.435 1.00 0.00 286 TYR A O 6
ATOM 21074 N N . GLY A 1 219 ? 0.311 -5.555 -8.079 1.00 0.00 287 GLY A N 6
ATOM 21075 C CA . GLY A 1 219 ? -0.589 -5.270 -9.208 1.00 0.00 287 GLY A CA 6
ATOM 21076 C C . GLY A 1 219 ? -1.036 -3.804 -9.365 1.00 0.00 287 GLY A C 6
ATOM 21077 O O . GLY A 1 219 ? -0.766 -2.969 -8.494 1.00 0.00 287 GLY A O 6
ATOM 21081 N N . PRO A 1 220 ? -1.722 -3.475 -10.478 1.00 0.00 288 PRO A N 6
ATOM 21082 C CA . PRO A 1 220 ? -2.213 -2.131 -10.782 1.00 0.00 288 PRO A CA 6
ATOM 21083 C C . PRO A 1 220 ? -3.506 -1.780 -10.028 1.00 0.00 288 PRO A C 6
ATOM 21084 O O . PRO A 1 220 ? -4.163 -2.629 -9.422 1.00 0.00 288 PRO A O 6
ATOM 21095 N N . ILE A 1 221 ? -3.891 -0.505 -10.135 1.00 0.00 289 ILE A N 6
ATOM 21096 C CA . ILE A 1 221 ? -5.147 0.074 -9.633 1.00 0.00 289 ILE A CA 6
ATOM 21097 C C . ILE A 1 221 ? -5.728 1.082 -10.646 1.00 0.00 289 ILE A C 6
ATOM 21098 O O . ILE A 1 221 ? -4.981 1.802 -11.305 1.00 0.00 289 ILE A O 6
ATOM 21114 N N . GLY A 1 222 ? -7.060 1.138 -10.762 1.00 0.00 290 GLY A N 6
ATOM 21115 C CA . GLY A 1 222 ? -7.801 2.124 -11.574 1.00 0.00 290 GLY A CA 6
ATOM 21116 C C . GLY A 1 222 ? -8.959 1.505 -12.365 1.00 0.00 290 GLY A C 6
ATOM 21117 O O . GLY A 1 222 ? -10.073 2.018 -12.330 1.00 0.00 290 GLY A O 6
ATOM 21121 N N . HIS A 1 223 ? -8.701 0.364 -13.023 1.00 0.00 291 HIS A N 6
ATOM 21122 C CA . HIS A 1 223 ? -9.606 -0.486 -13.837 1.00 0.00 291 HIS A CA 6
ATOM 21123 C C . HIS A 1 223 ? -10.311 0.164 -15.055 1.00 0.00 291 HIS A C 6
ATOM 21124 O O . HIS A 1 223 ? -10.539 -0.523 -16.054 1.00 0.00 291 HIS A O 6
ATOM 21139 N N . HIS A 1 224 ? -10.623 1.461 -15.010 1.00 0.00 292 HIS A N 6
ATOM 21140 C CA . HIS A 1 224 ? -11.320 2.234 -16.055 1.00 0.00 292 HIS A CA 6
ATOM 21141 C C . HIS A 1 224 ? -10.967 3.735 -15.990 1.00 0.00 292 HIS A C 6
ATOM 21142 O O . HIS A 1 224 ? -10.648 4.318 -17.053 1.00 0.00 292 HIS A O 6
ATOM 21157 N N . VAL A 1 1 ? 1.164 25.368 -17.621 1.00 0.00 69 VAL A N 7
ATOM 21158 C CA . VAL A 1 1 ? 2.367 24.487 -17.795 1.00 0.00 69 VAL A CA 7
ATOM 21159 C C . VAL A 1 1 ? 2.358 23.337 -16.777 1.00 0.00 69 VAL A C 7
ATOM 21160 O O . VAL A 1 1 ? 1.884 23.506 -15.655 1.00 0.00 69 VAL A O 7
ATOM 21173 N N . LYS A 1 2 ? 2.869 22.158 -17.162 1.00 0.00 70 LYS A N 7
ATOM 21174 C CA . LYS A 1 2 ? 3.010 20.975 -16.282 1.00 0.00 70 LYS A CA 7
ATOM 21175 C C . LYS A 1 2 ? 3.978 21.240 -15.111 1.00 0.00 70 LYS A C 7
ATOM 21176 O O . LYS A 1 2 ? 4.944 21.988 -15.262 1.00 0.00 70 LYS A O 7
ATOM 21195 N N . THR A 1 3 ? 3.741 20.596 -13.963 1.00 0.00 71 THR A N 7
ATOM 21196 C CA . THR A 1 3 ? 4.559 20.695 -12.735 1.00 0.00 71 THR A CA 7
ATOM 21197 C C . THR A 1 3 ? 4.628 19.331 -12.037 1.00 0.00 71 THR A C 7
ATOM 21198 O O . THR A 1 3 ? 3.884 18.412 -12.383 1.00 0.00 71 THR A O 7
ATOM 21209 N N . LEU A 1 4 ? 5.471 19.190 -11.009 1.00 0.00 72 LEU A N 7
ATOM 21210 C CA . LEU A 1 4 ? 5.550 17.959 -10.199 1.00 0.00 72 LEU A CA 7
ATOM 21211 C C . LEU A 1 4 ? 4.226 17.629 -9.486 1.00 0.00 72 LEU A C 7
ATOM 21212 O O . LEU A 1 4 ? 3.896 16.460 -9.301 1.00 0.00 72 LEU A O 7
ATOM 21228 N N . ASP A 1 5 ? 3.415 18.635 -9.153 1.00 0.00 73 ASP A N 7
ATOM 21229 C CA . ASP A 1 5 ? 2.080 18.425 -8.577 1.00 0.00 73 ASP A CA 7
ATOM 21230 C C . ASP A 1 5 ? 1.073 17.819 -9.576 1.00 0.00 73 ASP A C 7
ATOM 21231 O O . ASP A 1 5 ? 0.084 17.219 -9.159 1.00 0.00 73 ASP A O 7
ATOM 21240 N N . VAL A 1 6 ? 1.347 17.893 -10.888 1.00 0.00 74 VAL A N 7
ATOM 21241 C CA . VAL A 1 6 ? 0.525 17.222 -11.909 1.00 0.00 74 VAL A CA 7
ATOM 21242 C C . VAL A 1 6 ? 0.697 15.698 -11.828 1.00 0.00 74 VAL A C 7
ATOM 21243 O O . VAL A 1 6 ? -0.272 14.964 -11.995 1.00 0.00 74 VAL A O 7
ATOM 21256 N N . LEU A 1 7 ? 1.899 15.209 -11.490 1.00 0.00 75 LEU A N 7
ATOM 21257 C CA . LEU A 1 7 ? 2.165 13.782 -11.246 1.00 0.00 75 LEU A CA 7
ATOM 21258 C C . LEU A 1 7 ? 1.390 13.263 -10.038 1.00 0.00 75 LEU A C 7
ATOM 21259 O O . LEU A 1 7 ? 0.748 12.214 -10.088 1.00 0.00 75 LEU A O 7
ATOM 21275 N N . ARG A 1 8 ? 1.422 14.055 -8.963 1.00 0.00 76 ARG A N 7
ATOM 21276 C CA . ARG A 1 8 ? 0.607 13.767 -7.769 1.00 0.00 76 ARG A CA 7
ATOM 21277 C C . ARG A 1 8 ? -0.880 13.745 -8.132 1.00 0.00 76 ARG A C 7
ATOM 21278 O O . ARG A 1 8 ? -1.594 12.826 -7.751 1.00 0.00 76 ARG A O 7
ATOM 21299 N N . GLY A 1 9 ? -1.287 14.729 -8.931 1.00 0.00 77 GLY A N 7
ATOM 21300 C CA . GLY A 1 9 ? -2.667 14.788 -9.432 1.00 0.00 77 GLY A CA 7
ATOM 21301 C C . GLY A 1 9 ? -3.076 13.565 -10.255 1.00 0.00 77 GLY A C 7
ATOM 21302 O O . GLY A 1 9 ? -4.189 13.062 -10.117 1.00 0.00 77 GLY A O 7
ATOM 21306 N N . GLU A 1 10 ? -2.155 13.028 -11.053 1.00 0.00 78 GLU A N 7
ATOM 21307 C CA . GLU A 1 10 ? -2.421 11.800 -11.811 1.00 0.00 78 GLU A CA 7
ATOM 21308 C C . GLU A 1 10 ? -2.576 10.577 -10.895 1.00 0.00 78 GLU A C 7
ATOM 21309 O O . GLU A 1 10 ? -3.490 9.767 -11.073 1.00 0.00 78 GLU A O 7
ATOM 21321 N N . LEU A 1 11 ? -1.748 10.483 -9.847 1.00 0.00 79 LEU A N 7
ATOM 21322 C CA . LEU A 1 11 ? -1.864 9.435 -8.834 1.00 0.00 79 LEU A CA 7
ATOM 21323 C C . LEU A 1 11 ? -3.179 9.595 -8.047 1.00 0.00 79 LEU A C 7
ATOM 21324 O O . LEU A 1 11 ? -3.872 8.618 -7.776 1.00 0.00 79 LEU A O 7
ATOM 21340 N N . ARG A 1 12 ? -3.584 10.841 -7.760 1.00 0.00 80 ARG A N 7
ATOM 21341 C CA . ARG A 1 12 ? -4.893 11.116 -7.137 1.00 0.00 80 ARG A CA 7
ATOM 21342 C C . ARG A 1 12 ? -6.059 10.671 -8.005 1.00 0.00 80 ARG A C 7
ATOM 21343 O O . ARG A 1 12 ? -7.041 10.179 -7.468 1.00 0.00 80 ARG A O 7
ATOM 21364 N N . GLY A 1 13 ? -5.907 10.761 -9.323 1.00 0.00 81 GLY A N 7
ATOM 21365 C CA . GLY A 1 13 ? -6.903 10.223 -10.248 1.00 0.00 81 GLY A CA 7
ATOM 21366 C C . GLY A 1 13 ? -7.016 8.702 -10.106 1.00 0.00 81 GLY A C 7
ATOM 21367 O O . GLY A 1 13 ? -8.111 8.157 -10.001 1.00 0.00 81 GLY A O 7
ATOM 21371 N N . GLN A 1 14 ? -5.861 8.035 -10.010 1.00 0.00 82 GLN A N 7
ATOM 21372 C CA . GLN A 1 14 ? -5.836 6.579 -9.789 1.00 0.00 82 GLN A CA 7
ATOM 21373 C C . GLN A 1 14 ? -6.429 6.179 -8.434 1.00 0.00 82 GLN A C 7
ATOM 21374 O O . GLN A 1 14 ? -7.148 5.182 -8.347 1.00 0.00 82 GLN A O 7
ATOM 21388 N N . ARG A 1 15 ? -6.196 6.982 -7.388 1.00 0.00 83 ARG A N 7
ATOM 21389 C CA . ARG A 1 15 ? -6.829 6.765 -6.070 1.00 0.00 83 ARG A CA 7
ATOM 21390 C C . ARG A 1 15 ? -8.341 6.941 -6.175 1.00 0.00 83 ARG A C 7
ATOM 21391 O O . ARG A 1 15 ? -9.101 6.090 -5.727 1.00 0.00 83 ARG A O 7
ATOM 21412 N N . GLU A 1 16 ? -8.721 8.016 -6.853 1.00 0.00 84 GLU A N 7
ATOM 21413 C CA . GLU A 1 16 ? -10.145 8.320 -7.021 1.00 0.00 84 GLU A CA 7
ATOM 21414 C C . GLU A 1 16 ? -10.845 7.221 -7.810 1.00 0.00 84 GLU A C 7
ATOM 21415 O O . GLU A 1 16 ? -11.974 6.872 -7.490 1.00 0.00 84 GLU A O 7
ATOM 21427 N N . ALA A 1 17 ? -10.163 6.615 -8.779 1.00 0.00 85 ALA A N 7
ATOM 21428 C CA . ALA A 1 17 ? -10.746 5.525 -9.552 1.00 0.00 85 ALA A CA 7
ATOM 21429 C C . ALA A 1 17 ? -10.924 4.235 -8.737 1.00 0.00 85 ALA A C 7
ATOM 21430 O O . ALA A 1 17 ? -11.960 3.583 -8.856 1.00 0.00 85 ALA A O 7
ATOM 21437 N N . PHE A 1 18 ? -9.976 3.894 -7.855 1.00 0.00 86 PHE A N 7
ATOM 21438 C CA . PHE A 1 18 ? -10.149 2.730 -6.963 1.00 0.00 86 PHE A CA 7
ATOM 21439 C C . PHE A 1 18 ? -11.223 3.011 -5.897 1.00 0.00 86 PHE A C 7
ATOM 21440 O O . PHE A 1 18 ? -12.033 2.146 -5.581 1.00 0.00 86 PHE A O 7
ATOM 21457 N N . LEU A 1 19 ? -11.273 4.246 -5.382 1.00 0.00 87 LEU A N 7
ATOM 21458 C CA . LEU A 1 19 ? -12.309 4.653 -4.418 1.00 0.00 87 LEU A CA 7
ATOM 21459 C C . LEU A 1 19 ? -13.706 4.683 -5.064 1.00 0.00 87 LEU A C 7
ATOM 21460 O O . LEU A 1 19 ? -14.672 4.198 -4.478 1.00 0.00 87 LEU A O 7
ATOM 21476 N N . SER A 1 20 ? -13.763 5.171 -6.303 1.00 0.00 88 SER A N 7
ATOM 21477 C CA . SER A 1 20 ? -14.993 5.136 -7.101 1.00 0.00 88 SER A CA 7
ATOM 21478 C C . SER A 1 20 ? -15.466 3.690 -7.287 1.00 0.00 88 SER A C 7
ATOM 21479 O O . SER A 1 20 ? -16.635 3.365 -7.080 1.00 0.00 88 SER A O 7
ATOM 21487 N N . GLU A 1 21 ? -14.518 2.801 -7.600 1.00 0.00 89 GLU A N 7
ATOM 21488 C CA . GLU A 1 21 ? -14.850 1.388 -7.782 1.00 0.00 89 GLU A CA 7
ATOM 21489 C C . GLU A 1 21 ? -15.295 0.734 -6.477 1.00 0.00 89 GLU A C 7
ATOM 21490 O O . GLU A 1 21 ? -16.200 -0.091 -6.500 1.00 0.00 89 GLU A O 7
ATOM 21502 N N . ILE A 1 22 ? -14.741 1.139 -5.335 1.00 0.00 90 ILE A N 7
ATOM 21503 C CA . ILE A 1 22 ? -15.217 0.675 -4.028 1.00 0.00 90 ILE A CA 7
ATOM 21504 C C . ILE A 1 22 ? -16.670 1.103 -3.838 1.00 0.00 90 ILE A C 7
ATOM 21505 O O . ILE A 1 22 ? -17.504 0.282 -3.465 1.00 0.00 90 ILE A O 7
ATOM 21521 N N . ILE A 1 23 ? -16.995 2.368 -4.126 1.00 0.00 91 ILE A N 7
ATOM 21522 C CA . ILE A 1 23 ? -18.352 2.865 -3.832 1.00 0.00 91 ILE A CA 7
ATOM 21523 C C . ILE A 1 23 ? -19.388 2.274 -4.802 1.00 0.00 91 ILE A C 7
ATOM 21524 O O . ILE A 1 23 ? -20.514 1.986 -4.390 1.00 0.00 91 ILE A O 7
ATOM 21540 N N . LYS A 1 24 ? -18.976 2.018 -6.054 1.00 0.00 92 LYS A N 7
ATOM 21541 C CA . LYS A 1 24 ? -19.834 1.328 -7.037 1.00 0.00 92 LYS A CA 7
ATOM 21542 C C . LYS A 1 24 ? -19.826 -0.214 -6.924 1.00 0.00 92 LYS A C 7
ATOM 21543 O O . LYS A 1 24 ? -20.686 -0.867 -7.515 1.00 0.00 92 LYS A O 7
ATOM 21562 N N . SER A 1 25 ? -18.904 -0.803 -6.153 1.00 0.00 93 SER A N 7
ATOM 21563 C CA . SER A 1 25 ? -18.687 -2.261 -6.047 1.00 0.00 93 SER A CA 7
ATOM 21564 C C . SER A 1 25 ? -18.533 -2.725 -4.590 1.00 0.00 93 SER A C 7
ATOM 21565 O O . SER A 1 25 ? -17.692 -3.550 -4.229 1.00 0.00 93 SER A O 7
ATOM 21573 N N . ASP A 1 26 ? -19.406 -2.185 -3.741 1.00 0.00 94 ASP A N 7
ATOM 21574 C CA . ASP A 1 26 ? -19.614 -2.474 -2.315 1.00 0.00 94 ASP A CA 7
ATOM 21575 C C . ASP A 1 26 ? -20.187 -3.883 -1.992 1.00 0.00 94 ASP A C 7
ATOM 21576 O O . ASP A 1 26 ? -20.892 -4.085 -0.998 1.00 0.00 94 ASP A O 7
ATOM 21585 N N . GLY A 1 27 ? -19.910 -4.842 -2.876 1.00 0.00 95 GLY A N 7
ATOM 21586 C CA . GLY A 1 27 ? -20.283 -6.261 -2.809 1.00 0.00 95 GLY A CA 7
ATOM 21587 C C . GLY A 1 27 ? -19.518 -7.075 -1.746 1.00 0.00 95 GLY A C 7
ATOM 21588 O O . GLY A 1 27 ? -18.903 -6.501 -0.849 1.00 0.00 95 GLY A O 7
ATOM 21592 N N . PRO A 1 28 ? -19.530 -8.420 -1.843 1.00 0.00 96 PRO A N 7
ATOM 21593 C CA . PRO A 1 28 ? -18.818 -9.359 -0.962 1.00 0.00 96 PRO A CA 7
ATOM 21594 C C . PRO A 1 28 ? -17.308 -9.144 -0.682 1.00 0.00 96 PRO A C 7
ATOM 21595 O O . PRO A 1 28 ? -16.768 -9.858 0.161 1.00 0.00 96 PRO A O 7
ATOM 21606 N N . PHE A 1 29 ? -16.620 -8.205 -1.357 1.00 0.00 97 PHE A N 7
ATOM 21607 C CA . PHE A 1 29 ? -15.176 -7.911 -1.206 1.00 0.00 97 PHE A CA 7
ATOM 21608 C C . PHE A 1 29 ? -14.237 -9.149 -1.322 1.00 0.00 97 PHE A C 7
ATOM 21609 O O . PHE A 1 29 ? -14.634 -10.237 -1.744 1.00 0.00 97 PHE A O 7
ATOM 21626 N N . THR A 1 30 ? -12.950 -8.951 -1.004 1.00 0.00 98 THR A N 7
ATOM 21627 C CA . THR A 1 30 ? -11.880 -9.963 -0.906 1.00 0.00 98 THR A CA 7
ATOM 21628 C C . THR A 1 30 ? -10.829 -9.468 0.077 1.00 0.00 98 THR A C 7
ATOM 21629 O O . THR A 1 30 ? -10.626 -8.260 0.211 1.00 0.00 98 THR A O 7
ATOM 21640 N N . ILE A 1 31 ? -10.078 -10.366 0.715 1.00 0.00 99 ILE A N 7
ATOM 21641 C CA . ILE A 1 31 ? -9.012 -9.954 1.646 1.00 0.00 99 ILE A CA 7
ATOM 21642 C C . ILE A 1 31 ? -7.907 -9.103 1.012 1.00 0.00 99 ILE A C 7
ATOM 21643 O O . ILE A 1 31 ? -7.116 -8.515 1.752 1.00 0.00 99 ILE A O 7
ATOM 21659 N N . LEU A 1 32 ? -7.871 -8.997 -0.326 1.00 0.00 100 LEU A N 7
ATOM 21660 C CA . LEU A 1 32 ? -6.721 -8.291 -0.901 1.00 0.00 100 LEU A CA 7
ATOM 21661 C C . LEU A 1 32 ? -7.264 -6.872 -1.182 1.00 0.00 100 LEU A C 7
ATOM 21662 O O . LEU A 1 32 ? -6.648 -5.880 -0.811 1.00 0.00 100 LEU A O 7
ATOM 21678 N N . GLN A 1 33 ? -8.499 -6.776 -1.706 1.00 0.00 101 GLN A N 7
ATOM 21679 C CA . GLN A 1 33 ? -9.247 -5.530 -1.910 1.00 0.00 101 GLN A CA 7
ATOM 21680 C C . GLN A 1 33 ? -9.670 -4.867 -0.592 1.00 0.00 101 GLN A C 7
ATOM 21681 O O . GLN A 1 33 ? -9.862 -3.655 -0.608 1.00 0.00 101 GLN A O 7
ATOM 21695 N N . LEU A 1 34 ? -9.769 -5.543 0.567 1.00 0.00 102 LEU A N 7
ATOM 21696 C CA . LEU A 1 34 ? -10.037 -4.857 1.848 1.00 0.00 102 LEU A CA 7
ATOM 21697 C C . LEU A 1 34 ? -8.840 -3.975 2.227 1.00 0.00 102 LEU A C 7
ATOM 21698 O O . LEU A 1 34 ? -8.996 -2.774 2.405 1.00 0.00 102 LEU A O 7
ATOM 21714 N N . VAL A 1 35 ? -7.619 -4.524 2.281 1.00 0.00 103 VAL A N 7
ATOM 21715 C CA . VAL A 1 35 ? -6.396 -3.692 2.448 1.00 0.00 103 VAL A CA 7
ATOM 21716 C C . VAL A 1 35 ? -6.195 -2.761 1.212 1.00 0.00 103 VAL A C 7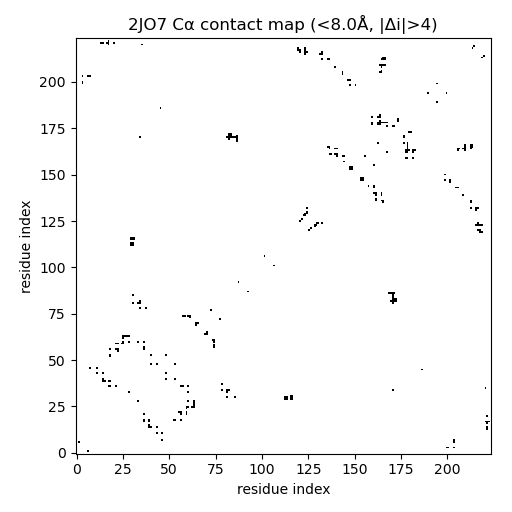
ATOM 21717 O O . VAL A 1 35 ? -5.589 -1.710 1.257 1.00 0.00 103 VAL A O 7
ATOM 21730 N N . GLY A 1 36 ? -6.872 -3.220 0.171 1.00 0.00 104 GLY A N 7
ATOM 21731 C CA . GLY A 1 36 ? -7.016 -2.460 -1.074 1.00 0.00 104 GLY A CA 7
ATOM 21732 C C . GLY A 1 36 ? -7.657 -1.088 -0.804 1.00 0.00 104 GLY A C 7
ATOM 21733 O O . GLY A 1 36 ? -7.121 -0.059 -1.205 1.00 0.00 104 GLY A O 7
ATOM 21737 N N . TYR A 1 37 ? -8.747 -1.043 -0.029 1.00 0.00 105 TYR A N 7
ATOM 21738 C CA . TYR A 1 37 ? -9.384 0.202 0.425 1.00 0.00 105 TYR A CA 7
ATOM 21739 C C . TYR A 1 37 ? -8.413 1.071 1.232 1.00 0.00 105 TYR A C 7
ATOM 21740 O O . TYR A 1 37 ? -8.292 2.268 0.972 1.00 0.00 105 TYR A O 7
ATOM 21758 N N . LEU A 1 38 ? -7.689 0.481 2.187 1.00 0.00 106 LEU A N 7
ATOM 21759 C CA . LEU A 1 38 ? -6.709 1.258 2.945 1.00 0.00 106 LEU A CA 7
ATOM 21760 C C . LEU A 1 38 ? -5.425 1.629 2.198 1.00 0.00 106 LEU A C 7
ATOM 21761 O O . LEU A 1 38 ? -4.811 2.618 2.551 1.00 0.00 106 LEU A O 7
ATOM 21777 N N . ARG A 1 39 ? -5.061 0.929 1.124 1.00 0.00 107 ARG A N 7
ATOM 21778 C CA . ARG A 1 39 ? -3.927 1.242 0.216 1.00 0.00 107 ARG A CA 7
ATOM 21779 C C . ARG A 1 39 ? -4.192 2.565 -0.480 1.00 0.00 107 ARG A C 7
ATOM 21780 O O . ARG A 1 39 ? -3.283 3.368 -0.660 1.00 0.00 107 ARG A O 7
ATOM 21801 N N . VAL A 1 40 ? -5.468 2.781 -0.803 1.00 0.00 108 VAL A N 7
ATOM 21802 C CA . VAL A 1 40 ? -5.927 4.056 -1.353 1.00 0.00 108 VAL A CA 7
ATOM 21803 C C . VAL A 1 40 ? -5.597 5.224 -0.424 1.00 0.00 108 VAL A C 7
ATOM 21804 O O . VAL A 1 40 ? -5.039 6.207 -0.890 1.00 0.00 108 VAL A O 7
ATOM 21817 N N . VAL A 1 41 ? -5.899 5.132 0.875 1.00 0.00 109 VAL A N 7
ATOM 21818 C CA . VAL A 1 41 ? -5.487 6.166 1.850 1.00 0.00 109 VAL A CA 7
ATOM 21819 C C . VAL A 1 41 ? -3.993 6.140 2.209 1.00 0.00 109 VAL A C 7
ATOM 21820 O O . VAL A 1 41 ? -3.352 7.187 2.238 1.00 0.00 109 VAL A O 7
ATOM 21833 N N . ASP A 1 42 ? -3.415 4.960 2.440 1.00 0.00 110 ASP A N 7
ATOM 21834 C CA . ASP A 1 42 ? -2.021 4.877 2.908 1.00 0.00 110 ASP A CA 7
ATOM 21835 C C . ASP A 1 42 ? -0.994 5.448 1.924 1.00 0.00 110 ASP A C 7
ATOM 21836 O O . ASP A 1 42 ? -0.059 6.136 2.331 1.00 0.00 110 ASP A O 7
ATOM 21845 N N . THR A 1 43 ? -1.195 5.215 0.622 1.00 0.00 111 THR A N 7
ATOM 21846 C CA . THR A 1 43 ? -0.300 5.772 -0.411 1.00 0.00 111 THR A CA 7
ATOM 21847 C C . THR A 1 43 ? -0.557 7.270 -0.659 1.00 0.00 111 THR A C 7
ATOM 21848 O O . THR A 1 43 ? 0.352 8.009 -1.032 1.00 0.00 111 THR A O 7
ATOM 21859 N N . ASP A 1 44 ? -1.791 7.723 -0.433 1.00 0.00 112 ASP A N 7
ATOM 21860 C CA . ASP A 1 44 ? -2.288 9.091 -0.554 1.00 0.00 112 ASP A CA 7
ATOM 21861 C C . ASP A 1 44 ? -1.895 10.023 0.603 1.00 0.00 112 ASP A C 7
ATOM 21862 O O . ASP A 1 44 ? -1.872 11.241 0.431 1.00 0.00 112 ASP A O 7
ATOM 21871 N N . LEU A 1 45 ? -1.517 9.470 1.761 1.00 0.00 113 LEU A N 7
ATOM 21872 C CA . LEU A 1 45 ? -1.026 10.217 2.929 1.00 0.00 113 LEU A CA 7
ATOM 21873 C C . LEU A 1 45 ? 0.114 11.189 2.573 1.00 0.00 113 LEU A C 7
ATOM 21874 O O . LEU A 1 45 ? 0.234 12.255 3.175 1.00 0.00 113 LEU A O 7
ATOM 21890 N N . LEU A 1 46 ? 0.938 10.835 1.579 1.00 0.00 114 LEU A N 7
ATOM 21891 C CA . LEU A 1 46 ? 2.035 11.678 1.070 1.00 0.00 114 LEU A CA 7
ATOM 21892 C C . LEU A 1 46 ? 1.637 12.695 -0.026 1.00 0.00 114 LEU A C 7
ATOM 21893 O O . LEU A 1 46 ? 2.456 13.505 -0.454 1.00 0.00 114 LEU A O 7
ATOM 21909 N N . LEU A 1 47 ? 0.382 12.678 -0.480 1.00 0.00 115 LEU A N 7
ATOM 21910 C CA . LEU A 1 47 ? -0.128 13.540 -1.548 1.00 0.00 115 LEU A CA 7
ATOM 21911 C C . LEU A 1 47 ? -0.964 14.664 -0.920 1.00 0.00 115 LEU A C 7
ATOM 21912 O O . LEU A 1 47 ? -0.531 15.816 -0.890 1.00 0.00 115 LEU A O 7
ATOM 21928 N N . LYS A 1 48 ? -2.120 14.292 -0.356 1.00 0.00 116 LYS A N 7
ATOM 21929 C CA . LYS A 1 48 ? -3.029 15.164 0.430 1.00 0.00 116 LYS A CA 7
ATOM 21930 C C . LYS A 1 48 ? -4.130 14.326 1.096 1.00 0.00 116 LYS A C 7
ATOM 21931 O O . LYS A 1 48 ? -4.829 13.605 0.393 1.00 0.00 116 LYS A O 7
ATOM 21950 N N . VAL A 1 49 ? -4.324 14.419 2.417 1.00 0.00 117 VAL A N 7
ATOM 21951 C CA . VAL A 1 49 ? -5.367 13.631 3.099 1.00 0.00 117 VAL A CA 7
ATOM 21952 C C . VAL A 1 49 ? -6.766 14.254 3.005 1.00 0.00 117 VAL A C 7
ATOM 21953 O O . VAL A 1 49 ? -6.932 15.473 2.980 1.00 0.00 117 VAL A O 7
ATOM 21966 N N . ASP A 1 50 ? -7.780 13.388 3.001 1.00 0.00 118 ASP A N 7
ATOM 21967 C CA . ASP A 1 50 ? -9.197 13.697 3.082 1.00 0.00 118 ASP A CA 7
ATOM 21968 C C . ASP A 1 50 ? -9.879 12.601 3.912 1.00 0.00 118 ASP A C 7
ATOM 21969 O O . ASP A 1 50 ? -9.444 11.446 3.930 1.00 0.00 118 ASP A O 7
ATOM 21978 N N . SER A 1 51 ? -10.950 12.981 4.604 1.00 0.00 119 SER A N 7
ATOM 21979 C CA . SER A 1 51 ? -11.655 12.117 5.566 1.00 0.00 119 SER A CA 7
ATOM 21980 C C . SER A 1 51 ? -13.028 11.650 5.086 1.00 0.00 119 SER A C 7
ATOM 21981 O O . SER A 1 51 ? -13.360 10.480 5.252 1.00 0.00 119 SER A O 7
ATOM 21989 N N . THR A 1 52 ? -13.814 12.512 4.437 1.00 0.00 120 THR A N 7
ATOM 21990 C CA . THR A 1 52 ? -15.205 12.219 4.044 1.00 0.00 120 THR A CA 7
ATOM 21991 C C . THR A 1 52 ? -15.288 11.115 2.992 1.00 0.00 120 THR A C 7
ATOM 21992 O O . THR A 1 52 ? -16.042 10.160 3.165 1.00 0.00 120 THR A O 7
ATOM 22003 N N . LYS A 1 53 ? -14.469 11.186 1.934 1.00 0.00 121 LYS A N 7
ATOM 22004 C CA . LYS A 1 53 ? -14.474 10.172 0.857 1.00 0.00 121 LYS A CA 7
ATOM 22005 C C . LYS A 1 53 ? -13.901 8.829 1.313 1.00 0.00 121 LYS A C 7
ATOM 22006 O O . LYS A 1 53 ? -14.426 7.779 0.952 1.00 0.00 121 LYS A O 7
ATOM 22025 N N . VAL A 1 54 ? -12.855 8.858 2.141 1.00 0.00 122 VAL A N 7
ATOM 22026 C CA . VAL A 1 54 ? -12.287 7.652 2.775 1.00 0.00 122 VAL A CA 7
ATOM 22027 C C . VAL A 1 54 ? -13.318 7.018 3.717 1.00 0.00 122 VAL A C 7
ATOM 22028 O O . VAL A 1 54 ? -13.489 5.804 3.689 1.00 0.00 122 VAL A O 7
ATOM 22041 N N . ASP A 1 55 ? -14.084 7.817 4.465 1.00 0.00 123 ASP A N 7
ATOM 22042 C CA . ASP A 1 55 ? -15.169 7.296 5.299 1.00 0.00 123 ASP A CA 7
ATOM 22043 C C . ASP A 1 55 ? -16.290 6.666 4.461 1.00 0.00 123 ASP A C 7
ATOM 22044 O O . ASP A 1 55 ? -16.723 5.561 4.758 1.00 0.00 123 ASP A O 7
ATOM 22053 N N . GLU A 1 56 ? -16.720 7.356 3.402 1.00 0.00 124 GLU A N 7
ATOM 22054 C CA . GLU A 1 56 ? -17.782 6.820 2.530 1.00 0.00 124 GLU A CA 7
ATOM 22055 C C . GLU A 1 56 ? -17.388 5.468 1.915 1.00 0.00 124 GLU A C 7
ATOM 22056 O O . GLU A 1 56 ? -18.186 4.530 1.902 1.00 0.00 124 GLU A O 7
ATOM 22068 N N . ALA A 1 57 ? -16.151 5.342 1.433 1.00 0.00 125 ALA A N 7
ATOM 22069 C CA . ALA A 1 57 ? -15.611 4.065 0.951 1.00 0.00 125 ALA A CA 7
ATOM 22070 C C . ALA A 1 57 ? -15.410 3.018 2.062 1.00 0.00 125 ALA A C 7
ATOM 22071 O O . ALA A 1 57 ? -15.750 1.848 1.878 1.00 0.00 125 ALA A O 7
ATOM 22078 N N . GLY A 1 58 ? -14.933 3.422 3.240 1.00 0.00 126 GLY A N 7
ATOM 22079 C CA . GLY A 1 58 ? -14.773 2.535 4.398 1.00 0.00 126 GLY A CA 7
ATOM 22080 C C . GLY A 1 58 ? -16.127 1.999 4.872 1.00 0.00 126 GLY A C 7
ATOM 22081 O O . GLY A 1 58 ? -16.272 0.822 5.193 1.00 0.00 126 GLY A O 7
ATOM 22085 N N . LYS A 1 59 ? -17.149 2.859 4.811 1.00 0.00 127 LYS A N 7
ATOM 22086 C CA . LYS A 1 59 ? -18.532 2.442 5.101 1.00 0.00 127 LYS A CA 7
ATOM 22087 C C . LYS A 1 59 ? -18.997 1.330 4.172 1.00 0.00 127 LYS A C 7
ATOM 22088 O O . LYS A 1 59 ? -19.744 0.470 4.612 1.00 0.00 127 LYS A O 7
ATOM 22107 N N . LYS A 1 60 ? -18.525 1.298 2.920 1.00 0.00 128 LYS A N 7
ATOM 22108 C CA . LYS A 1 60 ? -18.832 0.153 2.040 1.00 0.00 128 LYS A CA 7
ATOM 22109 C C . LYS A 1 60 ? -18.215 -1.141 2.558 1.00 0.00 128 LYS A C 7
ATOM 22110 O O . LYS A 1 60 ? -18.893 -2.164 2.589 1.00 0.00 128 LYS A O 7
ATOM 22129 N N . VAL A 1 61 ? -16.974 -1.090 3.045 1.00 0.00 129 VAL A N 7
ATOM 22130 C CA . VAL A 1 61 ? -16.340 -2.244 3.705 1.00 0.00 129 VAL A CA 7
ATOM 22131 C C . VAL A 1 61 ? -17.164 -2.671 4.919 1.00 0.00 129 VAL A C 7
ATOM 22132 O O . VAL A 1 61 ? -17.501 -3.844 5.068 1.00 0.00 129 VAL A O 7
ATOM 22145 N N . LYS A 1 62 ? -17.566 -1.707 5.754 1.00 0.00 130 LYS A N 7
ATOM 22146 C CA . LYS A 1 62 ? -18.343 -2.030 6.964 1.00 0.00 130 LYS A CA 7
ATOM 22147 C C . LYS A 1 62 ? -19.741 -2.562 6.650 1.00 0.00 130 LYS A C 7
ATOM 22148 O O . LYS A 1 62 ? -20.220 -3.472 7.320 1.00 0.00 130 LYS A O 7
ATOM 22167 N N . ALA A 1 63 ? -20.358 -2.039 5.597 1.00 0.00 131 ALA A N 7
ATOM 22168 C CA . ALA A 1 63 ? -21.633 -2.517 5.081 1.00 0.00 131 ALA A CA 7
ATOM 22169 C C . ALA A 1 63 ? -21.528 -3.974 4.611 1.00 0.00 131 ALA A C 7
ATOM 22170 O O . ALA A 1 63 ? -22.456 -4.746 4.833 1.00 0.00 131 ALA A O 7
ATOM 22177 N N . TYR A 1 64 ? -20.393 -4.379 4.028 1.00 0.00 132 TYR A N 7
ATOM 22178 C CA . TYR A 1 64 ? -20.156 -5.783 3.682 1.00 0.00 132 TYR A CA 7
ATOM 22179 C C . TYR A 1 64 ? -20.070 -6.653 4.947 1.00 0.00 132 TYR A C 7
ATOM 22180 O O . TYR A 1 64 ? -20.710 -7.705 5.004 1.00 0.00 132 TYR A O 7
ATOM 22198 N N . LEU A 1 65 ? -19.374 -6.194 5.995 1.00 0.00 133 LEU A N 7
ATOM 22199 C CA . LEU A 1 65 ? -19.304 -6.934 7.259 1.00 0.00 133 LEU A CA 7
ATOM 22200 C C . LEU A 1 65 ? -20.717 -7.121 7.844 1.00 0.00 133 LEU A C 7
ATOM 22201 O O . LEU A 1 65 ? -21.115 -8.231 8.192 1.00 0.00 133 LEU A O 7
ATOM 22217 N N . GLU A 1 66 ? -21.508 -6.049 7.847 1.00 0.00 134 GLU A N 7
ATOM 22218 C CA . GLU A 1 66 ? -22.900 -6.138 8.318 1.00 0.00 134 GLU A CA 7
ATOM 22219 C C . GLU A 1 66 ? -23.766 -7.069 7.448 1.00 0.00 134 GLU A C 7
ATOM 22220 O O . GLU A 1 66 ? -24.591 -7.828 7.962 1.00 0.00 134 GLU A O 7
ATOM 22232 N N . LYS A 1 67 ? -23.512 -7.042 6.135 1.00 0.00 135 LYS A N 7
ATOM 22233 C CA . LYS A 1 67 ? -24.226 -7.906 5.183 1.00 0.00 135 LYS A CA 7
ATOM 22234 C C . LYS A 1 67 ? -23.927 -9.397 5.399 1.00 0.00 135 LYS A C 7
ATOM 22235 O O . LYS A 1 67 ? -24.839 -10.219 5.303 1.00 0.00 135 LYS A O 7
ATOM 22254 N N . ILE A 1 68 ? -22.678 -9.743 5.729 1.00 0.00 136 ILE A N 7
ATOM 22255 C CA . ILE A 1 68 ? -22.247 -11.130 5.990 1.00 0.00 136 ILE A CA 7
ATOM 22256 C C . ILE A 1 68 ? -22.494 -11.583 7.449 1.00 0.00 136 ILE A C 7
ATOM 22257 O O . ILE A 1 68 ? -22.237 -12.737 7.794 1.00 0.00 136 ILE A O 7
ATOM 22273 N N . GLY A 1 69 ? -23.028 -10.700 8.307 1.00 0.00 137 GLY A N 7
ATOM 22274 C CA . GLY A 1 69 ? -23.448 -11.020 9.679 1.00 0.00 137 GLY A CA 7
ATOM 22275 C C . GLY A 1 69 ? -22.421 -10.713 10.777 1.00 0.00 137 GLY A C 7
ATOM 22276 O O . GLY A 1 69 ? -22.362 -11.437 11.773 1.00 0.00 137 GLY A O 7
ATOM 22280 N N . ILE A 1 70 ? -21.609 -9.662 10.608 1.00 0.00 138 ILE A N 7
ATOM 22281 C CA . ILE A 1 70 ? -20.527 -9.260 11.529 1.00 0.00 138 ILE A CA 7
ATOM 22282 C C . ILE A 1 70 ? -20.737 -7.801 11.977 1.00 0.00 138 ILE A C 7
ATOM 22283 O O . ILE A 1 70 ? -21.084 -6.931 11.175 1.00 0.00 138 ILE A O 7
ATOM 22299 N N . ARG A 1 71 ? -20.527 -7.541 13.274 1.00 0.00 139 ARG A N 7
ATOM 22300 C CA . ARG A 1 71 ? -20.786 -6.253 13.957 1.00 0.00 139 ARG A CA 7
ATOM 22301 C C . ARG A 1 71 ? -19.894 -6.084 15.202 1.00 0.00 139 ARG A C 7
ATOM 22302 O O . ARG A 1 71 ? -19.585 -7.066 15.879 1.00 0.00 139 ARG A O 7
ATOM 22323 N N . GLY A 1 72 ? -19.505 -4.840 15.507 1.00 0.00 140 GLY A N 7
ATOM 22324 C CA . GLY A 1 72 ? -18.762 -4.458 16.725 1.00 0.00 140 GLY A CA 7
ATOM 22325 C C . GLY A 1 72 ? -17.669 -3.407 16.491 1.00 0.00 140 GLY A C 7
ATOM 22326 O O . GLY A 1 72 ? -17.415 -2.556 17.345 1.00 0.00 140 GLY A O 7
ATOM 22330 N N . ASP A 1 73 ? -17.026 -3.476 15.326 1.00 0.00 141 ASP A N 7
ATOM 22331 C CA . ASP A 1 73 ? -15.904 -2.619 14.913 1.00 0.00 141 ASP A CA 7
ATOM 22332 C C . ASP A 1 73 ? -16.324 -1.193 14.473 1.00 0.00 141 ASP A C 7
ATOM 22333 O O . ASP A 1 73 ? -17.496 -0.811 14.495 1.00 0.00 141 ASP A O 7
ATOM 22342 N N . SER A 1 74 ? -15.334 -0.428 14.010 1.00 0.00 142 SER A N 7
ATOM 22343 C CA . SER A 1 74 ? -15.341 0.898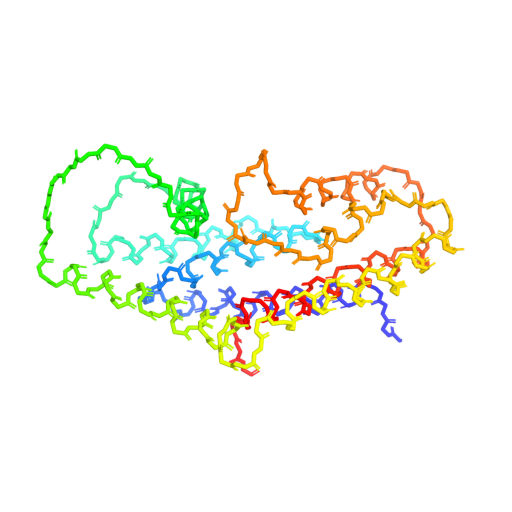 13.394 1.00 0.00 142 SER A CA 7
ATOM 22344 C C . SER A 1 74 ? -14.413 0.847 12.176 1.00 0.00 142 SER A C 7
ATOM 22345 O O . SER A 1 74 ? -13.525 -0.005 12.137 1.00 0.00 142 SER A O 7
ATOM 22353 N N . VAL A 1 75 ? -14.521 1.743 11.185 1.00 0.00 143 VAL A N 7
ATOM 22354 C CA . VAL A 1 75 ? -13.545 1.795 10.072 1.00 0.00 143 VAL A CA 7
ATOM 22355 C C . VAL A 1 75 ? -12.110 2.002 10.566 1.00 0.00 143 VAL A C 7
ATOM 22356 O O . VAL A 1 75 ? -11.185 1.503 9.938 1.00 0.00 143 VAL A O 7
ATOM 22369 N N . GLU A 1 76 ? -11.919 2.681 11.704 1.00 0.00 144 GLU A N 7
ATOM 22370 C CA . GLU A 1 76 ? -10.544 2.844 12.202 1.00 0.00 144 GLU A CA 7
ATOM 22371 C C . GLU A 1 76 ? -9.974 1.512 12.720 1.00 0.00 144 GLU A C 7
ATOM 22372 O O . GLU A 1 76 ? -8.841 1.148 12.397 1.00 0.00 144 GLU A O 7
ATOM 22384 N N . ALA A 1 77 ? -10.776 0.752 13.477 1.00 0.00 145 ALA A N 7
ATOM 22385 C CA . ALA A 1 77 ? -10.389 -0.560 13.979 1.00 0.00 145 ALA A CA 7
ATOM 22386 C C . ALA A 1 77 ? -10.252 -1.604 12.862 1.00 0.00 145 ALA A C 7
ATOM 22387 O O . ALA A 1 77 ? -9.307 -2.396 12.869 1.00 0.00 145 ALA A O 7
ATOM 22394 N N . ALA A 1 78 ? -11.145 -1.576 11.863 1.00 0.00 146 ALA A N 7
ATOM 22395 C CA . ALA A 1 78 ? -11.040 -2.463 10.718 1.00 0.00 146 ALA A CA 7
ATOM 22396 C C . ALA A 1 78 ? -9.813 -2.136 9.865 1.00 0.00 146 ALA A C 7
ATOM 22397 O O . ALA A 1 78 ? -9.141 -3.050 9.406 1.00 0.00 146 ALA A O 7
ATOM 22404 N N . LEU A 1 79 ? -9.478 -0.857 9.678 1.00 0.00 147 LEU A N 7
ATOM 22405 C CA . LEU A 1 79 ? -8.332 -0.453 8.870 1.00 0.00 147 LEU A CA 7
ATOM 22406 C C . LEU A 1 79 ? -7.025 -1.034 9.407 1.00 0.00 147 LEU A C 7
ATOM 22407 O O . LEU A 1 79 ? -6.240 -1.586 8.636 1.00 0.00 147 LEU A O 7
ATOM 22423 N N . ASP A 1 80 ? -6.823 -0.987 10.723 1.00 0.00 148 ASP A N 7
ATOM 22424 C CA . ASP A 1 80 ? -5.632 -1.583 11.327 1.00 0.00 148 ASP A CA 7
ATOM 22425 C C . ASP A 1 80 ? -5.632 -3.111 11.184 1.00 0.00 148 ASP A C 7
ATOM 22426 O O . ASP A 1 80 ? -4.651 -3.714 10.738 1.00 0.00 148 ASP A O 7
ATOM 22435 N N . ASN A 1 81 ? -6.780 -3.721 11.494 1.00 0.00 149 ASN A N 7
ATOM 22436 C CA . ASN A 1 81 ? -6.963 -5.168 11.450 1.00 0.00 149 ASN A CA 7
ATOM 22437 C C . ASN A 1 81 ? -6.712 -5.733 10.054 1.00 0.00 149 ASN A C 7
ATOM 22438 O O . ASN A 1 81 ? -6.018 -6.729 9.886 1.00 0.00 149 ASN A O 7
ATOM 22449 N N . LEU A 1 82 ? -7.231 -5.069 9.027 1.00 0.00 150 LEU A N 7
ATOM 22450 C CA . LEU A 1 82 ? -7.136 -5.533 7.651 1.00 0.00 150 LEU A CA 7
ATOM 22451 C C . LEU A 1 82 ? -5.699 -5.529 7.123 1.00 0.00 150 LEU A C 7
ATOM 22452 O O . LEU A 1 82 ? -5.330 -6.449 6.395 1.00 0.00 150 LEU A O 7
ATOM 22468 N N . MET A 1 83 ? -4.870 -4.547 7.497 1.00 0.00 151 MET A N 7
ATOM 22469 C CA . MET A 1 83 ? -3.455 -4.587 7.122 1.00 0.00 151 MET A CA 7
ATOM 22470 C C . MET A 1 83 ? -2.694 -5.681 7.867 1.00 0.00 151 MET A C 7
ATOM 22471 O O . MET A 1 83 ? -1.991 -6.478 7.244 1.00 0.00 151 MET A O 7
ATOM 22485 N N . ILE A 1 84 ? -2.880 -5.781 9.185 1.00 0.00 152 ILE A N 7
ATOM 22486 C CA . ILE A 1 84 ? -2.093 -6.712 9.994 1.00 0.00 152 ILE A CA 7
ATOM 22487 C C . ILE A 1 84 ? -2.516 -8.158 9.748 1.00 0.00 152 ILE A C 7
ATOM 22488 O O . ILE A 1 84 ? -1.684 -9.056 9.789 1.00 0.00 152 ILE A O 7
ATOM 22504 N N . LYS A 1 85 ? -3.791 -8.373 9.412 1.00 0.00 153 LYS A N 7
ATOM 22505 C CA . LYS A 1 85 ? -4.296 -9.704 9.079 1.00 0.00 153 LYS A CA 7
ATOM 22506 C C . LYS A 1 85 ? -3.657 -10.255 7.822 1.00 0.00 153 LYS A C 7
ATOM 22507 O O . LYS A 1 85 ? -3.291 -11.426 7.821 1.00 0.00 153 LYS A O 7
ATOM 22526 N N . VAL A 1 86 ? -3.425 -9.456 6.777 1.00 0.00 154 VAL A N 7
ATOM 22527 C CA . VAL A 1 86 ? -2.715 -9.943 5.578 1.00 0.00 154 VAL A CA 7
ATOM 22528 C C . VAL A 1 86 ? -1.271 -10.290 5.933 1.00 0.00 154 VAL A C 7
ATOM 22529 O O . VAL A 1 86 ? -0.761 -11.336 5.538 1.00 0.00 154 VAL A O 7
ATOM 22542 N N . TYR A 1 87 ? -0.640 -9.425 6.725 1.00 0.00 155 TYR A N 7
ATOM 22543 C CA . TYR A 1 87 ? 0.733 -9.706 7.166 1.00 0.00 155 TYR A CA 7
ATOM 22544 C C . TYR A 1 87 ? 0.817 -10.985 8.008 1.00 0.00 155 TYR A C 7
ATOM 22545 O O . TYR A 1 87 ? 1.674 -11.832 7.775 1.00 0.00 155 TYR A O 7
ATOM 22563 N N . GLU A 1 88 ? -0.139 -11.183 8.911 1.00 0.00 156 GLU A N 7
ATOM 22564 C CA . GLU A 1 88 ? -0.224 -12.373 9.760 1.00 0.00 156 GLU A CA 7
ATOM 22565 C C . GLU A 1 88 ? -0.442 -13.642 8.921 1.00 0.00 156 GLU A C 7
ATOM 22566 O O . GLU A 1 88 ? 0.194 -14.669 9.162 1.00 0.00 156 GLU A O 7
ATOM 22578 N N . ILE A 1 89 ? -1.286 -13.552 7.885 1.00 0.00 157 ILE A N 7
ATOM 22579 C CA . ILE A 1 89 ? -1.500 -14.616 6.898 1.00 0.00 157 ILE A CA 7
ATOM 22580 C C . ILE A 1 89 ? -0.173 -14.939 6.196 1.00 0.00 157 ILE A C 7
ATOM 22581 O O . ILE A 1 89 ? 0.192 -16.108 6.059 1.00 0.00 157 ILE A O 7
ATOM 22597 N N . THR A 1 90 ? 0.567 -13.898 5.797 1.00 0.00 158 THR A N 7
ATOM 22598 C CA . THR A 1 90 ? 1.838 -14.081 5.077 1.00 0.00 158 THR A CA 7
ATOM 22599 C C . THR A 1 90 ? 2.928 -14.709 5.956 1.00 0.00 158 THR A C 7
ATOM 22600 O O . THR A 1 90 ? 3.732 -15.503 5.459 1.00 0.00 158 THR A O 7
ATOM 22611 N N . LYS A 1 91 ? 2.936 -14.418 7.268 1.00 0.00 159 LYS A N 7
ATOM 22612 C CA . LYS A 1 91 ? 3.861 -15.025 8.246 1.00 0.00 159 LYS A CA 7
ATOM 22613 C C . LYS A 1 91 ? 3.411 -16.397 8.771 1.00 0.00 159 LYS A C 7
ATOM 22614 O O . LYS A 1 91 ? 4.220 -17.146 9.318 1.00 0.00 159 LYS A O 7
ATOM 22633 N N . GLY A 1 92 ? 2.140 -16.736 8.567 1.00 0.00 160 GLY A N 7
ATOM 22634 C CA . GLY A 1 92 ? 1.511 -17.999 8.959 1.00 0.00 160 GLY A CA 7
ATOM 22635 C C . GLY A 1 92 ? 1.524 -18.244 10.471 1.00 0.00 160 GLY A C 7
ATOM 22636 O O . GLY A 1 92 ? 1.705 -19.379 10.920 1.00 0.00 160 GLY A O 7
ATOM 22640 N N . THR A 1 93 ? 1.393 -17.166 11.248 1.00 0.00 161 THR A N 7
ATOM 22641 C CA . THR A 1 93 ? 1.503 -17.170 12.720 1.00 0.00 161 THR A CA 7
ATOM 22642 C C . THR A 1 93 ? 0.475 -18.108 13.373 1.00 0.00 161 THR A C 7
ATOM 22643 O O . THR A 1 93 ? -0.656 -18.246 12.900 1.00 0.00 161 THR A O 7
ATOM 22654 N N . VAL A 1 94 ? 0.866 -18.740 14.483 1.00 0.00 162 VAL A N 7
ATOM 22655 C CA . VAL A 1 94 ? 0.101 -19.777 15.194 1.00 0.00 162 VAL A CA 7
ATOM 22656 C C . VAL A 1 94 ? 0.393 -19.783 16.707 1.00 0.00 162 VAL A C 7
ATOM 22657 O O . VAL A 1 94 ? 1.318 -19.120 17.180 1.00 0.00 162 VAL A O 7
ATOM 22670 N N . GLU A 1 95 ? -0.385 -20.556 17.466 1.00 0.00 163 GLU A N 7
ATOM 22671 C CA . GLU A 1 95 ? -0.230 -20.793 18.910 1.00 0.00 163 GLU A CA 7
ATOM 22672 C C . GLU A 1 95 ? -0.585 -22.247 19.282 1.00 0.00 163 GLU A C 7
ATOM 22673 O O . GLU A 1 95 ? -1.121 -22.992 18.458 1.00 0.00 163 GLU A O 7
ATOM 22685 N N . SER A 1 96 ? -0.279 -22.657 20.520 1.00 0.00 164 SER A N 7
ATOM 22686 C CA . SER A 1 96 ? -0.458 -24.024 21.048 1.00 0.00 164 SER A CA 7
ATOM 22687 C C . SER A 1 96 ? -1.930 -24.410 21.314 1.00 0.00 164 SER A C 7
ATOM 22688 O O . SER A 1 96 ? -2.367 -24.627 22.449 1.00 0.00 164 SER A O 7
ATOM 22696 N N . SER A 1 97 ? -2.716 -24.449 20.237 1.00 0.00 165 SER A N 7
ATOM 22697 C CA . SER A 1 97 ? -4.157 -24.712 20.188 1.00 0.00 165 SER A CA 7
ATOM 22698 C C . SER A 1 97 ? -4.560 -25.448 18.901 1.00 0.00 165 SER A C 7
ATOM 22699 O O . SER A 1 97 ? -3.813 -25.455 17.919 1.00 0.00 165 SER A O 7
ATOM 22707 N N . ALA A 1 98 ? -5.773 -26.009 18.855 1.00 0.00 166 ALA A N 7
ATOM 22708 C CA . ALA A 1 98 ? -6.347 -26.686 17.678 1.00 0.00 166 ALA A CA 7
ATOM 22709 C C . ALA A 1 98 ? -6.918 -25.715 16.615 1.00 0.00 166 ALA A C 7
ATOM 22710 O O . ALA A 1 98 ? -7.973 -25.939 16.019 1.00 0.00 166 ALA A O 7
ATOM 22717 N N . GLN A 1 99 ? -6.181 -24.622 16.417 1.00 0.00 167 GLN A N 7
ATOM 22718 C CA . GLN A 1 99 ? -6.437 -23.445 15.562 1.00 0.00 167 GLN A CA 7
ATOM 22719 C C . GLN A 1 99 ? -7.905 -22.972 15.465 1.00 0.00 167 GLN A C 7
ATOM 22720 O O . GLN A 1 99 ? -8.388 -22.557 14.407 1.00 0.00 167 GLN A O 7
ATOM 22734 N N . GLY A 1 100 ? -8.579 -22.989 16.618 1.00 0.00 168 GLY A N 7
ATOM 22735 C CA . GLY A 1 100 ? -9.991 -22.609 16.820 1.00 0.00 168 GLY A CA 7
ATOM 22736 C C . GLY A 1 100 ? -11.015 -23.246 15.858 1.00 0.00 168 GLY A C 7
ATOM 22737 O O . GLY A 1 100 ? -10.728 -24.206 15.137 1.00 0.00 168 GLY A O 7
ATOM 22741 N N . THR A 1 101 ? -12.249 -22.724 15.869 1.00 0.00 169 THR A N 7
ATOM 22742 C CA . THR A 1 101 ? -13.320 -23.104 14.931 1.00 0.00 169 THR A CA 7
ATOM 22743 C C . THR A 1 101 ? -14.353 -21.991 14.699 1.00 0.00 169 THR A C 7
ATOM 22744 O O . THR A 1 101 ? -14.387 -20.974 15.394 1.00 0.00 169 THR A O 7
ATOM 22755 N N . ASP A 1 102 ? -15.195 -22.212 13.692 1.00 0.00 170 ASP A N 7
ATOM 22756 C CA . ASP A 1 102 ? -16.205 -21.322 13.127 1.00 0.00 170 ASP A CA 7
ATOM 22757 C C . ASP A 1 102 ? -17.261 -22.138 12.352 1.00 0.00 170 ASP A C 7
ATOM 22758 O O . ASP A 1 102 ? -17.054 -23.322 12.065 1.00 0.00 170 ASP A O 7
ATOM 22767 N N . SER A 1 103 ? -18.386 -21.501 11.996 1.00 0.00 171 SER A N 7
ATOM 22768 C CA . SER A 1 103 ? -19.424 -22.079 11.132 1.00 0.00 171 SER A CA 7
ATOM 22769 C C . SER A 1 103 ? -18.814 -22.535 9.807 1.00 0.00 171 SER A C 7
ATOM 22770 O O . SER A 1 103 ? -17.877 -21.917 9.306 1.00 0.00 171 SER A O 7
ATOM 22778 N N . GLU A 1 104 ? -19.346 -23.604 9.220 1.00 0.00 172 GLU A N 7
ATOM 22779 C CA . GLU A 1 104 ? -18.791 -24.173 7.980 1.00 0.00 172 GLU A CA 7
ATOM 22780 C C . GLU A 1 104 ? -18.781 -23.168 6.815 1.00 0.00 172 GLU A C 7
ATOM 22781 O O . GLU A 1 104 ? -17.821 -23.100 6.047 1.00 0.00 172 GLU A O 7
ATOM 22793 N N . GLU A 1 105 ? -19.829 -22.348 6.744 1.00 0.00 173 GLU A N 7
ATOM 22794 C CA . GLU A 1 105 ? -19.912 -21.272 5.753 1.00 0.00 173 GLU A CA 7
ATOM 22795 C C . GLU A 1 105 ? -18.823 -20.219 5.994 1.00 0.00 173 GLU A C 7
ATOM 22796 O O . GLU A 1 105 ? -18.039 -19.918 5.093 1.00 0.00 173 GLU A O 7
ATOM 22808 N N . LEU A 1 106 ? -18.737 -19.719 7.232 1.00 0.00 174 LEU A N 7
ATOM 22809 C CA . LEU A 1 106 ? -17.716 -18.707 7.575 1.00 0.00 174 LEU A CA 7
ATOM 22810 C C . LEU A 1 106 ? -16.284 -19.248 7.388 1.00 0.00 174 LEU A C 7
ATOM 22811 O O . LEU A 1 106 ? -15.416 -18.563 6.848 1.00 0.00 174 LEU A O 7
ATOM 22827 N N . LYS A 1 107 ? -16.074 -20.517 7.749 1.00 0.00 175 LYS A N 7
ATOM 22828 C CA . LYS A 1 107 ? -14.770 -21.172 7.580 1.00 0.00 175 LYS A CA 7
ATOM 22829 C C . LYS A 1 107 ? -14.398 -21.319 6.109 1.00 0.00 175 LYS A C 7
ATOM 22830 O O . LYS A 1 107 ? -13.284 -20.993 5.707 1.00 0.00 175 LYS A O 7
ATOM 22849 N N . THR A 1 108 ? -15.371 -21.747 5.308 1.00 0.00 176 THR A N 7
ATOM 22850 C CA . THR A 1 108 ? -15.205 -21.824 3.850 1.00 0.00 176 THR A CA 7
ATOM 22851 C C . THR A 1 108 ? -14.894 -20.451 3.264 1.00 0.00 176 THR A C 7
ATOM 22852 O O . THR A 1 108 ? -13.971 -20.323 2.461 1.00 0.00 176 THR A O 7
ATOM 22863 N N . LEU A 1 109 ? -15.591 -19.406 3.713 1.00 0.00 177 LEU A N 7
ATOM 22864 C CA . LEU A 1 109 ? -15.349 -18.047 3.224 1.00 0.00 177 LEU A CA 7
ATOM 22865 C C . LEU A 1 109 ? -13.960 -17.530 3.610 1.00 0.00 177 LEU A C 7
ATOM 22866 O O . LEU A 1 109 ? -13.302 -16.880 2.801 1.00 0.00 177 LEU A O 7
ATOM 22882 N N . LEU A 1 110 ? -13.477 -17.864 4.807 1.00 0.00 178 LEU A N 7
ATOM 22883 C CA . LEU A 1 110 ? -12.127 -17.527 5.241 1.00 0.00 178 LEU A CA 7
ATOM 22884 C C . LEU A 1 110 ? -11.064 -18.294 4.448 1.00 0.00 178 LEU A C 7
ATOM 22885 O O . LEU A 1 110 ? -10.042 -17.708 4.111 1.00 0.00 178 LEU A O 7
ATOM 22901 N N . LEU A 1 111 ? -11.310 -19.560 4.092 1.00 0.00 179 LEU A N 7
ATOM 22902 C CA . LEU A 1 111 ? -10.405 -20.312 3.215 1.00 0.00 179 LEU A CA 7
ATOM 22903 C C . LEU A 1 111 ? -10.351 -19.686 1.812 1.00 0.00 179 LEU A C 7
ATOM 22904 O O . LEU A 1 111 ? -9.283 -19.545 1.225 1.00 0.00 179 LEU A O 7
ATOM 22920 N N . LYS A 1 112 ? -11.514 -19.261 1.306 1.00 0.00 180 LYS A N 7
ATOM 22921 C CA . LYS A 1 112 ? -11.588 -18.515 0.040 1.00 0.00 180 LYS A CA 7
ATOM 22922 C C . LYS A 1 112 ? -10.750 -17.234 0.164 1.00 0.00 180 LYS A C 7
ATOM 22923 O O . LYS A 1 112 ? -9.928 -16.947 -0.699 1.00 0.00 180 LYS A O 7
ATOM 22942 N N . PHE A 1 113 ? -10.904 -16.522 1.282 1.00 0.00 181 PHE A N 7
ATOM 22943 C CA . PHE A 1 113 ? -10.144 -15.289 1.506 1.00 0.00 181 PHE A CA 7
ATOM 22944 C C . PHE A 1 113 ? -8.630 -15.491 1.671 1.00 0.00 181 PHE A C 7
ATOM 22945 O O . PHE A 1 113 ? -7.855 -14.714 1.116 1.00 0.00 181 PHE A O 7
ATOM 22962 N N . SER A 1 114 ? -8.204 -16.557 2.343 1.00 0.00 182 SER A N 7
ATOM 22963 C CA . SER A 1 114 ? -6.771 -16.847 2.435 1.00 0.00 182 SER A CA 7
ATOM 22964 C C . SER A 1 114 ? -6.175 -17.358 1.117 1.00 0.00 182 SER A C 7
ATOM 22965 O O . SER A 1 114 ? -5.068 -16.964 0.742 1.00 0.00 182 SER A O 7
ATOM 22973 N N . GLU A 1 115 ? -6.915 -18.178 0.368 1.00 0.00 183 GLU A N 7
ATOM 22974 C CA . GLU A 1 115 ? -6.471 -18.745 -0.906 1.00 0.00 183 GLU A CA 7
ATOM 22975 C C . GLU A 1 115 ? -6.434 -17.687 -2.016 1.00 0.00 183 GLU A C 7
ATOM 22976 O O . GLU A 1 115 ? -5.554 -17.726 -2.868 1.00 0.00 183 GLU A O 7
ATOM 22988 N N . ASP A 1 116 ? -7.350 -16.717 -1.965 1.00 0.00 184 ASP A N 7
ATOM 22989 C CA . ASP A 1 116 ? -7.337 -15.583 -2.888 1.00 0.00 184 ASP A CA 7
ATOM 22990 C C . ASP A 1 116 ? -6.030 -14.786 -2.764 1.00 0.00 184 ASP A C 7
ATOM 22991 O O . ASP A 1 116 ? -5.354 -14.523 -3.764 1.00 0.00 184 ASP A O 7
ATOM 23000 N N . LEU A 1 117 ? -5.637 -14.480 -1.521 1.00 0.00 185 LEU A N 7
ATOM 23001 C CA . LEU A 1 117 ? -4.375 -13.782 -1.273 1.00 0.00 185 LEU A CA 7
ATOM 23002 C C . LEU A 1 117 ? -3.178 -14.612 -1.717 1.00 0.00 185 LEU A C 7
ATOM 23003 O O . LEU A 1 117 ? -2.279 -14.085 -2.374 1.00 0.00 185 LEU A O 7
ATOM 23019 N N . LYS A 1 118 ? -3.186 -15.914 -1.424 1.00 0.00 186 LYS A N 7
ATOM 23020 C CA . LYS A 1 118 ? -2.094 -16.805 -1.827 1.00 0.00 186 LYS A CA 7
ATOM 23021 C C . LYS A 1 118 ? -1.989 -16.871 -3.348 1.00 0.00 186 LYS A C 7
ATOM 23022 O O . LYS A 1 118 ? -0.895 -16.764 -3.887 1.00 0.00 186 LYS A O 7
ATOM 23041 N N . ALA A 1 119 ? -3.125 -16.997 -4.021 1.00 0.00 187 ALA A N 7
ATOM 23042 C CA . ALA A 1 119 ? -3.117 -17.195 -5.469 1.00 0.00 187 ALA A CA 7
ATOM 23043 C C . ALA A 1 119 ? -2.600 -15.962 -6.223 1.00 0.00 187 ALA A C 7
ATOM 23044 O O . ALA A 1 119 ? -1.858 -16.098 -7.198 1.00 0.00 187 ALA A O 7
ATOM 23051 N N . GLU A 1 120 ? -2.936 -14.759 -5.751 1.00 0.00 188 GLU A N 7
ATOM 23052 C CA . GLU A 1 120 ? -2.379 -13.532 -6.320 1.00 0.00 188 GLU A CA 7
ATOM 23053 C C . GLU A 1 120 ? -0.904 -13.377 -5.959 1.00 0.00 188 GLU A C 7
ATOM 23054 O O . GLU A 1 120 ? -0.092 -13.053 -6.829 1.00 0.00 188 GLU A O 7
ATOM 23066 N N . GLN A 1 121 ? -0.541 -13.626 -4.697 1.00 0.00 189 GLN A N 7
ATOM 23067 C CA . GLN A 1 121 ? 0.857 -13.451 -4.280 1.00 0.00 189 GLN A CA 7
ATOM 23068 C C . GLN A 1 121 ? 1.785 -14.458 -4.982 1.00 0.00 189 GLN A C 7
ATOM 23069 O O . GLN A 1 121 ? 2.885 -14.091 -5.395 1.00 0.00 189 GLN A O 7
ATOM 23083 N N . GLU A 1 122 ? 1.295 -15.680 -5.205 1.00 0.00 190 GLU A N 7
ATOM 23084 C CA . GLU A 1 122 ? 2.020 -16.687 -5.982 1.00 0.00 190 GLU A CA 7
ATOM 23085 C C . GLU A 1 122 ? 2.250 -16.231 -7.428 1.00 0.00 190 GLU A C 7
ATOM 23086 O O . GLU A 1 122 ? 3.366 -16.319 -7.939 1.00 0.00 190 GLU A O 7
ATOM 23098 N N . LEU A 1 123 ? 1.220 -15.673 -8.070 1.00 0.00 191 LEU A N 7
ATOM 23099 C CA . LEU A 1 123 ? 1.324 -15.127 -9.424 1.00 0.00 191 LEU A CA 7
ATOM 23100 C C . LEU A 1 123 ? 2.307 -13.941 -9.501 1.00 0.00 191 LEU A C 7
ATOM 23101 O O . LEU A 1 123 ? 3.004 -13.776 -10.502 1.00 0.00 191 LEU A O 7
ATOM 23117 N N . HIS A 1 124 ? 2.384 -13.136 -8.432 1.00 0.00 192 HIS A N 7
ATOM 23118 C CA . HIS A 1 124 ? 3.280 -11.974 -8.342 1.00 0.00 192 HIS A CA 7
ATOM 23119 C C . HIS A 1 124 ? 4.750 -12.326 -8.059 1.00 0.00 192 HIS A C 7
ATOM 23120 O O . HIS A 1 124 ? 5.626 -11.758 -8.705 1.00 0.00 192 HIS A O 7
ATOM 23135 N N . SER A 1 125 ? 5.033 -13.248 -7.126 1.00 0.00 193 SER A N 7
ATOM 23136 C CA . SER A 1 125 ? 6.406 -13.539 -6.666 1.00 0.00 193 SER A CA 7
ATOM 23137 C C . SER A 1 125 ? 6.698 -15.002 -6.276 1.00 0.00 193 SER A C 7
ATOM 23138 O O . SER A 1 125 ? 7.417 -15.267 -5.312 1.00 0.00 193 SER A O 7
ATOM 23146 N N . GLU A 1 126 ? 6.167 -15.976 -7.024 1.00 0.00 194 GLU A N 7
ATOM 23147 C CA . GLU A 1 126 ? 6.474 -17.407 -6.830 1.00 0.00 194 GLU A CA 7
ATOM 23148 C C . GLU A 1 126 ? 6.438 -18.208 -8.149 1.00 0.00 194 GLU A C 7
ATOM 23149 O O . GLU A 1 126 ? 7.291 -19.065 -8.379 1.00 0.00 194 GLU A O 7
ATOM 23161 N N . ALA A 1 127 ? 5.488 -17.897 -9.039 1.00 0.00 195 ALA A N 7
ATOM 23162 C CA . ALA A 1 127 ? 5.289 -18.488 -10.365 1.00 0.00 195 ALA A CA 7
ATOM 23163 C C . ALA A 1 127 ? 6.399 -18.135 -11.390 1.00 0.00 195 ALA A C 7
ATOM 23164 O O . ALA A 1 127 ? 6.166 -17.393 -12.349 1.00 0.00 195 ALA A O 7
ATOM 23171 N N . LYS A 1 128 ? 7.613 -18.673 -11.182 1.00 0.00 196 LYS A N 7
ATOM 23172 C CA . LYS A 1 128 ? 8.792 -18.565 -12.078 1.00 0.00 196 LYS A CA 7
ATOM 23173 C C . LYS A 1 128 ? 9.134 -17.108 -12.451 1.00 0.00 196 LYS A C 7
ATOM 23174 O O . LYS A 1 128 ? 9.183 -16.732 -13.625 1.00 0.00 196 LYS A O 7
ATOM 23193 N N . GLY A 1 129 ? 9.336 -16.281 -11.421 1.00 0.00 197 GLY A N 7
ATOM 23194 C CA . GLY A 1 129 ? 9.547 -14.828 -11.558 1.00 0.00 197 GLY A CA 7
ATOM 23195 C C . GLY A 1 129 ? 9.788 -14.016 -10.279 1.00 0.00 197 GLY A C 7
ATOM 23196 O O . GLY A 1 129 ? 9.988 -12.809 -10.390 1.00 0.00 197 GLY A O 7
ATOM 23200 N N . GLY A 1 130 ? 9.826 -14.609 -9.074 1.00 0.00 198 GLY A N 7
ATOM 23201 C CA . GLY A 1 130 ? 10.142 -13.873 -7.830 1.00 0.00 198 GLY A CA 7
ATOM 23202 C C . GLY A 1 130 ? 11.474 -13.119 -7.839 1.00 0.00 198 GLY A C 7
ATOM 23203 O O . GLY A 1 130 ? 11.606 -12.073 -7.208 1.00 0.00 198 GLY A O 7
ATOM 23207 N N . GLU A 1 131 ? 12.449 -13.590 -8.623 1.00 0.00 199 GLU A N 7
ATOM 23208 C CA . GLU A 1 131 ? 13.731 -12.905 -8.841 1.00 0.00 199 GLU A CA 7
ATOM 23209 C C . GLU A 1 131 ? 13.561 -11.487 -9.421 1.00 0.00 199 GLU A C 7
ATOM 23210 O O . GLU A 1 131 ? 14.421 -10.633 -9.214 1.00 0.00 199 GLU A O 7
ATOM 23222 N N . ALA A 1 132 ? 12.441 -11.200 -10.099 1.00 0.00 200 ALA A N 7
ATOM 23223 C CA . ALA A 1 132 ? 12.135 -9.875 -10.638 1.00 0.00 200 ALA A CA 7
ATOM 23224 C C . ALA A 1 132 ? 11.917 -8.817 -9.544 1.00 0.00 200 ALA A C 7
ATOM 23225 O O . ALA A 1 132 ? 12.295 -7.658 -9.720 1.00 0.00 200 ALA A O 7
ATOM 23232 N N . LEU A 1 133 ? 11.361 -9.212 -8.393 1.00 0.00 201 LEU A N 7
ATOM 23233 C CA . LEU A 1 133 ? 11.173 -8.346 -7.228 1.00 0.00 201 LEU A CA 7
ATOM 23234 C C . LEU A 1 133 ? 12.536 -7.962 -6.649 1.00 0.00 201 LEU A C 7
ATOM 23235 O O . LEU A 1 133 ? 12.826 -6.775 -6.487 1.00 0.00 201 LEU A O 7
ATOM 23251 N N . LEU A 1 134 ? 13.420 -8.955 -6.489 1.00 0.00 202 LEU A N 7
ATOM 23252 C CA . LEU A 1 134 ? 14.774 -8.678 -5.997 1.00 0.00 202 LEU A CA 7
ATOM 23253 C C . LEU A 1 134 ? 15.607 -7.860 -6.988 1.00 0.00 202 LEU A C 7
ATOM 23254 O O . LEU A 1 134 ? 16.351 -6.962 -6.595 1.00 0.00 202 LEU A O 7
ATOM 23270 N N . SER A 1 135 ? 15.432 -8.128 -8.279 1.00 0.00 203 SER A N 7
ATOM 23271 C CA . SER A 1 135 ? 16.113 -7.390 -9.341 1.00 0.00 203 SER A CA 7
ATOM 23272 C C . SER A 1 135 ? 15.659 -5.935 -9.402 1.00 0.00 203 SER A C 7
ATOM 23273 O O . SER A 1 135 ? 16.488 -5.028 -9.482 1.00 0.00 203 SER A O 7
ATOM 23281 N N . SER A 1 136 ? 14.356 -5.677 -9.252 1.00 0.00 204 SER A N 7
ATOM 23282 C CA . SER A 1 136 ? 13.827 -4.310 -9.289 1.00 0.00 204 SER A CA 7
ATOM 23283 C C . SER A 1 136 ? 14.354 -3.491 -8.118 1.00 0.00 204 SER A C 7
ATOM 23284 O O . SER A 1 136 ? 14.832 -2.376 -8.288 1.00 0.00 204 SER A O 7
ATOM 23292 N N . MET A 1 137 ? 14.357 -4.082 -6.928 1.00 0.00 205 MET A N 7
ATOM 23293 C CA . MET A 1 137 ? 14.802 -3.379 -5.730 1.00 0.00 205 MET A CA 7
ATOM 23294 C C . MET A 1 137 ? 16.291 -3.046 -5.771 1.00 0.00 205 MET A C 7
ATOM 23295 O O . MET A 1 137 ? 16.666 -1.949 -5.370 1.00 0.00 205 MET A O 7
ATOM 23309 N N . LYS A 1 138 ? 17.132 -3.921 -6.336 1.00 0.00 206 LYS A N 7
ATOM 23310 C CA . LYS A 1 138 ? 18.551 -3.610 -6.530 1.00 0.00 206 LYS A CA 7
ATOM 23311 C C . LYS A 1 138 ? 18.802 -2.574 -7.615 1.00 0.00 206 LYS A C 7
ATOM 23312 O O . LYS A 1 138 ? 19.505 -1.597 -7.373 1.00 0.00 206 LYS A O 7
ATOM 23331 N N . THR A 1 139 ? 18.175 -2.728 -8.779 1.00 0.00 207 THR A N 7
ATOM 23332 C CA . THR A 1 139 ? 18.438 -1.851 -9.925 1.00 0.00 207 THR A CA 7
ATOM 23333 C C . THR A 1 139 ? 17.874 -0.456 -9.709 1.00 0.00 207 THR A C 7
ATOM 23334 O O . THR A 1 139 ? 18.538 0.531 -10.025 1.00 0.00 207 THR A O 7
ATOM 23345 N N . GLN A 1 140 ? 16.673 -0.350 -9.124 1.00 0.00 208 GLN A N 7
ATOM 23346 C CA . GLN A 1 140 ? 16.056 0.946 -8.890 1.00 0.00 208 GLN A CA 7
ATOM 23347 C C . GLN A 1 140 ? 16.734 1.673 -7.728 1.00 0.00 208 GLN A C 7
ATOM 23348 O O . GLN A 1 140 ? 16.846 2.895 -7.762 1.00 0.00 208 GLN A O 7
ATOM 23362 N N . HIS A 1 141 ? 17.265 0.936 -6.738 1.00 0.00 209 HIS A N 7
ATOM 23363 C CA . HIS A 1 141 ? 18.067 1.538 -5.674 1.00 0.00 209 HIS A CA 7
ATOM 23364 C C . HIS A 1 141 ? 19.357 2.107 -6.236 1.00 0.00 209 HIS A C 7
ATOM 23365 O O . HIS A 1 141 ? 19.654 3.262 -5.986 1.00 0.00 209 HIS A O 7
ATOM 23380 N N . ASP A 1 142 ? 20.085 1.315 -7.015 1.00 0.00 210 ASP A N 7
ATOM 23381 C CA . ASP A 1 142 ? 21.403 1.779 -7.463 1.00 0.00 210 ASP A CA 7
ATOM 23382 C C . ASP A 1 142 ? 21.367 3.021 -8.362 1.00 0.00 210 ASP A C 7
ATOM 23383 O O . ASP A 1 142 ? 22.237 3.887 -8.245 1.00 0.00 210 ASP A O 7
ATOM 23392 N N . GLU A 1 143 ? 20.330 3.163 -9.191 1.00 0.00 211 GLU A N 7
ATOM 23393 C CA . GLU A 1 143 ? 20.158 4.383 -9.982 1.00 0.00 211 GLU A CA 7
ATOM 23394 C C . GLU A 1 143 ? 19.641 5.536 -9.124 1.00 0.00 211 GLU A C 7
ATOM 23395 O O . GLU A 1 143 ? 20.176 6.647 -9.183 1.00 0.00 211 GLU A O 7
ATOM 23407 N N . LEU A 1 144 ? 18.627 5.288 -8.289 1.00 0.00 212 LEU A N 7
ATOM 23408 C CA . LEU A 1 144 ? 17.996 6.357 -7.520 1.00 0.00 212 LEU A CA 7
ATOM 23409 C C . LEU A 1 144 ? 18.967 6.875 -6.458 1.00 0.00 212 LEU A C 7
ATOM 23410 O O . LEU A 1 144 ? 19.058 8.079 -6.269 1.00 0.00 212 LEU A O 7
ATOM 23426 N N . LEU A 1 145 ? 19.799 6.013 -5.860 1.00 0.00 213 LEU A N 7
ATOM 23427 C CA . LEU A 1 145 ? 20.805 6.406 -4.877 1.00 0.00 213 LEU A CA 7
ATOM 23428 C C . LEU A 1 145 ? 21.801 7.399 -5.473 1.00 0.00 213 LEU A C 7
ATOM 23429 O O . LEU A 1 145 ? 22.074 8.429 -4.857 1.00 0.00 213 LEU A O 7
ATOM 23445 N N . LYS A 1 146 ? 22.284 7.142 -6.696 1.00 0.00 214 LYS A N 7
ATOM 23446 C CA . LYS A 1 146 ? 23.192 8.065 -7.380 1.00 0.00 214 LYS A CA 7
ATOM 23447 C C . LYS A 1 146 ? 22.534 9.415 -7.629 1.00 0.00 214 LYS A C 7
ATOM 23448 O O . LYS A 1 146 ? 23.151 10.438 -7.362 1.00 0.00 214 LYS A O 7
ATOM 23467 N N . LYS A 1 147 ? 21.261 9.438 -8.025 1.00 0.00 215 LYS A N 7
ATOM 23468 C CA . LYS A 1 147 ? 20.493 10.680 -8.202 1.00 0.00 215 LYS A CA 7
ATOM 23469 C C . LYS A 1 147 ? 20.296 11.433 -6.878 1.00 0.00 215 LYS A C 7
ATOM 23470 O O . LYS A 1 147 ? 20.665 12.598 -6.768 1.00 0.00 215 LYS A O 7
ATOM 23489 N N . PHE A 1 148 ? 19.792 10.753 -5.848 1.00 0.00 216 PHE A N 7
ATOM 23490 C CA . PHE A 1 148 ? 19.480 11.317 -4.523 1.00 0.00 216 PHE A CA 7
ATOM 23491 C C . PHE A 1 148 ? 20.729 11.853 -3.792 1.00 0.00 216 PHE A C 7
ATOM 23492 O O . PHE A 1 148 ? 20.614 12.777 -2.987 1.00 0.00 216 PHE A O 7
ATOM 23509 N N . ALA A 1 149 ? 21.921 11.314 -4.088 1.00 0.00 217 ALA A N 7
ATOM 23510 C CA . ALA A 1 149 ? 23.202 11.791 -3.567 1.00 0.00 217 ALA A CA 7
ATOM 23511 C C . ALA A 1 149 ? 23.922 12.795 -4.494 1.00 0.00 217 ALA A C 7
ATOM 23512 O O . ALA A 1 149 ? 24.707 13.607 -4.008 1.00 0.00 217 ALA A O 7
ATOM 23519 N N . ALA A 1 150 ? 23.655 12.793 -5.807 1.00 0.00 218 ALA A N 7
ATOM 23520 C CA . ALA A 1 150 ? 24.211 13.774 -6.746 1.00 0.00 218 ALA A CA 7
ATOM 23521 C C . ALA A 1 150 ? 23.584 15.171 -6.578 1.00 0.00 218 ALA A C 7
ATOM 23522 O O . ALA A 1 150 ? 24.239 16.187 -6.815 1.00 0.00 218 ALA A O 7
ATOM 23529 N N . LEU A 1 151 ? 22.323 15.215 -6.127 1.00 0.00 219 LEU A N 7
ATOM 23530 C CA . LEU A 1 151 ? 21.542 16.423 -5.861 1.00 0.00 219 LEU A CA 7
ATOM 23531 C C . LEU A 1 151 ? 21.406 16.610 -4.339 1.00 0.00 219 LEU A C 7
ATOM 23532 O O . LEU A 1 151 ? 20.315 16.587 -3.772 1.00 0.00 219 LEU A O 7
ATOM 23548 N N . THR A 1 152 ? 22.562 16.729 -3.683 1.00 0.00 220 THR A N 7
ATOM 23549 C CA . THR A 1 152 ? 22.741 17.035 -2.255 1.00 0.00 220 THR A CA 7
ATOM 23550 C C . THR A 1 152 ? 21.835 18.167 -1.706 1.00 0.00 220 THR A C 7
ATOM 23551 O O . THR A 1 152 ? 21.452 19.075 -2.455 1.00 0.00 220 THR A O 7
ATOM 23562 N N . PRO A 1 153 ? 21.533 18.174 -0.386 1.00 0.00 221 PRO A N 7
ATOM 23563 C CA . PRO A 1 153 ? 21.953 17.189 0.618 1.00 0.00 221 PRO A CA 7
ATOM 23564 C C . PRO A 1 153 ? 21.297 15.817 0.431 1.00 0.00 221 PRO A C 7
ATOM 23565 O O . PRO A 1 153 ? 20.153 15.696 -0.002 1.00 0.00 221 PRO A O 7
ATOM 23576 N N . THR A 1 154 ? 22.061 14.775 0.757 1.00 0.00 222 THR A N 7
ATOM 23577 C CA . THR A 1 154 ? 21.640 13.371 0.645 1.00 0.00 222 THR A CA 7
ATOM 23578 C C . THR A 1 154 ? 20.540 13.093 1.675 1.00 0.00 222 THR A C 7
ATOM 23579 O O . THR A 1 154 ? 20.811 12.991 2.872 1.00 0.00 222 THR A O 7
ATOM 23590 N N . PHE A 1 155 ? 19.290 13.006 1.205 1.00 0.00 223 PHE A N 7
ATOM 23591 C CA . PHE A 1 155 ? 18.081 12.892 2.046 1.00 0.00 223 PHE A CA 7
ATOM 23592 C C . PHE A 1 155 ? 18.130 11.789 3.127 1.00 0.00 223 PHE A C 7
ATOM 23593 O O . PHE A 1 155 ? 17.775 12.035 4.282 1.00 0.00 223 PHE A O 7
ATOM 23610 N N . LEU A 1 156 ? 18.576 10.578 2.761 1.00 0.00 224 LEU A N 7
ATOM 23611 C CA . LEU A 1 156 ? 18.549 9.374 3.606 1.00 0.00 224 LEU A CA 7
ATOM 23612 C C . LEU A 1 156 ? 19.808 8.485 3.463 1.00 0.00 224 LEU A C 7
ATOM 23613 O O . LEU A 1 156 ? 20.642 8.716 2.586 1.00 0.00 224 LEU A O 7
ATOM 23629 N N . THR A 1 157 ? 19.944 7.456 4.314 1.00 0.00 225 THR A N 7
ATOM 23630 C CA . THR A 1 157 ? 21.010 6.435 4.233 1.00 0.00 225 THR A CA 7
ATOM 23631 C C . THR A 1 157 ? 20.782 5.500 3.050 1.00 0.00 225 THR A C 7
ATOM 23632 O O . THR A 1 157 ? 19.704 5.482 2.453 1.00 0.00 225 THR A O 7
ATOM 23643 N N . SER A 1 158 ? 21.784 4.688 2.702 1.00 0.00 226 SER A N 7
ATOM 23644 C CA . SER A 1 158 ? 21.683 3.787 1.551 1.00 0.00 226 SER A CA 7
ATOM 23645 C C . SER A 1 158 ? 20.556 2.774 1.727 1.00 0.00 226 SER A C 7
ATOM 23646 O O . SER A 1 158 ? 19.726 2.647 0.823 1.00 0.00 226 SER A O 7
ATOM 23654 N N . GLU A 1 159 ? 20.418 2.155 2.906 1.00 0.00 227 GLU A N 7
ATOM 23655 C CA . GLU A 1 159 ? 19.278 1.260 3.150 1.00 0.00 227 GLU A CA 7
ATOM 23656 C C . GLU A 1 159 ? 17.943 1.973 3.391 1.00 0.00 227 GLU A C 7
ATOM 23657 O O . GLU A 1 159 ? 16.890 1.392 3.137 1.00 0.00 227 GLU A O 7
ATOM 23669 N N . ASP A 1 160 ? 17.949 3.222 3.866 1.00 0.00 228 ASP A N 7
ATOM 23670 C CA . ASP A 1 160 ? 16.710 3.983 3.982 1.00 0.00 228 ASP A CA 7
ATOM 23671 C C . ASP A 1 160 ? 16.165 4.374 2.600 1.00 0.00 228 ASP A C 7
ATOM 23672 O O . ASP A 1 160 ? 14.950 4.383 2.401 1.00 0.00 228 ASP A O 7
ATOM 23681 N N . ILE A 1 161 ? 17.043 4.643 1.623 1.00 0.00 229 ILE A N 7
ATOM 23682 C CA . ILE A 1 161 ? 16.643 4.888 0.236 1.00 0.00 229 ILE A CA 7
ATOM 23683 C C . ILE A 1 161 ? 16.155 3.593 -0.417 1.00 0.00 229 ILE A C 7
ATOM 23684 O O . ILE A 1 161 ? 15.089 3.604 -1.035 1.00 0.00 229 ILE A O 7
ATOM 23700 N N . SER A 1 162 ? 16.861 2.462 -0.262 1.00 0.00 230 SER A N 7
ATOM 23701 C CA . SER A 1 162 ? 16.373 1.191 -0.816 1.00 0.00 230 SER A CA 7
ATOM 23702 C C . SER A 1 162 ? 15.045 0.806 -0.179 1.00 0.00 230 SER A C 7
ATOM 23703 O O . SER A 1 162 ? 14.089 0.502 -0.888 1.00 0.00 230 SER A O 7
ATOM 23711 N N . GLY A 1 163 ? 14.954 0.907 1.147 1.00 0.00 231 GLY A N 7
ATOM 23712 C CA . GLY A 1 163 ? 13.718 0.509 1.807 1.00 0.00 231 GLY A CA 7
ATOM 23713 C C . GLY A 1 163 ? 12.508 1.345 1.462 1.00 0.00 231 GLY A C 7
ATOM 23714 O O . GLY A 1 163 ? 11.414 0.789 1.491 1.00 0.00 231 GLY A O 7
ATOM 23718 N N . TYR A 1 164 ? 12.659 2.630 1.100 1.00 0.00 232 TYR A N 7
ATOM 23719 C CA . TYR A 1 164 ? 11.473 3.340 0.621 1.00 0.00 232 TYR A CA 7
ATOM 23720 C C . TYR A 1 164 ? 11.024 2.724 -0.713 1.00 0.00 232 TYR A C 7
ATOM 23721 O O . TYR A 1 164 ? 9.854 2.408 -0.916 1.00 0.00 232 TYR A O 7
ATOM 23739 N N . LEU A 1 165 ? 11.995 2.523 -1.620 1.00 0.00 233 LEU A N 7
ATOM 23740 C CA . LEU A 1 165 ? 11.759 2.026 -2.979 1.00 0.00 233 LEU A CA 7
ATOM 23741 C C . LEU A 1 165 ? 11.201 0.596 -3.026 1.00 0.00 233 LEU A C 7
ATOM 23742 O O . LEU A 1 165 ? 10.413 0.262 -3.903 1.00 0.00 233 LEU A O 7
ATOM 23758 N N . THR A 1 166 ? 11.611 -0.234 -2.070 1.00 0.00 234 THR A N 7
ATOM 23759 C CA . THR A 1 166 ? 11.311 -1.672 -1.999 1.00 0.00 234 THR A CA 7
ATOM 23760 C C . THR A 1 166 ? 9.871 -2.000 -1.578 1.00 0.00 234 THR A C 7
ATOM 23761 O O . THR A 1 166 ? 9.372 -3.051 -1.972 1.00 0.00 234 THR A O 7
ATOM 23772 N N . VAL A 1 167 ? 9.190 -1.119 -0.823 1.00 0.00 235 VAL A N 7
ATOM 23773 C CA . VAL A 1 167 ? 7.857 -1.340 -0.218 1.00 0.00 235 VAL A CA 7
ATOM 23774 C C . VAL A 1 167 ? 7.765 -2.785 0.358 1.00 0.00 235 VAL A C 7
ATOM 23775 O O . VAL A 1 167 ? 6.993 -3.598 -0.156 1.00 0.00 235 VAL A O 7
ATOM 23788 N N . PRO A 1 168 ? 8.647 -3.177 1.316 1.00 0.00 236 PRO A N 7
ATOM 23789 C CA . PRO A 1 168 ? 8.738 -4.553 1.826 1.00 0.00 236 PRO A CA 7
ATOM 23790 C C . PRO A 1 168 ? 7.410 -5.044 2.428 1.00 0.00 236 PRO A C 7
ATOM 23791 O O . PRO A 1 168 ? 7.010 -4.599 3.507 1.00 0.00 236 PRO A O 7
ATOM 23802 N N . GLU A 1 169 ? 6.754 -5.988 1.737 1.00 0.00 237 GLU A N 7
ATOM 23803 C CA . GLU A 1 169 ? 5.407 -6.498 2.061 1.00 0.00 237 GLU A CA 7
ATOM 23804 C C . GLU A 1 169 ? 4.347 -5.366 2.197 1.00 0.00 237 GLU A C 7
ATOM 23805 O O . GLU A 1 169 ? 4.600 -4.200 1.881 1.00 0.00 237 GLU A O 7
ATOM 23817 N N . TYR A 1 170 ? 3.127 -5.697 2.640 1.00 0.00 238 TYR A N 7
ATOM 23818 C CA . TYR A 1 170 ? 2.086 -4.701 2.934 1.00 0.00 238 TYR A CA 7
ATOM 23819 C C . TYR A 1 170 ? 1.182 -5.191 4.078 1.00 0.00 238 TYR A C 7
ATOM 23820 O O . TYR A 1 170 ? 0.458 -6.176 3.935 1.00 0.00 238 TYR A O 7
ATOM 23838 N N . GLY A 1 171 ? 1.304 -4.547 5.251 1.00 0.00 239 GLY A N 7
ATOM 23839 C CA . GLY A 1 171 ? 0.620 -4.948 6.493 1.00 0.00 239 GLY A CA 7
ATOM 23840 C C . GLY A 1 171 ? 1.488 -5.042 7.750 1.00 0.00 239 GLY A C 7
ATOM 23841 O O . GLY A 1 171 ? 0.941 -5.209 8.838 1.00 0.00 239 GLY A O 7
ATOM 23845 N N . ALA A 1 172 ? 2.818 -4.979 7.616 1.00 0.00 240 ALA A N 7
ATOM 23846 C CA . ALA A 1 172 ? 3.741 -5.183 8.737 1.00 0.00 240 ALA A CA 7
ATOM 23847 C C . ALA A 1 172 ? 3.531 -4.187 9.912 1.00 0.00 240 ALA A C 7
ATOM 23848 O O . ALA A 1 172 ? 3.192 -3.023 9.672 1.00 0.00 240 ALA A O 7
ATOM 23855 N N . PRO A 1 173 ? 3.744 -4.620 11.176 1.00 0.00 241 PRO A N 7
ATOM 23856 C CA . PRO A 1 173 ? 3.723 -3.770 12.370 1.00 0.00 241 PRO A CA 7
ATOM 23857 C C . PRO A 1 173 ? 4.626 -2.531 12.258 1.00 0.00 241 PRO A C 7
ATOM 23858 O O . PRO A 1 173 ? 5.633 -2.554 11.546 1.00 0.00 241 PRO A O 7
ATOM 23869 N N . MET A 1 174 ? 4.365 -1.475 13.037 1.00 0.00 242 MET A N 7
ATOM 23870 C CA . MET A 1 174 ? 5.172 -0.233 13.040 1.00 0.00 242 MET A CA 7
ATOM 23871 C C . MET A 1 174 ? 6.486 -0.338 13.855 1.00 0.00 242 MET A C 7
ATOM 23872 O O . MET A 1 174 ? 6.917 0.574 14.561 1.00 0.00 242 MET A O 7
ATOM 23886 N N . ASN A 1 175 ? 7.109 -1.508 13.735 1.00 0.00 243 ASN A N 7
ATOM 23887 C CA . ASN A 1 175 ? 8.427 -1.913 14.245 1.00 0.00 243 ASN A CA 7
ATOM 23888 C C . ASN A 1 175 ? 8.994 -3.041 13.348 1.00 0.00 243 ASN A C 7
ATOM 23889 O O . ASN A 1 175 ? 9.566 -4.032 13.806 1.00 0.00 243 ASN A O 7
ATOM 23900 N N . ALA A 1 176 ? 8.724 -2.885 12.047 1.00 0.00 244 ALA A N 7
ATOM 23901 C CA . ALA A 1 176 ? 8.996 -3.823 10.946 1.00 0.00 244 ALA A CA 7
ATOM 23902 C C . ALA A 1 176 ? 8.741 -3.167 9.570 1.00 0.00 244 ALA A C 7
ATOM 23903 O O . ALA A 1 176 ? 9.509 -3.373 8.631 1.00 0.00 244 ALA A O 7
ATOM 23910 N N . ALA A 1 177 ? 7.692 -2.333 9.458 1.00 0.00 245 ALA A N 7
ATOM 23911 C CA . ALA A 1 177 ? 7.345 -1.515 8.283 1.00 0.00 245 ALA A CA 7
ATOM 23912 C C . ALA A 1 177 ? 8.339 -0.369 7.992 1.00 0.00 245 ALA A C 7
ATOM 23913 O O . ALA A 1 177 ? 8.002 0.814 8.065 1.00 0.00 245 ALA A O 7
ATOM 23920 N N . LYS A 1 178 ? 9.584 -0.719 7.648 1.00 0.00 246 LYS A N 7
ATOM 23921 C CA . LYS A 1 178 ? 10.695 0.230 7.420 1.00 0.00 246 LYS A CA 7
ATOM 23922 C C . LYS A 1 178 ? 10.366 1.322 6.403 1.00 0.00 246 LYS A C 7
ATOM 23923 O O . LYS A 1 178 ? 10.683 2.481 6.637 1.00 0.00 246 LYS A O 7
ATOM 23942 N N . TRP A 1 179 ? 9.659 0.969 5.328 1.00 0.00 247 TRP A N 7
ATOM 23943 C CA . TRP A 1 179 ? 9.272 1.921 4.267 1.00 0.00 247 TRP A CA 7
ATOM 23944 C C . TRP A 1 179 ? 8.351 3.019 4.799 1.00 0.00 247 TRP A C 7
ATOM 23945 O O . TRP A 1 179 ? 8.597 4.197 4.558 1.00 0.00 247 TRP A O 7
ATOM 23966 N N . LYS A 1 180 ? 7.360 2.653 5.621 1.00 0.00 248 LYS A N 7
ATOM 23967 C CA . LYS A 1 180 ? 6.491 3.647 6.273 1.00 0.00 248 LYS A CA 7
ATOM 23968 C C . LYS A 1 180 ? 7.264 4.545 7.246 1.00 0.00 248 LYS A C 7
ATOM 23969 O O . LYS A 1 180 ? 7.001 5.744 7.306 1.00 0.00 248 LYS A O 7
ATOM 23988 N N . LYS A 1 181 ? 8.275 4.015 7.953 1.00 0.00 249 LYS A N 7
ATOM 23989 C CA . LYS A 1 181 ? 9.092 4.840 8.872 1.00 0.00 249 LYS A CA 7
ATOM 23990 C C . LYS A 1 181 ? 9.915 5.886 8.119 1.00 0.00 249 LYS A C 7
ATOM 23991 O O . LYS A 1 181 ? 9.898 7.061 8.484 1.00 0.00 249 LYS A O 7
ATOM 24010 N N . VAL A 1 182 ? 10.576 5.488 7.028 1.00 0.00 250 VAL A N 7
ATOM 24011 C CA . VAL A 1 182 ? 11.282 6.434 6.155 1.00 0.00 250 VAL A CA 7
ATOM 24012 C C . VAL A 1 182 ? 10.308 7.398 5.472 1.00 0.00 250 VAL A C 7
ATOM 24013 O O . VAL A 1 182 ? 10.624 8.575 5.341 1.00 0.00 250 VAL A O 7
ATOM 24026 N N . GLU A 1 183 ? 9.116 6.945 5.070 1.00 0.00 251 GLU A N 7
ATOM 24027 C CA . GLU A 1 183 ? 8.095 7.831 4.502 1.00 0.00 251 GLU A CA 7
ATOM 24028 C C . GLU A 1 183 ? 7.669 8.933 5.472 1.00 0.00 251 GLU A C 7
ATOM 24029 O O . GLU A 1 183 ? 7.578 10.091 5.071 1.00 0.00 251 GLU A O 7
ATOM 24041 N N . GLY A 1 184 ? 7.522 8.610 6.760 1.00 0.00 252 GLY A N 7
ATOM 24042 C CA . GLY A 1 184 ? 7.243 9.605 7.794 1.00 0.00 252 GLY A CA 7
ATOM 24043 C C . GLY A 1 184 ? 8.346 10.660 7.900 1.00 0.00 252 GLY A C 7
ATOM 24044 O O . GLY A 1 184 ? 8.059 11.859 7.935 1.00 0.00 252 GLY A O 7
ATOM 24048 N N . MET A 1 185 ? 9.610 10.229 7.841 1.00 0.00 253 MET A N 7
ATOM 24049 C CA . MET A 1 185 ? 10.750 11.157 7.799 1.00 0.00 253 MET A CA 7
ATOM 24050 C C . MET A 1 185 ? 10.766 12.011 6.520 1.00 0.00 253 MET A C 7
ATOM 24051 O O . MET A 1 185 ? 11.049 13.204 6.570 1.00 0.00 253 MET A O 7
ATOM 24065 N N . ILE A 1 186 ? 10.385 11.415 5.390 1.00 0.00 254 ILE A N 7
ATOM 24066 C CA . ILE A 1 186 ? 10.276 12.146 4.118 1.00 0.00 254 ILE A CA 7
ATOM 24067 C C . ILE A 1 186 ? 9.191 13.221 4.190 1.00 0.00 254 ILE A C 7
ATOM 24068 O O . ILE A 1 186 ? 9.430 14.367 3.809 1.00 0.00 254 ILE A O 7
ATOM 24084 N N . HIS A 1 187 ? 8.039 12.889 4.773 1.00 0.00 255 HIS A N 7
ATOM 24085 C CA . HIS A 1 187 ? 6.934 13.823 4.983 1.00 0.00 255 HIS A CA 7
ATOM 24086 C C . HIS A 1 187 ? 7.351 14.971 5.907 1.00 0.00 255 HIS A C 7
ATOM 24087 O O . HIS A 1 187 ? 7.137 16.138 5.584 1.00 0.00 255 HIS A O 7
ATOM 24102 N N . GLY A 1 188 ? 8.053 14.650 6.997 1.00 0.00 256 GLY A N 7
ATOM 24103 C CA . GLY A 1 188 ? 8.503 15.634 7.980 1.00 0.00 256 GLY A CA 7
ATOM 24104 C C . GLY A 1 188 ? 9.619 16.543 7.469 1.00 0.00 256 GLY A C 7
ATOM 24105 O O . GLY A 1 188 ? 9.606 17.743 7.743 1.00 0.00 256 GLY A O 7
ATOM 24109 N N . LYS A 1 189 ? 10.541 16.011 6.654 1.00 0.00 257 LYS A N 7
ATOM 24110 C CA . LYS A 1 189 ? 11.582 16.809 6.001 1.00 0.00 257 LYS A CA 7
ATOM 24111 C C . LYS A 1 189 ? 11.003 17.742 4.940 1.00 0.00 257 LYS A C 7
ATOM 24112 O O . LYS A 1 189 ? 11.446 18.883 4.848 1.00 0.00 257 LYS A O 7
ATOM 24131 N N . LEU A 1 190 ? 9.978 17.313 4.194 1.00 0.00 258 LEU A N 7
ATOM 24132 C CA . LEU A 1 190 ? 9.360 18.166 3.175 1.00 0.00 258 LEU A CA 7
ATOM 24133 C C . LEU A 1 190 ? 8.524 19.303 3.790 1.00 0.00 258 LEU A C 7
ATOM 24134 O O . LEU A 1 190 ? 8.468 20.400 3.237 1.00 0.00 258 LEU A O 7
ATOM 24150 N N . GLU A 1 191 ? 7.920 19.067 4.960 1.00 0.00 259 GLU A N 7
ATOM 24151 C CA . GLU A 1 191 ? 7.211 20.092 5.736 1.00 0.00 259 GLU A CA 7
ATOM 24152 C C . GLU A 1 191 ? 8.152 21.117 6.406 1.00 0.00 259 GLU A C 7
ATOM 24153 O O . GLU A 1 191 ? 7.714 22.194 6.816 1.00 0.00 259 GLU A O 7
ATOM 24165 N N . SER A 1 192 ? 9.442 20.782 6.517 1.00 0.00 260 SER A N 7
ATOM 24166 C CA . SER A 1 192 ? 10.452 21.582 7.244 1.00 0.00 260 SER A CA 7
ATOM 24167 C C . SER A 1 192 ? 10.773 22.961 6.630 1.00 0.00 260 SER A C 7
ATOM 24168 O O . SER A 1 192 ? 10.555 23.992 7.274 1.00 0.00 260 SER A O 7
ATOM 24176 N N . SER A 1 193 ? 11.291 23.002 5.395 1.00 0.00 261 SER A N 7
ATOM 24177 C CA . SER A 1 193 ? 11.714 24.198 4.659 1.00 0.00 261 SER A CA 7
ATOM 24178 C C . SER A 1 193 ? 11.781 23.901 3.153 1.00 0.00 261 SER A C 7
ATOM 24179 O O . SER A 1 193 ? 11.583 22.762 2.722 1.00 0.00 261 SER A O 7
ATOM 24187 N N . GLU A 1 194 ? 12.035 24.929 2.346 1.00 0.00 262 GLU A N 7
ATOM 24188 C CA . GLU A 1 194 ? 12.198 24.811 0.892 1.00 0.00 262 GLU A CA 7
ATOM 24189 C C . GLU A 1 194 ? 13.302 23.825 0.452 1.00 0.00 262 GLU A C 7
ATOM 24190 O O . GLU A 1 194 ? 14.266 23.550 1.176 1.00 0.00 262 GLU A O 7
ATOM 24202 N N . VAL A 1 195 ? 13.163 23.323 -0.782 1.00 0.00 263 VAL A N 7
ATOM 24203 C CA . VAL A 1 195 ? 13.993 22.264 -1.395 1.00 0.00 263 VAL A CA 7
ATOM 24204 C C . VAL A 1 195 ? 14.279 22.613 -2.875 1.00 0.00 263 VAL A C 7
ATOM 24205 O O . VAL A 1 195 ? 13.383 23.152 -3.530 1.00 0.00 263 VAL A O 7
ATOM 24218 N N . PRO A 1 196 ? 15.474 22.312 -3.442 1.00 0.00 264 PRO A N 7
ATOM 24219 C CA . PRO A 1 196 ? 15.760 22.509 -4.872 1.00 0.00 264 PRO A CA 7
ATOM 24220 C C . PRO A 1 196 ? 14.731 21.833 -5.779 1.00 0.00 264 PRO A C 7
ATOM 24221 O O . PRO A 1 196 ? 14.331 20.710 -5.491 1.00 0.00 264 PRO A O 7
ATOM 24232 N N . ALA A 1 197 ? 14.369 22.426 -6.918 1.00 0.00 265 ALA A N 7
ATOM 24233 C CA . ALA A 1 197 ? 13.406 21.827 -7.853 1.00 0.00 265 ALA A CA 7
ATOM 24234 C C . ALA A 1 197 ? 13.872 20.460 -8.392 1.00 0.00 265 ALA A C 7
ATOM 24235 O O . ALA A 1 197 ? 13.077 19.528 -8.516 1.00 0.00 265 ALA A O 7
ATOM 24242 N N . ASN A 1 198 ? 15.181 20.299 -8.624 1.00 0.00 266 ASN A N 7
ATOM 24243 C CA . ASN A 1 198 ? 15.763 19.021 -9.055 1.00 0.00 266 ASN A CA 7
ATOM 24244 C C . ASN A 1 198 ? 15.696 17.942 -7.966 1.00 0.00 266 ASN A C 7
ATOM 24245 O O . ASN A 1 198 ? 15.402 16.784 -8.257 1.00 0.00 266 ASN A O 7
ATOM 24256 N N . LEU A 1 199 ? 15.890 18.319 -6.697 1.00 0.00 267 LEU A N 7
ATOM 24257 C CA . LEU A 1 199 ? 15.719 17.403 -5.565 1.00 0.00 267 LEU A CA 7
ATOM 24258 C C . LEU A 1 199 ? 14.233 17.011 -5.412 1.00 0.00 267 LEU A C 7
ATOM 24259 O O . LEU A 1 199 ? 13.922 15.843 -5.216 1.00 0.00 267 LEU A O 7
ATOM 24275 N N . LYS A 1 200 ? 13.302 17.953 -5.624 1.00 0.00 268 LYS A N 7
ATOM 24276 C CA . LYS A 1 200 ? 11.855 17.643 -5.600 1.00 0.00 268 LYS A CA 7
ATOM 24277 C C . LYS A 1 200 ? 11.463 16.666 -6.706 1.00 0.00 268 LYS A C 7
ATOM 24278 O O . LYS A 1 200 ? 10.683 15.751 -6.462 1.00 0.00 268 LYS A O 7
ATOM 24297 N N . ALA A 1 201 ? 12.034 16.816 -7.902 1.00 0.00 269 ALA A N 7
ATOM 24298 C CA . ALA A 1 201 ? 11.832 15.863 -8.994 1.00 0.00 269 ALA A CA 7
ATOM 24299 C C . ALA A 1 201 ? 12.336 14.470 -8.601 1.00 0.00 269 ALA A C 7
ATOM 24300 O O . ALA A 1 201 ? 11.654 13.471 -8.804 1.00 0.00 269 ALA A O 7
ATOM 24307 N N . LEU A 1 202 ? 13.514 14.431 -7.977 1.00 0.00 270 LEU A N 7
ATOM 24308 C CA . LEU A 1 202 ? 14.037 13.181 -7.422 1.00 0.00 270 LEU A CA 7
ATOM 24309 C C . LEU A 1 202 ? 13.102 12.563 -6.387 1.00 0.00 270 LEU A C 7
ATOM 24310 O O . LEU A 1 202 ? 12.871 11.359 -6.436 1.00 0.00 270 LEU A O 7
ATOM 24326 N N . VAL A 1 203 ? 12.531 13.361 -5.484 1.00 0.00 271 VAL A N 7
ATOM 24327 C CA . VAL A 1 203 ? 11.517 12.893 -4.520 1.00 0.00 271 VAL A CA 7
ATOM 24328 C C . VAL A 1 203 ? 10.307 12.321 -5.252 1.00 0.00 271 VAL A C 7
ATOM 24329 O O . VAL A 1 203 ? 9.858 11.230 -4.913 1.00 0.00 271 VAL A O 7
ATOM 24342 N N . ALA A 1 204 ? 9.827 12.990 -6.302 1.00 0.00 272 ALA A N 7
ATOM 24343 C CA . ALA A 1 204 ? 8.760 12.456 -7.139 1.00 0.00 272 ALA A CA 7
ATOM 24344 C C . ALA A 1 204 ? 9.164 11.114 -7.782 1.00 0.00 272 ALA A C 7
ATOM 24345 O O . ALA A 1 204 ? 8.384 10.168 -7.781 1.00 0.00 272 ALA A O 7
ATOM 24352 N N . GLU A 1 205 ? 10.407 10.990 -8.248 1.00 0.00 273 GLU A N 7
ATOM 24353 C CA . GLU A 1 205 ? 10.887 9.732 -8.820 1.00 0.00 273 GLU A CA 7
ATOM 24354 C C . GLU A 1 205 ? 11.001 8.623 -7.768 1.00 0.00 273 GLU A C 7
ATOM 24355 O O . GLU A 1 205 ? 10.647 7.479 -8.055 1.00 0.00 273 GLU A O 7
ATOM 24367 N N . LEU A 1 206 ? 11.419 8.937 -6.535 1.00 0.00 274 LEU A N 7
ATOM 24368 C CA . LEU A 1 206 ? 11.419 7.977 -5.435 1.00 0.00 274 LEU A CA 7
ATOM 24369 C C . LEU A 1 206 ? 10.001 7.442 -5.181 1.00 0.00 274 LEU A C 7
ATOM 24370 O O . LEU A 1 206 ? 9.815 6.231 -5.043 1.00 0.00 274 LEU A O 7
ATOM 24386 N N . ILE A 1 207 ? 8.993 8.321 -5.174 1.00 0.00 275 ILE A N 7
ATOM 24387 C CA . ILE A 1 207 ? 7.597 7.898 -5.027 1.00 0.00 275 ILE A CA 7
ATOM 24388 C C . ILE A 1 207 ? 7.077 7.151 -6.254 1.00 0.00 275 ILE A C 7
ATOM 24389 O O . ILE A 1 207 ? 6.323 6.196 -6.094 1.00 0.00 275 ILE A O 7
ATOM 24405 N N . GLU A 1 208 ? 7.505 7.466 -7.475 1.00 0.00 276 GLU A N 7
ATOM 24406 C CA . GLU A 1 208 ? 7.080 6.696 -8.651 1.00 0.00 276 GLU A CA 7
ATOM 24407 C C . GLU A 1 208 ? 7.660 5.285 -8.631 1.00 0.00 276 GLU A C 7
ATOM 24408 O O . GLU A 1 208 ? 6.948 4.313 -8.879 1.00 0.00 276 GLU A O 7
ATOM 24420 N N . LEU A 1 209 ? 8.935 5.153 -8.270 1.00 0.00 277 LEU A N 7
ATOM 24421 C CA . LEU A 1 209 ? 9.593 3.863 -8.152 1.00 0.00 277 LEU A CA 7
ATOM 24422 C C . LEU A 1 209 ? 8.972 3.007 -7.038 1.00 0.00 277 LEU A C 7
ATOM 24423 O O . LEU A 1 209 ? 8.799 1.806 -7.246 1.00 0.00 277 LEU A O 7
ATOM 24439 N N . ARG A 1 210 ? 8.553 3.594 -5.899 1.00 0.00 278 ARG A N 7
ATOM 24440 C CA . ARG A 1 210 ? 7.824 2.827 -4.869 1.00 0.00 278 ARG A CA 7
ATOM 24441 C C . ARG A 1 210 ? 6.497 2.328 -5.410 1.00 0.00 278 ARG A C 7
ATOM 24442 O O . ARG A 1 210 ? 6.145 1.182 -5.167 1.00 0.00 278 ARG A O 7
ATOM 24463 N N . GLU A 1 211 ? 5.767 3.151 -6.162 1.00 0.00 279 GLU A N 7
ATOM 24464 C CA . GLU A 1 211 ? 4.496 2.724 -6.732 1.00 0.00 279 GLU A CA 7
ATOM 24465 C C . GLU A 1 211 ? 4.686 1.640 -7.793 1.00 0.00 279 GLU A C 7
ATOM 24466 O O . GLU A 1 211 ? 3.932 0.676 -7.804 1.00 0.00 279 GLU A O 7
ATOM 24478 N N . GLN A 1 212 ? 5.734 1.721 -8.617 1.00 0.00 280 GLN A N 7
ATOM 24479 C CA . GLN A 1 212 ? 6.067 0.674 -9.587 1.00 0.00 280 GLN A CA 7
ATOM 24480 C C . GLN A 1 212 ? 6.459 -0.641 -8.898 1.00 0.00 280 GLN A C 7
ATOM 24481 O O . GLN A 1 212 ? 6.031 -1.718 -9.313 1.00 0.00 280 GLN A O 7
ATOM 24495 N N . MET A 1 213 ? 7.215 -0.570 -7.800 1.00 0.00 281 MET A N 7
ATOM 24496 C CA . MET A 1 213 ? 7.535 -1.738 -6.987 1.00 0.00 281 MET A CA 7
ATOM 24497 C C . MET A 1 213 ? 6.279 -2.310 -6.316 1.00 0.00 281 MET A C 7
ATOM 24498 O O . MET A 1 213 ? 6.075 -3.520 -6.314 1.00 0.00 281 MET A O 7
ATOM 24512 N N . MET A 1 214 ? 5.396 -1.451 -5.797 1.00 0.00 282 MET A N 7
ATOM 24513 C CA . MET A 1 214 ? 4.126 -1.851 -5.188 1.00 0.00 282 MET A CA 7
ATOM 24514 C C . MET A 1 214 ? 3.159 -2.460 -6.209 1.00 0.00 282 MET A C 7
ATOM 24515 O O . MET A 1 214 ? 2.387 -3.342 -5.862 1.00 0.00 282 MET A O 7
ATOM 24529 N N . ASP A 1 215 ? 3.206 -1.996 -7.453 1.00 0.00 283 ASP A N 7
ATOM 24530 C CA . ASP A 1 215 ? 2.431 -2.596 -8.539 1.00 0.00 283 ASP A CA 7
ATOM 24531 C C . ASP A 1 215 ? 2.909 -4.020 -8.844 1.00 0.00 283 ASP A C 7
ATOM 24532 O O . ASP A 1 215 ? 2.143 -4.980 -8.842 1.00 0.00 283 ASP A O 7
ATOM 24541 N N . LEU A 1 216 ? 4.220 -4.190 -8.967 1.00 0.00 284 LEU A N 7
ATOM 24542 C CA . LEU A 1 216 ? 4.769 -5.507 -9.327 1.00 0.00 284 LEU A CA 7
ATOM 24543 C C . LEU A 1 216 ? 4.823 -6.512 -8.171 1.00 0.00 284 LEU A C 7
ATOM 24544 O O . LEU A 1 216 ? 5.018 -7.708 -8.381 1.00 0.00 284 LEU A O 7
ATOM 24560 N N . LEU A 1 217 ? 4.576 -5.977 -6.978 1.00 0.00 285 LEU A N 7
ATOM 24561 C CA . LEU A 1 217 ? 4.474 -6.786 -5.769 1.00 0.00 285 LEU A CA 7
ATOM 24562 C C . LEU A 1 217 ? 3.035 -7.028 -5.311 1.00 0.00 285 LEU A C 7
ATOM 24563 O O . LEU A 1 217 ? 2.746 -8.134 -4.851 1.00 0.00 285 LEU A O 7
ATOM 24579 N N . TYR A 1 218 ? 2.162 -6.031 -5.502 1.00 0.00 286 TYR A N 7
ATOM 24580 C CA . TYR A 1 218 ? 0.793 -6.235 -4.982 1.00 0.00 286 TYR A CA 7
ATOM 24581 C C . TYR A 1 218 ? -0.317 -5.748 -5.931 1.00 0.00 286 TYR A C 7
ATOM 24582 O O . TYR A 1 218 ? -1.487 -5.663 -5.558 1.00 0.00 286 TYR A O 7
ATOM 24600 N N . GLY A 1 219 ? 0.050 -5.441 -7.176 1.00 0.00 287 GLY A N 7
ATOM 24601 C CA . GLY A 1 219 ? -0.864 -4.919 -8.205 1.00 0.00 287 GLY A CA 7
ATOM 24602 C C . GLY A 1 219 ? -1.145 -3.404 -8.123 1.00 0.00 287 GLY A C 7
ATOM 24603 O O . GLY A 1 219 ? -0.837 -2.750 -7.117 1.00 0.00 287 GLY A O 7
ATOM 24607 N N . PRO A 1 220 ? -1.706 -2.820 -9.200 1.00 0.00 288 PRO A N 7
ATOM 24608 C CA . PRO A 1 220 ? -1.992 -1.389 -9.323 1.00 0.00 288 PRO A CA 7
ATOM 24609 C C . PRO A 1 220 ? -3.357 -0.999 -8.735 1.00 0.00 288 PRO A C 7
ATOM 24610 O O . PRO A 1 220 ? -4.139 -1.833 -8.277 1.00 0.00 288 PRO A O 7
ATOM 24621 N N . ILE A 1 221 ? -3.650 0.303 -8.818 1.00 0.00 289 ILE A N 7
ATOM 24622 C CA . ILE A 1 221 ? -4.942 0.915 -8.474 1.00 0.00 289 ILE A CA 7
ATOM 24623 C C . ILE A 1 221 ? -5.389 1.829 -9.623 1.00 0.00 289 ILE A C 7
ATOM 24624 O O . ILE A 1 221 ? -4.568 2.533 -10.206 1.00 0.00 289 ILE A O 7
ATOM 24640 N N . GLY A 1 222 ? -6.679 1.820 -9.973 1.00 0.00 290 GLY A N 7
ATOM 24641 C CA . GLY A 1 222 ? -7.242 2.719 -11.000 1.00 0.00 290 GLY A CA 7
ATOM 24642 C C . GLY A 1 222 ? -6.637 2.553 -12.403 1.00 0.00 290 GLY A C 7
ATOM 24643 O O . GLY A 1 222 ? -6.518 3.528 -13.143 1.00 0.00 290 GLY A O 7
ATOM 24647 N N . HIS A 1 223 ? -6.213 1.328 -12.754 1.00 0.00 291 HIS A N 7
ATOM 24648 C CA . HIS A 1 223 ? -5.487 1.009 -14.004 1.00 0.00 291 HIS A CA 7
ATOM 24649 C C . HIS A 1 223 ? -6.267 1.310 -15.304 1.00 0.00 291 HIS A C 7
ATOM 24650 O O . HIS A 1 223 ? -5.653 1.558 -16.345 1.00 0.00 291 HIS A O 7
ATOM 24665 N N . HIS A 1 224 ? -7.604 1.303 -15.246 1.00 0.00 292 HIS A N 7
ATOM 24666 C CA . HIS A 1 224 ? -8.521 1.604 -16.359 1.00 0.00 292 HIS A CA 7
ATOM 24667 C C . HIS A 1 224 ? -9.806 2.287 -15.849 1.00 0.00 292 HIS A C 7
ATOM 24668 O O . HIS A 1 224 ? -10.174 3.354 -16.392 1.00 0.00 292 HIS A O 7
ATOM 24683 N N . VAL A 1 1 ? 6.040 20.812 -17.188 1.00 0.00 69 VAL A N 8
ATOM 24684 C CA . VAL A 1 1 ? 7.030 19.772 -16.738 1.00 0.00 69 VAL A CA 8
ATOM 24685 C C . VAL A 1 1 ? 6.537 19.030 -15.485 1.00 0.00 69 VAL A C 8
ATOM 24686 O O . VAL A 1 1 ? 5.808 19.603 -14.677 1.00 0.00 69 VAL A O 8
ATOM 24699 N N . LYS A 1 2 ? 6.920 17.754 -15.307 1.00 0.00 70 LYS A N 8
ATOM 24700 C CA . LYS A 1 2 ? 6.585 16.939 -14.115 1.00 0.00 70 LYS A CA 8
ATOM 24701 C C . LYS A 1 2 ? 7.231 17.501 -12.832 1.00 0.00 70 LYS A C 8
ATOM 24702 O O . LYS A 1 2 ? 8.358 17.990 -12.865 1.00 0.00 70 LYS A O 8
ATOM 24721 N N . THR A 1 3 ? 6.535 17.372 -11.699 1.00 0.00 71 THR A N 8
ATOM 24722 C CA . THR A 1 3 ? 6.989 17.750 -10.343 1.00 0.00 71 THR A CA 8
ATOM 24723 C C . THR A 1 3 ? 6.392 16.787 -9.307 1.00 0.00 71 THR A C 8
ATOM 24724 O O . THR A 1 3 ? 5.503 15.997 -9.629 1.00 0.00 71 THR A O 8
ATOM 24735 N N . LEU A 1 4 ? 6.816 16.882 -8.040 1.00 0.00 72 LEU A N 8
ATOM 24736 C CA . LEU A 1 4 ? 6.207 16.115 -6.941 1.00 0.00 72 LEU A CA 8
ATOM 24737 C C . LEU A 1 4 ? 4.731 16.486 -6.754 1.00 0.00 72 LEU A C 8
ATOM 24738 O O . LEU A 1 4 ? 3.910 15.615 -6.506 1.00 0.00 72 LEU A O 8
ATOM 24754 N N . ASP A 1 5 ? 4.359 17.752 -6.941 1.00 0.00 73 ASP A N 8
ATOM 24755 C CA . ASP A 1 5 ? 2.961 18.193 -6.832 1.00 0.00 73 ASP A CA 8
ATOM 24756 C C . ASP A 1 5 ? 2.104 17.668 -7.999 1.00 0.00 73 ASP A C 8
ATOM 24757 O O . ASP A 1 5 ? 0.943 17.314 -7.799 1.00 0.00 73 ASP A O 8
ATOM 24766 N N . VAL A 1 6 ? 2.697 17.522 -9.191 1.00 0.00 74 VAL A N 8
ATOM 24767 C CA . VAL A 1 6 ? 2.041 16.884 -10.350 1.00 0.00 74 VAL A CA 8
ATOM 24768 C C . VAL A 1 6 ? 1.789 15.394 -10.055 1.00 0.00 74 VAL A C 8
ATOM 24769 O O . VAL A 1 6 ? 0.699 14.891 -10.320 1.00 0.00 74 VAL A O 8
ATOM 24782 N N . LEU A 1 7 ? 2.748 14.698 -9.426 1.00 0.00 75 LEU A N 8
ATOM 24783 C CA . LEU A 1 7 ? 2.598 13.305 -8.964 1.00 0.00 75 LEU A CA 8
ATOM 24784 C C . LEU A 1 7 ? 1.532 13.166 -7.870 1.00 0.00 75 LEU A C 8
ATOM 24785 O O . LEU A 1 7 ? 0.708 12.261 -7.906 1.00 0.00 75 LEU A O 8
ATOM 24801 N N . ARG A 1 8 ? 1.511 14.114 -6.929 1.00 0.00 76 ARG A N 8
ATOM 24802 C CA . ARG A 1 8 ? 0.443 14.142 -5.913 1.00 0.00 76 ARG A CA 8
ATOM 24803 C C . ARG A 1 8 ? -0.937 14.363 -6.542 1.00 0.00 76 ARG A C 8
ATOM 24804 O O . ARG A 1 8 ? -1.895 13.701 -6.155 1.00 0.00 76 ARG A O 8
ATOM 24825 N N . GLY A 1 9 ? -1.004 15.215 -7.563 1.00 0.00 77 GLY A N 8
ATOM 24826 C CA . GLY A 1 9 ? -2.239 15.396 -8.337 1.00 0.00 77 GLY A CA 8
ATOM 24827 C C . GLY A 1 9 ? -2.670 14.115 -9.061 1.00 0.00 77 GLY A C 8
ATOM 24828 O O . GLY A 1 9 ? -3.839 13.737 -9.019 1.00 0.00 77 GLY A O 8
ATOM 24832 N N . GLU A 1 10 ? -1.713 13.387 -9.642 1.00 0.00 78 GLU A N 8
ATOM 24833 C CA . GLU A 1 10 ? -1.991 12.079 -10.248 1.00 0.00 78 GLU A CA 8
ATOM 24834 C C . GLU A 1 10 ? -2.424 11.031 -9.210 1.00 0.00 78 GLU A C 8
ATOM 24835 O O . GLU A 1 10 ? -3.353 10.261 -9.455 1.00 0.00 78 GLU A O 8
ATOM 24847 N N . LEU A 1 11 ? -1.823 11.045 -8.013 1.00 0.00 79 LEU A N 8
ATOM 24848 C CA . LEU A 1 11 ? -2.206 10.173 -6.903 1.00 0.00 79 LEU A CA 8
ATOM 24849 C C . LEU A 1 11 ? -3.635 10.481 -6.446 1.00 0.00 79 LEU A C 8
ATOM 24850 O O . LEU A 1 11 ? -4.407 9.558 -6.210 1.00 0.00 79 LEU A O 8
ATOM 24866 N N . ARG A 1 12 ? -4.034 11.761 -6.399 1.00 0.00 80 ARG A N 8
ATOM 24867 C CA . ARG A 1 12 ? -5.435 12.138 -6.116 1.00 0.00 80 ARG A CA 8
ATOM 24868 C C . ARG A 1 12 ? -6.401 11.604 -7.176 1.00 0.00 80 ARG A C 8
ATOM 24869 O O . ARG A 1 12 ? -7.496 11.163 -6.842 1.00 0.00 80 ARG A O 8
ATOM 24890 N N . GLY A 1 13 ? -5.927 11.562 -8.415 1.00 0.00 81 GLY A N 8
ATOM 24891 C CA . GLY A 1 13 ? -6.672 10.936 -9.505 1.00 0.00 81 GLY A CA 8
ATOM 24892 C C . GLY A 1 13 ? -6.852 9.435 -9.252 1.00 0.00 81 GLY A C 8
ATOM 24893 O O . GLY A 1 13 ? -7.964 8.918 -9.313 1.00 0.00 81 GLY A O 8
ATOM 24897 N N . GLN A 1 14 ? -5.760 8.764 -8.874 1.00 0.00 82 GLN A N 8
ATOM 24898 C CA . GLN A 1 14 ? -5.822 7.324 -8.567 1.00 0.00 82 GLN A CA 8
ATOM 24899 C C . GLN A 1 14 ? -6.691 7.030 -7.341 1.00 0.00 82 GLN A C 8
ATOM 24900 O O . GLN A 1 14 ? -7.437 6.052 -7.334 1.00 0.00 82 GLN A O 8
ATOM 24914 N N . ARG A 1 15 ? -6.643 7.907 -6.331 1.00 0.00 83 ARG A N 8
ATOM 24915 C CA . ARG A 1 15 ? -7.494 7.798 -5.130 1.00 0.00 83 ARG A CA 8
ATOM 24916 C C . ARG A 1 15 ? -8.948 7.909 -5.501 1.00 0.00 83 ARG A C 8
ATOM 24917 O O . ARG A 1 15 ? -9.755 7.066 -5.134 1.00 0.00 83 ARG A O 8
ATOM 24938 N N . GLU A 1 16 ? -9.234 8.903 -6.318 1.00 0.00 84 GLU A N 8
ATOM 24939 C CA . GLU A 1 16 ? -10.613 9.156 -6.720 1.00 0.00 84 GLU A CA 8
ATOM 24940 C C . GLU A 1 16 ? -11.134 8.033 -7.602 1.00 0.00 84 GLU A C 8
ATOM 24941 O O . GLU A 1 16 ? -12.262 7.586 -7.415 1.00 0.00 84 GLU A O 8
ATOM 24953 N N . ALA A 1 17 ? -10.290 7.493 -8.478 1.00 0.00 85 ALA A N 8
ATOM 24954 C CA . ALA A 1 17 ? -10.694 6.413 -9.359 1.00 0.00 85 ALA A CA 8
ATOM 24955 C C . ALA A 1 17 ? -10.920 5.096 -8.617 1.00 0.00 85 ALA A C 8
ATOM 24956 O O . ALA A 1 17 ? -11.935 4.441 -8.839 1.00 0.00 85 ALA A O 8
ATOM 24963 N N . PHE A 1 18 ? -10.027 4.716 -7.697 1.00 0.00 86 PHE A N 8
ATOM 24964 C CA . PHE A 1 18 ? -10.206 3.460 -6.953 1.00 0.00 86 PHE A CA 8
ATOM 24965 C C . PHE A 1 18 ? -11.356 3.564 -5.953 1.00 0.00 86 PHE A C 8
ATOM 24966 O O . PHE A 1 18 ? -12.110 2.615 -5.784 1.00 0.00 86 PHE A O 8
ATOM 24983 N N . LEU A 1 19 ? -11.528 4.722 -5.311 1.00 0.00 87 LEU A N 8
ATOM 24984 C CA . LEU A 1 19 ? -12.663 4.949 -4.412 1.00 0.00 87 LEU A CA 8
ATOM 24985 C C . LEU A 1 19 ? -13.998 4.923 -5.185 1.00 0.00 87 LEU A C 8
ATOM 24986 O O . LEU A 1 19 ? -14.965 4.296 -4.756 1.00 0.00 87 LEU A O 8
ATOM 25002 N N . SER A 1 20 ? -13.987 5.556 -6.358 1.00 0.00 88 SER A N 8
ATOM 25003 C CA . SER A 1 20 ? -15.150 5.545 -7.259 1.00 0.00 88 SER A CA 8
ATOM 25004 C C . SER A 1 20 ? -15.501 4.105 -7.652 1.00 0.00 88 SER A C 8
ATOM 25005 O O . SER A 1 20 ? -16.651 3.675 -7.541 1.00 0.00 88 SER A O 8
ATOM 25013 N N . GLU A 1 21 ? -14.478 3.317 -7.991 1.00 0.00 89 GLU A N 8
ATOM 25014 C CA . GLU A 1 21 ? -14.662 1.898 -8.301 1.00 0.00 89 GLU A CA 8
ATOM 25015 C C . GLU A 1 21 ? -15.065 1.063 -7.086 1.00 0.00 89 GLU A C 8
ATOM 25016 O O . GLU A 1 21 ? -15.841 0.132 -7.251 1.00 0.00 89 GLU A O 8
ATOM 25028 N N . ILE A 1 22 ? -14.626 1.396 -5.870 1.00 0.00 90 ILE A N 8
ATOM 25029 C CA . ILE A 1 22 ? -15.085 0.738 -4.640 1.00 0.00 90 ILE A CA 8
ATOM 25030 C C . ILE A 1 22 ? -16.578 0.986 -4.454 1.00 0.00 90 ILE A C 8
ATOM 25031 O O . ILE A 1 22 ? -17.325 0.046 -4.204 1.00 0.00 90 ILE A O 8
ATOM 25047 N N . ILE A 1 23 ? -17.037 2.226 -4.622 1.00 0.00 91 ILE A N 8
ATOM 25048 C CA . ILE A 1 23 ? -18.466 2.546 -4.505 1.00 0.00 91 ILE A CA 8
ATOM 25049 C C . ILE A 1 23 ? -19.280 1.798 -5.594 1.00 0.00 91 ILE A C 8
ATOM 25050 O O . ILE A 1 23 ? -20.398 1.350 -5.332 1.00 0.00 91 ILE A O 8
ATOM 25066 N N . LYS A 1 24 ? -18.670 1.599 -6.776 1.00 0.00 92 LYS A N 8
ATOM 25067 C CA . LYS A 1 24 ? -19.290 0.817 -7.873 1.00 0.00 92 LYS A CA 8
ATOM 25068 C C . LYS A 1 24 ? -19.088 -0.716 -7.776 1.00 0.00 92 LYS A C 8
ATOM 25069 O O . LYS A 1 24 ? -19.691 -1.466 -8.543 1.00 0.00 92 LYS A O 8
ATOM 25088 N N . SER A 1 25 ? -18.256 -1.188 -6.846 1.00 0.00 93 SER A N 8
ATOM 25089 C CA . SER A 1 25 ? -17.823 -2.588 -6.675 1.00 0.00 93 SER A CA 8
ATOM 25090 C C . SER A 1 25 ? -17.811 -2.975 -5.187 1.00 0.00 93 SER A C 8
ATOM 25091 O O . SER A 1 25 ? -16.928 -3.662 -4.668 1.00 0.00 93 SER A O 8
ATOM 25099 N N . ASP A 1 26 ? -18.843 -2.495 -4.497 1.00 0.00 94 ASP A N 8
ATOM 25100 C CA . ASP A 1 26 ? -19.187 -2.653 -3.080 1.00 0.00 94 ASP A CA 8
ATOM 25101 C C . ASP A 1 26 ? -19.618 -4.087 -2.671 1.00 0.00 94 ASP A C 8
ATOM 25102 O O . ASP A 1 26 ? -20.368 -4.291 -1.711 1.00 0.00 94 ASP A O 8
ATOM 25111 N N . GLY A 1 27 ? -19.167 -5.068 -3.450 1.00 0.00 95 GLY A N 8
ATOM 25112 C CA . GLY A 1 27 ? -19.431 -6.505 -3.352 1.00 0.00 95 GLY A CA 8
ATOM 25113 C C . GLY A 1 27 ? -18.458 -7.232 -2.409 1.00 0.00 95 GLY A C 8
ATOM 25114 O O . GLY A 1 27 ? -18.021 -6.647 -1.414 1.00 0.00 95 GLY A O 8
ATOM 25118 N N . PRO A 1 28 ? -18.115 -8.508 -2.680 1.00 0.00 96 PRO A N 8
ATOM 25119 C CA . PRO A 1 28 ? -17.186 -9.294 -1.868 1.00 0.00 96 PRO A CA 8
ATOM 25120 C C . PRO A 1 28 ? -15.750 -8.733 -1.852 1.00 0.00 96 PRO A C 8
ATOM 25121 O O . PRO A 1 28 ? -14.906 -9.103 -2.670 1.00 0.00 96 PRO A O 8
ATOM 25132 N N . PHE A 1 29 ? -15.475 -7.838 -0.898 1.00 0.00 97 PHE A N 8
ATOM 25133 C CA . PHE A 1 29 ? -14.159 -7.252 -0.614 1.00 0.00 97 PHE A CA 8
ATOM 25134 C C . PHE A 1 29 ? -13.107 -8.298 -0.204 1.00 0.00 97 PHE A C 8
ATOM 25135 O O . PHE A 1 29 ? -12.894 -8.564 0.979 1.00 0.00 97 PHE A O 8
ATOM 25152 N N . THR A 1 30 ? -12.441 -8.896 -1.191 1.00 0.00 98 THR A N 8
ATOM 25153 C CA . THR A 1 30 ? -11.304 -9.812 -0.996 1.00 0.00 98 THR A CA 8
ATOM 25154 C C . THR A 1 30 ? -10.175 -9.178 -0.172 1.00 0.00 98 THR A C 8
ATOM 25155 O O . THR A 1 30 ? -10.043 -7.953 -0.098 1.00 0.00 98 THR A O 8
ATOM 25166 N N . ILE A 1 31 ? -9.264 -10.002 0.362 1.00 0.00 99 ILE A N 8
ATOM 25167 C CA . ILE A 1 31 ? -8.054 -9.495 1.036 1.00 0.00 99 ILE A CA 8
ATOM 25168 C C . ILE A 1 31 ? -7.104 -8.703 0.098 1.00 0.00 99 ILE A C 8
ATOM 25169 O O . ILE A 1 31 ? -6.109 -8.158 0.573 1.00 0.00 99 ILE A O 8
ATOM 25185 N N . LEU A 1 32 ? -7.472 -8.586 -1.190 1.00 0.00 100 LEU A N 8
ATOM 25186 C CA . LEU A 1 32 ? -6.621 -7.773 -2.074 1.00 0.00 100 LEU A CA 8
ATOM 25187 C C . LEU A 1 32 ? -7.321 -6.408 -2.215 1.00 0.00 100 LEU A C 8
ATOM 25188 O O . LEU A 1 32 ? -6.711 -5.353 -2.079 1.00 0.00 100 LEU A O 8
ATOM 25204 N N . GLN A 1 33 ? -8.650 -6.428 -2.391 1.00 0.00 101 GLN A N 8
ATOM 25205 C CA . GLN A 1 33 ? -9.508 -5.246 -2.475 1.00 0.00 101 GLN A CA 8
ATOM 25206 C C . GLN A 1 33 ? -9.572 -4.470 -1.178 1.00 0.00 101 GLN A C 8
ATOM 25207 O O . GLN A 1 33 ? -9.558 -3.245 -1.222 1.00 0.00 101 GLN A O 8
ATOM 25221 N N . LEU A 1 34 ? -9.642 -5.097 -0.001 1.00 0.00 102 LEU A N 8
ATOM 25222 C CA . LEU A 1 34 ? -9.751 -4.348 1.265 1.00 0.00 102 LEU A CA 8
ATOM 25223 C C . LEU A 1 34 ? -8.414 -3.671 1.620 1.00 0.00 102 LEU A C 8
ATOM 25224 O O . LEU A 1 34 ? -8.397 -2.496 1.975 1.00 0.00 102 LEU A O 8
ATOM 25240 N N . VAL A 1 35 ? -7.272 -4.349 1.419 1.00 0.00 103 VAL A N 8
ATOM 25241 C CA . VAL A 1 35 ? -5.932 -3.713 1.533 1.00 0.00 103 VAL A CA 8
ATOM 25242 C C . VAL A 1 35 ? -5.729 -2.694 0.377 1.00 0.00 103 VAL A C 8
ATOM 25243 O O . VAL A 1 35 ? -4.857 -1.835 0.414 1.00 0.00 103 VAL A O 8
ATOM 25256 N N . GLY A 1 36 ? -6.663 -2.794 -0.573 1.00 0.00 104 GLY A N 8
ATOM 25257 C CA . GLY A 1 36 ? -6.714 -1.821 -1.658 1.00 0.00 104 GLY A CA 8
ATOM 25258 C C . GLY A 1 36 ? -7.429 -0.549 -1.240 1.00 0.00 104 GLY A C 8
ATOM 25259 O O . GLY A 1 36 ? -6.904 0.543 -1.421 1.00 0.00 104 GLY A O 8
ATOM 25263 N N . TYR A 1 37 ? -8.590 -0.684 -0.584 1.00 0.00 105 TYR A N 8
ATOM 25264 C CA . TYR A 1 37 ? -9.312 0.443 0.008 1.00 0.00 105 TYR A CA 8
ATOM 25265 C C . TYR A 1 37 ? -8.343 1.184 0.931 1.00 0.00 105 TYR A C 8
ATOM 25266 O O . TYR A 1 37 ? -8.199 2.402 0.849 1.00 0.00 105 TYR A O 8
ATOM 25284 N N . LEU A 1 38 ? -7.591 0.445 1.757 1.00 0.00 106 LEU A N 8
ATOM 25285 C CA . LEU A 1 38 ? -6.639 1.078 2.679 1.00 0.00 106 LEU A CA 8
ATOM 25286 C C . LEU A 1 38 ? -5.362 1.637 2.017 1.00 0.00 106 LEU A C 8
ATOM 25287 O O . LEU A 1 38 ? -4.821 2.616 2.511 1.00 0.00 106 LEU A O 8
ATOM 25303 N N . ARG A 1 39 ? -4.935 1.101 0.862 1.00 0.00 107 ARG A N 8
ATOM 25304 C CA . ARG A 1 39 ? -3.799 1.610 0.033 1.00 0.00 107 ARG A CA 8
ATOM 25305 C C . ARG A 1 39 ? -4.090 2.998 -0.498 1.00 0.00 107 ARG A C 8
ATOM 25306 O O . ARG A 1 39 ? -3.208 3.849 -0.560 1.00 0.00 107 ARG A O 8
ATOM 25327 N N . VAL A 1 40 ? -5.354 3.192 -0.859 1.00 0.00 108 VAL A N 8
ATOM 25328 C CA . VAL A 1 40 ? -5.824 4.511 -1.271 1.00 0.00 108 VAL A CA 8
ATOM 25329 C C . VAL A 1 40 ? -5.572 5.549 -0.185 1.00 0.00 108 VAL A C 8
ATOM 25330 O O . VAL A 1 40 ? -4.925 6.547 -0.469 1.00 0.00 108 VAL A O 8
ATOM 25343 N N . VAL A 1 41 ? -5.998 5.309 1.059 1.00 0.00 109 VAL A N 8
ATOM 25344 C CA . VAL A 1 41 ? -5.724 6.279 2.139 1.00 0.00 109 VAL A CA 8
ATOM 25345 C C . VAL A 1 41 ? -4.236 6.301 2.521 1.00 0.00 109 VAL A C 8
ATOM 25346 O O . VAL A 1 41 ? -3.665 7.378 2.694 1.00 0.00 109 VAL A O 8
ATOM 25359 N N . ASP A 1 42 ? -3.592 5.133 2.601 1.00 0.00 110 ASP A N 8
ATOM 25360 C CA . ASP A 1 42 ? -2.184 5.115 3.026 1.00 0.00 110 ASP A CA 8
ATOM 25361 C C . ASP A 1 42 ? -1.207 5.887 2.136 1.00 0.00 110 ASP A C 8
ATOM 25362 O O . ASP A 1 42 ? -0.289 6.531 2.646 1.00 0.00 110 ASP A O 8
ATOM 25371 N N . THR A 1 43 ? -1.420 5.857 0.819 1.00 0.00 111 THR A N 8
ATOM 25372 C CA . THR A 1 43 ? -0.632 6.663 -0.126 1.00 0.00 111 THR A CA 8
ATOM 25373 C C . THR A 1 43 ? -1.079 8.140 -0.120 1.00 0.00 111 THR A C 8
ATOM 25374 O O . THR A 1 43 ? -0.249 9.048 -0.164 1.00 0.00 111 THR A O 8
ATOM 25385 N N . ASP A 1 44 ? -2.386 8.401 0.004 1.00 0.00 112 ASP A N 8
ATOM 25386 C CA . ASP A 1 44 ? -3.038 9.720 0.076 1.00 0.00 112 ASP A CA 8
ATOM 25387 C C . ASP A 1 44 ? -2.631 10.556 1.300 1.00 0.00 112 ASP A C 8
ATOM 25388 O O . ASP A 1 44 ? -2.718 11.786 1.247 1.00 0.00 112 ASP A O 8
ATOM 25397 N N . LEU A 1 45 ? -2.107 9.923 2.363 1.00 0.00 113 LEU A N 8
ATOM 25398 C CA . LEU A 1 45 ? -1.533 10.618 3.527 1.00 0.00 113 LEU A CA 8
ATOM 25399 C C . LEU A 1 45 ? -0.475 11.661 3.097 1.00 0.00 113 LEU A C 8
ATOM 25400 O O . LEU A 1 45 ? -0.296 12.686 3.753 1.00 0.00 113 LEU A O 8
ATOM 25416 N N . LEU A 1 46 ? 0.210 11.413 1.972 1.00 0.00 114 LEU A N 8
ATOM 25417 C CA . LEU A 1 46 ? 1.274 12.273 1.436 1.00 0.00 114 LEU A CA 8
ATOM 25418 C C . LEU A 1 46 ? 0.790 13.546 0.721 1.00 0.00 114 LEU A C 8
ATOM 25419 O O . LEU A 1 46 ? 1.609 14.378 0.335 1.00 0.00 114 LEU A O 8
ATOM 25435 N N . LEU A 1 47 ? -0.524 13.727 0.580 1.00 0.00 115 LEU A N 8
ATOM 25436 C CA . LEU A 1 47 ? -1.160 14.931 0.045 1.00 0.00 115 LEU A CA 8
ATOM 25437 C C . LEU A 1 47 ? -2.077 15.524 1.120 1.00 0.00 115 LEU A C 8
ATOM 25438 O O . LEU A 1 47 ? -1.749 16.567 1.683 1.00 0.00 115 LEU A O 8
ATOM 25454 N N . LYS A 1 48 ? -3.175 14.824 1.444 1.00 0.00 116 LYS A N 8
ATOM 25455 C CA . LYS A 1 48 ? -4.101 15.168 2.552 1.00 0.00 116 LYS A CA 8
ATOM 25456 C C . LYS A 1 48 ? -5.104 14.030 2.786 1.00 0.00 116 LYS A C 8
ATOM 25457 O O . LYS A 1 48 ? -5.723 13.588 1.822 1.00 0.00 116 LYS A O 8
ATOM 25476 N N . VAL A 1 49 ? -5.291 13.590 4.039 1.00 0.00 117 VAL A N 8
ATOM 25477 C CA . VAL A 1 49 ? -6.285 12.554 4.393 1.00 0.00 117 VAL A CA 8
ATOM 25478 C C . VAL A 1 49 ? -7.733 12.981 4.110 1.00 0.00 117 VAL A C 8
ATOM 25479 O O . VAL A 1 49 ? -8.035 14.163 3.928 1.00 0.00 117 VAL A O 8
ATOM 25492 N N . ASP A 1 50 ? -8.647 12.010 4.136 1.00 0.00 118 ASP A N 8
ATOM 25493 C CA . ASP A 1 50 ? -10.090 12.226 4.030 1.00 0.00 118 ASP A CA 8
ATOM 25494 C C . ASP A 1 50 ? -10.857 11.358 5.041 1.00 0.00 118 ASP A C 8
ATOM 25495 O O . ASP A 1 50 ? -10.423 10.280 5.455 1.00 0.00 118 ASP A O 8
ATOM 25504 N N . SER A 1 51 ? -12.025 11.881 5.397 1.00 0.00 119 SER A N 8
ATOM 25505 C CA . SER A 1 51 ? -12.949 11.379 6.431 1.00 0.00 119 SER A CA 8
ATOM 25506 C C . SER A 1 51 ? -14.427 11.433 5.988 1.00 0.00 119 SER A C 8
ATOM 25507 O O . SER A 1 51 ? -15.327 11.374 6.829 1.00 0.00 119 SER A O 8
ATOM 25515 N N . THR A 1 52 ? -14.689 11.534 4.675 1.00 0.00 120 THR A N 8
ATOM 25516 C CA . THR A 1 52 ? -16.034 11.725 4.097 1.00 0.00 120 THR A CA 8
ATOM 25517 C C . THR A 1 52 ? -16.258 10.792 2.907 1.00 0.00 120 THR A C 8
ATOM 25518 O O . THR A 1 52 ? -17.103 9.907 2.989 1.00 0.00 120 THR A O 8
ATOM 25529 N N . LYS A 1 53 ? -15.476 10.904 1.826 1.00 0.00 121 LYS A N 8
ATOM 25530 C CA . LYS A 1 53 ? -15.528 9.949 0.695 1.00 0.00 121 LYS A CA 8
ATOM 25531 C C . LYS A 1 53 ? -14.922 8.604 1.107 1.00 0.00 121 LYS A C 8
ATOM 25532 O O . LYS A 1 53 ? -15.460 7.555 0.764 1.00 0.00 121 LYS A O 8
ATOM 25551 N N . VAL A 1 54 ? -13.839 8.620 1.888 1.00 0.00 122 VAL A N 8
ATOM 25552 C CA . VAL A 1 54 ? -13.240 7.408 2.491 1.00 0.00 122 VAL A CA 8
ATOM 25553 C C . VAL A 1 54 ? -14.242 6.785 3.469 1.00 0.00 122 VAL A C 8
ATOM 25554 O O . VAL A 1 54 ? -14.355 5.568 3.509 1.00 0.00 122 VAL A O 8
ATOM 25567 N N . ASP A 1 55 ? -15.043 7.586 4.182 1.00 0.00 123 ASP A N 8
ATOM 25568 C CA . ASP A 1 55 ? -16.120 7.056 5.026 1.00 0.00 123 ASP A CA 8
ATOM 25569 C C . ASP A 1 55 ? -17.259 6.428 4.197 1.00 0.00 123 ASP A C 8
ATOM 25570 O O . ASP A 1 55 ? -17.721 5.342 4.530 1.00 0.00 123 ASP A O 8
ATOM 25579 N N . GLU A 1 56 ? -17.662 7.067 3.092 1.00 0.00 124 GLU A N 8
ATOM 25580 C CA . GLU A 1 56 ? -18.661 6.483 2.176 1.00 0.00 124 GLU A CA 8
ATOM 25581 C C . GLU A 1 56 ? -18.198 5.135 1.592 1.00 0.00 124 GLU A C 8
ATOM 25582 O O . GLU A 1 56 ? -18.947 4.158 1.604 1.00 0.00 124 GLU A O 8
ATOM 25594 N N . ALA A 1 57 ? -16.954 5.053 1.113 1.00 0.00 125 ALA A N 8
ATOM 25595 C CA . ALA A 1 57 ? -16.354 3.792 0.653 1.00 0.00 125 ALA A CA 8
ATOM 25596 C C . ALA A 1 57 ? -16.119 2.782 1.798 1.00 0.00 125 ALA A C 8
ATOM 25597 O O . ALA A 1 57 ? -16.332 1.584 1.628 1.00 0.00 125 ALA A O 8
ATOM 25604 N N . GLY A 1 58 ? -15.761 3.242 2.996 1.00 0.00 126 GLY A N 8
ATOM 25605 C CA . GLY A 1 58 ? -15.632 2.410 4.199 1.00 0.00 126 GLY A CA 8
ATOM 25606 C C . GLY A 1 58 ? -16.985 1.819 4.612 1.00 0.00 126 GLY A C 8
ATOM 25607 O O . GLY A 1 58 ? -17.075 0.644 4.960 1.00 0.00 126 GLY A O 8
ATOM 25611 N N . LYS A 1 59 ? -18.063 2.597 4.457 1.00 0.00 127 LYS A N 8
ATOM 25612 C CA . LYS A 1 59 ? -19.433 2.085 4.669 1.00 0.00 127 LYS A CA 8
ATOM 25613 C C . LYS A 1 59 ? -19.746 0.922 3.719 1.00 0.00 127 LYS A C 8
ATOM 25614 O O . LYS A 1 59 ? -20.439 -0.007 4.113 1.00 0.00 127 LYS A O 8
ATOM 25633 N N . LYS A 1 60 ? -19.177 0.940 2.503 1.00 0.00 128 LYS A N 8
ATOM 25634 C CA . LYS A 1 60 ? -19.299 -0.218 1.593 1.00 0.00 128 LYS A CA 8
ATOM 25635 C C . LYS A 1 60 ? -18.622 -1.458 2.182 1.00 0.00 128 LYS A C 8
ATOM 25636 O O . LYS A 1 60 ? -19.216 -2.532 2.168 1.00 0.00 128 LYS A O 8
ATOM 25655 N N . VAL A 1 61 ? -17.440 -1.313 2.785 1.00 0.00 129 VAL A N 8
ATOM 25656 C CA . VAL A 1 61 ? -16.770 -2.414 3.506 1.00 0.00 129 VAL A CA 8
ATOM 25657 C C . VAL A 1 61 ? -17.645 -2.908 4.655 1.00 0.00 129 VAL A C 8
ATOM 25658 O O . VAL A 1 61 ? -17.882 -4.105 4.790 1.00 0.00 129 VAL A O 8
ATOM 25671 N N . LYS A 1 62 ? -18.187 -1.990 5.461 1.00 0.00 130 LYS A N 8
ATOM 25672 C CA . LYS A 1 62 ? -19.013 -2.371 6.620 1.00 0.00 130 LYS A CA 8
ATOM 25673 C C . LYS A 1 62 ? -20.315 -3.055 6.193 1.00 0.00 130 LYS A C 8
ATOM 25674 O O . LYS A 1 62 ? -20.743 -4.017 6.821 1.00 0.00 130 LYS A O 8
ATOM 25693 N N . ALA A 1 63 ? -20.893 -2.608 5.080 1.00 0.00 131 ALA A N 8
ATOM 25694 C CA . ALA A 1 63 ? -22.062 -3.217 4.453 1.00 0.00 131 ALA A CA 8
ATOM 25695 C C . ALA A 1 63 ? -21.759 -4.631 3.939 1.00 0.00 131 ALA A C 8
ATOM 25696 O O . ALA A 1 63 ? -22.596 -5.522 4.060 1.00 0.00 131 ALA A O 8
ATOM 25703 N N . TYR A 1 64 ? -20.552 -4.871 3.416 1.00 0.00 132 TYR A N 8
ATOM 25704 C CA . TYR A 1 64 ? -20.127 -6.218 3.041 1.00 0.00 132 TYR A CA 8
ATOM 25705 C C . TYR A 1 64 ? -20.015 -7.119 4.281 1.00 0.00 132 TYR A C 8
ATOM 25706 O O . TYR A 1 64 ? -20.523 -8.239 4.278 1.00 0.00 132 TYR A O 8
ATOM 25724 N N . LEU A 1 65 ? -19.446 -6.618 5.383 1.00 0.00 133 LEU A N 8
ATOM 25725 C CA . LEU A 1 65 ? -19.418 -7.366 6.643 1.00 0.00 133 LEU A CA 8
ATOM 25726 C C . LEU A 1 65 ? -20.843 -7.676 7.128 1.00 0.00 133 LEU A C 8
ATOM 25727 O O . LEU A 1 65 ? -21.138 -8.810 7.483 1.00 0.00 133 LEU A O 8
ATOM 25743 N N . GLU A 1 66 ? -21.746 -6.694 7.071 1.00 0.00 134 GLU A N 8
ATOM 25744 C CA . GLU A 1 66 ? -23.171 -6.922 7.382 1.00 0.00 134 GLU A CA 8
ATOM 25745 C C . GLU A 1 66 ? -23.811 -8.022 6.517 1.00 0.00 134 GLU A C 8
ATOM 25746 O O . GLU A 1 66 ? -24.607 -8.823 7.012 1.00 0.00 134 GLU A O 8
ATOM 25758 N N . LYS A 1 67 ? -23.396 -8.078 5.247 1.00 0.00 135 LYS A N 8
ATOM 25759 C CA . LYS A 1 67 ? -23.840 -9.154 4.346 1.00 0.00 135 LYS A CA 8
ATOM 25760 C C . LYS A 1 67 ? -23.391 -10.546 4.825 1.00 0.00 135 LYS A C 8
ATOM 25761 O O . LYS A 1 67 ? -24.170 -11.499 4.769 1.00 0.00 135 LYS A O 8
ATOM 25780 N N . ILE A 1 68 ? -22.166 -10.649 5.352 1.00 0.00 136 ILE A N 8
ATOM 25781 C CA . ILE A 1 68 ? -21.602 -11.865 5.969 1.00 0.00 136 ILE A CA 8
ATOM 25782 C C . ILE A 1 68 ? -22.142 -12.130 7.399 1.00 0.00 136 ILE A C 8
ATOM 25783 O O . ILE A 1 68 ? -22.086 -13.267 7.875 1.00 0.00 136 ILE A O 8
ATOM 25799 N N . GLY A 1 69 ? -22.720 -11.125 8.075 1.00 0.00 137 GLY A N 8
ATOM 25800 C CA . GLY A 1 69 ? -23.351 -11.242 9.404 1.00 0.00 137 GLY A CA 8
ATOM 25801 C C . GLY A 1 69 ? -23.030 -10.132 10.428 1.00 0.00 137 GLY A C 8
ATOM 25802 O O . GLY A 1 69 ? -23.649 -10.106 11.491 1.00 0.00 137 GLY A O 8
ATOM 25806 N N . ILE A 1 70 ? -22.103 -9.221 10.093 1.00 0.00 138 ILE A N 8
ATOM 25807 C CA . ILE A 1 70 ? -21.543 -8.113 10.961 1.00 0.00 138 ILE A CA 8
ATOM 25808 C C . ILE A 1 70 ? -20.784 -8.588 12.225 1.00 0.00 138 ILE A C 8
ATOM 25809 O O . ILE A 1 70 ? -20.917 -9.724 12.686 1.00 0.00 138 ILE A O 8
ATOM 25825 N N . ARG A 1 71 ? -19.937 -7.689 12.758 1.00 0.00 139 ARG A N 8
ATOM 25826 C CA . ARG A 1 71 ? -19.026 -7.883 13.908 1.00 0.00 139 ARG A CA 8
ATOM 25827 C C . ARG A 1 71 ? -18.861 -6.579 14.715 1.00 0.00 139 ARG A C 8
ATOM 25828 O O . ARG A 1 71 ? -19.294 -5.511 14.283 1.00 0.00 139 ARG A O 8
ATOM 25849 N N . GLY A 1 72 ? -18.169 -6.669 15.855 1.00 0.00 140 GLY A N 8
ATOM 25850 C CA . GLY A 1 72 ? -17.771 -5.544 16.731 1.00 0.00 140 GLY A CA 8
ATOM 25851 C C . GLY A 1 72 ? -16.808 -4.507 16.127 1.00 0.00 140 GLY A C 8
ATOM 25852 O O . GLY A 1 72 ? -16.616 -3.425 16.682 1.00 0.00 140 GLY A O 8
ATOM 25856 N N . ASP A 1 73 ? -16.184 -4.884 15.012 1.00 0.00 141 ASP A N 8
ATOM 25857 C CA . ASP A 1 73 ? -15.239 -4.137 14.161 1.00 0.00 141 ASP A CA 8
ATOM 25858 C C . ASP A 1 73 ? -15.546 -2.639 13.917 1.00 0.00 141 ASP A C 8
ATOM 25859 O O . ASP A 1 73 ? -16.677 -2.158 14.029 1.00 0.00 141 ASP A O 8
ATOM 25868 N N . SER A 1 74 ? -14.516 -1.910 13.484 1.00 0.00 142 SER A N 8
ATOM 25869 C CA . SER A 1 74 ? -14.470 -0.477 13.189 1.00 0.00 142 SER A CA 8
ATOM 25870 C C . SER A 1 74 ? -13.602 -0.295 11.951 1.00 0.00 142 SER A C 8
ATOM 25871 O O . SER A 1 74 ? -12.633 -1.030 11.787 1.00 0.00 142 SER A O 8
ATOM 25879 N N . VAL A 1 75 ? -13.899 0.691 11.097 1.00 0.00 143 VAL A N 8
ATOM 25880 C CA . VAL A 1 75 ? -13.073 0.970 9.901 1.00 0.00 143 VAL A CA 8
ATOM 25881 C C . VAL A 1 75 ? -11.582 1.104 10.242 1.00 0.00 143 VAL A C 8
ATOM 25882 O O . VAL A 1 75 ? -10.741 0.649 9.474 1.00 0.00 143 VAL A O 8
ATOM 25895 N N . GLU A 1 76 ? -11.254 1.648 11.418 1.00 0.00 144 GLU A N 8
ATOM 25896 C CA . GLU A 1 76 ? -9.844 1.740 11.848 1.00 0.00 144 GLU A CA 8
ATOM 25897 C C . GLU A 1 76 ? -9.248 0.373 12.197 1.00 0.00 144 GLU A C 8
ATOM 25898 O O . GLU A 1 76 ? -8.151 0.032 11.746 1.00 0.00 144 GLU A O 8
ATOM 25910 N N . ALA A 1 77 ? -9.996 -0.438 12.953 1.00 0.00 145 ALA A N 8
ATOM 25911 C CA . ALA A 1 77 ? -9.632 -1.813 13.263 1.00 0.00 145 ALA A CA 8
ATOM 25912 C C . ALA A 1 77 ? -9.471 -2.660 11.996 1.00 0.00 145 ALA A C 8
ATOM 25913 O O . ALA A 1 77 ? -8.557 -3.484 11.928 1.00 0.00 145 ALA A O 8
ATOM 25920 N N . ALA A 1 78 ? -10.306 -2.422 10.983 1.00 0.00 146 ALA A N 8
ATOM 25921 C CA . ALA A 1 78 ? -10.242 -3.171 9.741 1.00 0.00 146 ALA A CA 8
ATOM 25922 C C . ALA A 1 78 ? -8.941 -2.935 8.985 1.00 0.00 146 ALA A C 8
ATOM 25923 O O . ALA A 1 78 ? -8.372 -3.899 8.476 1.00 0.00 146 ALA A O 8
ATOM 25930 N N . LEU A 1 79 ? -8.418 -1.701 8.950 1.00 0.00 147 LEU A N 8
ATOM 25931 C CA . LEU A 1 79 ? -7.159 -1.461 8.247 1.00 0.00 147 LEU A CA 8
ATOM 25932 C C . LEU A 1 79 ? -6.015 -2.212 8.922 1.00 0.00 147 LEU A C 8
ATOM 25933 O O . LEU A 1 79 ? -5.238 -2.908 8.267 1.00 0.00 147 LEU A O 8
ATOM 25949 N N . ASP A 1 80 ? -5.961 -2.101 10.249 1.00 0.00 148 ASP A N 8
ATOM 25950 C CA . ASP A 1 80 ? -4.873 -2.675 11.032 1.00 0.00 148 ASP A CA 8
ATOM 25951 C C . ASP A 1 80 ? -4.890 -4.203 10.972 1.00 0.00 148 ASP A C 8
ATOM 25952 O O . ASP A 1 80 ? -3.875 -4.845 10.692 1.00 0.00 148 ASP A O 8
ATOM 25961 N N . ASN A 1 81 ? -6.080 -4.779 11.149 1.00 0.00 149 ASN A N 8
ATOM 25962 C CA . ASN A 1 81 ? -6.258 -6.220 11.114 1.00 0.00 149 ASN A CA 8
ATOM 25963 C C . ASN A 1 81 ? -5.996 -6.791 9.727 1.00 0.00 149 ASN A C 8
ATOM 25964 O O . ASN A 1 81 ? -5.342 -7.824 9.634 1.00 0.00 149 ASN A O 8
ATOM 25975 N N . LEU A 1 82 ? -6.427 -6.126 8.649 1.00 0.00 150 LEU A N 8
ATOM 25976 C CA . LEU A 1 82 ? -6.193 -6.650 7.307 1.00 0.00 150 LEU A CA 8
ATOM 25977 C C . LEU A 1 82 ? -4.702 -6.673 6.985 1.00 0.00 150 LEU A C 8
ATOM 25978 O O . LEU A 1 82 ? -4.180 -7.682 6.509 1.00 0.00 150 LEU A O 8
ATOM 25994 N N . MET A 1 83 ? -3.996 -5.589 7.311 1.00 0.00 151 MET A N 8
ATOM 25995 C CA . MET A 1 83 ? -2.572 -5.492 7.018 1.00 0.00 151 MET A CA 8
ATOM 25996 C C . MET A 1 83 ? -1.770 -6.569 7.737 1.00 0.00 151 MET A C 8
ATOM 25997 O O . MET A 1 83 ? -1.018 -7.324 7.115 1.00 0.00 151 MET A O 8
ATOM 26011 N N . ILE A 1 84 ? -2.056 -6.720 9.021 1.00 0.00 152 ILE A N 8
ATOM 26012 C CA . ILE A 1 84 ? -1.380 -7.682 9.876 1.00 0.00 152 ILE A CA 8
ATOM 26013 C C . ILE A 1 84 ? -1.761 -9.090 9.445 1.00 0.00 152 ILE A C 8
ATOM 26014 O O . ILE A 1 84 ? -0.902 -9.958 9.449 1.00 0.00 152 ILE A O 8
ATOM 26030 N N . LYS A 1 85 ? -3.005 -9.318 9.010 1.00 0.00 153 LYS A N 8
ATOM 26031 C CA . LYS A 1 85 ? -3.430 -10.675 8.647 1.00 0.00 153 LYS A CA 8
ATOM 26032 C C . LYS A 1 85 ? -2.692 -11.164 7.419 1.00 0.00 153 LYS A C 8
ATOM 26033 O O . LYS A 1 85 ? -2.313 -12.330 7.389 1.00 0.00 153 LYS A O 8
ATOM 26052 N N . VAL A 1 86 ? -2.367 -10.299 6.456 1.00 0.00 154 VAL A N 8
ATOM 26053 C CA . VAL A 1 86 ? -1.526 -10.703 5.312 1.00 0.00 154 VAL A CA 8
ATOM 26054 C C . VAL A 1 86 ? -0.101 -10.989 5.800 1.00 0.00 154 VAL A C 8
ATOM 26055 O O . VAL A 1 86 ? 0.471 -12.047 5.528 1.00 0.00 154 VAL A O 8
ATOM 26068 N N . TYR A 1 87 ? 0.429 -10.046 6.573 1.00 0.00 155 TYR A N 8
ATOM 26069 C CA . TYR A 1 87 ? 1.808 -10.154 7.073 1.00 0.00 155 TYR A CA 8
ATOM 26070 C C . TYR A 1 87 ? 2.027 -11.381 7.976 1.00 0.00 155 TYR A C 8
ATOM 26071 O O . TYR A 1 87 ? 3.047 -12.056 7.879 1.00 0.00 155 TYR A O 8
ATOM 26089 N N . GLU A 1 88 ? 1.028 -11.735 8.780 1.00 0.00 156 GLU A N 8
ATOM 26090 C CA . GLU A 1 88 ? 1.017 -12.880 9.687 1.00 0.00 156 GLU A CA 8
ATOM 26091 C C . GLU A 1 88 ? 1.126 -14.197 8.923 1.00 0.00 156 GLU A C 8
ATOM 26092 O O . GLU A 1 88 ? 1.901 -15.068 9.320 1.00 0.00 156 GLU A O 8
ATOM 26104 N N . ILE A 1 89 ? 0.411 -14.338 7.800 1.00 0.00 157 ILE A N 8
ATOM 26105 C CA . ILE A 1 89 ? 0.562 -15.533 6.964 1.00 0.00 157 ILE A CA 8
ATOM 26106 C C . ILE A 1 89 ? 1.914 -15.506 6.233 1.00 0.00 157 ILE A C 8
ATOM 26107 O O . ILE A 1 89 ? 2.568 -16.541 6.101 1.00 0.00 157 ILE A O 8
ATOM 26123 N N . THR A 1 90 ? 2.377 -14.311 5.840 1.00 0.00 158 THR A N 8
ATOM 26124 C CA . THR A 1 90 ? 3.677 -14.159 5.155 1.00 0.00 158 THR A CA 8
ATOM 26125 C C . THR A 1 90 ? 4.859 -14.587 6.040 1.00 0.00 158 THR A C 8
ATOM 26126 O O . THR A 1 90 ? 5.779 -15.252 5.561 1.00 0.00 158 THR A O 8
ATOM 26137 N N . LYS A 1 91 ? 4.824 -14.245 7.338 1.00 0.00 159 LYS A N 8
ATOM 26138 C CA . LYS A 1 91 ? 5.840 -14.616 8.345 1.00 0.00 159 LYS A CA 8
ATOM 26139 C C . LYS A 1 91 ? 5.588 -15.979 9.016 1.00 0.00 159 LYS A C 8
ATOM 26140 O O . LYS A 1 91 ? 6.448 -16.482 9.740 1.00 0.00 159 LYS A O 8
ATOM 26159 N N . GLY A 1 92 ? 4.434 -16.595 8.752 1.00 0.00 160 GLY A N 8
ATOM 26160 C CA . GLY A 1 92 ? 4.015 -17.884 9.306 1.00 0.00 160 GLY A CA 8
ATOM 26161 C C . GLY A 1 92 ? 3.700 -17.850 10.805 1.00 0.00 160 GLY A C 8
ATOM 26162 O O . GLY A 1 92 ? 3.878 -18.843 11.510 1.00 0.00 160 GLY A O 8
ATOM 26166 N N . THR A 1 93 ? 3.197 -16.712 11.287 1.00 0.00 161 THR A N 8
ATOM 26167 C CA . THR A 1 93 ? 2.916 -16.391 12.704 1.00 0.00 161 THR A CA 8
ATOM 26168 C C . THR A 1 93 ? 1.456 -16.632 13.116 1.00 0.00 161 THR A C 8
ATOM 26169 O O . THR A 1 93 ? 0.875 -16.032 14.021 1.00 0.00 161 THR A O 8
ATOM 26180 N N . VAL A 1 94 ? 0.876 -17.530 12.351 1.00 0.00 162 VAL A N 8
ATOM 26181 C CA . VAL A 1 94 ? -0.512 -17.992 12.327 1.00 0.00 162 VAL A CA 8
ATOM 26182 C C . VAL A 1 94 ? -0.949 -18.463 13.716 1.00 0.00 162 VAL A C 8
ATOM 26183 O O . VAL A 1 94 ? -0.295 -19.299 14.344 1.00 0.00 162 VAL A O 8
ATOM 26196 N N . GLU A 1 95 ? -2.066 -17.914 14.184 1.00 0.00 163 GLU A N 8
ATOM 26197 C CA . GLU A 1 95 ? -2.710 -18.292 15.455 1.00 0.00 163 GLU A CA 8
ATOM 26198 C C . GLU A 1 95 ? -2.990 -19.811 15.543 1.00 0.00 163 GLU A C 8
ATOM 26199 O O . GLU A 1 95 ? -3.415 -20.439 14.568 1.00 0.00 163 GLU A O 8
ATOM 26211 N N . SER A 1 96 ? -2.745 -20.405 16.720 1.00 0.00 164 SER A N 8
ATOM 26212 C CA . SER A 1 96 ? -2.875 -21.852 16.953 1.00 0.00 164 SER A CA 8
ATOM 26213 C C . SER A 1 96 ? -4.328 -22.361 16.864 1.00 0.00 164 SER A C 8
ATOM 26214 O O . SER A 1 96 ? -5.288 -21.602 17.038 1.00 0.00 164 SER A O 8
ATOM 26222 N N . SER A 1 97 ? -4.490 -23.666 16.614 1.00 0.00 165 SER A N 8
ATOM 26223 C CA . SER A 1 97 ? -5.787 -24.362 16.608 1.00 0.00 165 SER A CA 8
ATOM 26224 C C . SER A 1 97 ? -6.453 -24.390 18.000 1.00 0.00 165 SER A C 8
ATOM 26225 O O . SER A 1 97 ? -5.791 -24.217 19.030 1.00 0.00 165 SER A O 8
ATOM 26233 N N . ALA A 1 98 ? -7.767 -24.632 18.037 1.00 0.00 166 ALA A N 8
ATOM 26234 C CA . ALA A 1 98 ? -8.587 -24.684 19.254 1.00 0.00 166 ALA A CA 8
ATOM 26235 C C . ALA A 1 98 ? -9.781 -25.653 19.114 1.00 0.00 166 ALA A C 8
ATOM 26236 O O . ALA A 1 98 ? -10.181 -26.024 18.006 1.00 0.00 166 ALA A O 8
ATOM 26243 N N . GLN A 1 99 ? -10.381 -26.038 20.248 1.00 0.00 167 GLN A N 8
ATOM 26244 C CA . GLN A 1 99 ? -11.563 -26.914 20.329 1.00 0.00 167 GLN A CA 8
ATOM 26245 C C . GLN A 1 99 ? -12.869 -26.141 20.046 1.00 0.00 167 GLN A C 8
ATOM 26246 O O . GLN A 1 99 ? -13.728 -25.969 20.917 1.00 0.00 167 GLN A O 8
ATOM 26260 N N . GLY A 1 100 ? -12.998 -25.636 18.817 1.00 0.00 168 GLY A N 8
ATOM 26261 C CA . GLY A 1 100 ? -14.136 -24.834 18.346 1.00 0.00 168 GLY A CA 8
ATOM 26262 C C . GLY A 1 100 ? -14.181 -24.655 16.822 1.00 0.00 168 GLY A C 8
ATOM 26263 O O . GLY A 1 100 ? -13.317 -25.148 16.093 1.00 0.00 168 GLY A O 8
ATOM 26267 N N . THR A 1 101 ? -15.212 -23.955 16.339 1.00 0.00 169 THR A N 8
ATOM 26268 C CA . THR A 1 101 ? -15.483 -23.711 14.912 1.00 0.00 169 THR A CA 8
ATOM 26269 C C . THR A 1 101 ? -16.221 -22.385 14.669 1.00 0.00 169 THR A C 8
ATOM 26270 O O . THR A 1 101 ? -16.548 -21.638 15.596 1.00 0.00 169 THR A O 8
ATOM 26281 N N . ASP A 1 102 ? -16.471 -22.102 13.396 1.00 0.00 170 ASP A N 8
ATOM 26282 C CA . ASP A 1 102 ? -17.059 -20.895 12.833 1.00 0.00 170 ASP A CA 8
ATOM 26283 C C . ASP A 1 102 ? -18.180 -21.235 11.832 1.00 0.00 170 ASP A C 8
ATOM 26284 O O . ASP A 1 102 ? -18.233 -22.345 11.292 1.00 0.00 170 ASP A O 8
ATOM 26293 N N . SER A 1 103 ? -19.073 -20.270 11.573 1.00 0.00 171 SER A N 8
ATOM 26294 C CA . SER A 1 103 ? -20.114 -20.378 10.544 1.00 0.00 171 SER A CA 8
ATOM 26295 C C . SER A 1 103 ? -19.478 -20.676 9.194 1.00 0.00 171 SER A C 8
ATOM 26296 O O . SER A 1 103 ? -18.432 -20.124 8.868 1.00 0.00 171 SER A O 8
ATOM 26304 N N . GLU A 1 104 ? -20.107 -21.545 8.410 1.00 0.00 172 GLU A N 8
ATOM 26305 C CA . GLU A 1 104 ? -19.527 -22.020 7.143 1.00 0.00 172 GLU A CA 8
ATOM 26306 C C . GLU A 1 104 ? -19.209 -20.880 6.166 1.00 0.00 172 GLU A C 8
ATOM 26307 O O . GLU A 1 104 ? -18.172 -20.891 5.508 1.00 0.00 172 GLU A O 8
ATOM 26319 N N . GLU A 1 105 ? -20.083 -19.877 6.122 1.00 0.00 173 GLU A N 8
ATOM 26320 C CA . GLU A 1 105 ? -19.870 -18.698 5.276 1.00 0.00 173 GLU A CA 8
ATOM 26321 C C . GLU A 1 105 ? -18.644 -17.894 5.734 1.00 0.00 173 GLU A C 8
ATOM 26322 O O . GLU A 1 105 ? -17.769 -17.577 4.928 1.00 0.00 173 GLU A O 8
ATOM 26334 N N . LEU A 1 106 ? -18.537 -17.645 7.044 1.00 0.00 174 LEU A N 8
ATOM 26335 C CA . LEU A 1 106 ? -17.357 -16.946 7.580 1.00 0.00 174 LEU A CA 8
ATOM 26336 C C . LEU A 1 106 ? -16.074 -17.779 7.392 1.00 0.00 174 LEU A C 8
ATOM 26337 O O . LEU A 1 106 ? -15.030 -17.258 6.993 1.00 0.00 174 LEU A O 8
ATOM 26353 N N . LYS A 1 107 ? -16.172 -19.091 7.632 1.00 0.00 175 LYS A N 8
ATOM 26354 C CA . LYS A 1 107 ? -15.017 -19.994 7.543 1.00 0.00 175 LYS A CA 8
ATOM 26355 C C . LYS A 1 107 ? -14.507 -20.135 6.115 1.00 0.00 175 LYS A C 8
ATOM 26356 O O . LYS A 1 107 ? -13.310 -20.012 5.865 1.00 0.00 175 LYS A O 8
ATOM 26375 N N . THR A 1 108 ? -15.422 -20.317 5.164 1.00 0.00 176 THR A N 8
ATOM 26376 C CA . THR A 1 108 ? -15.066 -20.352 3.740 1.00 0.00 176 THR A CA 8
ATOM 26377 C C . THR A 1 108 ? -14.527 -19.019 3.239 1.00 0.00 176 THR A C 8
ATOM 26378 O O . THR A 1 108 ? -13.570 -19.012 2.469 1.00 0.00 176 THR A O 8
ATOM 26389 N N . LEU A 1 109 ? -15.054 -17.894 3.726 1.00 0.00 177 LEU A N 8
ATOM 26390 C CA . LEU A 1 109 ? -14.507 -16.575 3.401 1.00 0.00 177 LEU A CA 8
ATOM 26391 C C . LEU A 1 109 ? -13.063 -16.420 3.888 1.00 0.00 177 LEU A C 8
ATOM 26392 O O . LEU A 1 109 ? -12.214 -15.950 3.133 1.00 0.00 177 LEU A O 8
ATOM 26408 N N . LEU A 1 110 ? -12.751 -16.869 5.104 1.00 0.00 178 LEU A N 8
ATOM 26409 C CA . LEU A 1 110 ? -11.384 -16.838 5.619 1.00 0.00 178 LEU A CA 8
ATOM 26410 C C . LEU A 1 110 ? -10.457 -17.780 4.838 1.00 0.00 178 LEU A C 8
ATOM 26411 O O . LEU A 1 110 ? -9.308 -17.428 4.574 1.00 0.00 178 LEU A O 8
ATOM 26427 N N . LEU A 1 111 ? -10.959 -18.938 4.400 1.00 0.00 179 LEU A N 8
ATOM 26428 C CA . LEU A 1 111 ? -10.197 -19.834 3.530 1.00 0.00 179 LEU A CA 8
ATOM 26429 C C . LEU A 1 111 ? -9.916 -19.178 2.173 1.00 0.00 179 LEU A C 8
ATOM 26430 O O . LEU A 1 111 ? -8.775 -19.197 1.717 1.00 0.00 179 LEU A O 8
ATOM 26446 N N . LYS A 1 112 ? -10.910 -18.505 1.575 1.00 0.00 180 LYS A N 8
ATOM 26447 C CA . LYS A 1 112 ? -10.700 -17.729 0.345 1.00 0.00 180 LYS A CA 8
ATOM 26448 C C . LYS A 1 112 ? -9.692 -16.602 0.569 1.00 0.00 180 LYS A C 8
ATOM 26449 O O . LYS A 1 112 ? -8.797 -16.431 -0.247 1.00 0.00 180 LYS A O 8
ATOM 26468 N N . PHE A 1 113 ? -9.768 -15.903 1.704 1.00 0.00 181 PHE A N 8
ATOM 26469 C CA . PHE A 1 113 ? -8.784 -14.864 2.039 1.00 0.00 181 PHE A CA 8
ATOM 26470 C C . PHE A 1 113 ? -7.349 -15.406 2.123 1.00 0.00 181 PHE A C 8
ATOM 26471 O O . PHE A 1 113 ? -6.419 -14.807 1.584 1.00 0.00 181 PHE A O 8
ATOM 26488 N N . SER A 1 114 ? -7.179 -16.564 2.758 1.00 0.00 182 SER A N 8
ATOM 26489 C CA . SER A 1 114 ? -5.851 -17.174 2.899 1.00 0.00 182 SER A CA 8
ATOM 26490 C C . SER A 1 114 ? -5.320 -17.749 1.582 1.00 0.00 182 SER A C 8
ATOM 26491 O O . SER A 1 114 ? -4.131 -17.636 1.282 1.00 0.00 182 SER A O 8
ATOM 26499 N N . GLU A 1 115 ? -6.196 -18.294 0.736 1.00 0.00 183 GLU A N 8
ATOM 26500 C CA . GLU A 1 115 ? -5.806 -18.777 -0.587 1.00 0.00 183 GLU A CA 8
ATOM 26501 C C . GLU A 1 115 ? -5.496 -17.629 -1.551 1.00 0.00 183 GLU A C 8
ATOM 26502 O O . GLU A 1 115 ? -4.555 -17.722 -2.336 1.00 0.00 183 GLU A O 8
ATOM 26514 N N . ASP A 1 116 ? -6.252 -16.535 -1.455 1.00 0.00 184 ASP A N 8
ATOM 26515 C CA . ASP A 1 116 ? -6.049 -15.378 -2.319 1.00 0.00 184 ASP A CA 8
ATOM 26516 C C . ASP A 1 116 ? -4.681 -14.740 -2.068 1.00 0.00 184 ASP A C 8
ATOM 26517 O O . ASP A 1 116 ? -3.915 -14.525 -3.014 1.00 0.00 184 ASP A O 8
ATOM 26526 N N . LEU A 1 117 ? -4.325 -14.526 -0.794 1.00 0.00 185 LEU A N 8
ATOM 26527 C CA . LEU A 1 117 ? -3.032 -13.914 -0.464 1.00 0.00 185 LEU A CA 8
ATOM 26528 C C . LEU A 1 117 ? -1.866 -14.838 -0.854 1.00 0.00 185 LEU A C 8
ATOM 26529 O O . LEU A 1 117 ? -0.853 -14.372 -1.381 1.00 0.00 185 LEU A O 8
ATOM 26545 N N . LYS A 1 118 ? -2.035 -16.155 -0.660 1.00 0.00 186 LYS A N 8
ATOM 26546 C CA . LYS A 1 118 ? -1.047 -17.173 -1.020 1.00 0.00 186 LYS A CA 8
ATOM 26547 C C . LYS A 1 118 ? -0.865 -17.284 -2.531 1.00 0.00 186 LYS A C 8
ATOM 26548 O O . LYS A 1 118 ? 0.267 -17.361 -2.992 1.00 0.00 186 LYS A O 8
ATOM 26567 N N . ALA A 1 119 ? -1.948 -17.243 -3.302 1.00 0.00 187 ALA A N 8
ATOM 26568 C CA . ALA A 1 119 ? -1.867 -17.325 -4.757 1.00 0.00 187 ALA A CA 8
ATOM 26569 C C . ALA A 1 119 ? -1.180 -16.097 -5.369 1.00 0.00 187 ALA A C 8
ATOM 26570 O O . ALA A 1 119 ? -0.370 -16.245 -6.281 1.00 0.00 187 ALA A O 8
ATOM 26577 N N . GLU A 1 120 ? -1.427 -14.898 -4.833 1.00 0.00 188 GLU A N 8
ATOM 26578 C CA . GLU A 1 120 ? -0.715 -13.690 -5.269 1.00 0.00 188 GLU A CA 8
ATOM 26579 C C . GLU A 1 120 ? 0.792 -13.830 -5.000 1.00 0.00 188 GLU A C 8
ATOM 26580 O O . GLU A 1 120 ? 1.620 -13.662 -5.897 1.00 0.00 188 GLU A O 8
ATOM 26592 N N . GLN A 1 121 ? 1.141 -14.213 -3.769 1.00 0.00 189 GLN A N 8
ATOM 26593 C CA . GLN A 1 121 ? 2.547 -14.411 -3.398 1.00 0.00 189 GLN A CA 8
ATOM 26594 C C . GLN A 1 121 ? 3.214 -15.576 -4.141 1.00 0.00 189 GLN A C 8
ATOM 26595 O O . GLN A 1 121 ? 4.411 -15.515 -4.401 1.00 0.00 189 GLN A O 8
ATOM 26609 N N . GLU A 1 122 ? 2.464 -16.604 -4.539 1.00 0.00 190 GLU A N 8
ATOM 26610 C CA . GLU A 1 122 ? 2.997 -17.676 -5.376 1.00 0.00 190 GLU A CA 8
ATOM 26611 C C . GLU A 1 122 ? 3.279 -17.180 -6.800 1.00 0.00 190 GLU A C 8
ATOM 26612 O O . GLU A 1 122 ? 4.356 -17.423 -7.347 1.00 0.00 190 GLU A O 8
ATOM 26624 N N . LEU A 1 123 ? 2.342 -16.428 -7.386 1.00 0.00 191 LEU A N 8
ATOM 26625 C CA . LEU A 1 123 ? 2.474 -15.894 -8.740 1.00 0.00 191 LEU A CA 8
ATOM 26626 C C . LEU A 1 123 ? 3.617 -14.874 -8.843 1.00 0.00 191 LEU A C 8
ATOM 26627 O O . LEU A 1 123 ? 4.336 -14.851 -9.844 1.00 0.00 191 LEU A O 8
ATOM 26643 N N . HIS A 1 124 ? 3.801 -14.051 -7.800 1.00 0.00 192 HIS A N 8
ATOM 26644 C CA . HIS A 1 124 ? 4.850 -13.024 -7.744 1.00 0.00 192 HIS A CA 8
ATOM 26645 C C . HIS A 1 124 ? 6.192 -13.490 -7.161 1.00 0.00 192 HIS A C 8
ATOM 26646 O O . HIS A 1 124 ? 7.219 -12.955 -7.571 1.00 0.00 192 HIS A O 8
ATOM 26661 N N . SER A 1 125 ? 6.216 -14.476 -6.253 1.00 0.00 193 SER A N 8
ATOM 26662 C CA . SER A 1 125 ? 7.433 -14.899 -5.534 1.00 0.00 193 SER A CA 8
ATOM 26663 C C . SER A 1 125 ? 7.691 -16.414 -5.424 1.00 0.00 193 SER A C 8
ATOM 26664 O O . SER A 1 125 ? 8.372 -16.876 -4.506 1.00 0.00 193 SER A O 8
ATOM 26672 N N . GLU A 1 126 ? 7.191 -17.212 -6.377 1.00 0.00 194 GLU A N 8
ATOM 26673 C CA . GLU A 1 126 ? 7.499 -18.657 -6.443 1.00 0.00 194 GLU A CA 8
ATOM 26674 C C . GLU A 1 126 ? 7.425 -19.263 -7.859 1.00 0.00 194 GLU A C 8
ATOM 26675 O O . GLU A 1 126 ? 8.214 -20.150 -8.187 1.00 0.00 194 GLU A O 8
ATOM 26687 N N . ALA A 1 127 ? 6.518 -18.777 -8.714 1.00 0.00 195 ALA A N 8
ATOM 26688 C CA . ALA A 1 127 ? 6.244 -19.255 -10.075 1.00 0.00 195 ALA A CA 8
ATOM 26689 C C . ALA A 1 127 ? 7.365 -18.951 -11.106 1.00 0.00 195 ALA A C 8
ATOM 26690 O O . ALA A 1 127 ? 7.150 -18.231 -12.086 1.00 0.00 195 ALA A O 8
ATOM 26697 N N . LYS A 1 128 ? 8.571 -19.501 -10.878 1.00 0.00 196 LYS A N 8
ATOM 26698 C CA . LYS A 1 128 ? 9.777 -19.390 -11.733 1.00 0.00 196 LYS A CA 8
ATOM 26699 C C . LYS A 1 128 ? 10.111 -17.932 -12.105 1.00 0.00 196 LYS A C 8
ATOM 26700 O O . LYS A 1 128 ? 10.222 -17.570 -13.279 1.00 0.00 196 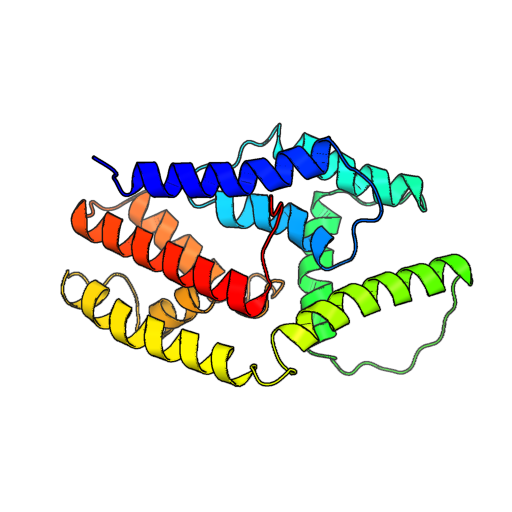LYS A O 8
ATOM 26719 N N . GLY A 1 129 ? 10.230 -17.089 -11.075 1.00 0.00 197 GLY A N 8
ATOM 26720 C CA . GLY A 1 129 ? 10.416 -15.639 -11.226 1.00 0.00 197 GLY A CA 8
ATOM 26721 C C . GLY A 1 129 ? 10.471 -14.769 -9.961 1.00 0.00 197 GLY A C 8
ATOM 26722 O O . GLY A 1 129 ? 10.596 -13.559 -10.120 1.00 0.00 197 GLY A O 8
ATOM 26726 N N . GLY A 1 130 ? 10.427 -15.293 -8.720 1.00 0.00 198 GLY A N 8
ATOM 26727 C CA . GLY A 1 130 ? 10.552 -14.443 -7.512 1.00 0.00 198 GLY A CA 8
ATOM 26728 C C . GLY A 1 130 ? 11.805 -13.566 -7.443 1.00 0.00 198 GLY A C 8
ATOM 26729 O O . GLY A 1 130 ? 11.761 -12.463 -6.898 1.00 0.00 198 GLY A O 8
ATOM 26733 N N . GLU A 1 131 ? 12.903 -13.995 -8.071 1.00 0.00 199 GLU A N 8
ATOM 26734 C CA . GLU A 1 131 ? 14.135 -13.203 -8.211 1.00 0.00 199 GLU A CA 8
ATOM 26735 C C . GLU A 1 131 ? 13.902 -11.863 -8.935 1.00 0.00 199 GLU A C 8
ATOM 26736 O O . GLU A 1 131 ? 14.665 -10.917 -8.739 1.00 0.00 199 GLU A O 8
ATOM 26748 N N . ALA A 1 132 ? 12.839 -11.741 -9.740 1.00 0.00 200 ALA A N 8
ATOM 26749 C CA . ALA A 1 132 ? 12.457 -10.506 -10.418 1.00 0.00 200 ALA A CA 8
ATOM 26750 C C . ALA A 1 132 ? 12.027 -9.395 -9.448 1.00 0.00 200 ALA A C 8
ATOM 26751 O O . ALA A 1 132 ? 12.281 -8.221 -9.717 1.00 0.00 200 ALA A O 8
ATOM 26758 N N . LEU A 1 133 ? 11.442 -9.745 -8.296 1.00 0.00 201 LEU A N 8
ATOM 26759 C CA . LEU A 1 133 ? 11.105 -8.776 -7.247 1.00 0.00 201 LEU A CA 8
ATOM 26760 C C . LEU A 1 133 ? 12.375 -8.158 -6.663 1.00 0.00 201 LEU A C 8
ATOM 26761 O O . LEU A 1 133 ? 12.511 -6.935 -6.603 1.00 0.00 201 LEU A O 8
ATOM 26777 N N . LEU A 1 134 ? 13.353 -9.017 -6.350 1.00 0.00 202 LEU A N 8
ATOM 26778 C CA . LEU A 1 134 ? 14.639 -8.545 -5.832 1.00 0.00 202 LEU A CA 8
ATOM 26779 C C . LEU A 1 134 ? 15.438 -7.779 -6.885 1.00 0.00 202 LEU A C 8
ATOM 26780 O O . LEU A 1 134 ? 16.042 -6.754 -6.576 1.00 0.00 202 LEU A O 8
ATOM 26796 N N . SER A 1 135 ? 15.378 -8.228 -8.139 1.00 0.00 203 SER A N 8
ATOM 26797 C CA . SER A 1 135 ? 16.032 -7.558 -9.261 1.00 0.00 203 SER A CA 8
ATOM 26798 C C . SER A 1 135 ? 15.455 -6.162 -9.472 1.00 0.00 203 SER A C 8
ATOM 26799 O O . SER A 1 135 ? 16.216 -5.205 -9.577 1.00 0.00 203 SER A O 8
ATOM 26807 N N . SER A 1 136 ? 14.123 -6.017 -9.432 1.00 0.00 204 SER A N 8
ATOM 26808 C CA . SER A 1 136 ? 13.476 -4.712 -9.630 1.00 0.00 204 SER A CA 8
ATOM 26809 C C . SER A 1 136 ? 13.797 -3.754 -8.488 1.00 0.00 204 SER A C 8
ATOM 26810 O O . SER A 1 136 ? 14.062 -2.575 -8.701 1.00 0.00 204 SER A O 8
ATOM 26818 N N . MET A 1 137 ? 13.848 -4.289 -7.269 1.00 0.00 205 MET A N 8
ATOM 26819 C CA . MET A 1 137 ? 14.269 -3.516 -6.104 1.00 0.00 205 MET A CA 8
ATOM 26820 C C . MET A 1 137 ? 15.712 -3.035 -6.263 1.00 0.00 205 MET A C 8
ATOM 26821 O O . MET A 1 137 ? 15.982 -1.842 -6.111 1.00 0.00 205 MET A O 8
ATOM 26835 N N . LYS A 1 138 ? 16.616 -3.916 -6.700 1.00 0.00 206 LYS A N 8
ATOM 26836 C CA . LYS A 1 138 ? 18.033 -3.587 -6.861 1.00 0.00 206 LYS A CA 8
ATOM 26837 C C . LYS A 1 138 ? 18.256 -2.554 -7.957 1.00 0.00 206 LYS A C 8
ATOM 26838 O O . LYS A 1 138 ? 18.977 -1.587 -7.728 1.00 0.00 206 LYS A O 8
ATOM 26857 N N . THR A 1 139 ? 17.598 -2.698 -9.104 1.00 0.00 207 THR A N 8
ATOM 26858 C CA . THR A 1 139 ? 17.754 -1.770 -10.227 1.00 0.00 207 THR A CA 8
ATOM 26859 C C . THR A 1 139 ? 17.098 -0.426 -9.955 1.00 0.00 207 THR A C 8
ATOM 26860 O O . THR A 1 139 ? 17.674 0.607 -10.298 1.00 0.00 207 THR A O 8
ATOM 26871 N N . GLN A 1 140 ? 15.947 -0.397 -9.268 1.00 0.00 208 GLN A N 8
ATOM 26872 C CA . GLN A 1 140 ? 15.323 0.867 -8.905 1.00 0.00 208 GLN A CA 8
ATOM 26873 C C . GLN A 1 140 ? 16.134 1.605 -7.851 1.00 0.00 208 GLN A C 8
ATOM 26874 O O . GLN A 1 140 ? 16.282 2.820 -7.950 1.00 0.00 208 GLN A O 8
ATOM 26888 N N . HIS A 1 141 ? 16.700 0.887 -6.875 1.00 0.00 209 HIS A N 8
ATOM 26889 C CA . HIS A 1 141 ? 17.605 1.488 -5.899 1.00 0.00 209 HIS A CA 8
ATOM 26890 C C . HIS A 1 141 ? 18.830 2.059 -6.595 1.00 0.00 209 HIS A C 8
ATOM 26891 O O . HIS A 1 141 ? 19.169 3.215 -6.389 1.00 0.00 209 HIS A O 8
ATOM 26906 N N . ASP A 1 142 ? 19.446 1.237 -7.436 1.00 0.00 210 ASP A N 8
ATOM 26907 C CA . ASP A 1 142 ? 20.701 1.678 -8.061 1.00 0.00 210 ASP A CA 8
ATOM 26908 C C . ASP A 1 142 ? 20.536 2.899 -8.967 1.00 0.00 210 ASP A C 8
ATOM 26909 O O . ASP A 1 142 ? 21.373 3.800 -8.940 1.00 0.00 210 ASP A O 8
ATOM 26918 N N . GLU A 1 143 ? 19.421 2.987 -9.691 1.00 0.00 211 GLU A N 8
ATOM 26919 C CA . GLU A 1 143 ? 19.123 4.177 -10.486 1.00 0.00 211 GLU A CA 8
ATOM 26920 C C . GLU A 1 143 ? 18.762 5.358 -9.589 1.00 0.00 211 GLU A C 8
ATOM 26921 O O . GLU A 1 143 ? 19.318 6.448 -9.744 1.00 0.00 211 GLU A O 8
ATOM 26933 N N . LEU A 1 144 ? 17.878 5.143 -8.612 1.00 0.00 212 LEU A N 8
ATOM 26934 C CA . LEU A 1 144 ? 17.387 6.236 -7.779 1.00 0.00 212 LEU A CA 8
ATOM 26935 C C . LEU A 1 144 ? 18.518 6.823 -6.944 1.00 0.00 212 LEU A C 8
ATOM 26936 O O . LEU A 1 144 ? 18.624 8.040 -6.855 1.00 0.00 212 LEU A O 8
ATOM 26952 N N . LEU A 1 145 ? 19.423 5.994 -6.421 1.00 0.00 213 LEU A N 8
ATOM 26953 C CA . LEU A 1 145 ? 20.562 6.448 -5.632 1.00 0.00 213 LEU A CA 8
ATOM 26954 C C . LEU A 1 145 ? 21.483 7.328 -6.473 1.00 0.00 213 LEU A C 8
ATOM 26955 O O . LEU A 1 145 ? 21.846 8.419 -6.038 1.00 0.00 213 LEU A O 8
ATOM 26971 N N . LYS A 1 146 ? 21.786 6.916 -7.709 1.00 0.00 214 LYS A N 8
ATOM 26972 C CA . LYS A 1 146 ? 22.623 7.701 -8.621 1.00 0.00 214 LYS A CA 8
ATOM 26973 C C . LYS A 1 146 ? 21.975 9.041 -8.960 1.00 0.00 214 LYS A C 8
ATOM 26974 O O . LYS A 1 146 ? 22.640 10.071 -8.922 1.00 0.00 214 LYS A O 8
ATOM 26993 N N . LYS A 1 147 ? 20.663 9.057 -9.209 1.00 0.00 215 LYS A N 8
ATOM 26994 C CA . LYS A 1 147 ? 19.896 10.284 -9.468 1.00 0.00 215 LYS A CA 8
ATOM 26995 C C . LYS A 1 147 ? 19.772 11.195 -8.229 1.00 0.00 215 LYS A C 8
ATOM 26996 O O . LYS A 1 147 ? 19.971 12.399 -8.348 1.00 0.00 215 LYS A O 8
ATOM 27015 N N . PHE A 1 148 ? 19.535 10.652 -7.029 1.00 0.00 216 PHE A N 8
ATOM 27016 C CA . PHE A 1 148 ? 19.528 11.405 -5.760 1.00 0.00 216 PHE A CA 8
ATOM 27017 C C . PHE A 1 148 ? 20.915 12.021 -5.474 1.00 0.00 216 PHE A C 8
ATOM 27018 O O . PHE A 1 148 ? 21.002 13.162 -5.031 1.00 0.00 216 PHE A O 8
ATOM 27035 N N . ALA A 1 149 ? 21.999 11.294 -5.770 1.00 0.00 217 ALA A N 8
ATOM 27036 C CA . ALA A 1 149 ? 23.378 11.775 -5.640 1.00 0.00 217 ALA A CA 8
ATOM 27037 C C . ALA A 1 149 ? 23.757 12.807 -6.724 1.00 0.00 217 ALA A C 8
ATOM 27038 O O . ALA A 1 149 ? 24.550 13.713 -6.466 1.00 0.00 217 ALA A O 8
ATOM 27045 N N . ALA A 1 150 ? 23.180 12.712 -7.928 1.00 0.00 218 ALA A N 8
ATOM 27046 C CA . ALA A 1 150 ? 23.354 13.704 -8.989 1.00 0.00 218 ALA A CA 8
ATOM 27047 C C . ALA A 1 150 ? 22.661 15.042 -8.649 1.00 0.00 218 ALA A C 8
ATOM 27048 O O . ALA A 1 150 ? 23.111 16.103 -9.088 1.00 0.00 218 ALA A O 8
ATOM 27055 N N . LEU A 1 151 ? 21.592 14.988 -7.841 1.00 0.00 219 LEU A N 8
ATOM 27056 C CA . LEU A 1 151 ? 20.814 16.127 -7.346 1.00 0.00 219 LEU A CA 8
ATOM 27057 C C . LEU A 1 151 ? 20.906 16.228 -5.806 1.00 0.00 219 LEU A C 8
ATOM 27058 O O . LEU A 1 151 ? 19.897 16.212 -5.097 1.00 0.00 219 LEU A O 8
ATOM 27074 N N . THR A 1 152 ? 22.139 16.307 -5.292 1.00 0.00 220 THR A N 8
ATOM 27075 C CA . THR A 1 152 ? 22.481 16.526 -3.875 1.00 0.00 220 THR A CA 8
ATOM 27076 C C . THR A 1 152 ? 21.751 17.720 -3.214 1.00 0.00 220 THR A C 8
ATOM 27077 O O . THR A 1 152 ? 21.377 18.674 -3.907 1.00 0.00 220 THR A O 8
ATOM 27088 N N . PRO A 1 153 ? 21.598 17.723 -1.868 1.00 0.00 221 PRO A N 8
ATOM 27089 C CA . PRO A 1 153 ? 22.040 16.684 -0.929 1.00 0.00 221 PRO A CA 8
ATOM 27090 C C . PRO A 1 153 ? 21.251 15.373 -1.043 1.00 0.00 221 PRO A C 8
ATOM 27091 O O . PRO A 1 153 ? 20.057 15.355 -1.337 1.00 0.00 221 PRO A O 8
ATOM 27102 N N . THR A 1 154 ? 21.955 14.266 -0.807 1.00 0.00 222 THR A N 8
ATOM 27103 C CA . THR A 1 154 ? 21.412 12.896 -0.832 1.00 0.00 222 THR A CA 8
ATOM 27104 C C . THR A 1 154 ? 20.387 12.720 0.297 1.00 0.00 222 THR A C 8
ATOM 27105 O O . THR A 1 154 ? 20.738 12.527 1.460 1.00 0.00 222 THR A O 8
ATOM 27116 N N . PHE A 1 155 ? 19.105 12.813 -0.069 1.00 0.00 223 PHE A N 8
ATOM 27117 C CA . PHE A 1 155 ? 17.937 12.831 0.824 1.00 0.00 223 PHE A CA 8
ATOM 27118 C C . PHE A 1 155 ? 17.863 11.768 1.939 1.00 0.00 223 PHE A C 8
ATOM 27119 O O . PHE A 1 155 ? 17.455 12.086 3.058 1.00 0.00 223 PHE A O 8
ATOM 27136 N N . LEU A 1 156 ? 18.243 10.516 1.641 1.00 0.00 224 LEU A N 8
ATOM 27137 C CA . LEU A 1 156 ? 18.099 9.351 2.532 1.00 0.00 224 LEU A CA 8
ATOM 27138 C C . LEU A 1 156 ? 19.237 8.313 2.406 1.00 0.00 224 LEU A C 8
ATOM 27139 O O . LEU A 1 156 ? 20.041 8.368 1.473 1.00 0.00 224 LEU A O 8
ATOM 27155 N N . THR A 1 157 ? 19.292 7.357 3.348 1.00 0.00 225 THR A N 8
ATOM 27156 C CA . THR A 1 157 ? 20.249 6.235 3.347 1.00 0.00 225 THR A CA 8
ATOM 27157 C C . THR A 1 157 ? 19.929 5.188 2.276 1.00 0.00 225 THR A C 8
ATOM 27158 O O . THR A 1 157 ? 18.833 5.161 1.713 1.00 0.00 225 THR A O 8
ATOM 27169 N N . SER A 1 158 ? 20.883 4.282 2.037 1.00 0.00 226 SER A N 8
ATOM 27170 C CA . SER A 1 158 ? 20.700 3.199 1.070 1.00 0.00 226 SER A CA 8
ATOM 27171 C C . SER A 1 158 ? 19.541 2.285 1.462 1.00 0.00 226 SER A C 8
ATOM 27172 O O . SER A 1 158 ? 18.656 2.033 0.639 1.00 0.00 226 SER A O 8
ATOM 27180 N N . GLU A 1 159 ? 19.457 1.907 2.744 1.00 0.00 227 GLU A N 8
ATOM 27181 C CA . GLU A 1 159 ? 18.339 1.043 3.154 1.00 0.00 227 GLU A CA 8
ATOM 27182 C C . GLU A 1 159 ? 16.996 1.774 3.216 1.00 0.00 227 GLU A C 8
ATOM 27183 O O . GLU A 1 159 ? 15.969 1.169 2.910 1.00 0.00 227 GLU A O 8
ATOM 27195 N N . ASP A 1 160 ? 16.987 3.069 3.548 1.00 0.00 228 ASP A N 8
ATOM 27196 C CA . ASP A 1 160 ? 15.758 3.860 3.530 1.00 0.00 228 ASP A CA 8
ATOM 27197 C C . ASP A 1 160 ? 15.226 4.044 2.104 1.00 0.00 228 ASP A C 8
ATOM 27198 O O . ASP A 1 160 ? 14.015 3.974 1.886 1.00 0.00 228 ASP A O 8
ATOM 27207 N N . ILE A 1 161 ? 16.116 4.218 1.117 1.00 0.00 229 ILE A N 8
ATOM 27208 C CA . ILE A 1 161 ? 15.737 4.272 -0.294 1.00 0.00 229 ILE A CA 8
ATOM 27209 C C . ILE A 1 161 ? 15.116 2.951 -0.740 1.00 0.00 229 ILE A C 8
ATOM 27210 O O . ILE A 1 161 ? 14.045 2.967 -1.350 1.00 0.00 229 ILE A O 8
ATOM 27226 N N . SER A 1 162 ? 15.705 1.798 -0.404 1.00 0.00 230 SER A N 8
ATOM 27227 C CA . SER A 1 162 ? 15.118 0.498 -0.760 1.00 0.00 230 SER A CA 8
ATOM 27228 C C . SER A 1 162 ? 13.795 0.265 -0.041 1.00 0.00 230 SER A C 8
ATOM 27229 O O . SER A 1 162 ? 12.819 -0.141 -0.666 1.00 0.00 230 SER A O 8
ATOM 27237 N N . GLY A 1 163 ? 13.743 0.565 1.258 1.00 0.00 231 GLY A N 8
ATOM 27238 C CA . GLY A 1 163 ? 12.498 0.380 2.015 1.00 0.00 231 GLY A CA 8
ATOM 27239 C C . GLY A 1 163 ? 11.325 1.211 1.512 1.00 0.00 231 GLY A C 8
ATOM 27240 O O . GLY A 1 163 ? 10.204 0.702 1.468 1.00 0.00 231 GLY A O 8
ATOM 27244 N N . TYR A 1 164 ? 11.575 2.442 1.055 1.00 0.00 232 TYR A N 8
ATOM 27245 C CA . TYR A 1 164 ? 10.523 3.241 0.425 1.00 0.00 232 TYR A CA 8
ATOM 27246 C C . TYR A 1 164 ? 10.068 2.612 -0.904 1.00 0.00 232 TYR A C 8
ATOM 27247 O O . TYR A 1 164 ? 8.876 2.528 -1.183 1.00 0.00 232 TYR A O 8
ATOM 27265 N N . LEU A 1 165 ? 11.015 2.129 -1.721 1.00 0.00 233 LEU A N 8
ATOM 27266 C CA . LEU A 1 165 ? 10.715 1.463 -2.994 1.00 0.00 233 LEU A CA 8
ATOM 27267 C C . LEU A 1 165 ? 9.921 0.160 -2.832 1.00 0.00 233 LEU A C 8
ATOM 27268 O O . LEU A 1 165 ? 8.971 -0.085 -3.575 1.00 0.00 233 LEU A O 8
ATOM 27284 N N . THR A 1 166 ? 10.280 -0.640 -1.833 1.00 0.00 234 THR A N 8
ATOM 27285 C CA . THR A 1 166 ? 9.767 -2.000 -1.587 1.00 0.00 234 THR A CA 8
ATOM 27286 C C . THR A 1 166 ? 8.454 -2.098 -0.807 1.00 0.00 234 THR A C 8
ATOM 27287 O O . THR A 1 166 ? 7.600 -2.889 -1.196 1.00 0.00 234 THR A O 8
ATOM 27298 N N . VAL A 1 167 ? 8.259 -1.297 0.251 1.00 0.00 235 VAL A N 8
ATOM 27299 C CA . VAL A 1 167 ? 7.115 -1.364 1.193 1.00 0.00 235 VAL A CA 8
ATOM 27300 C C . VAL A 1 167 ? 6.930 -2.820 1.698 1.00 0.00 235 VAL A C 8
ATOM 27301 O O . VAL A 1 167 ? 5.961 -3.477 1.317 1.00 0.00 235 VAL A O 8
ATOM 27314 N N . PRO A 1 168 ? 7.894 -3.356 2.482 1.00 0.00 236 PRO A N 8
ATOM 27315 C CA . PRO A 1 168 ? 7.984 -4.756 2.944 1.00 0.00 236 PRO A CA 8
ATOM 27316 C C . PRO A 1 168 ? 6.676 -5.563 3.076 1.00 0.00 236 PRO A C 8
ATOM 27317 O O . PRO A 1 168 ? 6.003 -5.520 4.105 1.00 0.00 236 PRO A O 8
ATOM 27328 N N . GLU A 1 169 ? 6.333 -6.307 2.011 1.00 0.00 237 GLU A N 8
ATOM 27329 C CA . GLU A 1 169 ? 5.131 -7.159 1.865 1.00 0.00 237 GLU A CA 8
ATOM 27330 C C . GLU A 1 169 ? 3.825 -6.506 2.383 1.00 0.00 237 GLU A C 8
ATOM 27331 O O . GLU A 1 169 ? 2.992 -7.177 2.993 1.00 0.00 237 GLU A O 8
ATOM 27343 N N . TYR A 1 170 ? 3.684 -5.188 2.149 1.00 0.00 238 TYR A N 8
ATOM 27344 C CA . TYR A 1 170 ? 2.569 -4.278 2.523 1.00 0.00 238 TYR A CA 8
ATOM 27345 C C . TYR A 1 170 ? 1.520 -4.877 3.496 1.00 0.00 238 TYR A C 8
ATOM 27346 O O . TYR A 1 170 ? 0.528 -5.499 3.106 1.00 0.00 238 TYR A O 8
ATOM 27364 N N . GLY A 1 171 ? 1.755 -4.646 4.799 1.00 0.00 239 GLY A N 8
ATOM 27365 C CA . GLY A 1 171 ? 0.975 -5.218 5.908 1.00 0.00 239 GLY A CA 8
ATOM 27366 C C . GLY A 1 171 ? 1.685 -5.247 7.272 1.00 0.00 239 GLY A C 8
ATOM 27367 O O . GLY A 1 171 ? 1.066 -5.624 8.262 1.00 0.00 239 GLY A O 8
ATOM 27371 N N . ALA A 1 172 ? 2.971 -4.874 7.349 1.00 0.00 240 ALA A N 8
ATOM 27372 C CA . ALA A 1 172 ? 3.741 -4.932 8.602 1.00 0.00 240 ALA A CA 8
ATOM 27373 C C . ALA A 1 172 ? 3.062 -4.196 9.802 1.00 0.00 240 ALA A C 8
ATOM 27374 O O . ALA A 1 172 ? 2.405 -3.170 9.590 1.00 0.00 240 ALA A O 8
ATOM 27381 N N . PRO A 1 173 ? 3.208 -4.699 11.051 1.00 0.00 241 PRO A N 8
ATOM 27382 C CA . PRO A 1 173 ? 2.614 -4.132 12.268 1.00 0.00 241 PRO A CA 8
ATOM 27383 C C . PRO A 1 173 ? 2.984 -2.673 12.599 1.00 0.00 241 PRO A C 8
ATOM 27384 O O . PRO A 1 173 ? 3.919 -2.089 12.041 1.00 0.00 241 PRO A O 8
ATOM 27395 N N . MET A 1 174 ? 2.272 -2.102 13.578 1.00 0.00 242 MET A N 8
ATOM 27396 C CA . MET A 1 174 ? 2.568 -0.777 14.144 1.00 0.00 242 MET A CA 8
ATOM 27397 C C . MET A 1 174 ? 3.981 -0.776 14.763 1.00 0.00 242 MET A C 8
ATOM 27398 O O . MET A 1 174 ? 4.387 -1.756 15.392 1.00 0.00 242 MET A O 8
ATOM 27412 N N . ASN A 1 175 ? 4.720 0.332 14.593 1.00 0.00 243 ASN A N 8
ATOM 27413 C CA . ASN A 1 175 ? 6.159 0.445 15.006 1.00 0.00 243 ASN A CA 8
ATOM 27414 C C . ASN A 1 175 ? 7.008 -0.774 14.558 1.00 0.00 243 ASN A C 8
ATOM 27415 O O . ASN A 1 175 ? 7.819 -1.330 15.302 1.00 0.00 243 ASN A O 8
ATOM 27426 N N . ALA A 1 176 ? 6.790 -1.158 13.296 1.00 0.00 244 ALA A N 8
ATOM 27427 C CA . ALA A 1 176 ? 7.530 -2.194 12.557 1.00 0.00 244 ALA A CA 8
ATOM 27428 C C . ALA A 1 176 ? 7.537 -1.924 11.034 1.00 0.00 244 ALA A C 8
ATOM 27429 O O . ALA A 1 176 ? 8.527 -2.206 10.360 1.00 0.00 244 ALA A O 8
ATOM 27436 N N . ALA A 1 177 ? 6.460 -1.334 10.493 1.00 0.00 245 ALA A N 8
ATOM 27437 C CA . ALA A 1 177 ? 6.329 -0.872 9.102 1.00 0.00 245 ALA A CA 8
ATOM 27438 C C . ALA A 1 177 ? 7.242 0.331 8.770 1.00 0.00 245 ALA A C 8
ATOM 27439 O O . ALA A 1 177 ? 6.769 1.447 8.557 1.00 0.00 245 ALA A O 8
ATOM 27446 N N . LYS A 1 178 ? 8.562 0.110 8.715 1.00 0.00 246 LYS A N 8
ATOM 27447 C CA . LYS A 1 178 ? 9.607 1.151 8.549 1.00 0.00 246 LYS A CA 8
ATOM 27448 C C . LYS A 1 178 ? 9.424 2.143 7.396 1.00 0.00 246 LYS A C 8
ATOM 27449 O O . LYS A 1 178 ? 9.848 3.286 7.518 1.00 0.00 246 LYS A O 8
ATOM 27468 N N . TRP A 1 179 ? 8.721 1.775 6.326 1.00 0.00 247 TRP A N 8
ATOM 27469 C CA . TRP A 1 179 ? 8.398 2.706 5.225 1.00 0.00 247 TRP A CA 8
ATOM 27470 C C . TRP A 1 179 ? 7.590 3.921 5.715 1.00 0.00 247 TRP A C 8
ATOM 27471 O O . TRP A 1 179 ? 7.906 5.044 5.338 1.00 0.00 247 TRP A O 8
ATOM 27492 N N . LYS A 1 180 ? 6.665 3.705 6.665 1.00 0.00 248 LYS A N 8
ATOM 27493 C CA . LYS A 1 180 ? 5.916 4.830 7.276 1.00 0.00 248 LYS A CA 8
ATOM 27494 C C . LYS A 1 180 ? 6.826 5.814 8.017 1.00 0.00 248 LYS A C 8
ATOM 27495 O O . LYS A 1 180 ? 6.591 7.020 7.974 1.00 0.00 248 LYS A O 8
ATOM 27514 N N . LYS A 1 181 ? 7.910 5.322 8.631 1.00 0.00 249 LYS A N 8
ATOM 27515 C CA . LYS A 1 181 ? 8.933 6.201 9.243 1.00 0.00 249 LYS A CA 8
ATOM 27516 C C . LYS A 1 181 ? 9.710 6.975 8.168 1.00 0.00 249 LYS A C 8
ATOM 27517 O O . LYS A 1 181 ? 9.936 8.173 8.324 1.00 0.00 249 LYS A O 8
ATOM 27536 N N . VAL A 1 182 ? 10.043 6.332 7.043 1.00 0.00 250 VAL A N 8
ATOM 27537 C CA . VAL A 1 182 ? 10.673 6.989 5.880 1.00 0.00 250 VAL A CA 8
ATOM 27538 C C . VAL A 1 182 ? 9.747 8.035 5.245 1.00 0.00 250 VAL A C 8
ATOM 27539 O O . VAL A 1 182 ? 10.207 9.111 4.881 1.00 0.00 250 VAL A O 8
ATOM 27552 N N . GLU A 1 183 ? 8.438 7.783 5.167 1.00 0.00 251 GLU A N 8
ATOM 27553 C CA . GLU A 1 183 ? 7.481 8.803 4.702 1.00 0.00 251 GLU A CA 8
ATOM 27554 C C . GLU A 1 183 ? 7.538 10.045 5.590 1.00 0.00 251 GLU A C 8
ATOM 27555 O O . GLU A 1 183 ? 7.571 11.166 5.085 1.00 0.00 251 GLU A O 8
ATOM 27567 N N . GLY A 1 184 ? 7.640 9.844 6.906 1.00 0.00 252 GLY A N 8
ATOM 27568 C CA . GLY A 1 184 ? 7.837 10.927 7.866 1.00 0.00 252 GLY A CA 8
ATOM 27569 C C . GLY A 1 184 ? 9.134 11.695 7.621 1.00 0.00 252 GLY A C 8
ATOM 27570 O O . GLY A 1 184 ? 9.128 12.925 7.641 1.00 0.00 252 GLY A O 8
ATOM 27574 N N . MET A 1 185 ? 10.217 10.991 7.273 1.00 0.00 253 MET A N 8
ATOM 27575 C CA . MET A 1 185 ? 11.477 11.640 6.884 1.00 0.00 253 MET A CA 8
ATOM 27576 C C . MET A 1 185 ? 11.309 12.483 5.619 1.00 0.00 253 MET A C 8
ATOM 27577 O O . MET A 1 185 ? 11.769 13.619 5.572 1.00 0.00 253 MET A O 8
ATOM 27591 N N . ILE A 1 186 ? 10.583 11.974 4.619 1.00 0.00 254 ILE A N 8
ATOM 27592 C CA . ILE A 1 186 ? 10.339 12.718 3.376 1.00 0.00 254 ILE A CA 8
ATOM 27593 C C . ILE A 1 186 ? 9.493 13.962 3.650 1.00 0.00 254 ILE A C 8
ATOM 27594 O O . ILE A 1 186 ? 9.808 15.046 3.160 1.00 0.00 254 ILE A O 8
ATOM 27610 N N . HIS A 1 187 ? 8.477 13.835 4.508 1.00 0.00 255 HIS A N 8
ATOM 27611 C CA . HIS A 1 187 ? 7.623 14.950 4.924 1.00 0.00 255 HIS A CA 8
ATOM 27612 C C . HIS A 1 187 ? 8.432 16.015 5.670 1.00 0.00 255 HIS A C 8
ATOM 27613 O O . HIS A 1 187 ? 8.351 17.199 5.353 1.00 0.00 255 HIS A O 8
ATOM 27628 N N . GLY A 1 188 ? 9.302 15.582 6.584 1.00 0.00 256 GLY A N 8
ATOM 27629 C CA . GLY A 1 188 ? 10.116 16.469 7.410 1.00 0.00 256 GLY A CA 8
ATOM 27630 C C . GLY A 1 188 ? 11.240 17.152 6.641 1.00 0.00 256 GLY A C 8
ATOM 27631 O O . GLY A 1 188 ? 11.510 18.330 6.875 1.00 0.00 256 GLY A O 8
ATOM 27635 N N . LYS A 1 189 ? 11.850 16.467 5.664 1.00 0.00 257 LYS A N 8
ATOM 27636 C CA . LYS A 1 189 ? 12.847 17.075 4.784 1.00 0.00 257 LYS A CA 8
ATOM 27637 C C . LYS A 1 189 ? 12.214 18.043 3.783 1.00 0.00 257 LYS A C 8
ATOM 27638 O O . LYS A 1 189 ? 12.827 19.066 3.483 1.00 0.00 257 LYS A O 8
ATOM 27657 N N . LEU A 1 190 ? 10.973 17.805 3.340 1.00 0.00 258 LEU A N 8
ATOM 27658 C CA . LEU A 1 190 ? 10.265 18.769 2.489 1.00 0.00 258 LEU A CA 8
ATOM 27659 C C . LEU A 1 190 ? 9.840 20.027 3.272 1.00 0.00 258 LEU A C 8
ATOM 27660 O O . LEU A 1 190 ? 9.916 21.140 2.753 1.00 0.00 258 LEU A O 8
ATOM 27676 N N . GLU A 1 191 ? 9.455 19.862 4.539 1.00 0.00 259 GLU A N 8
ATOM 27677 C CA . GLU A 1 191 ? 9.129 20.950 5.470 1.00 0.00 259 GLU A CA 8
ATOM 27678 C C . GLU A 1 191 ? 10.355 21.702 6.042 1.00 0.00 259 GLU A C 8
ATOM 27679 O O . GLU A 1 191 ? 10.180 22.698 6.750 1.00 0.00 259 GLU A O 8
ATOM 27691 N N . SER A 1 192 ? 11.586 21.255 5.754 1.00 0.00 260 SER A N 8
ATOM 27692 C CA . SER A 1 192 ? 12.821 21.816 6.350 1.00 0.00 260 SER A CA 8
ATOM 27693 C C . SER A 1 192 ? 13.088 23.290 5.982 1.00 0.00 260 SER A C 8
ATOM 27694 O O . SER A 1 192 ? 13.031 24.160 6.856 1.00 0.00 260 SER A O 8
ATOM 27702 N N . SER A 1 193 ? 13.392 23.580 4.710 1.00 0.00 261 SER A N 8
ATOM 27703 C CA . SER A 1 193 ? 13.743 24.915 4.194 1.00 0.00 261 SER A CA 8
ATOM 27704 C C . SER A 1 193 ? 13.863 24.936 2.659 1.00 0.00 261 SER A C 8
ATOM 27705 O O . SER A 1 193 ? 14.096 23.897 2.033 1.00 0.00 261 SER A O 8
ATOM 27713 N N . GLU A 1 194 ? 13.746 26.141 2.072 1.00 0.00 262 GLU A N 8
ATOM 27714 C CA . GLU A 1 194 ? 13.817 26.402 0.598 1.00 0.00 262 GLU A CA 8
ATOM 27715 C C . GLU A 1 194 ? 12.805 25.589 -0.250 1.00 0.00 262 GLU A C 8
ATOM 27716 O O . GLU A 1 194 ? 11.983 24.822 0.260 1.00 0.00 262 GLU A O 8
ATOM 27728 N N . VAL A 1 195 ? 12.837 25.803 -1.575 1.00 0.00 263 VAL A N 8
ATOM 27729 C CA . VAL A 1 195 ? 11.988 25.116 -2.569 1.00 0.00 263 VAL A CA 8
ATOM 27730 C C . VAL A 1 195 ? 12.844 24.643 -3.766 1.00 0.00 263 VAL A C 8
ATOM 27731 O O . VAL A 1 195 ? 12.807 25.247 -4.841 1.00 0.00 263 VAL A O 8
ATOM 27744 N N . PRO A 1 196 ? 13.671 23.590 -3.588 1.00 0.00 264 PRO A N 8
ATOM 27745 C CA . PRO A 1 196 ? 14.521 23.037 -4.644 1.00 0.00 264 PRO A CA 8
ATOM 27746 C C . PRO A 1 196 ? 13.700 22.209 -5.633 1.00 0.00 264 PRO A C 8
ATOM 27747 O O . PRO A 1 196 ? 13.479 21.023 -5.406 1.00 0.00 264 PRO A O 8
ATOM 27758 N N . ALA A 1 197 ? 13.262 22.781 -6.755 1.00 0.00 265 ALA A N 8
ATOM 27759 C CA . ALA A 1 197 ? 12.442 22.059 -7.734 1.00 0.00 265 ALA A CA 8
ATOM 27760 C C . ALA A 1 197 ? 13.147 20.813 -8.303 1.00 0.00 265 ALA A C 8
ATOM 27761 O O . ALA A 1 197 ? 12.517 19.774 -8.504 1.00 0.00 265 ALA A O 8
ATOM 27768 N N . ASN A 1 198 ? 14.474 20.874 -8.469 1.00 0.00 266 ASN A N 8
ATOM 27769 C CA . ASN A 1 198 ? 15.266 19.740 -8.960 1.00 0.00 266 ASN A CA 8
ATOM 27770 C C . ASN A 1 198 ? 15.357 18.582 -7.955 1.00 0.00 266 ASN A C 8
ATOM 27771 O O . ASN A 1 198 ? 15.268 17.417 -8.349 1.00 0.00 266 ASN A O 8
ATOM 27782 N N . LEU A 1 199 ? 15.459 18.878 -6.652 1.00 0.00 267 LEU A N 8
ATOM 27783 C CA . LEU A 1 199 ? 15.426 17.841 -5.613 1.00 0.00 267 LEU A CA 8
ATOM 27784 C C . LEU A 1 199 ? 14.007 17.267 -5.477 1.00 0.00 267 LEU A C 8
ATOM 27785 O O . LEU A 1 199 ? 13.833 16.055 -5.397 1.00 0.00 267 LEU A O 8
ATOM 27801 N N . LYS A 1 200 ? 12.979 18.125 -5.564 1.00 0.00 268 LYS A N 8
ATOM 27802 C CA . LYS A 1 200 ? 11.574 17.681 -5.507 1.00 0.00 268 LYS A CA 8
ATOM 27803 C C . LYS A 1 200 ? 11.223 16.740 -6.649 1.00 0.00 268 LYS A C 8
ATOM 27804 O O . LYS A 1 200 ? 10.534 15.754 -6.420 1.00 0.00 268 LYS A O 8
ATOM 27823 N N . ALA A 1 201 ? 11.726 16.994 -7.857 1.00 0.00 269 ALA A N 8
ATOM 27824 C CA . ALA A 1 201 ? 11.555 16.084 -8.981 1.00 0.00 269 ALA A CA 8
ATOM 27825 C C . ALA A 1 201 ? 12.180 14.725 -8.679 1.00 0.00 269 ALA A C 8
ATOM 27826 O O . ALA A 1 201 ? 11.549 13.696 -8.886 1.00 0.00 269 ALA A O 8
ATOM 27833 N N . LEU A 1 202 ? 13.379 14.724 -8.097 1.00 0.00 270 LEU A N 8
ATOM 27834 C CA . LEU A 1 202 ? 13.982 13.452 -7.691 1.00 0.00 270 LEU A CA 8
ATOM 27835 C C . LEU A 1 202 ? 13.172 12.720 -6.622 1.00 0.00 270 LEU A C 8
ATOM 27836 O O . LEU A 1 202 ? 12.968 11.514 -6.722 1.00 0.00 270 LEU A O 8
ATOM 27852 N N . VAL A 1 203 ? 12.667 13.434 -5.619 1.00 0.00 271 VAL A N 8
ATOM 27853 C CA . VAL A 1 203 ? 11.764 12.849 -4.610 1.00 0.00 271 VAL A CA 8
ATOM 27854 C C . VAL A 1 203 ? 10.523 12.267 -5.297 1.00 0.00 271 VAL A C 8
ATOM 27855 O O . VAL A 1 203 ? 10.077 11.179 -4.941 1.00 0.00 271 VAL A O 8
ATOM 27868 N N . ALA A 1 204 ? 10.001 12.940 -6.327 1.00 0.00 272 ALA A N 8
ATOM 27869 C CA . ALA A 1 204 ? 8.923 12.417 -7.152 1.00 0.00 272 ALA A CA 8
ATOM 27870 C C . ALA A 1 204 ? 9.352 11.111 -7.851 1.00 0.00 272 ALA A C 8
ATOM 27871 O O . ALA A 1 204 ? 8.595 10.147 -7.832 1.00 0.00 272 ALA A O 8
ATOM 27878 N N . GLU A 1 205 ? 10.584 11.036 -8.371 1.00 0.00 273 GLU A N 8
ATOM 27879 C CA . GLU A 1 205 ? 11.095 9.792 -8.968 1.00 0.00 273 GLU A CA 8
ATOM 27880 C C . GLU A 1 205 ? 11.120 8.652 -7.951 1.00 0.00 273 GLU A C 8
ATOM 27881 O O . GLU A 1 205 ? 10.663 7.552 -8.251 1.00 0.00 273 GLU A O 8
ATOM 27893 N N . LEU A 1 206 ? 11.579 8.904 -6.719 1.00 0.00 274 LEU A N 8
ATOM 27894 C CA . LEU A 1 206 ? 11.499 7.884 -5.665 1.00 0.00 274 LEU A CA 8
ATOM 27895 C C . LEU A 1 206 ? 10.056 7.428 -5.419 1.00 0.00 274 LEU A C 8
ATOM 27896 O O . LEU A 1 206 ? 9.780 6.229 -5.324 1.00 0.00 274 LEU A O 8
ATOM 27912 N N . ILE A 1 207 ? 9.141 8.392 -5.346 1.00 0.00 275 ILE A N 8
ATOM 27913 C CA . ILE A 1 207 ? 7.734 8.111 -5.100 1.00 0.00 275 ILE A CA 8
ATOM 27914 C C . ILE A 1 207 ? 7.099 7.355 -6.260 1.00 0.00 275 ILE A C 8
ATOM 27915 O O . ILE A 1 207 ? 6.353 6.408 -6.007 1.00 0.00 275 ILE A O 8
ATOM 27931 N N . GLU A 1 208 ? 7.387 7.644 -7.529 1.00 0.00 276 GLU A N 8
ATOM 27932 C CA . GLU A 1 208 ? 6.747 6.937 -8.643 1.00 0.00 276 GLU A CA 8
ATOM 27933 C C . GLU A 1 208 ? 7.407 5.584 -8.898 1.00 0.00 276 GLU A C 8
ATOM 27934 O O . GLU A 1 208 ? 6.724 4.643 -9.301 1.00 0.00 276 GLU A O 8
ATOM 27946 N N . LEU A 1 209 ? 8.707 5.438 -8.598 1.00 0.00 277 LEU A N 8
ATOM 27947 C CA . LEU A 1 209 ? 9.368 4.142 -8.669 1.00 0.00 277 LEU A CA 8
ATOM 27948 C C . LEU A 1 209 ? 8.732 3.205 -7.636 1.00 0.00 277 LEU A C 8
ATOM 27949 O O . LEU A 1 209 ? 8.544 2.025 -7.931 1.00 0.00 277 LEU A O 8
ATOM 27965 N N . ARG A 1 210 ? 8.309 3.723 -6.468 1.00 0.00 278 ARG A N 8
ATOM 27966 C CA . ARG A 1 210 ? 7.541 2.955 -5.483 1.00 0.00 278 ARG A CA 8
ATOM 27967 C C . ARG A 1 210 ? 6.231 2.483 -6.104 1.00 0.00 278 ARG A C 8
ATOM 27968 O O . ARG A 1 210 ? 5.937 1.302 -6.015 1.00 0.00 278 ARG A O 8
ATOM 27989 N N . GLU A 1 211 ? 5.472 3.349 -6.775 1.00 0.00 279 GLU A N 8
ATOM 27990 C CA . GLU A 1 211 ? 4.210 2.936 -7.419 1.00 0.00 279 GLU A CA 8
ATOM 27991 C C . GLU A 1 211 ? 4.440 1.904 -8.540 1.00 0.00 279 GLU A C 8
ATOM 27992 O O . GLU A 1 211 ? 3.687 0.940 -8.654 1.00 0.00 279 GLU A O 8
ATOM 28004 N N . GLN A 1 212 ? 5.530 2.032 -9.308 1.00 0.00 280 GLN A N 8
ATOM 28005 C CA . GLN A 1 212 ? 5.936 1.049 -10.321 1.00 0.00 280 GLN A CA 8
ATOM 28006 C C . GLN A 1 212 ? 6.275 -0.309 -9.678 1.00 0.00 280 GLN A C 8
ATOM 28007 O O . GLN A 1 212 ? 5.867 -1.361 -10.166 1.00 0.00 280 GLN A O 8
ATOM 28021 N N . MET A 1 213 ? 6.982 -0.295 -8.547 1.00 0.00 281 MET A N 8
ATOM 28022 C CA . MET A 1 213 ? 7.274 -1.481 -7.741 1.00 0.00 281 MET A CA 8
ATOM 28023 C C . MET A 1 213 ? 5.988 -2.067 -7.149 1.00 0.00 281 MET A C 8
ATOM 28024 O O . MET A 1 213 ? 5.804 -3.279 -7.146 1.00 0.00 281 MET A O 8
ATOM 28038 N N . MET A 1 214 ? 5.053 -1.213 -6.711 1.00 0.00 282 MET A N 8
ATOM 28039 C CA . MET A 1 214 ? 3.752 -1.642 -6.211 1.00 0.00 282 MET A CA 8
ATOM 28040 C C . MET A 1 214 ? 2.906 -2.289 -7.301 1.00 0.00 282 MET A C 8
ATOM 28041 O O . MET A 1 214 ? 2.181 -3.221 -6.992 1.00 0.00 282 MET A O 8
ATOM 28055 N N . ASP A 1 215 ? 3.004 -1.875 -8.565 1.00 0.00 283 ASP A N 8
ATOM 28056 C CA . ASP A 1 215 ? 2.335 -2.574 -9.663 1.00 0.00 283 ASP A CA 8
ATOM 28057 C C . ASP A 1 215 ? 2.966 -3.951 -9.886 1.00 0.00 283 ASP A C 8
ATOM 28058 O O . ASP A 1 215 ? 2.287 -4.974 -9.957 1.00 0.00 283 ASP A O 8
ATOM 28067 N N . LEU A 1 216 ? 4.294 -3.964 -9.932 1.00 0.00 284 LEU A N 8
ATOM 28068 C CA . LEU A 1 216 ? 5.007 -5.208 -10.238 1.00 0.00 284 LEU A CA 8
ATOM 28069 C C . LEU A 1 216 ? 5.043 -6.239 -9.108 1.00 0.00 284 LEU A C 8
ATOM 28070 O O . LEU A 1 216 ? 5.492 -7.367 -9.310 1.00 0.00 284 LEU A O 8
ATOM 28086 N N . LEU A 1 217 ? 4.569 -5.812 -7.942 1.00 0.00 285 LEU A N 8
ATOM 28087 C CA . LEU A 1 217 ? 4.406 -6.711 -6.799 1.00 0.00 285 LEU A CA 8
ATOM 28088 C C . LEU A 1 217 ? 2.939 -6.931 -6.408 1.00 0.00 285 LEU A C 8
ATOM 28089 O O . LEU A 1 217 ? 2.586 -8.031 -5.985 1.00 0.00 285 LEU A O 8
ATOM 28105 N N . TYR A 1 218 ? 2.090 -5.919 -6.614 1.00 0.00 286 TYR A N 8
ATOM 28106 C CA . TYR A 1 218 ? 0.704 -6.059 -6.149 1.00 0.00 286 TYR A CA 8
ATOM 28107 C C . TYR A 1 218 ? -0.331 -5.467 -7.122 1.00 0.00 286 TYR A C 8
ATOM 28108 O O . TYR A 1 218 ? -1.492 -5.266 -6.755 1.00 0.00 286 TYR A O 8
ATOM 28126 N N . GLY A 1 219 ? 0.075 -5.180 -8.365 1.00 0.00 287 GLY A N 8
ATOM 28127 C CA . GLY A 1 219 ? -0.812 -4.558 -9.365 1.00 0.00 287 GLY A CA 8
ATOM 28128 C C . GLY A 1 219 ? -1.194 -3.082 -9.096 1.00 0.00 287 GLY A C 8
ATOM 28129 O O . GLY A 1 219 ? -0.865 -2.514 -8.047 1.00 0.00 287 GLY A O 8
ATOM 28133 N N . PRO A 1 220 ? -1.845 -2.412 -10.064 1.00 0.00 288 PRO A N 8
ATOM 28134 C CA . PRO A 1 220 ? -2.163 -0.980 -10.019 1.00 0.00 288 PRO A CA 8
ATOM 28135 C C . PRO A 1 220 ? -3.502 -0.653 -9.330 1.00 0.00 288 PRO A C 8
ATOM 28136 O O . PRO A 1 220 ? -4.267 -1.532 -8.935 1.00 0.00 288 PRO A O 8
ATOM 28147 N N . ILE A 1 221 ? -3.781 0.653 -9.235 1.00 0.00 289 ILE A N 8
ATOM 28148 C CA . ILE A 1 221 ? -5.046 1.247 -8.775 1.00 0.00 289 ILE A CA 8
ATOM 28149 C C . ILE A 1 221 ? -5.436 2.384 -9.737 1.00 0.00 289 ILE A C 8
ATOM 28150 O O . ILE A 1 221 ? -4.656 3.307 -9.964 1.00 0.00 289 ILE A O 8
ATOM 28166 N N . GLY A 1 222 ? -6.629 2.281 -10.333 1.00 0.00 290 GLY A N 8
ATOM 28167 C CA . GLY A 1 222 ? -7.170 3.249 -11.304 1.00 0.00 290 GLY A CA 8
ATOM 28168 C C . GLY A 1 222 ? -8.248 2.649 -12.217 1.00 0.00 290 GLY A C 8
ATOM 28169 O O . GLY A 1 222 ? -9.288 3.267 -12.431 1.00 0.00 290 GLY A O 8
ATOM 28173 N N . HIS A 1 223 ? -8.028 1.412 -12.693 1.00 0.00 291 HIS A N 8
ATOM 28174 C CA . HIS A 1 223 ? -8.971 0.584 -13.482 1.00 0.00 291 HIS A CA 8
ATOM 28175 C C . HIS A 1 223 ? -9.705 1.339 -14.620 1.00 0.00 291 HIS A C 8
ATOM 28176 O O . HIS A 1 223 ? -10.913 1.185 -14.820 1.00 0.00 291 HIS A O 8
ATOM 28191 N N . HIS A 1 224 ? -8.963 2.191 -15.342 1.00 0.00 292 HIS A N 8
ATOM 28192 C CA . HIS A 1 224 ? -9.452 2.971 -16.493 1.00 0.00 292 HIS A CA 8
ATOM 28193 C C . HIS A 1 224 ? -9.970 2.079 -17.641 1.00 0.00 292 HIS A C 8
ATOM 28194 O O . HIS A 1 224 ? -9.332 1.043 -17.950 1.00 0.00 292 HIS A O 8
ATOM 28209 N N . VAL A 1 1 ? 2.127 22.952 -21.174 1.00 0.00 69 VAL A N 9
ATOM 28210 C CA . VAL A 1 1 ? 2.810 21.618 -21.205 1.00 0.00 69 VAL A CA 9
ATOM 28211 C C . VAL A 1 1 ? 2.680 20.899 -19.854 1.00 0.00 69 VAL A C 9
ATOM 28212 O O . VAL A 1 1 ? 2.658 21.545 -18.806 1.00 0.00 69 VAL A O 9
ATOM 28225 N N . LYS A 1 2 ? 2.582 19.562 -19.865 1.00 0.00 70 LYS A N 9
ATOM 28226 C CA . LYS A 1 2 ? 2.525 18.711 -18.653 1.00 0.00 70 LYS A CA 9
ATOM 28227 C C . LYS A 1 2 ? 3.812 18.843 -17.810 1.00 0.00 70 LYS A C 9
ATOM 28228 O O . LYS A 1 2 ? 4.899 19.024 -18.359 1.00 0.00 70 LYS A O 9
ATOM 28247 N N . THR A 1 3 ? 3.691 18.742 -16.482 1.00 0.00 71 THR A N 9
ATOM 28248 C CA . THR A 1 3 ? 4.810 18.844 -15.520 1.00 0.00 71 THR A CA 9
ATOM 28249 C C . THR A 1 3 ? 4.542 17.972 -14.286 1.00 0.00 71 THR A C 9
ATOM 28250 O O . THR A 1 3 ? 3.461 17.393 -14.169 1.00 0.00 71 THR A O 9
ATOM 28261 N N . LEU A 1 4 ? 5.481 17.877 -13.341 1.00 0.00 72 LEU A N 9
ATOM 28262 C CA . LEU A 1 4 ? 5.402 16.966 -12.189 1.00 0.00 72 LEU A CA 9
ATOM 28263 C C . LEU A 1 4 ? 4.146 17.115 -11.319 1.00 0.00 72 LEU A C 9
ATOM 28264 O O . LEU A 1 4 ? 3.582 16.112 -10.899 1.00 0.00 72 LEU A O 9
ATOM 28280 N N . ASP A 1 5 ? 3.624 18.328 -11.117 1.00 0.00 73 ASP A N 9
ATOM 28281 C CA . ASP A 1 5 ? 2.381 18.511 -10.348 1.00 0.00 73 ASP A CA 9
ATOM 28282 C C . ASP A 1 5 ? 1.145 18.009 -11.119 1.00 0.00 73 ASP A C 9
ATOM 28283 O O . ASP A 1 5 ? 0.201 17.483 -10.526 1.00 0.00 73 ASP A O 9
ATOM 28292 N N . VAL A 1 6 ? 1.200 18.109 -12.454 1.00 0.00 74 VAL A N 9
ATOM 28293 C CA . VAL A 1 6 ? 0.164 17.541 -13.324 1.00 0.00 74 VAL A CA 9
ATOM 28294 C C . VAL A 1 6 ? 0.243 16.008 -13.305 1.00 0.00 74 VAL A C 9
ATOM 28295 O O . VAL A 1 6 ? -0.787 15.343 -13.258 1.00 0.00 74 VAL A O 9
ATOM 28308 N N . LEU A 1 7 ? 1.454 15.434 -13.265 1.00 0.00 75 LEU A N 9
ATOM 28309 C CA . LEU A 1 7 ? 1.668 13.990 -13.113 1.00 0.00 75 LEU A CA 9
ATOM 28310 C C . LEU A 1 7 ? 1.180 13.451 -11.763 1.00 0.00 75 LEU A C 9
ATOM 28311 O O . LEU A 1 7 ? 0.568 12.384 -11.721 1.00 0.00 75 LEU A O 9
ATOM 28327 N N . ARG A 1 8 ? 1.395 14.198 -10.671 1.00 0.00 76 ARG A N 9
ATOM 28328 C CA . ARG A 1 8 ? 0.819 13.839 -9.360 1.00 0.00 76 ARG A CA 9
ATOM 28329 C C . ARG A 1 8 ? -0.706 13.831 -9.471 1.00 0.00 76 ARG A C 9
ATOM 28330 O O . ARG A 1 8 ? -1.349 12.867 -9.073 1.00 0.00 76 ARG A O 9
ATOM 28351 N N . GLY A 1 9 ? -1.244 14.883 -10.089 1.00 0.00 77 GLY A N 9
ATOM 28352 C CA . GLY A 1 9 ? -2.694 14.971 -10.318 1.00 0.00 77 GLY A CA 9
ATOM 28353 C C . GLY A 1 9 ? -3.255 13.825 -11.165 1.00 0.00 77 GLY A C 9
ATOM 28354 O O . GLY A 1 9 ? -4.331 13.308 -10.879 1.00 0.00 77 GLY A O 9
ATOM 28358 N N . GLU A 1 10 ? -2.492 13.368 -12.156 1.00 0.00 78 GLU A N 9
ATOM 28359 C CA . GLU A 1 10 ? -2.885 12.210 -12.966 1.00 0.00 78 GLU A CA 9
ATOM 28360 C C . GLU A 1 10 ? -2.871 10.898 -12.170 1.00 0.00 78 GLU A C 9
ATOM 28361 O O . GLU A 1 10 ? -3.793 10.087 -12.291 1.00 0.00 78 GLU A O 9
ATOM 28373 N N . LEU A 1 11 ? -1.888 10.721 -11.280 1.00 0.00 79 LEU A N 9
ATOM 28374 C CA . LEU A 1 11 ? -1.837 9.577 -10.369 1.00 0.00 79 LEU A CA 9
ATOM 28375 C C . LEU A 1 11 ? -2.986 9.640 -9.347 1.00 0.00 79 LEU A C 9
ATOM 28376 O O . LEU A 1 11 ? -3.629 8.632 -9.067 1.00 0.00 79 LEU A O 9
ATOM 28392 N N . ARG A 1 12 ? -3.307 10.851 -8.867 1.00 0.00 80 ARG A N 9
ATOM 28393 C CA . ARG A 1 12 ? -4.483 11.068 -7.988 1.00 0.00 80 ARG A CA 9
ATOM 28394 C C . ARG A 1 12 ? -5.798 10.719 -8.674 1.00 0.00 80 ARG A C 9
ATOM 28395 O O . ARG A 1 12 ? -6.727 10.244 -8.039 1.00 0.00 80 ARG A O 9
ATOM 28416 N N . GLY A 1 13 ? -5.781 10.901 -9.985 1.00 0.00 81 GLY A N 9
ATOM 28417 C CA . GLY A 1 13 ? -6.898 10.481 -10.828 1.00 0.00 81 GLY A CA 9
ATOM 28418 C C . GLY A 1 13 ? -7.088 8.962 -10.780 1.00 0.00 81 GLY A C 9
ATOM 28419 O O . GLY A 1 13 ? -8.197 8.474 -10.593 1.00 0.00 81 GLY A O 9
ATOM 28423 N N . GLN A 1 14 ? -5.979 8.221 -10.852 1.00 0.00 82 GLN A N 9
ATOM 28424 C CA . GLN A 1 14 ? -6.041 6.758 -10.747 1.00 0.00 82 GLN A CA 9
ATOM 28425 C C . GLN A 1 14 ? -6.473 6.272 -9.357 1.00 0.00 82 GLN A C 9
ATOM 28426 O O . GLN A 1 14 ? -7.245 5.321 -9.236 1.00 0.00 82 GLN A O 9
ATOM 28440 N N . ARG A 1 15 ? -6.018 6.958 -8.302 1.00 0.00 83 ARG A N 9
ATOM 28441 C CA . ARG A 1 15 ? -6.473 6.668 -6.919 1.00 0.00 83 ARG A CA 9
ATOM 28442 C C . ARG A 1 15 ? -7.976 6.948 -6.785 1.00 0.00 83 ARG A C 9
ATOM 28443 O O . ARG A 1 15 ? -8.729 6.114 -6.291 1.00 0.00 83 ARG A O 9
ATOM 28464 N N . GLU A 1 16 ? -8.391 8.093 -7.324 1.00 0.00 84 GLU A N 9
ATOM 28465 C CA . GLU A 1 16 ? -9.823 8.452 -7.343 1.00 0.00 84 GLU A CA 9
ATOM 28466 C C . GLU A 1 16 ? -10.652 7.417 -8.099 1.00 0.00 84 GLU A C 9
ATOM 28467 O O . GLU A 1 16 ? -11.737 7.043 -7.662 1.00 0.00 84 GLU A O 9
ATOM 28479 N N . ALA A 1 17 ? -10.100 6.908 -9.197 1.00 0.00 85 ALA A N 9
ATOM 28480 C CA . ALA A 1 17 ? -10.759 5.870 -9.983 1.00 0.00 85 ALA A CA 9
ATOM 28481 C C . ALA A 1 17 ? -10.963 4.579 -9.184 1.00 0.00 85 ALA A C 9
ATOM 28482 O O . ALA A 1 17 ? -12.028 3.975 -9.289 1.00 0.00 85 ALA A O 9
ATOM 28489 N N . PHE A 1 18 ? -10.003 4.177 -8.338 1.00 0.00 86 PHE A N 9
ATOM 28490 C CA . PHE A 1 18 ? -10.219 3.023 -7.447 1.00 0.00 86 PHE A CA 9
ATOM 28491 C C . PHE A 1 18 ? -11.231 3.345 -6.340 1.00 0.00 86 PHE A C 9
ATOM 28492 O O . PHE A 1 18 ? -12.048 2.500 -6.004 1.00 0.00 86 PHE A O 9
ATOM 28509 N N . LEU A 1 19 ? -11.227 4.562 -5.785 1.00 0.00 87 LEU A N 9
ATOM 28510 C CA . LEU A 1 19 ? -12.232 4.972 -4.788 1.00 0.00 87 LEU A CA 9
ATOM 28511 C C . LEU A 1 19 ? -13.655 4.954 -5.378 1.00 0.00 87 LEU A C 9
ATOM 28512 O O . LEU A 1 19 ? -14.598 4.446 -4.770 1.00 0.00 87 LEU A O 9
ATOM 28528 N N . SER A 1 20 ? -13.748 5.441 -6.612 1.00 0.00 88 SER A N 9
ATOM 28529 C CA . SER A 1 20 ? -14.987 5.370 -7.384 1.00 0.00 88 SER A CA 9
ATOM 28530 C C . SER A 1 20 ? -15.387 3.907 -7.613 1.00 0.00 88 SER A C 9
ATOM 28531 O O . SER A 1 20 ? -16.536 3.531 -7.394 1.00 0.00 88 SER A O 9
ATOM 28539 N N . GLU A 1 21 ? -14.410 3.071 -7.978 1.00 0.00 89 GLU A N 9
ATOM 28540 C CA . GLU A 1 21 ? -14.685 1.646 -8.201 1.00 0.00 89 GLU A CA 9
ATOM 28541 C C . GLU A 1 21 ? -15.129 0.933 -6.925 1.00 0.00 89 GLU A C 9
ATOM 28542 O O . GLU A 1 21 ? -16.043 0.123 -6.965 1.00 0.00 89 GLU A O 9
ATOM 28554 N N . ILE A 1 22 ? -14.544 1.277 -5.782 1.00 0.00 90 ILE A N 9
ATOM 28555 C CA . ILE A 1 22 ? -14.954 0.776 -4.467 1.00 0.00 90 ILE A CA 9
ATOM 28556 C C . ILE A 1 22 ? -16.396 1.190 -4.175 1.00 0.00 90 ILE A C 9
ATOM 28557 O O . ILE A 1 22 ? -17.189 0.371 -3.711 1.00 0.00 90 ILE A O 9
ATOM 28573 N N . ILE A 1 23 ? -16.758 2.435 -4.500 1.00 0.00 91 ILE A N 9
ATOM 28574 C CA . ILE A 1 23 ? -18.131 2.903 -4.279 1.00 0.00 91 ILE A CA 9
ATOM 28575 C C . ILE A 1 23 ? -19.114 2.170 -5.208 1.00 0.00 91 ILE A C 9
ATOM 28576 O O . ILE A 1 23 ? -20.170 1.719 -4.755 1.00 0.00 91 ILE A O 9
ATOM 28592 N N . LYS A 1 24 ? -18.735 2.004 -6.480 1.00 0.00 92 LYS A N 9
ATOM 28593 C CA . LYS A 1 24 ? -19.585 1.308 -7.470 1.00 0.00 92 LYS A CA 9
ATOM 28594 C C . LYS A 1 24 ? -19.546 -0.234 -7.380 1.00 0.00 92 LYS A C 9
ATOM 28595 O O . LYS A 1 24 ? -20.378 -0.906 -7.991 1.00 0.00 92 LYS A O 9
ATOM 28614 N N . SER A 1 25 ? -18.622 -0.797 -6.598 1.00 0.00 93 SER A N 9
ATOM 28615 C CA . SER A 1 25 ? -18.344 -2.241 -6.490 1.00 0.00 93 SER A CA 9
ATOM 28616 C C . SER A 1 25 ? -18.215 -2.680 -5.023 1.00 0.00 93 SER A C 9
ATOM 28617 O O . SER A 1 25 ? -17.395 -3.514 -4.635 1.00 0.00 93 SER A O 9
ATOM 28625 N N . ASP A 1 26 ? -19.085 -2.103 -4.199 1.00 0.00 94 ASP A N 9
ATOM 28626 C CA . ASP A 1 26 ? -19.334 -2.357 -2.776 1.00 0.00 94 ASP A CA 9
ATOM 28627 C C . ASP A 1 26 ? -19.919 -3.755 -2.437 1.00 0.00 94 ASP A C 9
ATOM 28628 O O . ASP A 1 26 ? -20.631 -3.935 -1.443 1.00 0.00 94 ASP A O 9
ATOM 28637 N N . GLY A 1 27 ? -19.644 -4.729 -3.306 1.00 0.00 95 GLY A N 9
ATOM 28638 C CA . GLY A 1 27 ? -20.023 -6.142 -3.227 1.00 0.00 95 GLY A CA 9
ATOM 28639 C C . GLY A 1 27 ? -19.229 -6.946 -2.175 1.00 0.00 95 GLY A C 9
ATOM 28640 O O . GLY A 1 27 ? -18.729 -6.370 -1.209 1.00 0.00 95 GLY A O 9
ATOM 28644 N N . PRO A 1 28 ? -19.096 -8.278 -2.333 1.00 0.00 96 PRO A N 9
ATOM 28645 C CA . PRO A 1 28 ? -18.454 -9.166 -1.353 1.00 0.00 96 PRO A CA 9
ATOM 28646 C C . PRO A 1 28 ? -16.933 -8.972 -1.125 1.00 0.00 96 PRO A C 9
ATOM 28647 O O . PRO A 1 28 ? -16.355 -9.728 -0.343 1.00 0.00 96 PRO A O 9
ATOM 28658 N N . PHE A 1 29 ? -16.274 -7.994 -1.771 1.00 0.00 97 PHE A N 9
ATOM 28659 C CA . PHE A 1 29 ? -14.822 -7.727 -1.678 1.00 0.00 97 PHE A CA 9
ATOM 28660 C C . PHE A 1 29 ? -13.933 -8.991 -1.865 1.00 0.00 97 PHE A C 9
ATOM 28661 O O . PHE A 1 29 ? -14.350 -9.996 -2.442 1.00 0.00 97 PHE A O 9
ATOM 28678 N N . THR A 1 30 ? -12.660 -8.892 -1.469 1.00 0.00 98 THR A N 9
ATOM 28679 C CA . THR A 1 30 ? -11.596 -9.920 -1.526 1.00 0.00 98 THR A CA 9
ATOM 28680 C C . THR A 1 30 ? -10.434 -9.425 -0.675 1.00 0.00 98 THR A C 9
ATOM 28681 O O . THR A 1 30 ? -10.169 -8.222 -0.632 1.00 0.00 98 THR A O 9
ATOM 28692 N N . ILE A 1 31 ? -9.685 -10.324 -0.031 1.00 0.00 99 ILE A N 9
ATOM 28693 C CA . ILE A 1 31 ? -8.627 -9.911 0.917 1.00 0.00 99 ILE A CA 9
ATOM 28694 C C . ILE A 1 31 ? -7.478 -9.103 0.305 1.00 0.00 99 ILE A C 9
ATOM 28695 O O . ILE A 1 31 ? -6.650 -8.586 1.054 1.00 0.00 99 ILE A O 9
ATOM 28711 N N . LEU A 1 32 ? -7.456 -8.952 -1.027 1.00 0.00 100 LEU A N 9
ATOM 28712 C CA . LEU A 1 32 ? -6.264 -8.290 -1.578 1.00 0.00 100 LEU A CA 9
ATOM 28713 C C . LEU A 1 32 ? -6.742 -6.829 -1.821 1.00 0.00 100 LEU A C 9
ATOM 28714 O O . LEU A 1 32 ? -6.081 -5.861 -1.465 1.00 0.00 100 LEU A O 9
ATOM 28730 N N . GLN A 1 33 ? -7.980 -6.679 -2.338 1.00 0.00 101 GLN A N 9
ATOM 28731 C CA . GLN A 1 33 ? -8.727 -5.425 -2.518 1.00 0.00 101 GLN A CA 9
ATOM 28732 C C . GLN A 1 33 ? -9.083 -4.773 -1.174 1.00 0.00 101 GLN A C 9
ATOM 28733 O O . GLN A 1 33 ? -9.288 -3.566 -1.156 1.00 0.00 101 GLN A O 9
ATOM 28747 N N . LEU A 1 34 ? -9.091 -5.477 -0.031 1.00 0.00 102 LEU A N 9
ATOM 28748 C CA . LEU A 1 34 ? -9.295 -4.838 1.285 1.00 0.00 102 LEU A CA 9
ATOM 28749 C C . LEU A 1 34 ? -8.116 -3.902 1.631 1.00 0.00 102 LEU A C 9
ATOM 28750 O O . LEU A 1 34 ? -8.307 -2.716 1.885 1.00 0.00 102 LEU A O 9
ATOM 28766 N N . VAL A 1 35 ? -6.870 -4.398 1.549 1.00 0.00 103 VAL A N 9
ATOM 28767 C CA . VAL A 1 35 ? -5.639 -3.560 1.670 1.00 0.00 103 VAL A CA 9
ATOM 28768 C C . VAL A 1 35 ? -5.491 -2.594 0.451 1.00 0.00 103 VAL A C 9
ATOM 28769 O O . VAL A 1 35 ? -4.781 -1.600 0.459 1.00 0.00 103 VAL A O 9
ATOM 28782 N N . GLY A 1 36 ? -6.345 -2.950 -0.500 1.00 0.00 104 GLY A N 9
ATOM 28783 C CA . GLY A 1 36 ? -6.568 -2.145 -1.696 1.00 0.00 104 GLY A CA 9
ATOM 28784 C C . GLY A 1 36 ? -7.310 -0.854 -1.334 1.00 0.00 104 GLY A C 9
ATOM 28785 O O . GLY A 1 36 ? -6.787 0.229 -1.566 1.00 0.00 104 GLY A O 9
ATOM 28789 N N . TYR A 1 37 ? -8.436 -0.941 -0.632 1.00 0.00 105 TYR A N 9
ATOM 28790 C CA . TYR A 1 37 ? -9.168 0.222 -0.097 1.00 0.00 105 TYR A CA 9
ATOM 28791 C C . TYR A 1 37 ? -8.243 1.063 0.792 1.00 0.00 105 TYR A C 9
ATOM 28792 O O . TYR A 1 37 ? -8.144 2.279 0.634 1.00 0.00 105 TYR A O 9
ATOM 28810 N N . LEU A 1 38 ? -7.498 0.403 1.683 1.00 0.00 106 LEU A N 9
ATOM 28811 C CA . LEU A 1 38 ? -6.592 1.104 2.588 1.00 0.00 106 LEU A CA 9
ATOM 28812 C C . LEU A 1 38 ? -5.319 1.665 1.920 1.00 0.00 106 LEU A C 9
ATOM 28813 O O . LEU A 1 38 ? -4.772 2.627 2.430 1.00 0.00 106 LEU A O 9
ATOM 28829 N N . ARG A 1 39 ? -4.913 1.181 0.732 1.00 0.00 107 ARG A N 9
ATOM 28830 C CA . ARG A 1 39 ? -3.798 1.724 -0.106 1.00 0.00 107 ARG A CA 9
ATOM 28831 C C . ARG A 1 39 ? -4.183 3.069 -0.689 1.00 0.00 107 ARG A C 9
ATOM 28832 O O . ARG A 1 39 ? -3.356 3.967 -0.783 1.00 0.00 107 ARG A O 9
ATOM 28853 N N . VAL A 1 40 ? -5.460 3.184 -1.036 1.00 0.00 108 VAL A N 9
ATOM 28854 C CA . VAL A 1 40 ? -6.014 4.474 -1.493 1.00 0.00 108 VAL A CA 9
ATOM 28855 C C . VAL A 1 40 ? -5.767 5.577 -0.458 1.00 0.00 108 VAL A C 9
ATOM 28856 O O . VAL A 1 40 ? -5.231 6.622 -0.815 1.00 0.00 108 VAL A O 9
ATOM 28869 N N . VAL A 1 41 ? -6.083 5.345 0.823 1.00 0.00 109 VAL A N 9
ATOM 28870 C CA . VAL A 1 41 ? -5.734 6.316 1.881 1.00 0.00 109 VAL A CA 9
ATOM 28871 C C . VAL A 1 41 ? -4.240 6.326 2.224 1.00 0.00 109 VAL A C 9
ATOM 28872 O O 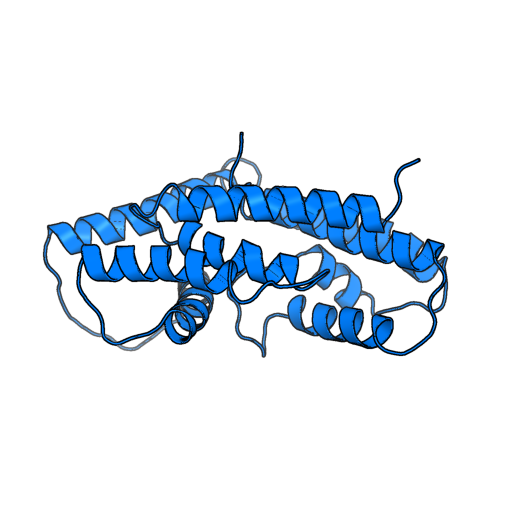. VAL A 1 41 ? -3.647 7.397 2.321 1.00 0.00 109 VAL A O 9
ATOM 28885 N N . ASP A 1 42 ? -3.615 5.154 2.374 1.00 0.00 110 ASP A N 9
ATOM 28886 C CA . ASP A 1 42 ? -2.221 5.128 2.855 1.00 0.00 110 ASP A CA 9
ATOM 28887 C C . ASP A 1 42 ? -1.197 5.813 1.957 1.00 0.00 110 ASP A C 9
ATOM 28888 O O . ASP A 1 42 ? -0.195 6.342 2.434 1.00 0.00 110 ASP A O 9
ATOM 28897 N N . THR A 1 43 ? -1.456 5.820 0.652 1.00 0.00 111 THR A N 9
ATOM 28898 C CA . THR A 1 43 ? -0.630 6.558 -0.309 1.00 0.00 111 THR A CA 9
ATOM 28899 C C . THR A 1 43 ? -0.977 8.052 -0.329 1.00 0.00 111 THR A C 9
ATOM 28900 O O . THR A 1 43 ? -0.077 8.887 -0.410 1.00 0.00 111 THR A O 9
ATOM 28911 N N . ASP A 1 44 ? -2.254 8.416 -0.158 1.00 0.00 112 ASP A N 9
ATOM 28912 C CA . ASP A 1 44 ? -2.702 9.811 -0.033 1.00 0.00 112 ASP A CA 9
ATOM 28913 C C . ASP A 1 44 ? -2.213 10.501 1.257 1.00 0.00 112 ASP A C 9
ATOM 28914 O O . ASP A 1 44 ? -2.056 11.717 1.295 1.00 0.00 112 ASP A O 9
ATOM 28923 N N . LEU A 1 45 ? -1.871 9.735 2.301 1.00 0.00 113 LEU A N 9
ATOM 28924 C CA . LEU A 1 45 ? -1.260 10.217 3.554 1.00 0.00 113 LEU A CA 9
ATOM 28925 C C . LEU A 1 45 ? 0.006 11.067 3.308 1.00 0.00 113 LEU A C 9
ATOM 28926 O O . LEU A 1 45 ? 0.360 11.935 4.107 1.00 0.00 113 LEU A O 9
ATOM 28942 N N . LEU A 1 46 ? 0.686 10.826 2.183 1.00 0.00 114 LEU A N 9
ATOM 28943 C CA . LEU A 1 46 ? 1.881 11.542 1.731 1.00 0.00 114 LEU A CA 9
ATOM 28944 C C . LEU A 1 46 ? 1.594 12.830 0.928 1.00 0.00 114 LEU A C 9
ATOM 28945 O O . LEU A 1 46 ? 2.529 13.500 0.490 1.00 0.00 114 LEU A O 9
ATOM 28961 N N . LEU A 1 47 ? 0.316 13.171 0.731 1.00 0.00 115 LEU A N 9
ATOM 28962 C CA . LEU A 1 47 ? -0.162 14.273 -0.111 1.00 0.00 115 LEU A CA 9
ATOM 28963 C C . LEU A 1 47 ? -1.249 15.118 0.582 1.00 0.00 115 LEU A C 9
ATOM 28964 O O . LEU A 1 47 ? -1.032 16.312 0.803 1.00 0.00 115 LEU A O 9
ATOM 28980 N N . LYS A 1 48 ? -2.388 14.515 0.957 1.00 0.00 116 LYS A N 9
ATOM 28981 C CA . LYS A 1 48 ? -3.496 15.172 1.674 1.00 0.00 116 LYS A CA 9
ATOM 28982 C C . LYS A 1 48 ? -4.311 14.164 2.507 1.00 0.00 116 LYS A C 9
ATOM 28983 O O . LYS A 1 48 ? -4.830 13.187 1.972 1.00 0.00 116 LYS A O 9
ATOM 29002 N N . VAL A 1 49 ? -4.446 14.400 3.819 1.00 0.00 117 VAL A N 9
ATOM 29003 C CA . VAL A 1 49 ? -5.319 13.581 4.687 1.00 0.00 117 VAL A CA 9
ATOM 29004 C C . VAL A 1 49 ? -6.798 13.727 4.313 1.00 0.00 117 VAL A C 9
ATOM 29005 O O . VAL A 1 49 ? -7.232 14.776 3.833 1.00 0.00 117 VAL A O 9
ATOM 29018 N N . ASP A 1 50 ? -7.590 12.692 4.601 1.00 0.00 118 ASP A N 9
ATOM 29019 C CA . ASP A 1 50 ? -9.045 12.715 4.438 1.00 0.00 118 ASP A CA 9
ATOM 29020 C C . ASP A 1 50 ? -9.757 11.863 5.501 1.00 0.00 118 ASP A C 9
ATOM 29021 O O . ASP A 1 50 ? -9.223 10.897 6.052 1.00 0.00 118 ASP A O 9
ATOM 29030 N N . SER A 1 51 ? -10.994 12.268 5.747 1.00 0.00 119 SER A N 9
ATOM 29031 C CA . SER A 1 51 ? -11.942 11.725 6.732 1.00 0.00 119 SER A CA 9
ATOM 29032 C C . SER A 1 51 ? -13.402 11.722 6.226 1.00 0.00 119 SER A C 9
ATOM 29033 O O . SER A 1 51 ? -14.336 11.600 7.024 1.00 0.00 119 SER A O 9
ATOM 29041 N N . THR A 1 52 ? -13.611 11.815 4.902 1.00 0.00 120 THR A N 9
ATOM 29042 C CA . THR A 1 52 ? -14.936 11.956 4.265 1.00 0.00 120 THR A CA 9
ATOM 29043 C C . THR A 1 52 ? -15.106 11.020 3.070 1.00 0.00 120 THR A C 9
ATOM 29044 O O . THR A 1 52 ? -15.983 10.163 3.103 1.00 0.00 120 THR A O 9
ATOM 29055 N N . LYS A 1 53 ? -14.281 11.121 2.019 1.00 0.00 121 LYS A N 9
ATOM 29056 C CA . LYS A 1 53 ? -14.295 10.159 0.893 1.00 0.00 121 LYS A CA 9
ATOM 29057 C C . LYS A 1 53 ? -13.714 8.801 1.295 1.00 0.00 121 LYS A C 9
ATOM 29058 O O . LYS A 1 53 ? -14.241 7.767 0.894 1.00 0.00 121 LYS A O 9
ATOM 29077 N N . VAL A 1 54 ? -12.678 8.792 2.135 1.00 0.00 122 VAL A N 9
ATOM 29078 C CA . VAL A 1 54 ? -12.104 7.567 2.732 1.00 0.00 122 VAL A CA 9
ATOM 29079 C C . VAL A 1 54 ? -13.128 6.920 3.670 1.00 0.00 122 VAL A C 9
ATOM 29080 O O . VAL A 1 54 ? -13.244 5.699 3.687 1.00 0.00 122 VAL A O 9
ATOM 29093 N N . ASP A 1 55 ? -13.906 7.727 4.398 1.00 0.00 123 ASP A N 9
ATOM 29094 C CA . ASP A 1 55 ? -15.011 7.217 5.216 1.00 0.00 123 ASP A CA 9
ATOM 29095 C C . ASP A 1 55 ? -16.149 6.647 4.348 1.00 0.00 123 ASP A C 9
ATOM 29096 O O . ASP A 1 55 ? -16.640 5.559 4.612 1.00 0.00 123 ASP A O 9
ATOM 29105 N N . GLU A 1 56 ? -16.520 7.367 3.286 1.00 0.00 124 GLU A N 9
ATOM 29106 C CA . GLU A 1 56 ? -17.578 6.904 2.369 1.00 0.00 124 GLU A CA 9
ATOM 29107 C C . GLU A 1 56 ? -17.220 5.568 1.695 1.00 0.00 124 GLU A C 9
ATOM 29108 O O . GLU A 1 56 ? -18.028 4.639 1.680 1.00 0.00 124 GLU A O 9
ATOM 29120 N N . ALA A 1 57 ? -15.999 5.442 1.172 1.00 0.00 125 ALA A N 9
ATOM 29121 C CA . ALA A 1 57 ? -15.494 4.173 0.630 1.00 0.00 125 ALA A CA 9
ATOM 29122 C C . ALA A 1 57 ? -15.281 3.092 1.704 1.00 0.00 125 ALA A C 9
ATOM 29123 O O . ALA A 1 57 ? -15.595 1.924 1.480 1.00 0.00 125 ALA A O 9
ATOM 29130 N N . GLY A 1 58 ? -14.826 3.469 2.902 1.00 0.00 126 GLY A N 9
ATOM 29131 C CA . GLY A 1 58 ? -14.665 2.548 4.032 1.00 0.00 126 GLY A CA 9
ATOM 29132 C C . GLY A 1 58 ? -16.006 1.992 4.499 1.00 0.00 126 GLY A C 9
ATOM 29133 O O . GLY A 1 58 ? -16.126 0.805 4.781 1.00 0.00 126 GLY A O 9
ATOM 29137 N N . LYS A 1 59 ? -17.041 2.837 4.475 1.00 0.00 127 LYS A N 9
ATOM 29138 C CA . LYS A 1 59 ? -18.416 2.389 4.765 1.00 0.00 127 LYS A CA 9
ATOM 29139 C C . LYS A 1 59 ? -18.871 1.298 3.808 1.00 0.00 127 LYS A C 9
ATOM 29140 O O . LYS A 1 59 ? -19.597 0.408 4.229 1.00 0.00 127 LYS A O 9
ATOM 29159 N N . LYS A 1 60 ? -18.411 1.314 2.552 1.00 0.00 128 LYS A N 9
ATOM 29160 C CA . LYS A 1 60 ? -18.690 0.194 1.631 1.00 0.00 128 LYS A CA 9
ATOM 29161 C C . LYS A 1 60 ? -18.052 -1.108 2.108 1.00 0.00 128 LYS A C 9
ATOM 29162 O O . LYS A 1 60 ? -18.715 -2.142 2.116 1.00 0.00 128 LYS A O 9
ATOM 29181 N N . VAL A 1 61 ? -16.808 -1.053 2.588 1.00 0.00 129 VAL A N 9
ATOM 29182 C CA . VAL A 1 61 ? -16.154 -2.220 3.208 1.00 0.00 129 VAL A CA 9
ATOM 29183 C C . VAL A 1 61 ? -16.936 -2.660 4.451 1.00 0.00 129 VAL A C 9
ATOM 29184 O O . VAL A 1 61 ? -17.257 -3.834 4.612 1.00 0.00 129 VAL A O 9
ATOM 29197 N N . LYS A 1 62 ? -17.306 -1.699 5.305 1.00 0.00 130 LYS A N 9
ATOM 29198 C CA . LYS A 1 62 ? -18.013 -2.033 6.557 1.00 0.00 130 LYS A CA 9
ATOM 29199 C C . LYS A 1 62 ? -19.399 -2.623 6.315 1.00 0.00 130 LYS A C 9
ATOM 29200 O O . LYS A 1 62 ? -19.805 -3.549 7.010 1.00 0.00 130 LYS A O 9
ATOM 29219 N N . ALA A 1 63 ? -20.074 -2.129 5.283 1.00 0.00 131 ALA A N 9
ATOM 29220 C CA . ALA A 1 63 ? -21.349 -2.655 4.822 1.00 0.00 131 ALA A CA 9
ATOM 29221 C C . ALA A 1 63 ? -21.210 -4.097 4.325 1.00 0.00 131 ALA A C 9
ATOM 29222 O O . ALA A 1 63 ? -22.094 -4.906 4.587 1.00 0.00 131 ALA A O 9
ATOM 29229 N N . TYR A 1 64 ? -20.093 -4.451 3.677 1.00 0.00 132 TYR A N 9
ATOM 29230 C CA . TYR A 1 64 ? -19.825 -5.841 3.298 1.00 0.00 132 TYR A CA 9
ATOM 29231 C C . TYR A 1 64 ? -19.694 -6.730 4.540 1.00 0.00 132 TYR A C 9
ATOM 29232 O O . TYR A 1 64 ? -20.353 -7.769 4.619 1.00 0.00 132 TYR A O 9
ATOM 29250 N N . LEU A 1 65 ? -18.931 -6.294 5.550 1.00 0.00 133 LEU A N 9
ATOM 29251 C CA . LEU A 1 65 ? -18.766 -7.057 6.789 1.00 0.00 133 LEU A CA 9
ATOM 29252 C C . LEU A 1 65 ? -20.127 -7.267 7.478 1.00 0.00 133 LEU A C 9
ATOM 29253 O O . LEU A 1 65 ? -20.481 -8.379 7.866 1.00 0.00 133 LEU A O 9
ATOM 29269 N N . GLU A 1 66 ? -20.919 -6.195 7.552 1.00 0.00 134 GLU A N 9
ATOM 29270 C CA . GLU A 1 66 ? -22.260 -6.300 8.154 1.00 0.00 134 GLU A CA 9
ATOM 29271 C C . GLU A 1 66 ? -23.200 -7.218 7.356 1.00 0.00 134 GLU A C 9
ATOM 29272 O O . GLU A 1 66 ? -23.972 -7.988 7.932 1.00 0.00 134 GLU A O 9
ATOM 29284 N N . LYS A 1 67 ? -23.065 -7.166 6.029 1.00 0.00 135 LYS A N 9
ATOM 29285 C CA . LYS A 1 67 ? -23.880 -7.998 5.138 1.00 0.00 135 LYS A CA 9
ATOM 29286 C C . LYS A 1 67 ? -23.550 -9.488 5.244 1.00 0.00 135 LYS A C 9
ATOM 29287 O O . LYS A 1 67 ? -24.458 -10.319 5.205 1.00 0.00 135 LYS A O 9
ATOM 29306 N N . ILE A 1 68 ? -22.271 -9.824 5.417 1.00 0.00 136 ILE A N 9
ATOM 29307 C CA . ILE A 1 68 ? -21.798 -11.214 5.491 1.00 0.00 136 ILE A CA 9
ATOM 29308 C C . ILE A 1 68 ? -21.812 -11.790 6.921 1.00 0.00 136 ILE A C 9
ATOM 29309 O O . ILE A 1 68 ? -21.638 -12.999 7.091 1.00 0.00 136 ILE A O 9
ATOM 29325 N N . GLY A 1 69 ? -22.042 -10.964 7.955 1.00 0.00 137 GLY A N 9
ATOM 29326 C CA . GLY A 1 69 ? -21.936 -11.429 9.347 1.00 0.00 137 GLY A CA 9
ATOM 29327 C C . GLY A 1 69 ? -22.040 -10.394 10.481 1.00 0.00 137 GLY A C 9
ATOM 29328 O O . GLY A 1 69 ? -21.415 -10.604 11.521 1.00 0.00 137 GLY A O 9
ATOM 29332 N N . ILE A 1 70 ? -22.842 -9.331 10.309 1.00 0.00 138 ILE A N 9
ATOM 29333 C CA . ILE A 1 70 ? -23.108 -8.273 11.360 1.00 0.00 138 ILE A CA 9
ATOM 29334 C C . ILE A 1 70 ? -21.862 -7.446 11.788 1.00 0.00 138 ILE A C 9
ATOM 29335 O O . ILE A 1 70 ? -20.716 -7.762 11.465 1.00 0.00 138 ILE A O 9
ATOM 29351 N N . ARG A 1 71 ? -22.113 -6.297 12.439 1.00 0.00 139 ARG A N 9
ATOM 29352 C CA . ARG A 1 71 ? -21.106 -5.283 12.834 1.00 0.00 139 ARG A CA 9
ATOM 29353 C C . ARG A 1 71 ? -20.446 -5.547 14.206 1.00 0.00 139 ARG A C 9
ATOM 29354 O O . ARG A 1 71 ? -20.926 -6.362 14.995 1.00 0.00 139 ARG A O 9
ATOM 29375 N N . GLY A 1 72 ? -19.365 -4.810 14.495 1.00 0.00 140 GLY A N 9
ATOM 29376 C CA . GLY A 1 72 ? -18.665 -4.810 15.796 1.00 0.00 140 GLY A CA 9
ATOM 29377 C C . GLY A 1 72 ? -17.360 -3.995 15.814 1.00 0.00 140 GLY A C 9
ATOM 29378 O O . GLY A 1 72 ? -17.093 -3.264 16.769 1.00 0.00 140 GLY A O 9
ATOM 29382 N N . ASP A 1 73 ? -16.563 -4.089 14.744 1.00 0.00 141 ASP A N 9
ATOM 29383 C CA . ASP A 1 73 ? -15.314 -3.328 14.532 1.00 0.00 141 ASP A CA 9
ATOM 29384 C C . ASP A 1 73 ? -15.556 -1.852 14.124 1.00 0.00 141 ASP A C 9
ATOM 29385 O O . ASP A 1 73 ? -16.691 -1.377 14.061 1.00 0.00 141 ASP A O 9
ATOM 29394 N N . SER A 1 74 ? -14.481 -1.137 13.773 1.00 0.00 142 SER A N 9
ATOM 29395 C CA . SER A 1 74 ? -14.452 0.224 13.219 1.00 0.00 142 SER A CA 9
ATOM 29396 C C . SER A 1 74 ? -13.537 0.185 12.001 1.00 0.00 142 SER A C 9
ATOM 29397 O O . SER A 1 74 ? -12.575 -0.577 12.019 1.00 0.00 142 SER A O 9
ATOM 29405 N N . VAL A 1 75 ? -13.754 0.978 10.945 1.00 0.00 143 VAL A N 9
ATOM 29406 C CA . VAL A 1 75 ? -12.852 0.988 9.765 1.00 0.00 143 VAL A CA 9
ATOM 29407 C C . VAL A 1 75 ? -11.397 1.302 10.133 1.00 0.00 143 VAL A C 9
ATOM 29408 O O . VAL A 1 75 ? -10.484 0.792 9.490 1.00 0.00 143 VAL A O 9
ATOM 29421 N N . GLU A 1 76 ? -11.175 2.078 11.201 1.00 0.00 144 GLU A N 9
ATOM 29422 C CA . GLU A 1 76 ? -9.787 2.338 11.619 1.00 0.00 144 GLU A CA 9
ATOM 29423 C C . GLU A 1 76 ? -9.138 1.069 12.199 1.00 0.00 144 GLU A C 9
ATOM 29424 O O . GLU A 1 76 ? -8.000 0.726 11.880 1.00 0.00 144 GLU A O 9
ATOM 29436 N N . ALA A 1 77 ? -9.902 0.332 13.011 1.00 0.00 145 ALA A N 9
ATOM 29437 C CA . ALA A 1 77 ? -9.484 -0.952 13.562 1.00 0.00 145 ALA A CA 9
ATOM 29438 C C . ALA A 1 77 ? -9.359 -2.054 12.509 1.00 0.00 145 ALA A C 9
ATOM 29439 O O . ALA A 1 77 ? -8.401 -2.831 12.540 1.00 0.00 145 ALA A O 9
ATOM 29446 N N . ALA A 1 78 ? -10.286 -2.094 11.550 1.00 0.00 146 ALA A N 9
ATOM 29447 C CA . ALA A 1 78 ? -10.253 -3.074 10.482 1.00 0.00 146 ALA A CA 9
ATOM 29448 C C . ALA A 1 78 ? -9.081 -2.839 9.529 1.00 0.00 146 ALA A C 9
ATOM 29449 O O . ALA A 1 78 ? -8.423 -3.801 9.149 1.00 0.00 146 ALA A O 9
ATOM 29456 N N . LEU A 1 79 ? -8.759 -1.588 9.180 1.00 0.00 147 LEU A N 9
ATOM 29457 C CA . LEU A 1 79 ? -7.686 -1.323 8.226 1.00 0.00 147 LEU A CA 9
ATOM 29458 C C . LEU A 1 79 ? -6.309 -1.664 8.806 1.00 0.00 147 LEU A C 9
ATOM 29459 O O . LEU A 1 79 ? -5.456 -2.183 8.089 1.00 0.00 147 LEU A O 9
ATOM 29475 N N . ASP A 1 80 ? -6.115 -1.472 10.114 1.00 0.00 148 ASP A N 9
ATOM 29476 C CA . ASP A 1 80 ? -4.872 -1.867 10.767 1.00 0.00 148 ASP A CA 9
ATOM 29477 C C . ASP A 1 80 ? -4.754 -3.383 10.899 1.00 0.00 148 ASP A C 9
ATOM 29478 O O . ASP A 1 80 ? -3.746 -3.979 10.514 1.00 0.00 148 ASP A O 9
ATOM 29487 N N . ASN A 1 81 ? -5.824 -4.017 11.381 1.00 0.00 149 ASN A N 9
ATOM 29488 C CA . ASN A 1 81 ? -5.837 -5.458 11.581 1.00 0.00 149 ASN A CA 9
ATOM 29489 C C . ASN A 1 81 ? -5.707 -6.218 10.274 1.00 0.00 149 ASN A C 9
ATOM 29490 O O . ASN A 1 81 ? -4.940 -7.167 10.194 1.00 0.00 149 ASN A O 9
ATOM 29501 N N . LEU A 1 82 ? -6.447 -5.829 9.245 1.00 0.00 150 LEU A N 9
ATOM 29502 C CA . LEU A 1 82 ? -6.449 -6.547 7.980 1.00 0.00 150 LEU A CA 9
ATOM 29503 C C . LEU A 1 82 ? -5.107 -6.438 7.256 1.00 0.00 150 LEU A C 9
ATOM 29504 O O . LEU A 1 82 ? -4.652 -7.432 6.691 1.00 0.00 150 LEU A O 9
ATOM 29520 N N . MET A 1 83 ? -4.419 -5.289 7.320 1.00 0.00 151 MET A N 9
ATOM 29521 C CA . MET A 1 83 ? -3.104 -5.180 6.694 1.00 0.00 151 MET A CA 9
ATOM 29522 C C . MET A 1 83 ? -2.051 -6.059 7.382 1.00 0.00 151 MET A C 9
ATOM 29523 O O . MET A 1 83 ? -1.322 -6.779 6.697 1.00 0.00 151 MET A O 9
ATOM 29537 N N . ILE A 1 84 ? -2.021 -6.091 8.722 1.00 0.00 152 ILE A N 9
ATOM 29538 C CA . ILE A 1 84 ? -1.071 -6.944 9.444 1.00 0.00 152 ILE A CA 9
ATOM 29539 C C . ILE A 1 84 ? -1.454 -8.423 9.363 1.00 0.00 152 ILE A C 9
ATOM 29540 O O . ILE A 1 84 ? -0.584 -9.277 9.210 1.00 0.00 152 ILE A O 9
ATOM 29556 N N . LYS A 1 85 ? -2.758 -8.727 9.365 1.00 0.00 153 LYS A N 9
ATOM 29557 C CA . LYS A 1 85 ? -3.237 -10.104 9.222 1.00 0.00 153 LYS A CA 9
ATOM 29558 C C . LYS A 1 85 ? -2.912 -10.686 7.853 1.00 0.00 153 LYS A C 9
ATOM 29559 O O . LYS A 1 85 ? -2.520 -11.847 7.796 1.00 0.00 153 LYS A O 9
ATOM 29578 N N . VAL A 1 86 ? -2.957 -9.922 6.752 1.00 0.00 154 VAL A N 9
ATOM 29579 C CA . VAL A 1 86 ? -2.505 -10.415 5.440 1.00 0.00 154 VAL A CA 9
ATOM 29580 C C . VAL A 1 86 ? -1.019 -10.750 5.487 1.00 0.00 154 VAL A C 9
ATOM 29581 O O . VAL A 1 86 ? -0.617 -11.831 5.060 1.00 0.00 154 VAL A O 9
ATOM 29594 N N . TYR A 1 87 ? -0.230 -9.853 6.084 1.00 0.00 155 TYR A N 9
ATOM 29595 C CA . TYR A 1 87 ? 1.208 -10.106 6.211 1.00 0.00 155 TYR A CA 9
ATOM 29596 C C . TYR A 1 87 ? 1.486 -11.364 7.050 1.00 0.00 155 TYR A C 9
ATOM 29597 O O . TYR A 1 87 ? 2.323 -12.185 6.678 1.00 0.00 155 TYR A O 9
ATOM 29615 N N . GLU A 1 88 ? 0.731 -11.583 8.126 1.00 0.00 156 GLU A N 9
ATOM 29616 C CA . GLU A 1 88 ? 0.856 -12.794 8.938 1.00 0.00 156 GLU A CA 9
ATOM 29617 C C . GLU A 1 88 ? 0.460 -14.064 8.164 1.00 0.00 156 GLU A C 9
ATOM 29618 O O . GLU A 1 88 ? 1.106 -15.100 8.322 1.00 0.00 156 GLU A O 9
ATOM 29630 N N . ILE A 1 89 ? -0.549 -13.998 7.284 1.00 0.00 157 ILE A N 9
ATOM 29631 C CA . ILE A 1 89 ? -0.902 -15.111 6.395 1.00 0.00 157 ILE A CA 9
ATOM 29632 C C . ILE A 1 89 ? 0.251 -15.375 5.407 1.00 0.00 157 ILE A C 9
ATOM 29633 O O . ILE A 1 89 ? 0.625 -16.530 5.201 1.00 0.00 157 ILE A O 9
ATOM 29649 N N . THR A 1 90 ? 0.873 -14.320 4.862 1.00 0.00 158 THR A N 9
ATOM 29650 C CA . THR A 1 90 ? 2.056 -14.469 3.992 1.00 0.00 158 THR A CA 9
ATOM 29651 C C . THR A 1 90 ? 3.234 -15.127 4.722 1.00 0.00 158 THR A C 9
ATOM 29652 O O . THR A 1 90 ? 3.907 -15.985 4.147 1.00 0.00 158 THR A O 9
ATOM 29663 N N . LYS A 1 91 ? 3.460 -14.780 5.998 1.00 0.00 159 LYS A N 9
ATOM 29664 C CA . LYS A 1 91 ? 4.470 -15.420 6.865 1.00 0.00 159 LYS A CA 9
ATOM 29665 C C . LYS A 1 91 ? 4.057 -16.803 7.397 1.00 0.00 159 LYS A C 9
ATOM 29666 O O . LYS A 1 91 ? 4.888 -17.528 7.948 1.00 0.00 159 LYS A O 9
ATOM 29685 N N . GLY A 1 92 ? 2.794 -17.184 7.208 1.00 0.00 160 GLY A N 9
ATOM 29686 C CA . GLY A 1 92 ? 2.191 -18.435 7.663 1.00 0.00 160 GLY A CA 9
ATOM 29687 C C . GLY A 1 92 ? 2.184 -18.596 9.184 1.00 0.00 160 GLY A C 9
ATOM 29688 O O . GLY A 1 92 ? 2.355 -19.705 9.695 1.00 0.00 160 GLY A O 9
ATOM 29692 N N . THR A 1 93 ? 2.032 -17.485 9.907 1.00 0.00 161 THR A N 9
ATOM 29693 C CA . THR A 1 93 ? 2.059 -17.441 11.378 1.00 0.00 161 THR A CA 9
ATOM 29694 C C . THR A 1 93 ? 0.875 -18.202 11.992 1.00 0.00 161 THR A C 9
ATOM 29695 O O . THR A 1 93 ? -0.250 -18.148 11.487 1.00 0.00 161 THR A O 9
ATOM 29706 N N . VAL A 1 94 ? 1.130 -18.886 13.112 1.00 0.00 162 VAL A N 9
ATOM 29707 C CA . VAL A 1 94 ? 0.180 -19.723 13.873 1.00 0.00 162 VAL A CA 9
ATOM 29708 C C . VAL A 1 94 ? 0.521 -19.659 15.370 1.00 0.00 162 VAL A C 9
ATOM 29709 O O . VAL A 1 94 ? 1.695 -19.618 15.742 1.00 0.00 162 VAL A O 9
ATOM 29722 N N . GLU A 1 95 ? -0.501 -19.693 16.231 1.00 0.00 163 GLU A N 9
ATOM 29723 C CA . GLU A 1 95 ? -0.382 -19.770 17.695 1.00 0.00 163 GLU A CA 9
ATOM 29724 C C . GLU A 1 95 ? -1.414 -20.756 18.284 1.00 0.00 163 GLU A C 9
ATOM 29725 O O . GLU A 1 95 ? -2.464 -21.010 17.683 1.00 0.00 163 GLU A O 9
ATOM 29737 N N . SER A 1 96 ? -1.121 -21.317 19.464 1.00 0.00 164 SER A N 9
ATOM 29738 C CA . SER A 1 96 ? -1.999 -22.275 20.155 1.00 0.00 164 SER A CA 9
ATOM 29739 C C . SER A 1 96 ? -3.360 -21.663 20.527 1.00 0.00 164 SER A C 9
ATOM 29740 O O . SER A 1 96 ? -3.431 -20.533 21.024 1.00 0.00 164 SER A O 9
ATOM 29748 N N . SER A 1 97 ? -4.444 -22.418 20.310 1.00 0.00 165 SER A N 9
ATOM 29749 C CA . SER A 1 97 ? -5.833 -22.004 20.541 1.00 0.00 165 SER A CA 9
ATOM 29750 C C . SER A 1 97 ? -6.696 -23.137 21.118 1.00 0.00 165 SER A C 9
ATOM 29751 O O . SER A 1 97 ? -6.431 -24.320 20.878 1.00 0.00 165 SER A O 9
ATOM 29759 N N . ALA A 1 98 ? -7.740 -22.775 21.871 1.00 0.00 166 ALA A N 9
ATOM 29760 C CA . ALA A 1 98 ? -8.673 -23.697 22.529 1.00 0.00 166 ALA A CA 9
ATOM 29761 C C . ALA A 1 98 ? -10.045 -23.039 22.813 1.00 0.00 166 ALA A C 9
ATOM 29762 O O . ALA A 1 98 ? -10.185 -21.814 22.746 1.00 0.00 166 ALA A O 9
ATOM 29769 N N . GLN A 1 99 ? -11.035 -23.862 23.185 1.00 0.00 167 GLN A N 9
ATOM 29770 C CA . GLN A 1 99 ? -12.390 -23.464 23.615 1.00 0.00 167 GLN A CA 9
ATOM 29771 C C . GLN A 1 99 ? -13.069 -22.420 22.703 1.00 0.00 167 GLN A C 9
ATOM 29772 O O . GLN A 1 99 ? -13.502 -21.346 23.136 1.00 0.00 167 GLN A O 9
ATOM 29786 N N . GLY A 1 100 ? -13.166 -22.762 21.416 1.00 0.00 168 GLY A N 9
ATOM 29787 C CA . GLY A 1 100 ? -13.845 -21.962 20.385 1.00 0.00 168 GLY A CA 9
ATOM 29788 C C . GLY A 1 100 ? -14.101 -22.727 19.078 1.00 0.00 168 GLY A C 9
ATOM 29789 O O . GLY A 1 100 ? -13.454 -23.742 18.800 1.00 0.00 168 GLY A O 9
ATOM 29793 N N . THR A 1 101 ? -15.053 -22.230 18.279 1.00 0.00 169 THR A N 9
ATOM 29794 C CA . THR A 1 101 ? -15.541 -22.844 17.026 1.00 0.00 169 THR A CA 9
ATOM 29795 C C . THR A 1 101 ? -15.983 -21.759 16.028 1.00 0.00 169 THR A C 9
ATOM 29796 O O . THR A 1 101 ? -16.383 -20.663 16.429 1.00 0.00 169 THR A O 9
ATOM 29807 N N . ASP A 1 102 ? -15.972 -22.073 14.730 1.00 0.00 170 ASP A N 9
ATOM 29808 C CA . ASP A 1 102 ? -16.441 -21.232 13.629 1.00 0.00 170 ASP A CA 9
ATOM 29809 C C . ASP A 1 102 ? -17.334 -22.039 12.666 1.00 0.00 170 ASP A C 9
ATOM 29810 O O . ASP A 1 102 ? -17.119 -23.239 12.463 1.00 0.00 170 ASP A O 9
ATOM 29819 N N . SER A 1 103 ? -18.339 -21.385 12.070 1.00 0.00 171 SER A N 9
ATOM 29820 C CA . SER A 1 103 ? -19.236 -21.997 11.085 1.00 0.00 171 SER A CA 9
ATOM 29821 C C . SER A 1 103 ? -18.488 -22.438 9.825 1.00 0.00 171 SER A C 9
ATOM 29822 O O . SER A 1 103 ? -17.549 -21.781 9.379 1.00 0.00 171 SER A O 9
ATOM 29830 N N . GLU A 1 104 ? -18.931 -23.549 9.240 1.00 0.00 172 GLU A N 9
ATOM 29831 C CA . GLU A 1 104 ? -18.269 -24.136 8.062 1.00 0.00 172 GLU A CA 9
ATOM 29832 C C . GLU A 1 104 ? -18.268 -23.191 6.846 1.00 0.00 172 GLU A C 9
ATOM 29833 O O . GLU A 1 104 ? -17.287 -23.105 6.109 1.00 0.00 172 GLU A O 9
ATOM 29845 N N . GLU A 1 105 ? -19.362 -22.441 6.686 1.00 0.00 173 GLU A N 9
ATOM 29846 C CA . GLU A 1 105 ? -19.456 -21.419 5.637 1.00 0.00 173 GLU A CA 9
ATOM 29847 C C . GLU A 1 105 ? -18.465 -20.267 5.882 1.00 0.00 173 GLU A C 9
ATOM 29848 O O . GLU A 1 105 ? -17.684 -19.928 4.994 1.00 0.00 173 GLU A O 9
ATOM 29860 N N . LEU A 1 106 ? -18.438 -19.732 7.111 1.00 0.00 174 LEU A N 9
ATOM 29861 C CA . LEU A 1 106 ? -17.474 -18.666 7.451 1.00 0.00 174 LEU A CA 9
ATOM 29862 C C . LEU A 1 106 ? -16.012 -19.133 7.324 1.00 0.00 174 LEU A C 9
ATOM 29863 O O . LEU A 1 106 ? -15.162 -18.406 6.803 1.00 0.00 174 LEU A O 9
ATOM 29879 N N . LYS A 1 107 ? -15.744 -20.381 7.720 1.00 0.00 175 LYS A N 9
ATOM 29880 C CA . LYS A 1 107 ? -14.414 -20.984 7.548 1.00 0.00 175 LYS A CA 9
ATOM 29881 C C . LYS A 1 107 ? -14.038 -21.111 6.074 1.00 0.00 175 LYS A C 9
ATOM 29882 O O . LYS A 1 107 ? -12.944 -20.729 5.666 1.00 0.00 175 LYS A O 9
ATOM 29901 N N . THR A 1 108 ? -14.985 -21.606 5.280 1.00 0.00 176 THR A N 9
ATOM 29902 C CA . THR A 1 108 ? -14.803 -21.725 3.826 1.00 0.00 176 THR A CA 9
ATOM 29903 C C . THR A 1 108 ? -14.552 -20.362 3.198 1.00 0.00 176 THR A C 9
ATOM 29904 O O . THR A 1 108 ? -13.668 -20.236 2.355 1.00 0.00 176 THR A O 9
ATOM 29915 N N . LEU A 1 109 ? -15.247 -19.318 3.653 1.00 0.00 177 LEU A N 9
ATOM 29916 C CA . LEU A 1 109 ? -15.043 -17.968 3.119 1.00 0.00 177 LEU A CA 9
ATOM 29917 C C . LEU A 1 109 ? -13.651 -17.424 3.453 1.00 0.00 177 LEU A C 9
ATOM 29918 O O . LEU A 1 109 ? -13.009 -16.820 2.598 1.00 0.00 177 LEU A O 9
ATOM 29934 N N . LEU A 1 110 ? -13.153 -17.689 4.660 1.00 0.00 178 LEU A N 9
ATOM 29935 C CA . LEU A 1 110 ? -11.795 -17.326 5.052 1.00 0.00 178 LEU A CA 9
ATOM 29936 C C . LEU A 1 110 ? -10.745 -18.124 4.275 1.00 0.00 178 LEU A C 9
ATOM 29937 O O . LEU A 1 110 ? -9.713 -17.565 3.916 1.00 0.00 178 LEU A O 9
ATOM 29953 N N . LEU A 1 111 ? -10.997 -19.397 3.960 1.00 0.00 179 LEU A N 9
ATOM 29954 C CA . LEU A 1 111 ? -10.105 -20.176 3.097 1.00 0.00 179 LEU A CA 9
ATOM 29955 C C . LEU A 1 111 ? -10.094 -19.615 1.667 1.00 0.00 179 LEU A C 9
ATOM 29956 O O . LEU A 1 111 ? -9.031 -19.468 1.078 1.00 0.00 179 LEU A O 9
ATOM 29972 N N . LYS A 1 112 ? -11.271 -19.223 1.169 1.00 0.00 180 LYS A N 9
ATOM 29973 C CA . LYS A 1 112 ? -11.385 -18.541 -0.134 1.00 0.00 180 LYS A CA 9
ATOM 29974 C C . LYS A 1 112 ? -10.555 -17.248 -0.112 1.00 0.00 180 LYS A C 9
ATOM 29975 O O . LYS A 1 112 ? -9.750 -17.008 -1.007 1.00 0.00 180 LYS A O 9
ATOM 29994 N N . PHE A 1 113 ? -10.680 -16.483 0.973 1.00 0.00 181 PHE A N 9
ATOM 29995 C CA . PHE A 1 113 ? -9.873 -15.267 1.152 1.00 0.00 181 PHE A CA 9
ATOM 29996 C C . PHE A 1 113 ? -8.362 -15.536 1.304 1.00 0.00 181 PHE A C 9
ATOM 29997 O O . PHE A 1 113 ? -7.547 -14.813 0.739 1.00 0.00 181 PHE A O 9
ATOM 30014 N N . SER A 1 114 ? -7.992 -16.631 1.963 1.00 0.00 182 SER A N 9
ATOM 30015 C CA . SER A 1 114 ? -6.574 -17.011 2.092 1.00 0.00 182 SER A CA 9
ATOM 30016 C C . SER A 1 114 ? -5.982 -17.530 0.772 1.00 0.00 182 SER A C 9
ATOM 30017 O O . SER A 1 114 ? -4.839 -17.229 0.429 1.00 0.00 182 SER A O 9
ATOM 30025 N N . GLU A 1 115 ? -6.771 -18.277 0.001 1.00 0.00 183 GLU A N 9
ATOM 30026 C CA . GLU A 1 115 ? -6.396 -18.817 -1.304 1.00 0.00 183 GLU A CA 9
ATOM 30027 C C . GLU A 1 115 ? -6.289 -17.707 -2.356 1.00 0.00 183 GLU A C 9
ATOM 30028 O O . GLU A 1 115 ? -5.410 -17.765 -3.205 1.00 0.00 183 GLU A O 9
ATOM 30040 N N . ASP A 1 116 ? -7.132 -16.673 -2.266 1.00 0.00 184 ASP A N 9
ATOM 30041 C CA . ASP A 1 116 ? -7.023 -15.500 -3.135 1.00 0.00 184 ASP A CA 9
ATOM 30042 C C . ASP A 1 116 ? -5.674 -14.786 -2.945 1.00 0.00 184 ASP A C 9
ATOM 30043 O O . ASP A 1 116 ? -4.973 -14.492 -3.918 1.00 0.00 184 ASP A O 9
ATOM 30052 N N . LEU A 1 117 ? -5.288 -14.581 -1.679 1.00 0.00 185 LEU A N 9
ATOM 30053 C CA . LEU A 1 117 ? -3.978 -14.003 -1.364 1.00 0.00 185 LEU A CA 9
ATOM 30054 C C . LEU A 1 117 ? -2.843 -14.852 -1.911 1.00 0.00 185 LEU A C 9
ATOM 30055 O O . LEU A 1 117 ? -1.935 -14.322 -2.552 1.00 0.00 185 LEU A O 9
ATOM 30071 N N . LYS A 1 118 ? -2.920 -16.167 -1.706 1.00 0.00 186 LYS A N 9
ATOM 30072 C CA . LYS A 1 118 ? -1.889 -17.091 -2.190 1.00 0.00 186 LYS A CA 9
ATOM 30073 C C . LYS A 1 118 ? -1.806 -17.066 -3.716 1.00 0.00 186 LYS A C 9
ATOM 30074 O O . LYS A 1 118 ? -0.718 -17.022 -4.278 1.00 0.00 186 LYS A O 9
ATOM 30093 N N . ALA A 1 119 ? -2.975 -17.066 -4.344 1.00 0.00 187 ALA A N 9
ATOM 30094 C CA . ALA A 1 119 ? -3.038 -17.150 -5.799 1.00 0.00 187 ALA A CA 9
ATOM 30095 C C . ALA A 1 119 ? -2.436 -15.912 -6.473 1.00 0.00 187 ALA A C 9
ATOM 30096 O O . ALA A 1 119 ? -1.725 -16.042 -7.470 1.00 0.00 187 ALA A O 9
ATOM 30103 N N . GLU A 1 120 ? -2.653 -14.721 -5.909 1.00 0.00 188 GLU A N 9
ATOM 30104 C CA . GLU A 1 120 ? -1.998 -13.517 -6.420 1.00 0.00 188 GLU A CA 9
ATOM 30105 C C . GLU A 1 120 ? -0.499 -13.531 -6.099 1.00 0.00 188 GLU A C 9
ATOM 30106 O O . GLU A 1 120 ? 0.331 -13.264 -6.968 1.00 0.00 188 GLU A O 9
ATOM 30118 N N . GLN A 1 121 ? -0.163 -13.871 -4.848 1.00 0.00 189 GLN A N 9
ATOM 30119 C CA . GLN A 1 121 ? 1.241 -13.860 -4.420 1.00 0.00 189 GLN A CA 9
ATOM 30120 C C . GLN A 1 121 ? 2.088 -14.833 -5.256 1.00 0.00 189 GLN A C 9
ATOM 30121 O O . GLN A 1 121 ? 3.211 -14.508 -5.633 1.00 0.00 189 GLN A O 9
ATOM 30135 N N . GLU A 1 122 ? 1.520 -15.988 -5.609 1.00 0.00 190 GLU A N 9
ATOM 30136 C CA . GLU A 1 122 ? 2.205 -16.952 -6.473 1.00 0.00 190 GLU A CA 9
ATOM 30137 C C . GLU A 1 122 ? 2.430 -16.402 -7.886 1.00 0.00 190 GLU A C 9
ATOM 30138 O O . GLU A 1 122 ? 3.530 -16.517 -8.429 1.00 0.00 190 GLU A O 9
ATOM 30150 N N . LEU A 1 123 ? 1.413 -15.755 -8.460 1.00 0.00 191 LEU A N 9
ATOM 30151 C CA . LEU A 1 123 ? 1.490 -15.164 -9.795 1.00 0.00 191 LEU A CA 9
ATOM 30152 C C . LEU A 1 123 ? 2.476 -13.985 -9.856 1.00 0.00 191 LEU A C 9
ATOM 30153 O O . LEU A 1 123 ? 3.148 -13.799 -10.872 1.00 0.00 191 LEU A O 9
ATOM 30169 N N . HIS A 1 124 ? 2.584 -13.210 -8.767 1.00 0.00 192 HIS A N 9
ATOM 30170 C CA . HIS A 1 124 ? 3.469 -12.040 -8.678 1.00 0.00 192 HIS A CA 9
ATOM 30171 C C . HIS A 1 124 ? 4.896 -12.334 -8.184 1.00 0.00 192 HIS A C 9
ATOM 30172 O O . HIS A 1 124 ? 5.810 -11.609 -8.577 1.00 0.00 192 HIS A O 9
ATOM 30187 N N . SER A 1 125 ? 5.118 -13.366 -7.354 1.00 0.00 193 SER A N 9
ATOM 30188 C CA . SER A 1 125 ? 6.429 -13.629 -6.732 1.00 0.00 193 SER A CA 9
ATOM 30189 C C . SER A 1 125 ? 6.777 -15.107 -6.443 1.00 0.00 193 SER A C 9
ATOM 30190 O O . SER A 1 125 ? 7.479 -15.403 -5.475 1.00 0.00 193 SER A O 9
ATOM 30198 N N . GLU A 1 126 ? 6.324 -16.056 -7.273 1.00 0.00 194 GLU A N 9
ATOM 30199 C CA . GLU A 1 126 ? 6.719 -17.477 -7.156 1.00 0.00 194 GLU A CA 9
ATOM 30200 C C . GLU A 1 126 ? 6.777 -18.210 -8.514 1.00 0.00 194 GLU A C 9
ATOM 30201 O O . GLU A 1 126 ? 7.690 -19.001 -8.752 1.00 0.00 194 GLU A O 9
ATOM 30213 N N . ALA A 1 127 ? 5.838 -17.922 -9.422 1.00 0.00 195 ALA A N 9
ATOM 30214 C CA . ALA A 1 127 ? 5.688 -18.507 -10.757 1.00 0.00 195 ALA A CA 9
ATOM 30215 C C . ALA A 1 127 ? 6.791 -18.083 -11.763 1.00 0.00 195 ALA A C 9
ATOM 30216 O O . ALA A 1 127 ? 6.528 -17.363 -12.731 1.00 0.00 195 ALA A O 9
ATOM 30223 N N . LYS A 1 128 ? 8.033 -18.537 -11.527 1.00 0.00 196 LYS A N 9
ATOM 30224 C CA . LYS A 1 128 ? 9.229 -18.323 -12.379 1.00 0.00 196 LYS A CA 9
ATOM 30225 C C . LYS A 1 128 ? 9.479 -16.834 -12.692 1.00 0.00 196 LYS A C 9
ATOM 30226 O O . LYS A 1 128 ? 9.520 -16.408 -13.849 1.00 0.00 196 LYS A O 9
ATOM 30245 N N . GLY A 1 129 ? 9.610 -16.038 -11.625 1.00 0.00 197 GLY A N 9
ATOM 30246 C CA . GLY A 1 129 ? 9.724 -14.572 -11.700 1.00 0.00 197 GLY A CA 9
ATOM 30247 C C . GLY A 1 129 ? 9.957 -13.799 -10.393 1.00 0.00 197 GLY A C 9
ATOM 30248 O O . GLY A 1 129 ? 10.143 -12.589 -10.466 1.00 0.00 197 GLY A O 9
ATOM 30252 N N . GLY A 1 130 ? 10.004 -14.425 -9.204 1.00 0.00 198 GLY A N 9
ATOM 30253 C CA . GLY A 1 130 ? 10.295 -13.726 -7.931 1.00 0.00 198 GLY A CA 9
ATOM 30254 C C . GLY A 1 130 ? 11.617 -12.954 -7.900 1.00 0.00 198 GLY A C 9
ATOM 30255 O O . GLY A 1 130 ? 11.716 -11.918 -7.244 1.00 0.00 198 GLY A O 9
ATOM 30259 N N . GLU A 1 131 ? 12.613 -13.390 -8.676 1.00 0.00 199 GLU A N 9
ATOM 30260 C CA . GLU A 1 131 ? 13.886 -12.675 -8.854 1.00 0.00 199 GLU A CA 9
ATOM 30261 C C . GLU A 1 131 ? 13.694 -11.260 -9.436 1.00 0.00 199 GLU A C 9
ATOM 30262 O O . GLU A 1 131 ? 14.530 -10.384 -9.217 1.00 0.00 199 GLU A O 9
ATOM 30274 N N . ALA A 1 132 ? 12.579 -11.000 -10.131 1.00 0.00 200 ALA A N 9
ATOM 30275 C CA . ALA A 1 132 ? 12.229 -9.684 -10.658 1.00 0.00 200 ALA A CA 9
ATOM 30276 C C . ALA A 1 132 ? 11.949 -8.654 -9.553 1.00 0.00 200 ALA A C 9
ATOM 30277 O O . ALA A 1 132 ? 12.243 -7.475 -9.739 1.00 0.00 200 ALA A O 9
ATOM 30284 N N . LEU A 1 133 ? 11.448 -9.084 -8.387 1.00 0.00 201 LEU A N 9
ATOM 30285 C CA . LEU A 1 133 ? 11.264 -8.211 -7.225 1.00 0.00 201 LEU A CA 9
ATOM 30286 C C . LEU A 1 133 ? 12.623 -7.707 -6.733 1.00 0.00 201 LEU A C 9
ATOM 30287 O O . LEU A 1 133 ? 12.836 -6.499 -6.624 1.00 0.00 201 LEU A O 9
ATOM 30303 N N . LEU A 1 134 ? 13.589 -8.621 -6.601 1.00 0.00 202 LEU A N 9
ATOM 30304 C CA . LEU A 1 134 ? 14.940 -8.238 -6.181 1.00 0.00 202 LEU A CA 9
ATOM 30305 C C . LEU A 1 134 ? 15.644 -7.404 -7.253 1.00 0.00 202 LEU A C 9
ATOM 30306 O O . LEU A 1 134 ? 16.263 -6.389 -6.939 1.00 0.00 202 LEU A O 9
ATOM 30322 N N . SER A 1 135 ? 15.475 -7.768 -8.524 1.00 0.00 203 SER A N 9
ATOM 30323 C CA . SER A 1 135 ? 16.066 -7.037 -9.645 1.00 0.00 203 SER A CA 9
ATOM 30324 C C . SER A 1 135 ? 15.530 -5.608 -9.724 1.00 0.00 203 SER A C 9
ATOM 30325 O O . SER A 1 135 ? 16.304 -4.656 -9.857 1.00 0.00 203 SER A O 9
ATOM 30333 N N . SER A 1 136 ? 14.218 -5.431 -9.532 1.00 0.00 204 SER A N 9
ATOM 30334 C CA . SER A 1 136 ? 13.603 -4.104 -9.547 1.00 0.00 204 SER A CA 9
ATOM 30335 C C . SER A 1 136 ? 14.034 -3.273 -8.346 1.00 0.00 204 SER A C 9
ATOM 30336 O O . SER A 1 136 ? 14.378 -2.100 -8.482 1.00 0.00 204 SER A O 9
ATOM 30344 N N . MET A 1 137 ? 14.130 -3.912 -7.182 1.00 0.00 205 MET A N 9
ATOM 30345 C CA . MET A 1 137 ? 14.621 -3.255 -5.974 1.00 0.00 205 MET A CA 9
ATOM 30346 C C . MET A 1 137 ? 16.058 -2.777 -6.116 1.00 0.00 205 MET A C 9
ATOM 30347 O O . MET A 1 137 ? 16.351 -1.623 -5.803 1.00 0.00 205 MET A O 9
ATOM 30361 N N . LYS A 1 138 ? 16.943 -3.610 -6.662 1.00 0.00 206 LYS A N 9
ATOM 30362 C CA . LYS A 1 138 ? 18.360 -3.271 -6.815 1.00 0.00 206 LYS A CA 9
ATOM 30363 C C . LYS A 1 138 ? 18.550 -2.197 -7.880 1.00 0.00 206 LYS A C 9
ATOM 30364 O O . LYS A 1 138 ? 19.240 -1.209 -7.649 1.00 0.00 206 LYS A O 9
ATOM 30383 N N . THR A 1 139 ? 17.837 -2.320 -8.996 1.00 0.00 207 THR A N 9
ATOM 30384 C CA . THR A 1 139 ? 17.958 -1.385 -10.122 1.00 0.00 207 THR A CA 9
ATOM 30385 C C . THR A 1 139 ? 17.361 -0.023 -9.791 1.00 0.00 207 THR A C 9
ATOM 30386 O O . THR A 1 139 ? 17.974 1.000 -10.095 1.00 0.00 207 THR A O 9
ATOM 30397 N N . GLN A 1 140 ? 16.204 0.025 -9.113 1.00 0.00 208 GLN A N 9
ATOM 30398 C CA . GLN A 1 140 ? 15.598 1.304 -8.756 1.00 0.00 208 GLN A CA 9
ATOM 30399 C C . GLN A 1 140 ? 16.356 1.972 -7.609 1.00 0.00 208 GLN A C 9
ATOM 30400 O O . GLN A 1 140 ? 16.458 3.194 -7.590 1.00 0.00 208 GLN A O 9
ATOM 30414 N N . HIS A 1 141 ? 16.956 1.193 -6.694 1.00 0.00 209 HIS A N 9
ATOM 30415 C CA . HIS A 1 141 ? 17.829 1.748 -5.658 1.00 0.00 209 HIS A CA 9
ATOM 30416 C C . HIS A 1 141 ? 19.040 2.413 -6.290 1.00 0.00 209 HIS A C 9
ATOM 30417 O O . HIS A 1 141 ? 19.318 3.564 -5.990 1.00 0.00 209 HIS A O 9
ATOM 30432 N N . ASP A 1 142 ? 19.712 1.699 -7.187 1.00 0.00 210 ASP A N 9
ATOM 30433 C CA . ASP A 1 142 ? 20.967 2.251 -7.716 1.00 0.00 210 ASP A CA 9
ATOM 30434 C C . ASP A 1 142 ? 20.789 3.533 -8.534 1.00 0.00 210 ASP A C 9
ATOM 30435 O O . ASP A 1 142 ? 21.644 4.419 -8.479 1.00 0.00 210 ASP A O 9
ATOM 30444 N N . GLU A 1 143 ? 19.656 3.680 -9.226 1.00 0.00 211 GLU A N 9
ATOM 30445 C CA . GLU A 1 143 ? 19.348 4.926 -9.927 1.00 0.00 211 GLU A CA 9
ATOM 30446 C C . GLU A 1 143 ? 18.870 6.014 -8.964 1.00 0.00 211 GLU A C 9
ATOM 30447 O O . GLU A 1 143 ? 19.343 7.150 -9.028 1.00 0.00 211 GLU A O 9
ATOM 30459 N N . LEU A 1 144 ? 17.973 5.677 -8.029 1.00 0.00 212 LEU A N 9
ATOM 30460 C CA . LEU A 1 144 ? 17.407 6.673 -7.116 1.00 0.00 212 LEU A CA 9
ATOM 30461 C C . LEU A 1 144 ? 18.495 7.182 -6.169 1.00 0.00 212 LEU A C 9
ATOM 30462 O O . LEU A 1 144 ? 18.579 8.383 -5.946 1.00 0.00 212 LEU A O 9
ATOM 30478 N N . LEU A 1 145 ? 19.404 6.320 -5.702 1.00 0.00 213 LEU A N 9
ATOM 30479 C CA . LEU A 1 145 ? 20.494 6.705 -4.808 1.00 0.00 213 LEU A CA 9
ATOM 30480 C C . LEU A 1 145 ? 21.396 7.756 -5.453 1.00 0.00 213 LEU A C 9
ATOM 30481 O O . LEU A 1 145 ? 21.707 8.762 -4.817 1.00 0.00 213 LEU A O 9
ATOM 30497 N N . LYS A 1 146 ? 21.741 7.580 -6.735 1.00 0.00 214 LYS A N 9
ATOM 30498 C CA . LYS A 1 146 ? 22.527 8.573 -7.472 1.00 0.00 214 LYS A CA 9
ATOM 30499 C C . LYS A 1 146 ? 21.785 9.896 -7.591 1.00 0.00 214 LYS A C 9
ATOM 30500 O O . LYS A 1 146 ? 22.369 10.941 -7.335 1.00 0.00 214 LYS A O 9
ATOM 30519 N N . LYS A 1 147 ? 20.486 9.867 -7.885 1.00 0.00 215 LYS A N 9
ATOM 30520 C CA . LYS A 1 147 ? 19.660 11.075 -8.023 1.00 0.00 215 LYS A CA 9
ATOM 30521 C C . LYS A 1 147 ? 19.462 11.815 -6.689 1.00 0.00 215 LYS A C 9
ATOM 30522 O O . LYS A 1 147 ? 19.659 13.022 -6.619 1.00 0.00 215 LYS A O 9
ATOM 30541 N N . PHE A 1 148 ? 19.152 11.098 -5.608 1.00 0.00 216 PHE A N 9
ATOM 30542 C CA . PHE A 1 148 ? 18.959 11.659 -4.260 1.00 0.00 216 PHE A CA 9
ATOM 30543 C C . PHE A 1 148 ? 20.268 12.222 -3.667 1.00 0.00 216 PHE A C 9
ATOM 30544 O O . PHE A 1 148 ? 20.226 13.168 -2.883 1.00 0.00 216 PHE A O 9
ATOM 30561 N N . ALA A 1 149 ? 21.432 11.690 -4.069 1.00 0.00 217 ALA A N 9
ATOM 30562 C CA . ALA A 1 149 ? 22.744 12.215 -3.688 1.00 0.00 217 ALA A CA 9
ATOM 30563 C C . ALA A 1 149 ? 23.237 13.339 -4.624 1.00 0.00 217 ALA A C 9
ATOM 30564 O O . ALA A 1 149 ? 23.950 14.233 -4.178 1.00 0.00 217 ALA A O 9
ATOM 30571 N N . ALA A 1 150 ? 22.841 13.339 -5.904 1.00 0.00 218 ALA A N 9
ATOM 30572 C CA . ALA A 1 150 ? 23.177 14.392 -6.867 1.00 0.00 218 ALA A CA 9
ATOM 30573 C C . ALA A 1 150 ? 22.419 15.710 -6.602 1.00 0.00 218 ALA A C 9
ATOM 30574 O O . ALA A 1 150 ? 22.917 16.789 -6.925 1.00 0.00 218 ALA A O 9
ATOM 30581 N N . LEU A 1 151 ? 21.241 15.620 -5.971 1.00 0.00 219 LEU A N 9
ATOM 30582 C CA . LEU A 1 151 ? 20.397 16.738 -5.550 1.00 0.00 219 LEU A CA 9
ATOM 30583 C C . LEU A 1 151 ? 20.448 16.876 -4.016 1.00 0.00 219 LEU A C 9
ATOM 30584 O O . LEU A 1 151 ? 19.432 16.791 -3.330 1.00 0.00 219 LEU A O 9
ATOM 30600 N N . THR A 1 152 ? 21.665 17.038 -3.487 1.00 0.00 220 THR A N 9
ATOM 30601 C CA . THR A 1 152 ? 21.996 17.258 -2.069 1.00 0.00 220 THR A CA 9
ATOM 30602 C C . THR A 1 152 ? 21.064 18.230 -1.304 1.00 0.00 220 THR A C 9
ATOM 30603 O O . THR A 1 152 ? 20.520 19.168 -1.899 1.00 0.00 220 THR A O 9
ATOM 30614 N N . PRO A 1 153 ? 20.925 18.073 0.033 1.00 0.00 221 PRO A N 9
ATOM 30615 C CA . PRO A 1 153 ? 21.561 17.048 0.871 1.00 0.00 221 PRO A CA 9
ATOM 30616 C C . PRO A 1 153 ? 21.008 15.636 0.639 1.00 0.00 221 PRO A C 9
ATOM 30617 O O . PRO A 1 153 ? 19.839 15.448 0.308 1.00 0.00 221 PRO A O 9
ATOM 30628 N N . THR A 1 154 ? 21.874 14.640 0.827 1.00 0.00 222 THR A N 9
ATOM 30629 C CA . THR A 1 154 ? 21.530 13.210 0.745 1.00 0.00 222 THR A CA 9
ATOM 30630 C C . THR A 1 154 ? 20.554 12.863 1.877 1.00 0.00 222 THR A C 9
ATOM 30631 O O . THR A 1 154 ? 20.949 12.686 3.030 1.00 0.00 222 THR A O 9
ATOM 30642 N N . PHE A 1 155 ? 19.264 12.794 1.538 1.00 0.00 223 PHE A N 9
ATOM 30643 C CA . PHE A 1 155 ? 18.150 12.629 2.491 1.00 0.00 223 PHE A CA 9
ATOM 30644 C C . PHE A 1 155 ? 18.232 11.425 3.456 1.00 0.00 223 PHE A C 9
ATOM 30645 O O . PHE A 1 155 ? 17.860 11.551 4.624 1.00 0.00 223 PHE A O 9
ATOM 30662 N N . LEU A 1 156 ? 18.707 10.260 2.982 1.00 0.00 224 LEU A N 9
ATOM 30663 C CA . LEU A 1 156 ? 18.688 8.980 3.713 1.00 0.00 224 LEU A CA 9
ATOM 30664 C C . LEU A 1 156 ? 19.912 8.061 3.477 1.00 0.00 224 LEU A C 9
ATOM 30665 O O . LEU A 1 156 ? 20.760 8.340 2.629 1.00 0.00 224 LEU A O 9
ATOM 30681 N N . THR A 1 157 ? 19.983 6.947 4.226 1.00 0.00 225 THR A N 9
ATOM 30682 C CA . THR A 1 157 ? 20.979 5.868 4.079 1.00 0.00 225 THR A CA 9
ATOM 30683 C C . THR A 1 157 ? 20.677 4.988 2.865 1.00 0.00 225 THR A C 9
ATOM 30684 O O . THR A 1 157 ? 19.599 5.057 2.269 1.00 0.00 225 THR A O 9
ATOM 30695 N N . SER A 1 158 ? 21.632 4.126 2.504 1.00 0.00 226 SER A N 9
ATOM 30696 C CA . SER A 1 158 ? 21.481 3.242 1.349 1.00 0.00 226 SER A CA 9
ATOM 30697 C C . SER A 1 158 ? 20.337 2.254 1.506 1.00 0.00 226 SER A C 9
ATOM 30698 O O . SER A 1 158 ? 19.506 2.163 0.599 1.00 0.00 226 SER A O 9
ATOM 30706 N N . GLU A 1 159 ? 20.179 1.604 2.666 1.00 0.00 227 GLU A N 9
ATOM 30707 C CA . GLU A 1 159 ? 19.020 0.723 2.854 1.00 0.00 227 GLU A CA 9
ATOM 30708 C C . GLU A 1 159 ? 17.709 1.464 3.095 1.00 0.00 227 GLU A C 9
ATOM 30709 O O . GLU A 1 159 ? 16.651 0.958 2.738 1.00 0.00 227 GLU A O 9
ATOM 30721 N N . ASP A 1 160 ? 17.739 2.660 3.684 1.00 0.00 228 ASP A N 9
ATOM 30722 C CA . ASP A 1 160 ? 16.505 3.423 3.853 1.00 0.00 228 ASP A CA 9
ATOM 30723 C C . ASP A 1 160 ? 15.947 3.870 2.493 1.00 0.00 228 ASP A C 9
ATOM 30724 O O . ASP A 1 160 ? 14.729 3.950 2.328 1.00 0.00 228 ASP A O 9
ATOM 30733 N N . ILE A 1 161 ? 16.816 4.117 1.501 1.00 0.00 229 ILE A N 9
ATOM 30734 C CA . ILE A 1 161 ? 16.402 4.408 0.129 1.00 0.00 229 ILE A CA 9
ATOM 30735 C C . ILE A 1 161 ? 15.849 3.167 -0.566 1.00 0.00 229 ILE A C 9
ATOM 30736 O O . ILE A 1 161 ? 14.777 3.255 -1.169 1.00 0.00 229 ILE A O 9
ATOM 30752 N N . SER A 1 162 ? 16.503 2.000 -0.474 1.00 0.00 230 SER A N 9
ATOM 30753 C CA . SER A 1 162 ? 15.915 0.780 -1.047 1.00 0.00 230 SER A CA 9
ATOM 30754 C C . SER A 1 162 ? 14.606 0.416 -0.349 1.00 0.00 230 SER A C 9
ATOM 30755 O O . SER A 1 162 ? 13.595 0.186 -1.013 1.00 0.00 230 SER A O 9
ATOM 30763 N N . GLY A 1 163 ? 14.582 0.447 0.984 1.00 0.00 231 GLY A N 9
ATOM 30764 C CA . GLY A 1 163 ? 13.346 0.036 1.653 1.00 0.00 231 GLY A CA 9
ATOM 30765 C C . GLY A 1 163 ? 12.175 0.973 1.491 1.00 0.00 231 GLY A C 9
ATOM 30766 O O . GLY A 1 163 ? 11.042 0.518 1.640 1.00 0.00 231 GLY A O 9
ATOM 30770 N N . TYR A 1 164 ? 12.411 2.259 1.198 1.00 0.00 232 TYR A N 9
ATOM 30771 C CA . TYR A 1 164 ? 11.249 3.081 0.884 1.00 0.00 232 TYR A CA 9
ATOM 30772 C C . TYR A 1 164 ? 10.641 2.596 -0.438 1.00 0.00 232 TYR A C 9
ATOM 30773 O O . TYR A 1 164 ? 9.438 2.383 -0.524 1.00 0.00 232 TYR A O 9
ATOM 30791 N N . LEU A 1 165 ? 11.497 2.368 -1.453 1.00 0.00 233 LEU A N 9
ATOM 30792 C CA . LEU A 1 165 ? 11.076 1.918 -2.790 1.00 0.00 233 LEU A CA 9
ATOM 30793 C C . LEU A 1 165 ? 10.317 0.581 -2.790 1.00 0.00 233 LEU A C 9
ATOM 30794 O O . LEU A 1 165 ? 9.380 0.386 -3.556 1.00 0.00 233 LEU A O 9
ATOM 30810 N N . THR A 1 166 ? 10.724 -0.322 -1.903 1.00 0.00 234 THR A N 9
ATOM 30811 C CA . THR A 1 166 ? 10.245 -1.711 -1.829 1.00 0.00 234 THR A CA 9
ATOM 30812 C C . THR A 1 166 ? 8.860 -1.906 -1.192 1.00 0.00 234 THR A C 9
ATOM 30813 O O . THR A 1 166 ? 8.250 -2.947 -1.419 1.00 0.00 234 THR A O 9
ATOM 30824 N N . VAL A 1 167 ? 8.338 -0.925 -0.430 1.00 0.00 235 VAL A N 9
ATOM 30825 C CA . VAL A 1 167 ? 7.091 -1.017 0.374 1.00 0.00 235 VAL A CA 9
ATOM 30826 C C . VAL A 1 167 ? 6.951 -2.413 1.059 1.00 0.00 235 VAL A C 9
ATOM 30827 O O . VAL A 1 167 ? 5.954 -3.105 0.853 1.00 0.00 235 VAL A O 9
ATOM 30840 N N . PRO A 1 168 ? 7.976 -2.861 1.837 1.00 0.00 236 PRO A N 9
ATOM 30841 C CA . PRO A 1 168 ? 8.107 -4.199 2.442 1.00 0.00 236 PRO A CA 9
ATOM 30842 C C . PRO A 1 168 ? 6.822 -4.975 2.769 1.00 0.00 236 PRO A C 9
ATOM 30843 O O . PRO A 1 168 ? 6.205 -4.770 3.814 1.00 0.00 236 PRO A O 9
ATOM 30854 N N . GLU A 1 169 ? 6.453 -5.895 1.865 1.00 0.00 237 GLU A N 9
ATOM 30855 C CA . GLU A 1 169 ? 5.338 -6.853 1.999 1.00 0.00 237 GLU A CA 9
ATOM 30856 C C . GLU A 1 169 ? 4.023 -6.198 2.494 1.00 0.00 237 GLU A C 9
ATOM 30857 O O . GLU A 1 169 ? 3.308 -6.772 3.316 1.00 0.00 237 GLU A O 9
ATOM 30869 N N . TYR A 1 170 ? 3.763 -4.970 2.008 1.00 0.00 238 TYR A N 9
ATOM 30870 C CA . TYR A 1 170 ? 2.644 -4.048 2.318 1.00 0.00 238 TYR A CA 9
ATOM 30871 C C . TYR A 1 170 ? 1.598 -4.576 3.331 1.00 0.00 238 TYR A C 9
ATOM 30872 O O . TYR A 1 170 ? 0.633 -5.264 2.985 1.00 0.00 238 TYR A O 9
ATOM 30890 N N . GLY A 1 171 ? 1.831 -4.240 4.607 1.00 0.00 239 GLY A N 9
ATOM 30891 C CA . GLY A 1 171 ? 1.072 -4.724 5.772 1.00 0.00 239 GLY A CA 9
ATOM 30892 C C . GLY A 1 171 ? 1.970 -5.078 6.966 1.00 0.00 239 GLY A C 9
ATOM 30893 O O . GLY A 1 171 ? 1.480 -5.208 8.085 1.00 0.00 239 GLY A O 9
ATOM 30897 N N . ALA A 1 172 ? 3.279 -5.229 6.730 1.00 0.00 240 ALA A N 9
ATOM 30898 C CA . ALA A 1 172 ? 4.272 -5.628 7.730 1.00 0.00 240 ALA A CA 9
ATOM 30899 C C . ALA A 1 172 ? 4.317 -4.732 9.007 1.00 0.00 240 ALA A C 9
ATOM 30900 O O . ALA A 1 172 ? 4.062 -3.526 8.918 1.00 0.00 240 ALA A O 9
ATOM 30907 N N . PRO A 1 173 ? 4.663 -5.306 10.184 1.00 0.00 241 PRO A N 9
ATOM 30908 C CA . PRO A 1 173 ? 4.743 -4.636 11.488 1.00 0.00 241 PRO A CA 9
ATOM 30909 C C . PRO A 1 173 ? 5.528 -3.313 11.558 1.00 0.00 241 PRO A C 9
ATOM 30910 O O . PRO A 1 173 ? 6.527 -3.105 10.862 1.00 0.00 241 PRO A O 9
ATOM 30921 N N . MET A 1 174 ? 5.101 -2.442 12.482 1.00 0.00 242 MET A N 9
ATOM 30922 C CA . MET A 1 174 ? 5.774 -1.175 12.815 1.00 0.00 242 MET A CA 9
ATOM 30923 C C . MET A 1 174 ? 7.165 -1.398 13.445 1.00 0.00 242 MET A C 9
ATOM 30924 O O . MET A 1 174 ? 7.438 -2.452 14.023 1.00 0.00 242 MET A O 9
ATOM 30938 N N . ASN A 1 175 ? 8.030 -0.375 13.347 1.00 0.00 243 ASN A N 9
ATOM 30939 C CA . ASN A 1 175 ? 9.469 -0.430 13.774 1.00 0.00 243 ASN A CA 9
ATOM 30940 C C . ASN A 1 175 ? 10.184 -1.738 13.350 1.00 0.00 243 ASN A C 9
ATOM 30941 O O . ASN A 1 175 ? 10.942 -2.355 14.102 1.00 0.00 243 ASN A O 9
ATOM 30952 N N . ALA A 1 176 ? 9.913 -2.128 12.101 1.00 0.00 244 ALA A N 9
ATOM 30953 C CA . ALA A 1 176 ? 10.508 -3.266 11.389 1.00 0.00 244 ALA A CA 9
ATOM 30954 C C . ALA A 1 176 ? 10.401 -3.059 9.866 1.00 0.00 244 ALA A C 9
ATOM 30955 O O . ALA A 1 176 ? 11.403 -3.123 9.153 1.00 0.00 244 ALA A O 9
ATOM 30962 N N . ALA A 1 177 ? 9.197 -2.740 9.374 1.00 0.00 245 ALA A N 9
ATOM 30963 C CA . ALA A 1 177 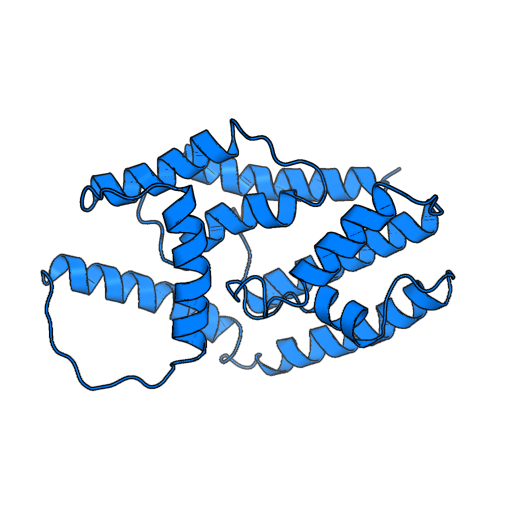? 8.933 -2.370 7.981 1.00 0.00 245 ALA A CA 9
ATOM 30964 C C . ALA A 1 177 ? 9.431 -0.938 7.697 1.00 0.00 245 ALA A C 9
ATOM 30965 O O . ALA A 1 177 ? 8.705 0.027 7.926 1.00 0.00 245 ALA A O 9
ATOM 30972 N N . LYS A 1 178 ? 10.669 -0.777 7.199 1.00 0.00 246 LYS A N 9
ATOM 30973 C CA . LYS A 1 178 ? 11.323 0.543 7.011 1.00 0.00 246 LYS A CA 9
ATOM 30974 C C . LYS A 1 178 ? 10.535 1.598 6.243 1.00 0.00 246 LYS A C 9
ATOM 30975 O O . LYS A 1 178 ? 10.657 2.769 6.568 1.00 0.00 246 LYS A O 9
ATOM 30994 N N . TRP A 1 179 ? 9.665 1.219 5.315 1.00 0.00 247 TRP A N 9
ATOM 30995 C CA . TRP A 1 179 ? 8.750 2.146 4.612 1.00 0.00 247 TRP A CA 9
ATOM 30996 C C . TRP A 1 179 ? 7.948 2.977 5.622 1.00 0.00 247 TRP A C 9
ATOM 30997 O O . TRP A 1 179 ? 8.039 4.199 5.640 1.00 0.00 247 TRP A O 9
ATOM 31018 N N . LYS A 1 180 ? 7.308 2.293 6.575 1.00 0.00 248 LYS A N 9
ATOM 31019 C CA . LYS A 1 180 ? 6.507 2.954 7.632 1.00 0.00 248 LYS A CA 9
ATOM 31020 C C . LYS A 1 180 ? 7.309 3.661 8.743 1.00 0.00 248 LYS A C 9
ATOM 31021 O O . LYS A 1 180 ? 6.725 4.132 9.716 1.00 0.00 248 LYS A O 9
ATOM 31040 N N . LYS A 1 181 ? 8.640 3.690 8.573 1.00 0.00 249 LYS A N 9
ATOM 31041 C CA . LYS A 1 181 ? 9.465 4.481 9.532 1.00 0.00 249 LYS A CA 9
ATOM 31042 C C . LYS A 1 181 ? 10.136 5.647 8.799 1.00 0.00 249 LYS A C 9
ATOM 31043 O O . LYS A 1 181 ? 10.044 6.799 9.213 1.00 0.00 249 LYS A O 9
ATOM 31062 N N . VAL A 1 182 ? 10.710 5.345 7.635 1.00 0.00 250 VAL A N 9
ATOM 31063 C CA . VAL A 1 182 ? 11.301 6.294 6.686 1.00 0.00 250 VAL A CA 9
ATOM 31064 C C . VAL A 1 182 ? 10.255 7.275 6.161 1.00 0.00 250 VAL A C 9
ATOM 31065 O O . VAL A 1 182 ? 10.555 8.456 6.045 1.00 0.00 250 VAL A O 9
ATOM 31078 N N . GLU A 1 183 ? 9.012 6.852 5.906 1.00 0.00 251 GLU A N 9
ATOM 31079 C CA . GLU A 1 183 ? 7.957 7.773 5.452 1.00 0.00 251 GLU A CA 9
ATOM 31080 C C . GLU A 1 183 ? 7.615 8.839 6.497 1.00 0.00 251 GLU A C 9
ATOM 31081 O O . GLU A 1 183 ? 7.421 10.000 6.139 1.00 0.00 251 GLU A O 9
ATOM 31093 N N . GLY A 1 184 ? 7.685 8.493 7.787 1.00 0.00 252 GLY A N 9
ATOM 31094 C CA . GLY A 1 184 ? 7.515 9.448 8.881 1.00 0.00 252 GLY A CA 9
ATOM 31095 C C . GLY A 1 184 ? 8.651 10.465 8.925 1.00 0.00 252 GLY A C 9
ATOM 31096 O O . GLY A 1 184 ? 8.402 11.666 9.018 1.00 0.00 252 GLY A O 9
ATOM 31100 N N . MET A 1 185 ? 9.896 10.005 8.750 1.00 0.00 253 MET A N 9
ATOM 31101 C CA . MET A 1 185 ? 11.054 10.910 8.634 1.00 0.00 253 MET A CA 9
ATOM 31102 C C . MET A 1 185 ? 10.980 11.811 7.386 1.00 0.00 253 MET A C 9
ATOM 31103 O O . MET A 1 185 ? 11.295 12.994 7.443 1.00 0.00 253 MET A O 9
ATOM 31117 N N . ILE A 1 186 ? 10.482 11.255 6.279 1.00 0.00 254 ILE A N 9
ATOM 31118 C CA . ILE A 1 186 ? 10.260 12.030 5.044 1.00 0.00 254 ILE A CA 9
ATOM 31119 C C . ILE A 1 186 ? 9.218 13.130 5.272 1.00 0.00 254 ILE A C 9
ATOM 31120 O O . ILE A 1 186 ? 9.457 14.286 4.925 1.00 0.00 254 ILE A O 9
ATOM 31136 N N . HIS A 1 187 ? 8.110 12.805 5.945 1.00 0.00 255 HIS A N 9
ATOM 31137 C CA . HIS A 1 187 ? 7.072 13.776 6.306 1.00 0.00 255 HIS A CA 9
ATOM 31138 C C . HIS A 1 187 ? 7.623 14.852 7.249 1.00 0.00 255 HIS A C 9
ATOM 31139 O O . HIS A 1 187 ? 7.426 16.044 7.023 1.00 0.00 255 HIS A O 9
ATOM 31154 N N . GLY A 1 188 ? 8.410 14.437 8.243 1.00 0.00 256 GLY A N 9
ATOM 31155 C CA . GLY A 1 188 ? 8.984 15.325 9.248 1.00 0.00 256 GLY A CA 9
ATOM 31156 C C . GLY A 1 188 ? 10.053 16.259 8.697 1.00 0.00 256 GLY A C 9
ATOM 31157 O O . GLY A 1 188 ? 10.065 17.437 9.053 1.00 0.00 256 GLY A O 9
ATOM 31161 N N . LYS A 1 189 ? 10.893 15.791 7.763 1.00 0.00 257 LYS A N 9
ATOM 31162 C CA . LYS A 1 189 ? 11.868 16.643 7.082 1.00 0.00 257 LYS A CA 9
ATOM 31163 C C . LYS A 1 189 ? 11.188 17.650 6.157 1.00 0.00 257 LYS A C 9
ATOM 31164 O O . LYS A 1 189 ? 11.591 18.808 6.145 1.00 0.00 257 LYS A O 9
ATOM 31183 N N . LEU A 1 190 ? 10.124 17.250 5.453 1.00 0.00 258 LEU A N 9
ATOM 31184 C CA . LEU A 1 190 ? 9.378 18.166 4.583 1.00 0.00 258 LEU A CA 9
ATOM 31185 C C . LEU A 1 190 ? 8.661 19.272 5.387 1.00 0.00 258 LEU A C 9
ATOM 31186 O O . LEU A 1 190 ? 8.604 20.422 4.952 1.00 0.00 258 LEU A O 9
ATOM 31202 N N . GLU A 1 191 ? 8.166 18.937 6.581 1.00 0.00 259 GLU A N 9
ATOM 31203 C CA . GLU A 1 191 ? 7.567 19.867 7.545 1.00 0.00 259 GLU A CA 9
ATOM 31204 C C . GLU A 1 191 ? 8.590 20.698 8.361 1.00 0.00 259 GLU A C 9
ATOM 31205 O O . GLU A 1 191 ? 8.182 21.569 9.136 1.00 0.00 259 GLU A O 9
ATOM 31217 N N . SER A 1 192 ? 9.901 20.466 8.181 1.00 0.00 260 SER A N 9
ATOM 31218 C CA . SER A 1 192 ? 10.977 21.089 8.990 1.00 0.00 260 SER A CA 9
ATOM 31219 C C . SER A 1 192 ? 12.158 21.646 8.165 1.00 0.00 260 SER A C 9
ATOM 31220 O O . SER A 1 192 ? 12.135 22.827 7.809 1.00 0.00 260 SER A O 9
ATOM 31228 N N . SER A 1 193 ? 13.205 20.850 7.894 1.00 0.00 261 SER A N 9
ATOM 31229 C CA . SER A 1 193 ? 14.428 21.257 7.181 1.00 0.00 261 SER A CA 9
ATOM 31230 C C . SER A 1 193 ? 14.183 21.840 5.778 1.00 0.00 261 SER A C 9
ATOM 31231 O O . SER A 1 193 ? 13.174 21.566 5.124 1.00 0.00 261 SER A O 9
ATOM 31239 N N . GLU A 1 194 ? 15.138 22.634 5.288 1.00 0.00 262 GLU A N 9
ATOM 31240 C CA . GLU A 1 194 ? 15.145 23.169 3.926 1.00 0.00 262 GLU A CA 9
ATOM 31241 C C . GLU A 1 194 ? 15.285 22.060 2.859 1.00 0.00 262 GLU A C 9
ATOM 31242 O O . GLU A 1 194 ? 15.997 21.070 3.053 1.00 0.00 262 GLU A O 9
ATOM 31254 N N . VAL A 1 195 ? 14.617 22.242 1.711 1.00 0.00 263 VAL A N 9
ATOM 31255 C CA . VAL A 1 195 ? 14.580 21.285 0.587 1.00 0.00 263 VAL A CA 9
ATOM 31256 C C . VAL A 1 195 ? 14.584 22.062 -0.745 1.00 0.00 263 VAL A C 9
ATOM 31257 O O . VAL A 1 195 ? 13.615 22.779 -1.013 1.00 0.00 263 VAL A O 9
ATOM 31270 N N . PRO A 1 196 ? 15.647 21.969 -1.577 1.00 0.00 264 PRO A N 9
ATOM 31271 C CA . PRO A 1 196 ? 15.672 22.562 -2.922 1.00 0.00 264 PRO A CA 9
ATOM 31272 C C . PRO A 1 196 ? 14.501 22.079 -3.779 1.00 0.00 264 PRO A C 9
ATOM 31273 O O . PRO A 1 196 ? 14.091 20.931 -3.638 1.00 0.00 264 PRO A O 9
ATOM 31284 N N . ALA A 1 197 ? 14.026 22.870 -4.744 1.00 0.00 265 ALA A N 9
ATOM 31285 C CA . ALA A 1 197 ? 12.931 22.456 -5.636 1.00 0.00 265 ALA A CA 9
ATOM 31286 C C . ALA A 1 197 ? 13.262 21.171 -6.422 1.00 0.00 265 ALA A C 9
ATOM 31287 O O . ALA A 1 197 ? 12.411 20.295 -6.585 1.00 0.00 265 ALA A O 9
ATOM 31294 N N . ASN A 1 198 ? 14.530 21.005 -6.822 1.00 0.00 266 ASN A N 9
ATOM 31295 C CA . ASN A 1 198 ? 15.004 19.785 -7.489 1.00 0.00 266 ASN A CA 9
ATOM 31296 C C . ASN A 1 198 ? 14.967 18.551 -6.570 1.00 0.00 266 ASN A C 9
ATOM 31297 O O . ASN A 1 198 ? 14.581 17.470 -7.010 1.00 0.00 266 ASN A O 9
ATOM 31308 N N . LEU A 1 199 ? 15.299 18.704 -5.281 1.00 0.00 267 LEU A N 9
ATOM 31309 C CA . LEU A 1 199 ? 15.162 17.619 -4.301 1.00 0.00 267 LEU A CA 9
ATOM 31310 C C . LEU A 1 199 ? 13.685 17.307 -4.010 1.00 0.00 267 LEU A C 9
ATOM 31311 O O . LEU A 1 199 ? 13.333 16.141 -3.884 1.00 0.00 267 LEU A O 9
ATOM 31327 N N . LYS A 1 200 ? 12.808 18.320 -3.976 1.00 0.00 268 LYS A N 9
ATOM 31328 C CA . LYS A 1 200 ? 11.359 18.101 -3.808 1.00 0.00 268 LYS A CA 9
ATOM 31329 C C . LYS A 1 200 ? 10.771 17.285 -4.961 1.00 0.00 268 LYS A C 9
ATOM 31330 O O . LYS A 1 200 ? 9.987 16.367 -4.728 1.00 0.00 268 LYS A O 9
ATOM 31349 N N . ALA A 1 201 ? 11.207 17.554 -6.192 1.00 0.00 269 ALA A N 9
ATOM 31350 C CA . ALA A 1 201 ? 10.839 16.747 -7.350 1.00 0.00 269 ALA A CA 9
ATOM 31351 C C . ALA A 1 201 ? 11.355 15.312 -7.164 1.00 0.00 269 ALA A C 9
ATOM 31352 O O . ALA A 1 201 ? 10.616 14.349 -7.353 1.00 0.00 269 ALA A O 9
ATOM 31359 N N . LEU A 1 202 ? 12.613 15.197 -6.729 1.00 0.00 270 LEU A N 9
ATOM 31360 C CA . LEU A 1 202 ? 13.172 13.874 -6.444 1.00 0.00 270 LEU A CA 9
ATOM 31361 C C . LEU A 1 202 ? 12.391 13.105 -5.380 1.00 0.00 270 LEU A C 9
ATOM 31362 O O . LEU A 1 202 ? 12.231 11.899 -5.504 1.00 0.00 270 LEU A O 9
ATOM 31378 N N . VAL A 1 203 ? 11.885 13.776 -4.346 1.00 0.00 271 VAL A N 9
ATOM 31379 C CA . VAL A 1 203 ? 11.007 13.158 -3.335 1.00 0.00 271 VAL A CA 9
ATOM 31380 C C . VAL A 1 203 ? 9.742 12.613 -3.989 1.00 0.00 271 VAL A C 9
ATOM 31381 O O . VAL A 1 203 ? 9.343 11.484 -3.702 1.00 0.00 271 VAL A O 9
ATOM 31394 N N . ALA A 1 204 ? 9.146 13.357 -4.923 1.00 0.00 272 ALA A N 9
ATOM 31395 C CA . ALA A 1 204 ? 8.020 12.849 -5.698 1.00 0.00 272 ALA A CA 9
ATOM 31396 C C . ALA A 1 204 ? 8.436 11.653 -6.575 1.00 0.00 272 ALA A C 9
ATOM 31397 O O . ALA A 1 204 ? 7.694 10.681 -6.684 1.00 0.00 272 ALA A O 9
ATOM 31404 N N . GLU A 1 205 ? 9.647 11.684 -7.141 1.00 0.00 273 GLU A N 9
ATOM 31405 C CA . GLU A 1 205 ? 10.138 10.549 -7.930 1.00 0.00 273 GLU A CA 9
ATOM 31406 C C . GLU A 1 205 ? 10.372 9.314 -7.058 1.00 0.00 273 GLU A C 9
ATOM 31407 O O . GLU A 1 205 ? 9.986 8.218 -7.448 1.00 0.00 273 GLU A O 9
ATOM 31419 N N . LEU A 1 206 ? 10.925 9.474 -5.851 1.00 0.00 274 LEU A N 9
ATOM 31420 C CA . LEU A 1 206 ? 11.056 8.377 -4.890 1.00 0.00 274 LEU A CA 9
ATOM 31421 C C . LEU A 1 206 ? 9.686 7.766 -4.560 1.00 0.00 274 LEU A C 9
ATOM 31422 O O . LEU A 1 206 ? 9.537 6.542 -4.530 1.00 0.00 274 LEU A O 9
ATOM 31438 N N . ILE A 1 207 ? 8.682 8.626 -4.374 1.00 0.00 275 ILE A N 9
ATOM 31439 C CA . ILE A 1 207 ? 7.301 8.185 -4.181 1.00 0.00 275 ILE A CA 9
ATOM 31440 C C . ILE A 1 207 ? 6.784 7.431 -5.396 1.00 0.00 275 ILE A C 9
ATOM 31441 O O . ILE A 1 207 ? 6.183 6.368 -5.228 1.00 0.00 275 ILE A O 9
ATOM 31457 N N . GLU A 1 208 ? 7.028 7.895 -6.619 1.00 0.00 276 GLU A N 9
ATOM 31458 C CA . GLU A 1 208 ? 6.464 7.230 -7.795 1.00 0.00 276 GLU A CA 9
ATOM 31459 C C . GLU A 1 208 ? 7.210 5.951 -8.167 1.00 0.00 276 GLU A C 9
ATOM 31460 O O . GLU A 1 208 ? 6.587 4.995 -8.623 1.00 0.00 276 GLU A O 9
ATOM 31472 N N . LEU A 1 209 ? 8.520 5.881 -7.913 1.00 0.00 277 LEU A N 9
ATOM 31473 C CA . LEU A 1 209 ? 9.280 4.653 -8.115 1.00 0.00 277 LEU A CA 9
ATOM 31474 C C . LEU A 1 209 ? 8.761 3.570 -7.162 1.00 0.00 277 LEU A C 9
ATOM 31475 O O . LEU A 1 209 ? 8.622 2.414 -7.568 1.00 0.00 277 LEU A O 9
ATOM 31491 N N . ARG A 1 210 ? 8.385 3.936 -5.922 1.00 0.00 278 ARG A N 9
ATOM 31492 C CA . ARG A 1 210 ? 7.721 2.998 -5.017 1.00 0.00 278 ARG A CA 9
ATOM 31493 C C . ARG A 1 210 ? 6.396 2.552 -5.620 1.00 0.00 278 ARG A C 9
ATOM 31494 O O . ARG A 1 210 ? 6.116 1.365 -5.625 1.00 0.00 278 ARG A O 9
ATOM 31515 N N . GLU A 1 211 ? 5.582 3.466 -6.147 1.00 0.00 279 GLU A N 9
ATOM 31516 C CA . GLU A 1 211 ? 4.306 3.097 -6.771 1.00 0.00 279 GLU A CA 9
ATOM 31517 C C . GLU A 1 211 ? 4.485 2.144 -7.960 1.00 0.00 279 GLU A C 9
ATOM 31518 O O . GLU A 1 211 ? 3.746 1.171 -8.087 1.00 0.00 279 GLU A O 9
ATOM 31530 N N . GLN A 1 212 ? 5.513 2.365 -8.782 1.00 0.00 280 GLN A N 9
ATOM 31531 C CA . GLN A 1 212 ? 5.835 1.496 -9.913 1.00 0.00 280 GLN A CA 9
ATOM 31532 C C . GLN A 1 212 ? 6.224 0.087 -9.437 1.00 0.00 280 GLN A C 9
ATOM 31533 O O . GLN A 1 212 ? 5.739 -0.914 -9.967 1.00 0.00 280 GLN A O 9
ATOM 31547 N N . MET A 1 213 ? 7.027 0.003 -8.373 1.00 0.00 281 MET A N 9
ATOM 31548 C CA . MET A 1 213 ? 7.407 -1.260 -7.745 1.00 0.00 281 MET A CA 9
ATOM 31549 C C . MET A 1 213 ? 6.219 -1.928 -7.043 1.00 0.00 281 MET A C 9
ATOM 31550 O O . MET A 1 213 ? 6.080 -3.145 -7.098 1.00 0.00 281 MET A O 9
ATOM 31564 N N . MET A 1 214 ? 5.332 -1.142 -6.425 1.00 0.00 282 MET A N 9
ATOM 31565 C CA . MET A 1 214 ? 4.090 -1.607 -5.813 1.00 0.00 282 MET A CA 9
ATOM 31566 C C . MET A 1 214 ? 3.115 -2.169 -6.845 1.00 0.00 282 MET A C 9
ATOM 31567 O O . MET A 1 214 ? 2.390 -3.098 -6.532 1.00 0.00 282 MET A O 9
ATOM 31581 N N . ASP A 1 215 ? 3.090 -1.648 -8.068 1.00 0.00 283 ASP A N 9
ATOM 31582 C CA . ASP A 1 215 ? 2.300 -2.236 -9.147 1.00 0.00 283 ASP A CA 9
ATOM 31583 C C . ASP A 1 215 ? 2.880 -3.607 -9.543 1.00 0.00 283 ASP A C 9
ATOM 31584 O O . ASP A 1 215 ? 2.180 -4.611 -9.621 1.00 0.00 283 ASP A O 9
ATOM 31593 N N . LEU A 1 216 ? 4.201 -3.652 -9.706 1.00 0.00 284 LEU A N 9
ATOM 31594 C CA . LEU A 1 216 ? 4.870 -4.905 -10.103 1.00 0.00 284 LEU A CA 9
ATOM 31595 C C . LEU A 1 216 ? 4.985 -5.976 -9.005 1.00 0.00 284 LEU A C 9
ATOM 31596 O O . LEU A 1 216 ? 5.395 -7.106 -9.267 1.00 0.00 284 LEU A O 9
ATOM 31612 N N . LEU A 1 217 ? 4.621 -5.565 -7.795 1.00 0.00 285 LEU A N 9
ATOM 31613 C CA . LEU A 1 217 ? 4.536 -6.480 -6.655 1.00 0.00 285 LEU A CA 9
ATOM 31614 C C . LEU A 1 217 ? 3.090 -6.801 -6.251 1.00 0.00 285 LEU A C 9
ATOM 31615 O O . LEU A 1 217 ? 2.792 -7.952 -5.938 1.00 0.00 285 LEU A O 9
ATOM 31631 N N . TYR A 1 218 ? 2.209 -5.799 -6.339 1.00 0.00 286 TYR A N 9
ATOM 31632 C CA . TYR A 1 218 ? 0.840 -6.012 -5.827 1.00 0.00 286 TYR A CA 9
ATOM 31633 C C . TYR A 1 218 ? -0.277 -5.689 -6.835 1.00 0.00 286 TYR A C 9
ATOM 31634 O O . TYR A 1 218 ? -1.459 -5.684 -6.487 1.00 0.00 286 TYR A O 9
ATOM 31652 N N . GLY A 1 219 ? 0.086 -5.449 -8.099 1.00 0.00 287 GLY A N 9
ATOM 31653 C CA . GLY A 1 219 ? -0.860 -5.172 -9.189 1.00 0.00 287 GLY A CA 9
ATOM 31654 C C . GLY A 1 219 ? -1.480 -3.758 -9.209 1.00 0.00 287 GLY A C 9
ATOM 31655 O O . GLY A 1 219 ? -1.259 -2.947 -8.295 1.00 0.00 287 GLY A O 9
ATOM 31659 N N . PRO A 1 220 ? -2.253 -3.447 -10.272 1.00 0.00 288 PRO A N 9
ATOM 31660 C CA . PRO A 1 220 ? -2.868 -2.141 -10.508 1.00 0.00 288 PRO A CA 9
ATOM 31661 C C . PRO A 1 220 ? -4.171 -1.927 -9.725 1.00 0.00 288 PRO A C 9
ATOM 31662 O O . PRO A 1 220 ? -4.791 -2.857 -9.209 1.00 0.00 288 PRO A O 9
ATOM 31673 N N . ILE A 1 221 ? -4.630 -0.674 -9.733 1.00 0.00 289 ILE A N 9
ATOM 31674 C CA . ILE A 1 221 ? -5.875 -0.175 -9.117 1.00 0.00 289 ILE A CA 9
ATOM 31675 C C . ILE A 1 221 ? -6.627 0.768 -10.079 1.00 0.00 289 ILE A C 9
ATOM 31676 O O . ILE A 1 221 ? -6.009 1.365 -10.961 1.00 0.00 289 ILE A O 9
ATOM 31692 N N . GLY A 1 222 ? -7.947 0.922 -9.903 1.00 0.00 290 GLY A N 9
ATOM 31693 C CA . GLY A 1 222 ? -8.787 1.745 -10.794 1.00 0.00 290 GLY A CA 9
ATOM 31694 C C . GLY A 1 222 ? -9.017 1.043 -12.137 1.00 0.00 290 GLY A C 9
ATOM 31695 O O . GLY A 1 222 ? -8.680 1.576 -13.197 1.00 0.00 290 GLY A O 9
ATOM 31699 N N . HIS A 1 223 ? -9.510 -0.197 -12.072 1.00 0.00 291 HIS A N 9
ATOM 31700 C CA . HIS A 1 223 ? -9.690 -1.118 -13.193 1.00 0.00 291 HIS A CA 9
ATOM 31701 C C . HIS A 1 223 ? -10.780 -0.649 -14.173 1.00 0.00 291 HIS A C 9
ATOM 31702 O O . HIS A 1 223 ? -11.635 0.183 -13.855 1.00 0.00 291 HIS A O 9
ATOM 31717 N N . HIS A 1 224 ? -10.744 -1.239 -15.366 1.00 0.00 292 HIS A N 9
ATOM 31718 C CA . HIS A 1 224 ? -11.661 -0.997 -16.493 1.00 0.00 292 HIS A CA 9
ATOM 31719 C C . HIS A 1 224 ? -11.795 -2.228 -17.415 1.00 0.00 292 HIS A C 9
ATOM 31720 O O . HIS A 1 224 ? -12.936 -2.560 -17.808 1.00 0.00 292 HIS A O 9
ATOM 31735 N N . VAL A 1 1 ? 3.396 20.883 -21.096 1.00 0.00 69 VAL A N 10
ATOM 31736 C CA . VAL A 1 1 ? 4.374 20.923 -19.960 1.00 0.00 69 VAL A CA 10
ATOM 31737 C C . VAL A 1 1 ? 3.927 20.026 -18.799 1.00 0.00 69 VAL A C 10
ATOM 31738 O O . VAL A 1 1 ? 2.734 19.924 -18.513 1.00 0.00 69 VAL A O 10
ATOM 31751 N N . LYS A 1 2 ? 4.887 19.370 -18.130 1.00 0.00 70 LYS A N 10
ATOM 31752 C CA . LYS A 1 2 ? 4.675 18.433 -17.006 1.00 0.00 70 LYS A CA 10
ATOM 31753 C C . LYS A 1 2 ? 5.596 18.765 -15.820 1.00 0.00 70 LYS A C 10
ATOM 31754 O O . LYS A 1 2 ? 6.719 19.229 -16.015 1.00 0.00 70 LYS A O 10
ATOM 31773 N N . THR A 1 3 ? 5.118 18.524 -14.597 1.00 0.00 71 THR A N 10
ATOM 31774 C CA . THR A 1 3 ? 5.793 18.850 -13.323 1.00 0.00 71 THR A CA 10
ATOM 31775 C C . THR A 1 3 ? 5.456 17.806 -12.256 1.00 0.00 71 THR A C 10
ATOM 31776 O O . THR A 1 3 ? 4.545 16.996 -12.436 1.00 0.00 71 THR A O 10
ATOM 31787 N N . LEU A 1 4 ? 6.123 17.860 -11.097 1.00 0.00 72 LEU A N 10
ATOM 31788 C CA . LEU A 1 4 ? 5.795 17.009 -9.943 1.00 0.00 72 LEU A CA 10
ATOM 31789 C C . LEU A 1 4 ? 4.347 17.190 -9.441 1.00 0.00 72 LEU A C 10
ATOM 31790 O O . LEU A 1 4 ? 3.739 16.234 -8.974 1.00 0.00 72 LEU A O 10
ATOM 31806 N N . ASP A 1 5 ? 3.757 18.378 -9.594 1.00 0.00 73 ASP A N 10
ATOM 31807 C CA . ASP A 1 5 ? 2.344 18.628 -9.264 1.00 0.00 73 ASP A CA 10
ATOM 31808 C C . ASP A 1 5 ? 1.395 17.937 -10.259 1.00 0.00 73 ASP A C 10
ATOM 31809 O O . ASP A 1 5 ? 0.376 17.374 -9.857 1.00 0.00 73 ASP A O 10
ATOM 31818 N N . VAL A 1 6 ? 1.771 17.902 -11.546 1.00 0.00 74 VAL A N 10
ATOM 31819 C CA . VAL A 1 6 ? 1.027 17.159 -12.575 1.00 0.00 74 VAL A CA 10
ATOM 31820 C C . VAL A 1 6 ? 1.139 15.645 -12.349 1.00 0.00 74 VAL A C 10
ATOM 31821 O O . VAL A 1 6 ? 0.144 14.932 -12.453 1.00 0.00 74 VAL A O 10
ATOM 31834 N N . LEU A 1 7 ? 2.324 15.147 -11.967 1.00 0.00 75 LEU A N 10
ATOM 31835 C CA . LEU A 1 7 ? 2.543 13.737 -11.617 1.00 0.00 75 LEU A CA 10
ATOM 31836 C C . LEU A 1 7 ? 1.761 13.305 -10.368 1.00 0.00 75 LEU A C 10
ATOM 31837 O O . LEU A 1 7 ? 1.183 12.218 -10.339 1.00 0.00 75 LEU A O 10
ATOM 31853 N N . ARG A 1 8 ? 1.699 14.178 -9.356 1.00 0.00 76 ARG A N 10
ATOM 31854 C CA . ARG A 1 8 ? 0.852 13.942 -8.174 1.00 0.00 76 ARG A CA 10
ATOM 31855 C C . ARG A 1 8 ? -0.623 13.915 -8.587 1.00 0.00 76 ARG A C 10
ATOM 31856 O O . ARG A 1 8 ? -1.363 13.032 -8.173 1.00 0.00 76 ARG A O 10
ATOM 31877 N N . GLY A 1 9 ? -0.994 14.852 -9.456 1.00 0.00 77 GLY A N 10
ATOM 31878 C CA . GLY A 1 9 ? -2.352 14.876 -10.020 1.00 0.00 77 GLY A CA 10
ATOM 31879 C C . GLY A 1 9 ? -2.729 13.580 -10.744 1.00 0.00 77 GLY A C 10
ATOM 31880 O O . GLY A 1 9 ? -3.835 13.071 -10.573 1.00 0.00 77 GLY A O 10
ATOM 31884 N N . GLU A 1 10 ? -1.780 12.995 -11.476 1.00 0.00 78 GLU A N 10
ATOM 31885 C CA . GLU A 1 10 ? -2.004 11.700 -12.134 1.00 0.00 78 GLU A CA 10
ATOM 31886 C C . GLU A 1 10 ? -2.194 10.556 -11.123 1.00 0.00 78 GLU A C 10
ATOM 31887 O O . GLU A 1 10 ? -3.085 9.719 -11.283 1.00 0.00 78 GLU A O 10
ATOM 31899 N N . LEU A 1 11 ? -1.420 10.557 -10.030 1.00 0.00 79 LEU A N 10
ATOM 31900 C CA . LEU A 1 11 ? -1.595 9.606 -8.929 1.00 0.00 79 LEU A CA 10
ATOM 31901 C C . LEU A 1 11 ? -2.961 9.798 -8.253 1.00 0.00 79 LEU A C 10
ATOM 31902 O O . LEU A 1 11 ? -3.644 8.826 -7.934 1.00 0.00 79 LEU A O 10
ATOM 31918 N N . ARG A 1 12 ? -3.391 11.058 -8.102 1.00 0.00 80 ARG A N 10
ATOM 31919 C CA . ARG A 1 12 ? -4.734 11.369 -7.576 1.00 0.00 80 ARG A CA 10
ATOM 31920 C C . ARG A 1 12 ? -5.845 10.818 -8.464 1.00 0.00 80 ARG A C 10
ATOM 31921 O O . ARG A 1 12 ? -6.877 10.410 -7.948 1.00 0.00 80 ARG A O 10
ATOM 31942 N N . GLY A 1 13 ? -5.589 10.731 -9.767 1.00 0.00 81 GLY A N 10
ATOM 31943 C CA . GLY A 1 13 ? -6.513 10.082 -10.691 1.00 0.00 81 GLY A CA 10
ATOM 31944 C C . GLY A 1 13 ? -6.600 8.578 -10.419 1.00 0.00 81 GLY A C 10
ATOM 31945 O O . GLY A 1 13 ? -7.691 8.020 -10.342 1.00 0.00 81 GLY A O 10
ATOM 31949 N N . GLN A 1 14 ? -5.444 7.943 -10.188 1.00 0.00 82 GLN A N 10
ATOM 31950 C CA . GLN A 1 14 ? -5.428 6.505 -9.877 1.00 0.00 82 GLN A CA 10
ATOM 31951 C C . GLN A 1 14 ? -6.135 6.203 -8.547 1.00 0.00 82 GLN A C 10
ATOM 31952 O O . GLN A 1 14 ? -6.866 5.218 -8.433 1.00 0.00 82 GLN A O 10
ATOM 31966 N N . ARG A 1 15 ? -5.969 7.097 -7.564 1.00 0.00 83 ARG A N 10
ATOM 31967 C CA . ARG A 1 15 ? -6.691 7.024 -6.271 1.00 0.00 83 ARG A CA 10
ATOM 31968 C C . ARG A 1 15 ? -8.199 7.166 -6.490 1.00 0.00 83 ARG A C 10
ATOM 31969 O O . ARG A 1 15 ? -8.991 6.357 -6.016 1.00 0.00 83 ARG A O 10
ATOM 31990 N N . GLU A 1 16 ? -8.527 8.178 -7.287 1.00 0.00 84 GLU A N 10
ATOM 31991 C CA . GLU A 1 16 ? -9.943 8.472 -7.556 1.00 0.00 84 GLU A CA 10
ATOM 31992 C C . GLU A 1 16 ? -10.624 7.295 -8.225 1.00 0.00 84 GLU A C 10
ATOM 31993 O O . GLU A 1 16 ? -11.746 6.943 -7.884 1.00 0.00 84 GLU A O 10
ATOM 32005 N N . ALA A 1 17 ? -9.902 6.649 -9.132 1.00 0.00 85 ALA A N 10
ATOM 32006 C CA . ALA A 1 17 ? -10.461 5.541 -9.891 1.00 0.00 85 ALA A CA 10
ATOM 32007 C C . ALA A 1 17 ? -10.803 4.345 -9.002 1.00 0.00 85 ALA A C 10
ATOM 32008 O O . ALA A 1 17 ? -11.891 3.782 -9.126 1.00 0.00 85 ALA A O 10
ATOM 32015 N N . PHE A 1 18 ? -9.932 4.006 -8.044 1.00 0.00 86 PHE A N 10
ATOM 32016 C CA . PHE A 1 18 ? -10.240 2.890 -7.134 1.00 0.00 86 PHE A CA 10
ATOM 32017 C C . PHE A 1 18 ? -11.361 3.266 -6.158 1.00 0.00 86 PHE A C 10
ATOM 32018 O O . PHE A 1 18 ? -12.239 2.457 -5.873 1.00 0.00 86 PHE A O 10
ATOM 32035 N N . LEU A 1 19 ? -11.377 4.516 -5.675 1.00 0.00 87 LEU A N 10
ATOM 32036 C CA . LEU A 1 19 ? -12.393 4.962 -4.713 1.00 0.00 87 LEU A CA 10
ATOM 32037 C C . LEU A 1 19 ? -13.776 5.133 -5.371 1.00 0.00 87 LEU A C 10
ATOM 32038 O O . LEU A 1 19 ? -14.800 4.828 -4.764 1.00 0.00 87 LEU A O 10
ATOM 32054 N N . SER A 1 20 ? -13.769 5.557 -6.634 1.00 0.00 88 SER A N 10
ATOM 32055 C CA . SER A 1 20 ? -14.988 5.631 -7.440 1.00 0.00 88 SER A CA 10
ATOM 32056 C C . SER A 1 20 ? -15.565 4.228 -7.656 1.00 0.00 88 SER A C 10
ATOM 32057 O O . SER A 1 20 ? -16.755 4.009 -7.441 1.00 0.00 88 SER A O 10
ATOM 32065 N N . GLU A 1 21 ? -14.706 3.257 -7.986 1.00 0.00 89 GLU A N 10
ATOM 32066 C CA . GLU A 1 21 ? -15.157 1.866 -8.144 1.00 0.00 89 GLU A CA 10
ATOM 32067 C C . GLU A 1 21 ? -15.674 1.274 -6.841 1.00 0.00 89 GLU A C 10
ATOM 32068 O O . GLU A 1 21 ? -16.640 0.513 -6.863 1.00 0.00 89 GLU A O 10
ATOM 32080 N N . ILE A 1 22 ? -15.089 1.659 -5.707 1.00 0.00 90 ILE A N 10
ATOM 32081 C CA . ILE A 1 22 ? -15.609 1.271 -4.395 1.00 0.00 90 ILE A CA 10
ATOM 32082 C C . ILE A 1 22 ? -17.016 1.857 -4.197 1.00 0.00 90 ILE A C 10
ATOM 32083 O O . ILE A 1 22 ? -17.941 1.162 -3.778 1.00 0.00 90 ILE A O 10
ATOM 32099 N N . ILE A 1 23 ? -17.188 3.141 -4.520 1.00 0.00 91 ILE A N 10
ATOM 32100 C CA . ILE A 1 23 ? -18.484 3.812 -4.343 1.00 0.00 91 ILE A CA 10
ATOM 32101 C C . ILE A 1 23 ? -19.552 3.209 -5.272 1.00 0.00 91 ILE A C 10
ATOM 32102 O O . ILE A 1 23 ? -20.688 2.988 -4.846 1.00 0.00 91 ILE A O 10
ATOM 32118 N N . LYS A 1 24 ? -19.163 2.880 -6.509 1.00 0.00 92 LYS A N 10
ATOM 32119 C CA . LYS A 1 24 ? -20.059 2.200 -7.461 1.00 0.00 92 LYS A CA 10
ATOM 32120 C C . LYS A 1 24 ? -20.285 0.702 -7.166 1.00 0.00 92 LYS A C 10
ATOM 32121 O O . LYS A 1 24 ? -21.255 0.133 -7.669 1.00 0.00 92 LYS A O 10
ATOM 32140 N N . SER A 1 25 ? -19.435 0.060 -6.358 1.00 0.00 93 SER A N 10
ATOM 32141 C CA . SER A 1 25 ? -19.469 -1.389 -6.115 1.00 0.00 93 SER A CA 10
ATOM 32142 C C . SER A 1 25 ? -18.933 -1.789 -4.734 1.00 0.00 93 SER A C 10
ATOM 32143 O O . SER A 1 25 ? -17.738 -1.724 -4.442 1.00 0.00 93 SER A O 10
ATOM 32151 N N . ASP A 1 26 ? -19.852 -2.269 -3.895 1.00 0.00 94 ASP A N 10
ATOM 32152 C CA . ASP A 1 26 ? -19.670 -2.619 -2.487 1.00 0.00 94 ASP A CA 10
ATOM 32153 C C . ASP A 1 26 ? -19.844 -4.135 -2.222 1.00 0.00 94 ASP A C 10
ATOM 32154 O O . ASP A 1 26 ? -20.236 -4.567 -1.135 1.00 0.00 94 ASP A O 10
ATOM 32163 N N . GLY A 1 27 ? -19.609 -4.927 -3.270 1.00 0.00 95 GLY A N 10
ATOM 32164 C CA . GLY A 1 27 ? -19.727 -6.390 -3.320 1.00 0.00 95 GLY A CA 10
ATOM 32165 C C . GLY A 1 27 ? -18.615 -7.141 -2.565 1.00 0.00 95 GLY A C 10
ATOM 32166 O O . GLY A 1 27 ? -17.931 -6.539 -1.742 1.00 0.00 95 GLY A O 10
ATOM 32170 N N . PRO A 1 28 ? -18.436 -8.454 -2.828 1.00 0.00 96 PRO A N 10
ATOM 32171 C CA . PRO A 1 28 ? -17.369 -9.337 -2.321 1.00 0.00 96 PRO A CA 10
ATOM 32172 C C . PRO A 1 28 ? -15.915 -8.802 -2.276 1.00 0.00 96 PRO A C 10
ATOM 32173 O O . PRO A 1 28 ? -15.049 -9.243 -3.034 1.00 0.00 96 PRO A O 10
ATOM 32184 N N . PHE A 1 29 ? -15.622 -7.864 -1.370 1.00 0.00 97 PHE A N 10
ATOM 32185 C CA . PHE A 1 29 ? -14.286 -7.330 -1.084 1.00 0.00 97 PHE A CA 10
ATOM 32186 C C . PHE A 1 29 ? -13.318 -8.428 -0.595 1.00 0.00 97 PHE A C 10
ATOM 32187 O O . PHE A 1 29 ? -13.284 -8.761 0.591 1.00 0.00 97 PHE A O 10
ATOM 32204 N N . THR A 1 30 ? -12.524 -8.999 -1.505 1.00 0.00 98 THR A N 10
ATOM 32205 C CA . THR A 1 30 ? -11.451 -9.953 -1.160 1.00 0.00 98 THR A CA 10
ATOM 32206 C C . THR A 1 30 ? -10.495 -9.370 -0.111 1.00 0.00 98 THR A C 10
ATOM 32207 O O . THR A 1 30 ? -10.319 -8.152 -0.012 1.00 0.00 98 THR A O 10
ATOM 32218 N N . ILE A 1 31 ? -9.766 -10.225 0.612 1.00 0.00 99 ILE A N 10
ATOM 32219 C CA . ILE A 1 31 ? -8.721 -9.765 1.545 1.00 0.00 99 ILE A CA 10
ATOM 32220 C C . ILE A 1 31 ? -7.535 -9.088 0.860 1.00 0.00 99 ILE A C 10
ATOM 32221 O O . ILE A 1 31 ? -6.565 -8.764 1.542 1.00 0.00 99 ILE A O 10
ATOM 32237 N N . LEU A 1 32 ? -7.611 -8.877 -0.465 1.00 0.00 100 LEU A N 10
ATOM 32238 C CA . LEU A 1 32 ? -6.484 -8.116 -1.007 1.00 0.00 100 LEU A CA 10
ATOM 32239 C C . LEU A 1 32 ? -7.182 -6.745 -1.116 1.00 0.00 100 LEU A C 10
ATOM 32240 O O . LEU A 1 32 ? -6.809 -5.822 -0.408 1.00 0.00 100 LEU A O 10
ATOM 32256 N N . GLN A 1 33 ? -8.343 -6.669 -1.796 1.00 0.00 101 GLN A N 10
ATOM 32257 C CA . GLN A 1 33 ? -9.197 -5.488 -2.002 1.00 0.00 101 GLN A CA 10
ATOM 32258 C C . GLN A 1 33 ? -9.527 -4.733 -0.727 1.00 0.00 101 GLN A C 10
ATOM 32259 O O . GLN A 1 33 ? -9.693 -3.521 -0.784 1.00 0.00 101 GLN A O 10
ATOM 32273 N N . LEU A 1 34 ? -9.590 -5.388 0.434 1.00 0.00 102 LEU A N 10
ATOM 32274 C CA . LEU A 1 34 ? -9.763 -4.683 1.722 1.00 0.00 102 LEU A CA 10
ATOM 32275 C C . LEU A 1 34 ? -8.542 -3.779 2.018 1.00 0.00 102 LEU A C 10
ATOM 32276 O O . LEU A 1 34 ? -8.678 -2.580 2.251 1.00 0.00 102 LEU A O 10
ATOM 32292 N N . VAL A 1 35 ? -7.325 -4.337 1.936 1.00 0.00 103 VAL A N 10
ATOM 32293 C CA . VAL A 1 35 ? -6.042 -3.593 2.005 1.00 0.00 103 VAL A CA 10
ATOM 32294 C C . VAL A 1 35 ? -5.803 -2.757 0.713 1.00 0.00 103 VAL A C 10
ATOM 32295 O O . VAL A 1 35 ? -4.973 -1.862 0.654 1.00 0.00 103 VAL A O 10
ATOM 32308 N N . GLY A 1 36 ? -6.703 -3.036 -0.231 1.00 0.00 104 GLY A N 10
ATOM 32309 C CA . GLY A 1 36 ? -6.807 -2.269 -1.475 1.00 0.00 104 GLY A CA 10
ATOM 32310 C C . GLY A 1 36 ? -7.500 -0.938 -1.187 1.00 0.00 104 GLY A C 10
ATOM 32311 O O . GLY A 1 36 ? -6.907 0.107 -1.406 1.00 0.00 104 GLY A O 10
ATOM 32315 N N . TYR A 1 37 ? -8.670 -0.947 -0.536 1.00 0.00 105 TYR A N 10
ATOM 32316 C CA . TYR A 1 37 ? -9.371 0.264 -0.065 1.00 0.00 105 TYR A CA 10
ATOM 32317 C C . TYR A 1 37 ? -8.437 1.102 0.822 1.00 0.00 105 TYR A C 10
ATOM 32318 O O . TYR A 1 37 ? -8.294 2.309 0.632 1.00 0.00 105 TYR A O 10
ATOM 32336 N N . LEU A 1 38 ? -7.726 0.439 1.740 1.00 0.00 106 LEU A N 10
ATOM 32337 C CA . LEU A 1 38 ? -6.802 1.127 2.644 1.00 0.00 106 LEU A CA 10
ATOM 32338 C C . LEU A 1 38 ? -5.523 1.620 1.937 1.00 0.00 106 LEU A C 10
ATOM 32339 O O . LEU A 1 38 ? -4.975 2.628 2.354 1.00 0.00 106 LEU A O 10
ATOM 32355 N N . ARG A 1 39 ? -5.095 1.009 0.820 1.00 0.00 107 ARG A N 10
ATOM 32356 C CA . ARG A 1 39 ? -3.964 1.476 -0.032 1.00 0.00 107 ARG A CA 10
ATOM 32357 C C . ARG A 1 39 ? -4.283 2.815 -0.663 1.00 0.00 107 ARG A C 10
ATOM 32358 O O . ARG A 1 39 ? -3.415 3.674 -0.771 1.00 0.00 107 ARG A O 10
ATOM 32379 N N . VAL A 1 40 ? -5.543 2.968 -1.051 1.00 0.00 108 VAL A N 10
ATOM 32380 C CA . VAL A 1 40 ? -6.026 4.228 -1.628 1.00 0.00 108 VAL A CA 10
ATOM 32381 C C . VAL A 1 40 ? -5.734 5.391 -0.678 1.00 0.00 108 VAL A C 10
ATOM 32382 O O . VAL A 1 40 ? -5.199 6.407 -1.109 1.00 0.00 108 VAL A O 10
ATOM 32395 N N . VAL A 1 41 ? -6.054 5.247 0.613 1.00 0.00 109 VAL A N 10
ATOM 32396 C CA . VAL A 1 41 ? -5.668 6.253 1.619 1.00 0.00 109 VAL A CA 10
ATOM 32397 C C . VAL A 1 41 ? -4.175 6.214 1.972 1.00 0.00 109 VAL A C 10
ATOM 32398 O O . VAL A 1 41 ? -3.534 7.259 2.002 1.00 0.00 109 VAL A O 10
ATOM 32411 N N . ASP A 1 42 ? -3.596 5.032 2.197 1.00 0.00 110 ASP A N 10
ATOM 32412 C CA . ASP A 1 42 ? -2.200 4.961 2.675 1.00 0.00 110 ASP A CA 10
ATOM 32413 C C . ASP A 1 42 ? -1.153 5.533 1.716 1.00 0.00 110 ASP A C 10
ATOM 32414 O O . ASP A 1 42 ? -0.187 6.166 2.140 1.00 0.00 110 ASP A O 10
ATOM 32423 N N . THR A 1 43 ? -1.351 5.347 0.410 1.00 0.00 111 THR A N 10
ATOM 32424 C CA . THR A 1 43 ? -0.462 5.935 -0.603 1.00 0.00 111 THR A CA 10
ATOM 32425 C C . THR A 1 43 ? -0.650 7.452 -0.723 1.00 0.00 111 THR A C 10
ATOM 32426 O O . THR A 1 43 ? 0.294 8.166 -1.050 1.00 0.00 111 THR A O 10
ATOM 32437 N N . ASP A 1 44 ? -1.851 7.960 -0.436 1.00 0.00 112 ASP A N 10
ATOM 32438 C CA . ASP A 1 44 ? -2.184 9.380 -0.392 1.00 0.00 112 ASP A CA 10
ATOM 32439 C C . ASP A 1 44 ? -1.691 10.092 0.887 1.00 0.00 112 ASP A C 10
ATOM 32440 O O . ASP A 1 44 ? -1.329 11.270 0.851 1.00 0.00 112 ASP A O 10
ATOM 32449 N N . LEU A 1 45 ? -1.623 9.372 2.019 1.00 0.00 113 LEU A N 10
ATOM 32450 C CA . LEU A 1 45 ? -1.221 9.867 3.348 1.00 0.00 113 LEU A CA 10
ATOM 32451 C C . LEU A 1 45 ? 0.124 10.592 3.307 1.00 0.00 113 LEU A C 10
ATOM 32452 O O . LEU A 1 45 ? 0.312 11.616 3.966 1.00 0.00 113 LEU A O 10
ATOM 32468 N N . LEU A 1 46 ? 1.047 10.084 2.496 1.00 0.00 114 LEU A N 10
ATOM 32469 C CA . LEU A 1 46 ? 2.405 10.618 2.393 1.00 0.00 114 LEU A CA 10
ATOM 32470 C C . LEU A 1 46 ? 2.488 11.989 1.686 1.00 0.00 114 LEU A C 10
ATOM 32471 O O . LEU A 1 46 ? 3.563 12.582 1.618 1.00 0.00 114 LEU A O 10
ATOM 32487 N N . LEU A 1 47 ? 1.348 12.518 1.218 1.00 0.00 115 LEU A N 10
ATOM 32488 C CA . LEU A 1 47 ? 1.216 13.797 0.522 1.00 0.00 115 LEU A CA 10
ATOM 32489 C C . LEU A 1 47 ? 0.156 14.659 1.226 1.00 0.00 115 LEU A C 10
ATOM 32490 O O . LEU A 1 47 ? 0.503 15.636 1.890 1.00 0.00 115 LEU A O 10
ATOM 32506 N N . LYS A 1 48 ? -1.117 14.243 1.145 1.00 0.00 116 LYS A N 10
ATOM 32507 C CA . LYS A 1 48 ? -2.283 14.843 1.834 1.00 0.00 116 LYS A CA 10
ATOM 32508 C C . LYS A 1 48 ? -3.497 13.917 1.691 1.00 0.00 116 LYS A C 10
ATOM 32509 O O . LYS A 1 48 ? -3.722 13.392 0.608 1.00 0.00 116 LYS A O 10
ATOM 32528 N N . VAL A 1 49 ? -4.312 13.766 2.739 1.00 0.00 117 VAL A N 10
ATOM 32529 C CA . VAL A 1 49 ? -5.533 12.937 2.745 1.00 0.00 117 VAL A CA 10
ATOM 32530 C C . VAL A 1 49 ? -6.776 13.652 3.262 1.00 0.00 117 VAL A C 10
ATOM 32531 O O . VAL A 1 49 ? -6.695 14.624 4.014 1.00 0.00 117 VAL A O 10
ATOM 32544 N N . ASP A 1 50 ? -7.932 13.116 2.866 1.00 0.00 118 ASP A N 10
ATOM 32545 C CA . ASP A 1 50 ? -9.245 13.514 3.351 1.00 0.00 118 ASP A CA 10
ATOM 32546 C C . ASP A 1 50 ? -9.731 12.546 4.448 1.00 0.00 118 ASP A C 10
ATOM 32547 O O . ASP A 1 50 ? -9.129 11.509 4.741 1.00 0.00 118 ASP A O 10
ATOM 32556 N N . SER A 1 51 ? -10.869 12.909 5.023 1.00 0.00 119 SER A N 10
ATOM 32557 C CA . SER A 1 51 ? -11.580 12.203 6.100 1.00 0.00 119 SER A CA 10
ATOM 32558 C C . SER A 1 51 ? -13.092 12.095 5.825 1.00 0.00 119 SER A C 10
ATOM 32559 O O . SER A 1 51 ? -13.892 11.938 6.751 1.00 0.00 119 SER A O 10
ATOM 32567 N N . THR A 1 52 ? -13.497 12.155 4.544 1.00 0.00 120 THR A N 10
ATOM 32568 C CA . THR A 1 52 ? -14.917 12.199 4.129 1.00 0.00 120 THR A CA 10
ATOM 32569 C C . THR A 1 52 ? -15.210 11.313 2.920 1.00 0.00 120 THR A C 10
ATOM 32570 O O . THR A 1 52 ? -16.114 10.484 2.988 1.00 0.00 120 THR A O 10
ATOM 32581 N N . LYS A 1 53 ? -14.431 11.405 1.834 1.00 0.00 121 LYS A N 10
ATOM 32582 C CA . LYS A 1 53 ? -14.561 10.490 0.680 1.00 0.00 121 LYS A CA 10
ATOM 32583 C C . LYS A 1 53 ? -14.054 9.096 1.055 1.00 0.00 121 LYS A C 10
ATOM 32584 O O . LYS A 1 53 ? -14.691 8.100 0.727 1.00 0.00 121 LYS A O 10
ATOM 32603 N N . VAL A 1 54 ? -12.947 9.024 1.800 1.00 0.00 122 VAL A N 10
ATOM 32604 C CA . VAL A 1 54 ? -12.423 7.762 2.369 1.00 0.00 122 VAL A CA 10
ATOM 32605 C C . VAL A 1 54 ? -13.429 7.177 3.366 1.00 0.00 122 VAL A C 10
ATOM 32606 O O . VAL A 1 54 ? -13.669 5.979 3.329 1.00 0.00 122 VAL A O 10
ATOM 32619 N N . ASP A 1 55 ? -14.103 8.002 4.174 1.00 0.00 123 ASP A N 10
ATOM 32620 C CA . ASP A 1 55 ? -15.156 7.517 5.076 1.00 0.00 123 ASP A CA 10
ATOM 32621 C C . ASP A 1 55 ? -16.362 6.938 4.312 1.00 0.00 123 ASP A C 10
ATOM 32622 O O . ASP A 1 55 ? -16.796 5.825 4.594 1.00 0.00 123 ASP A O 10
ATOM 32631 N N . GLU A 1 56 ? -16.850 7.671 3.307 1.00 0.00 124 GLU A N 10
ATOM 32632 C CA . GLU A 1 56 ? -17.951 7.181 2.457 1.00 0.00 124 GLU A CA 10
ATOM 32633 C C . GLU A 1 56 ? -17.597 5.872 1.737 1.00 0.00 124 GLU A C 10
ATOM 32634 O O . GLU A 1 56 ? -18.425 4.968 1.645 1.00 0.00 124 GLU A O 10
ATOM 32646 N N . ALA A 1 57 ? -16.367 5.741 1.243 1.00 0.00 125 ALA A N 10
ATOM 32647 C CA . ALA A 1 57 ? -15.851 4.501 0.659 1.00 0.00 125 ALA A CA 10
ATOM 32648 C C . ALA A 1 57 ? -15.683 3.367 1.685 1.00 0.00 125 ALA A C 10
ATOM 32649 O O . ALA A 1 57 ? -16.058 2.225 1.422 1.00 0.00 125 ALA A O 10
ATOM 32656 N N . GLY A 1 58 ? -15.206 3.682 2.889 1.00 0.00 126 GLY A N 10
ATOM 32657 C CA . GLY A 1 58 ? -15.084 2.740 4.002 1.00 0.00 126 GLY A CA 10
ATOM 32658 C C . GLY A 1 58 ? -16.459 2.241 4.454 1.00 0.00 126 GLY A C 10
ATOM 32659 O O . GLY A 1 58 ? -16.634 1.063 4.747 1.00 0.00 126 GLY A O 10
ATOM 32663 N N . LYS A 1 59 ? -17.473 3.112 4.393 1.00 0.00 127 LYS A N 10
ATOM 32664 C CA . LYS A 1 59 ? -18.872 2.702 4.646 1.00 0.00 127 LYS A CA 10
ATOM 32665 C C . LYS A 1 59 ? -19.331 1.601 3.677 1.00 0.00 127 LYS A C 10
ATOM 32666 O O . LYS A 1 59 ? -20.078 0.714 4.075 1.00 0.00 127 LYS A O 10
ATOM 32685 N N . LYS A 1 60 ? -18.820 1.609 2.434 1.00 0.00 128 LYS A N 10
ATOM 32686 C CA . LYS A 1 60 ? -19.095 0.504 1.485 1.00 0.00 128 LYS A CA 10
ATOM 32687 C C . LYS A 1 60 ? -18.447 -0.806 1.944 1.00 0.00 128 LYS A C 10
ATOM 32688 O O . LYS A 1 60 ? -19.074 -1.860 1.891 1.00 0.00 128 LYS A O 10
ATOM 32707 N N . VAL A 1 61 ? -17.226 -0.736 2.481 1.00 0.00 129 VAL A N 10
ATOM 32708 C CA . VAL A 1 61 ? -16.547 -1.893 3.096 1.00 0.00 129 VAL A CA 10
ATOM 32709 C C . VAL A 1 61 ? -17.346 -2.406 4.299 1.00 0.00 129 VAL A C 10
ATOM 32710 O O . VAL A 1 61 ? -17.600 -3.602 4.416 1.00 0.00 129 VAL A O 10
ATOM 32723 N N . LYS A 1 62 ? -17.819 -1.505 5.167 1.00 0.00 130 LYS A N 10
ATOM 32724 C CA . LYS A 1 62 ? -18.648 -1.897 6.325 1.00 0.00 130 LYS A CA 10
ATOM 32725 C C . LYS A 1 62 ? -19.977 -2.519 5.905 1.00 0.00 130 LYS A C 10
ATOM 32726 O O . LYS A 1 62 ? -20.411 -3.498 6.506 1.00 0.00 130 LYS A O 10
ATOM 32745 N N . ALA A 1 63 ? -20.579 -2.002 4.837 1.00 0.00 131 ALA A N 10
ATOM 32746 C CA . ALA A 1 63 ? -21.781 -2.575 4.245 1.00 0.00 131 ALA A CA 10
ATOM 32747 C C . ALA A 1 63 ? -21.540 -4.011 3.754 1.00 0.00 131 ALA A C 10
ATOM 32748 O O . ALA A 1 63 ? -22.411 -4.862 3.919 1.00 0.00 131 ALA A O 10
ATOM 32755 N N . TYR A 1 64 ? -20.348 -4.311 3.224 1.00 0.00 132 TYR A N 10
ATOM 32756 C CA . TYR A 1 64 ? -19.983 -5.684 2.865 1.00 0.00 132 TYR A CA 10
ATOM 32757 C C . TYR A 1 64 ? -19.867 -6.584 4.103 1.00 0.00 132 TYR A C 10
ATOM 32758 O O . TYR A 1 64 ? -20.393 -7.695 4.095 1.00 0.00 132 TYR A O 10
ATOM 32776 N N . LEU A 1 65 ? -19.250 -6.103 5.191 1.00 0.00 133 LEU A N 10
ATOM 32777 C CA . LEU A 1 65 ? -19.166 -6.870 6.438 1.00 0.00 133 LEU A CA 10
ATOM 32778 C C . LEU A 1 65 ? -20.572 -7.189 6.973 1.00 0.00 133 LEU A C 10
ATOM 32779 O O . LEU A 1 65 ? -20.878 -8.333 7.300 1.00 0.00 133 LEU A O 10
ATOM 32795 N N . GLU A 1 66 ? -21.457 -6.194 6.962 1.00 0.00 134 GLU A N 10
ATOM 32796 C CA . GLU A 1 66 ? -22.863 -6.413 7.326 1.00 0.00 134 GLU A CA 10
ATOM 32797 C C . GLU A 1 66 ? -23.571 -7.406 6.386 1.00 0.00 134 GLU A C 10
ATOM 32798 O O . GLU A 1 66 ? -24.372 -8.230 6.834 1.00 0.00 134 GLU A O 10
ATOM 32810 N N . LYS A 1 67 ? -23.223 -7.353 5.094 1.00 0.00 135 LYS A N 10
ATOM 32811 C CA . LYS A 1 67 ? -23.766 -8.299 4.105 1.00 0.00 135 LYS A CA 10
ATOM 32812 C C . LYS A 1 67 ? -23.411 -9.758 4.430 1.00 0.00 135 LYS A C 10
ATOM 32813 O O . LYS A 1 67 ? -24.263 -10.637 4.292 1.00 0.00 135 LYS A O 10
ATOM 32832 N N . ILE A 1 68 ? -22.193 -10.008 4.921 1.00 0.00 136 ILE A N 10
ATOM 32833 C CA . ILE A 1 68 ? -21.739 -11.321 5.405 1.00 0.00 136 ILE A CA 10
ATOM 32834 C C . ILE A 1 68 ? -22.084 -11.590 6.889 1.00 0.00 136 ILE A C 10
ATOM 32835 O O . ILE A 1 68 ? -21.666 -12.607 7.446 1.00 0.00 136 ILE A O 10
ATOM 32851 N N . GLY A 1 69 ? -22.855 -10.706 7.538 1.00 0.00 137 GLY A N 10
ATOM 32852 C CA . GLY A 1 69 ? -23.377 -10.892 8.898 1.00 0.00 137 GLY A CA 10
ATOM 32853 C C . GLY A 1 69 ? -22.444 -10.466 10.042 1.00 0.00 137 GLY A C 10
ATOM 32854 O O . GLY A 1 69 ? -22.518 -11.051 11.126 1.00 0.00 137 GLY A O 10
ATOM 32858 N N . ILE A 1 70 ? -21.568 -9.477 9.822 1.00 0.00 138 ILE A N 10
ATOM 32859 C CA . ILE A 1 70 ? -20.525 -9.046 10.777 1.00 0.00 138 ILE A CA 10
ATOM 32860 C C . ILE A 1 70 ? -20.644 -7.542 11.093 1.00 0.00 138 ILE A C 10
ATOM 32861 O O . ILE A 1 70 ? -20.858 -6.714 10.208 1.00 0.00 138 ILE A O 10
ATOM 32877 N N . ARG A 1 71 ? -20.461 -7.204 12.377 1.00 0.00 139 ARG A N 10
ATOM 32878 C CA . ARG A 1 71 ? -20.448 -5.847 12.970 1.00 0.00 139 ARG A CA 10
ATOM 32879 C C . ARG A 1 71 ? -19.474 -5.784 14.164 1.00 0.00 139 ARG A C 10
ATOM 32880 O O . ARG A 1 71 ? -19.145 -6.819 14.747 1.00 0.00 139 ARG A O 10
ATOM 32901 N N . GLY A 1 72 ? -19.039 -4.574 14.538 1.00 0.00 140 GLY A N 10
ATOM 32902 C CA . GLY A 1 72 ? -18.219 -4.306 15.737 1.00 0.00 140 GLY A CA 10
ATOM 32903 C C . GLY A 1 72 ? -17.031 -3.362 15.519 1.00 0.00 140 GLY A C 10
ATOM 32904 O O . GLY A 1 72 ? -16.692 -2.564 16.395 1.00 0.00 140 GLY A O 10
ATOM 32908 N N . ASP A 1 73 ? -16.392 -3.465 14.353 1.00 0.00 141 ASP A N 10
ATOM 32909 C CA . ASP A 1 73 ? -15.158 -2.744 13.998 1.00 0.00 141 ASP A CA 10
ATOM 32910 C C . ASP A 1 73 ? -15.372 -1.247 13.660 1.00 0.00 141 ASP A C 10
ATOM 32911 O O . ASP A 1 73 ? -16.491 -0.733 13.609 1.00 0.00 141 ASP A O 10
ATOM 32920 N N . SER A 1 74 ? -14.274 -0.564 13.333 1.00 0.00 142 SER A N 10
ATOM 32921 C CA . SER A 1 74 ? -14.141 0.808 12.847 1.00 0.00 142 SER A CA 10
ATOM 32922 C C . SER A 1 74 ? -13.158 0.804 11.678 1.00 0.00 142 SER A C 10
ATOM 32923 O O . SER A 1 74 ? -12.340 -0.109 11.579 1.00 0.00 142 SER A O 10
ATOM 32931 N N . VAL A 1 75 ? -13.157 1.813 10.800 1.00 0.00 143 VAL A N 10
ATOM 32932 C CA . VAL A 1 75 ? -12.133 1.913 9.735 1.00 0.00 143 VAL A CA 10
ATOM 32933 C C . VAL A 1 75 ? -10.707 1.938 10.295 1.00 0.00 143 VAL A C 10
ATOM 32934 O O . VAL A 1 75 ? -9.799 1.398 9.667 1.00 0.00 143 VAL A O 10
ATOM 32947 N N . GLU A 1 76 ? -10.517 2.490 11.499 1.00 0.00 144 GLU A N 10
ATOM 32948 C CA . GLU A 1 76 ? -9.172 2.511 12.087 1.00 0.00 144 GLU A CA 10
ATOM 32949 C C . GLU A 1 76 ? -8.727 1.101 12.500 1.00 0.00 144 GLU A C 10
ATOM 32950 O O . GLU A 1 76 ? -7.605 0.683 12.210 1.00 0.00 144 GLU A O 10
ATOM 32962 N N . ALA A 1 77 ? -9.624 0.338 13.137 1.00 0.00 145 ALA A N 10
ATOM 32963 C CA . ALA A 1 77 ? -9.360 -1.045 13.500 1.00 0.00 145 ALA A CA 10
ATOM 32964 C C . ALA A 1 77 ? -9.256 -1.980 12.295 1.00 0.00 145 ALA A C 10
ATOM 32965 O O . ALA A 1 77 ? -8.383 -2.849 12.276 1.00 0.00 145 ALA A O 10
ATOM 32972 N N . ALA A 1 78 ? -10.095 -1.803 11.270 1.00 0.00 146 ALA A N 10
ATOM 32973 C CA . ALA A 1 78 ? -10.074 -2.664 10.103 1.00 0.00 146 ALA A CA 10
ATOM 32974 C C . ALA A 1 78 ? -8.800 -2.469 9.284 1.00 0.00 146 ALA A C 10
ATOM 32975 O O . ALA A 1 78 ? -8.211 -3.454 8.847 1.00 0.00 146 ALA A O 10
ATOM 32982 N N . LEU A 1 79 ? -8.318 -1.230 9.119 1.00 0.00 147 LEU A N 10
ATOM 32983 C CA . LEU A 1 79 ? -7.123 -1.002 8.315 1.00 0.00 147 LEU A CA 10
ATOM 32984 C C . LEU A 1 79 ? -5.873 -1.583 8.982 1.00 0.00 147 LEU A C 10
ATOM 32985 O O . LEU A 1 79 ? -5.038 -2.182 8.306 1.00 0.00 147 LEU A O 10
ATOM 33001 N N . ASP A 1 80 ? -5.784 -1.510 10.312 1.00 0.00 148 ASP A N 10
ATOM 33002 C CA . ASP A 1 80 ? -4.664 -2.104 11.033 1.00 0.00 148 ASP A CA 10
ATOM 33003 C C . ASP A 1 80 ? -4.706 -3.630 10.969 1.00 0.00 148 ASP A C 10
ATOM 33004 O O . ASP A 1 80 ? -3.729 -4.276 10.581 1.00 0.00 148 ASP A O 10
ATOM 33013 N N . ASN A 1 81 ? -5.875 -4.197 11.281 1.00 0.00 149 ASN A N 10
ATOM 33014 C CA . ASN A 1 81 ? -6.046 -5.640 11.326 1.00 0.00 149 ASN A CA 10
ATOM 33015 C C . ASN A 1 81 ? -5.858 -6.284 9.955 1.00 0.00 149 ASN A C 10
ATOM 33016 O O . ASN A 1 81 ? -5.212 -7.320 9.861 1.00 0.00 149 ASN A O 10
ATOM 33027 N N . LEU A 1 82 ? -6.362 -5.681 8.878 1.00 0.00 150 LEU A N 10
ATOM 33028 C CA . LEU A 1 82 ? -6.180 -6.250 7.545 1.00 0.00 150 LEU A CA 10
ATOM 33029 C C . LEU A 1 82 ? -4.731 -6.220 7.074 1.00 0.00 150 LEU A C 10
ATOM 33030 O O . LEU A 1 82 ? -4.265 -7.198 6.486 1.00 0.00 150 LEU A O 10
ATOM 33046 N N . MET A 1 83 ? -3.995 -5.146 7.368 1.00 0.00 151 MET A N 10
ATOM 33047 C CA . MET A 1 83 ? -2.590 -5.078 6.984 1.00 0.00 151 MET A CA 10
ATOM 33048 C C . MET A 1 83 ? -1.762 -6.130 7.707 1.00 0.00 151 MET A C 10
ATOM 33049 O O . MET A 1 83 ? -1.061 -6.926 7.075 1.00 0.00 151 MET A O 10
ATOM 33063 N N . ILE A 1 84 ? -1.958 -6.223 9.017 1.00 0.00 152 ILE A N 10
ATOM 33064 C CA . ILE A 1 84 ? -1.180 -7.131 9.846 1.00 0.00 152 ILE A CA 10
ATOM 33065 C C . ILE A 1 84 ? -1.602 -8.568 9.610 1.00 0.00 152 ILE A C 10
ATOM 33066 O O . ILE A 1 84 ? -0.761 -9.454 9.655 1.00 0.00 152 ILE A O 10
ATOM 33082 N N . LYS A 1 85 ? -2.877 -8.805 9.282 1.00 0.00 153 LYS A N 10
ATOM 33083 C CA . LYS A 1 85 ? -3.356 -10.144 8.953 1.00 0.00 153 LYS A CA 10
ATOM 33084 C C . LYS A 1 85 ? -2.708 -10.656 7.689 1.00 0.00 153 LYS A C 10
ATOM 33085 O O . LYS A 1 85 ? -2.247 -11.792 7.689 1.00 0.00 153 LYS A O 10
ATOM 33104 N N . VAL A 1 86 ? -2.565 -9.856 6.632 1.00 0.00 154 VAL A N 10
ATOM 33105 C CA . VAL A 1 86 ? -1.887 -10.313 5.412 1.00 0.00 154 VAL A CA 10
ATOM 33106 C C . VAL A 1 86 ? -0.411 -10.588 5.719 1.00 0.00 154 VAL A C 10
ATOM 33107 O O . VAL A 1 86 ? 0.130 -11.628 5.347 1.00 0.00 154 VAL A O 10
ATOM 33120 N N . TYR A 1 87 ? 0.198 -9.662 6.458 1.00 0.00 155 TYR A N 10
ATOM 33121 C CA . TYR A 1 87 ? 1.605 -9.835 6.845 1.00 0.00 155 TYR A CA 10
ATOM 33122 C C . TYR A 1 87 ? 1.836 -11.076 7.714 1.00 0.00 155 TYR A C 10
ATOM 33123 O O . TYR A 1 87 ? 2.794 -11.814 7.506 1.00 0.00 155 TYR A O 10
ATOM 33141 N N . GLU A 1 88 ? 0.917 -11.363 8.627 1.00 0.00 156 GLU A N 10
ATOM 33142 C CA . GLU A 1 88 ? 0.970 -12.534 9.503 1.00 0.00 156 GLU A CA 10
ATOM 33143 C C . GLU A 1 88 ? 0.849 -13.834 8.699 1.00 0.00 156 GLU A C 10
ATOM 33144 O O . GLU A 1 88 ? 1.586 -14.791 8.948 1.00 0.00 156 GLU A O 10
ATOM 33156 N N . ILE A 1 89 ? -0.027 -13.856 7.684 1.00 0.00 157 ILE A N 10
ATOM 33157 C CA . ILE A 1 89 ? -0.127 -14.996 6.767 1.00 0.00 157 ILE A CA 10
ATOM 33158 C C . ILE A 1 89 ? 1.192 -15.143 5.992 1.00 0.00 157 ILE A C 10
ATOM 33159 O O . ILE A 1 89 ? 1.709 -16.252 5.850 1.00 0.00 157 ILE A O 10
ATOM 33175 N N . THR A 1 90 ? 1.774 -14.019 5.552 1.00 0.00 158 THR A N 10
ATOM 33176 C CA . THR A 1 90 ? 3.058 -14.039 4.825 1.00 0.00 158 THR A CA 10
ATOM 33177 C C . THR A 1 90 ? 4.208 -14.566 5.693 1.00 0.00 158 THR A C 10
ATOM 33178 O O . THR A 1 90 ? 5.053 -15.321 5.209 1.00 0.00 158 THR A O 10
ATOM 33189 N N . LYS A 1 91 ? 4.218 -14.222 6.990 1.00 0.00 159 LYS A N 10
ATOM 33190 C CA . LYS A 1 91 ? 5.172 -14.743 7.989 1.00 0.00 159 LYS A CA 10
ATOM 33191 C C . LYS A 1 91 ? 4.933 -16.210 8.370 1.00 0.00 159 LYS A C 10
ATOM 33192 O O . LYS A 1 91 ? 5.838 -16.872 8.881 1.00 0.00 159 LYS A O 10
ATOM 33211 N N . GLY A 1 92 ? 3.734 -16.717 8.098 1.00 0.00 160 GLY A N 10
ATOM 33212 C CA . GLY A 1 92 ? 3.289 -18.080 8.393 1.00 0.00 160 GLY A CA 10
ATOM 33213 C C . GLY A 1 92 ? 3.313 -18.410 9.888 1.00 0.00 160 GLY A C 10
ATOM 33214 O O . GLY A 1 92 ? 3.649 -19.531 10.277 1.00 0.00 160 GLY A O 10
ATOM 33218 N N . THR A 1 93 ? 3.015 -17.408 10.719 1.00 0.00 161 THR A N 10
ATOM 33219 C CA . THR A 1 93 ? 3.100 -17.476 12.190 1.00 0.00 161 THR A CA 10
ATOM 33220 C C . THR A 1 93 ? 2.217 -18.595 12.768 1.00 0.00 161 THR A C 10
ATOM 33221 O O . THR A 1 93 ? 1.151 -18.913 12.234 1.00 0.00 161 THR A O 10
ATOM 33232 N N . VAL A 1 94 ? 2.657 -19.182 13.886 1.00 0.00 162 VAL A N 10
ATOM 33233 C CA . VAL A 1 94 ? 2.054 -20.353 14.539 1.00 0.00 162 VAL A CA 10
ATOM 33234 C C . VAL A 1 94 ? 2.163 -20.278 16.071 1.00 0.00 162 VAL A C 10
ATOM 33235 O O . VAL A 1 94 ? 2.959 -19.512 16.619 1.00 0.00 162 VAL A O 10
ATOM 33248 N N . GLU A 1 95 ? 1.359 -21.083 16.765 1.00 0.00 163 GLU A N 10
ATOM 33249 C CA . GLU A 1 95 ? 1.283 -21.178 18.232 1.00 0.00 163 GLU A CA 10
ATOM 33250 C C . GLU A 1 95 ? 0.947 -22.610 18.701 1.00 0.00 163 GLU A C 10
ATOM 33251 O O . GLU A 1 95 ? 0.651 -23.497 17.891 1.00 0.00 163 GLU A O 10
ATOM 33263 N N . SER A 1 96 ? 1.018 -22.842 20.017 1.00 0.00 164 SER A N 10
ATOM 33264 C CA . SER A 1 96 ? 0.705 -24.132 20.659 1.00 0.00 164 SER A CA 10
ATOM 33265 C C . SER A 1 96 ? -0.722 -24.640 20.361 1.00 0.00 164 SER A C 10
ATOM 33266 O O . SER A 1 96 ? -1.619 -23.865 20.012 1.00 0.00 164 SER A O 10
ATOM 33274 N N . SER A 1 97 ? -0.935 -25.955 20.503 1.00 0.00 165 SER A N 10
ATOM 33275 C CA . SER A 1 97 ? -2.191 -26.650 20.166 1.00 0.00 165 SER A CA 10
ATOM 33276 C C . SER A 1 97 ? -3.427 -26.053 20.864 1.00 0.00 165 SER A C 10
ATOM 33277 O O . SER A 1 97 ? -3.396 -25.728 22.056 1.00 0.00 165 SER A O 10
ATOM 33285 N N . ALA A 1 98 ? -4.528 -25.929 20.112 1.00 0.00 166 ALA A N 10
ATOM 33286 C CA . ALA A 1 98 ? -5.802 -25.348 20.542 1.00 0.00 166 ALA A CA 10
ATOM 33287 C C . ALA A 1 98 ? -6.993 -25.927 19.746 1.00 0.00 166 ALA A C 10
ATOM 33288 O O . ALA A 1 98 ? -6.813 -26.589 18.718 1.00 0.00 166 ALA A O 10
ATOM 33295 N N . GLN A 1 99 ? -8.217 -25.650 20.212 1.00 0.00 167 GLN A N 10
ATOM 33296 C CA . GLN A 1 99 ? -9.483 -26.082 19.596 1.00 0.00 167 GLN A CA 10
ATOM 33297 C C . GLN A 1 99 ? -10.528 -24.946 19.584 1.00 0.00 167 GLN A C 10
ATOM 33298 O O . GLN A 1 99 ? -10.449 -23.995 20.368 1.00 0.00 167 GLN A O 10
ATOM 33312 N N . GLY A 1 100 ? -11.520 -25.053 18.695 1.00 0.00 168 GLY A N 10
ATOM 33313 C CA . GLY A 1 100 ? -12.593 -24.066 18.503 1.00 0.00 168 GLY A CA 10
ATOM 33314 C C . GLY A 1 100 ? -13.561 -24.441 17.369 1.00 0.00 168 GLY A C 10
ATOM 33315 O O . GLY A 1 100 ? -13.424 -25.500 16.748 1.00 0.00 168 GLY A O 10
ATOM 33319 N N . THR A 1 101 ? -14.533 -23.563 17.091 1.00 0.00 169 THR A N 10
ATOM 33320 C CA . THR A 1 101 ? -15.567 -23.746 16.053 1.00 0.00 169 THR A CA 10
ATOM 33321 C C . THR A 1 101 ? -15.870 -22.426 15.328 1.00 0.00 169 THR A C 10
ATOM 33322 O O . THR A 1 101 ? -15.790 -21.344 15.915 1.00 0.00 169 THR A O 10
ATOM 33333 N N . ASP A 1 102 ? -16.256 -22.517 14.054 1.00 0.00 170 ASP A N 10
ATOM 33334 C CA . ASP A 1 102 ? -16.560 -21.422 13.137 1.00 0.00 170 ASP A CA 10
ATOM 33335 C C . ASP A 1 102 ? -17.729 -21.818 12.209 1.00 0.00 170 ASP A C 10
ATOM 33336 O O . ASP A 1 102 ? -17.835 -22.981 11.805 1.00 0.00 170 ASP A O 10
ATOM 33345 N N . SER A 1 103 ? -18.607 -20.865 11.862 1.00 0.00 171 SER A N 10
ATOM 33346 C CA . SER A 1 103 ? -19.681 -21.077 10.882 1.00 0.00 171 SER A CA 10
ATOM 33347 C C . SER A 1 103 ? -19.109 -21.458 9.516 1.00 0.00 171 SER A C 10
ATOM 33348 O O . SER A 1 103 ? -18.067 -20.953 9.106 1.00 0.00 171 SER A O 10
ATOM 33356 N N . GLU A 1 104 ? -19.809 -22.341 8.808 1.00 0.00 172 GLU A N 10
ATOM 33357 C CA . GLU A 1 104 ? -19.346 -22.847 7.507 1.00 0.00 172 GLU A CA 10
ATOM 33358 C C . GLU A 1 104 ? -19.084 -21.755 6.469 1.00 0.00 172 GLU A C 10
ATOM 33359 O O . GLU A 1 104 ? -18.075 -21.777 5.764 1.00 0.00 172 GLU A O 10
ATOM 33371 N N . GLU A 1 105 ? -20.003 -20.798 6.389 1.00 0.00 173 GLU A N 10
ATOM 33372 C CA . GLU A 1 105 ? -19.861 -19.660 5.480 1.00 0.00 173 GLU A CA 10
ATOM 33373 C C . GLU A 1 105 ? -18.635 -18.823 5.863 1.00 0.00 173 GLU A C 10
ATOM 33374 O O . GLU A 1 105 ? -17.796 -18.500 5.023 1.00 0.00 173 GLU A O 10
ATOM 33386 N N . LEU A 1 106 ? -18.524 -18.528 7.162 1.00 0.00 174 LEU A N 10
ATOM 33387 C CA . LEU A 1 106 ? -17.390 -17.732 7.637 1.00 0.00 174 LEU A CA 10
ATOM 33388 C C . LEU A 1 106 ? -16.055 -18.446 7.383 1.00 0.00 174 LEU A C 10
ATOM 33389 O O . LEU A 1 106 ? -15.092 -17.832 6.923 1.00 0.00 174 LEU A O 10
ATOM 33405 N N . LYS A 1 107 ? -16.031 -19.763 7.597 1.00 0.00 175 LYS A N 10
ATOM 33406 C CA . LYS A 1 107 ? -14.827 -20.572 7.371 1.00 0.00 175 LYS A CA 10
ATOM 33407 C C . LYS A 1 107 ? -14.453 -20.631 5.897 1.00 0.00 175 LYS A C 10
ATOM 33408 O O . LYS A 1 107 ? -13.306 -20.393 5.528 1.00 0.00 175 LYS A O 10
ATOM 33427 N N . THR A 1 108 ? -15.448 -20.909 5.060 1.00 0.00 176 THR A N 10
ATOM 33428 C CA . THR A 1 108 ? -15.239 -20.979 3.608 1.00 0.00 176 THR A CA 10
ATOM 33429 C C . THR A 1 108 ? -14.788 -19.631 3.054 1.00 0.00 176 THR A C 10
ATOM 33430 O O . THR A 1 108 ? -13.911 -19.592 2.191 1.00 0.00 176 THR A O 10
ATOM 33441 N N . LEU A 1 109 ? -15.285 -18.522 3.612 1.00 0.00 177 LEU A N 10
ATOM 33442 C CA . LEU A 1 109 ? -14.817 -17.190 3.219 1.00 0.00 177 LEU A CA 10
ATOM 33443 C C . LEU A 1 109 ? -13.373 -16.923 3.657 1.00 0.00 177 LEU A C 10
ATOM 33444 O O . LEU A 1 109 ? -12.603 -16.364 2.881 1.00 0.00 177 LEU A O 10
ATOM 33460 N N . LEU A 1 110 ? -12.975 -17.354 4.857 1.00 0.00 178 LEU A N 10
ATOM 33461 C CA . LEU A 1 110 ? -11.583 -17.256 5.296 1.00 0.00 178 LEU A CA 10
ATOM 33462 C C . LEU A 1 110 ? -10.650 -18.126 4.440 1.00 0.00 178 LEU A C 10
ATOM 33463 O O . LEU A 1 110 ? -9.532 -17.707 4.146 1.00 0.00 178 LEU A O 10
ATOM 33479 N N . LEU A 1 111 ? -11.101 -19.303 3.993 1.00 0.00 179 LEU A N 10
ATOM 33480 C CA . LEU A 1 111 ? -10.331 -20.123 3.058 1.00 0.00 179 LEU A CA 10
ATOM 33481 C C . LEU A 1 111 ? -10.201 -19.434 1.688 1.00 0.00 179 LEU A C 10
ATOM 33482 O O . LEU A 1 111 ? -9.123 -19.404 1.102 1.00 0.00 179 LEU A O 10
ATOM 33498 N N . LYS A 1 112 ? -11.288 -18.805 1.225 1.00 0.00 180 LYS A N 10
ATOM 33499 C CA . LYS A 1 112 ? -11.258 -17.997 0.001 1.00 0.00 180 LYS A CA 10
ATOM 33500 C C . LYS A 1 112 ? -10.220 -16.875 0.161 1.00 0.00 180 LYS A C 10
ATOM 33501 O O . LYS A 1 112 ? -9.355 -16.701 -0.697 1.00 0.00 180 LYS A O 10
ATOM 33520 N N . PHE A 1 113 ? -10.253 -16.197 1.313 1.00 0.00 181 PHE A N 10
ATOM 33521 C CA . PHE A 1 113 ? -9.291 -15.138 1.596 1.00 0.00 181 PHE A CA 10
ATOM 33522 C C . PHE A 1 113 ? -7.834 -15.613 1.607 1.00 0.00 181 PHE A C 10
ATOM 33523 O O . PHE A 1 113 ? -6.969 -14.981 0.997 1.00 0.00 181 PHE A O 10
ATOM 33540 N N . SER A 1 114 ? -7.566 -16.742 2.254 1.00 0.00 182 SER A N 10
ATOM 33541 C CA . SER A 1 114 ? -6.196 -17.251 2.333 1.00 0.00 182 SER A CA 10
ATOM 33542 C C . SER A 1 114 ? -5.703 -17.805 0.994 1.00 0.00 182 SER A C 10
ATOM 33543 O O . SER A 1 114 ? -4.531 -17.635 0.652 1.00 0.00 182 SER A O 10
ATOM 33551 N N . GLU A 1 115 ? -6.595 -18.382 0.187 1.00 0.00 183 GLU A N 10
ATOM 33552 C CA . GLU A 1 115 ? -6.272 -18.863 -1.149 1.00 0.00 183 GLU A CA 10
ATOM 33553 C C . GLU A 1 115 ? -6.048 -17.722 -2.143 1.00 0.00 183 GLU A C 10
ATOM 33554 O O . GLU A 1 115 ? -5.128 -17.823 -2.955 1.00 0.00 183 GLU A O 10
ATOM 33566 N N . ASP A 1 116 ? -6.800 -16.618 -2.058 1.00 0.00 184 ASP A N 10
ATOM 33567 C CA . ASP A 1 116 ? -6.555 -15.446 -2.898 1.00 0.00 184 ASP A CA 10
ATOM 33568 C C . ASP A 1 116 ? -5.161 -14.873 -2.638 1.00 0.00 184 ASP A C 10
ATOM 33569 O O . ASP A 1 116 ? -4.389 -14.640 -3.573 1.00 0.00 184 ASP A O 10
ATOM 33578 N N . LEU A 1 117 ? -4.837 -14.678 -1.355 1.00 0.00 185 LEU A N 10
ATOM 33579 C CA . LEU A 1 117 ? -3.547 -14.097 -0.996 1.00 0.00 185 LEU A CA 10
ATOM 33580 C C . LEU A 1 117 ? -2.395 -14.979 -1.462 1.00 0.00 185 LEU A C 10
ATOM 33581 O O . LEU A 1 117 ? -1.435 -14.474 -2.045 1.00 0.00 185 LEU A O 10
ATOM 33597 N N . LYS A 1 118 ? -2.530 -16.294 -1.274 1.00 0.00 186 LYS A N 10
ATOM 33598 C CA . LYS A 1 118 ? -1.519 -17.254 -1.722 1.00 0.00 186 LYS A CA 10
ATOM 33599 C C . LYS A 1 118 ? -1.383 -17.239 -3.238 1.00 0.00 186 LYS A C 10
ATOM 33600 O O . LYS A 1 118 ? -0.270 -17.232 -3.747 1.00 0.00 186 LYS A O 10
ATOM 33619 N N . ALA A 1 119 ? -2.511 -17.209 -3.936 1.00 0.00 187 ALA A N 10
ATOM 33620 C CA . ALA A 1 119 ? -2.497 -17.314 -5.390 1.00 0.00 187 ALA A CA 10
ATOM 33621 C C . ALA A 1 119 ? -1.810 -16.116 -6.050 1.00 0.00 187 ALA A C 10
ATOM 33622 O O . ALA A 1 119 ? -1.056 -16.298 -7.008 1.00 0.00 187 ALA A O 10
ATOM 33629 N N . GLU A 1 120 ? -2.001 -14.905 -5.519 1.00 0.00 188 GLU A N 10
ATOM 33630 C CA . GLU A 1 120 ? -1.260 -13.749 -6.023 1.00 0.00 188 GLU A CA 10
ATOM 33631 C C . GLU A 1 120 ? 0.216 -13.817 -5.624 1.00 0.00 188 GLU A C 10
ATOM 33632 O O . GLU A 1 120 ? 1.080 -13.577 -6.469 1.00 0.00 188 GLU A O 10
ATOM 33644 N N . GLN A 1 121 ? 0.503 -14.158 -4.364 1.00 0.00 189 GLN A N 10
ATOM 33645 C CA . GLN A 1 121 ? 1.907 -14.182 -3.909 1.00 0.00 189 GLN A CA 10
ATOM 33646 C C . GLN A 1 121 ? 2.725 -15.251 -4.646 1.00 0.00 189 GLN A C 10
ATOM 33647 O O . GLN A 1 121 ? 3.867 -15.001 -5.020 1.00 0.00 189 GLN A O 10
ATOM 33661 N N . GLU A 1 122 ? 2.115 -16.399 -4.935 1.00 0.00 190 GLU A N 10
ATOM 33662 C CA . GLU A 1 122 ? 2.765 -17.449 -5.724 1.00 0.00 190 GLU A CA 10
ATOM 33663 C C . GLU A 1 122 ? 2.999 -17.018 -7.181 1.00 0.00 190 GLU A C 10
ATOM 33664 O O . GLU A 1 122 ? 4.079 -17.239 -7.733 1.00 0.00 190 GLU A O 10
ATOM 33676 N N . LEU A 1 123 ? 2.028 -16.330 -7.790 1.00 0.00 191 LEU A N 10
ATOM 33677 C CA . LEU A 1 123 ? 2.147 -15.810 -9.153 1.00 0.00 191 LEU A CA 10
ATOM 33678 C C . LEU A 1 123 ? 3.230 -14.724 -9.269 1.00 0.00 191 LEU A C 10
ATOM 33679 O O . LEU A 1 123 ? 3.943 -14.663 -10.270 1.00 0.00 191 LEU A O 10
ATOM 33695 N N . HIS A 1 124 ? 3.375 -13.881 -8.235 1.00 0.00 192 HIS A N 10
ATOM 33696 C CA . HIS A 1 124 ? 4.343 -12.777 -8.217 1.00 0.00 192 HIS A CA 10
ATOM 33697 C C . HIS A 1 124 ? 5.746 -13.179 -7.735 1.00 0.00 192 HIS A C 10
ATOM 33698 O O . HIS A 1 124 ? 6.722 -12.653 -8.263 1.00 0.00 192 HIS A O 10
ATOM 33713 N N . SER A 1 125 ? 5.862 -14.115 -6.782 1.00 0.00 193 SER A N 10
ATOM 33714 C CA . SER A 1 125 ? 7.136 -14.468 -6.131 1.00 0.00 193 SER A CA 10
ATOM 33715 C C . SER A 1 125 ? 7.480 -15.963 -6.016 1.00 0.00 193 SER A C 10
ATOM 33716 O O . SER A 1 125 ? 8.233 -16.376 -5.131 1.00 0.00 193 SER A O 10
ATOM 33724 N N . GLU A 1 126 ? 6.969 -16.796 -6.929 1.00 0.00 194 GLU A N 10
ATOM 33725 C CA . GLU A 1 126 ? 7.345 -18.223 -7.004 1.00 0.00 194 GLU A CA 10
ATOM 33726 C C . GLU A 1 126 ? 7.273 -18.812 -8.427 1.00 0.00 194 GLU A C 10
ATOM 33727 O O . GLU A 1 126 ? 8.111 -19.638 -8.791 1.00 0.00 194 GLU A O 10
ATOM 33739 N N . ALA A 1 127 ? 6.320 -18.363 -9.252 1.00 0.00 195 ALA A N 10
ATOM 33740 C CA . ALA A 1 127 ? 6.088 -18.786 -10.638 1.00 0.00 195 ALA A CA 10
ATOM 33741 C C . ALA A 1 127 ? 7.196 -18.356 -11.642 1.00 0.00 195 ALA A C 10
ATOM 33742 O O . ALA A 1 127 ? 6.952 -17.568 -12.561 1.00 0.00 195 ALA A O 10
ATOM 33749 N N . LYS A 1 128 ? 8.419 -18.884 -11.463 1.00 0.00 196 LYS A N 10
ATOM 33750 C CA . LYS A 1 128 ? 9.595 -18.725 -12.354 1.00 0.00 196 LYS A CA 10
ATOM 33751 C C . LYS A 1 128 ? 9.927 -17.254 -12.680 1.00 0.00 196 LYS A C 10
ATOM 33752 O O . LYS A 1 128 ? 10.076 -16.867 -13.841 1.00 0.00 196 LYS A O 10
ATOM 33771 N N . GLY A 1 129 ? 10.016 -16.427 -11.632 1.00 0.00 197 GLY A N 10
ATOM 33772 C CA . GLY A 1 129 ? 10.234 -14.978 -11.755 1.00 0.00 197 GLY A CA 10
ATOM 33773 C C . GLY A 1 129 ? 10.288 -14.127 -10.478 1.00 0.00 197 GLY A C 10
ATOM 33774 O O . GLY A 1 129 ? 10.487 -12.924 -10.618 1.00 0.00 197 GLY A O 10
ATOM 33778 N N . GLY A 1 130 ? 10.157 -14.658 -9.246 1.00 0.00 198 GLY A N 10
ATOM 33779 C CA . GLY A 1 130 ? 10.211 -13.808 -8.032 1.00 0.00 198 GLY A CA 10
ATOM 33780 C C . GLY A 1 130 ? 11.470 -12.955 -7.870 1.00 0.00 198 GLY A C 10
ATOM 33781 O O . GLY A 1 130 ? 11.398 -11.824 -7.390 1.00 0.00 198 GLY A O 10
ATOM 33785 N N . GLU A 1 131 ? 12.615 -13.444 -8.352 1.00 0.00 199 GLU A N 10
ATOM 33786 C CA . GLU A 1 131 ? 13.878 -12.691 -8.392 1.00 0.00 199 GLU A CA 10
ATOM 33787 C C . GLU A 1 131 ? 13.779 -11.363 -9.167 1.00 0.00 199 GLU A C 10
ATOM 33788 O O . GLU A 1 131 ? 14.539 -10.433 -8.895 1.00 0.00 199 GLU A O 10
ATOM 33800 N N . ALA A 1 132 ? 12.822 -11.232 -10.094 1.00 0.00 200 ALA A N 10
ATOM 33801 C CA . ALA A 1 132 ? 12.566 -10.002 -10.839 1.00 0.00 200 ALA A CA 10
ATOM 33802 C C . ALA A 1 132 ? 12.056 -8.860 -9.947 1.00 0.00 200 ALA A C 10
ATOM 33803 O O . ALA A 1 132 ? 12.392 -7.700 -10.184 1.00 0.00 200 ALA A O 10
ATOM 33810 N N . LEU A 1 133 ? 11.300 -9.177 -8.886 1.00 0.00 201 LEU A N 10
ATOM 33811 C CA . LEU A 1 133 ? 10.821 -8.184 -7.922 1.00 0.00 201 LEU A CA 10
ATOM 33812 C C . LEU A 1 133 ? 11.990 -7.547 -7.174 1.00 0.00 201 LEU A C 10
ATOM 33813 O O . LEU A 1 133 ? 12.111 -6.322 -7.127 1.00 0.00 201 LEU A O 10
ATOM 33829 N N . LEU A 1 134 ? 12.917 -8.387 -6.700 1.00 0.00 202 LEU A N 10
ATOM 33830 C CA . LEU A 1 134 ? 14.123 -7.899 -6.036 1.00 0.00 202 LEU A CA 10
ATOM 33831 C C . LEU A 1 134 ? 15.047 -7.181 -7.014 1.00 0.00 202 LEU A C 10
ATOM 33832 O O . LEU A 1 134 ? 15.581 -6.128 -6.684 1.00 0.00 202 LEU A O 10
ATOM 33848 N N . SER A 1 135 ? 15.174 -7.691 -8.239 1.00 0.00 203 SER A N 10
ATOM 33849 C CA . SER A 1 135 ? 16.033 -7.089 -9.255 1.00 0.00 203 SER A CA 10
ATOM 33850 C C . SER A 1 135 ? 15.553 -5.695 -9.644 1.00 0.00 203 SER A C 10
ATOM 33851 O O . SER A 1 135 ? 16.361 -4.770 -9.694 1.00 0.00 203 SER A O 10
ATOM 33859 N N . SER A 1 136 ? 14.240 -5.510 -9.834 1.00 0.00 204 SER A N 10
ATOM 33860 C CA . SER A 1 136 ? 13.687 -4.204 -10.208 1.00 0.00 204 SER A CA 10
ATOM 33861 C C . SER A 1 136 ? 13.793 -3.207 -9.052 1.00 0.00 204 SER A C 10
ATOM 33862 O O . SER A 1 136 ? 14.111 -2.033 -9.232 1.00 0.00 204 SER A O 10
ATOM 33870 N N . MET A 1 137 ? 13.604 -3.715 -7.832 1.00 0.00 205 MET A N 10
ATOM 33871 C CA . MET A 1 137 ? 13.793 -2.911 -6.627 1.00 0.00 205 MET A CA 10
ATOM 33872 C C . MET A 1 137 ? 15.247 -2.453 -6.492 1.00 0.00 205 MET A C 10
ATOM 33873 O O . MET A 1 137 ? 15.500 -1.264 -6.299 1.00 0.00 205 MET A O 10
ATOM 33887 N N . LYS A 1 138 ? 16.211 -3.353 -6.709 1.00 0.00 206 LYS A N 10
ATOM 33888 C CA . LYS A 1 138 ? 17.642 -3.049 -6.592 1.00 0.00 206 LYS A CA 10
ATOM 33889 C C . LYS A 1 138 ? 18.107 -2.040 -7.634 1.00 0.00 206 LYS A C 10
ATOM 33890 O O . LYS A 1 138 ? 18.803 -1.094 -7.268 1.00 0.00 206 LYS A O 10
ATOM 33909 N N . THR A 1 139 ? 17.672 -2.169 -8.886 1.00 0.00 207 THR A N 10
ATOM 33910 C CA . THR A 1 139 ? 18.050 -1.243 -9.959 1.00 0.00 207 THR A CA 10
ATOM 33911 C C . THR A 1 139 ? 17.380 0.118 -9.802 1.00 0.00 207 THR A C 10
ATOM 33912 O O . THR A 1 139 ? 18.030 1.142 -10.016 1.00 0.00 207 THR A O 10
ATOM 33923 N N . GLN A 1 140 ? 16.123 0.164 -9.341 1.00 0.00 208 GLN A N 10
ATOM 33924 C CA . GLN A 1 140 ? 15.452 1.431 -9.058 1.00 0.00 208 GLN A CA 10
ATOM 33925 C C . GLN A 1 140 ? 16.096 2.139 -7.862 1.00 0.00 208 GLN A C 10
ATOM 33926 O O . GLN A 1 140 ? 16.246 3.358 -7.887 1.00 0.00 208 GLN A O 10
ATOM 33940 N N . HIS A 1 141 ? 16.542 1.387 -6.844 1.00 0.00 209 HIS A N 10
ATOM 33941 C CA . HIS A 1 141 ? 17.314 1.957 -5.732 1.00 0.00 209 HIS A CA 10
ATOM 33942 C C . HIS A 1 141 ? 18.613 2.548 -6.255 1.00 0.00 209 HIS A C 10
ATOM 33943 O O . HIS A 1 141 ? 18.921 3.698 -5.976 1.00 0.00 209 HIS A O 10
ATOM 33958 N N . ASP A 1 142 ? 19.322 1.743 -7.036 1.00 0.00 210 ASP A N 10
ATOM 33959 C CA . ASP A 1 142 ? 20.641 2.190 -7.502 1.00 0.00 210 ASP A CA 10
ATOM 33960 C C . ASP A 1 142 ? 20.591 3.458 -8.356 1.00 0.00 210 ASP A C 10
ATOM 33961 O O . ASP A 1 142 ? 21.432 4.341 -8.187 1.00 0.00 210 ASP A O 10
ATOM 33970 N N . GLU A 1 143 ? 19.572 3.605 -9.207 1.00 0.00 211 GLU A N 10
ATOM 33971 C CA . GLU A 1 143 ? 19.441 4.827 -9.999 1.00 0.00 211 GLU A CA 10
ATOM 33972 C C . GLU A 1 143 ? 18.939 6.001 -9.158 1.00 0.00 211 GLU A C 10
ATOM 33973 O O . GLU A 1 143 ? 19.447 7.114 -9.294 1.00 0.00 211 GLU A O 10
ATOM 33985 N N . LEU A 1 144 ? 17.992 5.758 -8.244 1.00 0.00 212 LEU A N 10
ATOM 33986 C CA . LEU A 1 144 ? 17.456 6.817 -7.396 1.00 0.00 212 LEU A CA 10
ATOM 33987 C C . LEU A 1 144 ? 18.533 7.340 -6.454 1.00 0.00 212 LEU A C 10
ATOM 33988 O O . LEU A 1 144 ? 18.692 8.551 -6.336 1.00 0.00 212 LEU A O 10
ATOM 34004 N N . LEU A 1 145 ? 19.325 6.457 -5.843 1.00 0.00 213 LEU A N 10
ATOM 34005 C CA . LEU A 1 145 ? 20.344 6.828 -4.865 1.00 0.00 213 LEU A CA 10
ATOM 34006 C C . LEU A 1 145 ? 21.391 7.755 -5.481 1.00 0.00 213 LEU A C 10
ATOM 34007 O O . LEU A 1 145 ? 21.732 8.769 -4.876 1.00 0.00 213 LEU A O 10
ATOM 34023 N N . LYS A 1 146 ? 21.831 7.474 -6.713 1.00 0.00 214 LYS A N 10
ATOM 34024 C CA . LYS A 1 146 ? 22.796 8.331 -7.412 1.00 0.00 214 LYS A CA 10
ATOM 34025 C C . LYS A 1 146 ? 22.224 9.715 -7.712 1.00 0.00 214 LYS A C 10
ATOM 34026 O O . LYS A 1 146 ? 22.908 10.711 -7.506 1.00 0.00 214 LYS A O 10
ATOM 34045 N N . LYS A 1 147 ? 20.945 9.803 -8.091 1.00 0.00 215 LYS A N 10
ATOM 34046 C CA . LYS A 1 147 ? 20.240 11.080 -8.294 1.00 0.00 215 LYS A CA 10
ATOM 34047 C C . LYS A 1 147 ? 20.023 11.847 -6.978 1.00 0.00 215 LYS A C 10
ATOM 34048 O O . LYS A 1 147 ? 20.322 13.031 -6.905 1.00 0.00 215 LYS A O 10
ATOM 34067 N N . PHE A 1 148 ? 19.593 11.171 -5.909 1.00 0.00 216 PHE A N 10
ATOM 34068 C CA . PHE A 1 148 ? 19.441 11.748 -4.562 1.00 0.00 216 PHE A CA 10
ATOM 34069 C C . PHE A 1 148 ? 20.776 12.310 -4.024 1.00 0.00 216 PHE A C 10
ATOM 34070 O O . PHE A 1 148 ? 20.801 13.382 -3.423 1.00 0.00 216 PHE A O 10
ATOM 34087 N N . ALA A 1 149 ? 21.891 11.618 -4.284 1.00 0.00 217 ALA A N 10
ATOM 34088 C CA . ALA A 1 149 ? 23.240 12.064 -3.931 1.00 0.00 217 ALA A CA 10
ATOM 34089 C C . ALA A 1 149 ? 23.775 13.177 -4.860 1.00 0.00 217 ALA A C 10
ATOM 34090 O O . ALA A 1 149 ? 24.548 14.024 -4.416 1.00 0.00 217 ALA A O 10
ATOM 34097 N N . ALA A 1 150 ? 23.352 13.216 -6.130 1.00 0.00 218 ALA A N 10
ATOM 34098 C CA . ALA A 1 150 ? 23.686 14.282 -7.076 1.00 0.00 218 ALA A CA 10
ATOM 34099 C C . ALA A 1 150 ? 22.929 15.598 -6.796 1.00 0.00 218 ALA A C 10
ATOM 34100 O O . ALA A 1 150 ? 23.406 16.677 -7.154 1.00 0.00 218 ALA A O 10
ATOM 34107 N N . LEU A 1 151 ? 21.776 15.511 -6.119 1.00 0.00 219 LEU A N 10
ATOM 34108 C CA . LEU A 1 151 ? 20.920 16.625 -5.705 1.00 0.00 219 LEU A CA 10
ATOM 34109 C C . LEU A 1 151 ? 20.914 16.740 -4.166 1.00 0.00 219 LEU A C 10
ATOM 34110 O O . LEU A 1 151 ? 19.870 16.669 -3.524 1.00 0.00 219 LEU A O 10
ATOM 34126 N N . THR A 1 152 ? 22.105 16.878 -3.576 1.00 0.00 220 THR A N 10
ATOM 34127 C CA . THR A 1 152 ? 22.354 17.056 -2.135 1.00 0.00 220 THR A CA 10
ATOM 34128 C C . THR A 1 152 ? 21.423 18.066 -1.418 1.00 0.00 220 THR A C 10
ATOM 34129 O O . THR A 1 152 ? 20.960 19.033 -2.035 1.00 0.00 220 THR A O 10
ATOM 34140 N N . PRO A 1 153 ? 21.199 17.908 -0.091 1.00 0.00 221 PRO A N 10
ATOM 34141 C CA . PRO A 1 153 ? 21.737 16.851 0.777 1.00 0.00 221 PRO A CA 10
ATOM 34142 C C . PRO A 1 153 ? 21.128 15.465 0.522 1.00 0.00 221 PRO A C 10
ATOM 34143 O O . PRO A 1 153 ? 19.965 15.325 0.151 1.00 0.00 221 PRO A O 10
ATOM 34154 N N . THR A 1 154 ? 21.944 14.434 0.743 1.00 0.00 222 THR A N 10
ATOM 34155 C CA . THR A 1 154 ? 21.559 13.015 0.632 1.00 0.00 222 THR A CA 10
ATOM 34156 C C . THR A 1 154 ? 20.519 12.673 1.709 1.00 0.00 222 THR A C 10
ATOM 34157 O O . THR A 1 154 ? 20.845 12.459 2.876 1.00 0.00 222 THR A O 10
ATOM 34168 N N . PHE A 1 155 ? 19.248 12.646 1.299 1.00 0.00 223 PHE A N 10
ATOM 34169 C CA . PHE A 1 155 ? 18.060 12.494 2.161 1.00 0.00 223 PHE A CA 10
ATOM 34170 C C . PHE A 1 155 ? 18.014 11.289 3.126 1.00 0.00 223 PHE A C 10
ATOM 34171 O O . PHE A 1 155 ? 17.471 11.421 4.225 1.00 0.00 223 PHE A O 10
ATOM 34188 N N . LEU A 1 156 ? 18.535 10.123 2.720 1.00 0.00 224 LEU A N 10
ATOM 34189 C CA . LEU A 1 156 ? 18.437 8.840 3.447 1.00 0.00 224 LEU A CA 10
ATOM 34190 C C . LEU A 1 156 ? 19.670 7.915 3.274 1.00 0.00 224 LEU A C 10
ATOM 34191 O O . LEU A 1 156 ? 20.530 8.165 2.429 1.00 0.00 224 LEU A O 10
ATOM 34207 N N . THR A 1 157 ? 19.737 6.829 4.063 1.00 0.00 225 THR A N 10
ATOM 34208 C CA . THR A 1 157 ? 20.742 5.749 3.968 1.00 0.00 225 THR A CA 10
ATOM 34209 C C . THR A 1 157 ? 20.445 4.827 2.786 1.00 0.00 225 THR A C 10
ATOM 34210 O O . THR A 1 157 ? 19.365 4.878 2.193 1.00 0.00 225 THR A O 10
ATOM 34221 N N . SER A 1 158 ? 21.388 3.943 2.443 1.00 0.00 226 SER A N 10
ATOM 34222 C CA . SER A 1 158 ? 21.203 3.011 1.328 1.00 0.00 226 SER A CA 10
ATOM 34223 C C . SER A 1 158 ? 20.045 2.054 1.566 1.00 0.00 226 SER A C 10
ATOM 34224 O O . SER A 1 158 ? 19.181 1.943 0.691 1.00 0.00 226 SER A O 10
ATOM 34232 N N . GLU A 1 159 ? 19.911 1.468 2.765 1.00 0.00 227 GLU A N 10
ATOM 34233 C CA . GLU A 1 159 ? 18.740 0.615 3.012 1.00 0.00 227 GLU A CA 10
ATOM 34234 C C . GLU A 1 159 ? 17.440 1.377 3.236 1.00 0.00 227 GLU A C 10
ATOM 34235 O O . GLU A 1 159 ? 16.370 0.847 2.961 1.00 0.00 227 GLU A O 10
ATOM 34247 N N . ASP A 1 160 ? 17.491 2.615 3.726 1.00 0.00 228 ASP A N 10
ATOM 34248 C CA . ASP A 1 160 ? 16.269 3.402 3.843 1.00 0.00 228 ASP A CA 10
ATOM 34249 C C . ASP A 1 160 ? 15.724 3.784 2.459 1.00 0.00 228 ASP A C 10
ATOM 34250 O O . ASP A 1 160 ? 14.508 3.857 2.280 1.00 0.00 228 ASP A O 10
ATOM 34259 N N . ILE A 1 161 ? 16.599 3.971 1.459 1.00 0.00 229 ILE A N 10
ATOM 34260 C CA . ILE A 1 161 ? 16.191 4.197 0.072 1.00 0.00 229 ILE A CA 10
ATOM 34261 C C . ILE A 1 161 ? 15.622 2.931 -0.562 1.00 0.00 229 ILE A C 10
ATOM 34262 O O . ILE A 1 161 ? 14.561 3.007 -1.184 1.00 0.00 229 ILE A O 10
ATOM 34278 N N . SER A 1 162 ? 16.263 1.764 -0.410 1.00 0.00 230 SER A N 10
ATOM 34279 C CA . SER A 1 162 ? 15.655 0.529 -0.919 1.00 0.00 230 SER A CA 10
ATOM 34280 C C . SER A 1 162 ? 14.360 0.218 -0.170 1.00 0.00 230 SER A C 10
ATOM 34281 O O . SER A 1 162 ? 13.331 -0.028 -0.800 1.00 0.00 230 SER A O 10
ATOM 34289 N N . GLY A 1 163 ? 14.379 0.311 1.161 1.00 0.00 231 GLY A N 10
ATOM 34290 C CA . GLY A 1 163 ? 13.151 -0.036 1.883 1.00 0.00 231 GLY A CA 10
ATOM 34291 C C . GLY A 1 163 ? 11.961 0.860 1.647 1.00 0.00 231 GLY A C 10
ATOM 34292 O O . GLY A 1 163 ? 10.835 0.381 1.760 1.00 0.00 231 GLY A O 10
ATOM 34296 N N . TYR A 1 164 ? 12.181 2.123 1.271 1.00 0.00 232 TYR A N 10
ATOM 34297 C CA . TYR A 1 164 ? 11.049 2.957 0.887 1.00 0.00 232 TYR A CA 10
ATOM 34298 C C . TYR A 1 164 ? 10.424 2.407 -0.397 1.00 0.00 232 TYR A C 10
ATOM 34299 O O . TYR A 1 164 ? 9.215 2.221 -0.472 1.00 0.00 232 TYR A O 10
ATOM 34317 N N . LEU A 1 165 ? 11.266 2.072 -1.384 1.00 0.00 233 LEU A N 10
ATOM 34318 C CA . LEU A 1 165 ? 10.828 1.501 -2.659 1.00 0.00 233 LEU A CA 10
ATOM 34319 C C . LEU A 1 165 ? 10.134 0.135 -2.511 1.00 0.00 233 LEU A C 10
ATOM 34320 O O . LEU A 1 165 ? 9.140 -0.137 -3.176 1.00 0.00 233 LEU A O 10
ATOM 34336 N N . THR A 1 166 ? 10.645 -0.694 -1.603 1.00 0.00 234 THR A N 10
ATOM 34337 C CA . THR A 1 166 ? 10.252 -2.097 -1.384 1.00 0.00 234 THR A CA 10
ATOM 34338 C C . THR A 1 166 ? 8.815 -2.301 -0.893 1.00 0.00 234 THR A C 10
ATOM 34339 O O . THR A 1 166 ? 8.205 -3.308 -1.248 1.00 0.00 234 THR A O 10
ATOM 34350 N N . VAL A 1 167 ? 8.268 -1.366 -0.098 1.00 0.00 235 VAL A N 10
ATOM 34351 C CA . VAL A 1 167 ? 6.952 -1.477 0.579 1.00 0.00 235 VAL A CA 10
ATOM 34352 C C . VAL A 1 167 ? 6.791 -2.895 1.218 1.00 0.00 235 VAL A C 10
ATOM 34353 O O . VAL A 1 167 ? 5.872 -3.624 0.847 1.00 0.00 235 VAL A O 10
ATOM 34366 N N . PRO A 1 168 ? 7.704 -3.330 2.124 1.00 0.00 236 PRO A N 10
ATOM 34367 C CA . PRO A 1 168 ? 7.801 -4.686 2.710 1.00 0.00 236 PRO A CA 10
ATOM 34368 C C . PRO A 1 168 ? 6.511 -5.519 2.853 1.00 0.00 236 PRO A C 10
ATOM 34369 O O . PRO A 1 168 ? 5.809 -5.428 3.861 1.00 0.00 236 PRO A O 10
ATOM 34380 N N . GLU A 1 169 ? 6.216 -6.334 1.827 1.00 0.00 237 GLU A N 10
ATOM 34381 C CA . GLU A 1 169 ? 5.009 -7.176 1.667 1.00 0.00 237 GLU A CA 10
ATOM 34382 C C . GLU A 1 169 ? 3.709 -6.505 2.174 1.00 0.00 237 GLU A C 10
ATOM 34383 O O . GLU A 1 169 ? 2.892 -7.135 2.848 1.00 0.00 237 GLU A O 10
ATOM 34395 N N . TYR A 1 170 ? 3.570 -5.205 1.863 1.00 0.00 238 TYR A N 10
ATOM 34396 C CA . TYR A 1 170 ? 2.498 -4.254 2.246 1.00 0.00 238 TYR A CA 10
ATOM 34397 C C . TYR A 1 170 ? 1.449 -4.781 3.259 1.00 0.00 238 TYR A C 10
ATOM 34398 O O . TYR A 1 170 ? 0.432 -5.387 2.912 1.00 0.00 238 TYR A O 10
ATOM 34416 N N . GLY A 1 171 ? 1.725 -4.517 4.544 1.00 0.00 239 GLY A N 10
ATOM 34417 C CA . GLY A 1 171 ? 0.951 -5.004 5.698 1.00 0.00 239 GLY A CA 10
ATOM 34418 C C . GLY A 1 171 ? 1.741 -5.039 7.013 1.00 0.00 239 GLY A C 10
ATOM 34419 O O . GLY A 1 171 ? 1.143 -5.161 8.079 1.00 0.00 239 GLY A O 10
ATOM 34423 N N . ALA A 1 172 ? 3.074 -4.931 6.955 1.00 0.00 240 ALA A N 10
ATOM 34424 C CA . ALA A 1 172 ? 3.939 -4.978 8.140 1.00 0.00 240 ALA A CA 10
ATOM 34425 C C . ALA A 1 172 ? 3.544 -3.950 9.246 1.00 0.00 240 ALA A C 10
ATOM 34426 O O . ALA A 1 172 ? 3.125 -2.836 8.912 1.00 0.00 240 ALA A O 10
ATOM 34433 N N . PRO A 1 173 ? 3.686 -4.301 10.546 1.00 0.00 241 PRO A N 10
ATOM 34434 C CA . PRO A 1 173 ? 3.305 -3.478 11.702 1.00 0.00 241 PRO A CA 10
ATOM 34435 C C . PRO A 1 173 ? 3.796 -2.019 11.688 1.00 0.00 241 PRO A C 10
ATOM 34436 O O . PRO A 1 173 ? 4.942 -1.731 11.336 1.00 0.00 241 PRO A O 10
ATOM 34447 N N . MET A 1 174 ? 2.934 -1.090 12.117 1.00 0.00 242 MET A N 10
ATOM 34448 C CA . MET A 1 174 ? 3.248 0.344 12.222 1.00 0.00 242 MET A CA 10
ATOM 34449 C C . MET A 1 174 ? 4.375 0.623 13.244 1.00 0.00 242 MET A C 10
ATOM 34450 O O . MET A 1 174 ? 4.517 -0.099 14.234 1.00 0.00 242 MET A O 10
ATOM 34464 N N . ASN A 1 175 ? 5.161 1.687 13.002 1.00 0.00 243 ASN A N 10
ATOM 34465 C CA . ASN A 1 175 ? 6.385 2.038 13.801 1.00 0.00 243 ASN A CA 10
ATOM 34466 C C . ASN A 1 175 ? 7.296 0.816 14.075 1.00 0.00 243 ASN A C 10
ATOM 34467 O O . ASN A 1 175 ? 7.814 0.597 15.172 1.00 0.00 243 ASN A O 10
ATOM 34478 N N . ALA A 1 176 ? 7.474 0.028 13.011 1.00 0.00 244 ALA A N 10
ATOM 34479 C CA . ALA A 1 176 ? 8.372 -1.129 12.907 1.00 0.00 244 ALA A CA 10
ATOM 34480 C C . ALA A 1 176 ? 8.714 -1.394 11.427 1.00 0.00 244 ALA A C 10
ATOM 34481 O O . ALA A 1 176 ? 9.879 -1.593 11.080 1.00 0.00 244 ALA A O 10
ATOM 34488 N N . ALA A 1 177 ? 7.703 -1.335 10.546 1.00 0.00 245 ALA A N 10
ATOM 34489 C CA . ALA A 1 177 ? 7.854 -1.415 9.093 1.00 0.00 245 ALA A CA 10
ATOM 34490 C C . ALA A 1 177 ? 8.674 -0.223 8.565 1.00 0.00 245 ALA A C 10
ATOM 34491 O O . ALA A 1 177 ? 8.236 0.927 8.658 1.00 0.00 245 ALA A O 10
ATOM 34498 N N . LYS A 1 178 ? 9.854 -0.486 7.987 1.00 0.00 246 LYS A N 10
ATOM 34499 C CA . LYS A 1 178 ? 10.805 0.559 7.556 1.00 0.00 246 LYS A CA 10
ATOM 34500 C C . LYS A 1 178 ? 10.214 1.598 6.610 1.00 0.00 246 LYS A C 10
ATOM 34501 O O . LYS A 1 178 ? 10.461 2.780 6.783 1.00 0.00 246 LYS A O 10
ATOM 34520 N N . TRP A 1 179 ? 9.381 1.191 5.662 1.00 0.00 247 TRP A N 10
ATOM 34521 C CA . TRP A 1 179 ? 8.810 2.121 4.667 1.00 0.00 247 TRP A CA 10
ATOM 34522 C C . TRP A 1 179 ? 7.836 3.119 5.297 1.00 0.00 247 TRP A C 10
ATOM 34523 O O . TRP A 1 179 ? 7.967 4.322 5.088 1.00 0.00 247 TRP A O 10
ATOM 34544 N N . LYS A 1 180 ? 6.944 2.635 6.171 1.00 0.00 248 LYS A N 10
ATOM 34545 C CA . LYS A 1 180 ? 6.037 3.524 6.929 1.00 0.00 248 LYS A CA 10
ATOM 34546 C C . LYS A 1 180 ? 6.812 4.485 7.839 1.00 0.00 248 LYS A C 10
ATOM 34547 O O . LYS A 1 180 ? 6.486 5.666 7.894 1.00 0.00 248 LYS A O 10
ATOM 34566 N N . LYS A 1 181 ? 7.895 4.021 8.472 1.00 0.00 249 LYS A N 10
ATOM 34567 C CA . LYS A 1 181 ? 8.740 4.906 9.316 1.00 0.00 249 LYS A CA 10
ATOM 34568 C C . LYS A 1 181 ? 9.546 5.920 8.495 1.00 0.00 249 LYS A C 10
ATOM 34569 O O . LYS A 1 181 ? 9.635 7.087 8.871 1.00 0.00 249 LYS A O 10
ATOM 34588 N N . VAL A 1 182 ? 10.061 5.506 7.335 1.00 0.00 250 VAL A N 10
ATOM 34589 C CA . VAL A 1 182 ? 10.738 6.390 6.374 1.00 0.00 250 VAL A CA 10
ATOM 34590 C C . VAL A 1 182 ? 9.770 7.443 5.822 1.00 0.00 250 VAL A C 10
ATOM 34591 O O . VAL A 1 182 ? 10.152 8.600 5.685 1.00 0.00 250 VAL A O 10
ATOM 34604 N N . GLU A 1 183 ? 8.498 7.115 5.566 1.00 0.00 251 GLU A N 10
ATOM 34605 C CA . GLU A 1 183 ? 7.523 8.108 5.079 1.00 0.00 251 GLU A CA 10
ATOM 34606 C C . GLU A 1 183 ? 7.243 9.219 6.096 1.00 0.00 251 GLU A C 10
ATOM 34607 O O . GLU A 1 183 ? 7.119 10.383 5.712 1.00 0.00 251 GLU A O 10
ATOM 34619 N N . GLY A 1 184 ? 7.253 8.894 7.395 1.00 0.00 252 GLY A N 10
ATOM 34620 C CA . GLY A 1 184 ? 7.091 9.878 8.462 1.00 0.00 252 GLY A CA 10
ATOM 34621 C C . GLY A 1 184 ? 8.238 10.877 8.491 1.00 0.00 252 GLY A C 10
ATOM 34622 O O . GLY A 1 184 ? 8.008 12.087 8.510 1.00 0.00 252 GLY A O 10
ATOM 34626 N N . MET A 1 185 ? 9.480 10.393 8.372 1.00 0.00 253 MET A N 10
ATOM 34627 C CA . MET A 1 185 ? 10.653 11.279 8.255 1.00 0.00 253 MET A CA 10
ATOM 34628 C C . MET A 1 185 ? 10.677 12.048 6.926 1.00 0.00 253 MET A C 10
ATOM 34629 O O . MET A 1 185 ? 11.106 13.195 6.900 1.00 0.00 253 MET A O 10
ATOM 34643 N N . ILE A 1 186 ? 10.172 11.461 5.835 1.00 0.00 254 ILE A N 10
ATOM 34644 C CA . ILE A 1 186 ? 10.026 12.182 4.554 1.00 0.00 254 ILE A CA 10
ATOM 34645 C C . ILE A 1 186 ? 9.067 13.367 4.719 1.00 0.00 254 ILE A C 10
ATOM 34646 O O . ILE A 1 186 ? 9.406 14.492 4.350 1.00 0.00 254 ILE A O 10
ATOM 34662 N N . HIS A 1 187 ? 7.919 13.151 5.374 1.00 0.00 255 HIS A N 10
ATOM 34663 C CA . HIS A 1 187 ? 6.971 14.215 5.728 1.00 0.00 255 HIS A CA 10
ATOM 34664 C C . HIS A 1 187 ? 7.622 15.275 6.624 1.00 0.00 255 HIS A C 10
ATOM 34665 O O . HIS A 1 187 ? 7.490 16.468 6.366 1.00 0.00 255 HIS A O 10
ATOM 34680 N N . GLY A 1 188 ? 8.392 14.844 7.624 1.00 0.00 256 GLY A N 10
ATOM 34681 C CA . GLY A 1 188 ? 9.063 15.734 8.572 1.00 0.00 256 GLY A CA 10
ATOM 34682 C C . GLY A 1 188 ? 10.164 16.573 7.932 1.00 0.00 256 GLY A C 10
ATOM 34683 O O . GLY A 1 188 ? 10.245 17.776 8.179 1.00 0.00 256 GLY A O 10
ATOM 34687 N N . LYS A 1 189 ? 10.965 15.987 7.034 1.00 0.00 257 LYS A N 10
ATOM 34688 C CA . LYS A 1 189 ? 12.025 16.706 6.323 1.00 0.00 257 LYS A CA 10
ATOM 34689 C C . LYS A 1 189 ? 11.461 17.713 5.321 1.00 0.00 257 LYS A C 10
ATOM 34690 O O . LYS A 1 189 ? 12.051 18.776 5.143 1.00 0.00 257 LYS A O 10
ATOM 34709 N N . LEU A 1 190 ? 10.289 17.438 4.733 1.00 0.00 258 LEU A N 10
ATOM 34710 C CA . LEU A 1 190 ? 9.616 18.403 3.864 1.00 0.00 258 LEU A CA 10
ATOM 34711 C C . LEU A 1 190 ? 8.965 19.558 4.642 1.00 0.00 258 LEU A C 10
ATOM 34712 O O . LEU A 1 190 ? 8.989 20.699 4.182 1.00 0.00 258 LEU A O 10
ATOM 34728 N N . GLU A 1 191 ? 8.439 19.289 5.840 1.00 0.00 259 GLU A N 10
ATOM 34729 C CA . GLU A 1 191 ? 7.914 20.323 6.739 1.00 0.00 259 GLU A CA 10
ATOM 34730 C C . GLU A 1 191 ? 9.018 21.173 7.402 1.00 0.00 259 GLU A C 10
ATOM 34731 O O . GLU A 1 191 ? 8.744 22.265 7.909 1.00 0.00 259 GLU A O 10
ATOM 34743 N N . SER A 1 192 ? 10.261 20.681 7.392 1.00 0.00 260 SER A N 10
ATOM 34744 C CA . SER A 1 192 ? 11.396 21.312 8.105 1.00 0.00 260 SER A CA 10
ATOM 34745 C C . SER A 1 192 ? 11.862 22.683 7.571 1.00 0.00 260 SER A C 10
ATOM 34746 O O . SER A 1 192 ? 11.957 23.637 8.350 1.00 0.00 260 SER A O 10
ATOM 34754 N N . SER A 1 193 ? 12.178 22.806 6.278 1.00 0.00 261 SER A N 10
ATOM 34755 C CA . SER A 1 193 ? 12.746 23.995 5.633 1.00 0.00 261 SER A CA 10
ATOM 34756 C C . SER A 1 193 ? 12.565 23.938 4.109 1.00 0.00 261 SER A C 10
ATOM 34757 O O . SER A 1 193 ? 12.133 22.923 3.557 1.00 0.00 261 SER A O 10
ATOM 34765 N N . GLU A 1 194 ? 12.870 25.041 3.419 1.00 0.00 262 GLU A N 10
ATOM 34766 C CA . GLU A 1 194 ? 12.809 25.139 1.952 1.00 0.00 262 GLU A CA 10
ATOM 34767 C C . GLU A 1 194 ? 13.747 24.127 1.243 1.00 0.00 262 GLU A C 10
ATOM 34768 O O . GLU A 1 194 ? 14.959 24.344 1.142 1.00 0.00 262 GLU A O 10
ATOM 34780 N N . VAL A 1 195 ? 13.192 23.009 0.748 1.00 0.00 263 VAL A N 10
ATOM 34781 C CA . VAL A 1 195 ? 13.916 21.995 -0.046 1.00 0.00 263 VAL A CA 10
ATOM 34782 C C . VAL A 1 195 ? 14.223 22.557 -1.454 1.00 0.00 263 VAL A C 10
ATOM 34783 O O . VAL A 1 195 ? 13.334 23.190 -2.036 1.00 0.00 263 VAL A O 10
ATOM 34796 N N . PRO A 1 196 ? 15.428 22.337 -2.034 1.00 0.00 264 PRO A N 10
ATOM 34797 C CA . PRO A 1 196 ? 15.738 22.720 -3.420 1.00 0.00 264 PRO A CA 10
ATOM 34798 C C . PRO A 1 196 ? 14.703 22.161 -4.394 1.00 0.00 264 PRO A C 10
ATOM 34799 O O . PRO A 1 196 ? 14.317 21.008 -4.240 1.00 0.00 264 PRO A O 10
ATOM 34810 N N . ALA A 1 197 ? 14.303 22.890 -5.436 1.00 0.00 265 ALA A N 10
ATOM 34811 C CA . ALA A 1 197 ? 13.272 22.410 -6.369 1.00 0.00 265 ALA A CA 10
ATOM 34812 C C . ALA A 1 197 ? 13.671 21.092 -7.059 1.00 0.00 265 ALA A C 10
ATOM 34813 O O . ALA A 1 197 ? 12.853 20.181 -7.197 1.00 0.00 265 ALA A O 10
ATOM 34820 N N . ASN A 1 198 ? 14.958 20.945 -7.394 1.00 0.00 266 ASN A N 10
ATOM 34821 C CA . ASN A 1 198 ? 15.489 19.713 -7.990 1.00 0.00 266 ASN A CA 10
ATOM 34822 C C . ASN A 1 198 ? 15.474 18.524 -7.020 1.00 0.00 266 ASN A C 10
ATOM 34823 O O . ASN A 1 198 ? 15.136 17.412 -7.423 1.00 0.00 266 ASN A O 10
ATOM 34834 N N . LEU A 1 199 ? 15.760 18.745 -5.729 1.00 0.00 267 LEU A N 10
ATOM 34835 C CA . LEU A 1 199 ? 15.638 17.690 -4.716 1.00 0.00 267 LEU A CA 10
ATOM 34836 C C . LEU A 1 199 ? 14.170 17.317 -4.468 1.00 0.00 267 LEU A C 10
ATOM 34837 O O . LEU A 1 199 ? 13.854 16.141 -4.341 1.00 0.00 267 LEU A O 10
ATOM 34853 N N . LYS A 1 200 ? 13.253 18.291 -4.473 1.00 0.00 268 LYS A N 10
ATOM 34854 C CA . LYS A 1 200 ? 11.818 18.018 -4.295 1.00 0.00 268 LYS A CA 10
ATOM 34855 C C . LYS A 1 200 ? 11.259 17.175 -5.446 1.00 0.00 268 LYS A C 10
ATOM 34856 O O . LYS A 1 200 ? 10.488 16.248 -5.213 1.00 0.00 268 LYS A O 10
ATOM 34875 N N . ALA A 1 201 ? 11.713 17.429 -6.675 1.00 0.00 269 ALA A N 10
ATOM 34876 C CA . ALA A 1 201 ? 11.380 16.600 -7.830 1.00 0.00 269 ALA A CA 10
ATOM 34877 C C . ALA A 1 201 ? 11.960 15.187 -7.653 1.00 0.00 269 ALA A C 10
ATOM 34878 O O . ALA A 1 201 ? 11.265 14.199 -7.871 1.00 0.00 269 ALA A O 10
ATOM 34885 N N . LEU A 1 202 ? 13.211 15.102 -7.187 1.00 0.00 270 LEU A N 10
ATOM 34886 C CA . LEU A 1 202 ? 13.792 13.794 -6.863 1.00 0.00 270 LEU A CA 10
ATOM 34887 C C . LEU A 1 202 ? 12.999 13.029 -5.804 1.00 0.00 270 LEU A C 10
ATOM 34888 O O . LEU A 1 202 ? 12.808 11.826 -5.940 1.00 0.00 270 LEU A O 10
ATOM 34904 N N . VAL A 1 203 ? 12.516 13.709 -4.762 1.00 0.00 271 VAL A N 10
ATOM 34905 C CA . VAL A 1 203 ? 11.635 13.108 -3.744 1.00 0.00 271 VAL A CA 10
ATOM 34906 C C . VAL A 1 203 ? 10.370 12.565 -4.404 1.00 0.00 271 VAL A C 10
ATOM 34907 O O . VAL A 1 203 ? 9.966 11.442 -4.109 1.00 0.00 271 VAL A O 10
ATOM 34920 N N . ALA A 1 204 ? 9.785 13.298 -5.354 1.00 0.00 272 ALA A N 10
ATOM 34921 C CA . ALA A 1 204 ? 8.666 12.790 -6.135 1.00 0.00 272 ALA A CA 10
ATOM 34922 C C . ALA A 1 204 ? 9.074 11.567 -6.980 1.00 0.00 272 ALA A C 10
ATOM 34923 O O . ALA A 1 204 ? 8.292 10.627 -7.095 1.00 0.00 272 ALA A O 10
ATOM 34930 N N . GLU A 1 205 ? 10.306 11.528 -7.500 1.00 0.00 273 GLU A N 10
ATOM 34931 C CA . GLU A 1 205 ? 10.784 10.338 -8.216 1.00 0.00 273 GLU A CA 10
ATOM 34932 C C . GLU A 1 205 ? 10.900 9.131 -7.284 1.00 0.00 273 GLU A C 10
ATOM 34933 O O . GLU A 1 205 ? 10.437 8.045 -7.628 1.00 0.00 273 GLU A O 10
ATOM 34945 N N . LEU A 1 206 ? 11.444 9.306 -6.074 1.00 0.00 274 LEU A N 10
ATOM 34946 C CA . LEU A 1 206 ? 11.454 8.220 -5.083 1.00 0.00 274 LEU A CA 10
ATOM 34947 C C . LEU A 1 206 ? 10.034 7.712 -4.797 1.00 0.00 274 LEU A C 10
ATOM 34948 O O . LEU A 1 206 ? 9.790 6.506 -4.734 1.00 0.00 274 LEU A O 10
ATOM 34964 N N . ILE A 1 207 ? 9.100 8.654 -4.667 1.00 0.00 275 ILE A N 10
ATOM 34965 C CA . ILE A 1 207 ? 7.694 8.334 -4.455 1.00 0.00 275 ILE A CA 10
ATOM 34966 C C . ILE A 1 207 ? 7.085 7.598 -5.638 1.00 0.00 275 ILE A C 10
ATOM 34967 O O . ILE A 1 207 ? 6.366 6.623 -5.415 1.00 0.00 275 ILE A O 10
ATOM 34983 N N . GLU A 1 208 ? 7.362 7.972 -6.884 1.00 0.00 276 GLU A N 10
ATOM 34984 C CA . GLU A 1 208 ? 6.706 7.333 -8.025 1.00 0.00 276 GLU A CA 10
ATOM 34985 C C . GLU A 1 208 ? 7.361 6.000 -8.377 1.00 0.00 276 GLU A C 10
ATOM 34986 O O . GLU A 1 208 ? 6.660 5.083 -8.788 1.00 0.00 276 GLU A O 10
ATOM 34998 N N . LEU A 1 209 ? 8.666 5.837 -8.136 1.00 0.00 277 LEU A N 10
ATOM 34999 C CA . LEU A 1 209 ? 9.344 4.556 -8.320 1.00 0.00 277 LEU A CA 10
ATOM 35000 C C . LEU A 1 209 ? 8.763 3.528 -7.341 1.00 0.00 277 LEU A C 10
ATOM 35001 O O . LEU A 1 209 ? 8.464 2.393 -7.722 1.00 0.00 277 LEU A O 10
ATOM 35017 N N . ARG A 1 210 ? 8.498 3.951 -6.094 1.00 0.00 278 ARG A N 10
ATOM 35018 C CA . ARG A 1 210 ? 7.811 3.128 -5.099 1.00 0.00 278 ARG A CA 10
ATOM 35019 C C . ARG A 1 210 ? 6.418 2.754 -5.573 1.00 0.00 278 ARG A C 10
ATOM 35020 O O . ARG A 1 210 ? 6.055 1.587 -5.495 1.00 0.00 278 ARG A O 10
ATOM 35041 N N . GLU A 1 211 ? 5.653 3.700 -6.113 1.00 0.00 279 GLU A N 10
ATOM 35042 C CA . GLU A 1 211 ? 4.330 3.379 -6.645 1.00 0.00 279 GLU A CA 10
ATOM 35043 C C . GLU A 1 211 ? 4.404 2.409 -7.816 1.00 0.00 279 GLU A C 10
ATOM 35044 O O . GLU A 1 211 ? 3.659 1.436 -7.844 1.00 0.00 279 GLU A O 10
ATOM 35056 N N . GLN A 1 212 ? 5.328 2.621 -8.750 1.00 0.00 280 GLN A N 10
ATOM 35057 C CA . GLN A 1 212 ? 5.390 1.824 -9.968 1.00 0.00 280 GLN A CA 10
ATOM 35058 C C . GLN A 1 212 ? 5.746 0.369 -9.674 1.00 0.00 280 GLN A C 10
ATOM 35059 O O . GLN A 1 212 ? 5.127 -0.531 -10.247 1.00 0.00 280 GLN A O 10
ATOM 35073 N N . MET A 1 213 ? 6.701 0.117 -8.766 1.00 0.00 281 MET A N 10
ATOM 35074 C CA . MET A 1 213 ? 6.980 -1.260 -8.369 1.00 0.00 281 MET A CA 10
ATOM 35075 C C . MET A 1 213 ? 5.887 -1.856 -7.485 1.00 0.00 281 MET A C 10
ATOM 35076 O O . MET A 1 213 ? 5.546 -3.021 -7.655 1.00 0.00 281 MET A O 10
ATOM 35090 N N . MET A 1 214 ? 5.290 -1.061 -6.590 1.00 0.00 282 MET A N 10
ATOM 35091 C CA . MET A 1 214 ? 4.217 -1.507 -5.701 1.00 0.00 282 MET A CA 10
ATOM 35092 C C . MET A 1 214 ? 2.975 -1.916 -6.484 1.00 0.00 282 MET A C 10
ATOM 35093 O O . MET A 1 214 ? 2.315 -2.877 -6.111 1.00 0.00 282 MET A O 10
ATOM 35107 N N . ASP A 1 215 ? 2.667 -1.187 -7.553 1.00 0.00 283 ASP A N 10
ATOM 35108 C CA . ASP A 1 215 ? 1.441 -1.442 -8.289 1.00 0.00 283 ASP A CA 10
ATOM 35109 C C . ASP A 1 215 ? 1.498 -2.798 -8.962 1.00 0.00 283 ASP A C 10
ATOM 35110 O O . ASP A 1 215 ? 0.562 -3.574 -8.865 1.00 0.00 283 ASP A O 10
ATOM 35119 N N . LEU A 1 216 ? 2.644 -3.146 -9.537 1.00 0.00 284 LEU A N 10
ATOM 35120 C CA . LEU A 1 216 ? 2.845 -4.493 -10.104 1.00 0.00 284 LEU A CA 10
ATOM 35121 C C . LEU A 1 216 ? 2.911 -5.561 -8.994 1.00 0.00 284 LEU A C 10
ATOM 35122 O O . LEU A 1 216 ? 2.301 -6.622 -9.088 1.00 0.00 284 LEU A O 10
ATOM 35138 N N . LEU A 1 217 ? 3.672 -5.181 -7.969 1.00 0.00 285 LEU A N 10
ATOM 35139 C CA . LEU A 1 217 ? 3.965 -6.100 -6.854 1.00 0.00 285 LEU A CA 10
ATOM 35140 C C . LEU A 1 217 ? 2.658 -6.542 -6.168 1.00 0.00 285 LEU A C 10
ATOM 35141 O O . LEU A 1 217 ? 2.463 -7.725 -5.889 1.00 0.00 285 LEU A O 10
ATOM 35157 N N . TYR A 1 218 ? 1.721 -5.608 -6.006 1.00 0.00 286 TYR A N 10
ATOM 35158 C CA . TYR A 1 218 ? 0.386 -5.947 -5.489 1.00 0.00 286 TYR A CA 10
ATOM 35159 C C . TYR A 1 218 ? -0.557 -6.525 -6.567 1.00 0.00 286 TYR A C 10
ATOM 35160 O O . TYR A 1 218 ? -1.325 -7.455 -6.316 1.00 0.00 286 TYR A O 10
ATOM 35178 N N . GLY A 1 219 ? -0.473 -5.964 -7.775 1.00 0.00 287 GLY A N 10
ATOM 35179 C CA . GLY A 1 219 ? -1.346 -6.188 -8.936 1.00 0.00 287 GLY A CA 10
ATOM 35180 C C . GLY A 1 219 ? -1.927 -4.813 -9.335 1.00 0.00 287 GLY A C 10
ATOM 35181 O O . GLY A 1 219 ? -2.518 -4.152 -8.473 1.00 0.00 287 GLY A O 10
ATOM 35185 N N . PRO A 1 220 ? -1.776 -4.348 -10.593 1.00 0.00 288 PRO A N 10
ATOM 35186 C CA . PRO A 1 220 ? -2.154 -2.997 -10.989 1.00 0.00 288 PRO A CA 10
ATOM 35187 C C . PRO A 1 220 ? -3.648 -2.701 -10.840 1.00 0.00 288 PRO A C 10
ATOM 35188 O O . PRO A 1 220 ? -4.512 -3.541 -11.112 1.00 0.00 288 PRO A O 10
ATOM 35199 N N . ILE A 1 221 ? -3.928 -1.460 -10.437 1.00 0.00 289 ILE A N 10
ATOM 35200 C CA . ILE A 1 221 ? -5.274 -0.961 -10.095 1.00 0.00 289 ILE A CA 10
ATOM 35201 C C . ILE A 1 221 ? -5.774 0.173 -11.009 1.00 0.00 289 ILE A C 10
ATOM 35202 O O . ILE A 1 221 ? -4.995 0.990 -11.503 1.00 0.00 289 ILE A O 10
ATOM 35218 N N . GLY A 1 222 ? -7.100 0.244 -11.181 1.00 0.00 290 GLY A N 10
ATOM 35219 C CA . GLY A 1 222 ? -7.803 1.319 -11.904 1.00 0.00 290 GLY A CA 10
ATOM 35220 C C . GLY A 1 222 ? -9.218 0.918 -12.344 1.00 0.00 290 GLY A C 10
ATOM 35221 O O . GLY A 1 222 ? -10.179 1.641 -12.079 1.00 0.00 290 GLY A O 10
ATOM 35225 N N . HIS A 1 223 ? -9.348 -0.267 -12.956 1.00 0.00 291 HIS A N 10
ATOM 35226 C CA . HIS A 1 223 ? -10.613 -0.916 -13.360 1.00 0.00 291 HIS A CA 10
ATOM 35227 C C . HIS A 1 223 ? -10.418 -2.439 -13.536 1.00 0.00 291 HIS A C 10
ATOM 35228 O O . HIS A 1 223 ? -9.285 -2.901 -13.708 1.00 0.00 291 HIS A O 10
ATOM 35243 N N . HIS A 1 224 ? -11.511 -3.211 -13.516 1.00 0.00 292 HIS A N 10
ATOM 35244 C CA . HIS A 1 224 ? -11.547 -4.663 -13.754 1.00 0.00 292 HIS A CA 10
ATOM 35245 C C . HIS A 1 224 ? -12.837 -5.066 -14.497 1.00 0.00 292 HIS A C 10
ATOM 35246 O O . HIS A 1 224 ? -12.741 -5.497 -15.669 1.00 0.00 292 HIS A O 10
#

Sequence (224 aa):
VKTLDVLRGELRGQREAFLSEIIKSDGPFTILQLVGYLRVVDTDLLLKVDSTKVDEAGKKVKAYLEKIGIRGDSVEAALDNLMIKVYEITKGTVESSAQGTDSEELKTLLLKFSEDLKAEQELHSEAKGGEALLSSMKTQHDELLKKFAALTPTFLTSEDISGYLTVPEYGAPMNAAKWKKVEGMIHGKLESSEVPANLKALVAELIELREQMMDLLYGPIGHHVKTLDVLRGELRGQREAFLSEIIKSDGPFTILQLVGYLRVVDTDLLLKVDSTKVDEAGKKVKAYLEKIGIRGDSVEAALDNLMIKVYEITKGTVESSAQGTDSEELKTLLLKFSEDLKAEQELHSEAKGGEALLSSMKTQHDELLKKFAALTPTFLTSEDISGYLTVPEYGAPMNAAKWKKVEGMIHGKLESSEVPANLKALVAELIELREQMMDLLYGPIGHHVKTLDVLRGELRGQREAFLSEIIKSDGPFTILQLVGYLRVVDTDLLLKVDSTKVDEAGKKVKAYLEKIGIRGDSVEAALDNLMIKVYEITKGTVESSAQGTDSEELKTLLLKFSEDLKAEQELHSEAKGGEALLSSMKTQHDELLKKFAALTPTFLTSEDISGYLTVPEYGAPMNAAKWKKVEGMIHGKLESSEVPANLKALVAELIELREQMMDLLYGPIGHHVKTLDVLRGELRGQREAFLSEIIKSDGPFTILQLVGYLRVVDTDLLLKVDSTKVDEAGKKVKAYLEKIGIRGDSVEAALDNLMIKVYEITKGTVESSAQGTDSEELKTLLLKFSEDLKAEQELHSEAKGGEALLSSMKTQHDELLKKFAALTPTFLTSEDISGYLTVPEYGAPMNAAKWKKVEGMIHGKLESSEVPANLKALVAELIELREQMMDLLYGPIGHHVKTLDVLRGELRGQREAFLSEIIKSDGPFTILQLVGYLRVVDTDLLLKVDSTKVDEAGKKVKAYLEKIGIRGDSVEAALDNLMIKVYEITKGTVESSAQGTDSEELKTLLLKFSEDLKAEQELHSEAKGGEALLSSMKTQHDELLKKFAALTPTFLTSEDISGYLTVPEYGAPMNAAKWKKVEGMIHGKLESSEVPANLKALVAELIELREQMMDLLYGPIGHHVKTLDVLRGELRGQREAFLSEIIKSDGPFTILQLVGYLRVVDTDLLLKVDSTKVDEAGKKVKAYLEKIGIRGDSVEAALDNLMIKVYEITKGTVESSAQGTDSEELKTLLLKFSEDLKAEQELHSEAKGGEALLSSMKTQHDELLKKFAALTPTFLTSEDISGYLTVPEYGAPMNAAKWKKVEGMIHGKLESSEVPANLKALVAELIELREQMMDLLYGPIGHHVKTLDVLRGELRGQREAFLSEIIKSDGPFTILQLVGYLRVVDTDLLLKVDSTKVDEAGKKVKAYLEKIGIRGDSVEAALDNLMIKVYEITKGTVESSAQGTDSEELKTLLLKFSEDLKAEQELHSEAKGGEALLSSMKTQHDELLKKFAALTPTFLTSEDISGYLTVPEYGAPMNAAKWKKVEGMIHGKLESSEVPANLKALVAELIELREQMMDLLYGPIGHHVKTLDVLRGELRGQREAFLSEIIKSDGPFTILQLVGYLRVVDTDLLLKVDSTKVDEAGKKVKAYLEKIGIRGDSVEAALDNLMIKVYEITKGTVESSAQGTDSEELKTLLLKFSEDLKAEQELHSEAKGGEALLSSMKTQHDELLKKFAALTPTFLTSEDISGYLTVPEYGAPMNAAKWKKVEGMIHGKLESSEVPANLKALVAELIELREQMMDLLYGPIGHHVKTLDVLRGELRGQREAFLSEIIKSDGPFTILQLVGYLRVVDTDLLLKVDSTKVDEAGKKVKAYLEKIGIRGDSVEAALDNLMIKVYEITKGTVESSAQGTDSEELKTLLLKFSEDLKAEQELHSEAKGGEALLSSMKTQHDELLKKFAALTPTFLTSEDISGYLTVPEYGAPMNAAKWKKVEGMIHGKLESSEVPANLKALVAELIELREQMMDLLYGPIGHHVKTLDVLRGELRGQREAFLSEIIKSDGPFTILQLVGYLRVVDTDLLLKVDSTKVDEAGKKVKAYLEKIGIRGDSVEAALDNLMIKVYEITKGTVESSAQGTDSEELKTLLLKFSEDLKAEQELHSEAKGGEALLSSMKTQHDELLKKFAALTPTFLTSEDISGYLTVPEYGAPMNAAKWKKVEGMIHGKLESSEVPANLKALVAELIELREQMMDLLYGPIGHH

Radius of gyration: 18.99 Å; Cα contacts (8 Å, |Δi|>4): 182; chains: 1; bounding box: 48×50×41 Å

Nearest PDB structures (foldseek):
  2jo7-assembly1_A  TM=9.402E-01  e=5.385E-25  Babesia divergens
  2lud-assembly1_A  TM=6.634E-01  e=3.668E-18  Babesia divergens
  2ijr-assembly1_A  TM=2.224E-01  e=5.931E+00  Yersinia pseudotuberculosis
  2jo7-assembly1_A  TM=9.221E-01  e=5.162E-26  Babesia divergens
  2lud-assembly1_A  TM=7.249E-01  e=1.460E-19  Babesia divergens

Solvent-accessible surface area: 13741 Å² total; per-residue (Å²): 191,130,71,37,82,74,58,59,35,91,30,22,39,69,10,57,49,12,6,61,66,3,76,186,64,56,32,91,11,20,29,18,78,16,0,1,3,5,6,2,30,24,1,6,62,15,68,124,60,35,89,112,85,23,104,83,0,0,128,46,3,16,34,10,38,55,174,86,39,130,160,90,65,51,34,143,51,18,58,63,84,23,16,63,88,10,45,77,114,88,108,56,95,144,152,111,115,85,186,79,132,81,70,149,148,78,136,73,49,93,120,120,15,61,86,50,32,125,59,69,47,85,118,30,45,129,59,214,28,25,145,36,24,113,48,17,55,140,81,17,42,76,99,0,49,113,87,0,39,91,44,89,108,68,21,22,88,56,108,50,0,23,14,0,0,13,3,47,79,18,2,10,45,121,149,54,17,126,10,45,174,7,6,41,99,2,58,30,82,70,135,93,77,176,31,68,71,99,4,81,40,21,7,6,38,0,15,67,22,0,31,105,0,3,67,77,34,25,2,82,15,13,149,196

CATH classification: 1.10.4170.10

Secondary structure (DSSP, 8-state):
---HHHHHHHHHHHHHHHHHHHHH--S---TTHHHHHHHHHHHHTTT---HHHHHHHHHHHHHHHHHHH--S--HHHHHHHHHHHHHHHHHT-----------HHHHHHHHHHHHHHHHHHHHHHTSS-HHHHHHHHHHHHHHHHHHHHHSSS--S-HHHHHHHHH--STT--TTT-HHHHHHHHHHHHHTSS---HHHHHHHHHHHHHHHHHHHHHH--SS--

Foldseek 3Di:
DDDLVNVVVVLVLLLCLLLVVLLVDLEPQALLNLLVLVCSQVLCVLPDDDDPSSVSSVVSPVVHCVVLPDDDDDNVRSNLCSLQVLVCVVVVDDDDDDDDDDDPSVVVSVVVNSCVSCVLCCVCQPVPCNVVLVVLLVVLLVVLQVQCVVQDDNLDDSVLLSQLLNCPSRRDHAPPRSNNVSSVVVSVVVVPDDRDSSNVRSVSSSSVSSVVSVCVSSPHGRPD

GO terms:
  GO:0005576 extracellular region (C, IDA)
  GO:0005886 plasma membrane (C, IDA)
  GO:0046812 host cell surface binding (F, IDA)
  GO:0046812 host cell surface binding (F, IMP)

Organism: Babesia divergens (NCBI:txid32595)

InterPro domains:
  IPR021669 Bd37, core domain [PF11641] (82-305)
  IPR038272 Bd37, core domain superfamily [G3DSA:1.10.4170.10] (82-305)